Protein 7X0D (pdb70)

Nearest PDB structures (foldseek):
  7x0d-assembly2_C  TM=1.003E+00  e=6.388E-87  Capsicum annuum
  7x0d-assembly1_A  TM=1.002E+00  e=2.374E-82  Capsicum annuum
  7x0d-assembly2_D-2  TM=1.002E+00  e=6.180E-82  Capsicum annuum
  7x0c-assembly1_A  TM=9.668E-01  e=4.921E-53  Arabidopsis thaliana
  2yij-assembly1_A  TM=9.533E-01  e=2.870E-51  Arabidopsis thaliana

InterPro domains:
  IPR002921 Fungal lipase-type domain [PF01764] (131-293)
  IPR029058 Alpha/Beta hydrolase fold [G3DSA:3.40.50.1820] (7-396)
  IPR029058 Alpha/Beta hydrolase fold [SSF53474] (88-311)
  IPR033556 Phospholipase A1-II [PTHR31828] (5-391)

Structure (mmCIF, N/CA/C/O backbone):
data_7X0D
#
_entry.id   7X0D
#
_cell.length_a   102.313
_cell.length_b   59.568
_cell.length_c   147.319
_cell.angle_alpha   90.000
_cell.angle_beta   90.139
_cell.angle_gamma   90.000
#
_symmetry.space_group_name_H-M   'P 1 21 1'
#
loop_
_entity.id
_entity.type
_entity.pdbx_description
1 polymer 'Phospholipase A1'
2 non-polymer 'SULFATE ION'
3 water water
#
loop_
_atom_site.group_PDB
_atom_site.id
_atom_site.type_symbol
_atom_site.label_atom_id
_atom_site.label_alt_id
_atom_site.label_comp_id
_atom_site.label_asym_id
_atom_site.label_entity_id
_atom_site.label_seq_id
_atom_site.pdbx_PDB_ins_code
_atom_site.Cartn_x
_atom_site.Cartn_y
_atom_site.Cartn_z
_atom_site.occupancy
_atom_site.B_iso_or_equiv
_atom_site.auth_seq_id
_atom_site.auth_comp_id
_atom_site.auth_asym_id
_atom_site.auth_atom_id
_atom_site.pdbx_PDB_model_num
ATOM 1 N N . MET A 1 5 ? 40.25033 -34.62838 8.78185 1.000 21.63465 4 MET A N 1
ATOM 2 C CA . MET A 1 5 ? 39.57360 -33.44562 8.26429 1.000 29.82457 4 MET A CA 1
ATOM 3 C C . MET A 1 5 ? 40.57439 -32.31418 8.06586 1.000 30.23562 4 MET A C 1
ATOM 4 O O . MET A 1 5 ? 40.58889 -31.65782 7.02392 1.000 30.39478 4 MET A O 1
ATOM 9 N N . ALA A 1 6 ? 41.40926 -32.08411 9.08080 1.000 24.29253 5 ALA A N 1
ATOM 10 C CA . ALA A 1 6 ? 42.56486 -31.21564 8.89144 1.000 26.35984 5 ALA A CA 1
ATOM 11 C C . ALA A 1 6 ? 43.59926 -31.88583 7.99750 1.000 29.28886 5 ALA A C 1
ATOM 12 O O . ALA A 1 6 ? 44.23278 -31.22740 7.16453 1.000 28.70645 5 ALA A O 1
ATOM 14 N N . GLU A 1 7 ? 43.77427 -33.20040 8.15306 1.000 26.24047 6 GLU A N 1
ATOM 15 C CA . GLU A 1 7 ? 44.70948 -33.93803 7.31218 1.000 28.51613 6 GLU A CA 1
ATOM 16 C C . GLU A 1 7 ? 44.22263 -34.02526 5.87193 1.000 25.61478 6 GLU A C 1
ATOM 17 O O . GLU A 1 7 ? 45.03802 -34.11874 4.94778 1.000 30.94937 6 GLU A O 1
ATOM 23 N N . LYS A 1 8 ? 42.90696 -33.99486 5.66133 1.000 28.39901 7 LYS A N 1
ATOM 24 C CA . LYS A 1 8 ? 42.31333 -34.06035 4.33354 1.000 28.54835 7 LYS A CA 1
ATOM 25 C C . LYS A 1 8 ? 41.89149 -32.68958 3.81563 1.000 27.67486 7 LYS A C 1
ATOM 26 O O . LYS A 1 8 ? 41.02303 -32.60866 2.94020 1.000 25.52008 7 LYS A O 1
ATOM 32 N N . TRP A 1 9 ? 42.48793 -31.61158 4.33416 1.000 23.98442 8 TRP A N 1
ATOM 33 C CA . TRP A 1 9 ? 42.00440 -30.27549 3.99795 1.000 25.59213 8 TRP A CA 1
ATOM 34 C C . TRP A 1 9 ? 42.20231 -29.95035 2.52287 1.000 25.67893 8 TRP A C 1
ATOM 35 O O . TRP A 1 9 ? 41.36980 -29.25325 1.93130 1.000 26.06052 8 TRP A O 1
ATOM 46 N N . GLU A 1 10 ? 43.28689 -30.43629 1.91332 1.000 23.46794 9 GLU A N 1
ATOM 47 C CA . GLU A 1 10 ? 43.52934 -30.14689 0.50261 1.000 22.15437 9 GLU A CA 1
ATOM 48 C C . GLU A 1 10 ? 42.44065 -30.75196 -0.37437 1.000 24.06126 9 GLU A C 1
ATOM 49 O O . GLU A 1 10 ? 41.91071 -30.08767 -1.27293 1.000 24.61749 9 GLU A O 1
ATOM 55 N N . GLU A 1 11 ? 42.09008 -32.01643 -0.12417 1.000 20.33173 10 GLU A N 1
ATOM 56 C CA . GLU A 1 11 ? 41.00708 -32.64082 -0.87666 1.000 25.16965 10 GLU A CA 1
ATOM 57 C C . GLU A 1 11 ? 39.68342 -31.92937 -0.62347 1.000 25.30689 10 GLU A C 1
ATOM 58 O O . GLU A 1 11 ? 38.89911 -31.71032 -1.55470 1.000 22.34017 10 GLU A O 1
ATOM 64 N N . LEU A 1 12 ? 39.42699 -31.54068 0.62837 1.000 20.50748 11 LEU A N 1
ATOM 65 C CA . LEU A 1 12 ? 38.19020 -30.83326 0.94273 1.000 25.74361 11 LEU A CA 1
ATOM 66 C C . LEU A 1 12 ? 38.14381 -29.45832 0.28548 1.000 26.17637 11 LEU A C 1
ATOM 67 O O . LEU A 1 12 ? 37.05742 -28.96557 -0.04073 1.000 24.74287 11 LEU A O 1
ATOM 72 N N . SER A 1 13 ? 39.30000 -28.82596 0.07999 1.000 22.51330 12 SER A N 1
ATOM 73 C CA . SER A 1 13 ? 39.37328 -27.54858 -0.61525 1.000 20.52252 12 SER A CA 1
ATOM 74 C C . SER A 1 13 ? 39.48603 -27.71081 -2.12930 1.000 22.66883 12 SER A C 1
ATOM 75 O O . SER A 1 13 ? 39.91809 -26.77684 -2.81360 1.000 21.64773 12 SER A O 1
ATOM 78 N N . GLY A 1 14 ? 39.12271 -28.87670 -2.65727 1.000 22.83463 13 GLY A N 1
ATOM 79 C CA . GLY A 1 14 ? 39.02229 -29.05813 -4.08984 1.000 21.86249 13 GLY A CA 1
ATOM 80 C C . GLY A 1 14 ? 40.29450 -29.43410 -4.81056 1.000 20.84973 13 GLY A C 1
ATOM 81 O O . GLY A 1 14 ? 40.42493 -29.12724 -6.00091 1.000 24.82714 13 GLY A O 1
ATOM 82 N N . LYS A 1 15 ? 41.23818 -30.09629 -4.13297 1.000 24.85461 14 LYS A N 1
ATOM 83 C CA . LYS A 1 15 ? 42.46632 -30.52104 -4.80096 1.000 31.01409 14 LYS A CA 1
ATOM 84 C C . LYS A 1 15 ? 42.16216 -31.36276 -6.03351 1.000 26.07408 14 LYS A C 1
ATOM 85 O O . LYS A 1 15 ? 42.80770 -31.20884 -7.07608 1.000 28.41421 14 LYS A O 1
ATOM 91 N N . ASN A 1 16 ? 41.17144 -32.24785 -5.93670 1.000 20.14404 15 ASN A N 1
ATOM 92 C CA . ASN A 1 16 ? 40.73734 -33.06926 -7.05787 1.000 20.76386 15 ASN A CA 1
ATOM 93 C C . ASN A 1 16 ? 39.35261 -32.65891 -7.55416 1.000 24.22758 15 ASN A C 1
ATOM 94 O O . ASN A 1 16 ? 38.60449 -33.48398 -8.08683 1.000 20.99844 15 ASN A O 1
ATOM 99 N N . ASN A 1 17 ? 39.00905 -31.37936 -7.37988 1.000 19.52837 16 ASN A N 1
ATOM 100 C CA . ASN A 1 17 ? 37.72899 -30.81216 -7.81844 1.000 24.18569 16 ASN A CA 1
ATOM 101 C C . ASN A 1 17 ? 36.53913 -31.58822 -7.25819 1.000 25.73053 16 ASN A C 1
ATOM 102 O O . ASN A 1 17 ? 35.50217 -31.72034 -7.91299 1.000 28.13511 16 ASN A O 1
ATOM 107 N N . TRP A 1 18 ? 36.69129 -32.10612 -6.03740 1.000 19.92011 17 TRP A N 1
ATOM 108 C CA . TRP A 1 18 ? 35.60297 -32.74121 -5.29160 1.000 24.09596 17 TRP A CA 1
ATOM 109 C C . TRP A 1 18 ? 35.02800 -33.95528 -6.02045 1.000 26.53906 17 TRP A C 1
ATOM 110 O O . TRP A 1 18 ? 33.86123 -34.30813 -5.82953 1.000 26.58044 17 TRP A O 1
ATOM 121 N N . GLU A 1 19 ? 35.83593 -34.60945 -6.85389 1.000 30.34307 18 GLU A N 1
ATOM 122 C CA . GLU A 1 19 ? 35.37371 -35.79617 -7.56430 1.000 32.13076 18 GLU A CA 1
ATOM 123 C C . GLU A 1 19 ? 35.14457 -36.94293 -6.58815 1.000 25.25868 18 GLU A C 1
ATOM 124 O O . GLU A 1 19 ? 35.98443 -37.21734 -5.72585 1.000 25.36152 18 GLU A O 1
ATOM 130 N N . GLY A 1 20 ? 34.00352 -37.61648 -6.72957 1.000 29.29184 19 GLY A N 1
ATOM 131 C CA . GLY A 1 20 ? 33.63177 -38.69174 -5.83477 1.000 12.36991 19 GLY A CA 1
ATOM 132 C C . GLY A 1 20 ? 33.14531 -38.25438 -4.47264 1.000 26.30721 19 GLY A C 1
ATOM 133 O O . GLY A 1 20 ? 32.80803 -39.11461 -3.65013 1.000 31.49729 19 GLY A O 1
ATOM 134 N N . LEU A 1 21 ? 33.08746 -36.95098 -4.20773 1.000 28.41143 20 LEU A N 1
ATOM 135 C CA . LEU A 1 21 ? 32.72996 -36.42478 -2.89853 1.000 24.93215 20 LEU A CA 1
ATOM 136 C C . LEU A 1 21 ? 31.34537 -35.79359 -2.86441 1.000 28.39113 20 LEU A C 1
ATOM 137 O O . LEU A 1 21 ? 30.89203 -35.38893 -1.78846 1.000 26.81437 20 LEU A O 1
ATOM 142 N N . LEU A 1 22 ? 30.65856 -35.70372 -4.00340 1.000 21.28750 21 LEU A N 1
ATOM 143 C CA . LEU A 1 22 ? 29.38916 -34.99322 -4.09020 1.000 20.67809 21 LEU A CA 1
ATOM 144 C C . LEU A 1 22 ? 28.17507 -35.89839 -4.21868 1.000 21.40777 21 LEU A C 1
ATOM 145 O O . LEU A 1 22 ? 27.10099 -35.53237 -3.73747 1.000 27.70498 21 LEU A O 1
ATOM 150 N N . ASN A 1 23 ? 28.30600 -37.05493 -4.85879 1.000 19.23741 22 ASN A N 1
ATOM 151 C CA . ASN A 1 23 ? 27.16911 -37.95552 -5.01816 1.000 25.46800 22 ASN A CA 1
ATOM 152 C C . ASN A 1 23 ? 27.58606 -39.40956 -4.81804 1.000 31.11734 22 ASN A C 1
ATOM 153 O O . ASN A 1 23 ? 28.10509 -40.04012 -5.73914 1.000 31.27779 22 ASN A O 1
ATOM 158 N N . PRO A 1 24 ? 27.35484 -39.95093 -3.60983 1.000 27.88432 23 PRO A N 1
ATOM 159 C CA . PRO A 1 24 ? 26.72204 -39.27703 -2.46784 1.000 21.43504 23 PRO A CA 1
ATOM 160 C C . PRO A 1 24 ? 27.62819 -38.24349 -1.79747 1.000 21.70560 23 PRO A C 1
ATOM 161 O O . PRO A 1 24 ? 28.84706 -38.29916 -1.95645 1.000 25.50263 23 PRO A O 1
ATOM 165 N N . LEU A 1 25 ? 27.02769 -37.30907 -1.06334 1.000 24.92945 24 LEU A N 1
ATOM 166 C CA . LEU A 1 25 ? 27.78445 -36.22327 -0.45205 1.000 19.39309 24 LEU A CA 1
ATOM 167 C C . LEU A 1 25 ? 28.60954 -36.74704 0.71703 1.000 19.55290 24 LEU A C 1
ATOM 168 O O . LEU A 1 25 ? 28.06835 -37.35010 1.64968 1.000 20.81239 24 LEU A O 1
ATOM 173 N N . ASP A 1 26 ? 29.91936 -36.51374 0.66147 1.000 21.69682 25 ASP A N 1
ATOM 174 C CA . ASP A 1 26 ? 30.80973 -36.90897 1.74424 1.000 17.74839 25 ASP A CA 1
ATOM 175 C C . ASP A 1 26 ? 30.45228 -36.16472 3.02596 1.000 19.67969 25 ASP A C 1
ATOM 176 O O . ASP A 1 26 ? 30.08425 -34.98720 2.99738 1.000 21.52019 25 ASP A O 1
ATOM 181 N N . LEU A 1 27 ? 30.55938 -36.86386 4.16022 1.000 20.07378 26 LEU A N 1
ATOM 182 C CA . LEU A 1 27 ? 30.15968 -36.27049 5.43392 1.000 24.94889 26 LEU A CA 1
ATOM 183 C C . LEU A 1 27 ? 31.08895 -35.13266 5.83933 1.000 23.08088 26 LEU A C 1
ATOM 184 O O . LEU A 1 27 ? 30.62472 -34.07742 6.28770 1.000 25.31553 26 LEU A O 1
ATOM 189 N N . ASP A 1 28 ? 32.40227 -35.32704 5.70085 1.000 17.22982 27 ASP A N 1
ATOM 190 C CA . ASP A 1 28 ? 33.33473 -34.27033 6.07821 1.000 21.39385 27 ASP A CA 1
ATOM 191 C C . ASP A 1 28 ? 33.23955 -33.07198 5.14236 1.000 21.74576 27 ASP A C 1
ATOM 192 O O . ASP A 1 28 ? 33.39390 -31.93035 5.58703 1.000 19.51323 27 ASP A O 1
ATOM 197 N N . LEU A 1 29 ? 32.98504 -33.30531 3.85183 1.000 22.82218 28 LEU A N 1
ATOM 198 C CA . LEU A 1 29 ? 32.74708 -32.18797 2.94417 1.000 23.82266 28 LEU A CA 1
ATOM 199 C C . LEU A 1 29 ? 31.45310 -31.46742 3.29945 1.000 18.78853 28 LEU A C 1
ATOM 200 O O . LEU A 1 29 ? 31.35773 -30.24274 3.15651 1.000 18.02517 28 LEU A O 1
ATOM 205 N N . ARG A 1 30 ? 30.44868 -32.21375 3.76475 1.000 20.91472 29 ARG A N 1
ATOM 206 C CA . ARG A 1 30 ? 29.20523 -31.59758 4.21539 1.000 22.14391 29 ARG A CA 1
ATOM 207 C C . ARG A 1 30 ? 29.46853 -30.60878 5.34563 1.000 16.26208 29 ARG A C 1
ATOM 208 O O . ARG A 1 30 ? 28.96105 -29.48180 5.33258 1.000 13.68926 29 ARG A O 1
ATOM 216 N N . LYS A 1 31 ? 30.27306 -31.01325 6.33198 1.000 16.86851 30 LYS A N 1
ATOM 217 C CA . LYS A 1 31 ? 30.67384 -30.08496 7.38541 1.000 23.25247 30 LYS A CA 1
ATOM 218 C C . LYS A 1 31 ? 31.54240 -28.96520 6.82804 1.000 17.55415 30 LYS A C 1
ATOM 219 O O . LYS A 1 31 ? 31.41130 -27.80648 7.23829 1.000 15.61618 30 LYS A O 1
ATOM 225 N N . TYR A 1 32 ? 32.43535 -29.29906 5.89305 1.000 16.59258 31 TYR A N 1
ATOM 226 C CA . TYR A 1 32 ? 33.33979 -28.30960 5.31506 1.000 17.96709 31 TYR A CA 1
ATOM 227 C C . TYR A 1 32 ? 32.56491 -27.18816 4.63340 1.000 17.52237 31 TYR A C 1
ATOM 228 O O . TYR A 1 32 ? 32.80965 -26.00340 4.88872 1.000 19.12898 31 TYR A O 1
ATOM 237 N N . ILE A 1 33 ? 31.61633 -27.54709 3.76492 1.000 14.11103 32 ILE A N 1
ATOM 238 C CA . ILE A 1 33 ? 30.84249 -26.54070 3.04173 1.000 16.02774 32 ILE A CA 1
ATOM 239 C C . ILE A 1 33 ? 30.05656 -25.66849 4.01171 1.000 16.90738 32 ILE A C 1
ATOM 240 O O . ILE A 1 33 ? 29.96490 -24.44639 3.83795 1.000 20.98663 32 ILE A O 1
ATOM 245 N N . ILE A 1 34 ? 29.48865 -26.27896 5.05365 1.000 20.53507 33 ILE A N 1
ATOM 246 C CA . ILE A 1 34 ? 28.66396 -25.53352 6.00186 1.000 18.09107 33 ILE A CA 1
ATOM 247 C C . ILE A 1 34 ? 29.49915 -24.49276 6.73866 1.000 17.30522 33 ILE A C 1
ATOM 248 O O . ILE A 1 34 ? 29.08620 -23.33663 6.89078 1.000 19.76019 33 ILE A O 1
ATOM 253 N N . GLN A 1 35 ? 30.69285 -24.88132 7.19610 1.000 14.47751 34 GLN A N 1
ATOM 254 C CA . GLN A 1 35 ? 31.48775 -23.97113 8.01631 1.000 19.80422 34 GLN A CA 1
ATOM 255 C C . GLN A 1 35 ? 31.95233 -22.75348 7.22472 1.000 20.84654 34 GLN A C 1
ATOM 256 O O . GLN A 1 35 ? 32.09893 -21.66772 7.79677 1.000 18.67479 34 GLN A O 1
ATOM 262 N N . TYR A 1 36 ? 32.17208 -22.90085 5.91605 1.000 18.77691 35 TYR A N 1
ATOM 263 C CA . TYR A 1 36 ? 32.47828 -21.73427 5.09689 1.000 17.90620 35 TYR A CA 1
ATOM 264 C C . TYR A 1 36 ? 31.22356 -20.94945 4.74367 1.000 16.32884 35 TYR A C 1
ATOM 265 O O . TYR A 1 36 ? 31.29807 -19.73444 4.52799 1.000 14.77030 35 TYR A O 1
ATOM 274 N N . GLY A 1 37 ? 30.06948 -21.61677 4.67935 1.000 19.15771 36 GLY A N 1
ATOM 275 C CA . GLY A 1 37 ? 28.81913 -20.89119 4.55159 1.000 17.20581 36 GLY A CA 1
ATOM 276 C C . GLY A 1 37 ? 28.50495 -20.06073 5.77904 1.000 17.21146 36 GLY A C 1
ATOM 277 O O . GLY A 1 37 ? 27.88622 -18.99774 5.67361 1.000 15.29875 36 GLY A O 1
ATOM 278 N N . GLU A 1 38 ? 28.92736 -20.52884 6.95701 1.000 18.33762 37 GLU A N 1
ATOM 279 C CA . GLU A 1 38 ? 28.75509 -19.74125 8.17337 1.000 18.60704 37 GLU A CA 1
ATOM 280 C C . GLU A 1 38 ? 29.56936 -18.45623 8.11419 1.000 20.92564 37 GLU A C 1
ATOM 281 O O . GLU A 1 38 ? 29.12840 -17.40846 8.60120 1.000 16.11684 37 GLU A O 1
ATOM 287 N N . LEU A 1 39 ? 30.76513 -18.51787 7.52499 1.000 18.78715 38 LEU A N 1
ATOM 288 C CA . LEU A 1 39 ? 31.57339 -17.31365 7.38041 1.000 17.50012 38 LEU A CA 1
ATOM 289 C C . LEU A 1 39 ? 30.96727 -16.35822 6.35989 1.000 17.58466 38 LEU A C 1
ATOM 290 O O . LEU A 1 39 ? 31.12132 -15.13870 6.48596 1.000 18.70311 38 LEU A O 1
ATOM 295 N N . ALA A 1 40 ? 30.26911 -16.88722 5.35199 1.000 16.48616 39 ALA A N 1
ATOM 296 C CA . ALA A 1 40 ? 29.57747 -16.02239 4.40211 1.000 15.83900 39 ALA A CA 1
ATOM 297 C C . ALA A 1 40 ? 28.31303 -15.43247 5.01725 1.000 15.32871 39 ALA A C 1
ATOM 298 O O . ALA A 1 40 ? 28.01946 -14.24564 4.82716 1.000 13.95656 39 ALA A O 1
ATOM 300 N N . GLN A 1 41 ? 27.55324 -16.24766 5.75565 1.000 15.00305 40 GLN A N 1
ATOM 301 C CA . GLN A 1 41 ? 26.37333 -15.75153 6.45583 1.000 15.60613 40 GLN A CA 1
ATOM 302 C C . GLN A 1 41 ? 26.72543 -14.69485 7.49723 1.000 17.13953 40 GLN A C 1
ATOM 303 O O . GLN A 1 41 ? 25.88829 -13.83946 7.80452 1.000 13.78943 40 GLN A O 1
ATOM 309 N N . ALA A 1 42 ? 27.95174 -14.72076 8.03112 1.000 17.52496 41 ALA A N 1
ATOM 310 C CA . ALA A 1 42 ? 28.36523 -13.70209 8.98858 1.000 16.94036 41 ALA A CA 1
ATOM 311 C C . ALA A 1 42 ? 28.37643 -12.30320 8.38654 1.000 19.28691 41 ALA A C 1
ATOM 312 O O . ALA A 1 42 ? 28.23370 -11.32648 9.12861 1.000 20.53631 41 ALA A O 1
ATOM 314 N N . THR A 1 43 ? 28.54303 -12.17918 7.06478 1.000 15.91145 42 THR A N 1
ATOM 315 C CA . THR A 1 43 ? 28.43795 -10.86628 6.43503 1.000 14.62528 42 THR A CA 1
ATOM 316 C C . THR A 1 43 ? 27.01375 -10.33054 6.52253 1.000 16.35319 42 THR A C 1
ATOM 317 O O . THR A 1 43 ? 26.80829 -9.12061 6.67267 1.000 21.54100 42 THR A O 1
ATOM 321 N N . TYR A 1 44 ? 26.01626 -11.21467 6.42888 1.000 16.26981 43 TYR A N 1
ATOM 322 C CA . TYR A 1 44 ? 24.62928 -10.77291 6.54051 1.000 15.53759 43 TYR A CA 1
ATOM 323 C C . TYR A 1 44 ? 24.27578 -10.41402 7.97807 1.000 18.71229 43 TYR A C 1
ATOM 324 O O . TYR A 1 44 ? 23.53101 -9.45703 8.21981 1.000 19.89563 43 TYR A O 1
ATOM 333 N N . ASP A 1 45 ? 24.79683 -11.17262 8.94533 1.000 18.96110 44 ASP A N 1
ATOM 334 C CA . ASP A 1 45 ? 24.41507 -10.97521 10.33818 1.000 16.05424 44 ASP A CA 1
ATOM 335 C C . ASP A 1 45 ? 24.97899 -9.68790 10.92589 1.000 16.64448 44 ASP A C 1
ATOM 336 O O . ASP A 1 45 ? 24.45707 -9.20447 11.93552 1.000 20.63404 44 ASP A O 1
ATOM 341 N N . THR A 1 46 ? 26.02122 -9.12046 10.31891 1.000 22.82197 45 THR A N 1
ATOM 342 C CA . THR A 1 46 ? 26.63894 -7.89885 10.81652 1.000 19.11947 45 THR A CA 1
ATOM 343 C C . THR A 1 46 ? 26.26013 -6.66202 10.01083 1.000 18.44664 45 THR A C 1
ATOM 344 O O . THR A 1 46 ? 26.56820 -5.54622 10.44070 1.000 22.14264 45 THR A O 1
ATOM 348 N N . PHE A 1 47 ? 25.59515 -6.83173 8.87084 1.000 16.64086 46 PHE A N 1
ATOM 349 C CA . PHE A 1 47 ? 25.32503 -5.72708 7.96088 1.000 17.48477 46 PHE A CA 1
ATOM 350 C C . PHE A 1 47 ? 24.07417 -4.96991 8.39055 1.000 18.86447 46 PHE A C 1
ATOM 351 O O . PHE A 1 47 ? 23.00781 -5.56541 8.57382 1.000 20.20925 46 PHE A O 1
ATOM 359 N N . ILE A 1 48 ? 24.20516 -3.65472 8.54124 1.000 17.71475 47 ILE A N 1
ATOM 360 C CA . ILE A 1 48 ? 23.08437 -2.80393 8.92928 1.000 17.58880 47 ILE A CA 1
ATOM 361 C C . ILE A 1 48 ? 22.31126 -2.43078 7.66875 1.000 17.10122 47 ILE A C 1
ATOM 362 O O . ILE A 1 48 ? 22.77075 -1.61438 6.86731 1.000 20.77601 47 ILE A O 1
ATOM 367 N N . SER A 1 49 ? 21.13245 -3.02475 7.49098 1.000 14.47550 48 SER A N 1
ATOM 368 C CA . SER A 1 49 ? 20.27209 -2.69235 6.36465 1.000 18.17391 48 SER A CA 1
ATOM 369 C C . SER A 1 49 ? 19.19896 -1.66946 6.71465 1.000 15.77989 48 SER A C 1
ATOM 370 O O . SER A 1 49 ? 18.55083 -1.14196 5.80511 1.000 17.91121 48 SER A O 1
ATOM 373 N N . GLU A 1 50 ? 19.00116 -1.37659 7.99822 1.000 15.29409 49 GLU A N 1
ATOM 374 C CA . GLU A 1 50 ? 18.00990 -0.39414 8.42601 1.000 17.11882 49 GLU A CA 1
ATOM 375 C C . GLU A 1 50 ? 18.43941 0.99379 7.96487 1.000 18.95531 49 GLU A C 1
ATOM 376 O O . GLU A 1 50 ? 19.39551 1.56513 8.49934 1.000 15.21130 49 GLU A O 1
ATOM 382 N N . ARG A 1 51 ? 17.73020 1.54035 6.97309 1.000 22.07536 50 ARG A N 1
ATOM 383 C CA . ARG A 1 51 ? 18.09894 2.83783 6.41602 1.000 18.92807 50 ARG A CA 1
ATOM 384 C C . ARG A 1 51 ? 18.00779 3.95920 7.44243 1.000 19.44778 50 ARG A C 1
ATOM 385 O O . ARG A 1 51 ? 18.62405 5.01295 7.24840 1.000 23.56240 50 ARG A O 1
ATOM 393 N N . ALA A 1 52 ? 17.26046 3.75584 8.53037 1.000 14.45129 51 ALA A N 1
ATOM 394 C CA . ALA A 1 52 ? 17.17305 4.76965 9.57502 1.000 12.19093 51 ALA A CA 1
ATOM 395 C C . ALA A 1 52 ? 18.49737 4.94346 10.30642 1.000 15.49944 51 ALA A C 1
ATOM 396 O O . ALA A 1 52 ? 18.76371 6.01658 10.85972 1.000 13.42769 51 ALA A O 1
ATOM 398 N N . SER A 1 53 ? 19.33100 3.90884 10.32319 1.000 14.12477 52 SER A N 1
ATOM 399 C CA . SER A 1 53 ? 20.60909 3.98108 11.01465 1.000 14.71440 52 SER A CA 1
ATOM 400 C C . SER A 1 53 ? 21.53673 4.97834 10.33529 1.000 18.75265 52 SER A C 1
ATOM 401 O O . SER A 1 53 ? 21.65323 5.00502 9.10680 1.000 22.59564 52 SER A O 1
ATOM 404 N N . LYS A 1 54 ? 22.20820 5.80407 11.14150 1.000 16.73760 53 LYS A N 1
ATOM 405 C CA . LYS A 1 54 ? 23.26233 6.63406 10.57438 1.000 24.21251 53 LYS A CA 1
ATOM 406 C C . LYS A 1 54 ? 24.46676 5.80536 10.15299 1.000 25.86667 53 LYS A C 1
ATOM 407 O O . LYS A 1 54 ? 25.37462 6.33993 9.50762 1.000 24.82335 53 LYS A O 1
ATOM 413 N N . TYR A 1 55 ? 24.48302 4.51522 10.48956 1.000 17.32292 54 TYR A N 1
ATOM 414 C CA . TYR A 1 55 ? 25.48282 3.57321 10.00914 1.000 20.73041 54 TYR A CA 1
ATOM 415 C C . TYR A 1 55 ? 24.87459 2.53842 9.06724 1.000 18.82220 54 TYR A C 1
ATOM 416 O O . TYR A 1 55 ? 25.33568 1.39599 9.00828 1.000 19.62089 54 TYR A O 1
ATOM 425 N N . ALA A 1 56 ? 23.83188 2.92508 8.33487 1.000 16.94324 55 ALA A N 1
ATOM 426 C CA . ALA A 1 56 ? 23.23578 2.03402 7.34964 1.000 18.43553 55 ALA A CA 1
ATOM 427 C C . ALA A 1 56 ? 24.25635 1.68305 6.27560 1.000 15.49385 55 ALA A C 1
ATOM 428 O O . ALA A 1 56 ? 24.95502 2.55719 5.75580 1.000 15.07061 55 ALA A O 1
ATOM 430 N N . GLY A 1 57 ? 24.34489 0.39519 5.94947 1.000 13.73424 56 GLY A N 1
ATOM 431 C CA . GLY A 1 57 ? 25.30500 -0.08654 4.98320 1.000 20.88710 56 GLY A CA 1
ATOM 432 C C . GLY A 1 57 ? 26.64542 -0.48961 5.55737 1.000 15.21746 56 GLY A C 1
ATOM 433 O O . GLY A 1 57 ? 27.47821 -1.03272 4.81973 1.000 21.50312 56 GLY A O 1
ATOM 434 N N . ALA A 1 58 ? 26.88260 -0.24536 6.84123 1.000 14.93863 57 ALA A N 1
ATOM 435 C CA . ALA A 1 58 ? 28.13117 -0.59453 7.50070 1.000 15.47915 57 ALA A CA 1
ATOM 436 C C . ALA A 1 58 ? 27.92793 -1.79961 8.40993 1.000 17.79937 57 ALA A C 1
ATOM 437 O O . ALA A 1 58 ? 26.80191 -2.22941 8.67646 1.000 19.83060 57 ALA A O 1
ATOM 439 N N . SER A 1 59 ? 29.04417 -2.34662 8.88474 1.000 16.75432 58 SER A N 1
ATOM 440 C CA . SER A 1 59 ? 29.00830 -3.45280 9.83072 1.000 14.86137 58 SER A CA 1
ATOM 441 C C . SER A 1 59 ? 28.74710 -2.92691 11.23537 1.000 16.20122 58 SER A C 1
ATOM 442 O O . SER A 1 59 ? 29.43055 -2.00978 11.70064 1.000 20.03457 58 SER A O 1
ATOM 445 N N . ARG A 1 60 ? 27.75726 -3.51075 11.91321 1.000 17.37518 59 ARG A N 1
ATOM 446 C CA . ARG A 1 60 ? 27.42870 -3.07960 13.26637 1.000 20.39814 59 ARG A CA 1
ATOM 447 C C . ARG A 1 60 ? 28.39120 -3.63098 14.30672 1.000 20.78805 59 ARG A C 1
ATOM 448 O O . ARG A 1 60 ? 28.40755 -3.13551 15.43915 1.000 30.35988 59 ARG A O 1
ATOM 456 N N . TYR A 1 61 ? 29.18842 -4.63336 13.95534 1.000 18.48161 60 TYR A N 1
ATOM 457 C CA . TYR A 1 61 ? 30.13748 -5.24204 14.87335 1.000 19.07303 60 TYR A CA 1
ATOM 458 C C . TYR A 1 61 ? 31.55819 -4.88274 14.46311 1.000 21.10939 60 TYR A C 1
ATOM 459 O O . TYR A 1 61 ? 31.88993 -4.87546 13.27303 1.000 16.78752 60 TYR A O 1
ATOM 468 N N . SER A 1 62 ? 32.38901 -4.57444 15.45487 1.000 15.95073 61 SER A N 1
ATOM 469 C CA . SER A 1 62 ? 33.79736 -4.32911 15.20245 1.000 23.61112 61 SER A CA 1
ATOM 470 C C . SER A 1 62 ? 34.50099 -5.63631 14.84220 1.000 24.90148 61 SER A C 1
ATOM 471 O O . SER A 1 62 ? 33.94010 -6.73072 14.95249 1.000 20.02915 61 SER A O 1
ATOM 474 N N . MET A 1 63 ? 35.75448 -5.51205 14.40330 1.000 23.67757 62 MET A N 1
ATOM 475 C CA . MET A 1 63 ? 36.52713 -6.70136 14.06365 1.000 24.37881 62 MET A CA 1
ATOM 476 C C . MET A 1 63 ? 36.81544 -7.55385 15.29208 1.000 25.86092 62 MET A C 1
ATOM 477 O O . MET A 1 63 ? 36.88199 -8.78402 15.18894 1.000 28.88955 62 MET A O 1
ATOM 482 N N . GLU A 1 64 ? 36.97306 -6.92496 16.45915 1.000 21.71198 63 GLU A N 1
ATOM 483 C CA . GLU A 1 64 ? 37.35451 -7.66943 17.65477 1.000 23.05298 63 GLU A CA 1
ATOM 484 C C . GLU A 1 64 ? 36.19121 -8.49134 18.19920 1.000 27.38896 63 GLU A C 1
ATOM 485 O O . GLU A 1 64 ? 36.36736 -9.66106 18.55855 1.000 30.25481 63 GLU A O 1
ATOM 491 N N . ASN A 1 65 ? 34.99808 -7.90402 18.26885 1.000 29.97762 64 ASN A N 1
ATOM 492 C CA . ASN A 1 65 ? 33.82277 -8.60304 18.77565 1.000 40.84463 64 ASN A CA 1
ATOM 493 C C . ASN A 1 65 ? 33.13943 -9.46512 17.71996 1.000 35.78349 64 ASN A C 1
ATOM 494 O O . ASN A 1 65 ? 32.05543 -9.99398 17.98895 1.000 35.59170 64 ASN A O 1
ATOM 499 N N . PHE A 1 66 ? 33.74849 -9.63464 16.54538 1.000 31.58432 65 PHE A N 1
ATOM 500 C CA . PHE A 1 66 ? 33.02070 -10.09644 15.36813 1.000 24.56773 65 PHE A CA 1
ATOM 501 C C . PHE A 1 66 ? 32.45385 -11.50563 15.50163 1.000 18.26818 65 PHE A C 1
ATOM 502 O O . PHE A 1 66 ? 31.23127 -11.68029 15.49753 1.000 25.29986 65 PHE A O 1
ATOM 510 N N . PHE A 1 67 ? 33.32066 -12.51683 15.59579 1.000 15.42995 66 PHE A N 1
ATOM 511 C CA . PHE A 1 67 ? 32.83449 -13.89403 15.58937 1.000 21.80208 66 PHE A CA 1
ATOM 512 C C . PHE A 1 67 ? 31.96808 -14.19719 16.80258 1.000 23.29822 66 PHE A C 1
ATOM 513 O O . PHE A 1 67 ? 31.03816 -15.00710 16.71235 1.000 22.69707 66 PHE A O 1
ATOM 521 N N . THR A 1 68 ? 32.24793 -13.55710 17.93797 1.000 23.64888 67 THR A N 1
ATOM 522 C CA . THR A 1 68 ? 31.41295 -13.75825 19.11560 1.000 27.95416 67 THR A CA 1
ATOM 523 C C . THR A 1 68 ? 30.00023 -13.23212 18.88833 1.000 29.11216 67 THR A C 1
ATOM 524 O O . THR A 1 68 ? 29.01992 -13.90601 19.22584 1.000 23.76135 67 THR A O 1
ATOM 528 N N . LYS A 1 69 ? 29.87286 -12.04128 18.29892 1.000 25.75125 68 LYS A N 1
ATOM 529 C CA . LYS A 1 69 ? 28.56162 -11.42186 18.15078 1.000 29.19374 68 LYS A CA 1
ATOM 530 C C . LYS A 1 69 ? 27.75648 -11.98452 16.98500 1.000 25.52157 68 LYS A C 1
ATOM 531 O O . LYS A 1 69 ? 26.52666 -11.86375 16.99202 1.000 22.74002 68 LYS A O 1
ATOM 537 N N . VAL A 1 70 ? 28.40497 -12.59120 15.98325 1.000 19.93261 69 VAL A N 1
ATOM 538 C CA . VAL A 1 70 ? 27.66141 -13.28187 14.93226 1.000 17.94770 69 VAL A CA 1
ATOM 539 C C . VAL A 1 70 ? 27.32522 -14.71559 15.31698 1.000 22.64385 69 VAL A C 1
ATOM 540 O O . VAL A 1 70 ? 26.74405 -15.44688 14.50375 1.000 24.57780 69 VAL A O 1
ATOM 544 N N . GLY A 1 71 ? 27.66604 -15.13843 16.53238 1.000 26.42040 70 GLY A N 1
ATOM 545 C CA . GLY A 1 71 ? 27.28258 -16.45309 17.00648 1.000 26.58472 70 GLY A CA 1
ATOM 546 C C . GLY A 1 71 ? 28.15395 -17.58753 16.52259 1.000 22.44724 70 GLY A C 1
ATOM 547 O O . GLY A 1 71 ? 27.65439 -18.69902 16.32202 1.000 21.69178 70 GLY A O 1
ATOM 548 N N . LEU A 1 72 ? 29.44500 -17.34538 16.33560 1.000 28.95687 71 LEU A N 1
ATOM 549 C CA . LEU A 1 72 ? 30.36837 -18.34379 15.81826 1.000 25.81159 71 LEU A CA 1
ATOM 550 C C . LEU A 1 72 ? 31.50315 -18.56319 16.81843 1.000 25.17383 71 LEU A C 1
ATOM 551 O O . LEU A 1 72 ? 31.48173 -18.05071 17.94132 1.000 25.88122 71 LEU A O 1
ATOM 556 N N . ASP A 1 73 ? 32.50470 -19.33389 16.39516 1.000 29.20384 72 ASP A N 1
ATOM 557 C CA . ASP A 1 73 ? 33.63712 -19.65920 17.25093 1.000 35.02255 72 ASP A CA 1
ATOM 558 C C . ASP A 1 73 ? 34.67422 -18.54863 17.14677 1.000 32.58953 72 ASP A C 1
ATOM 559 O O . ASP A 1 73 ? 35.25758 -18.36167 16.06830 1.000 38.41657 72 ASP A O 1
ATOM 564 N N . PRO A 1 74 ? 34.93943 -17.79579 18.21674 1.000 34.59050 73 PRO A N 1
ATOM 565 C CA . PRO A 1 74 ? 35.94427 -16.72972 18.14853 1.000 34.46401 73 PRO A CA 1
ATOM 566 C C . PRO A 1 74 ? 37.37636 -17.21967 18.29586 1.000 36.43808 73 PRO A C 1
ATOM 567 O O . PRO A 1 74 ? 38.29755 -16.39837 18.26079 1.000 32.00041 73 PRO A O 1
ATOM 571 N N . SER A 1 75 ? 37.58561 -18.52504 18.45914 1.000 36.64213 74 SER A N 1
ATOM 572 C CA . SER A 1 75 ? 38.90191 -19.09560 18.71233 1.000 34.07908 74 SER A CA 1
ATOM 573 C C . SER A 1 75 ? 39.58449 -19.61113 17.45254 1.000 33.00273 74 SER A C 1
ATOM 574 O O . SER A 1 75 ? 40.74055 -20.03737 17.52293 1.000 31.74422 74 SER A O 1
ATOM 577 N N . LYS A 1 76 ? 38.90166 -19.58312 16.31050 1.000 31.24003 75 LYS A N 1
ATOM 578 C CA . LYS A 1 76 ? 39.35087 -20.26600 15.10365 1.000 29.38239 75 LYS A CA 1
ATOM 579 C C . LYS A 1 76 ? 39.92179 -19.32034 14.05768 1.000 27.87723 75 LYS A C 1
ATOM 580 O O . LYS A 1 76 ? 41.01336 -19.56364 13.53585 1.000 25.59432 75 LYS A O 1
ATOM 586 N N . TYR A 1 77 ? 39.20295 -18.25197 13.72446 1.000 26.05258 76 TYR A N 1
ATOM 587 C CA . TYR A 1 77 ? 39.71450 -17.19291 12.86993 1.000 21.80706 76 TYR A CA 1
ATOM 588 C C . TYR A 1 77 ? 39.75893 -15.88950 13.65636 1.000 26.75486 76 TYR A C 1
ATOM 589 O O . TYR A 1 77 ? 39.08900 -15.73368 14.68129 1.000 21.81603 76 TYR A O 1
ATOM 598 N N . HIS A 1 78 ? 40.56059 -14.94994 13.16347 1.000 26.12572 77 HIS A N 1
ATOM 599 C CA . HIS A 1 78 ? 40.60965 -13.59925 13.70527 1.000 24.66283 77 HIS A CA 1
ATOM 600 C C . HIS A 1 78 ? 40.42747 -12.61403 12.56166 1.000 22.53433 77 HIS A C 1
ATOM 601 O O . HIS A 1 78 ? 41.16875 -12.65995 11.57465 1.000 17.89231 77 HIS A O 1
ATOM 608 N N . VAL A 1 79 ? 39.43233 -11.73663 12.69119 1.000 18.58519 78 VAL A N 1
ATOM 609 C CA . VAL A 1 79 ? 39.12357 -10.78397 11.63143 1.000 24.07313 78 VAL A CA 1
ATOM 610 C C . VAL A 1 79 ? 40.22490 -9.73687 11.55426 1.000 23.14162 78 VAL A C 1
ATOM 611 O O . VAL A 1 79 ? 40.63516 -9.16581 12.57344 1.000 23.87117 78 VAL A O 1
ATOM 615 N N . THR A 1 80 ? 40.70943 -9.47511 10.33856 1.000 18.46464 79 THR A N 1
ATOM 616 C CA . THR A 1 80 ? 41.78704 -8.51815 10.14268 1.000 17.09103 79 THR A CA 1
ATOM 617 C C . THR A 1 80 ? 41.38060 -7.26436 9.38204 1.000 21.33796 79 THR A C 1
ATOM 618 O O . THR A 1 80 ? 42.04628 -6.23568 9.53589 1.000 21.98913 79 THR A O 1
ATOM 622 N N . LYS A 1 81 ? 40.31682 -7.30783 8.58055 1.000 18.17467 80 LYS A N 1
ATOM 623 C CA . LYS A 1 81 ? 39.99407 -6.15332 7.75423 1.000 23.09448 80 LYS A CA 1
ATOM 624 C C . LYS A 1 81 ? 38.55577 -6.22994 7.26020 1.000 18.79313 80 LYS A C 1
ATOM 625 O O . LYS A 1 81 ? 38.08729 -7.29470 6.85229 1.000 19.99214 80 LYS A O 1
ATOM 631 N N . PHE A 1 82 ? 37.86676 -5.09120 7.31321 1.000 14.48914 81 PHE A N 1
ATOM 632 C CA . PHE A 1 82 ? 36.61944 -4.87410 6.59361 1.000 11.11260 81 PHE A CA 1
ATOM 633 C C . PHE A 1 82 ? 36.93652 -4.15760 5.28771 1.000 16.23305 81 PHE A C 1
ATOM 634 O O . PHE A 1 82 ? 37.73912 -3.21985 5.26840 1.000 17.46215 81 PHE A O 1
ATOM 642 N N . PHE A 1 83 ? 36.31250 -4.59332 4.19447 1.000 12.04703 82 PHE A N 1
ATOM 643 C CA . PHE A 1 83 ? 36.49565 -3.92381 2.91505 1.000 11.70811 82 PHE A CA 1
ATOM 644 C C . PHE A 1 83 ? 35.17133 -3.36070 2.41440 1.000 14.79051 82 PHE A C 1
ATOM 645 O O . PHE A 1 83 ? 34.09571 -3.89833 2.69643 1.000 17.10816 82 PHE A O 1
ATOM 653 N N . TYR A 1 84 ? 35.26954 -2.25859 1.67180 1.000 12.78072 83 TYR A N 1
ATOM 654 C CA . TYR A 1 84 ? 34.12234 -1.45290 1.28447 1.000 14.98659 83 TYR A CA 1
ATOM 655 C C . TYR A 1 84 ? 34.13625 -1.21789 -0.21845 1.000 16.33736 83 TYR A C 1
ATOM 656 O O . TYR A 1 84 ? 35.19724 -1.18395 -0.84677 1.000 21.32161 83 TYR A O 1
ATOM 665 N N . GLY A 1 85 ? 32.94521 -1.03831 -0.78725 1.000 13.35350 84 GLY A N 1
ATOM 666 C CA . GLY A 1 85 ? 32.81580 -0.85613 -2.21652 1.000 13.50023 84 GLY A CA 1
ATOM 667 C C . GLY A 1 85 ? 31.82972 0.24573 -2.54831 1.000 19.75244 84 GLY A C 1
ATOM 668 O O . GLY A 1 85 ? 30.94630 0.58656 -1.75748 1.000 21.02440 84 GLY A O 1
ATOM 669 N N . THR A 1 86 ? 32.00408 0.80353 -3.74579 1.000 20.60912 85 THR A N 1
ATOM 670 C CA . THR A 1 86 ? 31.11416 1.82198 -4.28392 1.000 18.75574 85 THR A CA 1
ATOM 671 C C . THR A 1 86 ? 30.83179 1.48746 -5.74382 1.000 20.63508 85 THR A C 1
ATOM 672 O O . THR A 1 86 ? 31.37313 0.52454 -6.29687 1.000 20.02182 85 THR A O 1
ATOM 676 N N . SER A 1 87 ? 29.97341 2.28817 -6.37414 1.000 22.65097 86 SER A N 1
ATOM 677 C CA . SER A 1 87 ? 29.60062 2.08179 -7.76662 1.000 22.72607 86 SER A CA 1
ATOM 678 C C . SER A 1 87 ? 29.52735 3.42883 -8.47255 1.000 24.46434 86 SER A C 1
ATOM 679 O O . SER A 1 87 ? 29.63780 4.48876 -7.85087 1.000 22.72491 86 SER A O 1
ATOM 682 N N . SER A 1 88 ? 29.33291 3.37809 -9.79414 1.000 26.32097 87 SER A N 1
ATOM 683 C CA . SER A 1 88 ? 29.27719 4.59243 -10.59706 1.000 27.58373 87 SER A CA 1
ATOM 684 C C . SER A 1 88 ? 28.28541 4.53079 -11.75164 1.000 29.96329 87 SER A C 1
ATOM 685 O O . SER A 1 88 ? 28.20127 5.49947 -12.51260 1.000 32.84506 87 SER A O 1
ATOM 688 N N . ILE A 1 89 ? 27.54490 3.44302 -11.91423 1.000 29.50990 88 ILE A N 1
ATOM 689 C CA . ILE A 1 89 ? 26.56006 3.32483 -12.98691 1.000 35.68823 88 ILE A CA 1
ATOM 690 C C . ILE A 1 89 ? 25.19990 3.09319 -12.34571 1.000 39.13147 88 ILE A C 1
ATOM 691 O O . ILE A 1 89 ? 25.11096 2.70676 -11.16704 1.000 38.95468 88 ILE A O 1
ATOM 696 N N . PRO A 1 90 ? 24.11393 3.33791 -13.08255 1.000 40.62183 89 PRO A N 1
ATOM 697 C CA . PRO A 1 90 ? 22.77417 3.04960 -12.54383 1.000 41.33589 89 PRO A CA 1
ATOM 698 C C . PRO A 1 90 ? 22.62987 1.58261 -12.16866 1.000 38.91519 89 PRO A C 1
ATOM 699 O O . PRO A 1 90 ? 22.81216 0.68754 -12.99738 1.000 42.13361 89 PRO A O 1
ATOM 703 N N . LEU A 1 91 ? 22.29861 1.34536 -10.90829 1.000 33.56415 90 LEU A N 1
ATOM 704 C CA . LEU A 1 91 ? 22.16213 0.02126 -10.32585 1.000 36.24192 90 LEU A CA 1
ATOM 705 C C . LEU A 1 91 ? 20.80971 -0.09408 -9.64401 1.000 39.70881 90 LEU A C 1
ATOM 706 O O . LEU A 1 91 ? 20.18084 0.91960 -9.32051 1.000 38.82234 90 LEU A O 1
ATOM 711 N N . PRO A 1 92 ? 20.32310 -1.31556 -9.42693 1.000 33.19145 91 PRO A N 1
ATOM 712 C CA . PRO A 1 92 ? 19.10361 -1.48443 -8.62639 1.000 42.53315 91 PRO A CA 1
ATOM 713 C C . PRO A 1 92 ? 19.30277 -0.94068 -7.21906 1.000 41.18442 91 PRO A C 1
ATOM 714 O O . PRO A 1 92 ? 20.27829 -1.26926 -6.53990 1.000 31.46060 91 PRO A O 1
ATOM 718 N N . ASP A 1 93 ? 18.36513 -0.09842 -6.78343 1.000 49.46533 92 ASP A N 1
ATOM 719 C CA . ASP A 1 93 ? 18.46231 0.54824 -5.47896 1.000 49.60751 92 ASP A CA 1
ATOM 720 C C . ASP A 1 93 ? 18.25756 -0.44690 -4.34388 1.000 44.20194 92 ASP A C 1
ATOM 721 O O . ASP A 1 93 ? 17.35879 -0.28268 -3.51256 1.000 52.79453 92 ASP A O 1
ATOM 726 N N . ALA A 1 94 ? 19.09735 -1.47840 -4.30719 1.000 34.72793 93 ALA A N 1
ATOM 727 C CA . ALA A 1 94 ? 19.08733 -2.48314 -3.25446 1.000 38.60619 93 ALA A CA 1
ATOM 728 C C . ALA A 1 94 ? 20.46302 -3.12986 -3.20017 1.000 43.67366 93 ALA A C 1
ATOM 729 O O . ALA A 1 94 ? 20.73316 -3.97802 -2.34372 1.000 53.55507 93 ALA A O 1
ATOM 731 N N . PHE A 1 95 ? 21.33447 -2.73531 -4.13138 1.000 40.13246 94 PHE A N 1
ATOM 732 C CA . PHE A 1 95 ? 22.72640 -3.16391 -4.08812 1.000 45.79895 94 PHE A CA 1
ATOM 733 C C . PHE A 1 95 ? 23.53427 -2.34006 -3.09609 1.000 40.20404 94 PHE A C 1
ATOM 734 O O . PHE A 1 95 ? 24.46485 -2.86347 -2.47384 1.000 45.15442 94 PHE A O 1
ATOM 742 N N . MET A 1 96 ? 23.19619 -1.06210 -2.93648 1.000 32.29924 95 MET A N 1
ATOM 743 C CA . MET A 1 96 ? 23.88314 -0.17080 -2.01013 1.000 36.60384 95 MET A CA 1
ATOM 744 C C . MET A 1 96 ? 22.85542 0.44168 -1.07124 1.000 35.75247 95 MET A C 1
ATOM 745 O O . MET A 1 96 ? 21.92036 1.11097 -1.52277 1.000 35.73772 95 MET A O 1
ATOM 750 N N . THR A 1 97 ? 23.02777 0.20763 0.22796 1.000 24.97777 96 THR A N 1
ATOM 751 C CA . THR A 1 97 ? 22.12411 0.74831 1.23387 1.000 24.86276 96 THR A CA 1
ATOM 752 C C . THR A 1 97 ? 22.53132 2.17647 1.57940 1.000 24.09026 96 THR A C 1
ATOM 753 O O . THR A 1 97 ? 23.70734 2.44866 1.84131 1.000 27.34059 96 THR A O 1
ATOM 757 N N . ARG A 1 98 ? 21.56006 3.08703 1.58217 1.000 24.38120 97 ARG A N 1
ATOM 758 C CA . ARG A 1 98 ? 21.81102 4.50504 1.80446 1.000 25.37349 97 ARG A CA 1
ATOM 759 C C . ARG A 1 98 ? 21.07040 4.97609 3.04756 1.000 24.02223 97 ARG A C 1
ATOM 760 O O . ARG A 1 98 ? 19.85666 4.78180 3.16398 1.000 22.97948 97 ARG A O 1
ATOM 768 N N . SER A 1 99 ? 21.80093 5.60461 3.96406 1.000 18.02852 98 SER A N 1
ATOM 769 C CA . SER A 1 99 ? 21.20808 6.06902 5.20771 1.000 17.65215 98 SER A CA 1
ATOM 770 C C . SER A 1 99 ? 20.33364 7.29598 4.97604 1.000 28.03365 98 SER A C 1
ATOM 771 O O . SER A 1 99 ? 20.59130 8.11752 4.09122 1.000 24.70615 98 SER A O 1
ATOM 774 N N . LEU A 1 100 ? 19.28652 7.41099 5.78982 1.000 18.81353 99 LEU A N 1
ATOM 775 C CA . LEU A 1 100 ? 18.41698 8.57750 5.79195 1.000 15.60849 99 LEU A CA 1
ATOM 776 C C . LEU A 1 100 ? 18.89906 9.66865 6.73608 1.000 19.46141 99 LEU A C 1
ATOM 777 O O . LEU A 1 100 ? 18.30116 10.74958 6.76836 1.000 23.49528 99 LEU A O 1
ATOM 782 N N . SER A 1 101 ? 19.95909 9.41284 7.49560 1.000 23.32120 100 SER A N 1
ATOM 783 C CA . SER A 1 101 ? 20.44310 10.36062 8.48535 1.000 23.88531 100 SER A CA 1
ATOM 784 C C . SER A 1 101 ? 21.29131 11.44761 7.83882 1.000 24.30701 100 SER A C 1
ATOM 785 O O . SER A 1 101 ? 21.94553 11.23387 6.81388 1.000 25.62375 100 SER A O 1
ATOM 788 N N . ARG A 1 102 ? 21.27108 12.62856 8.45579 1.000 26.91799 101 ARG A N 1
ATOM 789 C CA . ARG A 1 102 ? 22.15820 13.71363 8.06170 1.000 30.63023 101 ARG A CA 1
ATOM 790 C C . ARG A 1 102 ? 23.55665 13.56476 8.64317 1.000 28.69480 101 ARG A C 1
ATOM 791 O O . ARG A 1 102 ? 24.47436 14.25953 8.19335 1.000 33.18670 101 ARG A O 1
ATOM 799 N N . GLU A 1 103 ? 23.73607 12.68685 9.63133 1.000 23.15545 102 GLU A N 1
ATOM 800 C CA . GLU A 1 103 ? 25.04745 12.34366 10.16524 1.000 28.61952 102 GLU A CA 1
ATOM 801 C C . GLU A 1 103 ? 25.57917 11.04388 9.57205 1.000 25.56076 102 GLU A C 1
ATOM 802 O O . GLU A 1 103 ? 26.31267 10.31191 10.24542 1.000 29.27560 102 GLU A O 1
ATOM 808 N N . ALA A 1 104 ? 25.21490 10.74220 8.32669 1.000 20.66969 103 ALA A N 1
ATOM 809 C CA . ALA A 1 104 ? 25.52116 9.44244 7.74316 1.000 23.84418 103 ALA A CA 1
ATOM 810 C C . ALA A 1 104 ? 27.02473 9.19815 7.69701 1.000 22.05705 103 ALA A C 1
ATOM 811 O O . ALA A 1 104 ? 27.80745 10.08566 7.34639 1.000 21.62172 103 ALA A O 1
ATOM 813 N N . TRP A 1 105 ? 27.42266 7.97600 8.06332 1.000 22.97328 104 TRP A N 1
ATOM 814 C CA . TRP A 1 105 ? 28.83735 7.61818 8.07232 1.000 17.53240 104 TRP A CA 1
ATOM 815 C C . TRP A 1 105 ? 29.44371 7.69657 6.67977 1.000 19.18050 104 TRP A C 1
ATOM 816 O O . TRP A 1 105 ? 30.63535 7.99200 6.53518 1.000 19.41329 104 TRP A O 1
ATOM 827 N N . SER A 1 106 ? 28.64407 7.43538 5.65000 1.000 25.86465 105 SER A N 1
ATOM 828 C CA . SER A 1 106 ? 29.12940 7.41509 4.28040 1.000 18.33896 105 SER A CA 1
ATOM 829 C C . SER A 1 106 ? 27.94203 7.56261 3.34361 1.000 19.76468 105 SER A C 1
ATOM 830 O O . SER A 1 106 ? 26.86177 7.03078 3.61423 1.000 23.08204 105 SER A O 1
ATOM 833 N N . LYS A 1 107 ? 28.14917 8.29106 2.25021 1.000 22.66921 106 LYS A N 1
ATOM 834 C CA . LYS A 1 107 ? 27.13346 8.45704 1.22397 1.000 23.94027 106 LYS A CA 1
ATOM 835 C C . LYS A 1 107 ? 27.46678 7.72437 -0.06592 1.000 23.56171 106 LYS A C 1
ATOM 836 O O . LYS A 1 107 ? 26.63122 7.69548 -0.97684 1.000 28.32888 106 LYS A O 1
ATOM 842 N N . GLU A 1 108 ? 28.64973 7.12355 -0.16110 1.000 21.27167 107 GLU A N 1
ATOM 843 C CA . GLU A 1 108 ? 29.11155 6.46707 -1.37421 1.000 25.24138 107 GLU A CA 1
ATOM 844 C C . GLU A 1 108 ? 29.39020 4.98282 -1.20472 1.000 23.63836 107 GLU A C 1
ATOM 845 O O . GLU A 1 108 ? 29.27562 4.23592 -2.17916 1.000 21.53764 107 GLU A O 1
ATOM 851 N N . SER A 1 109 ? 29.74790 4.53544 -0.00474 1.000 18.26878 108 SER A N 1
ATOM 852 C CA . SER A 1 109 ? 30.30598 3.20991 0.19817 1.000 17.99016 108 SER A CA 1
ATOM 853 C C . SER A 1 109 ? 29.39604 2.35190 1.06752 1.000 18.16795 108 SER A C 1
ATOM 854 O O . SER A 1 109 ? 28.56458 2.85288 1.83007 1.000 17.00983 108 SER A O 1
ATOM 857 N N . ASN A 1 110 ? 29.57473 1.03946 0.93412 1.000 17.03654 109 ASN A N 1
ATOM 858 C CA . ASN A 1 110 ? 28.93018 0.04731 1.77965 1.000 14.54038 109 ASN A CA 1
ATOM 859 C C . ASN A 1 110 ? 29.96044 -0.98236 2.21812 1.000 20.69062 109 ASN A C 1
ATOM 860 O O . ASN A 1 110 ? 30.94777 -1.23216 1.52117 1.000 18.79852 109 ASN A O 1
ATOM 865 N N . PHE A 1 111 ? 29.71980 -1.57406 3.38318 1.000 20.60177 110 PHE A N 1
ATOM 866 C CA . PHE A 1 111 ? 30.50495 -2.71482 3.83254 1.000 15.07719 110 PHE A CA 1
ATOM 867 C C . PHE A 1 111 ? 30.26107 -3.90350 2.90844 1.000 17.74966 110 PHE A C 1
ATOM 868 O O . PHE A 1 111 ? 29.13712 -4.40849 2.81960 1.000 22.16745 110 PHE A O 1
ATOM 876 N N . MET A 1 112 ? 31.30970 -4.34364 2.21105 1.000 19.01657 111 MET A N 1
ATOM 877 C CA . MET A 1 112 ? 31.19341 -5.43588 1.25202 1.000 15.94060 111 MET A CA 1
ATOM 878 C C . MET A 1 112 ? 31.62669 -6.78570 1.80950 1.000 20.26404 111 MET A C 1
ATOM 879 O O . MET A 1 112 ? 31.37707 -7.80947 1.16417 1.000 24.57023 111 MET A O 1
ATOM 884 N N . GLY A 1 113 ? 32.26989 -6.81943 2.96490 1.000 15.80278 112 GLY A N 1
ATOM 885 C CA . GLY A 1 113 ? 32.69333 -8.06998 3.55535 1.000 12.29757 112 GLY A CA 1
ATOM 886 C C . GLY A 1 113 ? 33.91841 -7.86969 4.42457 1.000 14.45085 112 GLY A C 1
ATOM 887 O O . GLY A 1 113 ? 34.32318 -6.74796 4.71531 1.000 16.19971 112 GLY A O 1
ATOM 888 N N . TRP A 1 114 ? 34.51240 -8.99409 4.82121 1.000 15.20183 113 TRP A N 1
ATOM 889 C CA . TRP A 1 114 ? 35.60981 -8.98111 5.77527 1.000 14.94334 113 TRP A CA 1
ATOM 890 C C . TRP A 1 114 ? 36.58076 -10.11195 5.46899 1.000 15.55298 113 TRP A C 1
ATOM 891 O O . TRP A 1 114 ? 36.19836 -11.15341 4.92899 1.000 19.11102 113 TRP A O 1
ATOM 902 N N . ILE A 1 115 ? 37.84262 -9.89318 5.83160 1.000 15.08203 114 ILE A N 1
ATOM 903 C CA . ILE A 1 115 ? 38.90764 -10.87359 5.66871 1.000 15.96486 114 ILE A CA 1
ATOM 904 C C . ILE A 1 115 ? 39.36081 -11.32504 7.04913 1.000 17.31929 114 ILE A C 1
ATOM 905 O O . ILE A 1 115 ? 39.52249 -10.50398 7.95997 1.000 19.69297 114 ILE A O 1
ATOM 910 N N . ALA A 1 116 ? 39.55760 -12.63234 7.20542 1.000 17.67319 115 ALA A N 1
ATOM 911 C CA . ALA A 1 116 ? 40.05763 -13.19371 8.44987 1.000 17.75769 115 ALA A CA 1
ATOM 912 C C . ALA A 1 116 ? 41.10961 -14.24673 8.13492 1.000 21.10038 115 ALA A C 1
ATOM 913 O O . ALA A 1 116 ? 41.18908 -14.76226 7.01735 1.000 23.25892 115 ALA A O 1
ATOM 915 N N . VAL A 1 117 ? 41.92490 -14.55688 9.13935 1.000 21.24797 116 VAL A N 1
ATOM 916 C CA . VAL A 1 117 ? 42.96984 -15.56296 9.01971 1.000 19.42361 116 VAL A CA 1
ATOM 917 C C . VAL A 1 117 ? 42.89277 -16.48274 10.22991 1.000 22.57346 116 VAL A C 1
ATOM 918 O O . VAL A 1 117 ? 42.53774 -16.06028 11.33512 1.000 23.58546 116 VAL A O 1
ATOM 922 N N . ALA A 1 118 ? 43.20762 -17.75621 10.00576 1.000 20.87980 117 ALA A N 1
ATOM 923 C CA . ALA A 1 118 ? 43.15462 -18.74508 11.07186 1.000 21.15273 117 ALA A CA 1
ATOM 924 C C . ALA A 1 118 ? 44.09036 -18.36786 12.21281 1.000 23.06498 117 ALA A C 1
ATOM 925 O O . ALA A 1 118 ? 45.19753 -17.86906 11.99463 1.000 25.00668 117 ALA A O 1
ATOM 927 N N . THR A 1 119 ? 43.63050 -18.60036 13.43938 1.000 23.40984 118 THR A N 1
ATOM 928 C CA . THR A 1 119 ? 44.48546 -18.47044 14.60572 1.000 24.48437 118 THR A CA 1
ATOM 929 C C . THR A 1 119 ? 45.42907 -19.66873 14.68258 1.000 27.87424 118 THR A C 1
ATOM 930 O O . THR A 1 119 ? 45.36744 -20.59709 13.87163 1.000 25.55904 118 THR A O 1
ATOM 934 N N . ASP A 1 120 ? 46.32098 -19.64845 15.67538 1.000 25.17099 119 ASP A N 1
ATOM 935 C CA . ASP A 1 120 ? 47.20513 -20.78856 15.89355 1.000 24.72352 119 ASP A CA 1
ATOM 936 C C . ASP A 1 120 ? 46.40476 -22.03404 16.25434 1.000 23.40805 119 ASP A C 1
ATOM 937 O O . ASP A 1 120 ? 46.65198 -23.12261 15.72186 1.000 33.29640 119 ASP A O 1
ATOM 942 N N . GLU A 1 121 ? 45.43517 -21.89140 17.16127 1.000 22.78901 120 GLU A N 1
ATOM 943 C CA . GLU A 1 121 ? 44.55537 -23.01029 17.48019 1.000 25.17953 120 GLU A CA 1
ATOM 944 C C . GLU A 1 121 ? 43.72224 -23.41314 16.27098 1.000 28.71424 120 GLU A C 1
ATOM 945 O O . GLU A 1 121 ? 43.53481 -24.60675 16.00557 1.000 27.69576 120 GLU A O 1
ATOM 951 N N . GLY A 1 122 ? 43.21886 -22.43004 15.52138 1.000 29.57366 121 GLY A N 1
ATOM 952 C CA . GLY A 1 122 ? 42.45706 -22.74098 14.32516 1.000 26.80122 121 GLY A CA 1
ATOM 953 C C . GLY A 1 122 ? 43.28123 -23.43126 13.25778 1.000 23.84619 121 GLY A C 1
ATOM 954 O O . GLY A 1 122 ? 42.76438 -24.27521 12.52077 1.000 28.38398 121 GLY A O 1
ATOM 955 N N . LYS A 1 123 ? 44.56919 -23.09030 13.16020 1.000 21.89026 122 LYS A N 1
ATOM 956 C CA . LYS A 1 123 ? 45.43039 -23.73631 12.17407 1.000 27.21104 122 LYS A CA 1
ATOM 957 C C . LYS A 1 123 ? 45.55193 -25.23064 12.44625 1.000 24.95435 122 LYS A C 1
ATOM 958 O O . LYS A 1 123 ? 45.60274 -26.03738 11.51046 1.000 26.94276 122 LYS A O 1
ATOM 964 N N . VAL A 1 124 ? 45.59467 -25.61918 13.72248 1.000 24.33712 123 VAL A N 1
ATOM 965 C CA . VAL A 1 124 ? 45.62647 -27.03814 14.06705 1.000 20.61193 123 VAL A CA 1
ATOM 966 C C . VAL A 1 124 ? 44.34901 -27.72314 13.59842 1.000 26.20989 123 VAL A C 1
ATOM 967 O O . VAL A 1 124 ? 44.38606 -28.79018 12.97487 1.000 24.66177 123 VAL A O 1
ATOM 971 N N . ALA A 1 125 ? 43.19756 -27.11181 13.88553 1.000 25.31411 124 ALA A N 1
ATOM 972 C CA . ALA A 1 125 ? 41.92399 -27.71278 13.50410 1.000 24.30397 124 ALA A CA 1
ATOM 973 C C . ALA A 1 125 ? 41.72582 -27.68350 11.99315 1.000 31.12923 124 ALA A C 1
ATOM 974 O O . ALA A 1 125 ? 41.13896 -28.61015 11.42066 1.000 25.69052 124 ALA A O 1
ATOM 976 N N . LEU A 1 126 ? 42.20526 -26.62973 11.33058 1.000 26.26454 125 LEU A N 1
ATOM 977 C CA . LEU A 1 126 ? 42.02685 -26.51374 9.88768 1.000 21.91014 125 LEU A CA 1
ATOM 978 C C . LEU A 1 126 ? 43.08533 -27.28406 9.11003 1.000 22.63085 125 LEU A C 1
ATOM 979 O O . LEU A 1 126 ? 42.81237 -27.75327 7.99980 1.000 23.07194 125 LEU A O 1
ATOM 984 N N . GLY A 1 127 ? 44.28640 -27.42406 9.66687 1.000 27.50755 126 GLY A N 1
ATOM 985 C CA . GLY A 1 127 ? 45.37437 -28.09864 8.99335 1.000 25.68508 126 GLY A CA 1
ATOM 986 C C . GLY A 1 127 ? 46.33229 -27.19041 8.25531 1.000 31.36138 126 GLY A C 1
ATOM 987 O O . GLY A 1 127 ? 47.33695 -27.68158 7.72574 1.000 31.12237 126 GLY A O 1
ATOM 988 N N . ARG A 1 128 ? 46.05948 -25.88904 8.20666 1.000 24.65033 127 ARG A N 1
ATOM 989 C CA . ARG A 1 128 ? 46.90788 -24.93609 7.50072 1.000 25.56039 127 ARG A CA 1
ATOM 990 C C . ARG A 1 128 ? 46.48319 -23.53123 7.90618 1.000 29.27163 127 ARG A C 1
ATOM 991 O O . ARG A 1 128 ? 45.43640 -23.33386 8.52886 1.000 26.21508 127 ARG A O 1
ATOM 999 N N . ARG A 1 129 ? 47.31532 -22.55501 7.54786 1.000 27.88768 128 ARG A N 1
ATOM 1000 C CA . ARG A 1 129 ? 47.02475 -21.14598 7.81344 1.000 26.93675 128 ARG A CA 1
ATOM 1001 C C . ARG A 1 129 ? 46.05426 -20.66252 6.74276 1.000 29.06881 128 ARG A C 1
ATOM 1002 O O . ARG A 1 129 ? 46.44920 -20.22185 5.66161 1.000 26.99720 128 ARG A O 1
ATOM 1010 N N . ASP A 1 130 ? 44.76286 -20.74727 7.05002 1.000 25.15701 129 ASP A N 1
ATOM 1011 C CA . ASP A 1 130 ? 43.71435 -20.44357 6.08567 1.000 23.61983 129 ASP A CA 1
ATOM 1012 C C . ASP A 1 130 ? 43.36345 -18.96164 6.13181 1.000 18.88404 129 ASP A C 1
ATOM 1013 O O . ASP A 1 130 ? 43.13307 -18.40174 7.20887 1.000 19.79053 129 ASP A O 1
ATOM 1018 N N . ILE A 1 131 ? 43.32809 -18.33533 4.95957 1.000 18.55321 130 ILE A N 1
ATOM 1019 C CA . ILE A 1 131 ? 42.92739 -16.94182 4.79876 1.000 19.16896 130 ILE A CA 1
ATOM 1020 C C . ILE A 1 131 ? 41.57621 -16.93695 4.09845 1.000 18.26519 130 ILE A C 1
ATOM 1021 O O . ILE A 1 131 ? 41.46205 -17.40579 2.95897 1.000 18.91983 130 ILE A O 1
ATOM 1026 N N . VAL A 1 132 ? 40.55266 -16.41616 4.77087 1.000 14.65720 131 VAL A N 1
ATOM 1027 C CA . VAL A 1 132 ? 39.18664 -16.43781 4.25838 1.000 18.67682 131 VAL A CA 1
ATOM 1028 C C . VAL A 1 132 ? 38.77796 -15.02603 3.86031 1.000 14.05003 131 VAL A C 1
ATOM 1029 O O . VAL A 1 132 ? 39.01837 -14.06505 4.60203 1.000 18.76014 131 VAL A O 1
ATOM 1033 N N . ILE A 1 133 ? 38.16676 -14.90777 2.68403 1.000 13.22887 132 ILE A N 1
ATOM 1034 C CA . ILE A 1 133 ? 37.65375 -13.64895 2.15385 1.000 15.34530 132 ILE A CA 1
ATOM 1035 C C . ILE A 1 133 ? 36.17055 -13.84682 1.88275 1.000 17.77619 132 ILE A C 1
ATOM 1036 O O . ILE A 1 133 ? 35.79553 -14.65562 1.02435 1.000 17.62292 132 ILE A O 1
ATOM 1041 N N . ASN A 1 134 ? 35.32934 -13.11377 2.60548 1.000 18.77576 133 ASN A N 1
ATOM 1042 C CA . ASN A 1 134 ? 33.88869 -13.33962 2.59225 1.000 15.87133 133 ASN A CA 1
ATOM 1043 C C . ASN A 1 134 ? 33.18998 -12.12245 2.00655 1.000 16.81280 133 ASN A C 1
ATOM 1044 O O . ASN A 1 134 ? 33.24468 -11.03214 2.58470 1.000 14.20808 133 ASN A O 1
ATOM 1049 N N . TRP A 1 135 ? 32.53195 -12.31610 0.86806 1.000 18.37708 134 TRP A N 1
ATOM 1050 C CA . TRP A 1 135 ? 31.84904 -11.24846 0.15532 1.000 14.91431 134 TRP A CA 1
ATOM 1051 C C . TRP A 1 135 ? 30.37183 -11.22723 0.52333 1.000 21.23941 134 TRP A C 1
ATOM 1052 O O . TRP A 1 135 ? 29.73054 -12.27733 0.63160 1.000 22.65994 134 TRP A O 1
ATOM 1063 N N . ARG A 1 136 ? 29.83695 -10.02470 0.71058 1.000 19.94510 135 ARG A N 1
ATOM 1064 C CA . ARG A 1 136 ? 28.44656 -9.84712 1.10197 1.000 23.83173 135 ARG A CA 1
ATOM 1065 C C . ARG A 1 136 ? 27.56726 -9.69184 -0.13113 1.000 26.03152 135 ARG A C 1
ATOM 1066 O O . ARG A 1 136 ? 27.85671 -8.87523 -1.01142 1.000 26.46695 135 ARG A O 1
ATOM 1074 N N . GLY A 1 137 ? 26.50004 -10.47766 -0.18573 1.000 30.58288 136 GLY A N 1
ATOM 1075 C CA . GLY A 1 137 ? 25.44845 -10.32460 -1.17164 1.000 28.84103 136 GLY A CA 1
ATOM 1076 C C . GLY A 1 137 ? 24.32892 -9.44879 -0.65082 1.000 28.86768 136 GLY A C 1
ATOM 1077 O O . GLY A 1 137 ? 24.56650 -8.45775 0.04883 1.000 25.44813 136 GLY A O 1
ATOM 1078 N N . THR A 1 138 ? 23.09648 -9.81687 -0.98859 1.000 32.82893 137 THR A N 1
ATOM 1079 C CA . THR A 1 138 ? 21.92237 -9.13604 -0.46652 1.000 30.69410 137 THR A CA 1
ATOM 1080 C C . THR A 1 138 ? 20.84745 -10.16062 -0.13839 1.000 30.89703 137 THR A C 1
ATOM 1081 O O . THR A 1 138 ? 20.86072 -11.29134 -0.63194 1.000 36.57254 137 THR A O 1
ATOM 1085 N N . LEU A 1 139 ? 19.91695 -9.74631 0.71741 1.000 34.67636 138 LEU A N 1
ATOM 1086 C CA . LEU A 1 139 ? 18.75480 -10.55980 1.03553 1.000 27.56963 138 LEU A CA 1
ATOM 1087 C C . LEU A 1 139 ? 17.68488 -10.48388 -0.04352 1.000 29.92133 138 LEU A C 1
ATOM 1088 O O . LEU A 1 139 ? 16.82565 -11.37057 -0.11350 1.000 32.98577 138 LEU A O 1
ATOM 1093 N N . GLN A 1 140 ? 17.72659 -9.45501 -0.88302 1.000 27.29760 139 GLN A N 1
ATOM 1094 C CA . GLN A 1 140 ? 16.65866 -9.20813 -1.83727 1.000 37.55739 139 GLN A CA 1
ATOM 1095 C C . GLN A 1 140 ? 16.87868 -9.99094 -3.12526 1.000 33.49689 139 GLN A C 1
ATOM 1096 O O . GLN A 1 140 ? 18.00944 -10.14457 -3.59387 1.000 35.79995 139 GLN A O 1
ATOM 1102 N N . VAL A 1 141 ? 15.78065 -10.48338 -3.69392 1.000 30.49025 140 VAL A N 1
ATOM 1103 C CA . VAL A 1 141 ? 15.81141 -11.23756 -4.94223 1.000 29.24777 140 VAL A CA 1
ATOM 1104 C C . VAL A 1 141 ? 14.96976 -10.50522 -5.97505 1.000 26.42173 140 VAL A C 1
ATOM 1105 O O . VAL A 1 141 ? 15.47214 -10.07944 -7.02148 1.000 27.35125 140 VAL A O 1
ATOM 1109 N N . LEU A 1 142 ? 13.68119 -10.34674 -5.66758 1.000 25.30710 141 LEU A N 1
ATOM 1110 C CA . LEU A 1 142 ? 12.72123 -9.78925 -6.61214 1.000 31.92233 141 LEU A CA 1
ATOM 1111 C C . LEU A 1 142 ? 13.06279 -8.36614 -7.03115 1.000 29.33261 141 LEU A C 1
ATOM 1112 O O . LEU A 1 142 ? 12.57741 -7.90521 -8.06954 1.000 32.23823 141 LEU A O 1
ATOM 1117 N N . GLU A 1 143 ? 13.88409 -7.66295 -6.25630 1.000 25.15756 142 GLU A N 1
ATOM 1118 C CA . GLU A 1 143 ? 14.19583 -6.27146 -6.54720 1.000 28.78146 142 GLU A CA 1
ATOM 1119 C C . GLU A 1 143 ? 15.32898 -6.10236 -7.55317 1.000 22.41627 142 GLU A C 1
ATOM 1120 O O . GLU A 1 143 ? 15.60164 -4.96740 -7.95637 1.000 22.30406 142 GLU A O 1
ATOM 1126 N N . TRP A 1 144 ? 15.98925 -7.18262 -7.97819 1.000 24.75201 143 TRP A N 1
ATOM 1127 C CA . TRP A 1 144 ? 17.13247 -7.01755 -8.87026 1.000 23.69978 143 TRP A CA 1
ATOM 1128 C C . TRP A 1 144 ? 17.27529 -8.12830 -9.90677 1.000 22.39387 143 TRP A C 1
ATOM 1129 O O . TRP A 1 144 ? 17.70707 -7.86447 -11.03287 1.000 25.60897 143 TRP A O 1
ATOM 1140 N N . VAL A 1 145 ? 16.92724 -9.36838 -9.55071 1.000 22.70673 144 VAL A N 1
ATOM 1141 C CA . VAL A 1 145 ? 17.21200 -10.48953 -10.44388 1.000 19.86794 144 VAL A CA 1
ATOM 1142 C C . VAL A 1 145 ? 16.40752 -10.41616 -11.73698 1.000 19.90834 144 VAL A C 1
ATOM 1143 O O . VAL A 1 145 ? 16.80423 -11.01679 -12.74222 1.000 21.12537 144 VAL A O 1
ATOM 1147 N N . ASN A 1 146 ? 15.29609 -9.68132 -11.75140 1.000 22.44189 145 ASN A N 1
ATOM 1148 C CA . ASN A 1 146 ? 14.44113 -9.58896 -12.92667 1.000 19.52297 145 ASN A CA 1
ATOM 1149 C C . ASN A 1 146 ? 14.51815 -8.22788 -13.60782 1.000 24.53896 145 ASN A C 1
ATOM 1150 O O . ASN A 1 146 ? 13.77795 -7.98251 -14.56669 1.000 29.85088 145 ASN A O 1
ATOM 1155 N N . ASP A 1 147 ? 15.39488 -7.33799 -13.14192 1.000 20.70851 146 ASP A N 1
ATOM 1156 C CA . ASP A 1 147 ? 15.53976 -6.01430 -13.73482 1.000 19.85249 146 ASP A CA 1
ATOM 1157 C C . ASP A 1 147 ? 16.97930 -5.58824 -13.97710 1.000 27.05737 146 ASP A C 1
ATOM 1158 O O . ASP A 1 147 ? 17.19543 -4.64961 -14.75384 1.000 33.37026 146 ASP A O 1
ATOM 1163 N N . LEU A 1 148 ? 17.96284 -6.23158 -13.35310 1.000 26.74545 147 LEU A N 1
ATOM 1164 C CA . LEU A 1 148 ? 19.35426 -5.84569 -13.54420 1.000 22.77835 147 LEU A CA 1
ATOM 1165 C C . LEU A 1 148 ? 19.82544 -6.21960 -14.94423 1.000 26.44834 147 LEU A C 1
ATOM 1166 O O . LEU A 1 148 ? 19.67273 -7.36636 -15.37765 1.000 26.02130 147 LEU A O 1
ATOM 1171 N N . GLN A 1 149 ? 20.39979 -5.24933 -15.65096 1.000 28.09790 148 GLN A N 1
ATOM 1172 C CA . GLN A 1 149 ? 20.95329 -5.51227 -16.96896 1.000 27.91104 148 GLN A CA 1
ATOM 1173 C C . GLN A 1 149 ? 22.27615 -6.26511 -16.84852 1.000 25.88763 148 GLN A C 1
ATOM 1174 O O . GLN A 1 149 ? 22.96582 -6.20600 -15.82670 1.000 24.37274 148 GLN A O 1
ATOM 1180 N N . PHE A 1 150 ? 22.62983 -6.97729 -17.91467 1.000 20.53030 149 PHE A N 1
ATOM 1181 C CA . PHE A 1 150 ? 23.77083 -7.88874 -17.90403 1.000 22.10745 149 PHE A CA 1
ATOM 1182 C C . PHE A 1 150 ? 24.64747 -7.67811 -19.13300 1.000 28.13107 149 PHE A C 1
ATOM 1183 O O . PHE A 1 150 ? 24.96551 -8.61276 -19.87194 1.000 20.42251 149 PHE A O 1
ATOM 1191 N N . LEU A 1 151 ? 25.06833 -6.43532 -19.35830 1.000 27.13225 150 LEU A N 1
ATOM 1192 C CA . LEU A 1 151 ? 26.02300 -6.16220 -20.42311 1.000 24.91115 150 LEU A CA 1
ATOM 1193 C C . LEU A 1 151 ? 27.35600 -6.84245 -20.12918 1.000 23.86782 150 LEU A C 1
ATOM 1194 O O . LEU A 1 151 ? 27.76308 -6.99160 -18.97406 1.000 23.71840 150 LEU A O 1
ATOM 1199 N N . LEU A 1 152 ? 28.03526 -7.25957 -21.19378 1.000 24.63540 151 LEU A N 1
ATOM 1200 C CA . LEU A 1 152 ? 29.32843 -7.92410 -21.09846 1.000 19.63811 151 LEU A CA 1
ATOM 1201 C C . LEU A 1 152 ? 30.42994 -6.92260 -21.42269 1.000 24.50860 151 LEU A C 1
ATOM 1202 O O . LEU A 1 152 ? 30.47579 -6.38258 -22.53300 1.000 25.14301 151 LEU A O 1
ATOM 1207 N N . VAL A 1 153 ? 31.31229 -6.68066 -20.45846 1.000 26.08118 152 VAL A N 1
ATOM 1208 C CA . VAL A 1 153 ? 32.37919 -5.69461 -20.61786 1.000 23.41285 152 VAL A CA 1
ATOM 1209 C C . VAL A 1 153 ? 33.70210 -6.34709 -20.24107 1.000 24.83562 152 VAL A C 1
ATOM 1210 O O . VAL A 1 153 ? 33.73412 -7.34621 -19.50496 1.000 26.41743 152 VAL A O 1
ATOM 1214 N N . PRO A 1 154 ? 34.81528 -5.81691 -20.74425 1.000 25.48009 153 PRO A N 1
ATOM 1215 C CA . PRO A 1 154 ? 36.12422 -6.32333 -20.32206 1.000 24.20176 153 PRO A CA 1
ATOM 1216 C C . PRO A 1 154 ? 36.46887 -5.85785 -18.91571 1.000 23.57656 153 PRO A C 1
ATOM 1217 O O . PRO A 1 154 ? 35.90990 -4.89245 -18.39095 1.000 23.41412 153 PRO A O 1
ATOM 1221 N N . ALA A 1 155 ? 37.41505 -6.57151 -18.30125 1.000 22.09844 154 ALA A N 1
ATOM 1222 C CA . ALA A 1 155 ? 37.89586 -6.27471 -16.95350 1.000 25.40808 154 ALA A CA 1
ATOM 1223 C C . ALA A 1 155 ? 39.40429 -6.05998 -17.01676 1.000 24.66024 154 ALA A C 1
ATOM 1224 O O . ALA A 1 155 ? 40.18518 -6.97124 -16.70242 1.000 24.69123 154 ALA A O 1
ATOM 1226 N N . PRO A 1 156 ? 39.85094 -4.86587 -17.42199 1.000 23.00903 155 PRO A N 1
ATOM 1227 C CA . PRO A 1 156 ? 41.30181 -4.61864 -17.50117 1.000 22.32105 155 PRO A CA 1
ATOM 1228 C C . PRO A 1 156 ? 42.01580 -4.77441 -16.17077 1.000 31.43783 155 PRO A C 1
ATOM 1229 O O . PRO A 1 156 ? 43.16384 -5.23696 -16.14057 1.000 33.34130 155 PRO A O 1
ATOM 1233 N N . LYS A 1 157 ? 41.37116 -4.40176 -15.06293 1.000 30.10278 156 LYS A N 1
ATOM 1234 C CA . LYS A 1 157 ? 42.00294 -4.54150 -13.75637 1.000 28.53506 156 LYS A CA 1
ATOM 1235 C C . LYS A 1 157 ? 42.22793 -5.99761 -13.37273 1.000 26.04896 156 LYS A C 1
ATOM 1236 O O . LYS A 1 157 ? 43.02271 -6.27025 -12.46666 1.000 30.77252 156 LYS A O 1
ATOM 1242 N N . VAL A 1 158 ? 41.55644 -6.93118 -14.03716 1.000 22.56165 157 VAL A N 1
ATOM 1243 C CA . VAL A 1 158 ? 41.65074 -8.34949 -13.71266 1.000 22.81624 157 VAL A CA 1
ATOM 1244 C C . VAL A 1 158 ? 42.51115 -9.10025 -14.72018 1.000 25.19172 157 VAL A C 1
ATOM 1245 O O . VAL A 1 158 ? 43.40315 -9.85948 -14.34155 1.000 27.43444 157 VAL A O 1
ATOM 1249 N N . PHE A 1 159 ? 42.26007 -8.89750 -16.01390 1.000 22.14158 158 PHE A N 1
ATOM 1250 C CA . PHE A 1 159 ? 42.93600 -9.65699 -17.05580 1.000 27.50711 158 PHE A CA 1
ATOM 1251 C C . PHE A 1 159 ? 43.87148 -8.82390 -17.92010 1.000 27.07946 158 PHE A C 1
ATOM 1252 O O . PHE A 1 159 ? 44.57238 -9.39247 -18.76411 1.000 27.23690 158 PHE A O 1
ATOM 1260 N N . GLY A 1 160 ? 43.90862 -7.50848 -17.73648 1.000 34.49451 159 GLY A N 1
ATOM 1261 C CA . GLY A 1 160 ? 44.78105 -6.65718 -18.52713 1.000 29.39624 159 GLY A CA 1
ATOM 1262 C C . GLY A 1 160 ? 44.27118 -6.41775 -19.93420 1.000 39.93027 159 GLY A C 1
ATOM 1263 O O . GLY A 1 160 ? 45.04397 -6.10778 -20.84167 1.000 60.83863 159 GLY A O 1
ATOM 1264 N N . HIS A 1 169 ? 40.33073 -10.45616 -23.71316 1.000 40.47997 168 HIS A N 1
ATOM 1265 C CA . HIS A 1 169 ? 39.48144 -11.54968 -24.18116 1.000 33.42831 168 HIS A CA 1
ATOM 1266 C C . HIS A 1 169 ? 38.26966 -11.83996 -23.27418 1.000 32.93205 168 HIS A C 1
ATOM 1267 O O . HIS A 1 169 ? 37.14676 -11.90513 -23.77352 1.000 37.48898 168 HIS A O 1
ATOM 1274 N N . PRO A 1 170 ? 38.47023 -12.02046 -21.96324 1.000 32.66089 169 PRO A N 1
ATOM 1275 C CA . PRO A 1 170 ? 37.32872 -12.37309 -21.10546 1.000 29.83609 169 PRO A CA 1
ATOM 1276 C C . PRO A 1 170 ? 36.38642 -11.19182 -20.92164 1.000 24.66169 169 PRO A C 1
ATOM 1277 O O . PRO A 1 170 ? 36.81778 -10.07315 -20.63420 1.000 25.33850 169 PRO A O 1
ATOM 1281 N N . LEU A 1 171 ? 35.09301 -11.45035 -21.09220 1.000 24.15974 170 LEU A N 1
ATOM 1282 C CA . LEU A 1 171 ? 34.05262 -10.46961 -20.83032 1.000 23.99066 170 LEU A CA 1
ATOM 1283 C C . LEU A 1 171 ? 33.29467 -10.85211 -19.56464 1.000 26.51235 170 LEU A C 1
ATOM 1284 O O . LEU A 1 171 ? 33.13921 -12.03361 -19.24482 1.000 25.86931 170 LEU A O 1
ATOM 1289 N N . VAL A 1 172 ? 32.81961 -9.83411 -18.84995 1.000 23.83896 171 VAL A N 1
ATOM 1290 C CA . VAL A 1 172 ? 32.34210 -9.97594 -17.48145 1.000 21.45232 171 VAL A CA 1
ATOM 1291 C C . VAL A 1 172 ? 31.08113 -9.13689 -17.30769 1.000 25.98333 171 VAL A C 1
ATOM 1292 O O . VAL A 1 172 ? 30.84539 -8.18039 -18.05099 1.000 21.45465 171 VAL A O 1
ATOM 1296 N N . HIS A 1 173 ? 30.24669 -9.52722 -16.34041 1.000 24.51955 172 HIS A N 1
ATOM 1297 C CA . HIS A 1 173 ? 29.03355 -8.77792 -16.03783 1.000 22.49689 172 HIS A CA 1
ATOM 1298 C C . HIS A 1 173 ? 29.35553 -7.32578 -15.69910 1.000 21.45013 172 HIS A C 1
ATOM 1299 O O . HIS A 1 173 ? 30.17431 -7.04199 -14.81904 1.000 20.36345 172 HIS A O 1
ATOM 1306 N N . HIS A 1 174 ? 28.68689 -6.40740 -16.40191 1.000 22.15941 173 HIS A N 1
ATOM 1307 C CA . HIS A 1 174 ? 28.97130 -4.98211 -16.26005 1.000 19.88545 173 HIS A CA 1
ATOM 1308 C C . HIS A 1 174 ? 28.66532 -4.48573 -14.85135 1.000 21.02804 173 HIS A C 1
ATOM 1309 O O . HIS A 1 174 ? 29.44268 -3.71647 -14.27376 1.000 25.05157 173 HIS A O 1
ATOM 1316 N N . GLY A 1 175 ? 27.54097 -4.91973 -14.27969 1.000 24.40616 174 GLY A N 1
ATOM 1317 C CA . GLY A 1 175 ? 27.16148 -4.43981 -12.95976 1.000 20.22815 174 GLY A CA 1
ATOM 1318 C C . GLY A 1 175 ? 28.08520 -4.94118 -11.86567 1.000 19.13526 174 GLY A C 1
ATOM 1319 O O . GLY A 1 175 ? 28.50837 -4.17494 -10.99504 1.000 17.26201 174 GLY A O 1
ATOM 1320 N N . PHE A 1 176 ? 28.40771 -6.23727 -11.89238 1.000 22.38027 175 PHE A N 1
ATOM 1321 C CA . PHE A 1 176 ? 29.31140 -6.79215 -10.88900 1.000 21.00362 175 PHE A CA 1
ATOM 1322 C C . PHE A 1 176 ? 30.69752 -6.17125 -11.00054 1.000 23.02399 175 PHE A C 1
ATOM 1323 O O . PHE A 1 176 ? 31.34537 -5.88728 -9.98562 1.000 21.71511 175 PHE A O 1
ATOM 1331 N N . HIS A 1 177 ? 31.16683 -5.95149 -12.23043 1.000 22.80123 176 HIS A N 1
ATOM 1332 C CA . HIS A 1 177 ? 32.50295 -5.40118 -12.43310 1.000 22.77166 176 HIS A CA 1
ATOM 1333 C C . HIS A 1 177 ? 32.59200 -3.96001 -11.94833 1.000 21.68268 176 HIS A C 1
ATOM 1334 O O . HIS A 1 177 ? 33.62032 -3.54836 -11.39717 1.000 24.47363 176 HIS A O 1
ATOM 1341 N N . ASN A 1 178 ? 31.52667 -3.17839 -12.14298 1.000 23.99138 177 ASN A N 1
ATOM 1342 C CA . ASN A 1 178 ? 31.54054 -1.78447 -11.70718 1.000 21.31895 177 ASN A CA 1
ATOM 1343 C C . ASN A 1 178 ? 31.66131 -1.68685 -10.19119 1.000 23.64114 177 ASN A C 1
ATOM 1344 O O . ASN A 1 178 ? 32.46072 -0.90080 -9.67082 1.000 29.26562 177 ASN A O 1
ATOM 1349 N N . ILE A 1 179 ? 30.87140 -2.48243 -9.46506 1.000 19.24778 178 ILE A N 1
ATOM 1350 C CA . ILE A 1 179 ? 30.99959 -2.53568 -8.01169 1.000 22.99002 178 ILE A CA 1
ATOM 1351 C C . ILE A 1 179 ? 32.40691 -2.96733 -7.62078 1.000 17.93082 178 ILE A C 1
ATOM 1352 O O . ILE A 1 179 ? 32.97268 -2.48673 -6.63036 1.000 17.02484 178 ILE A O 1
ATOM 1357 N N . TYR A 1 180 ? 33.00310 -3.85713 -8.41301 1.000 20.57941 179 TYR A N 1
ATOM 1358 C CA . TYR A 1 180 ? 34.28647 -4.45073 -8.05875 1.000 20.32777 179 TYR A CA 1
ATOM 1359 C C . TYR A 1 180 ? 35.44203 -3.47100 -8.23621 1.000 18.25869 179 TYR A C 1
ATOM 1360 O O . TYR A 1 180 ? 36.41136 -3.52016 -7.47127 1.000 17.60257 179 TYR A O 1
ATOM 1369 N N . THR A 1 181 ? 35.35752 -2.56744 -9.21849 1.000 14.90923 180 THR A N 1
ATOM 1370 C CA . THR A 1 181 ? 36.52298 -1.79697 -9.63699 1.000 16.96969 180 THR A CA 1
ATOM 1371 C C . THR A 1 181 ? 36.33260 -0.28218 -9.60033 1.000 19.36758 180 THR A C 1
ATOM 1372 O O . THR A 1 181 ? 37.21730 0.44416 -10.06776 1.000 14.81194 180 THR A O 1
ATOM 1376 N N . THR A 1 182 ? 35.22534 0.22278 -9.06105 1.000 15.86774 181 THR A N 1
ATOM 1377 C CA . THR A 1 182 ? 34.99633 1.66292 -9.05483 1.000 17.88575 181 THR A CA 1
ATOM 1378 C C . THR A 1 182 ? 35.78475 2.33066 -7.93349 1.000 16.08507 181 THR A C 1
ATOM 1379 O O . THR A 1 182 ? 35.71956 1.90257 -6.77597 1.000 16.79991 181 THR A O 1
ATOM 1383 N N . GLU A 1 183 ? 36.53440 3.37486 -8.28169 1.000 21.11791 182 GLU A N 1
ATOM 1384 C CA . GLU A 1 183 ? 37.20843 4.22834 -7.31312 1.000 24.74632 182 GLU A CA 1
ATOM 1385 C C . GLU A 1 183 ? 36.51410 5.58032 -7.24048 1.000 22.06783 182 GLU A C 1
ATOM 1386 O O . GLU A 1 183 ? 35.71184 5.94800 -8.10285 1.000 22.84590 182 GLU A O 1
ATOM 1392 N N . ASN A 1 184 ? 36.85473 6.33006 -6.20025 1.000 21.42282 183 ASN A N 1
ATOM 1393 C CA . ASN A 1 184 ? 36.33019 7.67402 -6.01197 1.000 23.23705 183 ASN A CA 1
ATOM 1394 C C . ASN A 1 184 ? 37.30702 8.47134 -5.15588 1.000 27.22637 183 ASN A C 1
ATOM 1395 O O . ASN A 1 184 ? 37.43462 8.20926 -3.95299 1.000 23.08504 183 ASN A O 1
ATOM 1400 N N . PRO A 1 185 ? 38.01893 9.44258 -5.73546 1.000 27.41743 184 PRO A N 1
ATOM 1401 C CA . PRO A 1 185 ? 38.96054 10.23676 -4.93097 1.000 26.65037 184 PRO A CA 1
ATOM 1402 C C . PRO A 1 185 ? 38.27392 11.14420 -3.92794 1.000 25.00332 184 PRO A C 1
ATOM 1403 O O . PRO A 1 185 ? 38.88570 11.48744 -2.90928 1.000 31.09998 184 PRO A O 1
ATOM 1407 N N . ARG A 1 186 ? 37.02853 11.54370 -4.18049 1.000 24.60345 185 ARG A N 1
ATOM 1408 C CA . ARG A 1 186 ? 36.26574 12.35448 -3.24131 1.000 30.30033 185 ARG A CA 1
ATOM 1409 C C . ARG A 1 186 ? 35.54906 11.52338 -2.18726 1.000 34.54996 185 ARG A C 1
ATOM 1410 O O . ARG A 1 186 ? 34.85770 12.09537 -1.33691 1.000 37.93739 185 ARG A O 1
ATOM 1418 N N . SER A 1 187 ? 35.68464 10.20405 -2.21948 1.000 26.20973 186 SER A N 1
ATOM 1419 C CA . SER A 1 187 ? 35.01993 9.35899 -1.24302 1.000 26.74737 186 SER A CA 1
ATOM 1420 C C . SER A 1 187 ? 35.92465 9.11773 -0.04117 1.000 26.93799 186 SER A C 1
ATOM 1421 O O . SER A 1 187 ? 37.15144 9.22330 -0.11705 1.000 27.84210 186 SER A O 1
ATOM 1424 N N . GLN A 1 188 ? 35.29460 8.77862 1.08212 1.000 26.86165 187 GLN A N 1
ATOM 1425 C CA . GLN A 1 188 ? 36.02660 8.62680 2.33203 1.000 25.15921 187 GLN A CA 1
ATOM 1426 C C . GLN A 1 188 ? 36.62750 7.23704 2.48392 1.000 24.82468 187 GLN A C 1
ATOM 1427 O O . GLN A 1 188 ? 37.71119 7.09715 3.06117 1.000 20.74864 187 GLN A O 1
ATOM 1433 N N . PHE A 1 189 ? 35.95605 6.20443 1.97313 1.000 22.78485 188 PHE A N 1
ATOM 1434 C CA . PHE A 1 189 ? 36.38220 4.82855 2.19555 1.000 19.36962 188 PHE A CA 1
ATOM 1435 C C . PHE A 1 189 ? 36.60802 4.04805 0.90624 1.000 20.73832 188 PHE A C 1
ATOM 1436 O O . PHE A 1 189 ? 36.85835 2.83848 0.96835 1.000 21.33597 188 PHE A O 1
ATOM 1444 N N . ASN A 1 190 ? 36.53533 4.69306 -0.25677 1.000 18.02633 189 ASN A N 1
ATOM 1445 C CA . ASN A 1 190 ? 36.72054 3.98790 -1.52214 1.000 19.15506 189 ASN A CA 1
ATOM 1446 C C . ASN A 1 190 ? 37.60721 4.78492 -2.46847 1.000 20.18987 189 ASN A C 1
ATOM 1447 O O . ASN A 1 190 ? 37.35791 4.84418 -3.67732 1.000 16.46051 189 ASN A O 1
ATOM 1452 N N . LYS A 1 191 ? 38.65877 5.41060 -1.93224 1.000 22.11271 190 LYS A N 1
ATOM 1453 C CA . LYS A 1 191 ? 39.68279 5.98506 -2.79942 1.000 20.04390 190 LYS A CA 1
ATOM 1454 C C . LYS A 1 191 ? 40.31368 4.90741 -3.66857 1.000 19.48369 190 LYS A C 1
ATOM 1455 O O . LYS A 1 191 ? 40.65756 5.15300 -4.83065 1.000 26.30317 190 LYS A O 1
ATOM 1461 N N . THR A 1 192 ? 40.47603 3.71093 -3.11782 1.000 17.54052 191 THR A N 1
ATOM 1462 C CA . THR A 1 192 ? 40.79840 2.52233 -3.88637 1.000 20.98996 191 THR A CA 1
ATOM 1463 C C . THR A 1 192 ? 39.54866 1.66084 -4.01289 1.000 22.65065 191 THR A C 1
ATOM 1464 O O . THR A 1 192 ? 38.69433 1.64183 -3.12322 1.000 18.91180 191 THR A O 1
ATOM 1468 N N . CYS A 1 193 ? 39.44005 0.95921 -5.13625 1.000 24.04564 192 CYS A N 1
ATOM 1469 C CA . CYS A 1 193 ? 38.29179 0.09658 -5.35462 1.000 18.32126 192 CYS A CA 1
ATOM 1470 C C . CYS A 1 193 ? 38.31577 -1.07839 -4.38040 1.000 19.63311 192 CYS A C 1
ATOM 1471 O O . CYS A 1 193 ? 39.34527 -1.40465 -3.78245 1.000 18.08695 192 CYS A O 1
ATOM 1474 N N . VAL A 1 194 ? 37.15139 -1.71514 -4.22119 1.000 19.05501 193 VAL A N 1
ATOM 1475 C CA . VAL A 1 194 ? 37.03665 -2.81971 -3.27275 1.000 16.19114 193 VAL A CA 1
ATOM 1476 C C . VAL A 1 194 ? 37.97298 -3.95709 -3.65286 1.000 18.17895 193 VAL A C 1
ATOM 1477 O O . VAL A 1 194 ? 38.48933 -4.66466 -2.77790 1.000 17.74099 193 VAL A O 1
ATOM 1481 N N . ARG A 1 195 ? 38.22344 -4.14092 -4.95265 1.000 19.02692 194 ARG A N 1
ATOM 1482 C CA . ARG A 1 195 ? 39.16397 -5.16492 -5.39840 1.000 19.57529 194 ARG A CA 1
ATOM 1483 C C . ARG A 1 195 ? 40.52872 -4.97689 -4.75287 1.000 18.49099 194 ARG A C 1
ATOM 1484 O O . ARG A 1 195 ? 41.09371 -5.91431 -4.17896 1.000 22.49449 194 ARG A O 1
ATOM 1492 N N . ASP A 1 196 ? 41.07182 -3.75984 -4.83333 1.000 20.48194 195 ASP A N 1
ATOM 1493 C CA . ASP A 1 196 ? 42.41470 -3.52525 -4.31770 1.000 22.01188 195 ASP A CA 1
ATOM 1494 C C . ASP A 1 196 ? 42.44989 -3.61294 -2.79922 1.000 21.40243 195 ASP A C 1
ATOM 1495 O O . ASP A 1 196 ? 43.40051 -4.15945 -2.23163 1.000 26.90229 195 ASP A O 1
ATOM 1500 N N . GLN A 1 197 ? 41.41339 -3.11353 -2.11867 1.000 17.51536 196 GLN A N 1
ATOM 1501 C CA . GLN A 1 197 ? 41.34793 -3.25264 -0.66554 1.000 20.01420 196 GLN A CA 1
ATOM 1502 C C . GLN A 1 197 ? 41.44480 -4.71492 -0.24986 1.000 18.53673 196 GLN A C 1
ATOM 1503 O O . GLN A 1 197 ? 42.03833 -5.03760 0.78710 1.000 26.37295 196 GLN A O 1
ATOM 1509 N N . VAL A 1 198 ? 40.87385 -5.61469 -1.04913 1.000 19.14700 197 VAL A N 1
ATOM 1510 C CA . VAL A 1 198 ? 41.01088 -7.04081 -0.77847 1.000 18.85692 197 VAL A CA 1
ATOM 1511 C C . VAL A 1 198 ? 42.42951 -7.50627 -1.08392 1.000 23.78228 197 VAL A C 1
ATOM 1512 O O . VAL A 1 198 ? 43.07499 -8.16087 -0.25665 1.000 22.21227 197 VAL A O 1
ATOM 1516 N N . MET A 1 199 ? 42.94273 -7.15577 -2.26840 1.000 18.88003 198 MET A N 1
ATOM 1517 C CA . MET A 1 199 ? 44.22771 -7.69042 -2.71420 1.000 20.62101 198 MET A CA 1
ATOM 1518 C C . MET A 1 199 ? 45.37177 -7.24378 -1.81276 1.000 23.01240 198 MET A C 1
ATOM 1519 O O . MET A 1 199 ? 46.29218 -8.02343 -1.53962 1.000 20.03383 198 MET A O 1
ATOM 1524 N N . GLU A 1 200 ? 45.34720 -5.98810 -1.35688 1.000 22.07054 199 GLU A N 1
ATOM 1525 C CA . GLU A 1 200 ? 46.40718 -5.51792 -0.46989 1.000 24.35721 199 GLU A CA 1
ATOM 1526 C C . GLU A 1 200 ? 46.43283 -6.32399 0.82203 1.000 26.15881 199 GLU A C 1
ATOM 1527 O O . GLU A 1 200 ? 47.50817 -6.66056 1.33210 1.000 26.22015 199 GLU A O 1
ATOM 1533 N N . GLU A 1 201 ? 45.25580 -6.65601 1.35904 1.000 17.53269 200 GLU A N 1
ATOM 1534 C CA . GLU A 1 201 ? 45.20579 -7.42787 2.59565 1.000 17.63380 200 GLU A CA 1
ATOM 1535 C C . GLU A 1 201 ? 45.60942 -8.87757 2.35943 1.000 19.36358 200 GLU A C 1
ATOM 1536 O O . GLU A 1 201 ? 46.29265 -9.48086 3.19552 1.000 18.39275 200 GLU A O 1
ATOM 1542 N N . VAL A 1 202 ? 45.19663 -9.45543 1.22935 1.000 21.05035 201 VAL A N 1
ATOM 1543 C CA . VAL A 1 202 ? 45.62810 -10.81013 0.89651 1.000 23.78255 201 VAL A CA 1
ATOM 1544 C C . VAL A 1 202 ? 47.13887 -10.85331 0.71497 1.000 20.32460 201 VAL A C 1
ATOM 1545 O O . VAL A 1 202 ? 47.80471 -11.80015 1.15027 1.000 24.87883 201 VAL A O 1
ATOM 1549 N N . LYS A 1 203 ? 47.70708 -9.81863 0.09035 1.000 26.29626 202 LYS A N 1
ATOM 1550 C CA . LYS A 1 203 ? 49.14949 -9.79483 -0.13447 1.000 25.49376 202 LYS A CA 1
ATOM 1551 C C . LYS A 1 203 ? 49.92049 -9.72239 1.17851 1.000 22.08929 202 LYS A C 1
ATOM 1552 O O . LYS A 1 203 ? 50.91131 -10.43955 1.36021 1.000 26.18903 202 LYS A O 1
ATOM 1558 N N . ARG A 1 204 ? 49.48322 -8.87095 2.11153 1.000 24.64541 203 ARG A N 1
ATOM 1559 C CA . ARG A 1 204 ? 50.22135 -8.74453 3.36540 1.000 28.25212 203 ARG A CA 1
ATOM 1560 C C . ARG A 1 204 ? 50.06635 -9.98375 4.23873 1.000 28.24751 203 ARG A C 1
ATOM 1561 O O . ARG A 1 204 ? 50.99619 -10.34029 4.97079 1.000 26.86243 203 ARG A O 1
ATOM 1569 N N . LEU A 1 205 ? 48.91333 -10.65521 4.17491 1.000 25.85894 204 LEU A N 1
ATOM 1570 C CA . LEU A 1 205 ? 48.74544 -11.89530 4.92649 1.000 24.57329 204 LEU A CA 1
ATOM 1571 C C . LEU A 1 205 ? 49.55859 -13.02581 4.30800 1.000 24.84218 204 LEU A C 1
ATOM 1572 O O . LEU A 1 205 ? 50.16307 -13.82845 5.02876 1.000 23.80494 204 LEU A O 1
ATOM 1577 N N . VAL A 1 206 ? 49.58253 -13.10590 2.97492 1.000 22.16629 205 VAL A N 1
ATOM 1578 C CA . VAL A 1 206 ? 50.44819 -14.07016 2.30144 1.000 23.76461 205 VAL A CA 1
ATOM 1579 C C . VAL A 1 206 ? 51.90712 -13.80616 2.65297 1.000 26.34168 205 VAL A C 1
ATOM 1580 O O . VAL A 1 206 ? 52.67897 -14.73785 2.91190 1.000 29.37158 205 VAL A O 1
ATOM 1584 N N . GLU A 1 207 ? 52.30527 -12.53190 2.67752 1.000 24.90985 206 GLU A N 1
ATOM 1585 C CA . GLU A 1 207 ? 53.66258 -12.18606 3.08602 1.000 24.74955 206 GLU A CA 1
ATOM 1586 C C . GLU A 1 207 ? 53.89487 -12.51172 4.55583 1.000 25.97820 206 GLU A C 1
ATOM 1587 O O . GLU A 1 207 ? 54.98120 -12.96830 4.93338 1.000 28.72706 206 GLU A O 1
ATOM 1593 N N . GLU A 1 208 ? 52.87986 -12.29228 5.39571 1.000 26.54788 207 GLU A N 1
ATOM 1594 C CA . GLU A 1 208 ? 53.03441 -12.51712 6.82826 1.000 28.29968 207 GLU A CA 1
ATOM 1595 C C . GLU A 1 208 ? 53.26398 -13.99153 7.14068 1.000 29.78068 207 GLU A C 1
ATOM 1596 O O . GLU A 1 208 ? 54.11812 -14.33274 7.96789 1.000 28.59715 207 GLU A O 1
ATOM 1602 N N . TYR A 1 209 ? 52.51547 -14.88123 6.49116 1.000 26.38482 208 TYR A N 1
ATOM 1603 C CA . TYR A 1 209 ? 52.58656 -16.31042 6.76496 1.000 32.17196 208 TYR A CA 1
ATOM 1604 C C . TYR A 1 209 ? 53.24813 -17.08187 5.62543 1.000 31.90679 208 TYR A C 1
ATOM 1605 O O . TYR A 1 209 ? 52.91773 -18.24378 5.38141 1.000 29.00409 208 TYR A O 1
ATOM 1614 N N . LYS A 1 210 ? 54.19900 -16.45188 4.93129 1.000 25.72212 209 LYS A N 1
ATOM 1615 C CA . LYS A 1 210 ? 54.84532 -17.09297 3.79114 1.000 25.46720 209 LYS A CA 1
ATOM 1616 C C . LYS A 1 210 ? 55.68061 -18.30409 4.18963 1.000 27.32137 209 LYS A C 1
ATOM 1617 O O . LYS A 1 210 ? 55.90676 -19.18426 3.35230 1.000 26.79905 209 LYS A O 1
ATOM 1623 N N . ASN A 1 211 ? 56.14221 -18.37155 5.43640 1.000 24.10591 210 ASN A N 1
ATOM 1624 C CA . ASN A 1 211 ? 56.96462 -19.48105 5.90106 1.000 26.07149 210 ASN A CA 1
ATOM 1625 C C . ASN A 1 211 ? 56.14474 -20.67053 6.38191 1.000 29.13799 210 ASN A C 1
ATOM 1626 O O . ASN A 1 211 ? 56.72450 -21.65057 6.86150 1.000 30.01954 210 ASN A O 1
ATOM 1631 N N . GLU A 1 212 ? 54.82451 -20.61051 6.27179 1.000 25.97479 211 GLU A N 1
ATOM 1632 C CA . GLU A 1 212 ? 53.94071 -21.69743 6.66703 1.000 20.29044 211 GLU A CA 1
ATOM 1633 C C . GLU A 1 212 ? 53.17966 -22.19654 5.44212 1.000 28.82408 211 GLU A C 1
ATOM 1634 O O . GLU A 1 212 ? 53.33312 -21.67774 4.33439 1.000 27.47548 211 GLU A O 1
ATOM 1640 N N . GLU A 1 213 ? 52.35347 -23.21910 5.64908 1.000 25.33408 212 GLU A N 1
ATOM 1641 C CA . GLU A 1 213 ? 51.46840 -23.71119 4.60244 1.000 25.14854 212 GLU A CA 1
ATOM 1642 C C . GLU A 1 213 ? 50.16742 -22.92013 4.66451 1.000 26.06377 212 GLU A C 1
ATOM 1643 O O . GLU A 1 213 ? 49.47855 -22.92398 5.68991 1.000 22.81823 212 GLU A O 1
ATOM 1649 N N . VAL A 1 214 ? 49.83845 -22.24239 3.56819 1.000 23.25343 213 VAL A N 1
ATOM 1650 C CA . VAL A 1 214 ? 48.75906 -21.26718 3.53489 1.000 21.37526 213 VAL A CA 1
ATOM 1651 C C . VAL A 1 214 ? 47.78187 -21.63885 2.43043 1.000 23.66223 213 VAL A C 1
ATOM 1652 O O . VAL A 1 214 ? 48.18517 -22.10181 1.35794 1.000 31.45552 213 VAL A O 1
ATOM 1656 N N . SER A 1 215 ? 46.49603 -21.45080 2.70554 1.000 26.47682 214 SER A N 1
ATOM 1657 C CA . SER A 1 215 ? 45.44787 -21.55756 1.70686 1.000 22.87706 214 SER A CA 1
ATOM 1658 C C . SER A 1 215 ? 44.65589 -20.25874 1.67762 1.000 21.56337 214 SER A C 1
ATOM 1659 O O . SER A 1 215 ? 44.60167 -19.52233 2.66723 1.000 23.48268 214 SER A O 1
ATOM 1662 N N . ILE A 1 216 ? 44.05397 -19.97560 0.52783 1.000 23.40227 215 ILE A N 1
ATOM 1663 C CA . ILE A 1 216 ? 43.17881 -18.82424 0.35623 1.000 18.25167 215 ILE A CA 1
ATOM 1664 C C . ILE A 1 216 ? 41.80043 -19.35479 -0.00294 1.000 20.26508 215 ILE A C 1
ATOM 1665 O O . ILE A 1 216 ? 41.65554 -20.11563 -0.96782 1.000 17.02604 215 ILE A O 1
ATOM 1670 N N . THR A 1 217 ? 40.79445 -18.97143 0.77952 1.000 18.79147 216 THR A N 1
ATOM 1671 C CA . THR A 1 217 ? 39.43644 -19.45893 0.58965 1.000 15.96839 216 THR A CA 1
ATOM 1672 C C . THR A 1 217 ? 38.49577 -18.26947 0.48546 1.000 17.56479 216 THR A C 1
ATOM 1673 O O . THR A 1 217 ? 38.47133 -17.41428 1.37510 1.000 19.55803 216 THR A O 1
ATOM 1677 N N . VAL A 1 218 ? 37.72586 -18.21605 -0.59784 1.000 20.27887 217 VAL A N 1
ATOM 1678 C CA . VAL A 1 218 ? 36.77287 -17.14224 -0.84556 1.000 17.78916 217 VAL A CA 1
ATOM 1679 C C . VAL A 1 218 ? 35.37094 -17.70401 -0.66298 1.000 19.93377 217 VAL A C 1
ATOM 1680 O O . VAL A 1 218 ? 35.06023 -18.78857 -1.16771 1.000 17.95460 217 VAL A O 1
ATOM 1684 N N . THR A 1 219 ? 34.53035 -16.97954 0.06825 1.000 13.75489 218 THR A N 1
ATOM 1685 C CA . THR A 1 219 ? 33.13991 -17.36316 0.24911 1.000 16.24761 218 THR A CA 1
ATOM 1686 C C . THR A 1 219 ? 32.23342 -16.23603 -0.22023 1.000 16.10015 218 THR A C 1
ATOM 1687 O O . THR A 1 219 ? 32.61131 -15.06032 -0.19986 1.000 20.13124 218 THR A O 1
ATOM 1691 N N . GLY A 1 220 ? 31.03126 -16.60905 -0.64325 1.000 20.91292 219 GLY A N 1
ATOM 1692 C CA . GLY A 1 220 ? 30.06188 -15.64242 -1.10887 1.000 16.31883 219 GLY A CA 1
ATOM 1693 C C . GLY A 1 220 ? 28.71249 -16.26496 -1.39015 1.000 15.66089 219 GLY A C 1
ATOM 1694 O O . GLY A 1 220 ? 28.61745 -17.45730 -1.69618 1.000 14.00063 219 GLY A O 1
ATOM 1695 N N . HIS A 1 221 ? 27.66029 -15.46032 -1.28483 1.000 16.11822 220 HIS A N 1
ATOM 1696 C CA . HIS A 1 221 ? 26.30094 -15.90504 -1.54182 1.000 14.21411 220 HIS A CA 1
ATOM 1697 C C . HIS A 1 221 ? 25.58637 -14.83905 -2.35653 1.000 16.31569 220 HIS A C 1
ATOM 1698 O O . HIS A 1 221 ? 25.74512 -13.64303 -2.09579 1.000 17.88363 220 HIS A O 1
ATOM 1705 N N . SER A 1 222 ? 24.82165 -15.28053 -3.35281 1.000 14.69801 221 SER A N 1
ATOM 1706 C CA . SER A 1 222 ? 24.00232 -14.40170 -4.20134 1.000 20.57516 221 SER A CA 1
ATOM 1707 C C . SER A 1 222 ? 24.94267 -13.46322 -4.95538 1.000 20.73553 221 SER A C 1
ATOM 1708 O O . SER A 1 222 ? 25.85172 -13.94695 -5.64964 1.000 21.76595 221 SER A O 1
ATOM 1711 N N . LEU A 1 223 ? 24.76093 -12.14303 -4.86820 1.000 24.51432 222 LEU A N 1
ATOM 1712 C CA . LEU A 1 223 ? 25.68321 -11.21799 -5.51759 1.000 21.98553 222 LEU A CA 1
ATOM 1713 C C . LEU A 1 223 ? 27.09183 -11.37128 -4.96517 1.000 24.81787 222 LEU A C 1
ATOM 1714 O O . LEU A 1 223 ? 28.07643 -11.22450 -5.69969 1.000 25.16930 222 LEU A O 1
ATOM 1719 N N . GLY A 1 224 ? 27.20732 -11.65617 -3.66685 1.000 21.44339 223 GLY A N 1
ATOM 1720 C CA . GLY A 1 224 ? 28.51211 -11.92187 -3.09289 1.000 18.53854 223 GLY A CA 1
ATOM 1721 C C . GLY A 1 224 ? 29.17804 -13.14028 -3.69607 1.000 20.37548 223 GLY A C 1
ATOM 1722 O O . GLY A 1 224 ? 30.40749 -13.21385 -3.75263 1.000 20.63760 223 GLY A O 1
ATOM 1723 N N . ALA A 1 225 ? 28.38127 -14.10516 -4.16390 1.000 16.67159 224 ALA A N 1
ATOM 1724 C CA . ALA A 1 225 ? 28.94742 -15.28433 -4.80845 1.000 23.03136 224 ALA A CA 1
ATOM 1725 C C . ALA A 1 225 ? 29.52664 -14.95618 -6.17877 1.000 19.97414 224 ALA A C 1
ATOM 1726 O O . ALA A 1 225 ? 30.53167 -15.55115 -6.58324 1.000 17.33724 224 ALA A O 1
ATOM 1728 N N . SER A 1 226 ? 28.90991 -14.02310 -6.90838 1.000 20.90091 225 SER A N 1
ATOM 1729 C CA . SER A 1 226 ? 29.48366 -13.59238 -8.17883 1.000 19.30435 225 SER A CA 1
ATOM 1730 C C . SER A 1 226 ? 30.74849 -12.77561 -7.95903 1.000 22.41794 225 SER A C 1
ATOM 1731 O O . SER A 1 226 ? 31.74441 -12.95881 -8.66840 1.000 20.21752 225 SER A O 1
ATOM 1734 N N . LEU A 1 227 ? 30.72721 -11.86720 -6.98118 1.000 21.25834 226 LEU A N 1
ATOM 1735 C CA . LEU A 1 227 ? 31.92332 -11.09565 -6.66881 1.000 18.52150 226 LEU A CA 1
ATOM 1736 C C . LEU A 1 227 ? 33.01856 -11.97494 -6.08124 1.000 19.60689 226 LEU A C 1
ATOM 1737 O O . LEU A 1 227 ? 34.20299 -11.73553 -6.33817 1.000 23.27762 226 LEU A O 1
ATOM 1742 N N . ALA A 1 228 ? 32.64828 -12.99507 -5.30276 1.000 15.17743 227 ALA A N 1
ATOM 1743 C CA . ALA A 1 228 ? 33.64555 -13.92581 -4.78312 1.000 16.88643 227 ALA A CA 1
ATOM 1744 C C . ALA A 1 228 ? 34.27701 -14.73913 -5.90425 1.000 17.82902 227 ALA A C 1
ATOM 1745 O O . ALA A 1 228 ? 35.48670 -14.99474 -5.88849 1.000 17.43270 227 ALA A O 1
ATOM 1747 N N . THR A 1 229 ? 33.47443 -15.15639 -6.88447 1.000 20.81822 228 THR A N 1
ATOM 1748 C CA . THR A 1 229 ? 34.00787 -15.93587 -7.99680 1.000 23.10786 228 THR A CA 1
ATOM 1749 C C . THR A 1 229 ? 34.96356 -15.10027 -8.83922 1.000 22.08296 228 THR A C 1
ATOM 1750 O O . THR A 1 229 ? 36.07093 -15.54338 -9.16381 1.000 21.42161 228 THR A O 1
ATOM 1754 N N . LEU A 1 230 ? 34.55132 -13.88207 -9.19867 1.000 21.08313 229 LEU A N 1
ATOM 1755 C CA . LEU A 1 230 ? 35.44185 -12.98320 -9.92423 1.000 20.58628 229 LEU A CA 1
ATOM 1756 C C . LEU A 1 230 ? 36.68606 -12.66558 -9.10371 1.000 19.11927 229 LEU A C 1
ATOM 1757 O O . LEU A 1 230 ? 37.78878 -12.55031 -9.65220 1.000 22.54368 229 LEU A O 1
ATOM 1762 N N . ASN A 1 231 ? 36.52917 -12.53043 -7.78563 1.000 17.69330 230 ASN A N 1
ATOM 1763 C CA . ASN A 1 231 ? 37.67226 -12.23981 -6.92593 1.000 17.75812 230 ASN A CA 1
ATOM 1764 C C . ASN A 1 231 ? 38.64111 -13.41554 -6.87816 1.000 18.12609 230 ASN A C 1
ATOM 1765 O O . ASN A 1 231 ? 39.86161 -13.22029 -6.87471 1.000 19.14967 230 ASN A O 1
ATOM 1770 N N . ALA A 1 232 ? 38.11746 -14.64343 -6.85457 1.000 19.94468 231 ALA A N 1
ATOM 1771 C CA . ALA A 1 232 ? 38.98115 -15.81963 -6.80062 1.000 21.73255 231 ALA A CA 1
ATOM 1772 C C . ALA A 1 232 ? 39.77563 -15.98000 -8.09171 1.000 23.15365 231 ALA A C 1
ATOM 1773 O O . ALA A 1 232 ? 40.98779 -16.22294 -8.05881 1.000 18.81103 231 ALA A O 1
ATOM 1775 N N . VAL A 1 233 ? 39.10479 -15.85884 -9.24131 1.000 22.14266 232 VAL A N 1
ATOM 1776 C CA . VAL A 1 233 ? 39.80895 -15.87383 -10.52183 1.000 19.59671 232 VAL A CA 1
ATOM 1777 C C . VAL A 1 233 ? 40.84582 -14.75927 -10.56540 1.000 23.81933 232 VAL A C 1
ATOM 1778 O O . VAL A 1 233 ? 41.97196 -14.95296 -11.04013 1.000 24.59225 232 VAL A O 1
ATOM 1782 N N . ASP A 1 234 ? 40.48511 -13.58130 -10.04986 1.000 29.64549 233 ASP A N 1
ATOM 1783 C CA . ASP A 1 234 ? 41.39357 -12.43920 -10.04844 1.000 19.51966 233 ASP A CA 1
ATOM 1784 C C . ASP A 1 234 ? 42.66493 -12.74683 -9.26321 1.000 21.20558 233 ASP A C 1
ATOM 1785 O O . ASP A 1 234 ? 43.77648 -12.44998 -9.71779 1.000 25.52621 233 ASP A O 1
ATOM 1790 N N . ILE A 1 235 ? 42.51791 -13.34868 -8.07977 1.000 20.58125 234 ILE A N 1
ATOM 1791 C CA . ILE A 1 235 ? 43.67408 -13.63688 -7.23267 1.000 22.31450 234 ILE A CA 1
ATOM 1792 C C . ILE A 1 235 ? 44.61556 -14.61439 -7.92580 1.000 21.60602 234 ILE A C 1
ATOM 1793 O O . ILE A 1 235 ? 45.83725 -14.41963 -7.94789 1.000 21.62943 234 ILE A O 1
ATOM 1798 N N . ALA A 1 236 ? 44.06085 -15.68304 -8.50092 1.000 19.96923 235 ALA A N 1
ATOM 1799 C CA . ALA A 1 236 ? 44.89307 -16.71295 -9.11219 1.000 24.54264 235 ALA A CA 1
ATOM 1800 C C . ALA A 1 236 ? 45.48428 -16.26694 -10.44385 1.000 27.24355 235 ALA A C 1
ATOM 1801 O O . ALA A 1 236 ? 46.60200 -16.67118 -10.78377 1.000 28.02114 235 ALA A O 1
ATOM 1803 N N . PHE A 1 237 ? 44.76023 -15.44189 -11.20457 1.000 22.50981 236 PHE A N 1
ATOM 1804 C CA . PHE A 1 237 ? 45.26476 -14.98878 -12.49673 1.000 24.66663 236 PHE A CA 1
ATOM 1805 C C . PHE A 1 237 ? 46.44937 -14.04357 -12.34264 1.000 25.68016 236 PHE A C 1
ATOM 1806 O O . PHE A 1 237 ? 47.33011 -14.01201 -13.20956 1.000 25.44507 236 PHE A O 1
ATOM 1814 N N . ASN A 1 238 ? 46.49392 -13.27217 -11.25691 1.000 25.95248 237 ASN A N 1
ATOM 1815 C CA . ASN A 1 238 ? 47.51345 -12.24782 -11.07477 1.000 22.86178 237 ASN A CA 1
ATOM 1816 C C . ASN A 1 238 ? 48.56278 -12.62286 -10.03516 1.000 23.95321 237 ASN A C 1
ATOM 1817 O O . ASN A 1 238 ? 49.31192 -11.74994 -9.58678 1.000 27.80802 237 ASN A O 1
ATOM 1822 N N . GLY A 1 239 ? 48.63809 -13.89334 -9.64393 1.000 24.61597 238 GLY A N 1
ATOM 1823 C CA . GLY A 1 239 ? 49.67817 -14.32978 -8.72953 1.000 24.64083 238 GLY A CA 1
ATOM 1824 C C . GLY A 1 239 ? 49.63827 -13.69311 -7.36004 1.000 31.03894 238 GLY A C 1
ATOM 1825 O O . GLY A 1 239 ? 50.66564 -13.64390 -6.67901 1.000 30.05198 238 GLY A O 1
ATOM 1826 N N . ILE A 1 240 ? 48.47647 -13.19402 -6.93281 1.000 29.34901 239 ILE A N 1
ATOM 1827 C CA . ILE A 1 240 ? 48.34676 -12.63997 -5.59096 1.000 26.60347 239 ILE A CA 1
ATOM 1828 C C . ILE A 1 240 ? 48.38282 -13.72722 -4.52779 1.000 20.61812 239 ILE A C 1
ATOM 1829 O O . ILE A 1 240 ? 48.56562 -13.42855 -3.34169 1.000 19.62108 239 ILE A O 1
ATOM 1834 N N . ASN A 1 241 ? 48.24731 -14.98771 -4.93152 1.000 25.05959 240 ASN A N 1
ATOM 1835 C CA . ASN A 1 241 ? 48.48080 -16.12626 -4.05617 1.000 21.87745 240 ASN A CA 1
ATOM 1836 C C . ASN A 1 241 ? 49.94406 -16.55259 -4.02692 1.000 26.92359 240 ASN A C 1
ATOM 1837 O O . ASN A 1 241 ? 50.28932 -17.48004 -3.28766 1.000 28.54708 240 ASN A O 1
ATOM 1842 N N . LYS A 1 242 ? 50.80385 -15.90841 -4.81446 1.000 28.00568 241 LYS A N 1
ATOM 1843 C CA . LYS A 1 242 ? 52.23149 -16.20139 -4.80061 1.000 25.87200 241 LYS A CA 1
ATOM 1844 C C . LYS A 1 242 ? 52.93828 -15.26397 -3.83487 1.000 21.30808 241 LYS A C 1
ATOM 1845 O O . LYS A 1 242 ? 52.72925 -14.04802 -3.87480 1.000 22.49946 241 LYS A O 1
ATOM 1851 N N . SER A 1 243 ? 53.77799 -15.83239 -2.97857 1.000 22.32114 242 SER A N 1
ATOM 1852 C CA . SER A 1 243 ? 54.50577 -15.04749 -1.99640 1.000 25.56734 242 SER A CA 1
ATOM 1853 C C . SER A 1 243 ? 55.82887 -14.55607 -2.57690 1.000 25.27447 242 SER A C 1
ATOM 1854 O O . SER A 1 243 ? 56.28121 -14.99787 -3.63624 1.000 26.35897 242 SER A O 1
ATOM 1857 N N . SER A 1 244 ? 56.45517 -13.62374 -1.85778 1.000 24.94187 243 SER A N 1
ATOM 1858 C CA . SER A 1 244 ? 57.73314 -13.06726 -2.28545 1.000 29.18783 243 SER A CA 1
ATOM 1859 C C . SER A 1 244 ? 58.85728 -14.09382 -2.27892 1.000 33.27843 243 SER A C 1
ATOM 1860 O O . SER A 1 244 ? 59.94470 -13.79451 -2.78262 1.000 34.75835 243 SER A O 1
ATOM 1863 N N . ASN A 1 245 ? 58.62858 -15.28654 -1.72878 1.000 30.12070 244 ASN A N 1
ATOM 1864 C CA . ASN A 1 245 ? 59.64979 -16.32272 -1.67145 1.000 28.85875 244 ASN A CA 1
ATOM 1865 C C . ASN A 1 245 ? 59.36212 -17.49007 -2.61175 1.000 28.82929 244 ASN A C 1
ATOM 1866 O O . ASN A 1 245 ? 60.02392 -18.52770 -2.51367 1.000 26.22467 244 ASN A O 1
ATOM 1871 N N . GLY A 1 246 ? 58.39102 -17.35132 -3.51198 1.000 22.56976 245 GLY A N 1
ATOM 1872 C CA . GLY A 1 246 ? 58.18976 -18.31972 -4.56883 1.000 21.35791 245 GLY A CA 1
ATOM 1873 C C . GLY A 1 246 ? 57.13613 -19.37873 -4.31983 1.000 26.83686 245 GLY A C 1
ATOM 1874 O O . GLY A 1 246 ? 56.97745 -20.27415 -5.15793 1.000 33.08610 245 GLY A O 1
ATOM 1875 N N . LYS A 1 247 ? 56.41204 -19.31317 -3.20685 1.000 20.71245 246 LYS A N 1
ATOM 1876 C CA . LYS A 1 247 ? 55.37521 -20.29880 -2.93522 1.000 30.14520 246 LYS A CA 1
ATOM 1877 C C . LYS A 1 247 ? 54.08163 -19.93206 -3.64994 1.000 31.70491 246 LYS A C 1
ATOM 1878 O O . LYS A 1 247 ? 53.71228 -18.75788 -3.73337 1.000 28.47084 246 LYS A O 1
ATOM 1884 N N . GLU A 1 248 ? 53.39527 -20.94732 -4.16667 1.000 32.10140 247 GLU A N 1
ATOM 1885 C CA . GLU A 1 248 ? 52.06618 -20.78947 -4.74291 1.000 32.29534 247 GLU A CA 1
ATOM 1886 C C . GLU A 1 248 ? 51.03867 -21.33220 -3.75890 1.000 31.79205 247 GLU A C 1
ATOM 1887 O O . GLU A 1 248 ? 51.03229 -22.53188 -3.46109 1.000 30.62200 247 GLU A O 1
ATOM 1893 N N . PHE A 1 249 ? 50.18747 -20.46715 -3.26898 1.000 28.14060 248 PHE A N 1
ATOM 1894 C CA . PHE A 1 249 ? 49.21365 -21.00356 -2.33071 1.000 25.01325 248 PHE A CA 1
ATOM 1895 C C . PHE A 1 249 ? 47.89249 -21.28959 -3.03339 1.000 24.48936 248 PHE A C 1
ATOM 1896 O O . PHE A 1 249 ? 47.49239 -20.54257 -3.93401 1.000 22.21423 248 PHE A O 1
ATOM 1904 N N . PRO A 1 250 ? 47.20533 -22.36493 -2.65033 1.000 25.21449 249 PRO A N 1
ATOM 1905 C CA . PRO A 1 250 ? 45.96371 -22.72834 -3.34396 1.000 21.53269 249 PRO A CA 1
ATOM 1906 C C . PRO A 1 250 ? 44.84540 -21.73498 -3.06720 1.000 22.02001 249 PRO A C 1
ATOM 1907 O O . PRO A 1 250 ? 44.69324 -21.23269 -1.95090 1.000 21.30265 249 PRO A O 1
ATOM 1911 N N . VAL A 1 251 ? 44.06044 -21.45655 -4.10467 1.000 20.97479 250 VAL A N 1
ATOM 1912 C CA . VAL A 1 251 ? 42.88484 -20.59893 -4.01282 1.000 20.87306 250 VAL A CA 1
ATOM 1913 C C . VAL A 1 251 ? 41.64990 -21.46716 -4.20690 1.000 17.31396 250 VAL A C 1
ATOM 1914 O O . VAL A 1 251 ? 41.56260 -22.22509 -5.18074 1.000 22.56308 250 VAL A O 1
ATOM 1918 N N . THR A 1 252 ? 40.70130 -21.36088 -3.27947 1.000 23.50258 251 THR A N 1
ATOM 1919 C CA . THR A 1 252 ? 39.46655 -22.13134 -3.32427 1.000 17.64125 251 THR A CA 1
ATOM 1920 C C . THR A 1 252 ? 38.29946 -21.20930 -3.01141 1.000 18.27403 251 THR A C 1
ATOM 1921 O O . THR A 1 252 ? 38.41852 -20.31647 -2.17001 1.000 15.17988 251 THR A O 1
ATOM 1925 N N . ALA A 1 253 ? 37.17285 -21.41966 -3.68783 1.000 13.39997 252 ALA A N 1
ATOM 1926 C CA . ALA A 1 253 ? 35.97106 -20.64410 -3.41919 1.000 16.46023 252 ALA A CA 1
ATOM 1927 C C . ALA A 1 253 ? 34.78024 -21.57136 -3.24091 1.000 18.83288 252 ALA A C 1
ATOM 1928 O O . ALA A 1 253 ? 34.54058 -22.45162 -4.07373 1.000 16.83527 252 ALA A O 1
ATOM 1930 N N . PHE A 1 254 ? 34.04643 -21.37346 -2.14896 1.000 12.96319 253 PHE A N 1
ATOM 1931 C CA . PHE A 1 254 ? 32.75371 -22.00814 -1.92360 1.000 14.29035 253 PHE A CA 1
ATOM 1932 C C . PHE A 1 254 ? 31.69231 -20.92390 -2.06410 1.000 18.62807 253 PHE A C 1
ATOM 1933 O O . PHE A 1 254 ? 31.57185 -20.05193 -1.19708 1.000 20.92917 253 PHE A O 1
ATOM 1941 N N . VAL A 1 255 ? 30.93726 -20.96664 -3.15783 1.000 15.96235 254 VAL A N 1
ATOM 1942 C CA . VAL A 1 255 ? 29.92281 -19.95981 -3.43748 1.000 17.37555 254 VAL A CA 1
ATOM 1943 C C . VAL A 1 255 ? 28.54810 -20.61362 -3.40588 1.000 19.29061 254 VAL A C 1
ATOM 1944 O O . VAL A 1 255 ? 28.38342 -21.79167 -3.74549 1.000 21.47545 254 VAL A O 1
ATOM 1948 N N . PHE A 1 256 ? 27.55414 -19.83278 -2.98680 1.000 16.58250 255 PHE A N 1
ATOM 1949 C CA . PHE A 1 256 ? 26.19756 -20.31449 -2.77295 1.000 15.08698 255 PHE A CA 1
ATOM 1950 C C . PHE A 1 256 ? 25.22102 -19.45266 -3.56106 1.000 12.16887 255 PHE A C 1
ATOM 1951 O O . PHE A 1 256 ? 25.33437 -18.22338 -3.56327 1.000 14.54551 255 PHE A O 1
ATOM 1959 N N . ALA A 1 257 ? 24.26299 -20.10550 -4.22380 1.000 12.22981 256 ALA A N 1
ATOM 1960 C CA . ALA A 1 257 ? 23.21361 -19.42914 -4.99164 1.000 16.75771 256 ALA A CA 1
ATOM 1961 C C . ALA A 1 257 ? 23.80624 -18.40140 -5.95409 1.000 17.70947 256 ALA A C 1
ATOM 1962 O O . ALA A 1 257 ? 23.37668 -17.24772 -6.01985 1.000 14.64073 256 ALA A O 1
ATOM 1964 N N . SER A 1 258 ? 24.80333 -18.83922 -6.71876 1.000 14.95004 257 SER A N 1
ATOM 1965 C CA . SER A 1 258 ? 25.63583 -17.92178 -7.48407 1.000 12.55547 257 SER A CA 1
ATOM 1966 C C . SER A 1 258 ? 25.01078 -17.62482 -8.83934 1.000 16.00781 257 SER A C 1
ATOM 1967 O O . SER A 1 258 ? 24.72032 -18.56389 -9.59313 1.000 20.83011 257 SER A O 1
ATOM 1970 N N . PRO A 1 259 ? 24.78055 -16.36106 -9.18573 1.000 15.72288 258 PRO A N 1
ATOM 1971 C CA . PRO A 1 259 ? 24.54512 -16.01747 -10.58990 1.000 17.15407 258 PRO A CA 1
ATOM 1972 C C . PRO A 1 259 ? 25.84920 -16.05851 -11.37427 1.000 21.89513 258 PRO A C 1
ATOM 1973 O O . PRO A 1 259 ? 26.94679 -15.97342 -10.81893 1.000 20.64204 258 PRO A O 1
ATOM 1977 N N . LYS A 1 260 ? 25.71430 -16.20179 -12.68952 1.000 22.32837 259 LYS A N 1
ATOM 1978 C CA . LYS A 1 260 ? 26.88203 -16.35652 -13.54656 1.000 21.47594 259 LYS A CA 1
ATOM 1979 C C . LYS A 1 260 ? 27.62073 -15.02955 -13.70662 1.000 22.66825 259 LYS A C 1
ATOM 1980 O O . LYS A 1 260 ? 27.02654 -13.94946 -13.65206 1.000 23.20931 259 LYS A O 1
ATOM 1986 N N . VAL A 1 261 ? 28.93418 -15.12227 -13.90918 1.000 24.84894 260 VAL A N 1
ATOM 1987 C CA . VAL A 1 261 ? 29.83642 -13.97763 -13.82965 1.000 20.55229 260 VAL A CA 1
ATOM 1988 C C . VAL A 1 261 ? 30.28527 -13.51127 -15.21184 1.000 25.49886 260 VAL A C 1
ATOM 1989 O O . VAL A 1 261 ? 30.16884 -12.33112 -15.54399 1.000 24.65284 260 VAL A O 1
ATOM 1993 N N . GLY A 1 262 ? 30.81909 -14.42111 -16.02356 1.000 27.02104 261 GLY A N 1
ATOM 1994 C CA . GLY A 1 262 ? 31.41035 -14.02882 -17.28848 1.000 21.96617 261 GLY A CA 1
ATOM 1995 C C . GLY A 1 262 ? 30.95179 -14.84596 -18.48041 1.000 25.49096 261 GLY A C 1
ATOM 1996 O O . GLY A 1 262 ? 30.00066 -15.62486 -18.37829 1.000 22.39689 261 GLY A O 1
ATOM 1997 N N . ASP A 1 263 ? 31.62361 -14.67689 -19.61519 1.000 25.41232 262 ASP A N 1
ATOM 1998 C CA . ASP A 1 263 ? 31.25311 -15.35423 -20.84222 1.000 23.22581 262 ASP A CA 1
ATOM 1999 C C . ASP A 1 263 ? 32.21185 -16.52324 -21.09828 1.000 24.03874 262 ASP A C 1
ATOM 2000 O O . ASP A 1 263 ? 32.83977 -17.04514 -20.16777 1.000 24.51451 262 ASP A O 1
ATOM 2005 N N . LEU A 1 264 ? 32.33710 -16.93133 -22.36194 1.000 24.21591 263 LEU A N 1
ATOM 2006 C CA . LEU A 1 264 ? 33.10925 -18.12505 -22.69841 1.000 24.33752 263 LEU A CA 1
ATOM 2007 C C . LEU A 1 264 ? 34.59708 -17.92720 -22.42917 1.000 25.98078 263 LEU A C 1
ATOM 2008 O O . LEU A 1 264 ? 35.27307 -18.84144 -21.94000 1.000 25.06877 263 LEU A O 1
ATOM 2013 N N . ASN A 1 265 ? 35.13265 -16.74655 -22.74586 1.000 31.41878 264 ASN A N 1
ATOM 2014 C CA . ASN A 1 265 ? 36.54686 -16.50074 -22.48524 1.000 28.67504 264 ASN A CA 1
ATOM 2015 C C . ASN A 1 265 ? 36.83153 -16.39972 -20.99370 1.000 28.91478 264 ASN A C 1
ATOM 2016 O O . ASN A 1 265 ? 37.92388 -16.76888 -20.54811 1.000 28.13986 264 ASN A O 1
ATOM 2021 N N . PHE A 1 266 ? 35.87043 -15.90587 -20.20991 1.000 28.68798 265 PHE A N 1
ATOM 2022 C CA . PHE A 1 266 ? 36.02006 -15.93503 -18.75895 1.000 26.31538 265 PHE A CA 1
ATOM 2023 C C . PHE A 1 266 ? 36.11396 -17.36862 -18.25287 1.000 22.31931 265 PHE A C 1
ATOM 2024 O O . PHE A 1 266 ? 36.96520 -17.68548 -17.41320 1.000 27.32755 265 PHE A O 1
ATOM 2032 N N . HIS A 1 267 ? 35.24534 -18.25032 -18.75584 1.000 20.80998 266 HIS A N 1
ATOM 2033 C CA . HIS A 1 267 ? 35.35239 -19.66932 -18.43056 1.000 25.29148 266 HIS A CA 1
ATOM 2034 C C . HIS A 1 267 ? 36.67131 -20.24496 -18.92808 1.000 28.11118 266 HIS A C 1
ATOM 2035 O O . HIS A 1 267 ? 37.30575 -21.05282 -18.23980 1.000 24.10231 266 HIS A O 1
ATOM 2042 N N . LYS A 1 268 ? 37.09816 -19.83654 -20.12568 1.000 32.08163 267 LYS A N 1
ATOM 2043 C CA . LYS A 1 268 ? 38.35529 -20.32702 -20.68007 1.000 31.15896 267 LYS A CA 1
ATOM 2044 C C . LYS A 1 268 ? 39.53795 -19.90978 -19.81550 1.000 27.97124 267 LYS A C 1
ATOM 2045 O O . LYS A 1 268 ? 40.45046 -20.70777 -19.57262 1.000 27.36420 267 LYS A O 1
ATOM 2051 N N . ALA A 1 269 ? 39.53497 -18.66441 -19.33335 1.000 25.81681 268 ALA A N 1
ATOM 2052 C CA . ALA A 1 269 ? 40.60784 -18.21007 -18.45406 1.000 24.71430 268 ALA A CA 1
ATOM 2053 C C . ALA A 1 269 ? 40.56372 -18.93074 -17.11290 1.000 28.65955 268 ALA A C 1
ATOM 2054 O O . ALA A 1 269 ? 41.61138 -19.22854 -16.52668 1.000 27.20001 268 ALA A O 1
ATOM 2056 N N . PHE A 1 270 ? 39.35968 -19.21505 -16.61003 1.000 24.28735 269 PHE A N 1
ATOM 2057 C CA . PHE A 1 270 ? 39.23787 -19.96498 -15.36523 1.000 25.17682 269 PHE A CA 1
ATOM 2058 C C . PHE A 1 270 ? 39.82417 -21.36390 -15.50351 1.000 31.13790 269 PHE A C 1
ATOM 2059 O O . PHE A 1 270 ? 40.44420 -21.88183 -14.56653 1.000 30.57355 269 PHE A O 1
ATOM 2067 N N . SER A 1 271 ? 39.63990 -21.98963 -16.66880 1.000 26.02067 270 SER A N 1
ATOM 2068 C CA . SER A 1 271 ? 40.09021 -23.36427 -16.85578 1.000 26.78398 270 SER A CA 1
ATOM 2069 C C . SER A 1 271 ? 41.60947 -23.47664 -16.81908 1.000 28.25030 270 SER A C 1
ATOM 2070 O O . SER A 1 271 ? 42.14078 -24.52578 -16.43879 1.000 25.03225 270 SER A O 1
ATOM 2073 N N . LYS A 1 272 ? 42.32279 -22.41591 -17.20247 1.000 29.10069 271 LYS A N 1
ATOM 2074 C CA . LYS A 1 272 ? 43.77906 -22.46531 -17.24221 1.000 26.67385 271 LYS A CA 1
ATOM 2075 C C . LYS A 1 272 ? 44.41448 -22.32002 -15.86623 1.000 28.39828 271 LYS A C 1
ATOM 2076 O O . LYS A 1 272 ? 45.57692 -22.70130 -15.69293 1.000 37.17446 271 LYS A O 1
ATOM 2082 N N . LEU A 1 273 ? 43.68570 -21.78386 -14.89021 1.000 31.84631 272 LEU A N 1
ATOM 2083 C CA . LEU A 1 273 ? 44.22333 -21.54536 -13.55195 1.000 32.83703 272 LEU A CA 1
ATOM 2084 C C . LEU A 1 273 ? 44.21010 -22.85999 -12.78168 1.000 37.67885 272 LEU A C 1
ATOM 2085 O O . LEU A 1 273 ? 43.16316 -23.30764 -12.30860 1.000 40.98006 272 LEU A O 1
ATOM 2090 N N . LYS A 1 274 ? 45.38168 -23.48163 -12.64583 1.000 37.94685 273 LYS A N 1
ATOM 2091 C CA . LYS A 1 274 ? 45.47291 -24.81819 -12.07405 1.000 45.63252 273 LYS A CA 1
ATOM 2092 C C . LYS A 1 274 ? 45.58254 -24.82289 -10.55382 1.000 36.93222 273 LYS A C 1
ATOM 2093 O O . LYS A 1 274 ? 45.54923 -25.90182 -9.95245 1.000 33.69426 273 LYS A O 1
ATOM 2099 N N . HIS A 1 275 ? 45.70656 -23.65718 -9.91844 1.000 41.19460 274 HIS A N 1
ATOM 2100 C CA . HIS A 1 275 ? 45.69039 -23.54946 -8.46418 1.000 38.26544 274 HIS A CA 1
ATOM 2101 C C . HIS A 1 275 ? 44.37996 -22.95128 -7.95838 1.000 36.42253 274 HIS A C 1
ATOM 2102 O O . HIS A 1 275 ? 44.33604 -22.35737 -6.87822 1.000 29.39808 274 HIS A O 1
ATOM 2109 N N . LEU A 1 276 ? 43.30513 -23.10675 -8.72945 1.000 26.20032 275 LEU A N 1
ATOM 2110 C CA . LEU A 1 276 ? 42.00825 -22.52514 -8.41008 1.000 26.79312 275 LEU A CA 1
ATOM 2111 C C . LEU A 1 276 ? 40.92293 -23.57248 -8.60451 1.000 25.69758 275 LEU A C 1
ATOM 2112 O O . LEU A 1 276 ? 40.91509 -24.27938 -9.61735 1.000 31.48301 275 LEU A O 1
ATOM 2117 N N . HIS A 1 277 ? 40.01140 -23.67057 -7.63731 1.000 27.39195 276 HIS A N 1
ATOM 2118 C CA . HIS A 1 277 ? 38.87214 -24.57574 -7.73101 1.000 23.30207 276 HIS A CA 1
ATOM 2119 C C . HIS A 1 277 ? 37.66875 -23.93803 -7.05250 1.000 18.95433 276 HIS A C 1
ATOM 2120 O O . HIS A 1 277 ? 37.76639 -23.48922 -5.90683 1.000 19.93160 276 HIS A O 1
ATOM 2127 N N . ILE A 1 278 ? 36.54030 -23.90014 -7.76052 1.000 27.16817 277 ILE A N 1
ATOM 2128 C CA . ILE A 1 278 ? 35.30066 -23.31516 -7.25988 1.000 19.28185 277 ILE A CA 1
ATOM 2129 C C . ILE A 1 278 ? 34.28036 -24.42610 -7.05681 1.000 20.73913 277 ILE A C 1
ATOM 2130 O O . ILE A 1 278 ? 34.16110 -25.33327 -7.88910 1.000 21.82345 277 ILE A O 1
ATOM 2135 N N . LEU A 1 279 ? 33.53518 -24.34584 -5.95642 1.000 16.93418 278 LEU A N 1
ATOM 2136 C CA . LEU A 1 279 ? 32.41620 -25.24323 -5.68415 1.000 17.66901 278 LEU A CA 1
ATOM 2137 C C . LEU A 1 279 ? 31.17107 -24.38660 -5.49063 1.000 21.24195 278 LEU A C 1
ATOM 2138 O O . LEU A 1 279 ? 31.07767 -23.62999 -4.51770 1.000 20.24766 278 LEU A O 1
ATOM 2143 N N . ARG A 1 280 ? 30.22112 -24.50211 -6.41346 1.000 18.62484 279 ARG A N 1
ATOM 2144 C CA . ARG A 1 280 ? 28.97206 -23.75615 -6.35021 1.000 19.56077 279 ARG A CA 1
ATOM 2145 C C . ARG A 1 280 ? 27.87853 -24.64447 -5.77088 1.000 17.26506 279 ARG A C 1
ATOM 2146 O O . ARG A 1 280 ? 27.74521 -25.80807 -6.16474 1.000 19.31962 279 ARG A O 1
ATOM 2154 N N . ILE A 1 281 ? 27.10645 -24.09821 -4.83430 1.000 15.25536 280 ILE A N 1
ATOM 2155 C CA . ILE A 1 281 ? 25.95227 -24.78267 -4.26226 1.000 14.31863 280 ILE A CA 1
ATOM 2156 C C . ILE A 1 281 ? 24.69661 -24.20621 -4.90041 1.000 13.36332 280 ILE A C 1
ATOM 2157 O O . ILE A 1 281 ? 24.48232 -22.98754 -4.87825 1.000 15.22497 280 ILE A O 1
ATOM 2162 N N . HIS A 1 282 ? 23.86350 -25.07863 -5.46356 1.000 14.32804 281 HIS A N 1
ATOM 2163 C CA . HIS A 1 282 ? 22.73860 -24.67203 -6.29926 1.000 19.30342 281 HIS A CA 1
ATOM 2164 C C . HIS A 1 282 ? 21.46917 -25.34147 -5.79315 1.000 21.02816 281 HIS A C 1
ATOM 2165 O O . HIS A 1 282 ? 21.35268 -26.57062 -5.84137 1.000 20.94093 281 HIS A O 1
ATOM 2172 N N . ASN A 1 283 ? 20.51877 -24.53481 -5.32088 1.000 16.78538 282 ASN A N 1
ATOM 2173 C CA . ASN A 1 283 ? 19.22090 -25.03372 -4.88131 1.000 17.01683 282 ASN A CA 1
ATOM 2174 C C . ASN A 1 283 ? 18.27640 -25.10687 -6.07442 1.000 16.47320 282 ASN A C 1
ATOM 2175 O O . ASN A 1 283 ? 18.17756 -24.15549 -6.85605 1.000 20.50732 282 ASN A O 1
ATOM 2180 N N . LEU A 1 284 ? 17.57053 -26.23416 -6.18685 1.000 15.63516 283 LEU A N 1
ATOM 2181 C CA . LEU A 1 284 ? 16.79417 -26.56765 -7.38205 1.000 15.62662 283 LEU A CA 1
ATOM 2182 C C . LEU A 1 284 ? 15.88169 -25.42579 -7.82586 1.000 20.88233 283 LEU A C 1
ATOM 2183 O O . LEU A 1 284 ? 15.98627 -24.93101 -8.95248 1.000 19.24195 283 LEU A O 1
ATOM 2188 N N . LEU A 1 285 ? 14.97676 -25.00483 -6.94664 1.000 18.30251 284 LEU A N 1
ATOM 2189 C CA . LEU A 1 285 ? 13.94752 -24.03922 -7.31036 1.000 20.40914 284 LEU A CA 1
ATOM 2190 C C . LEU A 1 285 ? 14.42988 -22.59601 -7.25789 1.000 21.23765 284 LEU A C 1
ATOM 2191 O O . LEU A 1 285 ? 13.66131 -21.69151 -7.60399 1.000 22.40960 284 LEU A O 1
ATOM 2196 N N . ASP A 1 286 ? 15.66971 -22.35841 -6.84010 1.000 19.26923 285 ASP A N 1
ATOM 2197 C CA . ASP A 1 286 ? 16.18920 -21.00001 -6.77127 1.000 16.61074 285 ASP A CA 1
ATOM 2198 C C . ASP A 1 286 ? 16.41482 -20.45794 -8.17706 1.000 17.27142 285 ASP A C 1
ATOM 2199 O O . ASP A 1 286 ? 17.09730 -21.08352 -8.99430 1.000 23.55832 285 ASP A O 1
ATOM 2204 N N . ILE A 1 287 ? 15.83362 -19.28832 -8.45906 1.000 15.46793 286 ILE A N 1
ATOM 2205 C CA . ILE A 1 287 ? 15.90023 -18.70951 -9.79867 1.000 17.57858 286 ILE A CA 1
ATOM 2206 C C . ILE A 1 287 ? 17.13842 -17.85369 -10.02024 1.000 17.11107 286 ILE A C 1
ATOM 2207 O O . ILE A 1 287 ? 17.44645 -17.51836 -11.17433 1.000 18.16060 286 ILE A O 1
ATOM 2212 N N . VAL A 1 288 ? 17.85759 -17.49054 -8.96347 1.000 17.00251 287 VAL A N 1
ATOM 2213 C CA . VAL A 1 288 ? 19.03232 -16.62796 -9.08145 1.000 18.53950 287 VAL A CA 1
ATOM 2214 C C . VAL A 1 288 ? 20.14564 -17.30710 -9.87876 1.000 20.37933 287 VAL A C 1
ATOM 2215 O O . VAL A 1 288 ? 20.76010 -16.64539 -10.72905 1.000 22.39943 287 VAL A O 1
ATOM 2219 N N . PRO A 1 289 ? 20.45420 -18.59468 -9.66650 1.000 20.02281 288 PRO A N 1
ATOM 2220 C CA . PRO A 1 289 ? 21.47452 -19.23750 -10.51625 1.000 20.45630 288 PRO A CA 1
ATOM 2221 C C . PRO A 1 289 ? 21.15239 -19.21673 -12.00445 1.000 19.60453 288 PRO A C 1
ATOM 2222 O O . PRO A 1 289 ? 22.06045 -19.43493 -12.81603 1.000 24.80601 288 PRO A O 1
ATOM 2226 N N . LYS A 1 290 ? 19.89712 -18.96718 -12.39135 1.000 22.76103 289 LYS A N 1
ATOM 2227 C CA . LYS A 1 290 ? 19.56210 -18.81636 -13.80444 1.000 20.24084 289 LYS A CA 1
ATOM 2228 C C . LYS A 1 290 ? 20.13600 -17.54056 -14.40508 1.000 22.75864 289 LYS A C 1
ATOM 2229 O O . LYS A 1 290 ? 20.26624 -17.45101 -15.63090 1.000 22.45301 289 LYS A O 1
ATOM 2235 N N . TYR A 1 291 ? 20.47156 -16.55829 -13.57593 1.000 23.80778 290 TYR A N 1
ATOM 2236 C CA . TYR A 1 291 ? 20.91644 -15.25209 -14.04670 1.000 22.68934 290 TYR A CA 1
ATOM 2237 C C . TYR A 1 291 ? 22.42421 -15.22256 -14.29106 1.000 19.77059 290 TYR A C 1
ATOM 2238 O O . TYR A 1 291 ? 23.19045 -15.78067 -13.50750 1.000 23.23170 290 TYR A O 1
ATOM 2247 N N . PRO A 1 292 ? 22.85958 -14.56912 -15.38157 1.000 22.15462 291 PRO A N 1
ATOM 2248 C CA . PRO A 1 292 ? 22.04451 -13.96276 -16.44134 1.000 20.75721 291 PRO A CA 1
ATOM 2249 C C . PRO A 1 292 ? 21.48531 -15.00517 -17.40926 1.000 20.88269 291 PRO A C 1
ATOM 2250 O O . PRO A 1 292 ? 22.01685 -16.11353 -17.47805 1.000 19.02301 291 PRO A O 1
ATOM 2254 N N . PRO A 1 293 ? 20.42775 -14.65337 -18.14964 1.000 17.56002 292 PRO A N 1
ATOM 2255 C CA . PRO A 1 293 ? 19.72409 -15.66960 -18.94658 1.000 17.19058 292 PRO A CA 1
ATOM 2256 C C . PRO A 1 293 ? 20.41174 -16.06998 -20.24284 1.000 23.47842 292 PRO A C 1
ATOM 2257 O O . PRO A 1 293 ? 20.08613 -17.13989 -20.77507 1.000 26.01281 292 PRO A O 1
ATOM 2261 N N . VAL A 1 294 ? 21.33235 -15.27200 -20.77846 1.000 22.49369 293 VAL A N 1
ATOM 2262 C CA . VAL A 1 294 ? 21.93932 -15.59782 -22.06662 1.000 20.26173 293 VAL A CA 1
ATOM 2263 C C . VAL A 1 294 ? 23.33735 -14.99716 -22.13173 1.000 21.45462 293 VAL A C 1
ATOM 2264 O O . VAL A 1 294 ? 23.57785 -13.88490 -21.65282 1.000 22.84673 293 VAL A O 1
ATOM 2268 N N . GLY A 1 295 ? 24.26415 -15.75363 -22.71995 1.000 22.61797 294 GLY A N 1
ATOM 2269 C CA . GLY A 1 295 ? 25.61181 -15.28810 -22.96441 1.000 19.07335 294 GLY A CA 1
ATOM 2270 C C . GLY A 1 295 ? 26.59801 -15.50796 -21.83949 1.000 24.79853 294 GLY A C 1
ATOM 2271 O O . GLY A 1 295 ? 27.76722 -15.12782 -21.98322 1.000 24.21964 294 GLY A O 1
ATOM 2272 N N . TYR A 1 296 ? 26.17633 -16.10668 -20.72920 1.000 25.08367 295 TYR A N 1
ATOM 2273 C CA . TYR A 1 296 ? 27.03997 -16.31098 -19.57737 1.000 23.10631 295 TYR A CA 1
ATOM 2274 C C . TYR A 1 296 ? 27.20343 -17.79844 -19.29871 1.000 21.31105 295 TYR A C 1
ATOM 2275 O O . TYR A 1 296 ? 26.33258 -18.61052 -19.62579 1.000 25.43422 295 TYR A O 1
ATOM 2284 N N . PHE A 1 297 ? 28.33341 -18.14537 -18.68772 1.000 24.51682 296 PHE A N 1
ATOM 2285 C CA . PHE A 1 297 ? 28.68825 -19.52760 -18.40426 1.000 21.69252 296 PHE A CA 1
ATOM 2286 C C . PHE A 1 297 ? 29.11669 -19.65224 -16.95256 1.000 19.18767 296 PHE A C 1
ATOM 2287 O O . PHE A 1 297 ? 29.80134 -18.77361 -16.42054 1.000 27.66491 296 PHE A O 1
ATOM 2295 N N . ASP A 1 298 ? 28.71131 -20.74472 -16.31641 1.000 22.81311 297 ASP A N 1
ATOM 2296 C CA . ASP A 1 298 ? 29.19776 -21.03711 -14.98010 1.000 22.06452 297 ASP A CA 1
ATOM 2297 C C . ASP A 1 298 ? 30.64754 -21.50875 -15.03653 1.000 25.79116 297 ASP A C 1
ATOM 2298 O O . ASP A 1 298 ? 31.15529 -21.93213 -16.07906 1.000 24.24336 297 ASP A O 1
ATOM 2303 N N . VAL A 1 299 ? 31.31791 -21.41950 -13.89295 1.000 22.02326 298 VAL A N 1
ATOM 2304 C CA . VAL A 1 299 ? 32.68146 -21.90560 -13.74446 1.000 21.39001 298 VAL A CA 1
ATOM 2305 C C . VAL A 1 299 ? 32.75873 -22.73651 -12.47116 1.000 25.28659 298 VAL A C 1
ATOM 2306 O O . VAL A 1 299 ? 32.07147 -22.45691 -11.48221 1.000 22.50547 298 VAL A O 1
ATOM 2310 N N . GLY A 1 300 ? 33.58579 -23.77127 -12.50834 1.000 23.76656 299 GLY A N 1
ATOM 2311 C CA . GLY A 1 300 ? 33.81300 -24.59478 -11.33994 1.000 25.81647 299 GLY A CA 1
ATOM 2312 C C . GLY A 1 300 ? 32.84526 -25.75304 -11.21123 1.000 23.55549 299 GLY A C 1
ATOM 2313 O O . GLY A 1 300 ? 32.01049 -26.03382 -12.07810 1.000 18.02901 299 GLY A O 1
ATOM 2314 N N . GLN A 1 301 ? 32.97595 -26.44093 -10.08163 1.000 25.01981 300 GLN A N 1
ATOM 2315 C CA . GLN A 1 301 ? 32.15019 -27.59626 -9.76445 1.000 25.54552 300 GLN A CA 1
ATOM 2316 C C . GLN A 1 301 ? 30.83661 -27.15107 -9.12481 1.000 21.21903 300 GLN A C 1
ATOM 2317 O O . GLN A 1 301 ? 30.74868 -26.07544 -8.52549 1.000 21.48936 300 GLN A O 1
ATOM 2323 N N . GLU A 1 302 ? 29.80640 -27.98630 -9.26399 1.000 21.38105 301 GLU A N 1
ATOM 2324 C CA . GLU A 1 302 ? 28.46804 -27.65637 -8.78924 1.000 19.60063 301 GLU A CA 1
ATOM 2325 C C . GLU A 1 302 ? 27.88394 -28.81136 -7.98794 1.000 21.84259 301 GLU A C 1
ATOM 2326 O O . GLU A 1 302 ? 27.88472 -29.95683 -8.45021 1.000 19.14385 301 GLU A O 1
ATOM 2332 N N . LEU A 1 303 ? 27.38311 -28.50379 -6.79345 1.000 20.05436 302 LEU A N 1
ATOM 2333 C CA . LEU A 1 303 ? 26.59017 -29.42885 -5.99385 1.000 19.14531 302 LEU A CA 1
ATOM 2334 C C . LEU A 1 303 ? 25.13987 -28.96698 -6.00368 1.000 19.31915 302 LEU A C 1
ATOM 2335 O O . LEU A 1 303 ? 24.85577 -27.79760 -5.72285 1.000 17.29726 302 LEU A O 1
ATOM 2340 N N . MET A 1 304 ? 24.22984 -29.88026 -6.32590 1.000 15.94271 303 MET A N 1
ATOM 2341 C CA . MET A 1 304 ? 22.80656 -29.58029 -6.36803 1.000 22.45422 303 MET A CA 1
ATOM 2342 C C . MET A 1 304 ? 22.13982 -30.01934 -5.07159 1.000 21.11436 303 MET A C 1
ATOM 2343 O O . MET A 1 304 ? 22.45152 -31.08378 -4.52930 1.000 18.86134 303 MET A O 1
ATOM 2348 N N . ILE A 1 305 ? 21.22611 -29.18535 -4.57420 1.000 20.90097 304 ILE A N 1
ATOM 2349 C CA . ILE A 1 305 ? 20.40373 -29.50300 -3.41564 1.000 15.42513 304 ILE A CA 1
ATOM 2350 C C . ILE A 1 305 ? 18.96185 -29.13086 -3.73672 1.000 20.34457 304 ILE A C 1
ATOM 2351 O O . ILE A 1 305 ? 18.66486 -28.52677 -4.76774 1.000 17.70202 304 ILE A O 1
ATOM 2356 N N . ASP A 1 306 ? 18.06097 -29.49652 -2.82364 1.000 20.53604 305 ASP A N 1
ATOM 2357 C CA . ASP A 1 306 ? 16.63404 -29.20768 -2.98471 1.000 18.06201 305 ASP A CA 1
ATOM 2358 C C . ASP A 1 306 ? 16.03753 -29.06414 -1.58246 1.000 21.84745 305 ASP A C 1
ATOM 2359 O O . ASP A 1 306 ? 15.60896 -30.04692 -0.97324 1.000 18.60040 305 ASP A O 1
ATOM 2364 N N . THR A 1 307 ? 16.01933 -27.82360 -1.08433 1.000 21.14001 306 THR A N 1
ATOM 2365 C CA . THR A 1 307 ? 15.48257 -27.54773 0.24506 1.000 19.91397 306 THR A CA 1
ATOM 2366 C C . THR A 1 307 ? 13.99979 -27.87798 0.35227 1.000 20.57247 306 THR A C 1
ATOM 2367 O O . THR A 1 307 ? 13.48597 -28.01499 1.46794 1.000 23.14925 306 THR A O 1
ATOM 2371 N N . THR A 1 308 ? 13.30477 -28.00042 -0.78201 1.000 20.01001 307 THR A N 1
ATOM 2372 C CA . THR A 1 308 ? 11.88972 -28.35888 -0.77238 1.000 19.92603 307 THR A CA 1
ATOM 2373 C C . THR A 1 308 ? 11.65519 -29.70948 -0.10399 1.000 27.71964 307 THR A C 1
ATOM 2374 O O . THR A 1 308 ? 10.61933 -29.91337 0.54170 1.000 27.59644 307 THR A O 1
ATOM 2378 N N . LYS A 1 309 ? 12.61562 -30.62869 -0.21452 1.000 22.10186 308 LYS A N 1
ATOM 2379 C CA . LYS A 1 309 ? 12.47367 -31.95612 0.37133 1.000 18.69669 308 LYS A CA 1
ATOM 2380 C C . LYS A 1 309 ? 12.54962 -31.95371 1.89222 1.000 25.94499 308 LYS A C 1
ATOM 2381 O O . LYS A 1 309 ? 12.29626 -32.99625 2.50570 1.000 27.50123 308 LYS A O 1
ATOM 2387 N N . SER A 1 310 ? 12.88695 -30.82963 2.51226 1.000 21.69189 309 SER A N 1
ATOM 2388 C CA . SER A 1 310 ? 13.00852 -30.78829 3.96544 1.000 19.97048 309 SER A CA 1
ATOM 2389 C C . SER A 1 310 ? 11.62648 -30.79147 4.60912 1.000 21.12208 309 SER A C 1
ATOM 2390 O O . SER A 1 310 ? 10.74492 -30.04224 4.17407 1.000 22.25265 309 SER A O 1
ATOM 2393 N N . PRO A 1 311 ? 11.39780 -31.61456 5.63705 1.000 17.91636 310 PRO A N 1
ATOM 2394 C CA . PRO A 1 311 ? 10.10585 -31.58321 6.33427 1.000 20.24434 310 PRO A CA 1
ATOM 2395 C C . PRO A 1 311 ? 9.98204 -30.44909 7.33755 1.000 27.79414 310 PRO A C 1
ATOM 2396 O O . PRO A 1 311 ? 8.88801 -30.24324 7.88002 1.000 24.77902 310 PRO A O 1
ATOM 2400 N N . TYR A 1 312 ? 11.06222 -29.71201 7.59649 1.000 19.38920 311 TYR A N 1
ATOM 2401 C CA . TYR A 1 312 ? 11.03984 -28.62893 8.57182 1.000 20.90568 311 TYR A CA 1
ATOM 2402 C C . TYR A 1 312 ? 10.52050 -27.32165 7.99237 1.000 24.89445 311 TYR A C 1
ATOM 2403 O O . TYR A 1 312 ? 9.95547 -26.50846 8.73342 1.000 24.26510 311 TYR A O 1
ATOM 2412 N N . VAL A 1 313 ? 10.69119 -27.10321 6.69364 1.000 21.07555 312 VAL A N 1
ATOM 2413 C CA . VAL A 1 313 ? 10.34144 -25.82698 6.08332 1.000 23.10285 312 VAL A CA 1
ATOM 2414 C C . VAL A 1 313 ? 8.85260 -25.78976 5.76779 1.000 21.97174 312 VAL A C 1
ATOM 2415 O O . VAL A 1 313 ? 8.21793 -26.81686 5.50072 1.000 23.15248 312 VAL A O 1
ATOM 2419 N N . LYS A 1 314 ? 8.29518 -24.59002 5.80640 1.000 23.42733 313 LYS A N 1
ATOM 2420 C CA . LYS A 1 314 ? 6.89447 -24.35019 5.49236 1.000 23.59682 313 LYS A CA 1
ATOM 2421 C C . LYS A 1 314 ? 6.64357 -24.53324 4.00381 1.000 23.79218 313 LYS A C 1
ATOM 2422 O O . LYS A 1 314 ? 7.15526 -23.73824 3.20421 1.000 22.91023 313 LYS A O 1
ATOM 2428 N N . PRO A 1 315 ? 5.87867 -25.54703 3.57868 1.000 21.85173 314 PRO A N 1
ATOM 2429 C CA . PRO A 1 315 ? 5.49513 -25.56979 2.16736 1.000 29.06744 314 PRO A CA 1
ATOM 2430 C C . PRO A 1 315 ? 4.48136 -24.46421 1.89833 1.000 36.68589 314 PRO A C 1
ATOM 2431 O O . PRO A 1 315 ? 3.78053 -24.05614 2.82473 1.000 30.58486 314 PRO A O 1
ATOM 2435 N N . PRO A 1 316 ? 4.40325 -23.97448 0.65423 1.000 26.33212 315 PRO A N 1
ATOM 2436 C CA . PRO A 1 316 ? 5.19508 -24.37909 -0.51076 1.000 26.37268 315 PRO A CA 1
ATOM 2437 C C . PRO A 1 316 ? 6.47772 -23.56711 -0.69583 1.000 30.85096 315 PRO A C 1
ATOM 2438 O O . PRO A 1 316 ? 7.35846 -23.98874 -1.44568 1.000 29.89714 315 PRO A O 1
ATOM 2442 N N . GLY A 1 317 ? 6.57728 -22.41871 -0.02683 1.000 28.21445 316 GLY A N 1
ATOM 2443 C CA . GLY A 1 317 ? 7.74475 -21.56888 -0.14707 1.000 27.09488 316 GLY A CA 1
ATOM 2444 C C . GLY A 1 317 ? 7.59290 -20.49184 -1.20704 1.000 30.55700 316 GLY A C 1
ATOM 2445 O O . GLY A 1 317 ? 6.56476 -20.35418 -1.87468 1.000 25.57150 316 GLY A O 1
ATOM 2446 N N . GLU A 1 318 ? 8.65760 -19.70356 -1.35029 1.000 29.05664 317 GLU A N 1
ATOM 2447 C CA . GLU A 1 318 ? 8.71961 -18.65603 -2.36342 1.000 27.51213 317 GLU A CA 1
ATOM 2448 C C . GLU A 1 318 ? 10.17263 -18.48388 -2.79165 1.000 18.25699 317 GLU A C 1
ATOM 2449 O O . GLU A 1 318 ? 11.08010 -19.11877 -2.24644 1.000 19.92696 317 GLU A O 1
ATOM 2455 N N . VAL A 1 319 ? 10.38961 -17.60524 -3.77497 1.000 21.10784 318 VAL A N 1
ATOM 2456 C CA . VAL A 1 319 ? 11.71995 -17.45467 -4.36281 1.000 23.81836 318 VAL A CA 1
ATOM 2457 C C . VAL A 1 319 ? 12.72198 -16.93316 -3.34205 1.000 21.83577 318 VAL A C 1
ATOM 2458 O O . VAL A 1 319 ? 13.91381 -17.25862 -3.41137 1.000 27.33161 318 VAL A O 1
ATOM 2462 N N . VAL A 1 320 ? 12.26770 -16.12550 -2.38249 1.000 18.69976 319 VAL A N 1
ATOM 2463 C CA . VAL A 1 320 ? 13.16757 -15.63105 -1.34585 1.000 19.93232 319 VAL A CA 1
ATOM 2464 C C . VAL A 1 320 ? 13.62349 -16.77642 -0.44933 1.000 22.35203 319 VAL A C 1
ATOM 2465 O O . VAL A 1 320 ? 14.81288 -16.90390 -0.13337 1.000 24.67782 319 VAL A O 1
ATOM 2469 N N . SER A 1 321 ? 12.68540 -17.63627 -0.04144 1.000 17.48404 320 SER A N 1
ATOM 2470 C CA . SER A 1 321 ? 13.02646 -18.75223 0.83622 1.000 22.61938 320 SER A CA 1
ATOM 2471 C C . SER A 1 321 ? 13.95698 -19.74764 0.15653 1.000 26.57677 320 SER A C 1
ATOM 2472 O O . SER A 1 321 ? 14.82148 -20.33596 0.81444 1.000 23.89373 320 SER A O 1
ATOM 2475 N N . TRP A 1 322 ? 13.79575 -19.95453 -1.15162 1.000 21.87344 321 TRP A N 1
ATOM 2476 C CA . TRP A 1 322 ? 14.65752 -20.87041 -1.88752 1.000 18.47505 321 TRP A CA 1
ATOM 2477 C C . TRP A 1 322 ? 16.04585 -20.29976 -2.14400 1.000 18.60672 321 TRP A C 1
ATOM 2478 O O . TRP A 1 322 ? 16.91301 -21.02808 -2.64019 1.000 23.19568 321 TRP A O 1
ATOM 2489 N N . HIS A 1 323 ? 16.27999 -19.03113 -1.81439 1.000 17.96906 322 HIS A N 1
ATOM 2490 C CA . HIS A 1 323 ? 17.52055 -18.35002 -2.15770 1.000 19.37972 322 HIS A CA 1
ATOM 2491 C C . HIS A 1 323 ? 18.40664 -18.02879 -0.96337 1.000 17.84662 322 HIS A C 1
ATOM 2492 O O . HIS A 1 323 ? 19.63035 -18.02183 -1.11061 1.000 16.22382 322 HIS A O 1
ATOM 2499 N N . LEU A 1 324 ? 17.82797 -17.77603 0.21014 1.000 17.32590 323 LEU A N 1
ATOM 2500 C CA . LEU A 1 324 ? 18.60862 -17.31433 1.35075 1.000 12.62683 323 LEU A CA 1
ATOM 2501 C C . LEU A 1 324 ? 19.61935 -18.37046 1.79608 1.000 13.95786 323 LEU A C 1
ATOM 2502 O O . LEU A 1 324 ? 19.46257 -19.56996 1.55131 1.000 15.46666 323 LEU A O 1
ATOM 2507 N N . LEU A 1 325 ? 20.66666 -17.89964 2.48038 1.000 11.93267 324 LEU A N 1
ATOM 2508 C CA . LEU A 1 325 ? 21.83788 -18.73047 2.74233 1.000 12.14998 324 LEU A CA 1
ATOM 2509 C C . LEU A 1 325 ? 21.59744 -19.74798 3.85234 1.000 16.08594 324 LEU A C 1
ATOM 2510 O O . LEU A 1 325 ? 22.01782 -20.90357 3.72963 1.000 16.83089 324 LEU A O 1
ATOM 2515 N N . GLU A 1 326 ? 20.95525 -19.34699 4.94895 1.000 14.98485 325 GLU A N 1
ATOM 2516 C CA . GLU A 1 326 ? 20.68112 -20.31368 6.00917 1.000 13.75831 325 GLU A CA 1
ATOM 2517 C C . GLU A 1 326 ? 19.81609 -21.47814 5.53632 1.000 15.56492 325 GLU A C 1
ATOM 2518 O O . GLU A 1 326 ? 20.08780 -22.61712 5.95630 1.000 13.04341 325 GLU A O 1
ATOM 2524 N N . PRO A 1 327 ? 18.79086 -21.28947 4.69377 1.000 16.56347 326 PRO A N 1
ATOM 2525 C CA . PRO A 1 327 ? 18.14561 -22.46655 4.08510 1.000 16.38568 326 PRO A CA 1
ATOM 2526 C C . PRO A 1 327 ? 19.09760 -23.30399 3.25165 1.000 17.61517 326 PRO A C 1
ATOM 2527 O O . PRO A 1 327 ? 18.98911 -24.53645 3.25009 1.000 15.72985 326 PRO A O 1
ATOM 2531 N N . TYR A 1 328 ? 20.02467 -22.66555 2.53149 1.000 15.06839 327 TYR A N 1
ATOM 2532 C CA . TYR A 1 328 ? 21.03353 -23.41537 1.78879 1.000 12.26938 327 TYR A CA 1
ATOM 2533 C C . TYR A 1 328 ? 21.85297 -24.29763 2.72220 1.000 15.15800 327 TYR A C 1
ATOM 2534 O O . TYR A 1 328 ? 22.03868 -25.49187 2.46365 1.000 14.01897 327 TYR A O 1
ATOM 2543 N N . LEU A 1 329 ? 22.34783 -23.72352 3.82176 1.000 15.08991 328 LEU A N 1
ATOM 2544 C CA . LEU A 1 329 ? 23.15510 -24.49815 4.75824 1.000 21.82774 328 LEU A CA 1
ATOM 2545 C C . LEU A 1 329 ? 22.32850 -25.58955 5.42831 1.000 17.73090 328 LEU A C 1
ATOM 2546 O O . LEU A 1 329 ? 22.82391 -26.69993 5.65318 1.000 18.35864 328 LEU A O 1
ATOM 2551 N N . HIS A 1 330 ? 21.06728 -25.29291 5.75330 1.000 17.34160 329 HIS A N 1
ATOM 2552 C CA . HIS A 1 330 ? 20.16714 -26.32997 6.24682 1.000 18.69573 329 HIS A CA 1
ATOM 2553 C C . HIS A 1 330 ? 19.93967 -27.40225 5.18912 1.000 19.63311 329 HIS A C 1
ATOM 2554 O O . HIS A 1 330 ? 19.85547 -28.59432 5.50858 1.000 14.23834 329 HIS A O 1
ATOM 2561 N N . GLY A 1 331 ? 19.84218 -26.99641 3.92170 1.000 16.27943 330 GLY A N 1
ATOM 2562 C CA . GLY A 1 331 ? 19.68313 -27.96897 2.85399 1.000 18.05269 330 GLY A CA 1
ATOM 2563 C C . GLY A 1 331 ? 20.90252 -28.85423 2.68695 1.000 18.62903 330 GLY A C 1
ATOM 2564 O O . GLY A 1 331 ? 20.77673 -30.05934 2.45651 1.000 19.56450 330 GLY A O 1
ATOM 2565 N N . ILE A 1 332 ? 22.09789 -28.27154 2.79986 1.000 14.70283 331 ILE A N 1
ATOM 2566 C CA . ILE A 1 332 ? 23.32034 -29.06765 2.75034 1.000 19.51302 331 ILE A CA 1
ATOM 2567 C C . ILE A 1 332 ? 23.39995 -29.99314 3.95627 1.000 20.36553 331 ILE A C 1
ATOM 2568 O O . ILE A 1 332 ? 23.86862 -31.13413 3.85382 1.000 18.20492 331 ILE A O 1
ATOM 2573 N N . ALA A 1 333 ? 22.92731 -29.52228 5.11306 1.000 16.70314 332 ALA A N 1
ATOM 2574 C CA . ALA A 1 333 ? 22.99667 -30.32052 6.33155 1.000 17.95251 332 ALA A CA 1
ATOM 2575 C C . ALA A 1 333 ? 22.18531 -31.60396 6.21908 1.000 18.04863 332 ALA A C 1
ATOM 2576 O O . ALA A 1 333 ? 22.49289 -32.59206 6.89494 1.000 15.49609 332 ALA A O 1
ATOM 2578 N N . GLY A 1 334 ? 21.15869 -31.61670 5.37349 1.000 15.12773 333 GLY A N 1
ATOM 2579 C CA . GLY A 1 334 ? 20.27728 -32.76442 5.30949 1.000 18.41005 333 GLY A CA 1
ATOM 2580 C C . GLY A 1 334 ? 20.04625 -33.34194 3.92856 1.000 20.70869 333 GLY A C 1
ATOM 2581 O O . GLY A 1 334 ? 19.20148 -34.22732 3.76645 1.000 20.21097 333 GLY A O 1
ATOM 2582 N N . THR A 1 335 ? 20.78756 -32.87013 2.92913 1.000 17.89397 334 THR A N 1
ATOM 2583 C CA . THR A 1 335 ? 20.53367 -33.30284 1.56142 1.000 17.37993 334 THR A CA 1
ATOM 2584 C C . THR A 1 335 ? 20.88212 -34.77606 1.37683 1.000 21.23018 334 THR A C 1
ATOM 2585 O O . THR A 1 335 ? 21.84748 -35.28731 1.95276 1.000 16.99018 334 THR A O 1
ATOM 2589 N N . GLN A 1 336 ? 20.06075 -35.46347 0.58056 1.000 22.45984 335 GLN A N 1
ATOM 2590 C CA . GLN A 1 336 ? 20.29503 -36.85209 0.20036 1.000 19.37961 335 GLN A CA 1
ATOM 2591 C C . GLN A 1 336 ? 20.26286 -37.01693 -1.31467 1.000 23.08070 335 GLN A C 1
ATOM 2592 O O . GLN A 1 336 ? 20.06343 -38.12972 -1.81002 1.000 21.55187 335 GLN A O 1
ATOM 2598 N N . GLY A 1 337 ? 20.45874 -35.93201 -2.05053 1.000 20.38997 336 GLY A N 1
ATOM 2599 C CA . GLY A 1 337 ? 20.26447 -35.90333 -3.48480 1.000 16.28435 336 GLY A CA 1
ATOM 2600 C C . GLY A 1 337 ? 18.98620 -35.17309 -3.86071 1.000 17.75333 336 GLY A C 1
ATOM 2601 O O . GLY A 1 337 ? 18.13465 -34.86379 -3.02651 1.000 21.24410 336 GLY A O 1
ATOM 2602 N N . ILE A 1 338 ? 18.86596 -34.89094 -5.15684 1.000 14.97099 337 ILE A N 1
ATOM 2603 C CA . ILE A 1 338 ? 17.68952 -34.21464 -5.68891 1.000 18.85264 337 ILE A CA 1
ATOM 2604 C C . ILE A 1 338 ? 16.78206 -35.14984 -6.46444 1.000 15.89556 337 ILE A C 1
ATOM 2605 O O . ILE A 1 338 ? 15.75829 -34.69663 -6.99758 1.000 16.62374 337 ILE A O 1
ATOM 2610 N N . GLY A 1 339 ? 17.11241 -36.43635 -6.54457 1.000 17.53936 338 GLY A N 1
ATOM 2611 C CA . GLY A 1 339 ? 16.25194 -37.37961 -7.23454 1.000 19.70023 338 GLY A CA 1
ATOM 2612 C C . GLY A 1 339 ? 14.87365 -37.45818 -6.60752 1.000 17.61345 338 GLY A C 1
ATOM 2613 O O . GLY A 1 339 ? 14.63710 -37.01057 -5.48627 1.000 24.76359 338 GLY A O 1
ATOM 2614 N N . MET A 1 340 ? 13.94261 -38.05680 -7.35929 1.000 16.29976 339 MET A N 1
ATOM 2615 C CA . MET A 1 340 ? 12.54574 -38.06034 -6.93445 1.000 29.00091 339 MET A CA 1
ATOM 2616 C C . MET A 1 340 ? 12.34112 -38.84495 -5.64288 1.000 30.36582 339 MET A C 1
ATOM 2617 O O . MET A 1 340 ? 11.39778 -38.56513 -4.89380 1.000 36.84669 339 MET A O 1
ATOM 2622 N N . THR A 1 341 ? 13.20577 -39.81823 -5.35962 1.000 25.54518 340 THR A N 1
ATOM 2623 C CA . THR A 1 341 ? 13.08491 -40.64604 -4.16507 1.000 27.72489 340 THR A CA 1
ATOM 2624 C C . THR A 1 341 ? 14.28078 -40.47059 -3.23265 1.000 29.24210 340 THR A C 1
ATOM 2625 O O . THR A 1 341 ? 14.68765 -41.41306 -2.55097 1.000 27.37776 340 THR A O 1
ATOM 2629 N N . ALA A 1 342 ? 14.84670 -39.26298 -3.18368 1.000 27.39036 341 ALA A N 1
ATOM 2630 C CA . ALA A 1 342 ? 16.04636 -39.03859 -2.38364 1.000 22.06082 341 ALA A CA 1
ATOM 2631 C C . ALA A 1 342 ? 15.71595 -38.86906 -0.90383 1.000 25.95789 341 ALA A C 1
ATOM 2632 O O . ALA A 1 342 ? 16.35941 -39.48142 -0.04392 1.000 25.49090 341 ALA A O 1
ATOM 2634 N N . GLY A 1 343 ? 14.72408 -38.04457 -0.58756 1.000 15.53637 342 GLY A N 1
ATOM 2635 C CA . GLY A 1 343 ? 14.37796 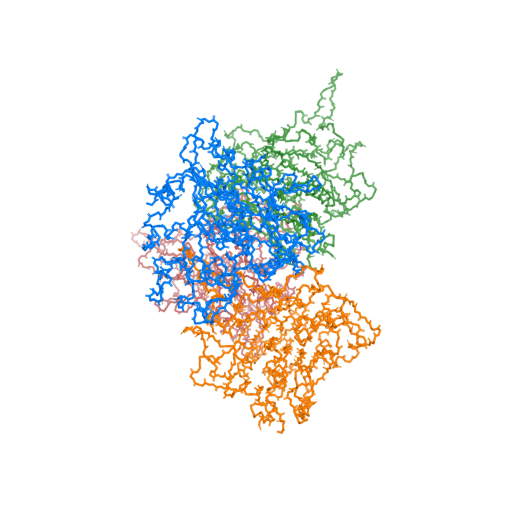-37.78310 0.79675 1.000 16.58675 342 GLY A CA 1
ATOM 2636 C C . GLY A 1 343 ? 15.19696 -36.65148 1.39064 1.000 18.57567 342 GLY A C 1
ATOM 2637 O O . GLY A 1 343 ? 15.80876 -35.84362 0.68394 1.000 17.45961 342 GLY A O 1
ATOM 2638 N N . PHE A 1 344 ? 15.20938 -36.60157 2.72322 1.000 14.67654 343 PHE A N 1
ATOM 2639 C CA . PHE A 1 344 ? 15.92063 -35.55117 3.44526 1.000 17.78906 343 PHE A CA 1
ATOM 2640 C C . PHE A 1 344 ? 16.09510 -35.97464 4.89626 1.000 20.10591 343 PHE A C 1
ATOM 2641 O O . PHE A 1 344 ? 15.11191 -36.30530 5.56596 1.000 23.66836 343 PHE A O 1
ATOM 2649 N N . LYS A 1 345 ? 17.33719 -35.95507 5.37846 1.000 16.14658 344 LYS A N 1
ATOM 2650 C CA . LYS A 1 345 ? 17.61731 -36.23829 6.77934 1.000 22.50504 344 LYS A CA 1
ATOM 2651 C C . LYS A 1 345 ? 18.90776 -35.54296 7.18636 1.000 23.82708 344 LYS A C 1
ATOM 2652 O O . LYS A 1 345 ? 19.90385 -35.59315 6.45911 1.000 20.87632 344 LYS A O 1
ATOM 2658 N N . LEU A 1 346 ? 18.88480 -34.91347 8.35905 1.000 21.39086 345 LEU A N 1
ATOM 2659 C CA . LEU A 1 346 ? 20.03332 -34.15609 8.84268 1.000 22.11704 345 LEU A CA 1
ATOM 2660 C C . LEU A 1 346 ? 21.17437 -35.09616 9.21213 1.000 18.52652 345 LEU A C 1
ATOM 2661 O O . LEU A 1 346 ? 21.03281 -35.93924 10.10407 1.000 18.73131 345 LEU A O 1
ATOM 2666 N N . GLU A 1 347 ? 22.30800 -34.94692 8.52700 1.000 21.50478 346 GLU A N 1
ATOM 2667 C CA . GLU A 1 347 ? 23.49942 -35.72451 8.83552 1.000 18.46187 346 GLU A CA 1
ATOM 2668 C C . GLU A 1 347 ? 24.42310 -35.02170 9.81929 1.000 18.64676 346 GLU A C 1
ATOM 2669 O O . GLU A 1 347 ? 25.28566 -35.67535 10.41623 1.000 16.25957 346 GLU A O 1
ATOM 2675 N N . VAL A 1 348 ? 24.26716 -33.71063 9.99256 1.000 22.58612 347 VAL A N 1
ATOM 2676 C CA . VAL A 1 348 ? 24.96359 -32.95717 11.02343 1.000 21.15369 347 VAL A CA 1
ATOM 2677 C C . VAL A 1 348 ? 23.91837 -32.36855 11.96035 1.000 24.00089 347 VAL A C 1
ATOM 2678 O O . VAL A 1 348 ? 22.75234 -32.19117 11.59896 1.000 27.23168 347 VAL A O 1
ATOM 2682 N N . ASN A 1 349 ? 24.34937 -32.06528 13.18343 1.000 22.33324 348 ASN A N 1
ATOM 2683 C CA . ASN A 1 349 ? 23.44889 -31.50029 14.18865 1.000 25.52768 348 ASN A CA 1
ATOM 2684 C C . ASN A 1 349 ? 23.46682 -29.97454 14.08679 1.000 25.34174 348 ASN A C 1
ATOM 2685 O O . ASN A 1 349 ? 23.94380 -29.25555 14.96654 1.000 27.03036 348 ASN A O 1
ATOM 2690 N N . ARG A 1 350 ? 22.92807 -29.48588 12.97152 1.000 24.04716 349 ARG A N 1
ATOM 2691 C CA . ARG A 1 350 ? 22.82504 -28.05414 12.72377 1.000 21.12244 349 ARG A CA 1
ATOM 2692 C C . ARG A 1 350 ? 21.45135 -27.56292 13.16437 1.000 20.02950 349 ARG A C 1
ATOM 2693 O O . ARG A 1 350 ? 20.42474 -28.07930 12.71036 1.000 16.52981 349 ARG A O 1
ATOM 2701 N N . ASP A 1 351 ? 21.44296 -26.56006 14.04226 1.000 18.07475 350 ASP A N 1
ATOM 2702 C CA . ASP A 1 351 ? 20.20733 -26.00662 14.58471 1.000 19.89022 350 ASP A CA 1
ATOM 2703 C C . ASP A 1 351 ? 19.30537 -25.50010 13.46535 1.000 19.22525 350 ASP A C 1
ATOM 2704 O O . ASP A 1 351 ? 19.71686 -24.66750 12.65154 1.000 22.55276 350 ASP A O 1
ATOM 2709 N N . ILE A 1 352 ? 18.06517 -25.99718 13.43414 1.000 18.59060 351 ILE A N 1
ATOM 2710 C CA . ILE A 1 352 ? 17.12053 -25.58364 12.40196 1.000 16.26825 351 ILE A CA 1
ATOM 2711 C C . ILE A 1 352 ? 16.62011 -24.16446 12.62613 1.000 21.47641 351 ILE A C 1
ATOM 2712 O O . ILE A 1 352 ? 16.04659 -23.56153 11.71152 1.000 17.49260 351 ILE A O 1
ATOM 2717 N N . SER A 1 353 ? 16.81972 -23.60769 13.82537 1.000 20.35143 352 SER A N 1
ATOM 2718 C CA . SER A 1 353 ? 16.33385 -22.26039 14.10407 1.000 14.87572 352 SER A CA 1
ATOM 2719 C C . SER A 1 353 ? 17.07339 -21.21634 13.27828 1.000 17.09141 352 SER A C 1
ATOM 2720 O O . SER A 1 353 ? 16.53078 -20.13534 13.01768 1.000 16.36627 352 SER A O 1
ATOM 2723 N N . LEU A 1 354 ? 18.30574 -21.51981 12.86112 1.000 14.61330 353 LEU A N 1
ATOM 2724 C CA . LEU A 1 354 ? 19.08702 -20.57354 12.07045 1.000 16.94168 353 LEU A CA 1
ATOM 2725 C C . LEU A 1 354 ? 18.35915 -20.16633 10.79687 1.000 15.96944 353 LEU A C 1
ATOM 2726 O O . LEU A 1 354 ? 18.59528 -19.07478 10.26416 1.000 14.92189 353 LEU A O 1
ATOM 2731 N N . VAL A 1 355 ? 17.46251 -21.02438 10.30689 1.000 15.38380 354 VAL A N 1
ATOM 2732 C CA . VAL A 1 355 ? 16.77181 -20.77790 9.04974 1.000 12.34504 354 VAL A CA 1
ATOM 2733 C C . VAL A 1 355 ? 15.82726 -19.58132 9.13610 1.000 17.62512 354 VAL A C 1
ATOM 2734 O O . VAL A 1 355 ? 15.52170 -18.96304 8.10866 1.000 20.78920 354 VAL A O 1
ATOM 2738 N N . ASN A 1 356 ? 15.37760 -19.21669 10.33743 1.000 18.53187 355 ASN A N 1
ATOM 2739 C CA . ASN A 1 356 ? 14.44292 -18.11459 10.52831 1.000 19.52660 355 ASN A CA 1
ATOM 2740 C C . ASN A 1 356 ? 15.12711 -16.79556 10.86888 1.000 19.13082 355 ASN A C 1
ATOM 2741 O O . ASN A 1 356 ? 14.44477 -15.84596 11.26767 1.000 18.86796 355 ASN A O 1
ATOM 2746 N N . LYS A 1 357 ? 16.45103 -16.70867 10.71673 1.000 18.09473 356 LYS A N 1
ATOM 2747 C CA . LYS A 1 357 ? 17.16258 -15.50358 11.13619 1.000 15.16472 356 LYS A CA 1
ATOM 2748 C C . LYS A 1 357 ? 16.71812 -14.27862 10.34112 1.000 18.52911 356 LYS A C 1
ATOM 2749 O O . LYS A 1 357 ? 16.55685 -13.19166 10.90832 1.000 19.29502 356 LYS A O 1
ATOM 2755 N N . GLN A 1 358 ? 16.49954 -14.43040 9.03209 1.000 18.09443 357 GLN A N 1
ATOM 2756 C CA . GLN A 1 358 ? 16.15511 -13.29819 8.17702 1.000 20.63620 357 GLN A CA 1
ATOM 2757 C C . GLN A 1 358 ? 14.85674 -13.50321 7.40412 1.000 18.72369 357 GLN A C 1
ATOM 2758 O O . GLN A 1 358 ? 14.58098 -12.74623 6.46622 1.000 20.22738 357 GLN A O 1
ATOM 2764 N N . TRP A 1 359 ? 14.04786 -14.49360 7.77175 1.000 13.50796 358 TRP A N 1
ATOM 2765 C CA . TRP A 1 359 ? 12.82492 -14.78654 7.03044 1.000 19.04223 358 TRP A CA 1
ATOM 2766 C C . TRP A 1 359 ? 12.00347 -15.78730 7.83263 1.000 21.44316 358 TRP A C 1
ATOM 2767 O O . TRP A 1 359 ? 12.48035 -16.36599 8.81160 1.000 23.49442 358 TRP A O 1
ATOM 2778 N N . MET A 1 360 ? 10.75501 -15.97974 7.40824 1.000 21.81963 359 MET A N 1
ATOM 2779 C CA . MET A 1 360 ? 9.86667 -16.98010 7.99536 1.000 19.71694 359 MET A CA 1
ATOM 2780 C C . MET A 1 360 ? 9.85563 -18.19941 7.08174 1.000 21.74762 359 MET A C 1
ATOM 2781 O O . MET A 1 360 ? 9.36553 -18.12999 5.94976 1.000 20.67088 359 MET A O 1
ATOM 2786 N N . ILE A 1 361 ? 10.38445 -19.31779 7.57396 1.000 19.31530 360 ILE A N 1
ATOM 2787 C CA . ILE A 1 361 ? 10.59773 -20.48486 6.72582 1.000 21.99329 360 ILE A CA 1
ATOM 2788 C C . ILE A 1 361 ? 10.15921 -21.76151 7.43560 1.000 21.30089 360 ILE A C 1
ATOM 2789 O O . ILE A 1 361 ? 9.53515 -22.63593 6.82466 1.000 18.69336 360 ILE A O 1
ATOM 2794 N N . LEU A 1 362 ? 10.46729 -21.87560 8.72480 1.000 18.92914 361 LEU A N 1
ATOM 2795 C CA . LEU A 1 362 ? 10.09043 -23.06314 9.47988 1.000 22.08277 361 LEU A CA 1
ATOM 2796 C C . LEU A 1 362 ? 8.57636 -23.16407 9.63340 1.000 22.51835 361 LEU A C 1
ATOM 2797 O O . LEU A 1 362 ? 7.85486 -22.16364 9.59867 1.000 22.56575 361 LEU A O 1
ATOM 2802 N N . LYS A 1 363 ? 8.09969 -24.39441 9.80850 1.000 23.55289 362 LYS A N 1
ATOM 2803 C CA . LYS A 1 363 ? 6.69927 -24.61518 10.13072 1.000 25.58692 362 LYS A CA 1
ATOM 2804 C C . LYS A 1 363 ? 6.38346 -24.07279 11.52153 1.000 22.41013 362 LYS A C 1
ATOM 2805 O O . LYS A 1 363 ? 7.25676 -23.94954 12.38518 1.000 22.52112 362 LYS A O 1
ATOM 2811 N N . ASP A 1 364 ? 5.10190 -23.75687 11.73169 1.000 22.42109 363 ASP A N 1
ATOM 2812 C CA . ASP A 1 364 ? 4.67361 -23.17305 12.99952 1.000 18.71671 363 ASP A CA 1
ATOM 2813 C C . ASP A 1 364 ? 4.99070 -24.08902 14.17509 1.000 21.94775 363 ASP A C 1
ATOM 2814 O O . ASP A 1 364 ? 5.33016 -23.61421 15.26622 1.000 21.78380 363 ASP A O 1
ATOM 2819 N N . GLU A 1 365 ? 4.89599 -25.40521 13.97000 1.000 21.26186 364 GLU A N 1
ATOM 2820 C CA . GLU A 1 365 ? 5.04788 -26.35155 15.07054 1.000 20.04634 364 GLU A CA 1
ATOM 2821 C C . GLU A 1 365 ? 6.41643 -26.27247 15.73607 1.000 22.44655 364 GLU A C 1
ATOM 2822 O O . GLU A 1 365 ? 6.55263 -26.68747 16.89232 1.000 24.56090 364 GLU A O 1
ATOM 2828 N N . TYR A 1 366 ? 7.42842 -25.74574 15.04573 1.000 20.82739 365 TYR A N 1
ATOM 2829 C CA . TYR A 1 366 ? 8.77342 -25.69417 15.60482 1.000 16.12886 365 TYR A CA 1
ATOM 2830 C C . TYR A 1 366 ? 8.99696 -24.49961 16.52242 1.000 19.47167 365 TYR A C 1
ATOM 2831 O O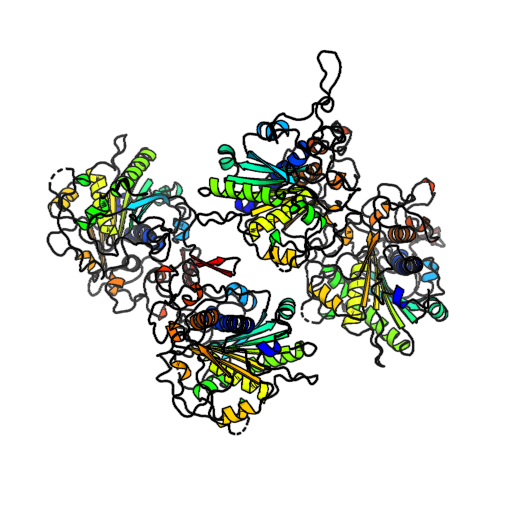 . TYR A 1 366 ? 10.05330 -24.42326 17.15996 1.000 14.85202 365 TYR A O 1
ATOM 2840 N N . CYS A 1 367 ? 8.03723 -23.57476 16.59781 1.000 15.11933 366 CYS A N 1
ATOM 2841 C CA . CYS A 1 367 ? 8.01601 -22.52118 17.61500 1.000 16.35024 366 CYS A CA 1
ATOM 2842 C C . CYS A 1 367 ? 9.28283 -21.66772 17.57911 1.000 15.65035 366 CYS A C 1
ATOM 2843 O O . CYS A 1 367 ? 9.92350 -21.41679 18.60250 1.000 19.41636 366 CYS A O 1
ATOM 2846 N N . ILE A 1 368 ? 9.63622 -21.21008 16.38467 1.000 18.69635 367 ILE A N 1
ATOM 2847 C CA . ILE A 1 368 ? 10.77941 -20.33377 16.17416 1.000 17.35656 367 ILE A CA 1
ATOM 2848 C C . ILE A 1 368 ? 10.25697 -19.03023 15.58186 1.000 16.76805 367 ILE A C 1
ATOM 2849 O O . ILE A 1 368 ? 9.60253 -19.04750 14.53555 1.000 14.74160 367 ILE A O 1
ATOM 2854 N N . PRO A 1 369 ? 10.50986 -17.87957 16.20930 1.000 17.59934 368 PRO A N 1
ATOM 2855 C CA . PRO A 1 369 ? 9.95798 -16.63219 15.68994 1.000 17.31283 368 PRO A CA 1
ATOM 2856 C C . PRO A 1 369 ? 10.58727 -16.27915 14.35018 1.000 19.15591 368 PRO A C 1
ATOM 2857 O O . PRO A 1 369 ? 11.73144 -16.66742 14.06764 1.000 12.47079 368 PRO A O 1
ATOM 2861 N N . PRO A 1 370 ? 9.86865 -15.55657 13.49770 1.000 18.07336 369 PRO A N 1
ATOM 2862 C CA . PRO A 1 370 ? 10.40816 -15.19610 12.18277 1.000 19.10701 369 PRO A CA 1
ATOM 2863 C C . PRO A 1 370 ? 11.28057 -13.95283 12.22770 1.000 17.57258 369 PRO A C 1
ATOM 2864 O O . PRO A 1 370 ? 11.07304 -13.03808 13.02808 1.000 21.29094 369 PRO A O 1
ATOM 2868 N N . LEU A 1 371 ? 12.26689 -13.93447 11.33005 1.000 15.85426 370 LEU A N 1
ATOM 2869 C CA . LEU A 1 371 ? 13.20304 -12.81741 11.19564 1.000 14.57172 370 LEU A CA 1
ATOM 2870 C C . LEU A 1 371 ? 13.80070 -12.44388 12.54936 1.000 18.34609 370 LEU A C 1
ATOM 2871 O O . LEU A 1 371 ? 13.81546 -11.27847 12.95072 1.000 13.59811 370 LEU A O 1
ATOM 2876 N N . TRP A 1 372 ? 14.29308 -13.45178 13.26778 1.000 17.62728 371 TRP A N 1
ATOM 2877 C CA . TRP A 1 372 ? 14.66069 -13.22969 14.65789 1.000 19.99430 371 TRP A CA 1
ATOM 2878 C C . TRP A 1 372 ? 16.06719 -12.67697 14.84492 1.000 18.52120 371 TRP A C 1
ATOM 2879 O O . TRP A 1 372 ? 16.39487 -12.26082 15.95733 1.000 20.58801 371 TRP A O 1
ATOM 2890 N N . TRP A 1 373 ? 16.90226 -12.63521 13.81154 1.000 12.74918 372 TRP A N 1
ATOM 2891 C CA . TRP A 1 373 ? 18.21783 -12.02145 13.98609 1.000 15.15976 372 TRP A CA 1
ATOM 2892 C C . TRP A 1 373 ? 18.03618 -10.51329 14.06853 1.000 15.83080 372 TRP A C 1
ATOM 2893 O O . TRP A 1 373 ? 17.89935 -9.83149 13.05058 1.000 19.44178 372 TRP A O 1
ATOM 2904 N N . SER A 1 374 ? 18.03595 -9.98438 15.28884 1.000 15.74011 373 SER A N 1
ATOM 2905 C CA . SER A 1 374 ? 17.73720 -8.57846 15.50543 1.000 17.70478 373 SER A CA 1
ATOM 2906 C C . SER A 1 374 ? 18.37480 -8.12817 16.80968 1.000 22.97328 373 SER A C 1
ATOM 2907 O O . SER A 1 374 ? 18.37339 -8.86849 17.79616 1.000 21.06525 373 SER A O 1
ATOM 2910 N N . GLU A 1 375 ? 18.92070 -6.91623 16.80371 1.000 22.65065 374 GLU A N 1
ATOM 2911 C CA . GLU A 1 375 ? 19.44362 -6.33380 18.02660 1.000 21.16196 374 GLU A CA 1
ATOM 2912 C C . GLU A 1 375 ? 18.30028 -5.95271 18.96240 1.000 20.50694 374 GLU A C 1
ATOM 2913 O O . GLU A 1 375 ? 17.14470 -5.81081 18.55061 1.000 17.44076 374 GLU A O 1
ATOM 2919 N N . LYS A 1 376 ? 18.63463 -5.79796 20.24274 1.000 20.01462 375 LYS A N 1
ATOM 2920 C CA . LYS A 1 376 ? 17.62558 -5.44971 21.23342 1.000 18.35564 375 LYS A CA 1
ATOM 2921 C C . LYS A 1 376 ? 17.01899 -4.09166 20.91303 1.000 19.32249 375 LYS A C 1
ATOM 2922 O O . LYS A 1 376 ? 17.73692 -3.10400 20.73116 1.000 12.98728 375 LYS A O 1
ATOM 2928 N N . HIS A 1 377 ? 15.68953 -4.05328 20.83357 1.000 16.51734 376 HIS A N 1
ATOM 2929 C CA . HIS A 1 377 ? 14.93589 -2.85474 20.47725 1.000 15.98320 376 HIS A CA 1
ATOM 2930 C C . HIS A 1 377 ? 15.35809 -2.28415 19.12492 1.000 16.69030 376 HIS A C 1
ATOM 2931 O O . HIS A 1 377 ? 15.14020 -1.09866 18.85383 1.000 15.96579 376 HIS A O 1
ATOM 2938 N N . LYS A 1 378 ? 15.95279 -3.12504 18.27254 1.000 14.15944 377 LYS A N 1
ATOM 2939 C CA . LYS A 1 378 ? 16.41241 -2.73439 16.93666 1.000 17.10263 377 LYS A CA 1
ATOM 2940 C C . LYS A 1 378 ? 17.39962 -1.56995 16.99828 1.000 16.16231 377 LYS A C 1
ATOM 2941 O O . LYS A 1 378 ? 17.42579 -0.70568 16.12000 1.000 15.27999 377 LYS A O 1
ATOM 2947 N N . GLY A 1 379 ? 18.22607 -1.55318 18.04201 1.000 15.64007 378 GLY A N 1
ATOM 2948 C CA . GLY A 1 379 ? 19.26055 -0.55510 18.19581 1.000 20.88012 378 GLY A CA 1
ATOM 2949 C C . GLY A 1 379 ? 18.88938 0.63112 19.05982 1.000 17.87350 378 GLY A C 1
ATOM 2950 O O . GLY A 1 379 ? 19.76143 1.46050 19.34605 1.000 18.88615 378 GLY A O 1
ATOM 2951 N N . MET A 1 380 ? 17.63074 0.74385 19.47739 1.000 15.38698 379 MET A N 1
ATOM 2952 C CA . MET A 1 380 ? 17.21838 1.84119 20.34145 1.000 17.37062 379 MET A CA 1
ATOM 2953 C C . MET A 1 380 ? 17.64159 1.55166 21.77689 1.000 20.52460 379 MET A C 1
ATOM 2954 O O . MET A 1 380 ? 17.39753 0.45739 22.29612 1.000 20.41904 379 MET A O 1
ATOM 2959 N N . VAL A 1 381 ? 18.28716 2.52686 22.41295 1.000 16.21213 380 VAL A N 1
ATOM 2960 C CA . VAL A 1 381 ? 18.68473 2.42734 23.81194 1.000 19.12190 380 VAL A CA 1
ATOM 2961 C C . VAL A 1 381 ? 18.20562 3.67858 24.53481 1.000 17.18374 380 VAL A C 1
ATOM 2962 O O . VAL A 1 381 ? 18.29749 4.79096 24.00282 1.000 18.42513 380 VAL A O 1
ATOM 2966 N N . GLN A 1 382 ? 17.67568 3.49195 25.74133 1.000 20.48353 381 GLN A N 1
ATOM 2967 C CA . GLN A 1 382 ? 17.07800 4.58957 26.48823 1.000 18.75927 381 GLN A CA 1
ATOM 2968 C C . GLN A 1 382 ? 18.15132 5.43937 27.15611 1.000 18.74806 381 GLN A C 1
ATOM 2969 O O . GLN A 1 382 ? 19.17720 4.93008 27.61559 1.000 24.59211 381 GLN A O 1
ATOM 2975 N N . GLN A 1 383 ? 17.90112 6.74498 27.20676 1.000 17.49483 382 GLN A N 1
ATOM 2976 C CA . GLN A 1 383 ? 18.81177 7.71124 27.79636 1.000 19.03869 382 GLN A CA 1
ATOM 2977 C C . GLN A 1 383 ? 18.33907 8.10260 29.19308 1.000 27.95845 382 GLN A C 1
ATOM 2978 O O . GLN A 1 383 ? 17.25970 7.71723 29.64733 1.000 19.84078 382 GLN A O 1
ATOM 2984 N N . GLN A 1 384 ? 19.17772 8.88330 29.88228 1.000 26.71392 383 GLN A N 1
ATOM 2985 C CA . GLN A 1 384 ? 18.80785 9.38245 31.20257 1.000 29.77021 383 GLN A CA 1
ATOM 2986 C C . GLN A 1 384 ? 17.63038 10.34519 31.11032 1.000 32.25621 383 GLN A C 1
ATOM 2987 O O . GLN A 1 384 ? 16.79159 10.40313 32.01849 1.000 29.54785 383 GLN A O 1
ATOM 2993 N N . ASP A 1 385 ? 17.56296 11.11204 30.01888 1.000 35.95151 384 ASP A N 1
ATOM 2994 C CA . ASP A 1 385 ? 16.37301 11.88177 29.68184 1.000 29.81948 384 ASP A CA 1
ATOM 2995 C C . ASP A 1 385 ? 15.11602 11.02177 29.75783 1.000 28.14957 384 ASP A C 1
ATOM 2996 O O . ASP A 1 385 ? 14.03009 11.52191 30.07614 1.000 29.96263 384 ASP A O 1
ATOM 3001 N N . GLY A 1 386 ? 15.25048 9.71811 29.52391 1.000 24.28048 385 GLY A N 1
ATOM 3002 C CA . GLY A 1 386 ? 14.11691 8.84558 29.34432 1.000 24.77643 385 GLY A CA 1
ATOM 3003 C C . GLY A 1 386 ? 13.73348 8.64357 27.89927 1.000 24.80707 385 GLY A C 1
ATOM 3004 O O . GLY A 1 386 ? 12.94897 7.73404 27.60072 1.000 24.84364 385 GLY A O 1
ATOM 3005 N N . SER A 1 387 ? 14.26509 9.46367 26.99740 1.000 22.03726 386 SER A N 1
ATOM 3006 C CA . SER A 1 387 ? 14.04878 9.30293 25.57223 1.000 23.00312 386 SER A CA 1
ATOM 3007 C C . SER A 1 387 ? 14.91507 8.16366 25.04287 1.000 22.05525 386 SER A C 1
ATOM 3008 O O . SER A 1 387 ? 15.68867 7.53798 25.77387 1.000 19.15937 386 SER A O 1
ATOM 3011 N N . TRP A 1 388 ? 14.79109 7.89786 23.74784 1.000 22.53898 387 TRP A N 1
ATOM 3012 C CA . TRP A 1 388 ? 15.46270 6.77637 23.11353 1.000 17.50185 387 TRP A CA 1
ATOM 3013 C C . TRP A 1 388 ? 16.23801 7.26248 21.89936 1.000 19.12021 387 TRP A C 1
ATOM 3014 O O . TRP A 1 388 ? 15.75628 8.10939 21.14142 1.000 23.19197 387 TRP A O 1
ATOM 3025 N N . LEU A 1 389 ? 17.44339 6.72697 21.72435 1.000 19.51574 388 LEU A N 1
ATOM 3026 C CA . LEU A 1 389 ? 18.28752 7.05085 20.58583 1.000 20.24168 388 LEU A CA 1
ATOM 3027 C C . LEU A 1 389 ? 18.72922 5.76543 19.90266 1.000 22.58960 388 LEU A C 1
ATOM 3028 O O . LEU A 1 389 ? 18.91033 4.73003 20.54891 1.000 14.89196 388 LEU A O 1
ATOM 3033 N N . LEU A 1 390 ? 18.89588 5.84141 18.58447 1.000 22.72720 389 LEU A N 1
ATOM 3034 C CA . LEU A 1 390 ? 19.33231 4.69388 17.79260 1.000 19.57273 389 LEU A CA 1
ATOM 3035 C C . LEU A 1 390 ? 20.85144 4.60956 17.86460 1.000 19.83116 389 LEU A C 1
ATOM 3036 O O . LEU A 1 390 ? 21.56229 5.36543 17.19881 1.000 26.78312 389 LEU A O 1
ATOM 3041 N N . GLN A 1 391 ? 21.35224 3.69128 18.68511 1.000 20.19050 390 GLN A N 1
ATOM 3042 C CA . GLN A 1 391 ? 22.78326 3.44456 18.84560 1.000 28.72402 390 GLN A CA 1
ATOM 3043 C C . GLN A 1 391 ? 23.00706 1.96693 18.53717 1.000 17.03612 390 GLN A C 1
ATOM 3044 O O . GLN A 1 391 ? 23.00695 1.12141 19.43465 1.000 17.28418 390 GLN A O 1
ATOM 3050 N N . ASP A 1 392 ? 23.20337 1.66476 17.25480 1.000 18.00424 391 ASP A N 1
ATOM 3051 C CA . ASP A 1 392 ? 23.13647 0.30192 16.74542 1.000 22.24345 391 ASP A CA 1
ATOM 3052 C C . ASP A 1 392 ? 24.47168 -0.21956 16.22805 1.000 19.06407 391 ASP A C 1
ATOM 3053 O O . ASP A 1 392 ? 24.49815 -1.25039 15.54801 1.000 22.28210 391 ASP A O 1
ATOM 3058 N N . ARG A 1 393 ? 25.57709 0.45447 16.53372 1.000 20.88293 392 ARG A N 1
ATOM 3059 C CA . ARG A 1 393 ? 26.88740 0.05773 16.03930 1.000 18.84832 392 ARG A CA 1
ATOM 3060 C C . ARG A 1 393 ? 27.90331 0.09780 17.17080 1.000 22.17254 392 ARG A C 1
ATOM 3061 O O . ARG A 1 393 ? 27.85442 0.98406 18.02928 1.000 29.51116 392 ARG A O 1
ATOM 3069 N N . ASP A 1 394 ? 28.81536 -0.87318 17.17212 1.000 22.07017 393 ASP A N 1
ATOM 3070 C CA . ASP A 1 394 ? 29.91675 -0.86843 18.12289 1.000 23.29910 393 ASP A CA 1
ATOM 3071 C C . ASP A 1 394 ? 30.80986 0.34857 17.89769 1.000 29.74136 393 ASP A C 1
ATOM 3072 O O . ASP A 1 394 ? 30.84847 0.93703 16.81328 1.000 23.87309 393 ASP A O 1
ATOM 3077 N N . ASP A 1 395 ? 31.54139 0.71973 18.94509 1.000 26.26206 394 ASP A N 1
ATOM 3078 C CA . ASP A 1 395 ? 32.49539 1.82319 18.86922 1.000 27.63713 394 ASP A CA 1
ATOM 3079 C C . ASP A 1 395 ? 33.79528 1.30463 18.27136 1.000 27.94667 394 ASP A C 1
ATOM 3080 O O . ASP A 1 395 ? 34.60066 0.66776 18.95489 1.000 31.83058 394 ASP A O 1
ATOM 3085 N N . TYR A 1 396 ? 34.00050 1.57273 16.98571 1.000 20.13344 395 TYR A N 1
ATOM 3086 C CA . TYR A 1 396 ? 35.25868 1.25485 16.33112 1.000 24.96727 395 TYR A CA 1
ATOM 3087 C C . TYR A 1 396 ? 35.51377 2.29696 15.25428 1.000 23.13049 395 TYR A C 1
ATOM 3088 O O . TYR A 1 396 ? 34.60450 3.01268 14.82697 1.000 23.94559 395 TYR A O 1
ATOM 3097 N N . GLU A 1 397 ? 36.76760 2.38372 14.82844 1.000 25.96816 396 GLU A N 1
ATOM 3098 C CA . GLU A 1 397 ? 37.16576 3.29527 13.76762 1.000 23.85368 396 GLU A CA 1
ATOM 3099 C C . GLU A 1 397 ? 37.15809 2.55821 12.43560 1.000 22.98634 396 GLU A C 1
ATOM 3100 O O . GLU A 1 397 ? 37.57077 1.39742 12.35440 1.000 26.24789 396 GLU A O 1
ATOM 3106 N N . PHE A 1 398 ? 36.67441 3.23106 11.39749 1.000 19.15662 397 PHE A N 1
ATOM 3107 C CA . PHE A 1 398 ? 36.63865 2.63914 10.06680 1.000 26.80858 397 PHE A CA 1
ATOM 3108 C C . PHE A 1 398 ? 38.03577 2.62010 9.45833 1.000 22.52037 397 PHE A C 1
ATOM 3109 O O . PHE A 1 398 ? 38.23699 2.11239 8.35574 1.000 35.29179 397 PHE A O 1
ATOM 3117 N N . MET B 1 5 ? 0.51597 20.36654 40.44107 1.000 17.10540 4 MET B N 1
ATOM 3118 C CA . MET B 1 5 ? 0.14026 19.11319 39.79784 1.000 33.93025 4 MET B CA 1
ATOM 3119 C C . MET B 1 5 ? -0.19477 18.06315 40.85297 1.000 37.82266 4 MET B C 1
ATOM 3120 O O . MET B 1 5 ? -1.13399 17.28310 40.69180 1.000 28.61978 4 MET B O 1
ATOM 3125 N N . ALA B 1 6 ? 0.58060 18.05307 41.93910 1.000 41.32479 5 ALA B N 1
ATOM 3126 C CA . ALA B 1 6 ? 0.25423 17.20284 43.07752 1.000 32.69343 5 ALA B CA 1
ATOM 3127 C C . ALA B 1 6 ? -0.81452 17.83062 43.96199 1.000 31.53470 5 ALA B C 1
ATOM 3128 O O . ALA B 1 6 ? -1.61979 17.11004 44.56189 1.000 31.54109 5 ALA B O 1
ATOM 3130 N N . GLU B 1 7 ? -0.83708 19.16091 44.05524 1.000 34.07843 6 GLU B N 1
ATOM 3131 C CA . GLU B 1 7 ? -1.86095 19.85060 44.82853 1.000 36.02284 6 GLU B CA 1
ATOM 3132 C C . GLU B 1 7 ? -3.19974 19.90459 44.10798 1.000 36.87892 6 GLU B C 1
ATOM 3133 O O . GLU B 1 7 ? -4.23418 20.07834 44.76127 1.000 43.93177 6 GLU B O 1
ATOM 3139 N N . LYS B 1 8 ? -3.20358 19.75728 42.78373 1.000 28.44961 7 LYS B N 1
ATOM 3140 C CA . LYS B 1 8 ? -4.41613 19.81491 41.98151 1.000 30.71435 7 LYS B CA 1
ATOM 3141 C C . LYS B 1 8 ? -4.87793 18.43447 41.52912 1.000 27.83909 7 LYS B C 1
ATOM 3142 O O . LYS B 1 8 ? -5.67600 18.33364 40.59074 1.000 25.78560 7 LYS B O 1
ATOM 3148 N N . TRP B 1 9 ? -4.40297 17.37141 42.18790 1.000 25.53202 8 TRP B N 1
ATOM 3149 C CA . TRP B 1 9 ? -4.61861 16.02054 41.67658 1.000 25.76782 8 TRP B CA 1
ATOM 3150 C C . TRP B 1 9 ? -6.09800 15.66851 41.59391 1.000 28.13393 8 TRP B C 1
ATOM 3151 O O . TRP B 1 9 ? -6.50765 14.93591 40.68554 1.000 28.02321 8 TRP B O 1
ATOM 3162 N N . GLU B 1 10 ? -6.91297 16.17329 42.52316 1.000 26.94303 9 GLU B N 1
ATOM 3163 C CA . GLU B 1 10 ? -8.34221 15.88275 42.47880 1.000 24.97356 9 GLU B CA 1
ATOM 3164 C C . GLU B 1 10 ? -8.98268 16.47158 41.22898 1.000 23.64880 9 GLU B C 1
ATOM 3165 O O . GLU B 1 10 ? -9.79736 15.81390 40.57043 1.000 23.73918 9 GLU B O 1
ATOM 3171 N N . GLU B 1 11 ? -8.62536 17.71069 40.88599 1.000 22.51772 10 GLU B N 1
ATOM 3172 C CA . GLU B 1 11 ? -9.13996 18.31535 39.66226 1.000 26.13620 10 GLU B CA 1
ATOM 3173 C C . GLU B 1 11 ? -8.64705 17.56288 38.43235 1.000 24.40580 10 GLU B C 1
ATOM 3174 O O . GLU B 1 11 ? -9.41949 17.30944 37.50040 1.000 18.77775 10 GLU B O 1
ATOM 3180 N N . LEU B 1 12 ? -7.36599 17.18550 38.41947 1.000 19.97688 11 LEU B N 1
ATOM 3181 C CA . LEU B 1 12 ? -6.81591 16.42372 37.30532 1.000 22.60644 11 LEU B CA 1
ATOM 3182 C C . LEU B 1 12 ? -7.41681 15.02802 37.20286 1.000 23.82610 11 LEU B C 1
ATOM 3183 O O . LEU B 1 12 ? -7.38777 14.43370 36.12004 1.000 18.27571 11 LEU B O 1
ATOM 3188 N N . SER B 1 13 ? -7.95478 14.49274 38.29730 1.000 24.28503 12 SER B N 1
ATOM 3189 C CA . SER B 1 13 ? -8.61786 13.19660 38.28803 1.000 21.07864 12 SER B CA 1
ATOM 3190 C C . SER B 1 13 ? -10.12696 13.31378 38.11208 1.000 18.67816 12 SER B C 1
ATOM 3191 O O . SER B 1 13 ? -10.84642 12.33880 38.35020 1.000 22.52771 12 SER B O 1
ATOM 3194 N N . GLY B 1 14 ? -10.61983 14.48305 37.71273 1.000 22.02124 13 GLY B N 1
ATOM 3195 C CA . GLY B 1 14 ? -12.00873 14.62444 37.32952 1.000 24.11579 13 GLY B CA 1
ATOM 3196 C C . GLY B 1 14 ? -12.97477 14.99315 38.42877 1.000 30.66907 13 GLY B C 1
ATOM 3197 O O . GLY B 1 14 ? -14.15611 14.63899 38.33812 1.000 32.33569 13 GLY B O 1
ATOM 3198 N N . LYS B 1 15 ? -12.51846 15.69969 39.46581 1.000 27.39943 14 LYS B N 1
ATOM 3199 C CA . LYS B 1 15 ? -13.43473 16.13484 40.51537 1.000 29.28925 14 LYS B CA 1
ATOM 3200 C C . LYS B 1 15 ? -14.56599 16.98020 39.94161 1.000 28.62374 14 LYS B C 1
ATOM 3201 O O . LYS B 1 15 ? -15.73133 16.81095 40.32012 1.000 31.32980 14 LYS B O 1
ATOM 3207 N N . ASN B 1 16 ? -14.24518 17.88115 39.01236 1.000 19.25476 15 ASN B N 1
ATOM 3208 C CA . ASN B 1 16 ? -15.23448 18.71807 38.34537 1.000 27.72573 15 ASN B CA 1
ATOM 3209 C C . ASN B 1 16 ? -15.46521 18.28456 36.89924 1.000 22.11197 15 ASN B C 1
ATOM 3210 O O . ASN B 1 16 ? -15.78538 19.11254 36.04262 1.000 24.70572 15 ASN B O 1
ATOM 3215 N N . ASN B 1 17 ? -15.29767 16.98936 36.61767 1.000 25.09497 16 ASN B N 1
ATOM 3216 C CA . ASN B 1 17 ? -15.48120 16.42414 35.27739 1.000 22.60037 16 ASN B CA 1
ATOM 3217 C C . ASN B 1 17 ? -14.60242 17.11395 34.23653 1.000 20.37519 16 ASN B C 1
ATOM 3218 O O . ASN B 1 17 ? -14.96733 17.19685 33.06038 1.000 23.90190 16 ASN B O 1
ATOM 3223 N N . TRP B 1 18 ? -13.44222 17.61517 34.66332 1.000 19.01531 17 TRP B N 1
ATOM 3224 C CA . TRP B 1 18 ? -12.46443 18.26564 33.7914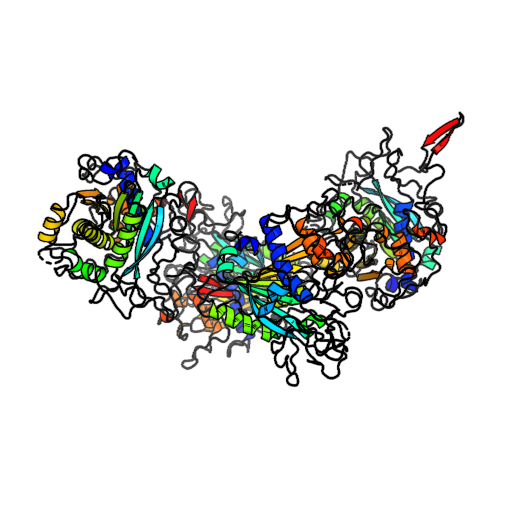0 1.000 18.77777 17 TRP B CA 1
ATOM 3225 C C . TRP B 1 18 ? -13.04100 19.47314 33.05864 1.000 22.91452 17 TRP B C 1
ATOM 3226 O O . TRP B 1 18 ? -12.50786 19.88382 32.02175 1.000 24.23858 17 TRP B O 1
ATOM 3237 N N . GLU B 1 19 ? -14.12296 20.05256 33.57430 1.000 24.00755 18 GLU B N 1
ATOM 3238 C CA . GLU B 1 19 ? -14.69993 21.23909 32.95859 1.000 21.90204 18 GLU B CA 1
ATOM 3239 C C . GLU B 1 19 ? -13.72149 22.40334 33.04248 1.000 22.46601 18 GLU B C 1
ATOM 3240 O O . GLU B 1 19 ? -13.15982 22.68491 34.10607 1.000 16.36077 18 GLU B O 1
ATOM 3246 N N . GLY B 1 20 ? -13.51103 23.07325 31.91210 1.000 20.90564 19 GLY B N 1
ATOM 3247 C CA . GLY B 1 20 ? -12.55459 24.15835 31.83784 1.000 18.50154 19 GLY B CA 1
ATOM 3248 C C . GLY B 1 20 ? -11.11734 23.73310 31.64321 1.000 22.63077 19 GLY B C 1
ATOM 3249 O O . GLY B 1 20 ? -10.22755 24.59195 31.66052 1.000 18.90673 19 GLY B O 1
ATOM 3250 N N . LEU B 1 21 ? -10.85952 22.43973 31.45462 1.000 20.71692 20 LEU B N 1
ATOM 3251 C CA . LEU B 1 21 ? -9.50508 21.91861 31.33360 1.000 21.58289 20 LEU B CA 1
ATOM 3252 C C . LEU B 1 21 ? -9.23140 21.24805 29.99385 1.000 22.20863 20 LEU B C 1
ATOM 3253 O O . LEU B 1 21 ? -8.08694 20.84899 29.74387 1.000 28.73109 20 LEU B O 1
ATOM 3258 N N . LEU B 1 22 ? -10.23382 21.11801 29.12554 1.000 22.67779 21 LEU B N 1
ATOM 3259 C CA . LEU B 1 22 ? -10.10275 20.33167 27.90428 1.000 22.39246 21 LEU B CA 1
ATOM 3260 C C . LEU B 1 22 ? -9.92901 21.16500 26.64403 1.000 20.41454 21 LEU B C 1
ATOM 3261 O O . LEU B 1 22 ? -9.24772 20.72154 25.71682 1.000 23.50388 21 LEU B O 1
ATOM 3266 N N . ASN B 1 23 ? -10.54609 22.34023 26.57244 1.000 23.78986 22 ASN B N 1
ATOM 3267 C CA . ASN B 1 23 ? -10.39860 23.19544 25.39938 1.000 24.20745 22 ASN B CA 1
ATOM 3268 C C . ASN B 1 23 ? -10.42499 24.66344 25.81633 1.000 29.55488 22 ASN B C 1
ATOM 3269 O O . ASN B 1 23 ? -11.49238 25.21766 26.07749 1.000 31.87808 22 ASN B O 1
ATOM 3274 N N . PRO B 1 24 ? -9.24217 25.29903 25.86051 1.000 26.94945 23 PRO B N 1
ATOM 3275 C CA . PRO B 1 24 ? -7.95919 24.68940 25.49710 1.000 21.73706 23 PRO B CA 1
ATOM 3276 C C . PRO B 1 24 ? -7.43613 23.70178 26.54511 1.000 23.99572 23 PRO B C 1
ATOM 3277 O O . PRO B 1 24 ? -7.70484 23.86953 27.73557 1.000 22.39514 23 PRO B O 1
ATOM 3281 N N . LEU B 1 25 ? -6.71295 22.68153 26.09127 1.000 23.74933 24 LEU B N 1
ATOM 3282 C CA . LEU B 1 25 ? -6.23685 21.62788 26.97891 1.000 20.22881 24 LEU B CA 1
ATOM 3283 C C . LEU B 1 25 ? -5.22439 22.18978 27.97064 1.000 22.03455 24 LEU B C 1
ATOM 3284 O O . LEU B 1 25 ? -4.15829 22.67293 27.57445 1.000 16.72919 24 LEU B O 1
ATOM 3289 N N . ASP B 1 26 ? -5.56461 22.12780 29.25714 1.000 22.96005 25 ASP B N 1
ATOM 3290 C CA . ASP B 1 26 ? -4.65020 22.55737 30.30677 1.000 17.03753 25 ASP B CA 1
ATOM 3291 C C . ASP B 1 26 ? -3.36256 21.74115 30.25804 1.000 19.69797 25 ASP B C 1
ATOM 3292 O O . ASP B 1 26 ? -3.36573 20.55241 29.92368 1.000 23.39240 25 ASP B O 1
ATOM 3297 N N . LEU B 1 27 ? -2.24778 22.39642 30.59062 1.000 14.99658 26 LEU B N 1
ATOM 3298 C CA . LEU B 1 27 ? -0.94258 21.75934 30.43546 1.000 17.99176 26 LEU B CA 1
ATOM 3299 C C . LEU B 1 27 ? -0.71872 20.67264 31.48014 1.000 16.92304 26 LEU B C 1
ATOM 3300 O O . LEU B 1 27 ? -0.14454 19.62088 31.17364 1.000 16.97410 26 LEU B O 1
ATOM 3305 N N . ASP B 1 28 ? -1.15349 20.90738 32.72037 1.000 18.67242 27 ASP B N 1
ATOM 3306 C CA . ASP B 1 28 ? -0.98777 19.89277 33.75724 1.000 18.31187 27 ASP B CA 1
ATOM 3307 C C . ASP B 1 28 ? -1.83656 18.66203 33.46689 1.000 16.48691 27 ASP B C 1
ATOM 3308 O O . ASP B 1 28 ? -1.39245 17.52983 33.69064 1.000 18.61248 27 ASP B O 1
ATOM 3313 N N . LEU B 1 29 ? -3.05944 18.86073 32.96913 1.000 17.51914 28 LEU B N 1
ATOM 3314 C CA . LEU B 1 29 ? -3.88054 17.72240 32.57317 1.000 17.27208 28 LEU B CA 1
ATOM 3315 C C . LEU B 1 29 ? -3.28706 17.00322 31.36834 1.000 23.36941 28 LEU B C 1
ATOM 3316 O O . LEU B 1 29 ? -3.39380 15.77607 31.26923 1.000 14.06366 28 LEU B O 1
ATOM 3321 N N . ARG B 1 30 ? -2.65543 17.74581 30.45363 1.000 19.64300 29 ARG B N 1
ATOM 3322 C CA . ARG B 1 30 ? -2.00203 17.12492 29.30526 1.000 16.25049 29 ARG B CA 1
ATOM 3323 C C . ARG B 1 30 ? -0.95107 16.11662 29.75370 1.000 13.53936 29 ARG B C 1
ATOM 3324 O O . ARG B 1 30 ? -0.96651 14.95489 29.32994 1.000 16.66564 29 ARG B O 1
ATOM 3332 N N . LYS B 1 31 ? -0.02806 16.54585 30.61858 1.000 16.90797 30 LYS B N 1
ATOM 3333 C CA . LYS B 1 31 ? 0.94748 15.61787 31.18455 1.000 18.97081 30 LYS B CA 1
ATOM 3334 C C . LYS B 1 31 ? 0.25780 14.51878 31.98162 1.000 18.85855 30 LYS B C 1
ATOM 3335 O O . LYS B 1 31 ? 0.69964 13.36390 31.97569 1.000 18.07146 30 LYS B O 1
ATOM 3341 N N . TYR B 1 32 ? -0.83274 14.86468 32.66966 1.000 17.41917 31 TYR B N 1
ATOM 3342 C CA . TYR B 1 32 ? -1.54094 13.90193 33.50635 1.000 16.70581 31 TYR B CA 1
ATOM 3343 C C . TYR B 1 32 ? -2.11078 12.76176 32.66984 1.000 17.39725 31 TYR B C 1
ATOM 3344 O O . TYR B 1 32 ? -1.97748 11.58497 33.02801 1.000 15.34788 31 TYR B O 1
ATOM 3353 N N . ILE B 1 33 ? -2.74502 13.09450 31.54287 1.000 17.50717 32 ILE B N 1
ATOM 3354 C CA . ILE B 1 33 ? -3.31789 12.06724 30.67739 1.000 14.72548 32 ILE B CA 1
ATOM 3355 C C . ILE B 1 33 ? -2.21857 11.19131 30.08745 1.000 19.52875 32 ILE B C 1
ATOM 3356 O O . ILE B 1 33 ? -2.37013 9.96764 29.97726 1.000 20.57225 32 ILE B O 1
ATOM 3361 N N . ILE B 1 34 ? -1.09049 11.79953 29.71275 1.000 19.97595 33 ILE B N 1
ATOM 3362 C CA . ILE B 1 34 ? 0.00496 11.03891 29.11943 1.000 16.66922 33 ILE B CA 1
ATOM 3363 C C . ILE B 1 34 ? 0.61954 10.09005 30.14223 1.000 23.52870 33 ILE B C 1
ATOM 3364 O O . ILE B 1 34 ? 0.98578 8.95468 29.81222 1.000 29.09308 33 ILE B O 1
ATOM 3369 N N . GLN B 1 35 ? 0.73834 10.53278 31.39701 1.000 21.03184 34 GLN B N 1
ATOM 3370 C CA . GLN B 1 35 ? 1.32094 9.68368 32.43296 1.000 22.02087 34 GLN B CA 1
ATOM 3371 C C . GLN B 1 35 ? 0.50832 8.40846 32.62061 1.000 22.31157 34 GLN B C 1
ATOM 3372 O O . GLN B 1 35 ? 1.06532 7.30740 32.69228 1.000 22.43028 34 GLN B O 1
ATOM 3378 N N . TYR B 1 36 ? -0.81693 8.53766 32.70484 1.000 15.57537 35 TYR B N 1
ATOM 3379 C CA . TYR B 1 36 ? -1.65505 7.35341 32.84240 1.000 17.23040 35 TYR B CA 1
ATOM 3380 C C . TYR B 1 36 ? -1.71280 6.55711 31.54696 1.000 18.43952 35 TYR B C 1
ATOM 3381 O O . TYR B 1 36 ? -1.94350 5.34215 31.57769 1.000 19.40225 35 TYR B O 1
ATOM 3390 N N . GLY B 1 37 ? -1.50467 7.21592 30.40715 1.000 18.47595 36 GLY B N 1
ATOM 3391 C CA . GLY B 1 37 ? -1.38754 6.48247 29.15878 1.000 15.74823 36 GLY B CA 1
ATOM 3392 C C . GLY B 1 37 ? -0.16928 5.57953 29.13580 1.000 18.24986 36 GLY B C 1
ATOM 3393 O O . GLY B 1 37 ? -0.22674 4.45561 28.62960 1.000 16.66570 36 GLY B O 1
ATOM 3394 N N . GLU B 1 38 ? 0.94728 6.05561 29.69646 1.000 15.43646 37 GLU B N 1
ATOM 3395 C CA . GLU B 1 38 ? 2.15873 5.24308 29.75882 1.000 15.77787 37 GLU B CA 1
ATOM 3396 C C . GLU B 1 38 ? 1.92835 3.96694 30.55811 1.000 15.92438 37 GLU B C 1
ATOM 3397 O O . GLU B 1 38 ? 2.45482 2.90355 30.20934 1.000 17.60305 37 GLU B O 1
ATOM 3403 N N . LEU B 1 39 ? 1.14955 4.05406 31.63955 1.000 15.38357 38 LEU B N 1
ATOM 3404 C CA . LEU B 1 39 ? 0.83692 2.86256 32.42151 1.000 15.56040 38 LEU B CA 1
ATOM 3405 C C . LEU B 1 39 ? -0.02575 1.89368 31.62265 1.000 16.30998 38 LEU B C 1
ATOM 3406 O O . LEU B 1 39 ? 0.13460 0.67360 31.73298 1.000 20.35854 38 LEU B O 1
ATOM 3411 N N . ALA B 1 40 ? -0.94504 2.41598 30.81016 1.000 17.07334 39 ALA B N 1
ATOM 3412 C CA . ALA B 1 40 ? -1.71408 1.54751 29.92666 1.000 17.54552 39 ALA B CA 1
ATOM 3413 C C . ALA B 1 40 ? -0.82667 0.94019 28.84737 1.000 17.84983 39 ALA B C 1
ATOM 3414 O O . ALA B 1 40 ? -0.99990 -0.22679 28.47774 1.000 15.56742 39 ALA B O 1
ATOM 3416 N N . GLN B 1 41 ? 0.13724 1.71449 28.34035 1.000 14.38981 40 GLN B N 1
ATOM 3417 C CA . GLN B 1 41 ? 1.01328 1.22350 27.28084 1.000 15.85240 40 GLN B CA 1
ATOM 3418 C C . GLN B 1 41 ? 1.90837 0.09062 27.76754 1.000 14.31897 40 GLN B C 1
ATOM 3419 O O . GLN B 1 41 ? 2.27076 -0.79232 26.98106 1.000 15.48180 40 GLN B O 1
ATOM 3425 N N . ALA B 1 42 ? 2.26076 0.08767 29.05571 1.000 15.40019 41 ALA B N 1
ATOM 3426 C CA . ALA B 1 42 ? 3.06493 -0.99793 29.60344 1.000 16.07312 41 ALA B CA 1
ATOM 3427 C C . ALA B 1 42 ? 2.37525 -2.35043 29.47585 1.000 16.20299 41 ALA B C 1
ATOM 3428 O O . ALA B 1 42 ? 3.05835 -3.38047 29.47536 1.000 14.06670 41 ALA B O 1
ATOM 3430 N N . THR B 1 43 ? 1.04149 -2.37479 29.36625 1.000 15.78808 42 THR B N 1
ATOM 3431 C CA . THR B 1 43 ? 0.34979 -3.64205 29.14851 1.000 16.95689 42 THR B CA 1
ATOM 3432 C C . THR B 1 43 ? 0.72373 -4.25548 27.80593 1.000 17.39447 42 THR B C 1
ATOM 3433 O O . THR B 1 43 ? 0.80705 -5.48257 27.68737 1.000 17.65607 42 THR B O 1
ATOM 3437 N N . TYR B 1 44 ? 0.94953 -3.42414 26.78601 1.000 15.43365 43 TYR B N 1
ATOM 3438 C CA . TYR B 1 44 ? 1.35906 -3.94648 25.48751 1.000 16.35645 43 TYR B CA 1
ATOM 3439 C C . TYR B 1 44 ? 2.84378 -4.28781 25.46373 1.000 13.79303 43 TYR B C 1
ATOM 3440 O O . TYR B 1 44 ? 3.24266 -5.28800 24.85845 1.000 16.72036 43 TYR B O 1
ATOM 3449 N N . ASP B 1 45 ? 3.67348 -3.47043 26.11691 1.000 13.91592 44 ASP B N 1
ATOM 3450 C CA . ASP B 1 45 ? 5.11734 -3.66058 26.04436 1.000 17.16556 44 ASP B CA 1
ATOM 3451 C C . ASP B 1 45 ? 5.59074 -4.89508 26.80112 1.000 17.78129 44 ASP B C 1
ATOM 3452 O O . ASP B 1 45 ? 6.69127 -5.38483 26.52889 1.000 15.03756 44 ASP B O 1
ATOM 3457 N N . THR B 1 46 ? 4.79726 -5.40764 27.74135 1.000 16.66515 45 THR B N 1
ATOM 3458 C CA . THR B 1 46 ? 5.16145 -6.61326 28.47284 1.000 18.02578 45 THR B CA 1
ATOM 3459 C C . THR B 1 46 ? 4.47017 -7.86335 27.94537 1.000 15.57451 45 THR B C 1
ATOM 3460 O O . THR B 1 46 ? 4.79605 -8.96645 28.39587 1.000 22.76727 45 THR B O 1
ATOM 3464 N N . PHE B 1 47 ? 3.54349 -7.72089 27.00132 1.000 10.30187 46 PHE B N 1
ATOM 3465 C CA . PHE B 1 47 ? 2.70972 -8.82749 26.54947 1.000 18.93263 46 PHE B CA 1
ATOM 3466 C C . PHE B 1 47 ? 3.39834 -9.59253 25.42559 1.000 18.53858 46 PHE B C 1
ATOM 3467 O O . PHE B 1 47 ? 3.85722 -8.99410 24.44702 1.000 18.04822 46 PHE B O 1
ATOM 3475 N N . ILE B 1 48 ? 3.46194 -10.91500 25.56908 1.000 13.25249 47 ILE B N 1
ATOM 3476 C CA . ILE B 1 48 ? 4.06831 -11.78547 24.56710 1.000 15.72739 47 ILE B CA 1
ATOM 3477 C C . ILE B 1 48 ? 2.97834 -12.16508 23.57034 1.000 19.70688 47 ILE B C 1
ATOM 3478 O O . ILE B 1 48 ? 2.11746 -12.99869 23.85753 1.000 16.81926 47 ILE B O 1
ATOM 3483 N N . SER B 1 49 ? 3.01936 -11.55283 22.38921 1.000 22.42911 48 SER B N 1
ATOM 3484 C CA . SER B 1 49 ? 2.09615 -11.90163 21.31961 1.000 23.58807 48 SER B CA 1
ATOM 3485 C C . SER B 1 49 ? 2.64757 -12.97187 20.38895 1.000 18.17469 48 SER B C 1
ATOM 3486 O O . SER B 1 49 ? 1.87399 -13.57921 19.63975 1.000 22.96767 48 SER B O 1
ATOM 3489 N N . GLU B 1 50 ? 3.95800 -13.21496 20.42037 1.000 20.13213 49 GLU B N 1
ATOM 3490 C CA . GLU B 1 50 ? 4.57848 -14.23239 19.58091 1.000 19.21848 49 GLU B CA 1
ATOM 3491 C C . GLU B 1 50 ? 4.05981 -15.61758 19.94245 1.000 17.97470 49 GLU B C 1
ATOM 3492 O O . GLU B 1 50 ? 4.33946 -16.12716 21.03192 1.000 18.58769 49 GLU B O 1
ATOM 3498 N N . ARG B 1 51 ? 3.30164 -16.23341 19.03236 1.000 19.04545 50 ARG B N 1
ATOM 3499 C CA . ARG B 1 51 ? 2.71031 -17.53649 19.31142 1.000 20.91227 50 ARG B CA 1
ATOM 3500 C C . ARG B 1 51 ? 3.75297 -18.64093 19.40654 1.000 25.03952 50 ARG B C 1
ATOM 3501 O O . ARG B 1 51 ? 3.46720 -19.69773 19.97977 1.000 17.85578 50 ARG B O 1
ATOM 3509 N N . ALA B 1 52 ? 4.94977 -18.42408 18.85644 1.000 22.19894 51 ALA B N 1
ATOM 3510 C CA . ALA B 1 52 ? 6.02863 -19.39086 19.00903 1.000 19.57031 51 ALA B CA 1
ATOM 3511 C C . ALA B 1 52 ? 6.49273 -19.51159 20.45370 1.000 22.26261 51 ALA B C 1
ATOM 3512 O O . ALA B 1 52 ? 7.10605 -20.52142 20.81404 1.000 18.89541 51 ALA B O 1
ATOM 3514 N N . SER B 1 53 ? 6.21320 -18.51184 21.28339 1.000 20.25418 52 SER B N 1
ATOM 3515 C CA . SER B 1 53 ? 6.67266 -18.53343 22.66299 1.000 18.21611 52 SER B CA 1
ATOM 3516 C C . SER B 1 53 ? 5.87974 -19.53974 23.48397 1.000 22.95359 52 SER B C 1
ATOM 3517 O O . SER B 1 53 ? 4.65519 -19.64326 23.36176 1.000 22.36952 52 SER B O 1
ATOM 3520 N N . LYS B 1 54 ? 6.59479 -20.29010 24.32566 1.000 25.30675 53 LYS B N 1
ATOM 3521 C CA . LYS B 1 54 ? 5.93316 -21.11704 25.32773 1.000 23.27003 53 LYS B CA 1
ATOM 3522 C C . LYS B 1 54 ? 5.03933 -20.27532 26.22879 1.000 23.18440 53 LYS B C 1
ATOM 3523 O O . LYS B 1 54 ? 4.03696 -20.77275 26.75629 1.000 27.73366 53 LYS B O 1
ATOM 3529 N N . TYR B 1 55 ? 5.36965 -18.99573 26.39494 1.000 21.21102 54 TYR B N 1
ATOM 3530 C CA . TYR B 1 55 ? 4.64201 -18.09597 27.27899 1.000 22.43953 54 TYR B CA 1
ATOM 3531 C C . TYR B 1 55 ? 3.82006 -17.06677 26.50767 1.000 19.47239 54 TYR B C 1
ATOM 3532 O O . TYR B 1 55 ? 3.64575 -15.93514 26.96427 1.000 17.90515 54 TYR B O 1
ATOM 3541 N N . ALA B 1 56 ? 3.30889 -17.44969 25.33832 1.000 20.96337 55 ALA B N 1
ATOM 3542 C CA . ALA B 1 56 ? 2.43539 -16.56664 24.57781 1.000 21.73182 55 ALA B CA 1
ATOM 3543 C C . ALA B 1 56 ? 1.16915 -16.27236 25.37109 1.000 18.68348 55 ALA B C 1
ATOM 3544 O O . ALA B 1 56 ? 0.56450 -17.17346 25.95794 1.000 22.07750 55 ALA B O 1
ATOM 3546 N N . GLY B 1 57 ? 0.77153 -15.00213 25.39031 1.000 17.79554 56 GLY B N 1
ATOM 3547 C CA . GLY B 1 57 ? -0.35950 -14.56912 26.17915 1.000 20.88778 56 GLY B CA 1
ATOM 3548 C C . GLY B 1 57 ? -0.03040 -14.16794 27.59983 1.000 20.26078 56 GLY B C 1
ATOM 3549 O O . GLY B 1 57 ? -0.92684 -13.70925 28.31942 1.000 16.82996 56 GLY B O 1
ATOM 3550 N N . ALA B 1 58 ? 1.21852 -14.32143 28.02578 1.000 17.53489 57 ALA B N 1
ATOM 3551 C CA . ALA B 1 58 ? 1.65013 -13.97595 29.37063 1.000 20.20641 57 ALA B CA 1
ATOM 3552 C C . ALA B 1 58 ? 2.56404 -12.75807 29.33664 1.000 20.18026 57 ALA B C 1
ATOM 3553 O O . ALA B 1 58 ? 3.01093 -12.30811 28.27830 1.000 18.87672 57 ALA B O 1
ATOM 3555 N N . SER B 1 59 ? 2.83591 -12.22584 30.52427 1.000 19.01551 58 SER B N 1
ATOM 3556 C CA . SER B 1 59 ? 3.77183 -11.12121 30.66926 1.000 20.31046 58 SER B CA 1
ATOM 3557 C C . SER B 1 59 ? 5.20029 -11.63965 30.56871 1.000 17.77570 58 SER B C 1
ATOM 3558 O O . SER B 1 59 ? 5.55414 -12.63415 31.20943 1.000 18.23032 58 SER B O 1
ATOM 3561 N N . ARG B 1 60 ? 6.02099 -10.96955 29.75657 1.000 15.60507 59 ARG B N 1
ATOM 3562 C CA . ARG B 1 60 ? 7.41704 -11.36773 29.62677 1.000 19.81061 59 ARG B CA 1
ATOM 3563 C C . ARG B 1 60 ? 8.27516 -10.84680 30.77061 1.000 18.38616 59 ARG B C 1
ATOM 3564 O O . ARG B 1 60 ? 9.35610 -11.39337 31.01601 1.000 28.19985 59 ARG B O 1
ATOM 3572 N N . TYR B 1 61 ? 7.81474 -9.82162 31.48032 1.000 19.89382 60 TYR B N 1
ATOM 3573 C CA . TYR B 1 61 ? 8.53652 -9.24978 32.60643 1.000 20.85223 60 TYR B CA 1
ATOM 3574 C C . TYR B 1 61 ? 7.85521 -9.63411 33.91067 1.000 21.43206 60 TYR B C 1
ATOM 3575 O O . TYR B 1 61 ? 6.62490 -9.73458 33.97596 1.000 20.57153 60 TYR B O 1
ATOM 3584 N N . SER B 1 62 ? 8.66118 -9.85460 34.94289 1.000 23.57278 61 SER B N 1
ATOM 3585 C CA . SER B 1 62 ? 8.12382 -10.05812 36.27492 1.000 21.40518 61 SER B CA 1
ATOM 3586 C C . SER B 1 62 ? 7.67199 -8.72706 36.86319 1.000 24.20807 61 SER B C 1
ATOM 3587 O O . SER B 1 62 ? 8.02889 -7.64774 36.38297 1.000 25.37747 61 SER B O 1
ATOM 3590 N N . MET B 1 63 ? 6.86989 -8.81878 37.92282 1.000 23.02538 62 MET B N 1
ATOM 3591 C CA . MET B 1 63 ? 6.39482 -7.61992 38.60140 1.000 24.37999 62 MET B CA 1
ATOM 3592 C C . MET B 1 63 ? 7.54555 -6.83635 39.21854 1.000 22.74434 62 MET B C 1
ATOM 3593 O O . MET B 1 63 ? 7.46433 -5.60966 39.35213 1.000 24.81414 62 MET B O 1
ATOM 3598 N N . GLU B 1 64 ? 8.62529 -7.52720 39.58513 1.000 18.86847 63 GLU B N 1
ATOM 3599 C CA . GLU B 1 64 ? 9.77875 -6.86612 40.18439 1.000 31.51860 63 GLU B CA 1
ATOM 3600 C C . GLU B 1 64 ? 10.54414 -6.03912 39.15689 1.000 27.08549 63 GLU B C 1
ATOM 3601 O O . GLU B 1 64 ? 11.03441 -4.94763 39.47102 1.000 21.98586 63 GLU B O 1
ATOM 3607 N N . ASN B 1 65 ? 10.65184 -6.53672 37.92611 1.000 24.74185 64 ASN B N 1
ATOM 3608 C CA . ASN B 1 65 ? 11.38042 -5.85685 36.86089 1.000 32.85663 64 ASN B CA 1
ATOM 3609 C C . ASN B 1 65 ? 10.50012 -4.95183 36.01185 1.000 27.55301 64 ASN B C 1
ATOM 3610 O O . ASN B 1 65 ? 10.99190 -4.38879 35.02825 1.000 31.29162 64 ASN B O 1
ATOM 3615 N N . PHE B 1 66 ? 9.22696 -4.78200 36.37314 1.000 24.07263 65 PHE B N 1
ATOM 3616 C CA . PHE B 1 66 ? 8.23117 -4.32714 35.40550 1.000 22.55713 65 PHE B CA 1
ATOM 3617 C C . PHE B 1 66 ? 8.53654 -2.92631 34.88339 1.000 20.31956 65 PHE B C 1
ATOM 3618 O O . PHE B 1 66 ? 8.75241 -2.73351 33.68240 1.000 22.71683 65 PHE B O 1
ATOM 3626 N N . PHE B 1 67 ? 8.54670 -1.92991 35.77232 1.000 23.19292 66 PHE B N 1
ATOM 3627 C CA . PHE B 1 67 ? 8.64785 -0.54481 35.31908 1.000 25.15446 66 PHE B CA 1
ATOM 3628 C C . PHE B 1 67 ? 9.99902 -0.25532 34.67935 1.000 26.55898 66 PHE B C 1
ATOM 3629 O O . PHE B 1 67 ? 10.07305 0.46558 33.67703 1.000 23.15725 66 PHE B O 1
ATOM 3637 N N . THR B 1 68 ? 11.07761 -0.79849 35.24595 1.000 29.45437 67 THR B N 1
ATOM 3638 C CA . THR B 1 68 ? 12.39564 -0.60218 34.65260 1.000 28.14659 67 THR B CA 1
ATOM 3639 C C . THR B 1 68 ? 12.45498 -1.17855 33.24357 1.000 27.80803 67 THR B C 1
ATOM 3640 O O . THR B 1 68 ? 12.99211 -0.54549 32.32690 1.000 27.19699 67 THR B O 1
ATOM 3644 N N . LYS B 1 69 ? 11.88879 -2.36836 33.04421 1.000 25.39768 68 LYS B N 1
ATOM 3645 C CA . LYS B 1 69 ? 11.98657 -3.03165 31.75188 1.000 25.72571 68 LYS B CA 1
ATOM 3646 C C . LYS B 1 69 ? 10.93974 -2.56319 30.74883 1.000 19.55645 68 LYS B C 1
ATOM 3647 O O . LYS B 1 69 ? 11.07278 -2.87206 29.55935 1.000 18.23145 68 LYS B O 1
ATOM 3653 N N . VAL B 1 70 ? 9.90787 -1.82810 31.17960 1.000 16.55425 69 VAL B N 1
ATOM 3654 C CA . VAL B 1 70 ? 9.00560 -1.18831 30.22580 1.000 19.37893 69 VAL B CA 1
ATOM 3655 C C . VAL B 1 70 ? 9.40098 0.25315 29.94279 1.000 15.51403 69 VAL B C 1
ATOM 3656 O O . VAL B 1 70 ? 8.69542 0.94589 29.19765 1.000 17.64939 69 VAL B O 1
ATOM 3660 N N . GLY B 1 71 ? 10.50901 0.72583 30.50948 1.000 16.05411 70 GLY B N 1
ATOM 3661 C CA . GLY B 1 71 ? 11.03506 2.03806 30.20119 1.000 16.06818 70 GLY B CA 1
ATOM 3662 C C . GLY B 1 71 ? 10.47143 3.18113 31.01349 1.000 20.81803 70 GLY B C 1
ATOM 3663 O O . GLY B 1 71 ? 10.70395 4.34331 30.65447 1.000 22.59242 70 GLY B O 1
ATOM 3664 N N . LEU B 1 72 ? 9.74964 2.89977 32.09162 1.000 16.39689 71 LEU B N 1
ATOM 3665 C CA . LEU B 1 72 ? 9.13682 3.92954 32.91318 1.000 21.11608 71 LEU B CA 1
ATOM 3666 C C . LEU B 1 72 ? 9.92117 4.09840 34.21419 1.000 20.90293 71 LEU B C 1
ATOM 3667 O O . LEU B 1 72 ? 10.93120 3.43459 34.45471 1.000 25.00370 71 LEU B O 1
ATOM 3672 N N . ASP B 1 73 ? 9.44939 5.00850 35.05993 1.000 28.75407 72 ASP B N 1
ATOM 3673 C CA . ASP B 1 73 ? 10.13555 5.29725 36.31436 1.000 28.55560 72 ASP B CA 1
ATOM 3674 C C . ASP B 1 73 ? 9.80691 4.22425 37.34538 1.000 27.74119 72 ASP B C 1
ATOM 3675 O O . ASP B 1 73 ? 8.63309 4.05650 37.69573 1.000 28.65255 72 ASP B O 1
ATOM 3680 N N . PRO B 1 74 ? 10.79473 3.49171 37.85864 1.000 27.15907 73 PRO B N 1
ATOM 3681 C CA . PRO B 1 74 ? 10.52146 2.41472 38.81749 1.000 29.08096 73 PRO B CA 1
ATOM 3682 C C . PRO B 1 74 ? 10.43833 2.85307 40.27181 1.000 29.56394 73 PRO B C 1
ATOM 3683 O O . PRO B 1 74 ? 10.29114 1.99096 41.14528 1.000 33.07391 73 PRO B O 1
ATOM 3687 N N . SER B 1 75 ? 10.52551 4.15143 40.55691 1.000 30.69350 74 SER B N 1
ATOM 3688 C CA . SER B 1 75 ? 10.44924 4.65929 41.91991 1.000 37.03893 74 SER B CA 1
ATOM 3689 C C . SER B 1 75 ? 9.13485 5.37401 42.20680 1.000 37.50393 74 SER B C 1
ATOM 3690 O O . SER B 1 75 ? 9.00404 6.00920 43.25837 1.000 36.10991 74 SER B O 1
ATOM 3693 N N . LYS B 1 76 ? 8.16054 5.28946 41.30288 1.000 30.82403 75 LYS B N 1
ATOM 3694 C CA . LYS B 1 76 ? 6.89029 5.98757 41.45522 1.000 29.44933 75 LYS B CA 1
ATOM 3695 C C . LYS B 1 76 ? 5.73999 5.05514 41.80274 1.000 27.41680 75 LYS B C 1
ATOM 3696 O O . LYS B 1 76 ? 4.98442 5.32800 42.73992 1.000 30.79640 75 LYS B O 1
ATOM 3702 N N . TYR B 1 77 ? 5.57813 3.96386 41.06223 1.000 30.88593 76 TYR B N 1
ATOM 3703 C CA . TYR B 1 77 ? 4.60512 2.92791 41.37386 1.000 26.02078 76 TYR B CA 1
ATOM 3704 C C . TYR B 1 77 ? 5.33112 1.61275 41.62782 1.000 27.04718 76 TYR B C 1
ATOM 3705 O O . TYR B 1 77 ? 6.51248 1.45458 41.30919 1.000 28.64009 76 TYR B O 1
ATOM 3714 N N . HIS B 1 78 ? 4.60572 0.65705 42.20511 1.000 33.41128 77 HIS B N 1
ATOM 3715 C CA . HIS B 1 78 ? 5.13341 -0.68356 42.43481 1.000 28.36648 77 HIS B CA 1
ATOM 3716 C C . HIS B 1 78 ? 4.04755 -1.69331 42.09999 1.000 28.19368 77 HIS B C 1
ATOM 3717 O O . HIS B 1 78 ? 2.96432 -1.65868 42.69100 1.000 22.21686 77 HIS B O 1
ATOM 3724 N N . VAL B 1 79 ? 4.34200 -2.58914 41.15728 1.000 27.18104 78 VAL B N 1
ATOM 3725 C CA . VAL B 1 79 ? 3.36570 -3.57742 40.71519 1.000 24.19918 78 VAL B CA 1
ATOM 3726 C C . VAL B 1 79 ? 3.06309 -4.54254 41.85335 1.000 26.32416 78 VAL B C 1
ATOM 3727 O O . VAL B 1 79 ? 3.97680 -5.06648 42.50443 1.000 27.40625 78 VAL B O 1
ATOM 3731 N N . THR B 1 80 ? 1.77163 -4.78530 42.09893 1.000 19.70419 79 THR B N 1
ATOM 3732 C CA . THR B 1 80 ? 1.34650 -5.68132 43.16465 1.000 22.73478 79 THR B CA 1
ATOM 3733 C C . THR B 1 80 ? 0.59525 -6.91727 42.69076 1.000 22.30503 79 THR B C 1
ATOM 3734 O O . THR B 1 80 ? 0.50879 -7.88347 43.45685 1.000 29.31181 79 THR B O 1
ATOM 3738 N N . LYS B 1 81 ? 0.08116 -6.93965 41.46008 1.000 29.16849 80 LYS B N 1
ATOM 3739 C CA . LYS B 1 81 ? -0.59686 -8.13512 40.97381 1.000 24.52742 80 LYS B CA 1
ATOM 3740 C C . LYS B 1 81 ? -0.73872 -8.09594 39.45728 1.000 20.80716 80 LYS B C 1
ATOM 3741 O O . LYS B 1 81 ? -1.07137 -7.05593 38.88444 1.000 22.00642 80 LYS B O 1
ATOM 3747 N N . PHE B 1 82 ? -0.47342 -9.23741 38.82099 1.000 28.63923 81 PHE B N 1
ATOM 3748 C CA . PHE B 1 82 ? -0.92743 -9.50841 37.46202 1.000 20.91544 81 PHE B CA 1
ATOM 3749 C C . PHE B 1 82 ? -2.25842 -10.24474 37.54426 1.000 20.78050 81 PHE B C 1
ATOM 3750 O O . PHE B 1 82 ? -2.39717 -11.18652 38.33080 1.000 24.38055 81 PHE B O 1
ATOM 3758 N N . PHE B 1 83 ? -3.23255 -9.82997 36.73773 1.000 19.24221 82 PHE B N 1
ATOM 3759 C CA . PHE B 1 83 ? -4.50888 -10.52786 36.68871 1.000 16.26263 82 PHE B CA 1
ATOM 3760 C C . PHE B 1 83 ? -4.72344 -11.14552 35.31289 1.000 20.06082 82 PHE B C 1
ATOM 3761 O O . PHE B 1 83 ? -4.22788 -10.64374 34.29910 1.000 23.63307 82 PHE B O 1
ATOM 3769 N N . TYR B 1 84 ? -5.46136 -12.25497 35.29632 1.000 17.96464 83 TYR B N 1
ATOM 3770 C CA . TYR B 1 84 ? -5.62403 -13.08143 34.11038 1.000 20.20658 83 TYR B CA 1
ATOM 3771 C C . TYR B 1 84 ? -7.10059 -13.31350 33.83373 1.000 18.32102 83 TYR B C 1
ATOM 3772 O O . TYR B 1 84 ? -7.93017 -13.30692 34.74802 1.000 24.89124 83 TYR B O 1
ATOM 3781 N N . GLY B 1 85 ? -7.41677 -13.53343 32.55962 1.000 21.32608 84 GLY B N 1
ATOM 3782 C CA . GLY B 1 85 ? -8.78656 -13.75372 32.15276 1.000 20.89026 84 GLY B CA 1
ATOM 3783 C C . GLY B 1 85 ? -8.87086 -14.84965 31.10837 1.000 23.76149 84 GLY B C 1
ATOM 3784 O O . GLY B 1 85 ? -7.89317 -15.18072 30.43027 1.000 23.62867 84 GLY B O 1
ATOM 3785 N N . THR B 1 86 ? -10.06776 -15.42265 31.00263 1.000 25.09958 85 THR B N 1
ATOM 3786 C CA . THR B 1 86 ? -10.37508 -16.44297 30.01261 1.000 22.89287 85 THR B CA 1
ATOM 3787 C C . THR B 1 86 ? -11.75565 -16.14224 29.44045 1.000 26.93488 85 THR B C 1
ATOM 3788 O O . THR B 1 86 ? -12.43239 -15.19796 29.86062 1.000 30.92881 85 THR B O 1
ATOM 3792 N N . SER B 1 87 ? -12.17894 -16.95345 28.47635 1.000 22.53090 86 SER B N 1
ATOM 3793 C CA . SER B 1 87 ? -13.47267 -16.77382 27.83843 1.000 28.23789 86 SER B CA 1
ATOM 3794 C C . SER B 1 87 ? -14.12002 -18.13367 27.62473 1.000 30.34449 86 SER B C 1
ATOM 3795 O O . SER B 1 87 ? -13.48565 -19.18163 27.77480 1.000 35.07409 86 SER B O 1
ATOM 3798 N N . SER B 1 88 ? -15.40455 -18.10558 27.27142 1.000 26.30019 87 SER B N 1
ATOM 3799 C CA . SER B 1 88 ? -16.14985 -19.32732 27.01588 1.000 31.24160 87 SER B CA 1
ATOM 3800 C C . SER B 1 88 ? -17.00129 -19.26453 25.75587 1.000 32.57722 87 SER B C 1
ATOM 3801 O O . SER B 1 88 ? -17.65772 -20.25850 25.43063 1.000 37.32394 87 SER B O 1
ATOM 3804 N N . ILE B 1 89 ? -17.01638 -18.14487 25.04615 1.000 31.19752 88 ILE B N 1
ATOM 3805 C CA . ILE B 1 89 ? -17.76592 -18.01482 23.79943 1.000 33.63378 88 ILE B CA 1
ATOM 3806 C C . ILE B 1 89 ? -16.76067 -17.78114 22.68178 1.000 39.42490 88 ILE B C 1
ATOM 3807 O O . ILE B 1 89 ? -15.61524 -17.36778 22.93368 1.000 43.94956 88 ILE B O 1
ATOM 3812 N N . PRO B 1 90 ? -17.14269 -18.05144 21.43301 1.000 44.48473 89 PRO B N 1
ATOM 3813 C CA . PRO B 1 90 ? -16.25022 -17.73050 20.31247 1.000 47.48390 89 PRO B CA 1
ATOM 3814 C C . PRO B 1 90 ? -16.04866 -16.22881 20.18164 1.000 46.52355 89 PRO B C 1
ATOM 3815 O O . PRO B 1 90 ? -16.98688 -15.44173 20.32745 1.000 50.00021 89 PRO B O 1
ATOM 3819 N N . LEU B 1 91 ? -14.80726 -15.83746 19.90904 1.000 49.54899 90 LEU B N 1
ATOM 3820 C CA . LEU B 1 91 ? -14.45228 -14.42558 19.81249 1.000 45.88904 90 LEU B CA 1
ATOM 3821 C C . LEU B 1 91 ? -13.64947 -14.13609 18.54759 1.000 40.38658 90 LEU B C 1
ATOM 3822 O O . LEU B 1 91 ? -13.06517 -13.06188 18.40684 1.000 38.98139 90 LEU B O 1
ATOM 3827 N N . ALA B 1 94 ? -8.12102 -14.20472 17.99975 1.000 39.68898 93 ALA B N 1
ATOM 3828 C CA . ALA B 1 94 ? -7.34546 -12.97131 18.02861 1.000 36.62566 93 ALA B CA 1
ATOM 3829 C C . ALA B 1 94 ? -7.34613 -12.34540 19.41701 1.000 43.26957 93 ALA B C 1
ATOM 3830 O O . ALA B 1 94 ? -6.32288 -11.83925 19.87911 1.000 40.91251 93 ALA B O 1
ATOM 3832 N N . PHE B 1 95 ? -8.50519 -12.37818 20.08190 1.000 47.05552 94 PHE B N 1
ATOM 3833 C CA . PHE B 1 95 ? -8.61907 -11.73771 21.38930 1.000 46.88610 94 PHE B CA 1
ATOM 3834 C C . PHE B 1 95 ? -7.69578 -12.39697 22.40497 1.000 45.74212 94 PHE B C 1
ATOM 3835 O O . PHE B 1 95 ? -6.98541 -11.71294 23.15024 1.000 53.06063 94 PHE B O 1
ATOM 3843 N N . MET B 1 96 ? -7.67500 -13.72409 22.43842 1.000 43.67061 95 MET B N 1
ATOM 3844 C CA . MET B 1 96 ? -6.82042 -14.46140 23.35805 1.000 38.58798 95 MET B CA 1
ATOM 3845 C C . MET B 1 96 ? -5.69064 -15.11163 22.57223 1.000 35.09539 95 MET B C 1
ATOM 3846 O O . MET B 1 96 ? -5.93838 -15.90994 21.66169 1.000 47.90097 95 MET B O 1
ATOM 3851 N N . THR B 1 97 ? -4.45782 -14.76077 22.92520 1.000 32.47168 96 THR B N 1
ATOM 3852 C CA . THR B 1 97 ? -3.27744 -15.28799 22.25215 1.000 25.44824 96 THR B CA 1
ATOM 3853 C C . THR B 1 97 ? -3.03706 -16.72974 22.68429 1.000 24.44151 96 THR B C 1
ATOM 3854 O O . THR B 1 97 ? -2.92564 -17.01490 23.88140 1.000 25.81146 96 THR B O 1
ATOM 3858 N N . ARG B 1 98 ? -2.95423 -17.63706 21.71564 1.000 27.78109 97 ARG B N 1
ATOM 3859 C CA . ARG B 1 98 ? -2.75328 -19.05477 21.98149 1.000 29.64815 97 ARG B CA 1
ATOM 3860 C C . ARG B 1 98 ? -1.35460 -19.47014 21.54756 1.000 29.24245 97 ARG B C 1
ATOM 3861 O O . ARG B 1 98 ? -0.93039 -19.16824 20.42681 1.000 28.90821 97 ARG B O 1
ATOM 3869 N N . SER B 1 99 ? -0.64725 -20.16222 22.43584 1.000 19.64437 98 SER B N 1
ATOM 3870 C CA . SER B 1 99 ? 0.70077 -20.62172 22.14634 1.000 17.92835 98 SER B CA 1
ATOM 3871 C C . SER B 1 99 ? 0.67791 -21.84368 21.23776 1.000 24.87083 98 SER B C 1
ATOM 3872 O O . SER B 1 99 ? -0.23699 -22.67183 21.29134 1.000 23.87482 98 SER B O 1
ATOM 3875 N N . LEU B 1 100 ? 1.70239 -21.94663 20.39497 1.000 23.16083 99 LEU B N 1
ATOM 3876 C CA . LEU B 1 100 ? 1.90527 -23.11913 19.55817 1.000 20.84401 99 LEU B CA 1
ATOM 3877 C C . LEU B 1 100 ? 2.78251 -24.17044 20.22403 1.000 23.33885 99 LEU B C 1
ATOM 3878 O O . LEU B 1 100 ? 2.95362 -25.25794 19.66347 1.000 20.73703 99 LEU B O 1
ATOM 3883 N N . SER B 1 101 ? 3.33532 -23.87287 21.39678 1.000 15.78874 100 SER B N 1
ATOM 3884 C CA . SER B 1 101 ? 4.18914 -24.82113 22.09537 1.000 27.52430 100 SER B CA 1
ATOM 3885 C C . SER B 1 101 ? 3.36905 -25.96218 22.68379 1.000 27.50797 100 SER B C 1
ATOM 3886 O O . SER B 1 101 ? 2.20763 -25.79440 23.06557 1.000 26.42476 100 SER B O 1
ATOM 3889 N N . ARG B 1 102 ? 3.99208 -27.13720 22.75568 1.000 25.52283 101 ARG B N 1
ATOM 3890 C CA . ARG B 1 102 ? 3.38142 -28.27217 23.43203 1.000 27.03168 101 ARG B CA 1
ATOM 3891 C C . ARG B 1 102 ? 3.54770 -28.21003 24.94360 1.000 33.01870 101 ARG B C 1
ATOM 3892 O O . ARG B 1 102 ? 2.95723 -29.03408 25.65061 1.000 32.01887 101 ARG B O 1
ATOM 3900 N N . GLU B 1 103 ? 4.33170 -27.26190 25.44978 1.000 20.70939 102 GLU B N 1
ATOM 3901 C CA . GLU B 1 103 ? 4.46314 -27.00231 26.87685 1.000 20.37647 102 GLU B CA 1
ATOM 3902 C C . GLU B 1 103 ? 3.93518 -25.61521 27.21531 1.000 28.43316 102 GLU B C 1
ATOM 3903 O O . GLU B 1 103 ? 4.49836 -24.90433 28.04864 1.000 26.36218 102 GLU B O 1
ATOM 3909 N N . ALA B 1 104 ? 2.84313 -25.21687 26.56199 1.000 24.98589 103 ALA B N 1
ATOM 3910 C CA . ALA B 1 104 ? 2.28232 -23.88715 26.76435 1.000 24.47141 103 ALA B CA 1
ATOM 3911 C C . ALA B 1 104 ? 1.95204 -23.65712 28.23369 1.000 28.20027 103 ALA B C 1
ATOM 3912 O O . ALA B 1 104 ? 1.37351 -24.52270 28.89692 1.000 29.53089 103 ALA B O 1
ATOM 3914 N N . TRP B 1 105 ? 2.33342 -22.47949 28.73810 1.000 26.04047 104 TRP B N 1
ATOM 3915 C CA . TRP B 1 105 ? 2.09498 -22.14274 30.13845 1.000 22.86406 104 TRP B CA 1
ATOM 3916 C C . TRP B 1 105 ? 0.61788 -22.22757 30.49831 1.000 22.66912 104 TRP B C 1
ATOM 3917 O O . TRP B 1 105 ? 0.27571 -22.49918 31.65456 1.000 29.38248 104 TRP B O 1
ATOM 3928 N N . SER B 1 106 ? -0.26550 -21.99419 29.53088 1.000 23.09853 105 SER B N 1
ATOM 3929 C CA . SER B 1 106 ? -1.69903 -22.01832 29.77263 1.000 22.05612 105 SER B CA 1
ATOM 3930 C C . SER B 1 106 ? -2.41836 -22.20508 28.44614 1.000 26.05358 105 SER B C 1
ATOM 3931 O O . SER B 1 106 ? -2.03662 -21.60594 27.43768 1.000 31.23386 105 SER B O 1
ATOM 3934 N N . LYS B 1 107 ? -3.45524 -23.03747 28.45671 1.000 26.39591 106 LYS B N 1
ATOM 3935 C CA . LYS B 1 107 ? -4.29412 -23.25677 27.28798 1.000 34.38873 106 LYS B CA 1
ATOM 3936 C C . LYS B 1 107 ? -5.57315 -22.43255 27.31495 1.000 36.16351 106 LYS B C 1
ATOM 3937 O O . LYS B 1 107 ? -6.32724 -22.45281 26.33737 1.000 37.57718 106 LYS B O 1
ATOM 3943 N N . GLU B 1 108 ? -5.82944 -21.70138 28.39679 1.000 32.72495 107 GLU B N 1
ATOM 3944 C CA . GLU B 1 108 ? -7.10149 -21.01994 28.58718 1.000 30.54939 107 GLU B CA 1
ATOM 3945 C C . GLU B 1 108 ? -6.98341 -19.52624 28.84160 1.000 30.17583 107 GLU B C 1
ATOM 3946 O O . GLU B 1 108 ? -7.88512 -18.78104 28.45213 1.000 27.23783 107 GLU B O 1
ATOM 3952 N N . SER B 1 109 ? -5.90840 -19.06646 29.47385 1.000 27.57720 108 SER B N 1
ATOM 3953 C CA . SER B 1 109 ? -5.84709 -17.72147 30.02416 1.000 27.24037 108 SER B CA 1
ATOM 3954 C C . SER B 1 109 ? -4.82718 -16.85680 29.29328 1.000 21.83176 108 SER B C 1
ATOM 3955 O O . SER B 1 109 ? -3.91151 -17.35027 28.62977 1.000 26.15151 108 SER B O 1
ATOM 3958 N N . ASN B 1 110 ? -5.01264 -15.54327 29.42908 1.000 25.35491 109 ASN B N 1
ATOM 3959 C CA . ASN B 1 110 ? -4.03991 -14.54199 29.01570 1.000 22.62785 109 ASN B CA 1
ATOM 3960 C C . ASN B 1 110 ? -3.84724 -13.53113 30.13637 1.000 22.93784 109 ASN B C 1
ATOM 3961 O O . ASN B 1 110 ? -4.75668 -13.27598 30.93054 1.000 23.11763 109 ASN B O 1
ATOM 3966 N N . PHE B 1 111 ? -2.64862 -12.96055 30.18808 1.000 25.30941 110 PHE B N 1
ATOM 3967 C CA . PHE B 1 111 ? -2.38869 -11.80026 31.02883 1.000 23.73003 110 PHE B CA 1
ATOM 3968 C C . PHE B 1 111 ? -3.24714 -10.62911 30.56203 1.000 21.39565 110 PHE B C 1
ATOM 3969 O O . PHE B 1 111 ? -3.09459 -10.15388 29.43264 1.000 24.09247 110 PHE B O 1
ATOM 3977 N N . MET B 1 112 ? -4.16010 -10.17373 31.42260 1.000 25.55144 111 MET B N 1
ATOM 3978 C CA . MET B 1 112 ? -5.08973 -9.10731 31.06539 1.000 20.20587 111 MET B CA 1
ATOM 3979 C C . MET B 1 112 ? -4.68209 -7.73832 31.59451 1.000 22.77024 111 MET B C 1
ATOM 3980 O O . MET B 1 112 ? -5.33771 -6.74603 31.25980 1.000 20.26882 111 MET B O 1
ATOM 3985 N N . GLY B 1 113 ? -3.64426 -7.65530 32.40753 1.000 18.06779 112 GLY B N 1
ATOM 3986 C CA . GLY B 1 113 ? -3.19925 -6.38234 32.92716 1.000 17.64981 112 GLY B CA 1
ATOM 3987 C C . GLY B 1 113 ? -2.59748 -6.54381 34.30689 1.000 19.57606 112 GLY B C 1
ATOM 3988 O O . GLY B 1 113 ? -2.38722 -7.65231 34.79138 1.000 21.30745 112 GLY B O 1
ATOM 3989 N N . TRP B 1 114 ? -2.34324 -5.40175 34.93976 1.000 13.65350 113 TRP B N 1
ATOM 3990 C CA . TRP B 1 114 ? -1.58523 -5.36971 36.17918 1.000 16.78605 113 TRP B CA 1
ATOM 3991 C C . TRP B 1 114 ? -2.10717 -4.25187 37.06821 1.000 21.46880 113 TRP B C 1
ATOM 3992 O O . TRP B 1 114 ? -2.73061 -3.29440 36.60245 1.000 19.66157 113 TRP B O 1
ATOM 4003 N N . ILE B 1 115 ? -1.83579 -4.39047 38.36258 1.000 20.73523 114 ILE B N 1
ATOM 4004 C CA . ILE B 1 115 ? -2.20741 -3.40827 39.37083 1.000 20.12106 114 ILE B CA 1
ATOM 4005 C C . ILE B 1 115 ? -0.94025 -2.94979 40.07732 1.000 22.25227 114 ILE B C 1
ATOM 4006 O O . ILE B 1 115 ? -0.07779 -3.76803 40.41697 1.000 22.65011 114 ILE B O 1
ATOM 4011 N N . ALA B 1 116 ? -0.82254 -1.64238 40.28256 1.000 16.60952 115 ALA B N 1
ATOM 4012 C CA . ALA B 1 116 ? 0.28839 -1.07133 41.02281 1.000 16.90263 115 ALA B CA 1
ATOM 4013 C C . ALA B 1 116 ? -0.24650 -0.07347 42.03879 1.000 25.84588 115 ALA B C 1
ATOM 4014 O O . ALA B 1 116 ? -1.37905 0.40615 41.93576 1.000 26.10111 115 ALA B O 1
ATOM 4016 N N . VAL B 1 117 ? 0.58076 0.22570 43.03463 1.000 20.30141 116 VAL B N 1
ATOM 4017 C CA . VAL B 1 117 ? 0.22870 1.17096 44.08364 1.000 24.27899 116 VAL B CA 1
ATOM 4018 C C . VAL B 1 117 ? 1.33438 2.21108 44.18155 1.000 25.07133 116 VAL B C 1
ATOM 4019 O O . VAL B 1 117 ? 2.50723 1.92773 43.91582 1.000 25.75971 116 VAL B O 1
ATOM 4023 N N . ALA B 1 118 ? 0.94617 3.43012 44.54751 1.000 33.42392 117 ALA B N 1
ATOM 4024 C CA . ALA B 1 118 ? 1.89699 4.52874 44.63395 1.000 28.89785 117 ALA B CA 1
ATOM 4025 C C . ALA B 1 118 ? 2.97953 4.23457 45.66514 1.000 26.89137 117 ALA B C 1
ATOM 4026 O O . ALA B 1 118 ? 2.68831 3.87941 46.81104 1.000 25.15651 117 ALA B O 1
ATOM 4028 N N . THR B 1 119 ? 4.23277 4.36686 45.23810 1.000 34.80224 118 THR B N 1
ATOM 4029 C CA . THR B 1 119 ? 5.37396 4.33459 46.13953 1.000 29.34626 118 THR B CA 1
ATOM 4030 C C . THR B 1 119 ? 5.26343 5.48088 47.14927 1.000 32.71561 118 THR B C 1
ATOM 4031 O O . THR B 1 119 ? 4.55190 6.46642 46.92911 1.000 35.51817 118 THR B O 1
ATOM 4035 N N . ASP B 1 120 ? 5.92884 5.31421 48.29885 1.000 34.25932 119 ASP B N 1
ATOM 4036 C CA . ASP B 1 120 ? 6.03561 6.39962 49.27217 1.000 34.89394 119 ASP B CA 1
ATOM 4037 C C . ASP B 1 120 ? 6.44152 7.70798 48.60107 1.000 34.10786 119 ASP B C 1
ATOM 4038 O O . ASP B 1 120 ? 5.81183 8.75050 48.81165 1.000 33.91965 119 ASP B O 1
ATOM 4043 N N . GLU B 1 121 ? 7.49768 7.67032 47.78435 1.000 33.99312 120 GLU B N 1
ATOM 4044 C CA . GLU B 1 121 ? 7.90077 8.86168 47.04491 1.000 39.73349 120 GLU B CA 1
ATOM 4045 C C . GLU B 1 121 ? 6.92920 9.17507 45.91639 1.000 34.81097 120 GLU B C 1
ATOM 4046 O O . GLU B 1 121 ? 6.74047 10.34711 45.57109 1.000 33.26605 120 GLU B O 1
ATOM 4052 N N . GLY B 1 122 ? 6.31968 8.14779 45.32200 1.000 29.15433 121 GLY B N 1
ATOM 4053 C CA . GLY B 1 122 ? 5.27892 8.39211 44.34090 1.000 29.01392 121 GLY B CA 1
ATOM 4054 C C . GLY B 1 122 ? 4.09121 9.12721 44.92635 1.000 28.38579 121 GLY B C 1
ATOM 4055 O O . GLY B 1 122 ? 3.42856 9.90011 44.22959 1.000 29.65607 121 GLY B O 1
ATOM 4056 N N . LYS B 1 123 ? 3.81492 8.90936 46.21471 1.000 28.12937 122 LYS B N 1
ATOM 4057 C CA . LYS B 1 123 ? 2.71431 9.60558 46.87210 1.000 28.76305 122 LYS B CA 1
ATOM 4058 C C . LYS B 1 123 ? 2.96278 11.10818 46.91214 1.000 27.10338 122 LYS B C 1
ATOM 4059 O O . LYS B 1 123 ? 2.06207 11.90664 46.62587 1.000 25.28633 122 LYS B O 1
ATOM 4065 N N . VAL B 1 124 ? 4.18428 11.51110 47.27013 1.000 24.69070 123 VAL B N 1
ATOM 4066 C CA . VAL B 1 124 ? 4.52605 12.93048 47.29236 1.000 24.56716 123 VAL B CA 1
ATOM 4067 C C . VAL B 1 124 ? 4.37189 13.53718 45.90355 1.000 26.98409 123 VAL B C 1
ATOM 4068 O O . VAL B 1 124 ? 3.86811 14.65684 45.74966 1.000 29.55528 123 VAL B O 1
ATOM 4072 N N . ALA B 1 125 ? 4.78687 12.80227 44.86980 1.000 26.74207 124 ALA B N 1
ATOM 4073 C CA . ALA B 1 125 ? 4.66092 13.30643 43.50644 1.000 30.49036 124 ALA B CA 1
ATOM 4074 C C . ALA B 1 125 ? 3.20440 13.34393 43.05882 1.000 29.17246 124 ALA B C 1
ATOM 4075 O O . ALA B 1 125 ? 2.76634 14.31784 42.43638 1.000 25.29856 124 ALA B O 1
ATOM 4077 N N . LEU B 1 126 ? 2.43889 12.29491 43.36633 1.000 23.28081 125 LEU B N 1
ATOM 4078 C CA . LEU B 1 126 ? 1.05077 12.21606 42.92799 1.000 22.20189 125 LEU B CA 1
ATOM 4079 C C . LEU B 1 126 ? 0.10159 13.02015 43.80510 1.000 25.66873 125 LEU B C 1
ATOM 4080 O O . LEU B 1 126 ? -1.00608 13.34134 43.36163 1.000 25.93225 125 LEU B O 1
ATOM 4085 N N . GLY B 1 127 ? 0.50191 13.34981 45.03083 1.000 32.07629 126 GLY B N 1
ATOM 4086 C CA . GLY B 1 127 ? -0.36561 14.04804 45.95238 1.000 23.82698 126 GLY B CA 1
ATOM 4087 C C . GLY B 1 127 ? -1.26540 13.15852 46.78044 1.000 23.40642 126 GLY B C 1
ATOM 4088 O O . GLY B 1 127 ? -2.02137 13.67645 47.61331 1.000 28.27694 126 GLY B O 1
ATOM 4089 N N . ARG B 1 128 ? -1.21127 11.84411 46.58008 1.000 24.12130 127 ARG B N 1
ATOM 4090 C CA . ARG B 1 128 ? -2.01084 10.89541 47.34686 1.000 24.63875 127 ARG B CA 1
ATOM 4091 C C . ARG B 1 128 ? -1.48582 9.49396 47.06281 1.000 24.27847 127 ARG B C 1
ATOM 4092 O O . ARG B 1 128 ? -0.60913 9.29791 46.21695 1.000 24.52104 127 ARG B O 1
ATOM 4100 N N . ARG B 1 129 ? -2.03015 8.52014 47.78993 1.000 23.43981 128 ARG B N 1
ATOM 4101 C CA . ARG B 1 129 ? -1.69773 7.10891 47.59310 1.000 24.07097 128 ARG B CA 1
ATOM 4102 C C . ARG B 1 129 ? -2.67169 6.54198 46.56508 1.000 28.47234 128 ARG B C 1
ATOM 4103 O O . ARG B 1 129 ? -3.78078 6.12917 46.90606 1.000 23.39646 128 ARG B O 1
ATOM 4111 N N . ASP B 1 130 ? -2.25389 6.51895 45.30222 1.000 28.03659 129 ASP B N 1
ATOM 4112 C CA . ASP B 1 130 ? -3.13008 6.16970 44.19130 1.000 21.71558 129 ASP B CA 1
ATOM 4113 C C . ASP B 1 130 ? -2.92094 4.71875 43.77465 1.000 19.45453 129 ASP B C 1
ATOM 4114 O O . ASP B 1 130 ? -1.78366 4.28290 43.57140 1.000 25.82360 129 ASP B O 1
ATOM 4119 N N . ILE B 1 131 ? -4.02198 3.98387 43.65340 1.000 19.26900 130 ILE B N 1
ATOM 4120 C CA . ILE B 1 131 ? -4.01990 2.59519 43.20793 1.000 20.49445 130 ILE B CA 1
ATOM 4121 C C . ILE B 1 131 ? -4.40937 2.57967 41.73520 1.000 18.64077 130 ILE B C 1
ATOM 4122 O O . ILE B 1 131 ? -5.46596 3.10488 41.36438 1.000 24.23023 130 ILE B O 1
ATOM 4127 N N . VAL B 1 132 ? -3.57051 1.98403 40.89133 1.000 21.16558 131 VAL B N 1
ATOM 4128 C CA . VAL B 1 132 ? -3.77070 2.00311 39.44551 1.000 20.22304 131 VAL B CA 1
ATOM 4129 C C . VAL B 1 132 ? -4.04842 0.58934 38.95147 1.000 19.23227 131 VAL B C 1
ATOM 4130 O O . VAL B 1 132 ? -3.33587 -0.35716 39.30787 1.000 19.56283 131 VAL B O 1
ATOM 4134 N N . ILE B 1 133 ? -5.08744 0.45328 38.13153 1.000 16.28736 132 ILE B N 1
ATOM 4135 C CA . ILE B 1 133 ? -5.46079 -0.80631 37.49844 1.000 20.03233 132 ILE B CA 1
ATOM 4136 C C . ILE B 1 133 ? -5.43687 -0.58055 35.99382 1.000 17.36450 132 ILE B C 1
ATOM 4137 O O . ILE B 1 133 ? -6.15718 0.28383 35.47936 1.000 15.40016 132 ILE B O 1
ATOM 4142 N N . ASN B 1 134 ? -4.61185 -1.35058 35.29076 1.000 17.75876 133 ASN B N 1
ATOM 4143 C CA . ASN B 1 134 ? -4.32465 -1.11128 33.88208 1.000 12.95969 133 ASN B CA 1
ATOM 4144 C C . ASN B 1 134 ? -4.75667 -2.32086 33.06767 1.000 12.12507 133 ASN B C 1
ATOM 4145 O O . ASN B 1 134 ? -4.21730 -3.41787 33.24566 1.000 11.71195 133 ASN B O 1
ATOM 4150 N N . TRP B 1 135 ? -5.72022 -2.11751 32.17496 1.000 15.19288 134 TRP B N 1
ATOM 4151 C CA . TRP B 1 135 ? -6.27204 -3.18712 31.35830 1.000 18.97163 134 TRP B CA 1
ATOM 4152 C C . TRP B 1 135 ? -5.59700 -3.21803 29.99411 1.000 19.13269 134 TRP B C 1
ATOM 4153 O O . TRP B 1 135 ? -5.37087 -2.17433 29.37441 1.000 24.57789 134 TRP B O 1
ATOM 4164 N N . ARG B 1 136 ? -5.28035 -4.42336 29.53229 1.000 20.33732 135 ARG B N 1
ATOM 4165 C CA . ARG B 1 136 ? -4.64328 -4.61533 28.24005 1.000 22.28781 135 ARG B CA 1
ATOM 4166 C C . ARG B 1 136 ? -5.69499 -4.70729 27.14454 1.000 28.31761 135 ARG B C 1
ATOM 4167 O O . ARG B 1 136 ? -6.72785 -5.36516 27.30863 1.000 26.78748 135 ARG B O 1
ATOM 4175 N N . GLY B 1 137 ? -5.42710 -4.04214 26.02563 1.000 28.29299 136 GLY B N 1
ATOM 4176 C CA . GLY B 1 137 ? -6.31238 -4.10551 24.88114 1.000 26.22653 136 GLY B CA 1
ATOM 4177 C C . GLY B 1 137 ? -5.75597 -4.96640 23.76792 1.000 29.36243 136 GLY B C 1
ATOM 4178 O O . GLY B 1 137 ? -5.30637 -6.09003 24.01058 1.000 32.08825 136 GLY B O 1
ATOM 4179 N N . THR B 1 138 ? -5.77843 -4.45046 22.54253 1.000 31.70597 137 THR B N 1
ATOM 4180 C CA . THR B 1 138 ? -5.24029 -5.16746 21.39828 1.000 31.07097 137 THR B CA 1
ATOM 4181 C C . THR B 1 138 ? -4.54487 -4.18629 20.46777 1.000 33.54982 137 THR B C 1
ATOM 4182 O O . THR B 1 138 ? -4.84357 -2.98940 20.45222 1.000 28.84258 137 THR B O 1
ATOM 4186 N N . LEU B 1 139 ? -3.60061 -4.71290 19.69253 1.000 29.23765 138 LEU B N 1
ATOM 4187 C CA . LEU B 1 139 ? -2.95863 -3.94702 18.63579 1.000 27.47257 138 LEU B CA 1
ATOM 4188 C C . LEU B 1 139 ? -3.64330 -4.12732 17.28869 1.000 31.14781 138 LEU B C 1
ATOM 4189 O O . LEU B 1 139 ? -3.33210 -3.38968 16.34771 1.000 34.49978 138 LEU B O 1
ATOM 4194 N N . GLN B 1 140 ? -4.56457 -5.07974 17.17925 1.000 32.31961 139 GLN B N 1
ATOM 4195 C CA . GLN B 1 140 ? -5.27869 -5.34312 15.94095 1.000 27.38381 139 GLN B CA 1
ATOM 4196 C C . GLN B 1 140 ? -6.59352 -4.57559 15.91283 1.000 35.99368 139 GLN B C 1
ATOM 4197 O O . GLN B 1 140 ? -7.17027 -4.25029 16.95403 1.000 33.88059 139 GLN B O 1
ATOM 4203 N N . VAL B 1 141 ? -7.06539 -4.28769 14.70117 1.000 33.32385 140 VAL B N 1
ATOM 4204 C CA . VAL B 1 141 ? -8.28373 -3.50867 14.51753 1.000 26.96395 140 VAL B CA 1
ATOM 4205 C C . VAL B 1 141 ? -9.23606 -4.25569 13.59455 1.000 32.66813 140 VAL B C 1
ATOM 4206 O O . VAL B 1 141 ? -10.30822 -4.70389 14.01716 1.000 24.58594 140 VAL B O 1
ATOM 4210 N N . LEU B 1 142 ? -8.84344 -4.40058 12.32712 1.000 30.15092 141 LEU B N 1
ATOM 4211 C CA . LEU B 1 142 ? -9.73239 -4.93420 11.30227 1.000 32.93449 141 LEU B CA 1
ATOM 4212 C C . LEU B 1 142 ? -10.05915 -6.40924 11.49502 1.000 28.68489 141 LEU B C 1
ATOM 4213 O O . LEU B 1 142 ? -10.97572 -6.90926 10.83381 1.000 31.50307 141 LEU B O 1
ATOM 4218 N N . GLU B 1 143 ? -9.34000 -7.11628 12.36653 1.000 25.08944 142 GLU B N 1
ATOM 4219 C CA . GLU B 1 143 ? -9.64984 -8.51449 12.63125 1.000 28.51980 142 GLU B CA 1
ATOM 4220 C C . GLU B 1 143 ? -10.86070 -8.69320 13.53549 1.000 24.05594 142 GLU B C 1
ATOM 4221 O O . GLU B 1 143 ? -11.32574 -9.82585 13.70088 1.000 18.94662 142 GLU B O 1
ATOM 4227 N N . TRP B 1 144 ? -11.38047 -7.61507 14.11837 1.000 20.94575 143 TRP B N 1
ATOM 4228 C CA . TRP B 1 144 ? -12.53178 -7.72800 15.01080 1.000 20.36754 143 TRP B CA 1
ATOM 4229 C C . TRP B 1 144 ? -13.51134 -6.56341 14.93876 1.000 22.47791 143 TRP B C 1
ATOM 4230 O O . TRP B 1 144 ? -14.70515 -6.79070 15.14764 1.000 20.36384 143 TRP B O 1
ATOM 4241 N N . VAL B 1 145 ? -13.07105 -5.33791 14.64318 1.000 24.02675 144 VAL B N 1
ATOM 4242 C CA . VAL B 1 145 ? -13.95323 -4.18014 14.74290 1.000 23.67846 144 VAL B CA 1
ATOM 4243 C C . VAL B 1 145 ? -15.08387 -4.21644 13.71961 1.000 21.90244 144 VAL B C 1
ATOM 4244 O O . VAL B 1 145 ? -16.07069 -3.48677 13.86963 1.000 27.54881 144 VAL B O 1
ATOM 4248 N N . ASN B 1 146 ? -14.98014 -5.05258 12.68675 1.000 24.04804 145 ASN B N 1
ATOM 4249 C CA . ASN B 1 146 ? -16.01101 -5.15374 11.66128 1.000 24.80282 145 ASN B CA 1
ATOM 4250 C C . ASN B 1 146 ? -16.68518 -6.51864 11.63166 1.000 26.79740 145 ASN B C 1
ATOM 4251 O O . ASN B 1 146 ? -17.52374 -6.76653 10.75665 1.000 29.66037 145 ASN B O 1
ATOM 4256 N N . ASP B 1 147 ? -16.34503 -7.41337 12.55986 1.000 23.08425 146 ASP B N 1
ATOM 4257 C CA . ASP B 1 147 ? -16.94905 -8.74060 12.58391 1.000 18.27736 146 ASP B CA 1
ATOM 4258 C C . ASP B 1 147 ? -17.37518 -9.21163 13.96456 1.000 21.50441 146 ASP B C 1
ATOM 4259 O O . ASP B 1 147 ? -18.11897 -10.19214 14.04880 1.000 28.10654 146 ASP B O 1
ATOM 4264 N N . LEU B 1 148 ? -16.93767 -8.56391 15.04003 1.000 22.06283 147 LEU B N 1
ATOM 4265 C CA . LEU B 1 148 ? -17.29670 -8.99220 16.38642 1.000 19.52442 147 LEU B CA 1
ATOM 4266 C C . LEU B 1 148 ? -18.75192 -8.64204 16.67476 1.000 19.64466 147 LEU B C 1
ATOM 4267 O O . LEU B 1 148 ? -19.13861 -7.47104 16.61050 1.000 25.92618 147 LEU B O 1
ATOM 4272 N N . GLN B 1 149 ? -19.55471 -9.65299 16.99657 1.000 31.56056 148 GLN B N 1
ATOM 4273 C CA . GLN B 1 149 ? -20.95106 -9.41412 17.33286 1.000 29.59410 148 GLN B CA 1
ATOM 4274 C C . GLN B 1 149 ? -21.05922 -8.62964 18.63580 1.000 27.36791 148 GLN B C 1
ATOM 4275 O O . GLN B 1 149 ? -20.16878 -8.67028 19.49003 1.000 23.50361 148 GLN B O 1
ATOM 4281 N N . PHE B 1 150 ? -22.16838 -7.90565 18.78101 1.000 25.09033 149 PHE B N 1
ATOM 4282 C CA . PHE B 1 150 ? -22.37397 -7.00010 19.90924 1.000 21.73956 149 PHE B CA 1
ATOM 4283 C C . PHE B 1 150 ? -23.76299 -7.22622 20.51230 1.000 24.35438 149 PHE B C 1
ATOM 4284 O O . PHE B 1 150 ? -24.61341 -6.33798 20.54864 1.000 23.42136 149 PHE B O 1
ATOM 4292 N N . LEU B 1 151 ? -23.98787 -8.44252 21.00180 1.000 23.89368 150 LEU B N 1
ATOM 4293 C CA . LEU B 1 151 ? -25.21454 -8.73811 21.72785 1.000 28.00500 150 LEU B CA 1
ATOM 4294 C C . LEU B 1 151 ? -25.21716 -8.02253 23.07292 1.000 28.87414 150 LEU B C 1
ATOM 4295 O O . LEU B 1 151 ? -24.20538 -7.98654 23.77803 1.000 24.06559 150 LEU B O 1
ATOM 4300 N N . LEU B 1 152 ? -26.36245 -7.44503 23.42451 1.000 29.13518 151 LEU B N 1
ATOM 4301 C CA . LEU B 1 152 ? -26.53502 -6.78310 24.71128 1.000 26.71501 151 LEU B CA 1
ATOM 4302 C C . LEU B 1 152 ? -27.02120 -7.80111 25.73593 1.000 29.88000 151 LEU B C 1
ATOM 4303 O O . LEU B 1 152 ? -28.07994 -8.41238 25.55724 1.000 35.46380 151 LEU B O 1
ATOM 4308 N N . VAL B 1 153 ? -26.24752 -7.98399 26.80122 1.000 27.88682 152 VAL B N 1
ATOM 4309 C CA . VAL B 1 153 ? -26.56452 -8.97406 27.82876 1.000 28.47957 152 VAL B CA 1
ATOM 4310 C C . VAL B 1 153 ? -26.55014 -8.28729 29.18718 1.000 36.60408 152 VAL B C 1
ATOM 4311 O O . VAL B 1 153 ? -25.92251 -7.23019 29.36213 1.000 32.01910 152 VAL B O 1
ATOM 4315 N N . PRO B 1 154 ? -27.24556 -8.85563 30.16966 1.000 38.95756 153 PRO B N 1
ATOM 4316 C CA . PRO B 1 154 ? -27.12912 -8.34769 31.53928 1.000 31.34581 153 PRO B CA 1
ATOM 4317 C C . PRO B 1 154 ? -25.77753 -8.69957 32.14108 1.000 31.69534 153 PRO B C 1
ATOM 4318 O O . PRO B 1 154 ? -25.04564 -9.55998 31.64680 1.000 34.23590 153 PRO B O 1
ATOM 4322 N N . ALA B 1 155 ? -25.45295 -8.01272 33.23521 1.000 26.91131 154 ALA B N 1
ATOM 4323 C CA . ALA B 1 155 ? -24.21752 -8.24025 33.98468 1.000 28.03409 154 ALA B CA 1
ATOM 4324 C C . ALA B 1 155 ? -24.57957 -8.45841 35.44709 1.000 31.85772 154 ALA B C 1
ATOM 4325 O O . ALA B 1 155 ? -24.45827 -7.54255 36.27239 1.000 35.03355 154 ALA B O 1
ATOM 4327 N N . PRO B 1 156 ? -25.03178 -9.66552 35.80434 1.000 33.85856 155 PRO B N 1
ATOM 4328 C CA . PRO B 1 156 ? -25.45900 -9.89882 37.19550 1.000 33.49637 155 PRO B CA 1
ATOM 4329 C C . PRO B 1 156 ? -24.34710 -9.71842 38.21448 1.000 26.70129 155 PRO B C 1
ATOM 4330 O O . PRO B 1 156 ? -24.60023 -9.20460 39.31078 1.000 30.23074 155 PRO B O 1
ATOM 4334 N N . LYS B 1 157 ? -23.11855 -10.12675 37.88805 1.000 32.90791 156 LYS B N 1
ATOM 4335 C CA . LYS B 1 157 ? -22.01688 -9.95277 38.83034 1.000 32.87513 156 LYS B CA 1
ATOM 4336 C C . LYS B 1 157 ? -21.72786 -8.48088 39.09472 1.000 30.83836 156 LYS B C 1
ATOM 4337 O O . LYS B 1 157 ? -21.21343 -8.13276 40.16337 1.000 27.59707 156 LYS B O 1
ATOM 4343 N N . VAL B 1 158 ? -22.05158 -7.60689 38.14682 1.000 28.09432 157 VAL B N 1
ATOM 4344 C CA . VAL B 1 158 ? -21.77373 -6.18152 38.29674 1.000 32.36374 157 VAL B CA 1
ATOM 4345 C C . VAL B 1 158 ? -22.94268 -5.45079 38.94295 1.000 28.99329 157 VAL B C 1
ATOM 4346 O O . VAL B 1 158 ? -22.75826 -4.66409 39.87539 1.000 29.17367 157 VAL B O 1
ATOM 4350 N N . PHE B 1 159 ? -24.16288 -5.69798 38.46965 1.000 28.38709 158 PHE B N 1
ATOM 4351 C CA . PHE B 1 159 ? -25.32663 -4.95150 38.92819 1.000 26.68461 158 PHE B CA 1
ATOM 4352 C C . PHE B 1 159 ? -26.32710 -5.78216 39.71537 1.000 29.20056 158 PHE B C 1
ATOM 4353 O O . PHE B 1 159 ? -27.04496 -5.22661 40.54894 1.000 31.49398 158 PHE B O 1
ATOM 4361 N N . GLY B 1 160 ? -26.39138 -7.08788 39.48169 1.000 30.54826 159 GLY B N 1
ATOM 4362 C CA . GLY B 1 160 ? -27.33906 -7.93457 40.18182 1.000 39.69762 159 GLY B CA 1
ATOM 4363 C C . GLY B 1 160 ? -28.43755 -8.45821 39.27897 1.000 47.72095 159 GLY B C 1
ATOM 4364 O O . GLY B 1 160 ? -29.61576 -8.17295 39.49000 1.000 51.24002 159 GLY B O 1
ATOM 4365 N N . HIS B 1 169 ? -30.98275 -4.07495 35.20161 1.000 37.41067 168 HIS B N 1
ATOM 4366 C CA . HIS B 1 169 ? -31.45185 -3.15940 34.16378 1.000 43.83706 168 HIS B CA 1
ATOM 4367 C C . HIS B 1 169 ? -30.39445 -2.82985 33.09226 1.000 39.94759 168 HIS B C 1
ATOM 4368 O O . HIS B 1 169 ? -30.71220 -2.86517 31.90344 1.000 37.55540 168 HIS B O 1
ATOM 4375 N N . PRO B 1 170 ? -29.15602 -2.50443 33.48422 1.000 39.82480 169 PRO B N 1
ATOM 4376 C CA . PRO B 1 170 ? -28.14703 -2.18037 32.46748 1.000 35.28643 169 PRO B CA 1
ATOM 4377 C C . PRO B 1 170 ? -27.82444 -3.37838 31.58594 1.000 32.60610 169 PRO B C 1
ATOM 4378 O O . PRO B 1 170 ? -27.66124 -4.50310 32.06354 1.000 39.39645 169 PRO B O 1
ATOM 4382 N N . LEU B 1 171 ? -27.74210 -3.12225 30.28380 1.000 33.43955 170 LEU B N 1
ATOM 4383 C CA . LEU B 1 171 ? -27.31260 -4.10501 29.29974 1.000 33.26570 170 LEU B CA 1
ATOM 4384 C C . LEU B 1 171 ? -25.90342 -3.76372 28.83609 1.000 31.21196 170 LEU B C 1
ATOM 4385 O O . LEU B 1 171 ? -25.57590 -2.59139 28.62802 1.000 27.72104 170 LEU B O 1
ATOM 4390 N N . VAL B 1 172 ? -25.07156 -4.79337 28.67440 1.000 26.65822 171 VAL B N 1
ATOM 4391 C CA . VAL B 1 172 ? -23.65082 -4.61620 28.41219 1.000 21.34313 171 VAL B CA 1
ATOM 4392 C C . VAL B 1 172 ? -23.22911 -5.55076 27.28329 1.000 30.99373 171 VAL B C 1
ATOM 4393 O O . VAL B 1 172 ? -23.92663 -6.50890 26.94273 1.000 33.89626 171 VAL B O 1
ATOM 4397 N N . HIS B 1 173 ? -22.06718 -5.25213 26.70058 1.000 24.92159 172 HIS B N 1
ATOM 4398 C CA . HIS B 1 173 ? -21.57825 -5.99235 25.54184 1.000 21.89824 172 HIS B CA 1
ATOM 4399 C C . HIS B 1 173 ? -21.30468 -7.44885 25.90052 1.000 23.61589 172 HIS B C 1
ATOM 4400 O O . HIS B 1 173 ? -20.64119 -7.74334 26.89884 1.000 21.47025 172 HIS B O 1
ATOM 4407 N N . HIS B 1 174 ? -21.81337 -8.35880 25.06483 1.000 28.82543 173 HIS B N 1
ATOM 4408 C CA . HIS B 1 174 ? -21.73197 -9.78917 25.35364 1.000 28.59665 173 HIS B CA 1
ATOM 4409 C C . HIS B 1 174 ? -20.28476 -10.25924 25.44449 1.000 28.43048 173 HIS B C 1
ATOM 4410 O O . HIS B 1 174 ? -19.88968 -10.90551 26.42223 1.000 26.73200 173 HIS B O 1
ATOM 4417 N N . GLY B 1 175 ? -19.47845 -9.94347 24.42916 1.000 21.78780 174 GLY B N 1
ATOM 4418 C CA . GLY B 1 175 ? -18.10933 -10.43270 24.40355 1.000 19.29726 174 GLY B CA 1
ATOM 4419 C C . GLY B 1 175 ? -17.23963 -9.82551 25.48809 1.000 23.71456 174 GLY B C 1
ATOM 4420 O O . GLY B 1 175 ? -16.40362 -10.51371 26.08152 1.000 22.82673 174 GLY B O 1
ATOM 4421 N N . PHE B 1 176 ? -17.41350 -8.52854 25.75627 1.000 17.42483 175 PHE B N 1
ATOM 4422 C CA . PHE B 1 176 ? -16.65344 -7.89401 26.82867 1.000 16.39207 175 PHE B CA 1
ATOM 4423 C C . PHE B 1 176 ? -17.02720 -8.48233 28.18193 1.000 18.50755 175 PHE B C 1
ATOM 4424 O O . PHE B 1 176 ? -16.15200 -8.76560 29.00825 1.000 24.56072 175 PHE B O 1
ATOM 4432 N N . HIS B 1 177 ? -18.32557 -8.67676 28.42186 1.000 22.63635 176 HIS B N 1
ATOM 4433 C CA . HIS B 1 177 ? -18.77834 -9.21578 29.69978 1.000 17.89689 176 HIS B CA 1
ATOM 4434 C C . HIS B 1 177 ? -18.33421 -10.66063 29.88419 1.000 18.56244 176 HIS B C 1
ATOM 4435 O O . HIS B 1 177 ? -18.01586 -11.07865 31.00386 1.000 16.92164 176 HIS B O 1
ATOM 4442 N N . ASN B 1 178 ? -18.31244 -11.43981 28.80011 1.000 22.51889 177 ASN B N 1
ATOM 4443 C CA . ASN B 1 178 ? -17.91490 -12.84057 28.90268 1.000 19.03645 177 ASN B CA 1
ATOM 4444 C C . ASN B 1 178 ? -16.45389 -12.96417 29.31809 1.000 19.14880 177 ASN B C 1
ATOM 4445 O O . ASN B 1 178 ? -16.11515 -13.75401 30.20543 1.000 21.06860 177 ASN B O 1
ATOM 4450 N N . ILE B 1 179 ? -15.57194 -12.18277 28.68925 1.000 21.88820 178 ILE B N 1
ATOM 4451 C CA . ILE B 1 179 ? -14.17376 -12.14993 29.11293 1.000 20.42143 178 ILE B CA 1
ATOM 4452 C C . ILE B 1 179 ? -14.07059 -11.67708 30.55696 1.000 20.01785 178 ILE B C 1
ATOM 4453 O O . ILE B 1 179 ? -13.23230 -12.15708 31.33016 1.000 18.76376 178 ILE B O 1
ATOM 4458 N N . TYR B 1 180 ? -14.93969 -10.74469 30.94677 1.000 18.12067 179 TYR B N 1
ATOM 4459 C CA . TYR B 1 180 ? -14.84014 -10.11800 32.25872 1.000 19.13403 179 TYR B CA 1
ATOM 4460 C C . TYR B 1 180 ? -15.30470 -11.04645 33.37469 1.000 17.36249 179 TYR B C 1
ATOM 4461 O O . TYR B 1 180 ? -14.80632 -10.95183 34.50182 1.000 20.22341 179 TYR B O 1
ATOM 4470 N N . THR B 1 181 ? -16.23706 -11.95678 33.08592 1.000 18.35410 180 THR B N 1
ATOM 4471 C CA . THR B 1 181 ? -16.88979 -12.74067 34.12528 1.000 19.10639 180 THR B CA 1
ATOM 4472 C C . THR B 1 181 ? -16.69842 -14.24597 33.99967 1.000 22.48685 180 THR B C 1
ATOM 4473 O O . THR B 1 181 ? -17.15815 -14.98157 34.88141 1.000 20.25440 180 THR B O 1
ATOM 4477 N N . THR B 1 182 ? -16.04599 -14.73263 32.94807 1.000 23.48375 181 THR B N 1
ATOM 4478 C CA . THR B 1 182 ? -15.89162 -16.17320 32.78718 1.000 20.55915 181 THR B CA 1
ATOM 4479 C C . THR B 1 182 ? -14.91556 -16.72555 33.81789 1.000 25.00580 181 THR B C 1
ATOM 4480 O O . THR B 1 182 ? -13.77368 -16.26490 33.92105 1.000 25.57073 181 THR B O 1
ATOM 4484 N N . GLU B 1 183 ? -15.37493 -17.70378 34.58959 1.000 35.30038 182 GLU B N 1
ATOM 4485 C CA . GLU B 1 183 ? -14.52416 -18.48202 35.47312 1.000 27.52266 182 GLU B CA 1
ATOM 4486 C C . GLU B 1 183 ? -14.53163 -19.93120 35.00337 1.000 33.31701 182 GLU B C 1
ATOM 4487 O O . GLU B 1 183 ? -15.44037 -20.36755 34.29070 1.000 32.21802 182 GLU B O 1
ATOM 4493 N N . ASN B 1 184 ? -13.50127 -20.67577 35.39351 1.000 28.49161 183 ASN B N 1
ATOM 4494 C CA . ASN B 1 184 ? -13.28785 -22.02585 34.87229 1.000 34.93217 183 ASN B CA 1
ATOM 4495 C C . ASN B 1 184 ? -12.57665 -22.87019 35.91608 1.000 41.54549 183 ASN B C 1
ATOM 4496 O O . ASN B 1 184 ? -11.34821 -22.78632 36.06993 1.000 39.60488 183 ASN B O 1
ATOM 4501 N N . PRO B 1 185 ? -13.31034 -23.70340 36.65129 1.000 43.26807 184 PRO B N 1
ATOM 4502 C CA . PRO B 1 185 ? -12.65775 -24.78334 37.40076 1.000 38.82776 184 PRO B CA 1
ATOM 4503 C C . PRO B 1 185 ? -12.09617 -25.80743 36.42547 1.000 45.90618 184 PRO B C 1
ATOM 4504 O O . PRO B 1 185 ? -12.82569 -26.32391 35.57503 1.000 59.93021 184 PRO B O 1
ATOM 4508 N N . ARG B 1 186 ? -10.79157 -26.08403 36.57196 1.000 37.16843 185 ARG B N 1
ATOM 4509 C CA . ARG B 1 186 ? -9.90807 -26.89704 35.72855 1.000 38.18811 185 ARG B CA 1
ATOM 4510 C C . ARG B 1 186 ? -8.76870 -26.01893 35.22931 1.000 35.64033 185 ARG B C 1
ATOM 4511 O O . ARG B 1 186 ? -7.69380 -26.51805 34.88072 1.000 42.24290 185 ARG B O 1
ATOM 4519 N N . SER B 1 187 ? -8.99702 -24.70996 35.18548 1.000 32.24184 186 SER B N 1
ATOM 4520 C CA . SER B 1 187 ? -7.96856 -23.78959 34.73563 1.000 36.78946 186 SER B CA 1
ATOM 4521 C C . SER B 1 187 ? -6.99249 -23.49923 35.86731 1.000 36.83465 186 SER B C 1
ATOM 4522 O O . SER B 1 187 ? -7.35788 -23.48889 37.04616 1.000 37.88290 186 SER B O 1
ATOM 4525 N N . GLN B 1 188 ? -5.73244 -23.27048 35.49540 1.000 30.65737 187 GLN B N 1
ATOM 4526 C CA . GLN B 1 188 ? -4.72139 -22.95573 36.49735 1.000 28.06290 187 GLN B CA 1
ATOM 4527 C C . GLN B 1 188 ? -4.88380 -21.53684 37.02293 1.000 27.53699 187 GLN B C 1
ATOM 4528 O O . GLN B 1 188 ? -4.71930 -21.29032 38.22346 1.000 24.77250 187 GLN B O 1
ATOM 4534 N N . PHE B 1 189 ? -5.20605 -20.59147 36.14262 1.000 27.00181 188 PHE B N 1
ATOM 4535 C CA . PHE B 1 189 ? -5.12932 -19.17865 36.47463 1.000 26.28917 188 PHE B CA 1
ATOM 4536 C C . PHE B 1 189 ? -6.46691 -18.45612 36.42729 1.000 23.91901 188 PHE B C 1
ATOM 4537 O O . PHE B 1 189 ? -6.50038 -17.24078 36.65241 1.000 22.16713 188 PHE B O 1
ATOM 4545 N N . ASN B 1 190 ? -7.56724 -19.15316 36.15627 1.000 22.83959 189 ASN B N 1
ATOM 4546 C CA . ASN B 1 190 ? -8.86901 -18.50007 36.08171 1.000 27.05238 189 ASN B CA 1
ATOM 4547 C C . ASN B 1 190 ? -9.93806 -19.33058 36.77317 1.000 28.80930 189 ASN B C 1
ATOM 4548 O O . ASN B 1 190 ? -11.07905 -19.41421 36.30667 1.000 28.17098 189 ASN B O 1
ATOM 4553 N N . LYS B 1 191 ? -9.58722 -19.96419 37.89589 1.000 26.19276 190 LYS B N 1
ATOM 4554 C CA . LYS B 1 191 ? -10.62638 -20.51428 38.75884 1.000 26.76284 190 LYS B CA 1
ATOM 4555 C C . LYS B 1 191 ? -11.56660 -19.41461 39.22980 1.000 30.39792 190 LYS B C 1
ATOM 4556 O O . LYS B 1 191 ? -12.75812 -19.66154 39.44868 1.000 30.71913 190 LYS B O 1
ATOM 4562 N N . THR B 1 192 ? -11.04722 -18.20162 39.38933 1.000 25.63561 191 THR B N 1
ATOM 4563 C CA . THR B 1 192 ? -11.84797 -17.00122 39.55144 1.000 30.17691 191 THR B CA 1
ATOM 4564 C C . THR B 1 192 ? -11.77389 -16.18095 38.27035 1.000 25.77165 191 THR B C 1
ATOM 4565 O O . THR B 1 192 ? -10.74658 -16.16236 37.58547 1.000 27.87611 191 THR B O 1
ATOM 4569 N N . CYS B 1 193 ? -12.87708 -15.51262 37.94537 1.000 20.84912 192 CYS B N 1
ATOM 4570 C CA . CYS B 1 193 ? -12.91486 -14.65815 36.77056 1.000 23.00429 192 CYS B CA 1
ATOM 4571 C C . CYS B 1 193 ? -11.92866 -13.50005 36.92618 1.000 24.15903 192 CYS B C 1
ATOM 4572 O O . CYS B 1 193 ? -11.41679 -13.22188 38.01294 1.000 20.97095 192 CYS B O 1
ATOM 4575 N N . VAL B 1 194 ? -11.66155 -12.81676 35.81079 1.000 21.26468 193 VAL B N 1
ATOM 4576 C CA . VAL B 1 194 ? -10.73105 -11.69386 35.86212 1.000 22.19233 193 VAL B CA 1
ATOM 4577 C C . VAL B 1 194 ? -11.30269 -10.56187 36.70805 1.000 22.20343 193 VAL B C 1
ATOM 4578 O O . VAL B 1 194 ? -10.54830 -9.78882 37.31172 1.000 23.61139 193 VAL B O 1
ATOM 4582 N N . ARG B 1 195 ? -12.63235 -10.45398 36.78713 1.000 23.09675 194 ARG B N 1
ATOM 4583 C CA . ARG B 1 195 ? -13.24287 -9.43845 37.63970 1.000 30.05207 194 ARG B CA 1
ATOM 4584 C C . ARG B 1 195 ? -12.83572 -9.62918 39.09440 1.000 23.99591 194 ARG B C 1
ATOM 4585 O O . ARG B 1 195 ? -12.33582 -8.70047 39.73890 1.000 27.36308 194 ARG B O 1
ATOM 4593 N N . ASP B 1 196 ? -13.03854 -10.83581 39.62848 1.000 27.61561 195 ASP B N 1
ATOM 4594 C CA . ASP B 1 196 ? -12.74702 -11.07135 41.03778 1.000 31.18780 195 ASP B CA 1
ATOM 4595 C C . ASP B 1 196 ? -11.25396 -11.00352 41.33027 1.000 27.65367 195 ASP B C 1
ATOM 4596 O O . ASP B 1 196 ? -10.86428 -10.68045 42.45711 1.000 32.86238 195 ASP B O 1
ATOM 4601 N N . GLN B 1 197 ? -10.40468 -11.29661 40.34297 1.000 23.86802 196 GLN B N 1
ATOM 4602 C CA . GLN B 1 197 ? -8.96935 -11.13209 40.55309 1.000 26.43963 196 GLN B CA 1
ATOM 4603 C C . GLN B 1 197 ? -8.61339 -9.66607 40.76437 1.000 26.63302 196 GLN B C 1
ATOM 4604 O O . GLN B 1 197 ? -7.76888 -9.34077 41.60710 1.000 25.99216 196 GLN B O 1
ATOM 4610 N N . VAL B 1 198 ? -9.25627 -8.76726 40.01805 1.000 26.03582 197 VAL B N 1
ATOM 4611 C CA . VAL B 1 198 ? -9.00750 -7.34039 40.19369 1.000 20.48938 197 VAL B CA 1
ATOM 4612 C C . VAL B 1 198 ? -9.62297 -6.84898 41.49819 1.000 21.03861 197 VAL B C 1
ATOM 4613 O O . VAL B 1 198 ? -8.98386 -6.12531 42.27048 1.000 17.54321 197 VAL B O 1
ATOM 4617 N N . MET B 1 199 ? -10.86851 -7.24869 41.77002 1.000 24.41306 198 MET B N 1
ATOM 4618 C CA . MET B 1 199 ? -11.58072 -6.72170 42.93087 1.000 23.43943 198 MET B CA 1
ATOM 4619 C C . MET B 1 199 ? -10.89587 -7.10862 44.23603 1.000 22.77819 198 MET B C 1
ATOM 4620 O O . MET B 1 199 ? -10.82263 -6.29833 45.16650 1.000 23.92226 198 MET B O 1
ATOM 4625 N N . GLU B 1 200 ? -10.38722 -8.34035 44.32651 1.000 29.29699 199 GLU B N 1
ATOM 4626 C CA . GLU B 1 200 ? -9.74169 -8.77606 45.56213 1.000 34.03021 199 GLU B CA 1
ATOM 4627 C C . GLU B 1 200 ? -8.49534 -7.95202 45.85780 1.000 25.86480 199 GLU B C 1
ATOM 4628 O O . GLU B 1 200 ? -8.27198 -7.54184 47.00271 1.000 33.03966 199 GLU B O 1
ATOM 4634 N N . GLU B 1 201 ? -7.67164 -7.69658 44.83887 1.000 26.61556 200 GLU B N 1
ATOM 4635 C CA . GLU B 1 201 ? -6.47552 -6.88700 45.04842 1.000 28.69578 200 GLU B CA 1
ATOM 4636 C C . GLU B 1 201 ? -6.83637 -5.44333 45.37576 1.000 22.97438 200 GLU B C 1
ATOM 4637 O O . GLU B 1 201 ? -6.16390 -4.79950 46.18968 1.000 22.27070 200 GLU B O 1
ATOM 4643 N N . VAL B 1 202 ? -7.89677 -4.91945 44.75648 1.000 20.96823 201 VAL B N 1
ATOM 4644 C CA . VAL B 1 202 ? -8.31467 -3.54721 45.03280 1.000 28.35503 201 VAL B CA 1
ATOM 4645 C C . VAL B 1 202 ? -8.74802 -3.40402 46.48585 1.000 24.17184 201 VAL B C 1
ATOM 4646 O O . VAL B 1 202 ? -8.40741 -2.42244 47.15660 1.000 28.97367 201 VAL B O 1
ATOM 4650 N N . LYS B 1 203 ? -9.48996 -4.38715 47.00019 1.000 27.86078 202 LYS B N 1
ATOM 4651 C CA . LYS B 1 203 ? -9.98082 -4.30723 48.37265 1.000 26.73893 202 LYS B CA 1
ATOM 4652 C C . LYS B 1 203 ? -8.83295 -4.32611 49.37504 1.000 22.99951 202 LYS B C 1
ATOM 4653 O O . LYS B 1 203 ? -8.78254 -3.49553 50.28953 1.000 30.51421 202 LYS B O 1
ATOM 4659 N N . ARG B 1 204 ? -7.89660 -5.26846 49.22092 1.000 20.92625 203 ARG B N 1
ATOM 4660 C CA . ARG B 1 204 ? -6.79581 -5.35501 50.17642 1.000 26.49297 203 ARG B CA 1
ATOM 4661 C C . ARG B 1 204 ? -5.90713 -4.11904 50.12430 1.000 29.26028 203 ARG B C 1
ATOM 4662 O O . ARG B 1 204 ? -5.32441 -3.73549 51.14472 1.000 36.40027 203 ARG B O 1
ATOM 4670 N N . LEU B 1 205 ? -5.79708 -3.47756 48.95819 1.000 30.41486 204 LEU B N 1
ATOM 4671 C CA . LEU B 1 205 ? -5.03124 -2.23808 48.87611 1.000 25.03549 204 LEU B CA 1
ATOM 4672 C C . LEU B 1 205 ? -5.79208 -1.08137 49.51216 1.000 24.26952 204 LEU B C 1
ATOM 4673 O O . LEU B 1 205 ? -5.18759 -0.20725 50.14392 1.000 28.13482 204 LEU B O 1
ATOM 4678 N N . VAL B 1 206 ? -7.11833 -1.05823 49.35644 1.000 24.82391 205 VAL B N 1
ATOM 4679 C CA . VAL B 1 206 ? -7.93023 -0.07545 50.06886 1.000 27.37871 205 VAL B CA 1
ATOM 4680 C C . VAL B 1 206 ? -7.82428 -0.29719 51.57230 1.000 30.63687 205 VAL B C 1
ATOM 4681 O O . VAL B 1 206 ? -7.72250 0.65754 52.35234 1.000 30.32482 205 VAL B O 1
ATOM 4685 N N . GLU B 1 207 ? -7.82684 -1.56182 51.99995 1.000 26.23949 206 GLU B N 1
ATOM 4686 C CA . GLU B 1 207 ? -7.70192 -1.87082 53.42103 1.000 32.45042 206 GLU B CA 1
ATOM 4687 C C . GLU B 1 207 ? -6.30408 -1.55151 53.93962 1.000 33.45281 206 GLU B C 1
ATOM 4688 O O . GLU B 1 207 ? -6.14907 -1.09095 55.07687 1.000 35.84287 206 GLU B O 1
ATOM 4694 N N . GLU B 1 208 ? -5.27380 -1.78332 53.12085 1.000 29.91801 207 GLU B N 1
ATOM 4695 C CA . GLU B 1 208 ? -3.90683 -1.54772 53.57543 1.000 30.76070 207 GLU B CA 1
ATOM 4696 C C . GLU B 1 208 ? -3.61092 -0.06172 53.73748 1.000 33.56018 207 GLU B C 1
ATOM 4697 O O . GLU B 1 208 ? -2.84167 0.32094 54.62662 1.000 35.52214 207 GLU B O 1
ATOM 4703 N N . TYR B 1 209 ? -4.20957 0.78851 52.90399 1.000 27.62867 208 TYR B N 1
ATOM 4704 C CA . TYR B 1 209 ? -3.97378 2.22610 52.94980 1.000 31.69280 208 TYR B CA 1
ATOM 4705 C C . TYR B 1 209 ? -5.22276 2.99823 53.36700 1.000 32.54935 208 TYR B C 1
ATOM 4706 O O . TYR B 1 209 ? -5.40927 4.15101 52.97187 1.000 30.28374 208 TYR B O 1
ATOM 4715 N N . LYS B 1 210 ? -6.07419 2.37961 54.18928 1.000 29.29326 209 LYS B N 1
ATOM 4716 C CA . LYS B 1 210 ? -7.33125 3.00526 54.58530 1.000 28.16412 209 LYS B CA 1
ATOM 4717 C C . LYS B 1 210 ? -7.12731 4.25921 55.42709 1.000 33.69652 209 LYS B C 1
ATOM 4718 O O . LYS B 1 210 ? -8.06957 5.04338 55.58470 1.000 30.62528 209 LYS B O 1
ATOM 4724 N N . ASN B 1 211 ? -5.92967 4.46806 55.97041 1.000 32.55941 210 ASN B N 1
ATOM 4725 C CA . ASN B 1 211 ? -5.65019 5.61451 56.82438 1.000 32.40522 210 ASN B CA 1
ATOM 4726 C C . ASN B 1 211 ? -5.02164 6.78151 56.07582 1.000 33.93770 210 ASN B C 1
ATOM 4727 O O . ASN B 1 211 ? -4.66984 7.78400 56.70537 1.000 35.20944 210 ASN B O 1
ATOM 4732 N N . GLU B 1 212 ? -4.87174 6.68161 54.75930 1.000 31.48997 211 GLU B N 1
ATOM 4733 C CA . GLU B 1 212 ? -4.25913 7.72618 53.95350 1.000 26.80957 211 GLU B CA 1
ATOM 4734 C C . GLU B 1 212 ? -5.25608 8.23153 52.91881 1.000 28.37837 211 GLU B C 1
ATOM 4735 O O . GLU B 1 212 ? -6.36216 7.70364 52.77384 1.000 33.06998 211 GLU B O 1
ATOM 4741 N N . GLU B 1 213 ? -4.85571 9.27964 52.20199 1.000 34.63875 212 GLU B N 1
ATOM 4742 C CA . GLU B 1 213 ? -5.59354 9.70194 51.01825 1.000 30.45714 212 GLU B CA 1
ATOM 4743 C C . GLU B 1 213 ? -5.37014 8.68421 49.90884 1.000 25.82244 212 GLU B C 1
ATOM 4744 O O . GLU B 1 213 ? -4.23291 8.46427 49.47990 1.000 27.74427 212 GLU B O 1
ATOM 4750 N N . VAL B 1 214 ? -6.44772 8.06042 49.44660 1.000 28.81366 213 VAL B N 1
ATOM 4751 C CA . VAL B 1 214 ? -6.37294 7.00915 48.44222 1.000 26.45640 213 VAL B CA 1
ATOM 4752 C C . VAL B 1 214 ? -7.23174 7.39929 47.24964 1.000 22.09291 213 VAL B C 1
ATOM 4753 O O . VAL B 1 214 ? -8.34132 7.91923 47.41158 1.000 25.26482 213 VAL B O 1
ATOM 4757 N N . SER B 1 215 ? -6.70447 7.16294 46.05221 1.000 19.09835 214 SER B N 1
ATOM 4758 C CA . SER B 1 215 ? -7.46970 7.27371 44.82347 1.000 22.06717 214 SER B CA 1
ATOM 4759 C C . SER B 1 215 ? -7.29882 5.99347 44.02185 1.000 21.86245 214 SER B C 1
ATOM 4760 O O . SER B 1 215 ? -6.27663 5.30918 44.12215 1.000 25.38105 214 SER B O 1
ATOM 4763 N N . ILE B 1 216 ? -8.31787 5.66846 43.23581 1.000 19.27895 215 ILE B N 1
ATOM 4764 C CA . ILE B 1 216 ? -8.30460 4.50247 42.36334 1.000 24.35285 215 ILE B CA 1
ATOM 4765 C C . ILE B 1 216 ? -8.37182 5.00399 40.93009 1.000 23.86104 215 ILE B C 1
ATOM 4766 O O . ILE B 1 216 ? -9.30089 5.73564 40.56601 1.000 19.77668 215 ILE B O 1
ATOM 4771 N N . THR B 1 217 ? -7.38535 4.62442 40.12365 1.000 19.27881 216 THR B N 1
ATOM 4772 C CA . THR B 1 217 ? -7.31093 5.03867 38.73026 1.000 18.88310 216 THR B CA 1
ATOM 4773 C C . THR B 1 217 ? -7.27295 3.79764 37.85257 1.000 20.77012 216 THR B C 1
ATOM 4774 O O . THR B 1 217 ? -6.40202 2.93927 38.02384 1.000 20.74112 216 THR B O 1
ATOM 4778 N N . VAL B 1 218 ? -8.21645 3.70109 36.92182 1.000 15.21776 217 VAL B N 1
ATOM 4779 C CA . VAL B 1 218 ? -8.27681 2.60321 35.96646 1.000 19.27305 217 VAL B CA 1
ATOM 4780 C C . VAL B 1 218 ? -7.89097 3.14898 34.59930 1.000 20.05539 217 VAL B C 1
ATOM 4781 O O . VAL B 1 218 ? -8.39347 4.19756 34.17927 1.000 16.49531 217 VAL B O 1
ATOM 4785 N N . THR B 1 219 ? -6.98590 2.45527 33.91520 1.000 16.80464 218 THR B N 1
ATOM 4786 C CA . THR B 1 219 ? -6.56447 2.84594 32.57957 1.000 17.17478 218 THR B CA 1
ATOM 4787 C C . THR B 1 219 ? -6.84080 1.71547 31.59865 1.000 17.20401 218 THR B C 1
ATOM 4788 O O . THR B 1 219 ? -6.98810 0.55165 31.98081 1.000 12.09898 218 THR B O 1
ATOM 4792 N N . GLY B 1 220 ? -6.90654 2.07627 30.31972 1.000 18.15512 219 GLY B N 1
ATOM 4793 C CA . GLY B 1 220 ? -7.14823 1.09996 29.27795 1.000 15.86684 219 GLY B CA 1
ATOM 4794 C C . GLY B 1 220 ? -7.19537 1.69709 27.88797 1.000 17.62145 219 GLY B C 1
ATOM 4795 O O . GLY B 1 220 ? -7.63380 2.83661 27.70348 1.000 19.31976 219 GLY B O 1
ATOM 4796 N N . HIS B 1 221 ? -6.74320 0.92995 26.89959 1.000 19.46306 220 HIS B N 1
ATOM 4797 C CA . HIS B 1 221 ? -6.77786 1.32889 25.50165 1.000 16.74344 220 HIS B CA 1
ATOM 4798 C C . HIS B 1 221 ? -7.45534 0.23718 24.68779 1.000 24.32043 220 HIS B C 1
ATOM 4799 O O . HIS B 1 221 ? -7.23778 -0.95307 24.93321 1.000 20.00504 220 HIS B O 1
ATOM 4806 N N . SER B 1 222 ? -8.28648 0.65133 23.73248 1.000 20.46003 221 SER B N 1
ATOM 4807 C CA . SER B 1 222 ? -8.96698 -0.25459 22.79356 1.000 23.48683 221 SER B CA 1
ATOM 4808 C C . SER B 1 222 ? -9.87105 -1.18356 23.60168 1.000 21.67969 221 SER B C 1
ATOM 4809 O O . SER B 1 222 ? -10.69560 -0.68858 24.38731 1.000 23.28371 221 SER B O 1
ATOM 4812 N N . LEU B 1 223 ? -9.77129 -2.50646 23.43539 1.000 20.71238 222 LEU B N 1
ATOM 4813 C CA . LEU B 1 223 ? -10.55669 -3.42484 24.25320 1.000 22.67520 222 LEU B CA 1
ATOM 4814 C C . LEU B 1 223 ? -10.26662 -3.23698 25.73407 1.000 25.98902 222 LEU B C 1
ATOM 4815 O O . LEU B 1 223 ? -11.16705 -3.38739 26.56829 1.000 20.00116 222 LEU B O 1
ATOM 4820 N N . GLY B 1 224 ? -9.01870 -2.91371 26.07896 1.000 22.57702 223 GLY B N 1
ATOM 4821 C CA . GLY B 1 224 ? -8.69632 -2.62281 27.46264 1.000 22.96649 223 GLY B CA 1
ATOM 4822 C C . GLY B 1 224 ? -9.45610 -1.42944 28.00033 1.000 23.05273 223 GLY B C 1
ATOM 4823 O O . GLY B 1 224 ? -9.78334 -1.38225 29.18772 1.000 21.84899 223 GLY B O 1
ATOM 4824 N N . ALA B 1 225 ? -9.76128 -0.45919 27.13612 1.000 20.82473 224 ALA B N 1
ATOM 4825 C CA . ALA B 1 225 ? -10.52034 0.70693 27.57267 1.000 20.75089 224 ALA B CA 1
ATOM 4826 C C . ALA B 1 225 ? -11.96228 0.33944 27.90099 1.000 24.29676 224 ALA B C 1
ATOM 4827 O O . ALA B 1 225 ? -12.53400 0.85405 28.86980 1.000 20.38253 224 ALA B O 1
ATOM 4829 N N . SER B 1 226 ? -12.56850 -0.54629 27.10619 1.000 21.47871 225 SER B N 1
ATOM 4830 C CA . SER B 1 226 ? -13.92847 -0.98539 27.40183 1.000 19.86064 225 SER B CA 1
ATOM 4831 C C . SER B 1 226 ? -13.97305 -1.82456 28.67134 1.000 22.28647 225 SER B C 1
ATOM 4832 O O . SER B 1 226 ? -14.87949 -1.66297 29.49743 1.000 18.03004 225 SER B O 1
ATOM 4835 N N . LEU B 1 227 ? -13.00706 -2.73003 28.84149 1.000 20.25948 226 LEU B N 1
ATOM 4836 C CA . LEU B 1 227 ? -12.91656 -3.48217 30.08795 1.000 21.33875 226 LEU B CA 1
ATOM 4837 C C . LEU B 1 227 ? -12.63108 -2.55673 31.26411 1.000 25.60920 226 LEU B C 1
ATOM 4838 O O . LEU B 1 227 ? -13.16528 -2.75344 32.36119 1.000 21.44144 226 LEU B O 1
ATOM 4843 N N . ALA B 1 228 ? -11.79399 -1.53681 31.05145 1.000 16.76232 227 ALA B N 1
ATOM 4844 C CA . ALA B 1 228 ? -11.50258 -0.58007 32.11408 1.000 19.57887 227 ALA B CA 1
ATOM 4845 C C . ALA B 1 228 ? -12.73403 0.24057 32.47090 1.000 21.41989 227 ALA B C 1
ATOM 4846 O O . ALA B 1 228 ? -12.94481 0.58012 33.64186 1.000 19.56948 227 ALA B O 1
ATOM 4848 N N . THR B 1 229 ? -13.55198 0.57560 31.47206 1.000 21.65812 228 THR B N 1
ATOM 4849 C CA . THR B 1 229 ? -14.79694 1.28999 31.73216 1.000 22.49435 228 THR B CA 1
ATOM 4850 C C . THR B 1 229 ? -15.74956 0.43794 32.56148 1.000 24.93893 228 THR B C 1
ATOM 4851 O O . THR B 1 229 ? -16.26227 0.88408 33.59433 1.000 21.36603 228 THR B O 1
ATOM 4855 N N . LEU B 1 230 ? -15.99273 -0.79844 32.12009 1.000 25.15717 229 LEU B N 1
ATOM 4856 C CA . LEU B 1 230 ? -16.84314 -1.71266 32.87403 1.000 23.10174 229 LEU B CA 1
ATOM 4857 C C . LEU B 1 230 ? -16.27254 -1.97955 34.26164 1.000 21.72566 229 LEU B C 1
ATOM 4858 O O . LEU B 1 230 ? -17.02410 -2.12044 35.23397 1.000 20.95624 229 LEU B O 1
ATOM 4863 N N . ASN B 1 231 ? -14.94426 -2.04627 34.37413 1.000 19.06985 230 ASN B N 1
ATOM 4864 C CA . ASN B 1 231 ? -14.32690 -2.32791 35.66511 1.000 22.68385 230 ASN B CA 1
ATOM 4865 C C . ASN B 1 231 ? -14.42491 -1.13821 36.61190 1.000 26.60927 230 ASN B C 1
ATOM 4866 O O . ASN B 1 231 ? -14.58223 -1.32713 37.82218 1.000 25.06755 230 ASN B O 1
ATOM 4871 N N . ALA B 1 232 ? -14.34037 0.08879 36.08742 1.000 21.55674 231 ALA B N 1
ATOM 4872 C CA . ALA B 1 232 ? -14.45538 1.26411 36.94544 1.000 20.84446 231 ALA B CA 1
ATOM 4873 C C . ALA B 1 232 ? -15.88379 1.44898 37.44201 1.000 22.53586 231 ALA B C 1
ATOM 4874 O O . ALA B 1 232 ? -16.10093 1.75569 38.62000 1.000 20.69961 231 ALA B O 1
ATOM 4876 N N . VAL B 1 233 ? -16.86934 1.27727 36.55682 1.000 23.30881 232 VAL B N 1
ATOM 4877 C CA . VAL B 1 233 ? -18.26672 1.34283 36.97650 1.000 22.36316 232 VAL B CA 1
ATOM 4878 C C . VAL B 1 233 ? -18.55976 0.25470 38.00162 1.000 27.21935 232 VAL B C 1
ATOM 4879 O O . VAL B 1 233 ? -19.29749 0.47237 38.97071 1.000 24.72158 232 VAL B O 1
ATOM 4883 N N . ASP B 1 234 ? -17.96866 -0.92745 37.81277 1.000 23.54245 233 ASP B N 1
ATOM 4884 C CA . ASP B 1 234 ? -18.17741 -2.03149 38.74290 1.000 20.80194 233 ASP B CA 1
ATOM 4885 C C . ASP B 1 234 ? -17.62153 -1.70446 40.12590 1.000 26.85344 233 ASP B C 1
ATOM 4886 O O . ASP B 1 234 ? -18.22665 -2.05917 41.14510 1.000 26.50064 233 ASP B O 1
ATOM 4891 N N . ILE B 1 235 ? -16.47666 -1.01747 40.18143 1.000 27.26605 234 ILE B N 1
ATOM 4892 C CA . ILE B 1 235 ? -15.86545 -0.68028 41.46634 1.000 24.63034 234 ILE B CA 1
ATOM 4893 C C . ILE B 1 235 ? -16.75762 0.27599 42.24917 1.000 24.22528 234 ILE B C 1
ATOM 4894 O O . ILE B 1 235 ? -17.07860 0.03841 43.41994 1.000 26.46633 234 ILE B O 1
ATOM 4899 N N . ALA B 1 236 ? -17.16633 1.37673 41.61473 1.000 21.71284 235 ALA B N 1
ATOM 4900 C CA . ALA B 1 236 ? -17.93559 2.39576 42.32045 1.000 26.96464 235 ALA B CA 1
ATOM 4901 C C . ALA B 1 236 ? -19.33766 1.91323 42.66838 1.000 29.32149 235 ALA B C 1
ATOM 4902 O O . ALA B 1 236 ? -19.87776 2.28949 43.71484 1.000 29.50562 235 ALA B O 1
ATOM 4904 N N . PHE B 1 237 ? -19.93838 1.08227 41.81439 1.000 26.98830 236 PHE B N 1
ATOM 4905 C CA . PHE B 1 237 ? -21.31064 0.64699 42.04723 1.000 29.52361 236 PHE B CA 1
ATOM 4906 C C . PHE B 1 237 ? -21.40548 -0.27943 43.25330 1.000 28.69320 236 PHE B C 1
ATOM 4907 O O . PHE B 1 237 ? -22.35382 -0.18530 44.04272 1.000 25.44600 236 PHE B O 1
ATOM 4915 N N . ASN B 1 238 ? -20.43672 -1.17620 43.41835 1.000 23.69478 237 ASN B N 1
ATOM 4916 C CA . ASN B 1 238 ? -20.45916 -2.16122 44.49083 1.000 29.39255 237 ASN B CA 1
ATOM 4917 C C . ASN B 1 238 ? -19.69173 -1.71014 45.72502 1.000 28.28767 237 ASN B C 1
ATOM 4918 O O . ASN B 1 238 ? -19.43651 -2.52695 46.61748 1.000 29.42738 237 ASN B O 1
ATOM 4923 N N . GLY B 1 239 ? -19.32407 -0.43334 45.80279 1.000 25.89558 238 GLY B N 1
ATOM 4924 C CA . GLY B 1 239 ? -18.64682 0.07994 46.97512 1.000 27.56469 238 GLY B CA 1
ATOM 4925 C C . GLY B 1 239 ? -17.28080 -0.50827 47.23506 1.000 27.28938 238 GLY B C 1
ATOM 4926 O O . GLY B 1 239 ? -16.80320 -0.46362 48.37122 1.000 29.93344 238 GLY B O 1
ATOM 4927 N N . ILE B 1 240 ? -16.63144 -1.06572 46.21133 1.000 25.82727 239 ILE B N 1
ATOM 4928 C CA . ILE B 1 240 ? -15.30204 -1.63084 46.39555 1.000 25.96517 239 ILE B CA 1
ATOM 4929 C C . ILE B 1 240 ? -14.27790 -0.54078 46.69296 1.000 22.19635 239 ILE B C 1
ATOM 4930 O O . ILE B 1 240 ? -13.20600 -0.82719 47.24130 1.000 28.69476 239 ILE B O 1
ATOM 4935 N N . ASN B 1 241 ? -14.59602 0.71414 46.38258 1.000 19.37060 240 ASN B N 1
ATOM 4936 C CA . ASN B 1 241 ? -13.77073 1.83956 46.79863 1.000 21.82355 240 ASN B CA 1
ATOM 4937 C C . ASN B 1 241 ? -13.99772 2.23549 48.25369 1.000 25.69601 240 ASN B C 1
ATOM 4938 O O . ASN B 1 241 ? -13.32300 3.14940 48.73953 1.000 28.12802 240 ASN B O 1
ATOM 4943 N N . LYS B 1 242 ? -14.91985 1.57862 48.95655 1.000 26.61353 241 LYS B N 1
ATOM 4944 C CA . LYS B 1 242 ? -15.19960 1.89044 50.35283 1.000 30.91542 241 LYS B CA 1
ATOM 4945 C C . LYS B 1 242 ? -14.27310 1.09555 51.26319 1.000 28.17444 241 LYS B C 1
ATOM 4946 O O . LYS B 1 242 ? -14.09674 -0.11352 51.07959 1.000 30.55833 241 LYS B O 1
ATOM 4952 N N . SER B 1 243 ? -13.69545 1.77510 52.24712 1.000 20.39813 242 SER B N 1
ATOM 4953 C CA . SER B 1 243 ? -12.80943 1.14060 53.20817 1.000 27.49264 242 SER B CA 1
ATOM 4954 C C . SER B 1 243 ? -13.58817 0.70387 54.44687 1.000 39.43925 242 SER B C 1
ATOM 4955 O O . SER B 1 243 ? -14.72848 1.11368 54.67789 1.000 33.56604 242 SER B O 1
ATOM 4958 N N . SER B 1 244 ? -12.94634 -0.14103 55.25742 1.000 36.58181 243 SER B N 1
ATOM 4959 C CA . SER B 1 244 ? -13.57997 -0.63911 56.47238 1.000 32.49247 243 SER B CA 1
ATOM 4960 C C . SER B 1 244 ? -13.77416 0.45176 57.51793 1.000 39.43617 243 SER B C 1
ATOM 4961 O O . SER B 1 244 ? -14.60719 0.28754 58.41524 1.000 45.86022 243 SER B O 1
ATOM 4964 N N . ASN B 1 245 ? -13.03049 1.55617 57.42700 1.000 35.14167 244 ASN B N 1
ATOM 4965 C CA . ASN B 1 245 ? -13.16661 2.66842 58.35873 1.000 33.78492 244 ASN B CA 1
ATOM 4966 C C . ASN B 1 245 ? -14.03265 3.79385 57.79581 1.000 39.80419 244 ASN B C 1
ATOM 4967 O O . ASN B 1 245 ? -13.89121 4.95166 58.20582 1.000 28.12607 244 ASN B O 1
ATOM 4972 N N . GLY B 1 246 ? -14.91839 3.47557 56.84987 1.000 32.76774 245 GLY B N 1
ATOM 4973 C CA . GLY B 1 246 ? -15.98415 4.37017 56.45037 1.000 34.43473 245 GLY B CA 1
ATOM 4974 C C . GLY B 1 246 ? -15.70933 5.25986 55.25349 1.000 39.64446 245 GLY B C 1
ATOM 4975 O O . GLY B 1 246 ? -16.62206 5.97430 54.81936 1.000 49.85378 245 GLY B O 1
ATOM 4976 N N . LYS B 1 247 ? -14.50191 5.24063 54.69905 1.000 38.21011 246 LYS B N 1
ATOM 4977 C CA . LYS B 1 247 ? -14.16644 6.18160 53.63955 1.000 41.36352 246 LYS B CA 1
ATOM 4978 C C . LYS B 1 247 ? -14.71433 5.72127 52.28862 1.000 32.63401 246 LYS B C 1
ATOM 4979 O O . LYS B 1 247 ? -15.02167 4.54565 52.07638 1.000 34.98653 246 LYS B O 1
ATOM 4985 N N . GLU B 1 248 ? -14.83862 6.68134 51.37098 1.000 35.26392 247 GLU B N 1
ATOM 4986 C CA . GLU B 1 248 ? -15.25276 6.43566 49.98781 1.000 34.04074 247 GLU B CA 1
ATOM 4987 C C . GLU B 1 248 ? -14.22242 7.08975 49.07125 1.000 27.37491 247 GLU B C 1
ATOM 4988 O O . GLU B 1 248 ? -14.27893 8.29903 48.82927 1.000 32.35097 247 GLU B O 1
ATOM 4994 N N . PHE B 1 249 ? -13.29515 6.29436 48.55337 1.000 22.86200 248 PHE B N 1
ATOM 4995 C CA . PHE B 1 249 ? -12.20979 6.85448 47.76071 1.000 22.78887 248 PHE B CA 1
ATOM 4996 C C . PHE B 1 249 ? -12.65158 7.05706 46.31179 1.000 20.63374 248 PHE B C 1
ATOM 4997 O O . PHE B 1 249 ? -13.42079 6.25389 45.77752 1.000 22.34194 248 PHE B O 1
ATOM 5005 N N . PRO B 1 250 ? -12.17952 8.11785 45.65718 1.000 20.28851 249 PRO B N 1
ATOM 5006 C CA . PRO B 1 250 ? -12.65325 8.41598 44.30016 1.000 14.84876 249 PRO B CA 1
ATOM 5007 C C . PRO B 1 250 ? -12.09485 7.43797 43.27927 1.000 20.37658 249 PRO B C 1
ATOM 5008 O O . PRO B 1 250 ? -10.95130 6.98704 43.37970 1.000 19.34703 249 PRO B O 1
ATOM 5012 N N . VAL B 1 251 ? -12.92056 7.11559 42.28711 1.000 23.80632 250 VAL B N 1
ATOM 5013 C CA . VAL B 1 251 ? -12.54936 6.22492 41.19471 1.000 20.95222 250 VAL B CA 1
ATOM 5014 C C . VAL B 1 251 ? -12.48396 7.04516 39.91562 1.000 23.44732 250 VAL B C 1
ATOM 5015 O O . VAL B 1 251 ? -13.44225 7.74619 39.56934 1.000 25.34551 250 VAL B O 1
ATOM 5019 N N . THR B 1 252 ? -11.35641 6.95995 39.21707 1.000 22.97751 251 THR B N 1
ATOM 5020 C CA . THR B 1 252 ? -11.14381 7.69930 37.98295 1.000 21.77598 251 THR B CA 1
ATOM 5021 C C . THR B 1 252 ? -10.66992 6.74083 36.90162 1.000 22.24244 251 THR B C 1
ATOM 5022 O O . THR B 1 252 ? -9.84941 5.85729 37.16004 1.000 18.42096 251 THR B O 1
ATOM 5026 N N . ALA B 1 253 ? -11.20189 6.90796 35.69396 1.000 22.48171 252 ALA B N 1
ATOM 5027 C CA . ALA B 1 253 ? -10.83898 6.07437 34.55653 1.000 22.95881 252 ALA B CA 1
ATOM 5028 C C . ALA B 1 253 ? -10.33616 6.96046 33.42755 1.000 17.00739 252 ALA B C 1
ATOM 5029 O O . ALA B 1 253 ? -11.06104 7.84266 32.95628 1.000 22.52373 252 ALA B O 1
ATOM 5031 N N . PHE B 1 254 ? -9.09622 6.73248 33.00681 1.000 15.09218 253 PHE B N 1
ATOM 5032 C CA . PHE B 1 254 ? -8.53467 7.34273 31.80641 1.000 17.58457 253 PHE B CA 1
ATOM 5033 C C . PHE B 1 254 ? -8.47054 6.25551 30.74126 1.000 16.02697 253 PHE B C 1
ATOM 5034 O O . PHE B 1 254 ? -7.66119 5.32828 30.84349 1.000 16.55773 253 PHE B O 1
ATOM 5042 N N . VAL B 1 255 ? -9.33086 6.35747 29.73110 1.000 12.47731 254 VAL B N 1
ATOM 5043 C CA . VAL B 1 255 ? -9.45098 5.33727 28.69884 1.000 15.59708 254 VAL B CA 1
ATOM 5044 C C . VAL B 1 255 ? -9.15105 5.96180 27.34439 1.000 15.08286 254 VAL B C 1
ATOM 5045 O O . VAL B 1 255 ? -9.47699 7.12719 27.09788 1.000 17.18826 254 VAL B O 1
ATOM 5049 N N . PHE B 1 256 ? -8.52354 5.18025 26.46692 1.000 19.31106 255 PHE B N 1
ATOM 5050 C CA . PHE B 1 256 ? -8.05271 5.65238 25.17182 1.000 16.68545 255 PHE B CA 1
ATOM 5051 C C . PHE B 1 256 ? -8.63998 4.78555 24.06922 1.000 16.77126 255 PHE B C 1
ATOM 5052 O O . PHE B 1 256 ? -8.63358 3.55545 24.17636 1.000 19.19516 255 PHE B O 1
ATOM 5060 N N . ALA B 1 257 ? -9.13691 5.43115 23.00912 1.000 16.41208 256 ALA B N 1
ATOM 5061 C CA . ALA B 1 257 ? -9.61781 4.73896 21.81202 1.000 18.04266 256 ALA B CA 1
ATOM 5062 C C . ALA B 1 257 ? -10.67836 3.69772 22.16312 1.000 20.94998 256 ALA B C 1
ATOM 5063 O O . ALA B 1 257 ? -10.64532 2.55660 21.69866 1.000 19.58166 256 ALA B O 1
ATOM 5065 N N . SER B 1 258 ? -11.63249 4.10642 22.98325 1.000 19.67337 257 SER B N 1
ATOM 5066 C CA . SER B 1 258 ? -12.52279 3.14471 23.62230 1.000 22.32053 257 SER B CA 1
ATOM 5067 C C . SER B 1 258 ? -13.73535 2.85841 22.74723 1.000 22.43018 257 SER B C 1
ATOM 5068 O O . SER B 1 258 ? -14.41756 3.79629 22.31941 1.000 25.70365 257 SER B O 1
ATOM 5071 N N . PRO B 1 259 ? -14.02716 1.59300 22.46126 1.000 24.23801 258 PRO B N 1
ATOM 5072 C CA . PRO B 1 259 ? -15.36257 1.24080 21.97442 1.000 21.54735 258 PRO B CA 1
ATOM 5073 C C . PRO B 1 259 ? -16.37744 1.33007 23.10458 1.000 23.13897 258 PRO B C 1
ATOM 5074 O O . PRO B 1 259 ? -16.03246 1.36704 24.28780 1.000 23.89037 258 PRO B O 1
ATOM 5078 N N . LYS B 1 260 ? -17.64963 1.37518 22.72389 1.000 22.30575 259 LYS B N 1
ATOM 5079 C CA . LYS B 1 260 ? -18.70283 1.53635 23.71243 1.000 22.62199 259 LYS B CA 1
ATOM 5080 C C . LYS B 1 260 ? -18.94885 0.22580 24.45829 1.000 27.77446 259 LYS B C 1
ATOM 5081 O O . LYS B 1 260 ? -18.57699 -0.86051 24.00529 1.000 27.60832 259 LYS B O 1
ATOM 5087 N N . VAL B 1 261 ? -19.58290 0.34352 25.62647 1.000 25.59003 260 VAL B N 1
ATOM 5088 C CA . VAL B 1 261 ? -19.66037 -0.73755 26.60166 1.000 22.52275 260 VAL B CA 1
ATOM 5089 C C . VAL B 1 261 ? -21.09829 -1.19363 26.82824 1.000 27.11592 260 VAL B C 1
ATOM 5090 O O . VAL B 1 261 ? -21.38486 -2.39528 26.83845 1.000 26.65026 260 VAL B O 1
ATOM 5094 N N . GLY B 1 262 ? -22.02038 -0.24668 27.01946 1.000 27.91768 261 GLY B N 1
ATOM 5095 C CA . GLY B 1 262 ? -23.36869 -0.58013 27.42920 1.000 29.59465 261 GLY B CA 1
ATOM 5096 C C . GLY B 1 262 ? -24.41052 0.30932 26.77858 1.000 29.00266 261 GLY B C 1
ATOM 5097 O O . GLY B 1 262 ? -24.09490 1.20344 25.99180 1.000 22.41519 261 GLY B O 1
ATOM 5098 N N . ASP B 1 263 ? -25.66581 0.04731 27.13913 1.000 28.82838 262 ASP B N 1
ATOM 5099 C CA . ASP B 1 263 ? -26.81408 0.71693 26.54719 1.000 28.28287 262 ASP B CA 1
ATOM 5100 C C . ASP B 1 263 ? -27.18118 1.94088 27.38922 1.000 31.34407 262 ASP B C 1
ATOM 5101 O O . ASP B 1 263 ? -26.35455 2.46582 28.13994 1.000 29.77395 262 ASP B O 1
ATOM 5106 N N . LEU B 1 264 ? -28.42790 2.40819 27.27405 1.000 29.27250 263 LEU B N 1
ATOM 5107 C CA . LEU B 1 264 ? -28.82968 3.62094 27.97911 1.000 30.83917 263 LEU B CA 1
ATOM 5108 C C . LEU B 1 264 ? -28.91462 3.38524 29.48153 1.000 29.80444 263 LEU B C 1
ATOM 5109 O O . LEU B 1 264 ? -28.54348 4.25961 30.27478 1.000 37.69909 263 LEU B O 1
ATOM 5114 N N . ASN B 1 265 ? -29.40392 2.21382 29.89784 1.000 24.86100 264 ASN B N 1
ATOM 5115 C CA . ASN B 1 265 ? -29.47385 1.91329 31.32458 1.000 32.50683 264 ASN B CA 1
ATOM 5116 C C . ASN B 1 265 ? -28.08606 1.79211 31.93822 1.000 33.40019 264 ASN B C 1
ATOM 5117 O O . ASN B 1 265 ? -27.89259 2.15589 33.10434 1.000 31.72316 264 ASN B O 1
ATOM 5122 N N . PHE B 1 266 ? -27.11546 1.28009 31.17778 1.000 27.42429 265 PHE B N 1
ATOM 5123 C CA . PHE B 1 266 ? -25.72659 1.32031 31.62297 1.000 29.34175 265 PHE B CA 1
ATOM 5124 C C . PHE B 1 266 ? -25.26080 2.75909 31.80731 1.000 25.88478 265 PHE B C 1
ATOM 5125 O O . PHE B 1 266 ? -24.60790 3.08676 32.80497 1.000 24.07480 265 PHE B O 1
ATOM 5133 N N . HIS B 1 267 ? -25.60177 3.63620 30.85923 1.000 27.40676 266 HIS B N 1
ATOM 5134 C CA . HIS B 1 267 ? -25.28583 5.05298 31.00807 1.000 24.67368 266 HIS B CA 1
ATOM 5135 C C . HIS B 1 267 ? -26.05285 5.67013 32.17054 1.000 29.77343 266 HIS B C 1
ATOM 5136 O O . HIS B 1 267 ? -25.52114 6.52400 32.89006 1.000 30.94283 266 HIS B O 1
ATOM 5143 N N . LYS B 1 268 ? -27.30716 5.25535 32.36273 1.000 28.39191 267 LYS B N 1
ATOM 5144 C CA . LYS B 1 268 ? -28.11518 5.79668 33.45048 1.000 29.98865 267 LYS B CA 1
ATOM 5145 C C . LYS B 1 268 ? -27.56673 5.37003 34.80726 1.000 30.43957 267 LYS B C 1
ATOM 5146 O O . LYS B 1 268 ? -27.56918 6.15868 35.76020 1.000 31.45892 267 LYS B O 1
ATOM 5152 N N . ALA B 1 269 ? -27.08638 4.12792 34.91222 1.000 27.13246 268 ALA B N 1
ATOM 5153 C CA . ALA B 1 269 ? -26.42847 3.68621 36.13535 1.000 24.14547 268 ALA B CA 1
ATOM 5154 C C . ALA B 1 269 ? -25.07435 4.35184 36.33152 1.000 33.91677 268 ALA B C 1
ATOM 5155 O O . ALA B 1 269 ? -24.60616 4.45625 37.47009 1.000 26.02795 268 ALA B O 1
ATOM 5157 N N . PHE B 1 270 ? -24.43419 4.80050 35.24807 1.000 31.23556 269 PHE B N 1
ATOM 5158 C CA . PHE B 1 270 ? -23.17077 5.51728 35.37587 1.000 25.98135 269 PHE B CA 1
ATOM 5159 C C . PHE B 1 270 ? -23.38701 6.92000 35.92791 1.000 27.90174 269 PHE B C 1
ATOM 5160 O O . PHE B 1 270 ? -22.57729 7.41359 36.72097 1.000 26.56344 269 PHE B O 1
ATOM 5168 N N . SER B 1 271 ? -24.47388 7.57701 35.51590 1.000 29.73686 270 SER B N 1
ATOM 5169 C CA . SER B 1 271 ? -24.70739 8.96211 35.91088 1.000 37.22235 270 SER B CA 1
ATOM 5170 C C . SER B 1 271 ? -24.98864 9.08386 37.40362 1.000 30.43999 270 SER B C 1
ATOM 5171 O O . SER B 1 271 ? -24.77332 10.15145 37.99022 1.000 29.81919 270 SER B O 1
ATOM 5174 N N . LYS B 1 272 ? -25.46740 8.01204 38.03133 1.000 31.28787 271 LYS B N 1
ATOM 5175 C CA . LYS B 1 272 ? -25.79658 8.04883 39.45040 1.000 30.23882 271 LYS B CA 1
ATOM 5176 C C . LYS B 1 272 ? -24.58799 7.82698 40.35033 1.000 35.65429 271 LYS B C 1
ATOM 5177 O O . LYS B 1 272 ? -24.68935 8.05041 41.56181 1.000 46.45407 271 LYS B O 1
ATOM 5183 N N . LEU B 1 273 ? -23.45637 7.39845 39.79429 1.000 39.07563 272 LEU B N 1
ATOM 5184 C CA . LEU B 1 273 ? -22.24636 7.13363 40.57155 1.000 28.89751 272 LEU B CA 1
ATOM 5185 C C . LEU B 1 273 ? -21.42888 8.41800 40.62981 1.000 26.84627 272 LEU B C 1
ATOM 5186 O O . LEU B 1 273 ? -20.67272 8.72872 39.70746 1.000 32.65695 272 LEU B O 1
ATOM 5191 N N . LYS B 1 274 ? -21.57321 9.16638 41.72076 1.000 25.99221 273 LYS B N 1
ATOM 5192 C CA . LYS B 1 274 ? -20.92728 10.46754 41.83346 1.000 33.52146 273 LYS B CA 1
ATOM 5193 C C . LYS B 1 274 ? -19.49610 10.39685 42.34691 1.000 32.79887 273 LYS B C 1
ATOM 5194 O O . LYS B 1 274 ? -18.83099 11.43670 42.41347 1.000 36.66688 273 LYS B O 1
ATOM 5200 N N . HIS B 1 275 ? -19.00548 9.21686 42.72324 1.000 33.07406 274 HIS B N 1
ATOM 5201 C CA . HIS B 1 275 ? -17.60316 9.03707 43.07193 1.000 33.44713 274 HIS B CA 1
ATOM 5202 C C . HIS B 1 275 ? -16.78470 8.48712 41.91128 1.000 25.69789 274 HIS B C 1
ATOM 5203 O O . HIS B 1 275 ? -15.64948 8.04638 42.11891 1.000 22.42760 274 HIS B O 1
ATOM 5210 N N . LEU B 1 276 ? -17.33155 8.51134 40.69756 1.000 25.86768 275 LEU B N 1
ATOM 5211 C CA . LEU B 1 276 ? -16.68325 7.95217 39.52060 1.000 26.15408 275 LEU B CA 1
ATOM 5212 C C . LEU B 1 276 ? -16.64086 8.99026 38.40973 1.000 25.45659 275 LEU B C 1
ATOM 5213 O O . LEU B 1 276 ? -17.61971 9.70618 38.17820 1.000 32.00030 275 LEU B O 1
ATOM 5218 N N . HIS B 1 277 ? -15.50139 9.06742 37.72529 1.000 26.63406 276 HIS B N 1
ATOM 5219 C CA . HIS B 1 277 ? -15.34291 9.94184 36.57305 1.000 25.87319 276 HIS B CA 1
ATOM 5220 C C . HIS B 1 277 ? -14.46846 9.24868 35.54018 1.000 22.51719 276 HIS B C 1
ATOM 5221 O O . HIS B 1 277 ? -13.48656 8.58667 35.88843 1.000 21.18263 276 HIS B O 1
ATOM 5228 N N . ILE B 1 278 ? -14.83959 9.39582 34.27025 1.000 19.78536 277 ILE B N 1
ATOM 5229 C CA . ILE B 1 278 ? -14.15016 8.74995 33.16133 1.000 17.57353 277 ILE B CA 1
ATOM 5230 C C . ILE B 1 278 ? -13.82184 9.80673 32.11775 1.000 22.90858 277 ILE B C 1
ATOM 5231 O O . ILE B 1 278 ? -14.69061 10.59861 31.73723 1.000 25.60533 277 ILE B O 1
ATOM 5236 N N . LEU B 1 279 ? -12.57160 9.82221 31.66138 1.000 17.51438 278 LEU B N 1
ATOM 5237 C CA . LEU B 1 279 ? -12.13367 10.69513 30.57971 1.000 18.83540 278 LEU B CA 1
ATOM 5238 C C . LEU B 1 279 ? -11.72505 9.82242 29.40250 1.000 19.41022 278 LEU B C 1
ATOM 5239 O O . LEU B 1 279 ? -10.77963 9.03372 29.50990 1.000 15.18187 278 LEU B O 1
ATOM 5244 N N . ARG B 1 280 ? -12.43402 9.96187 28.28666 1.000 18.62160 279 ARG B N 1
ATOM 5245 C CA . ARG B 1 280 ? -12.15130 9.19633 27.08061 1.000 16.82581 279 ARG B CA 1
ATOM 5246 C C . ARG B 1 280 ? -11.38083 10.06207 26.09425 1.000 16.29308 279 ARG B C 1
ATOM 5247 O O . ARG B 1 280 ? -11.80771 11.17662 25.77392 1.000 14.95906 279 ARG B O 1
ATOM 5255 N N . ILE B 1 281 ? -10.25099 9.54880 25.61790 1.000 11.95757 280 ILE B N 1
ATOM 5256 C CA . ILE B 1 281 ? -9.46842 10.19881 24.57423 1.000 12.99691 280 ILE B CA 1
ATOM 5257 C C . ILE B 1 281 ? -9.86797 9.57682 23.24330 1.000 18.65227 280 ILE B C 1
ATOM 5258 O O . ILE B 1 281 ? -9.78556 8.35496 23.07043 1.000 17.53544 280 ILE B O 1
ATOM 5263 N N . HIS B 1 282 ? -10.30501 10.41450 22.30465 1.000 17.53771 281 HIS B N 1
ATOM 5264 C CA . HIS B 1 282 ? -10.90514 9.96275 21.05405 1.000 16.62435 281 HIS B CA 1
ATOM 5265 C C . HIS B 1 282 ? -10.17313 10.61773 19.89187 1.000 18.43644 281 HIS B C 1
ATOM 5266 O O . HIS B 1 282 ? -10.16251 11.84745 19.77704 1.000 21.61002 281 HIS B O 1
ATOM 5273 N N . ASN B 1 283 ? -9.56560 9.79831 19.03439 1.000 19.34730 282 ASN B N 1
ATOM 5274 C CA . ASN B 1 283 ? -8.86101 10.28189 17.85244 1.000 17.96526 282 ASN B CA 1
ATOM 5275 C C . ASN B 1 283 ? -9.82819 10.33888 16.67640 1.000 20.35755 282 ASN B C 1
ATOM 5276 O O . ASN B 1 283 ? -10.56274 9.37846 16.42377 1.000 20.96122 282 ASN B O 1
ATOM 5281 N N . LEU B 1 284 ? -9.80155 11.46020 15.94937 1.000 22.31732 283 LEU B N 1
ATOM 5282 C CA . LEU B 1 284 ? -10.84361 11.78115 14.97506 1.000 18.84066 283 LEU B CA 1
ATOM 5283 C C . LEU B 1 284 ? -11.05750 10.65408 13.96724 1.000 24.61383 283 LEU B C 1
ATOM 5284 O O . LEU B 1 284 ? -12.17553 10.15477 13.80235 1.000 19.56879 283 LEU B O 1
ATOM 5289 N N . LEU B 1 285 ? -9.99562 10.25075 13.27029 1.000 23.04122 284 LEU B N 1
ATOM 5290 C CA . LEU B 1 285 ? -10.13561 9.26254 12.20871 1.000 20.78676 284 LEU B CA 1
ATOM 5291 C C . LEU B 1 285 ? -10.20052 7.82856 12.71844 1.000 16.68445 284 LEU B C 1
ATOM 5292 O O . LEU B 1 285 ? -10.46273 6.92379 11.92050 1.000 21.37252 284 LEU B O 1
ATOM 5297 N N . ASP B 1 286 ? -9.97228 7.60323 14.00919 1.000 20.50462 285 ASP B N 1
ATOM 5298 C CA . ASP B 1 286 ? -9.99114 6.25606 14.56151 1.000 19.32682 285 ASP B CA 1
ATOM 5299 C C . ASP B 1 286 ? -11.40740 5.68943 14.49618 1.000 20.76280 285 ASP B C 1
ATOM 5300 O O . ASP B 1 286 ? -12.34356 6.27784 15.04528 1.000 22.89392 285 ASP B O 1
ATOM 5305 N N . ILE B 1 287 ? -11.55946 4.54928 13.81363 1.000 17.92997 286 ILE B N 1
ATOM 5306 C CA . ILE B 1 287 ? -12.88126 3.96330 13.59422 1.000 25.59619 286 ILE B CA 1
ATOM 5307 C C . ILE B 1 287 ? -13.38479 3.15108 14.77538 1.000 20.20916 286 ILE B C 1
ATOM 5308 O O . ILE B 1 287 ? -14.57863 2.83181 14.82750 1.000 22.55260 286 ILE B O 1
ATOM 5313 N N . VAL B 1 288 ? -12.51579 2.81017 15.72150 1.000 19.63573 287 VAL B N 1
ATOM 5314 C CA . VAL B 1 288 ? -12.87164 1.94615 16.84617 1.000 21.12076 287 VAL B CA 1
ATOM 5315 C C . VAL B 1 288 ? -13.91269 2.59853 17.75608 1.000 20.67494 287 VAL B C 1
ATOM 5316 O O . VAL B 1 288 ? -14.87013 1.91698 18.15215 1.000 24.82718 287 VAL B O 1
ATOM 5320 N N . PRO B 1 289 ? -13.79825 3.88433 18.12022 1.000 22.41370 288 PRO B N 1
ATOM 5321 C CA . PRO B 1 289 ? -14.83485 4.48852 18.97827 1.000 25.61140 288 PRO B CA 1
ATOM 5322 C C . PRO B 1 289 ? -16.23929 4.47514 18.38320 1.000 24.50548 288 PRO B C 1
ATOM 5323 O O . PRO B 1 289 ? -17.18846 4.82804 19.09538 1.000 19.10399 288 PRO B O 1
ATOM 5327 N N . LYS B 1 290 ? -16.40693 4.09109 17.11507 1.000 25.19117 289 LYS B N 1
ATOM 5328 C CA . LYS B 1 290 ? -17.73711 3.91383 16.54509 1.000 16.12583 289 LYS B CA 1
ATOM 5329 C C . LYS B 1 290 ? -18.36954 2.58145 16.91838 1.000 20.88563 289 LYS B C 1
ATOM 5330 O O . LYS B 1 290 ? -19.57593 2.40895 16.71467 1.000 26.27371 289 LYS B O 1
ATOM 5336 N N . TYR B 1 291 ? -17.59070 1.64082 17.44059 1.000 20.37154 290 TYR B N 1
ATOM 5337 C CA . TYR B 1 291 ? -18.08655 0.30808 17.75827 1.000 25.14395 290 TYR B CA 1
ATOM 5338 C C . TYR B 1 291 ? -18.63386 0.25309 19.18053 1.000 24.02744 290 TYR B C 1
ATOM 5339 O O . TYR B 1 291 ? -18.02747 0.80276 20.09972 1.000 23.92140 290 TYR B O 1
ATOM 5348 N N . PRO B 1 292 ? -19.78919 -0.40520 19.37062 1.000 27.65249 291 PRO B N 1
ATOM 5349 C CA . PRO B 1 292 ? -20.66129 -0.99599 18.34672 1.000 25.01381 291 PRO B CA 1
ATOM 5350 C C . PRO B 1 292 ? -21.49668 0.05465 17.60981 1.000 22.63927 291 PRO B C 1
ATOM 5351 O O . PRO B 1 292 ? -21.70714 1.14261 18.14562 1.000 28.89862 291 PRO B O 1
ATOM 5355 N N . PRO B 1 293 ? -21.97247 -0.27276 16.40356 1.000 23.11621 292 PRO B N 1
ATOM 5356 C CA . PRO B 1 293 ? -22.59343 0.76078 15.55791 1.000 22.07014 292 PRO B CA 1
ATOM 5357 C C . PRO B 1 293 ? -23.96619 1.22358 16.02289 1.000 22.47565 292 PRO B C 1
ATOM 5358 O O . PRO B 1 293 ? -24.38183 2.32270 15.63614 1.000 22.94153 292 PRO B O 1
ATOM 5362 N N . VAL B 1 294 ? -24.68597 0.44221 16.82365 1.000 25.99877 293 VAL B N 1
ATOM 5363 C CA . VAL B 1 294 ? -26.04881 0.80537 17.20409 1.000 23.10013 293 VAL B CA 1
ATOM 5364 C C . VAL B 1 294 ? -26.36482 0.19551 18.56392 1.000 20.54162 293 VAL B C 1
ATOM 5365 O O . VAL B 1 294 ? -25.90835 -0.90446 18.88961 1.000 22.74161 293 VAL B O 1
ATOM 5369 N N . GLY B 1 295 ? -27.13847 0.92936 19.36459 1.000 31.41109 294 GLY B N 1
ATOM 5370 C CA . GLY B 1 295 ? -27.63360 0.44218 20.63343 1.000 24.77995 294 GLY B CA 1
ATOM 5371 C C . GLY B 1 295 ? -26.70642 0.62171 21.81433 1.000 29.37014 294 GLY B C 1
ATOM 5372 O O . GLY B 1 295 ? -27.02603 0.13878 22.90832 1.000 30.63882 294 GLY B O 1
ATOM 5373 N N . TYR B 1 296 ? -25.57339 1.29559 21.63781 1.000 32.26191 295 TYR B N 1
ATOM 5374 C CA . TYR B 1 296 ? -24.60433 1.49038 22.70386 1.000 25.97591 295 TYR B CA 1
ATOM 5375 C C . TYR B 1 296 ? -24.36193 2.97739 22.92316 1.000 25.73712 295 TYR B C 1
ATOM 5376 O O . TYR B 1 296 ? -24.61482 3.80796 22.04624 1.000 24.41050 295 TYR B O 1
ATOM 5385 N N . PHE B 1 297 ? -23.86691 3.30603 24.11512 1.000 27.11385 296 PHE B N 1
ATOM 5386 C CA . PHE B 1 297 ? -23.73728 4.69176 24.53833 1.000 29.30053 296 PHE B CA 1
ATOM 5387 C C . PHE B 1 297 ? -22.41180 4.90383 25.24981 1.000 24.61166 296 PHE B C 1
ATOM 5388 O O . PHE B 1 297 ? -21.98375 4.06755 26.04981 1.000 20.37111 296 PHE B O 1
ATOM 5396 N N . ASP B 1 298 ? -21.77170 6.03038 24.95267 1.000 23.73736 297 ASP B N 1
ATOM 5397 C CA . ASP B 1 298 ? -20.56432 6.41765 25.65977 1.000 23.22245 297 ASP B CA 1
ATOM 5398 C C . ASP B 1 298 ? -20.89964 6.87751 27.07461 1.000 26.54640 297 ASP B C 1
ATOM 5399 O O . ASP B 1 298 ? -22.01986 7.30071 27.37440 1.000 24.88555 297 ASP B O 1
ATOM 5404 N N . VAL B 1 299 ? -19.90540 6.78577 27.95165 1.000 19.84734 298 VAL B N 1
ATOM 5405 C CA . VAL B 1 299 ? -20.01458 7.28657 29.31308 1.000 25.98712 298 VAL B CA 1
ATOM 5406 C C . VAL B 1 299 ? -18.78457 8.12914 29.61416 1.000 25.74431 298 VAL B C 1
ATOM 5407 O O . VAL B 1 299 ? -17.69752 7.89066 29.07853 1.000 24.01167 298 VAL B O 1
ATOM 5411 N N . GLY B 1 300 ? -18.96745 9.13134 30.46333 1.000 22.29386 299 GLY B N 1
ATOM 5412 C CA . GLY B 1 300 ? -17.86876 9.97545 30.87952 1.000 19.76427 299 GLY B CA 1
ATOM 5413 C C . GLY B 1 300 ? -17.64378 11.16646 29.97095 1.000 23.49768 299 GLY B C 1
ATOM 5414 O O . GLY B 1 300 ? -18.39240 11.44612 29.02902 1.000 18.75117 299 GLY B O 1
ATOM 5415 N N . GLN B 1 301 ? -16.57217 11.88779 30.28263 1.000 19.40569 300 GLN B N 1
ATOM 5416 C CA . GLN B 1 301 ? -16.14953 13.04955 29.51752 1.000 21.26900 300 GLN B CA 1
ATOM 5417 C C . GLN B 1 301 ? -15.21953 12.61537 28.38875 1.000 18.09714 300 GLN B C 1
ATOM 5418 O O . GLN B 1 301 ? -14.54728 11.58468 28.47705 1.000 17.91813 300 GLN B O 1
ATOM 5424 N N . GLU B 1 302 ? -15.19022 13.40819 27.31777 1.000 15.86301 301 GLU B N 1
ATOM 5425 C CA . GLU B 1 302 ? -14.44971 13.05405 26.11475 1.000 18.54647 301 GLU B CA 1
ATOM 5426 C C . GLU B 1 302 ? -13.52216 14.18667 25.69856 1.000 20.29127 301 GLU B C 1
ATOM 5427 O O . GLU B 1 302 ? -13.90914 15.35911 25.71722 1.000 19.33211 301 GLU B O 1
ATOM 5433 N N . LEU B 1 303 ? -12.29625 13.82485 25.32089 1.000 17.20001 302 LEU B N 1
ATOM 5434 C CA . LEU B 1 303 ? -11.34342 14.74517 24.71133 1.000 15.66788 302 LEU B CA 1
ATOM 5435 C C . LEU B 1 303 ? -11.03333 14.25271 23.30551 1.000 14.70768 302 LEU B C 1
ATOM 5436 O O . LEU B 1 303 ? -10.58782 13.11330 23.12849 1.000 18.79094 302 LEU B O 1
ATOM 5441 N N . MET B 1 304 ? -11.26704 15.10719 22.31484 1.000 12.22007 303 MET B N 1
ATOM 5442 C CA . MET B 1 304 ? -11.03723 14.77389 20.91733 1.000 13.94044 303 MET B CA 1
ATOM 5443 C C . MET B 1 304 ? -9.67098 15.28172 20.47608 1.000 18.20225 303 MET B C 1
ATOM 5444 O O . MET B 1 304 ? -9.28166 16.40789 20.79836 1.000 13.83479 303 MET B O 1
ATOM 5449 N N . ILE B 1 305 ? -8.94236 14.44040 19.74222 1.000 20.70615 304 ILE B N 1
ATOM 5450 C CA . ILE B 1 305 ? -7.66789 14.81033 19.14285 1.000 16.19672 304 ILE B CA 1
ATOM 5451 C C . ILE B 1 305 ? -7.68020 14.38345 17.68044 1.000 19.70107 304 ILE B C 1
ATOM 5452 O O . ILE B 1 305 ? -8.60645 13.72487 17.20622 1.000 16.35681 304 ILE B O 1
ATOM 5457 N N . ASP B 1 306 ? -6.62099 14.76772 16.96741 1.000 17.52881 305 ASP B N 1
ATOM 5458 C CA . ASP B 1 306 ? -6.46651 14.41478 15.55671 1.000 15.26113 305 ASP B CA 1
ATOM 5459 C C . ASP B 1 306 ? -4.97417 14.21989 15.30287 1.000 16.42097 305 ASP B C 1
ATOM 5460 O O . ASP B 1 306 ? -4.25043 15.19365 15.07400 1.000 12.29861 305 ASP B O 1
ATOM 5465 N N . THR B 1 307 ? -4.52465 12.96246 15.34471 1.000 17.50809 306 THR B N 1
ATOM 5466 C CA . THR B 1 307 ? -3.10688 12.67407 15.15728 1.000 19.53107 306 THR B CA 1
ATOM 5467 C C . THR B 1 307 ? -2.62094 13.01977 13.75553 1.000 17.12532 306 THR B C 1
ATOM 5468 O O . THR B 1 307 ? -1.42036 13.24760 13.57239 1.000 17.93529 306 THR B O 1
ATOM 5472 N N . THR B 1 308 ? -3.51680 13.07169 12.76701 1.000 16.44421 307 THR B N 1
ATOM 5473 C CA . THR B 1 308 ? -3.11055 13.40474 11.40543 1.000 16.50409 307 THR B CA 1
ATOM 5474 C C . THR B 1 308 ? -2.72789 14.86887 11.24031 1.000 19.23326 307 THR B C 1
ATOM 5475 O O . THR B 1 308 ? -2.28952 15.25248 10.14999 1.000 22.13039 307 THR B O 1
ATOM 5479 N N . LYS B 1 309 ? -2.89593 15.69577 12.27252 1.000 16.51611 308 LYS B N 1
ATOM 5480 C CA . LYS B 1 309 ? -2.37438 17.05498 12.24015 1.000 18.52507 308 LYS B CA 1
ATOM 5481 C C . LYS B 1 309 ? -0.89086 17.11549 12.57307 1.000 17.24990 308 LYS B C 1
ATOM 5482 O O . LYS B 1 309 ? -0.28058 18.17824 12.42029 1.000 18.75900 308 LYS B O 1
ATOM 5488 N N . SER B 1 310 ? -0.30655 16.00871 13.01247 1.000 16.62336 309 SER B N 1
ATOM 5489 C CA . SER B 1 310 ? 1.10327 15.97969 13.37747 1.000 16.59820 309 SER B CA 1
ATOM 5490 C C . SER B 1 310 ? 1.96993 15.97744 12.12436 1.000 17.52685 309 SER B C 1
ATOM 5491 O O . SER B 1 310 ? 1.75613 15.15054 11.23138 1.000 20.33070 309 SER B O 1
ATOM 5494 N N . PRO B 1 311 ? 2.94887 16.87876 12.01910 1.000 19.34703 310 PRO B N 1
ATOM 5495 C CA . PRO B 1 311 ? 3.89200 16.82646 10.89605 1.000 18.65336 310 PRO B CA 1
ATOM 5496 C C . PRO B 1 311 ? 4.93434 15.72759 11.02366 1.000 24.75188 310 PRO B C 1
ATOM 5497 O O . PRO B 1 311 ? 5.77314 15.58799 10.12728 1.000 21.97795 310 PRO B O 1
ATOM 5501 N N . TYR B 1 312 ? 4.90020 14.94758 12.10550 1.000 21.62128 311 TYR B N 1
ATOM 5502 C CA . TYR B 1 312 ? 5.89538 13.91133 12.34697 1.000 20.10535 311 TYR B CA 1
ATOM 5503 C C . TYR B 1 312 ? 5.52017 12.56497 11.74343 1.000 17.82687 311 TYR B C 1
ATOM 5504 O O . TYR B 1 312 ? 6.41348 11.78164 11.40238 1.000 18.72334 311 TYR B O 1
ATOM 5513 N N . VAL B 1 313 ? 4.22840 12.27247 11.60599 1.000 14.02853 312 VAL B N 1
ATOM 5514 C CA . VAL B 1 313 ? 3.77544 10.94323 11.21240 1.000 17.94005 312 VAL B CA 1
ATOM 5515 C C . VAL B 1 313 ? 3.63214 10.87545 9.69745 1.000 20.70704 312 VAL B C 1
ATOM 5516 O O . VAL B 1 313 ? 3.29980 11.86341 9.03393 1.000 21.00315 312 VAL B O 1
ATOM 5520 N N . LYS B 1 314 ? 3.89366 9.69724 9.14597 1.000 21.41802 313 LYS B N 1
ATOM 5521 C CA . LYS B 1 314 ? 3.84587 9.49035 7.70224 1.000 25.64677 313 LYS B CA 1
ATOM 5522 C C . LYS B 1 314 ? 2.40521 9.54843 7.21402 1.000 28.98081 313 LYS B C 1
ATOM 5523 O O . LYS B 1 314 ? 1.61609 8.65456 7.54879 1.000 24.55300 313 LYS B O 1
ATOM 5529 N N . PRO B 1 315 ? 2.01585 10.55944 6.42539 1.000 25.21417 314 PRO B N 1
ATOM 5530 C CA . PRO B 1 315 ? 0.63161 10.72860 5.97382 1.000 26.00801 314 PRO B CA 1
ATOM 5531 C C . PRO B 1 315 ? 0.22423 9.71720 4.90423 1.000 32.33781 314 PRO B C 1
ATOM 5532 O O . PRO B 1 315 ? 1.08393 9.22496 4.17272 1.000 36.63414 314 PRO B O 1
ATOM 5536 N N . PRO B 1 316 ? -1.07840 9.40371 4.81965 1.000 29.21420 315 PRO B N 1
ATOM 5537 C CA . PRO B 1 316 ? -2.10582 9.88781 5.74548 1.000 29.32175 315 PRO B CA 1
ATOM 5538 C C . PRO B 1 316 ? -2.39816 8.89607 6.86726 1.000 25.03189 315 PRO B C 1
ATOM 5539 O O . PRO B 1 316 ? -3.20841 9.18495 7.74755 1.000 34.03149 315 PRO B O 1
ATOM 5543 N N . GLY B 1 317 ? -1.74286 7.73710 6.82772 1.000 24.70269 316 GLY B N 1
ATOM 5544 C CA . GLY B 1 317 ? -1.96126 6.70535 7.82083 1.000 20.89152 316 GLY B CA 1
ATOM 5545 C C . GLY B 1 317 ? -3.05574 5.73385 7.42858 1.000 21.89964 316 GLY B C 1
ATOM 5546 O O . GLY B 1 317 ? -3.63649 5.78424 6.34038 1.000 23.83195 316 GLY B O 1
ATOM 5547 N N . GLU B 1 318 ? -3.33842 4.81632 8.35264 1.000 23.85852 317 GLU B N 1
ATOM 5548 C CA . GLU B 1 318 ? -4.38625 3.82189 8.17472 1.000 22.66034 317 GLU B CA 1
ATOM 5549 C C . GLU B 1 318 ? -5.08248 3.60562 9.51288 1.000 19.26865 317 GLU B C 1
ATOM 5550 O O . GLU B 1 318 ? -4.71906 4.20719 10.52843 1.000 23.10273 317 GLU B O 1
ATOM 5556 N N . VAL B 1 319 ? -6.09152 2.72855 9.51281 1.000 15.30046 318 VAL B N 1
ATOM 5557 C CA . VAL B 1 319 ? -6.90999 2.52799 10.70421 1.000 24.56780 318 VAL B CA 1
ATOM 5558 C C . VAL B 1 319 ? -6.10003 1.97596 11.86840 1.000 20.53000 318 VAL B C 1
ATOM 5559 O O . VAL B 1 319 ? -6.49567 2.13936 13.02683 1.000 24.31451 318 VAL B O 1
ATOM 5563 N N . VAL B 1 320 ? -4.96899 1.32599 11.59346 1.000 20.50487 319 VAL B N 1
ATOM 5564 C CA . VAL B 1 320 ? -4.09868 0.87730 12.67432 1.000 13.77585 319 VAL B CA 1
ATOM 5565 C C . VAL B 1 320 ? -3.28067 2.04140 13.22186 1.000 18.09967 319 VAL B C 1
ATOM 5566 O O . VAL B 1 320 ? -3.13946 2.19493 14.44005 1.000 16.84458 319 VAL B O 1
ATOM 5570 N N . SER B 1 321 ? -2.74091 2.88282 12.33470 1.000 17.75615 320 SER B N 1
ATOM 5571 C CA . SER B 1 321 ? -1.97108 4.04144 12.77779 1.000 18.80362 320 SER B CA 1
ATOM 5572 C C . SER B 1 321 ? -2.83122 4.99986 13.59102 1.000 15.03625 320 SER B C 1
ATOM 5573 O O . SER B 1 321 ? -2.35780 5.59909 14.56333 1.000 13.05082 320 SER B O 1
ATOM 5576 N N . TRP B 1 322 ? -4.09666 5.15779 13.21034 1.000 13.35378 321 TRP B N 1
ATOM 5577 C CA . TRP B 1 322 ? -4.99448 6.05913 13.91851 1.000 15.48329 321 TRP B CA 1
ATOM 5578 C C . TRP B 1 322 ? -5.50605 5.48073 15.23152 1.000 16.04834 321 TRP B C 1
ATOM 5579 O O . TRP B 1 322 ? -6.18849 6.19331 15.97564 1.000 19.10314 321 TRP B O 1
ATOM 5590 N N . HIS B 1 323 ? -5.18726 4.22464 15.54332 1.000 12.95081 322 HIS B N 1
ATOM 5591 C CA . HIS B 1 323 ? -5.75837 3.55627 16.70467 1.000 17.25460 322 HIS B CA 1
ATOM 5592 C C . HIS B 1 323 ? -4.76722 3.27775 17.82575 1.000 13.13723 322 HIS B C 1
ATOM 5593 O O . HIS B 1 323 ? -5.17359 3.25305 18.98863 1.000 19.73166 322 HIS B O 1
ATOM 5600 N N . LEU B 1 324 ? -3.48729 3.07629 17.51768 1.000 14.70609 323 LEU B N 1
ATOM 5601 C CA . LEU B 1 324 ? -2.53756 2.62019 18.52328 1.000 14.08909 323 LEU B CA 1
ATOM 5602 C C . LEU B 1 324 ? -2.32699 3.67216 19.61206 1.000 11.11139 323 LEU B C 1
ATOM 5603 O O . LEU B 1 324 ? -2.55941 4.86882 19.41818 1.000 12.24264 323 LEU B O 1
ATOM 5608 N N . LEU B 1 325 ? -1.86656 3.20231 20.77579 1.000 9.96376 324 LEU B N 1
ATOM 5609 C CA . LEU B 1 325 ? -1.84608 4.04741 21.96694 1.000 12.08125 324 LEU B CA 1
ATOM 5610 C C . LEU B 1 325 ? -0.72965 5.08287 21.91262 1.000 11.62060 324 LEU B C 1
ATOM 5611 O O . LEU B 1 325 ? -0.93121 6.23596 22.31038 1.000 17.41061 324 LEU B O 1
ATOM 5616 N N . GLU B 1 326 ? 0.45786 4.69684 21.45120 1.000 10.59691 325 GLU B N 1
ATOM 5617 C CA . GLU B 1 326 ? 1.55206 5.66347 21.38720 1.000 13.58655 325 GLU B CA 1
ATOM 5618 C C . GLU B 1 326 ? 1.27261 6.81512 20.42632 1.000 12.81091 325 GLU B C 1
ATOM 5619 O O . GLU B 1 326 ? 1.65483 7.95250 20.75191 1.000 12.25488 325 GLU B O 1
ATOM 5625 N N . PRO B 1 327 ? 0.64291 6.61680 19.25939 1.000 16.41331 326 PRO B N 1
ATOM 5626 C CA . PRO B 1 327 ? 0.16960 7.78805 18.50003 1.000 14.67076 326 PRO B CA 1
ATOM 5627 C C . PRO B 1 327 ? -0.79976 8.65362 19.28529 1.000 15.19479 326 PRO B C 1
ATOM 5628 O O . PRO B 1 327 ? -0.73349 9.88639 19.19610 1.000 14.14314 326 PRO B O 1
ATOM 5632 N N . TYR B 1 328 ? -1.70789 8.03591 20.04607 1.000 12.97435 327 TYR B N 1
ATOM 5633 C CA . TYR B 1 328 ? -2.62664 8.79982 20.88604 1.000 14.42760 327 TYR B CA 1
ATOM 5634 C C . TYR B 1 328 ? -1.86673 9.70615 21.84585 1.000 13.70445 327 TYR B C 1
ATOM 5635 O O . TYR B 1 328 ? -2.19104 10.89044 21.98951 1.000 12.69758 327 TYR B O 1
ATOM 5644 N N . LEU B 1 329 ? -0.84371 9.16312 22.51063 1.000 12.38071 328 LEU B N 1
ATOM 5645 C CA . LEU B 1 329 ? -0.09187 9.95061 23.48172 1.000 11.59034 328 LEU B CA 1
ATOM 5646 C C . LEU B 1 329 ? 0.72512 11.03867 22.79618 1.000 15.39148 328 LEU B C 1
ATOM 5647 O O . LEU B 1 329 ? 0.85621 12.14976 23.32373 1.000 14.57429 328 LEU B O 1
ATOM 5652 N N . HIS B 1 330 ? 1.28539 10.73589 21.62241 1.000 15.26378 329 HIS B N 1
ATOM 5653 C CA . HIS B 1 330 ? 1.93725 11.76849 20.82448 1.000 10.90061 329 HIS B CA 1
ATOM 5654 C C . HIS B 1 330 ? 0.93293 12.82052 20.37348 1.000 15.55682 329 HIS B C 1
ATOM 5655 O O . HIS B 1 330 ? 1.25485 14.01345 20.31042 1.000 15.42618 329 HIS B O 1
ATOM 5662 N N . GLY B 1 331 ? -0.29231 12.39665 20.05738 1.000 13.00686 330 GLY B N 1
ATOM 5663 C CA . GLY B 1 331 ? -1.33294 13.35753 19.73536 1.000 10.92551 330 GLY B CA 1
ATOM 5664 C C . GLY B 1 331 ? -1.67491 14.25405 20.90915 1.000 15.06055 330 GLY B C 1
ATOM 5665 O O . GLY B 1 331 ? -1.81355 15.46902 20.75329 1.000 14.96133 330 GLY B O 1
ATOM 5666 N N . ILE B 1 332 ? -1.80130 13.66900 22.10292 1.000 11.97973 331 ILE B N 1
ATOM 5667 C CA . ILE B 1 332 ? -2.10218 14.45738 23.29483 1.000 12.97157 331 ILE B CA 1
ATOM 5668 C C . ILE B 1 332 ? -0.95517 15.40726 23.61480 1.000 13.78262 331 ILE B C 1
ATOM 5669 O O . ILE B 1 332 ? -1.17444 16.54324 24.05292 1.000 11.50460 331 ILE B O 1
ATOM 5674 N N . ALA B 1 333 ? 0.28461 14.96327 23.39439 1.000 15.59683 332 ALA B N 1
ATOM 5675 C CA . ALA B 1 333 ? 1.43646 15.80355 23.70232 1.000 16.77122 332 ALA B CA 1
ATOM 5676 C C . ALA B 1 333 ? 1.46860 17.05930 22.84171 1.000 15.93084 332 ALA B C 1
ATOM 5677 O O . ALA B 1 333 ? 2.01316 18.08517 23.26446 1.000 14.10811 332 ALA B O 1
ATOM 5679 N N . GLY B 1 334 ? 0.88709 17.00771 21.64595 1.000 14.12863 333 GLY B N 1
ATOM 5680 C CA . GLY B 1 334 ? 0.98205 18.13201 20.73731 1.000 15.52105 333 GLY B CA 1
ATOM 5681 C C . GLY B 1 334 ? -0.33193 18.66166 20.19959 1.000 19.27319 333 GLY B C 1
ATOM 5682 O O . GLY B 1 334 ? -0.33166 19.46634 19.26420 1.000 20.53520 333 GLY B O 1
ATOM 5683 N N . THR B 1 335 ? -1.45522 18.23894 20.77738 1.000 15.15442 334 THR B N 1
ATOM 5684 C CA . THR B 1 335 ? -2.74950 18.65357 20.25335 1.000 14.18895 334 THR B CA 1
ATOM 5685 C C . THR B 1 335 ? -3.02639 20.11864 20.57050 1.000 21.05296 334 THR B C 1
ATOM 5686 O O . THR B 1 335 ? -2.69729 20.61732 21.65144 1.000 18.84553 334 THR B O 1
ATOM 5690 N N . GLN B 1 336 ? -3.62478 20.81071 19.60278 1.000 13.79302 335 GLN B N 1
ATOM 5691 C CA . GLN B 1 336 ? -4.08410 22.18048 19.77815 1.000 13.89766 335 GLN B CA 1
ATOM 5692 C C . GLN B 1 336 ? -5.57486 22.31161 19.49106 1.000 17.00172 335 GLN B C 1
ATOM 5693 O O . GLN B 1 336 ? -6.06946 23.43009 19.31994 1.000 19.21742 335 GLN B O 1
ATOM 5699 N N . GLY B 1 337 ? -6.29548 21.20081 19.44811 1.000 19.29919 336 GLY B N 1
ATOM 5700 C CA . GLY B 1 337 ? -7.66395 21.15669 18.97816 1.000 15.87332 336 GLY B CA 1
ATOM 5701 C C . GLY B 1 337 ? -7.76647 20.47477 17.62313 1.000 19.87220 336 GLY B C 1
ATOM 5702 O O . GLY B 1 337 ? -6.77613 20.22912 16.93322 1.000 20.93680 336 GLY B O 1
ATOM 5703 N N . ILE B 1 338 ? -9.00720 20.16121 17.24748 1.000 15.38170 337 ILE B N 1
ATOM 5704 C CA . ILE B 1 338 ? -9.27635 19.50931 15.97200 1.000 18.08394 337 ILE B CA 1
ATOM 5705 C C . ILE B 1 338 ? -9.78333 20.49303 14.92369 1.000 16.30560 337 ILE B C 1
ATOM 5706 O O . ILE B 1 338 ? -10.12442 20.08169 13.81041 1.000 20.23463 337 ILE B O 1
ATOM 5711 N N . GLY B 1 339 ? -9.84552 21.78230 15.25220 1.000 24.77350 338 GLY B N 1
ATOM 5712 C CA . GLY B 1 339 ? -10.28433 22.77075 14.28358 1.000 21.93738 338 GLY B CA 1
ATOM 5713 C C . GLY B 1 339 ? -9.41060 22.78118 13.04493 1.000 19.18258 338 GLY B C 1
ATOM 5714 O O . GLY B 1 339 ? -8.24953 22.37193 13.06306 1.000 23.20851 338 GLY B O 1
ATOM 5715 N N . MET B 1 340 ? -9.99572 23.25954 11.94304 1.000 18.44270 339 MET B N 1
ATOM 5716 C CA . MET B 1 340 ? -9.30626 23.20397 10.65556 1.000 26.34949 339 MET B CA 1
ATOM 5717 C C . MET B 1 340 ? -7.95769 23.91063 10.71371 1.000 30.01311 339 MET B C 1
ATOM 5718 O O . MET B 1 340 ? -6.96851 23.42155 10.15573 1.000 31.76833 339 MET B O 1
ATOM 5723 N N . THR B 1 341 ? -7.89303 25.05450 11.39411 1.000 19.79278 340 THR B N 1
ATOM 5724 C CA . THR B 1 341 ? -6.66203 25.82431 11.50802 1.000 33.83236 340 THR B CA 1
ATOM 5725 C C . THR B 1 341 ? -5.99837 25.67238 12.87322 1.000 24.96468 340 THR B C 1
ATOM 5726 O O . THR B 1 341 ? -5.24365 26.55712 13.28914 1.000 22.42275 340 THR B O 1
ATOM 5730 N N . ALA B 1 342 ? -6.25636 24.56540 13.57462 1.000 28.55008 341 ALA B N 1
ATOM 5731 C CA . ALA B 1 342 ? -5.70318 24.39014 14.91405 1.000 23.29514 341 ALA B CA 1
ATOM 5732 C C . ALA B 1 342 ? -4.19656 24.17018 14.86687 1.000 22.44303 341 ALA B C 1
ATOM 5733 O O . ALA B 1 342 ? -3.44033 24.81987 15.59923 1.000 28.92835 341 ALA B O 1
ATOM 5735 N N . GLY B 1 343 ? -3.74467 23.25629 14.01808 1.000 16.90547 342 GLY B N 1
ATOM 5736 C CA . GLY B 1 343 ? -2.33462 22.94042 13.92807 1.000 17.48661 342 GLY B CA 1
ATOM 5737 C C . GLY B 1 343 ? -1.92378 21.83214 14.87858 1.000 20.31645 342 GLY B C 1
ATOM 5738 O O . GLY B 1 343 ? -2.72726 21.00407 15.32078 1.000 21.46864 342 GLY B O 1
ATOM 5739 N N . PHE B 1 344 ? -0.62942 21.83238 15.20084 1.000 27.00653 343 PHE B N 1
ATOM 5740 C CA . PHE B 1 344 ? -0.02967 20.81925 16.06319 1.000 20.83564 343 PHE B CA 1
ATOM 5741 C C . PHE B 1 344 ? 1.34590 21.28458 16.53187 1.000 21.36701 343 PHE B C 1
ATOM 5742 O O . PHE B 1 344 ? 2.15618 21.74696 15.72590 1.000 25.45420 343 PHE B O 1
ATOM 5750 N N . LYS B 1 345 ? 1.61415 21.17281 17.83211 1.000 17.26234 344 LYS B N 1
ATOM 5751 C CA . LYS B 1 345 ? 2.92118 21.53784 18.36675 1.000 15.89780 344 LYS B CA 1
ATOM 5752 C C . LYS B 1 345 ? 3.09049 20.88053 19.72530 1.000 18.34979 344 LYS B C 1
ATOM 5753 O O . LYS B 1 345 ? 2.23630 21.04277 20.60264 1.000 18.23846 344 LYS B O 1
ATOM 5759 N N . LEU B 1 346 ? 4.19068 20.14978 19.89338 1.000 14.67503 345 LEU B N 1
ATOM 5760 C CA . LEU B 1 346 ? 4.46724 19.44731 21.13982 1.000 19.34959 345 LEU B CA 1
ATOM 5761 C C . LEU B 1 346 ? 4.57475 20.42209 22.30585 1.000 21.44516 345 LEU B C 1
ATOM 5762 O O . LEU B 1 346 ? 5.50935 21.22631 22.36745 1.000 22.98853 345 LEU B O 1
ATOM 5767 N N . GLU B 1 347 ? 3.61622 20.36338 23.22855 1.000 19.95343 346 GLU B N 1
ATOM 5768 C CA . GLU B 1 347 ? 3.66717 21.17781 24.43379 1.000 21.90653 346 GLU B CA 1
ATOM 5769 C C . GLU B 1 347 ? 4.48114 20.52988 25.54571 1.000 20.61750 346 GLU B C 1
ATOM 5770 O O . GLU B 1 347 ? 4.83483 21.21329 26.51311 1.000 19.81796 346 GLU B O 1
ATOM 5776 N N . VAL B 1 348 ? 4.78045 19.23531 25.43207 1.000 23.06916 347 VAL B N 1
ATOM 5777 C CA . VAL B 1 348 ? 5.69408 18.54567 26.33055 1.000 17.42617 347 VAL B CA 1
ATOM 5778 C C . VAL B 1 348 ? 6.73476 17.82769 25.48166 1.000 21.87367 347 VAL B C 1
ATOM 5779 O O . VAL B 1 348 ? 6.51615 17.53267 24.30430 1.000 21.76299 347 VAL B O 1
ATOM 5783 N N . ASN B 1 349 ? 7.88351 17.55058 26.09691 1.000 18.77350 348 ASN B N 1
ATOM 5784 C CA . ASN B 1 349 ? 9.01264 16.95096 25.38613 1.000 21.09467 348 ASN B CA 1
ATOM 5785 C C . ASN B 1 349 ? 8.89506 15.42656 25.41723 1.000 20.29733 348 ASN B C 1
ATOM 5786 O O . ASN B 1 349 ? 9.70410 14.71057 26.01025 1.000 23.76643 348 ASN B O 1
ATOM 5791 N N . ARG B 1 350 ? 7.85261 14.93227 24.75358 1.000 17.62346 349 ARG B N 1
ATOM 5792 C CA . ARG B 1 350 ? 7.64173 13.49650 24.62518 1.000 14.50940 349 ARG B CA 1
ATOM 5793 C C . ARG B 1 350 ? 8.36209 12.98876 23.38345 1.000 14.63732 349 ARG B C 1
ATOM 5794 O O . ARG B 1 350 ? 8.17329 13.52235 22.28585 1.000 19.29193 349 ARG B O 1
ATOM 5802 N N . ASP B 1 351 ? 9.18802 11.96004 23.56604 1.000 11.42842 350 ASP B N 1
ATOM 5803 C CA . ASP B 1 351 ? 10.00818 11.43600 22.48071 1.000 12.12723 350 ASP B CA 1
ATOM 5804 C C . ASP B 1 351 ? 9.13059 10.86071 21.37748 1.000 13.42595 350 ASP B C 1
ATOM 5805 O O . ASP B 1 351 ? 8.32215 9.95949 21.61864 1.000 18.28883 350 ASP B O 1
ATOM 5810 N N . ILE B 1 352 ? 9.30274 11.38048 20.15885 1.000 16.32783 351 ILE B N 1
ATOM 5811 C CA . ILE B 1 352 ? 8.47295 10.95973 19.03599 1.000 17.73520 351 ILE B CA 1
ATOM 5812 C C . ILE B 1 352 ? 8.75996 9.52676 18.61125 1.000 14.89762 351 ILE B C 1
ATOM 5813 O O . ILE B 1 352 ? 7.92101 8.90525 17.94886 1.000 19.28444 351 ILE B O 1
ATOM 5818 N N . SER B 1 353 ? 9.92541 8.98016 18.96968 1.000 12.91829 352 SER B N 1
ATOM 5819 C CA . SER B 1 353 ? 10.27415 7.62710 18.54983 1.000 14.38109 352 SER B CA 1
ATOM 5820 C C . SER B 1 353 ? 9.36326 6.57433 19.16542 1.000 17.46272 352 SER B C 1
ATOM 5821 O O . SER B 1 353 ? 9.31813 5.44418 18.66726 1.000 18.20029 352 SER B O 1
ATOM 5824 N N . LEU B 1 354 ? 8.63517 6.92139 20.22914 1.000 16.91116 353 LEU B N 1
ATOM 5825 C CA . LEU B 1 354 ? 7.77057 5.95268 20.89265 1.000 14.99879 353 LEU B CA 1
ATOM 5826 C C . LEU B 1 354 ? 6.63772 5.48466 19.98623 1.000 16.42834 353 LEU B C 1
ATOM 5827 O O . LEU B 1 354 ? 6.14085 4.36394 20.14749 1.000 17.74950 353 LEU B O 1
ATOM 5832 N N . VAL B 1 355 ? 6.21606 6.31525 19.02821 1.000 14.44351 354 VAL B N 1
ATOM 5833 C CA . VAL B 1 355 ? 5.11322 5.93507 18.15190 1.000 15.18617 354 VAL B CA 1
ATOM 5834 C C . VAL B 1 355 ? 5.48975 4.83162 17.17691 1.000 14.17059 354 VAL B C 1
ATOM 5835 O O . VAL B 1 355 ? 4.60013 4.22222 16.57375 1.000 11.16637 354 VAL B O 1
ATOM 5839 N N . ASN B 1 356 ? 6.78226 4.55511 17.00683 1.000 15.62550 355 ASN B N 1
ATOM 5840 C CA . ASN B 1 356 ? 7.24647 3.45859 16.16829 1.000 13.93904 355 ASN B CA 1
ATOM 5841 C C . ASN B 1 356 ? 7.49340 2.17758 16.95587 1.000 13.46585 355 ASN B C 1
ATOM 5842 O O . ASN B 1 356 ? 8.13742 1.26090 16.43562 1.000 13.42590 355 ASN B O 1
ATOM 5847 N N . LYS B 1 357 ? 6.99232 2.08944 18.19057 1.000 13.36731 356 LYS B N 1
ATOM 5848 C CA . LYS B 1 357 ? 7.27057 0.92051 19.02000 1.000 13.26235 356 LYS B CA 1
ATOM 5849 C C . LYS B 1 357 ? 6.58047 -0.32813 18.48424 1.000 13.56642 356 LYS B C 1
ATOM 5850 O O . LYS B 1 357 ? 7.16989 -1.41502 18.48576 1.000 18.38252 356 LYS B O 1
ATOM 5856 N N . GLN B 1 358 ? 5.33729 -0.19919 18.02083 1.000 11.44894 357 GLN B N 1
ATOM 5857 C CA . GLN B 1 358 ? 4.57024 -1.34666 17.55003 1.000 14.61516 357 GLN B CA 1
ATOM 5858 C C . GLN B 1 358 ? 4.14868 -1.22543 16.08931 1.000 16.94542 357 GLN B C 1
ATOM 5859 O O . GLN B 1 358 ? 3.36008 -2.05361 15.61779 1.000 18.00744 357 GLN B O 1
ATOM 5865 N N . TRP B 1 359 ? 4.64896 -0.23114 15.35895 1.000 13.81525 358 TRP B N 1
ATOM 5866 C CA . TRP B 1 359 ? 4.16438 0.03460 14.00866 1.000 15.04125 358 TRP B CA 1
ATOM 5867 C C . TRP B 1 359 ? 5.14184 0.97408 13.31306 1.000 17.14384 358 TRP B C 1
ATOM 5868 O O . TRP B 1 359 ? 6.09885 1.46475 13.91735 1.000 20.50676 358 TRP B O 1
ATOM 5879 N N . MET B 1 360 ? 4.88962 1.21139 12.02526 1.000 18.24024 359 MET B N 1
ATOM 5880 C CA . MET B 1 360 ? 5.62907 2.19156 11.23438 1.000 18.27041 359 MET B CA 1
ATOM 5881 C C . MET B 1 360 ? 4.73445 3.41131 11.04768 1.000 16.34847 359 MET B C 1
ATOM 5882 O O . MET B 1 360 ? 3.70689 3.33485 10.36696 1.000 19.22461 359 MET B O 1
ATOM 5887 N N . ILE B 1 361 ? 5.12195 4.53586 11.64795 1.000 16.49836 360 ILE B N 1
ATOM 5888 C CA . ILE B 1 361 ? 4.24587 5.70145 11.69242 1.000 19.17381 360 ILE B CA 1
ATOM 5889 C C . ILE B 1 361 ? 5.01492 6.98028 11.37915 1.000 17.25230 360 ILE B C 1
ATOM 5890 O O . ILE B 1 361 ? 4.52975 7.83611 10.62991 1.000 20.82462 360 ILE B O 1
ATOM 5895 N N . LEU B 1 362 ? 6.21577 7.12010 11.93615 1.000 18.69010 361 LEU B N 1
ATOM 5896 C CA . LEU B 1 362 ? 7.00932 8.32067 11.70573 1.000 20.21840 361 LEU B CA 1
ATOM 5897 C C . LEU B 1 362 ? 7.44534 8.42449 10.24688 1.000 23.33983 361 LEU B C 1
ATOM 5898 O O . LEU B 1 362 ? 7.53380 7.42774 9.52571 1.000 20.74880 361 LEU B O 1
ATOM 5903 N N . LYS B 1 363 ? 7.71377 9.65619 9.81660 1.000 21.27004 362 LYS B N 1
ATOM 5904 C CA . LYS B 1 363 ? 8.28869 9.88052 8.49887 1.000 21.59792 362 LYS B CA 1
ATOM 5905 C C . LYS B 1 363 ? 9.72417 9.36723 8.45689 1.000 20.55307 362 LYS B C 1
ATOM 5906 O O . LYS B 1 363 ? 10.41456 9.30689 9.47786 1.000 16.75915 362 LYS B O 1
ATOM 5912 N N . ASP B 1 364 ? 10.17166 8.99902 7.25186 1.000 20.54825 363 ASP B N 1
ATOM 5913 C CA . ASP B 1 364 ? 11.49694 8.40397 7.09730 1.000 26.14735 363 ASP B CA 1
ATOM 5914 C C . ASP B 1 364 ? 12.60173 9.32543 7.59770 1.000 17.73093 363 ASP B C 1
ATOM 5915 O O . ASP B 1 364 ? 13.62376 8.84757 8.10352 1.000 19.10075 363 ASP B O 1
ATOM 5920 N N . GLU B 1 365 ? 12.41398 10.64144 7.47641 1.000 18.23535 364 GLU B N 1
ATOM 5921 C CA . GLU B 1 365 ? 13.47132 11.58543 7.82115 1.000 20.12628 364 GLU B CA 1
ATOM 5922 C C . GLU B 1 365 ? 13.83438 11.54977 9.30060 1.000 20.66440 364 GLU B C 1
ATOM 5923 O O . GLU B 1 365 ? 14.92563 11.99819 9.66795 1.000 17.18118 364 GLU B O 1
ATOM 5929 N N . TYR B 1 366 ? 12.95707 11.02767 10.15664 1.000 14.94501 365 TYR B N 1
ATOM 5930 C CA . TYR B 1 366 ? 13.23455 11.01775 11.58641 1.000 16.79632 365 TYR B CA 1
ATOM 5931 C C . TYR B 1 366 ? 14.10746 9.84745 12.01712 1.000 15.23434 365 TYR B C 1
ATOM 5932 O O . TYR B 1 366 ? 14.57995 9.84073 13.15892 1.000 12.60062 365 TYR B O 1
ATOM 5941 N N . CYS B 1 367 ? 14.33027 8.87207 11.13536 1.000 17.14334 366 CYS B N 1
ATOM 5942 C CA . CYS B 1 367 ? 15.32917 7.82356 11.34341 1.000 18.63507 366 CYS B CA 1
ATOM 5943 C C . CYS B 1 367 ? 15.05920 7.02559 12.61867 1.000 19.42176 366 CYS B C 1
ATOM 5944 O O . CYS B 1 367 ? 15.92854 6.86839 13.47879 1.000 17.34585 366 CYS B O 1
ATOM 5947 N N . ILE B 1 368 ? 13.83840 6.51560 12.73535 1.000 19.72235 367 ILE B N 1
ATOM 5948 C CA . ILE B 1 368 ? 13.44908 5.62911 13.82335 1.000 13.58624 367 ILE B CA 1
ATOM 5949 C C . ILE B 1 368 ? 12.96779 4.32350 13.20088 1.000 16.42239 367 ILE B C 1
ATOM 5950 O O . ILE B 1 368 ? 12.04241 4.33591 12.38524 1.000 15.03434 367 ILE B O 1
ATOM 5955 N N . PRO B 1 369 ? 13.56387 3.18206 13.54244 1.000 12.04121 368 PRO B N 1
ATOM 5956 C CA . PRO B 1 369 ? 13.15821 1.93350 12.90312 1.000 12.94508 368 PRO B CA 1
ATOM 5957 C C . PRO B 1 369 ? 11.72973 1.60097 13.22708 1.000 13.08360 368 PRO B C 1
ATOM 5958 O O . PRO B 1 369 ? 11.19265 1.99764 14.28439 1.000 12.50568 368 PRO B O 1
ATOM 5962 N N . PRO B 1 370 ? 11.03619 0.87667 12.34517 1.000 16.17832 369 PRO B N 1
ATOM 5963 C CA . PRO B 1 370 ? 9.63756 0.52649 12.59913 1.000 15.30329 369 PRO B CA 1
ATOM 5964 C C . PRO B 1 370 ? 9.51521 -0.68837 13.50425 1.000 14.00742 369 PRO B C 1
ATOM 5965 O O . PRO B 1 370 ? 10.32879 -1.61359 13.45081 1.000 16.03104 369 PRO B O 1
ATOM 5969 N N . LEU B 1 371 ? 8.47547 -0.67335 14.34407 1.000 14.11412 370 LEU B N 1
ATOM 5970 C CA . LEU B 1 371 ? 8.16095 -1.78021 15.24796 1.000 15.24791 370 LEU B CA 1
ATOM 5971 C C . LEU B 1 371 ? 9.37106 -2.16045 16.09829 1.000 16.62931 370 LEU B C 1
ATOM 5972 O O . LEU B 1 371 ? 9.72141 -3.33552 16.23459 1.000 17.89989 370 LEU B O 1
ATOM 5977 N N . TRP B 1 372 ? 10.01679 -1.15121 16.68290 1.000 12.70992 371 TRP B N 1
ATOM 5978 C CA . TRP B 1 372 ? 11.31175 -1.40073 17.29990 1.000 13.75877 371 TRP B CA 1
ATOM 5979 C C . TRP B 1 372 ? 11.22516 -2.02454 18.68711 1.000 16.07883 371 TRP B C 1
ATOM 5980 O O . TRP B 1 372 ? 12.23622 -2.54501 19.16168 1.000 17.83313 371 TRP B O 1
ATOM 5991 N N . TRP B 1 373 ? 10.06780 -2.01803 19.34415 1.000 15.97861 372 TRP B N 1
ATOM 5992 C CA . TRP B 1 373 ? 9.98587 -2.64005 20.66565 1.000 13.85870 372 TRP B CA 1
ATOM 5993 C C . TRP B 1 373 ? 10.12118 -4.14764 20.50332 1.000 13.55372 372 TRP B C 1
ATOM 5994 O O . TRP B 1 373 ? 9.18423 -4.82918 20.08329 1.000 17.50877 372 TRP B O 1
ATOM 6005 N N . SER B 1 374 ? 11.29458 -4.67501 20.84345 1.000 13.44567 373 SER B N 1
ATOM 6006 C CA . SER B 1 374 ? 11.59921 -6.07399 20.59071 1.000 18.00614 373 SER B CA 1
ATOM 6007 C C . SER B 1 374 ? 12.76004 -6.50528 21.47328 1.000 17.69572 373 SER B C 1
ATOM 6008 O O . SER B 1 374 ? 13.69894 -5.73663 21.69394 1.000 18.81490 373 SER B O 1
ATOM 6011 N N . GLU B 1 375 ? 12.68509 -7.73495 21.97160 1.000 20.26337 374 GLU B N 1
ATOM 6012 C CA . GLU B 1 375 ? 13.78163 -8.29537 22.74098 1.000 24.45362 374 GLU B CA 1
ATOM 6013 C C . GLU B 1 375 ? 14.93485 -8.66781 21.81198 1.000 24.04669 374 GLU B C 1
ATOM 6014 O O . GLU B 1 375 ? 14.75809 -8.85206 20.60324 1.000 21.42593 374 GLU B O 1
ATOM 6020 N N . LYS B 1 376 ? 16.13199 -8.76213 22.38821 1.000 18.75271 375 LYS B N 1
ATOM 6021 C CA . LYS B 1 376 ? 17.29987 -9.15423 21.61097 1.000 16.88940 375 LYS B CA 1
ATOM 6022 C C . LYS B 1 376 ? 17.06865 -10.51094 20.96438 1.000 23.91399 375 LYS B C 1
ATOM 6023 O O . LYS B 1 376 ? 16.73097 -11.48710 21.64276 1.000 21.25677 375 LYS B O 1
ATOM 6029 N N . HIS B 1 377 ? 17.22922 -10.55993 19.64194 1.000 21.94034 376 HIS B N 1
ATOM 6030 C CA . HIS B 1 377 ? 17.02120 -11.77598 18.85510 1.000 20.92266 376 HIS B CA 1
ATOM 6031 C C . HIS B 1 377 ? 15.61115 -12.33572 19.03290 1.000 22.53986 376 HIS B C 1
ATOM 6032 O O . HIS B 1 377 ? 15.37989 -13.53279 18.84162 1.000 18.43889 376 HIS B O 1
ATOM 6039 N N . LYS B 1 378 ? 14.66490 -11.46567 19.39145 1.000 19.97198 377 LYS B N 1
ATOM 6040 C CA . LYS B 1 378 ? 13.26115 -11.83815 19.58554 1.000 19.94275 377 LYS B CA 1
ATOM 6041 C C . LYS B 1 378 ? 13.12018 -12.99454 20.57302 1.000 19.22898 377 LYS B C 1
ATOM 6042 O O . LYS B 1 378 ? 12.26287 -13.86902 20.42323 1.000 20.10848 377 LYS B O 1
ATOM 6048 N N . GLY B 1 379 ? 13.97083 -12.99580 21.59615 1.000 16.46870 378 GLY B N 1
ATOM 6049 C CA . GLY B 1 379 ? 13.93330 -13.99924 22.63593 1.000 15.93651 378 GLY B CA 1
ATOM 6050 C C . GLY B 1 379 ? 14.91566 -15.13790 22.46462 1.000 19.83097 378 GLY B C 1
ATOM 6051 O O . GLY B 1 379 ? 15.13188 -15.89247 23.42129 1.000 19.95061 378 GLY B O 1
ATOM 6052 N N . MET B 1 380 ? 15.51272 -15.28711 21.28521 1.000 16.82278 379 MET B N 1
ATOM 6053 C CA . MET B 1 380 ? 16.45825 -16.37096 21.06234 1.000 16.88826 379 MET B CA 1
ATOM 6054 C C . MET B 1 380 ? 17.73070 -16.14256 21.86839 1.000 17.93894 379 MET B C 1
ATOM 6055 O O . MET B 1 380 ? 18.24029 -15.02199 21.95533 1.000 20.65846 379 MET B O 1
ATOM 6060 N N . VAL B 1 381 ? 18.23539 -17.21530 22.47311 1.000 18.51938 380 VAL B N 1
ATOM 6061 C CA . VAL B 1 381 ? 19.42292 -17.16493 23.31813 1.000 16.69593 380 VAL B CA 1
ATOM 6062 C C . VAL B 1 381 ? 20.32170 -18.33543 22.94696 1.000 19.05700 380 VAL B C 1
ATOM 6063 O O . VAL B 1 381 ? 19.88034 -19.48956 22.95682 1.000 21.28291 380 VAL B O 1
ATOM 6067 N N . GLN B 1 382 ? 21.57882 -18.04378 22.62545 1.000 14.42192 381 GLN B N 1
ATOM 6068 C CA . GLN B 1 382 ? 22.50271 -19.08613 22.20717 1.000 18.55666 381 GLN B CA 1
ATOM 6069 C C . GLN B 1 382 ? 22.97903 -19.89662 23.40571 1.000 19.74326 381 GLN B C 1
ATOM 6070 O O . GLN B 1 382 ? 23.29760 -19.34559 24.46341 1.000 24.57783 381 GLN B O 1
ATOM 6076 N N . GLN B 1 383 ? 23.02166 -21.21281 23.23112 1.000 20.47655 382 GLN B N 1
ATOM 6077 C CA . GLN B 1 383 ? 23.46835 -22.12605 24.26906 1.000 22.92025 382 GLN B CA 1
ATOM 6078 C C . GLN B 1 383 ? 24.95316 -22.43908 24.09605 1.000 22.96064 382 GLN B C 1
ATOM 6079 O O . GLN B 1 383 ? 25.57010 -22.11349 23.07912 1.000 24.68709 382 GLN B O 1
ATOM 6085 N N . GLN B 1 384 ? 25.52429 -23.09351 25.11126 1.000 22.62158 383 GLN B N 1
ATOM 6086 C CA . GLN B 1 384 ? 26.96631 -23.32423 25.13157 1.000 29.00661 383 GLN B CA 1
ATOM 6087 C C . GLN B 1 384 ? 27.43538 -24.15062 23.93980 1.000 25.20489 383 GLN B C 1
ATOM 6088 O O . GLN B 1 384 ? 28.59217 -24.02914 23.52142 1.000 28.49970 383 GLN B O 1
ATOM 6094 N N . ASP B 1 385 ? 26.56368 -24.98416 23.37579 1.000 24.95629 384 ASP B N 1
ATOM 6095 C CA . ASP B 1 385 ? 26.92308 -25.81867 22.23704 1.000 20.68638 384 ASP B CA 1
ATOM 6096 C C . ASP B 1 385 ? 26.68780 -25.12814 20.89904 1.000 26.32188 384 ASP B C 1
ATOM 6097 O O . ASP B 1 385 ? 26.85667 -25.76082 19.85099 1.000 28.45325 384 ASP B O 1
ATOM 6102 N N . GLY B 1 386 ? 26.29719 -23.85469 20.90593 1.000 25.20056 385 GLY B N 1
ATOM 6103 C CA . GLY B 1 386 ? 26.10163 -23.09774 19.68948 1.000 25.21903 385 GLY B CA 1
ATOM 6104 C C . GLY B 1 386 ? 24.68099 -23.07498 19.16457 1.000 28.17091 385 GLY B C 1
ATOM 6105 O O . GLY B 1 386 ? 24.40896 -22.34435 18.20384 1.000 18.57188 385 GLY B O 1
ATOM 6106 N N . SER B 1 387 ? 23.77415 -23.85029 19.75231 1.000 20.61695 386 SER B N 1
ATOM 6107 C CA . SER B 1 387 ? 22.38286 -23.82621 19.33382 1.000 24.74538 386 SER B CA 1
ATOM 6108 C C . SER B 1 387 ? 21.64377 -22.67748 20.01846 1.000 21.90112 386 SER B C 1
ATOM 6109 O O . SER B 1 387 ? 22.15737 -22.02660 20.93085 1.000 20.84887 386 SER B O 1
ATOM 6112 N N . TRP B 1 388 ? 20.41654 -22.43127 19.56575 1.000 20.10069 387 TRP B N 1
ATOM 6113 C CA . TRP B 1 388 ? 19.61175 -21.31150 20.03705 1.000 23.96901 387 TRP B CA 1
ATOM 6114 C C . TRP B 1 388 ? 18.28319 -21.81911 20.57742 1.000 23.40310 387 TRP B C 1
ATOM 6115 O O . TRP B 1 388 ? 17.62862 -22.65482 19.94578 1.000 18.99590 387 TRP B O 1
ATOM 6126 N N . LEU B 1 389 ? 17.88668 -21.30505 21.73966 1.000 20.16839 388 LEU B N 1
ATOM 6127 C CA . LEU B 1 389 ? 16.59358 -21.59970 22.33620 1.000 24.03274 388 LEU B CA 1
ATOM 6128 C C . LEU B 1 389 ? 15.81942 -20.30505 22.54049 1.000 15.49604 388 LEU B C 1
ATOM 6129 O O . LEU B 1 389 ? 16.40575 -19.23175 22.70937 1.000 15.60747 388 LEU B O 1
ATOM 6134 N N . LEU B 1 390 ? 14.49311 -20.41571 22.52161 1.000 17.19072 389 LEU B N 1
ATOM 6135 C CA . LEU B 1 390 ? 13.61087 -19.26622 22.71880 1.000 16.19900 389 LEU B CA 1
ATOM 6136 C C . LEU B 1 390 ? 13.29875 -19.15593 24.20660 1.000 19.18377 389 LEU B C 1
ATOM 6137 O O . LEU B 1 390 ? 12.41152 -19.84087 24.72174 1.000 20.41609 389 LEU B O 1
ATOM 6142 N N . GLN B 1 391 ? 14.03606 -18.29091 24.89870 1.000 17.85347 390 GLN B N 1
ATOM 6143 C CA . GLN B 1 391 ? 13.88191 -18.04317 26.33236 1.000 18.12651 390 GLN B CA 1
ATOM 6144 C C . GLN B 1 391 ? 13.53792 -16.56489 26.49829 1.000 19.01594 390 GLN B C 1
ATOM 6145 O O . GLN B 1 391 ? 14.41308 -15.72733 26.72781 1.000 21.65194 390 GLN B O 1
ATOM 6151 N N . ASP B 1 392 ? 12.24624 -16.24859 26.38631 1.000 16.60873 391 ASP B N 1
ATOM 6152 C CA . ASP B 1 392 ? 11.78284 -14.87723 26.20626 1.000 15.63583 391 ASP B CA 1
ATOM 6153 C C . ASP B 1 392 ? 10.94679 -14.37993 27.38224 1.000 19.83523 391 ASP B C 1
ATOM 6154 O O . ASP B 1 392 ? 10.11366 -13.48637 27.22081 1.000 22.92618 391 ASP B O 1
ATOM 6159 N N . ARG B 1 393 ? 11.15774 -14.93621 28.57154 1.000 21.22827 392 ARG B N 1
ATOM 6160 C CA . ARG B 1 393 ? 10.37525 -14.54893 29.73550 1.000 19.70520 392 ARG B CA 1
ATOM 6161 C C . ARG B 1 393 ? 11.25099 -14.56953 30.97856 1.000 23.86384 392 ARG B C 1
ATOM 6162 O O . ARG B 1 393 ? 12.06483 -15.48010 31.15707 1.000 29.12849 392 ARG B O 1
ATOM 6170 N N . ASP B 1 394 ? 11.08295 -13.55692 31.82930 1.000 27.94162 393 ASP B N 1
ATOM 6171 C CA . ASP B 1 394 ? 11.76327 -13.53962 33.11662 1.000 25.32026 393 ASP B CA 1
ATOM 6172 C C . ASP B 1 394 ? 11.39410 -14.77413 33.92913 1.000 27.56717 393 ASP B C 1
ATOM 6173 O O . ASP B 1 394 ? 10.30876 -15.34307 33.78283 1.000 25.98244 393 ASP B O 1
ATOM 6178 N N . ASP B 1 395 ? 12.31151 -15.18702 34.79752 1.000 30.86857 394 ASP B N 1
ATOM 6179 C CA . ASP B 1 395 ? 12.04235 -16.28206 35.72058 1.000 35.21316 394 ASP B CA 1
ATOM 6180 C C . ASP B 1 395 ? 11.24903 -15.73341 36.89927 1.000 33.01210 394 ASP B C 1
ATOM 6181 O O . ASP B 1 395 ? 11.79343 -15.01965 37.74756 1.000 33.72813 394 ASP B O 1
ATOM 6186 N N . TYR B 1 396 ? 9.95854 -16.04917 36.94294 1.000 28.39644 395 TYR B N 1
ATOM 6187 C CA . TYR B 1 396 ? 9.11320 -15.67116 38.06359 1.000 34.16375 395 TYR B CA 1
ATOM 6188 C C . TYR B 1 396 ? 7.97804 -16.67681 38.16108 1.000 31.06136 395 TYR B C 1
ATOM 6189 O O . TYR B 1 396 ? 7.67846 -17.39637 37.20481 1.000 33.47073 395 TYR B O 1
ATOM 6198 N N . GLU B 1 397 ? 7.35211 -16.72984 39.33137 1.000 34.80472 396 GLU B N 1
ATOM 6199 C CA . GLU B 1 397 ? 6.25230 -17.65498 39.55568 1.000 35.78473 396 GLU B CA 1
ATOM 6200 C C . GLU B 1 397 ? 4.93561 -16.98962 39.18073 1.000 32.58889 396 GLU B C 1
ATOM 6201 O O . GLU B 1 397 ? 4.65499 -15.86522 39.60854 1.000 33.32855 396 GLU B O 1
ATOM 6207 N N . PHE B 1 398 ? 4.13930 -17.68410 38.37561 1.000 33.16198 397 PHE B N 1
ATOM 6208 C CA . PHE B 1 398 ? 2.83563 -17.18222 37.96570 1.000 39.08438 397 PHE B CA 1
ATOM 6209 C C . PHE B 1 398 ? 1.88994 -17.09324 39.15851 1.000 34.38935 397 PHE B C 1
ATOM 6210 O O . PHE B 1 398 ? 1.03511 -16.21036 39.22027 1.000 42.61323 397 PHE B O 1
ATOM 6218 N N . MET C 1 5 ? 46.34684 -2.86751 34.95979 1.000 32.91082 4 MET C N 1
ATOM 6219 C CA . MET C 1 5 ? 46.37969 -3.48611 33.63934 1.000 33.09110 4 MET C CA 1
ATOM 6220 C C . MET C 1 5 ? 45.62266 -2.64329 32.61671 1.000 34.63449 4 MET C C 1
ATOM 6221 O O . MET C 1 5 ? 44.57310 -2.07481 32.91938 1.000 23.78758 4 MET C O 1
ATOM 6226 N N . ALA C 1 6 ? 46.16867 -2.56635 31.40003 1.000 35.07562 5 ALA C N 1
ATOM 6227 C CA . ALA C 1 6 ? 45.50273 -1.82707 30.33402 1.000 32.22033 5 ALA C CA 1
ATOM 6228 C C . ALA C 1 6 ? 44.28444 -2.57281 29.80327 1.000 30.14001 5 ALA C C 1
ATOM 6229 O O . ALA C 1 6 ? 43.31617 -1.93965 29.36733 1.000 30.23267 5 ALA C O 1
ATOM 6231 N N . GLU C 1 7 ? 44.31335 -3.90782 29.82538 1.000 34.85209 6 GLU C N 1
ATOM 6232 C CA . GLU C 1 7 ? 43.17359 -4.68479 29.34556 1.000 38.95468 6 GLU C CA 1
ATOM 6233 C C . GLU C 1 7 ? 41.93491 -4.42900 30.19463 1.000 35.69833 6 GLU C C 1
ATOM 6234 O O . GLU C 1 7 ? 40.85376 -4.13999 29.66875 1.000 33.34480 6 GLU C O 1
ATOM 6240 N N . LYS C 1 8 ? 42.07748 -4.52748 31.51768 1.000 34.57953 7 LYS C N 1
ATOM 6241 C CA . LYS C 1 8 ? 40.94843 -4.51895 32.43898 1.000 28.34514 7 LYS C CA 1
ATOM 6242 C C . LYS C 1 8 ? 40.63735 -3.13199 32.99016 1.000 27.02380 7 LYS C C 1
ATOM 6243 O O . LYS C 1 8 ? 40.09210 -3.02395 34.09703 1.000 29.68495 7 LYS C O 1
ATOM 6249 N N . TRP C 1 9 ? 40.95415 -2.06533 32.25012 1.000 24.21189 8 TRP C N 1
ATOM 6250 C CA . TRP C 1 9 ? 40.79949 -0.72526 32.80924 1.000 24.17843 8 TRP C CA 1
ATOM 6251 C C . TRP C 1 9 ? 39.33628 -0.36859 33.04222 1.000 26.24406 8 TRP C C 1
ATOM 6252 O O . TRP C 1 9 ? 39.02741 0.36622 33.98766 1.000 28.32943 8 TRP C O 1
ATOM 6263 N N . GLU C 1 10 ? 38.42470 -0.87318 32.20578 1.000 26.44728 9 GLU C N 1
ATOM 6264 C CA . GLU C 1 10 ? 37.00706 -0.59090 32.41239 1.000 27.51021 9 GLU C CA 1
ATOM 6265 C C . GLU C 1 10 ? 36.51759 -1.16157 33.73788 1.000 29.11211 9 GLU C C 1
ATOM 6266 O O . GLU C 1 10 ? 35.77694 -0.49634 34.47224 1.000 24.24443 9 GLU C O 1
ATOM 6272 N N . GLU C 1 11 ? 36.92236 -2.39142 34.06465 1.000 23.08937 10 GLU C N 1
ATOM 6273 C CA . GLU C 1 11 ? 36.52622 -2.97457 35.34227 1.000 27.18312 10 GLU C CA 1
ATOM 6274 C C . GLU C 1 11 ? 37.23241 -2.28415 36.50272 1.000 27.70736 10 GLU C C 1
ATOM 6275 O O . GLU C 1 11 ? 36.63090 -2.06504 37.56083 1.000 23.83911 10 GLU C O 1
ATOM 6281 N N . LEU C 1 12 ? 38.50646 -1.92633 36.32109 1.000 27.53721 11 LEU C N 1
ATOM 6282 C CA . LEU C 1 12 ? 39.22746 -1.20798 37.36597 1.000 26.78174 11 LEU C CA 1
ATOM 6283 C C . LEU C 1 12 ? 38.66197 0.19120 37.57738 1.000 27.44459 11 LEU C C 1
ATOM 6284 O O . LEU C 1 12 ? 38.75685 0.73478 38.68401 1.000 26.54075 11 LEU C O 1
ATOM 6289 N N . SER C 1 13 ? 38.07322 0.78510 36.54058 1.000 25.55372 12 SER C N 1
ATOM 6290 C CA . SER C 1 13 ? 37.36851 2.05387 36.66118 1.000 23.39214 12 SER C CA 1
ATOM 6291 C C . SER C 1 13 ? 35.90722 1.87497 37.05576 1.000 23.83262 12 SER C C 1
ATOM 6292 O O . SER C 1 13 ? 35.12875 2.82903 36.95789 1.000 23.47725 12 SER C O 1
ATOM 6295 N N . GLY C 1 14 ? 35.51719 0.67462 37.47935 1.000 26.83180 13 GLY C N 1
ATOM 6296 C CA . GLY C 1 14 ? 34.20555 0.45338 38.05393 1.000 24.05829 13 GLY C CA 1
ATOM 6297 C C . GLY C 1 14 ? 33.08449 0.17080 37.07547 1.000 28.17761 13 GLY C C 1
ATOM 6298 O O . GLY C 1 14 ? 31.95994 0.63236 37.28506 1.000 29.99370 13 GLY C O 1
ATOM 6299 N N . LYS C 1 15 ? 33.36095 -0.58699 36.01020 1.000 26.65483 14 LYS C N 1
ATOM 6300 C CA . LYS C 1 15 ? 32.28861 -0.97597 35.09736 1.000 28.56577 14 LYS C CA 1
ATOM 6301 C C . LYS C 1 15 ? 31.18629 -1.72648 35.83409 1.000 31.64264 14 LYS C C 1
ATOM 6302 O O . LYS C 1 15 ? 29.99613 -1.46406 35.62356 1.000 30.38878 14 LYS C O 1
ATOM 6308 N N . ASN C 1 16 ? 31.56313 -2.65773 36.70869 1.000 23.23642 15 ASN C N 1
ATOM 6309 C CA . ASN C 1 16 ? 30.61562 -3.40677 37.52265 1.000 25.25989 15 ASN C CA 1
ATOM 6310 C C . ASN C 1 16 ? 30.64968 -2.96050 38.98181 1.000 21.58357 15 ASN C C 1
ATOM 6311 O O . ASN C 1 16 ? 30.39484 -3.75822 39.88759 1.000 32.14267 15 ASN C O 1
ATOM 6316 N N . ASN C 1 17 ? 30.97193 -1.68539 39.21442 1.000 29.07930 16 ASN C N 1
ATOM 6317 C CA . ASN C 1 17 ? 31.02136 -1.09134 40.55300 1.000 31.43602 16 ASN C CA 1
ATOM 6318 C C . ASN C 1 17 ? 31.99626 -1.82717 41.46945 1.000 25.84466 16 ASN C C 1
ATOM 6319 O O . ASN C 1 17 ? 31.77888 -1.91236 42.68103 1.000 30.35669 16 ASN C O 1
ATOM 6324 N N . TRP C 1 18 ? 33.07239 -2.36304 40.89166 1.000 21.47854 17 TRP C N 1
ATOM 6325 C CA . TRP C 1 18 ? 34.14721 -3.03614 41.62133 1.000 26.55830 17 TRP C CA 1
ATOM 6326 C C . TRP C 1 18 ? 33.66002 -4.24877 42.40904 1.000 31.79557 17 TRP C C 1
ATOM 6327 O O . TRP C 1 18 ? 34.30901 -4.66299 43.37501 1.000 33.51609 17 TRP C O 1
ATOM 6338 N N . GLU C 1 19 ? 32.53151 -4.83444 42.01626 1.000 34.74766 18 GLU C N 1
ATOM 6339 C CA . GLU C 1 19 ? 32.01522 -6.00157 42.71843 1.000 33.16141 18 GLU C CA 1
ATOM 6340 C C . GLU C 1 19 ? 32.95012 -7.19015 42.52328 1.000 30.41644 18 GLU C C 1
ATOM 6341 O O . GLU C 1 19 ? 33.37641 -7.48315 41.40145 1.000 27.43444 18 GLU C O 1
ATOM 6347 N N . GLY C 1 20 ? 33.27286 -7.86832 43.62416 1.000 29.20160 19 GLY C N 1
ATOM 6348 C CA . GLY C 1 20 ? 34.20765 -8.97166 43.61124 1.000 16.35223 19 GLY C CA 1
ATOM 6349 C C . GLY C 1 20 ? 35.66866 -8.58030 43.63916 1.000 25.15254 19 GLY C C 1
ATOM 6350 O O . GLY C 1 20 ? 36.53018 -9.46352 43.55271 1.000 28.37220 19 GLY C O 1
ATOM 6351 N N . LEU C 1 21 ? 35.97941 -7.28910 43.76663 1.000 25.15863 20 LEU C N 1
ATOM 6352 C CA . LEU C 1 21 ? 37.34921 -6.80429 43.67796 1.000 28.06980 20 LEU C CA 1
ATOM 6353 C C . LEU C 1 21 ? 37.86163 -6.16754 44.96478 1.000 24.76941 20 LEU C C 1
ATOM 6354 O O . LEU C 1 21 ? 39.02600 -5.75393 45.00680 1.000 29.25219 20 LEU C O 1
ATOM 6359 N N . LEU C 1 22 ? 37.04440 -6.08905 46.01464 1.000 26.03820 21 LEU C N 1
ATOM 6360 C CA . LEU C 1 22 ? 37.39465 -5.35334 47.22713 1.000 30.78891 21 LEU C CA 1
ATOM 6361 C C . LEU C 1 22 ? 37.64038 -6.24114 48.43501 1.000 26.75766 21 LEU C C 1
ATOM 6362 O O . LEU C 1 22 ? 38.51151 -5.93038 49.25191 1.000 28.32265 21 LEU C O 1
ATOM 6367 N N . ASN C 1 23 ? 36.88605 -7.32424 48.58844 1.000 28.15182 22 ASN C N 1
ATOM 6368 C CA . ASN C 1 23 ? 37.08517 -8.23899 49.70545 1.000 30.49320 22 ASN C CA 1
ATOM 6369 C C . ASN C 1 23 ? 37.12329 -9.67837 49.20435 1.000 32.56392 22 ASN C C 1
ATOM 6370 O O . ASN C 1 23 ? 36.07677 -10.29660 49.00774 1.000 28.86479 22 ASN C O 1
ATOM 6375 N N . PRO C 1 24 ? 38.33509 -10.21719 48.99106 1.000 30.45013 23 PRO C N 1
ATOM 6376 C CA . PRO C 1 24 ? 39.61531 -9.53267 49.20731 1.000 30.91122 23 PRO C CA 1
ATOM 6377 C C . PRO C 1 24 ? 39.97475 -8.55817 48.08532 1.000 34.05373 23 PRO C C 1
ATOM 6378 O O . PRO C 1 24 ? 39.49734 -8.70930 46.96075 1.000 26.41372 23 PRO C O 1
ATOM 6382 N N . LEU C 1 25 ? 40.80745 -7.56924 48.40252 1.000 39.03619 24 LEU C N 1
ATOM 6383 C CA . LEU C 1 25 ? 41.16753 -6.54209 47.43423 1.000 27.53108 24 LEU C CA 1
ATOM 6384 C C . LEU C 1 25 ? 42.04203 -7.12604 46.33009 1.000 27.81657 24 LEU C C 1
ATOM 6385 O O . LEU C 1 25 ? 43.05344 -7.77993 46.60185 1.000 18.72039 24 LEU C O 1
ATOM 6390 N N . ASP C 1 26 ? 41.64637 -6.88626 45.08193 1.000 27.17397 25 ASP C N 1
ATOM 6391 C CA . ASP C 1 26 ? 42.41162 -7.36396 43.93808 1.000 19.28628 25 ASP C CA 1
ATOM 6392 C C . ASP C 1 26 ? 43.70724 -6.57160 43.79802 1.000 22.20977 25 ASP C C 1
ATOM 6393 O O . ASP C 1 26 ? 43.74411 -5.36312 44.04728 1.000 22.17822 25 ASP C O 1
ATOM 6398 N N . LEU C 1 27 ? 44.77865 -7.26186 43.39407 1.000 20.87129 26 LEU C N 1
ATOM 6399 C CA . LEU C 1 27 ? 46.09574 -6.62971 43.36383 1.000 19.00971 26 LEU C CA 1
ATOM 6400 C C . LEU C 1 27 ? 46.16483 -5.52077 42.31983 1.000 27.58695 26 LEU C C 1
ATOM 6401 O O . LEU C 1 27 ? 46.72136 -4.44858 42.58584 1.000 25.09014 26 LEU C O 1
ATOM 6406 N N . ASP C 1 28 ? 45.61352 -5.75706 41.12557 1.000 20.70719 27 ASP C N 1
ATOM 6407 C CA . ASP C 1 28 ? 45.62841 -4.72058 40.09771 1.000 18.42924 27 ASP C CA 1
ATOM 6408 C C . ASP C 1 28 ? 44.78306 -3.51948 40.49831 1.000 24.53368 27 ASP C C 1
ATOM 6409 O O . ASP C 1 28 ? 45.09914 -2.38671 40.11652 1.000 25.75023 27 ASP C O 1
ATOM 6414 N N . LEU C 1 29 ? 43.70923 -3.74229 41.25826 1.000 24.07851 28 LEU C N 1
ATOM 6415 C CA . LEU C 1 29 ? 42.93087 -2.62169 41.77199 1.000 22.87605 28 LEU C CA 1
ATOM 6416 C C . LEU C 1 29 ? 43.66354 -1.90995 42.90159 1.000 26.99366 28 LEU C C 1
ATOM 6417 O O . LEU C 1 29 ? 43.53426 -0.68906 43.04923 1.000 18.60492 28 LEU C O 1
ATOM 6422 N N . ARG C 1 30 ? 44.43330 -2.65265 43.70333 1.000 20.11377 29 ARG C N 1
ATOM 6423 C CA . ARG C 1 30 ? 45.24474 -2.02830 44.74271 1.000 17.73425 29 ARG C CA 1
ATOM 6424 C C . ARG C 1 30 ? 46.22104 -1.02645 44.13724 1.000 16.72451 29 ARG C C 1
ATOM 6425 O O . ARG C 1 30 ? 46.37958 0.09056 44.64378 1.000 19.20308 29 ARG C O 1
ATOM 6433 N N . LYS C 1 31 ? 46.87910 -1.40902 43.04058 1.000 18.57552 30 LYS C N 1
ATOM 6434 C CA . LYS C 1 31 ? 47.76538 -0.48082 42.34492 1.000 20.94446 30 LYS C CA 1
ATOM 6435 C C . LYS C 1 31 ? 46.97545 0.63020 41.66449 1.000 24.53357 30 LYS C C 1
ATOM 6436 O O . LYS C 1 31 ? 47.40542 1.78972 41.65306 1.000 23.27434 30 LYS C O 1
ATOM 6442 N N . TYR C 1 32 ? 45.82028 0.28762 41.08768 1.000 22.38661 31 TYR C N 1
ATOM 6443 C CA . TYR C 1 32 ? 45.00487 1.26746 40.37558 1.000 21.59410 31 TYR C CA 1
ATOM 6444 C C . TYR C 1 32 ? 44.55950 2.39326 41.30058 1.000 26.83061 31 TYR C C 1
ATOM 6445 O O . TYR C 1 32 ? 44.59950 3.57094 40.92430 1.000 26.28647 31 TYR C O 1
ATOM 6454 N N . ILE C 1 33 ? 44.13721 2.04938 42.51898 1.000 29.08382 32 ILE C N 1
ATOM 6455 C CA . ILE C 1 33 ? 43.68413 3.06225 43.46708 1.000 26.46049 32 ILE C CA 1
ATOM 6456 C C . ILE C 1 33 ? 44.84747 3.93898 43.91310 1.000 22.92843 32 ILE C C 1
ATOM 6457 O O . ILE C 1 33 ? 44.71743 5.16584 44.00802 1.000 21.21790 32 ILE C O 1
ATOM 6462 N N . ILE C 1 34 ? 46.00209 3.32728 44.18679 1.000 22.35491 33 ILE C N 1
ATOM 6463 C CA . ILE C 1 34 ? 47.15952 4.08446 44.65802 1.000 20.62033 33 ILE C CA 1
ATOM 6464 C C . ILE C 1 34 ? 47.59871 5.09858 43.60812 1.000 23.05184 33 ILE C C 1
ATOM 6465 O O . ILE C 1 34 ? 47.81268 6.27866 43.91201 1.000 20.27053 33 ILE C O 1
ATOM 6470 N N . GLN C 1 35 ? 47.72672 4.65652 42.35230 1.000 23.31977 34 GLN C N 1
ATOM 6471 C CA . GLN C 1 35 ? 48.23283 5.54210 41.30706 1.000 25.39793 34 GLN C CA 1
ATOM 6472 C C . GLN C 1 35 ? 47.30801 6.73193 41.07745 1.000 24.22337 34 GLN C C 1
ATOM 6473 O O . GLN C 1 35 ? 47.77646 7.81894 40.72066 1.000 23.01744 34 GLN C O 1
ATOM 6479 N N . TYR C 1 36 ? 46.00080 6.55532 41.28345 1.000 21.92110 35 TYR C N 1
ATOM 6480 C CA . TYR C 1 36 ? 45.08991 7.69164 41.22079 1.000 24.02517 35 TYR C CA 1
ATOM 6481 C C . TYR C 1 36 ? 45.14675 8.52612 42.49190 1.000 23.90225 35 TYR C C 1
ATOM 6482 O O . TYR C 1 36 ? 44.88082 9.73261 42.44996 1.000 20.36155 35 TYR C O 1
ATOM 6491 N N . GLY C 1 37 ? 45.48436 7.90762 43.62481 1.000 24.33958 36 GLY C N 1
ATOM 6492 C CA . GLY C 1 37 ? 45.71401 8.68112 44.83219 1.000 29.27802 36 GLY C CA 1
ATOM 6493 C C . GLY C 1 37 ? 46.95342 9.54741 44.72758 1.000 22.52596 36 GLY C C 1
ATOM 6494 O O . GLY C 1 37 ? 46.98099 10.66996 45.24055 1.000 19.61514 36 GLY C O 1
ATOM 6495 N N . GLU C 1 38 ? 47.99457 9.03899 44.06075 1.000 16.51497 37 GLU C N 1
ATOM 6496 C CA . GLU C 1 38 ? 49.18986 9.84200 43.82252 1.000 22.66596 37 GLU C CA 1
ATOM 6497 C C . GLU C 1 38 ? 48.84762 11.12655 43.08151 1.000 25.86805 37 GLU C C 1
ATOM 6498 O O . GLU C 1 38 ? 49.43008 12.18412 43.35061 1.000 20.84590 37 GLU C O 1
ATOM 6504 N N . LEU C 1 39 ? 47.90391 11.05234 42.14128 1.000 22.34549 38 LEU C N 1
ATOM 6505 C CA . LEU C 1 39 ? 47.44889 12.25585 41.45522 1.000 20.71095 38 LEU C CA 1
ATOM 6506 C C . LEU C 1 39 ? 46.71754 13.18743 42.41285 1.000 19.31742 38 LEU C C 1
ATOM 6507 O O . LEU C 1 39 ? 46.87346 14.40849 42.33953 1.000 23.95344 38 LEU C O 1
ATOM 6512 N N . ALA C 1 40 ? 45.91867 12.63382 43.32510 1.000 23.56623 39 ALA C N 1
ATOM 6513 C CA . ALA C 1 40 ? 45.30478 13.47229 44.34640 1.000 19.32262 39 ALA C CA 1
ATOM 6514 C C . ALA C 1 40 ? 46.36441 14.07077 45.26404 1.000 18.92732 39 ALA C C 1
ATOM 6515 O O . ALA C 1 40 ? 46.24926 15.22735 45.69004 1.000 15.61327 39 ALA C O 1
ATOM 6517 N N . GLN C 1 41 ? 47.41587 13.30311 45.56004 1.000 17.87273 40 GLN C N 1
ATOM 6518 C CA . GLN C 1 41 ? 48.45992 13.77604 46.46389 1.000 17.87319 40 GLN C CA 1
ATOM 6519 C C . GLN C 1 41 ? 49.25640 14.92779 45.86211 1.000 21.99640 40 GLN C C 1
ATOM 6520 O O . GLN C 1 41 ? 49.68860 15.82625 46.59375 1.000 15.97091 40 GLN C O 1
ATOM 6526 N N . ALA 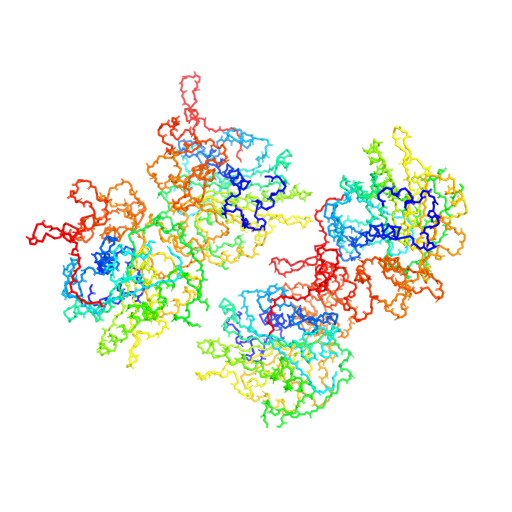C 1 42 ? 49.45122 14.92888 44.53959 1.000 16.67627 41 ALA C N 1
ATOM 6527 C CA . ALA C 1 42 ? 50.21041 15.99997 43.90360 1.000 16.50624 41 ALA C CA 1
ATOM 6528 C C . ALA C 1 42 ? 49.56764 17.36587 44.10732 1.000 22.67451 41 ALA C C 1
ATOM 6529 O O . ALA C 1 42 ? 50.26711 18.38216 44.02906 1.000 16.34908 41 ALA C O 1
ATOM 6531 N N . THR C 1 43 ? 48.25615 17.41472 44.36504 1.000 18.82826 42 THR C N 1
ATOM 6532 C CA . THR C 1 43 ? 47.62068 18.68357 44.70658 1.000 16.64192 42 THR C CA 1
ATOM 6533 C C . THR C 1 43 ? 48.23485 19.28024 45.96662 1.000 20.25037 42 THR C C 1
ATOM 6534 O O . THR C 1 43 ? 48.49171 20.48806 46.03012 1.000 22.35638 42 THR C O 1
ATOM 6538 N N . TYR C 1 44 ? 48.48136 18.44775 46.98119 1.000 20.91108 43 TYR C N 1
ATOM 6539 C CA . TYR C 1 44 ? 49.08097 18.95086 48.21239 1.000 20.96552 43 TYR C CA 1
ATOM 6540 C C . TYR C 1 44 ? 50.55711 19.27276 48.01928 1.000 17.34436 43 TYR C C 1
ATOM 6541 O O . TYR C 1 44 ? 51.06690 20.23896 48.59718 1.000 17.49617 43 TYR C O 1
ATOM 6550 N N . ASP C 1 45 ? 51.26039 18.47650 47.21062 1.000 19.40213 44 ASP C N 1
ATOM 6551 C CA . ASP C 1 45 ? 52.70426 18.63556 47.08344 1.000 20.02872 44 ASP C CA 1
ATOM 6552 C C . ASP C 1 45 ? 53.09700 19.89346 46.31929 1.000 21.34326 44 ASP C C 1
ATOM 6553 O O . ASP C 1 45 ? 54.22494 20.37032 46.48017 1.000 18.16381 44 ASP C O 1
ATOM 6558 N N . THR C 1 46 ? 52.20526 20.44257 45.49627 1.000 19.89287 45 THR C N 1
ATOM 6559 C CA . THR C 1 46 ? 52.49817 21.67137 44.77221 1.000 18.84822 45 THR C CA 1
ATOM 6560 C C . THR C 1 46 ? 51.90975 22.90948 45.43603 1.000 16.67219 45 THR C C 1
ATOM 6561 O O . THR C 1 46 ? 52.22646 24.02666 45.01402 1.000 15.47321 45 THR C O 1
ATOM 6565 N N . PHE C 1 47 ? 51.08433 22.74152 46.46703 1.000 13.33730 46 PHE C N 1
ATOM 6566 C CA . PHE C 1 47 ? 50.34393 23.85561 47.04289 1.000 19.59174 46 PHE C CA 1
ATOM 6567 C C . PHE C 1 47 ? 51.20295 24.62679 48.03911 1.000 18.15066 46 PHE C C 1
ATOM 6568 O O . PHE C 1 47 ? 51.86634 24.03331 48.89477 1.000 14.49795 46 PHE C O 1
ATOM 6576 N N . ILE C 1 48 ? 51.17945 25.95353 47.92592 1.000 18.05786 47 ILE C N 1
ATOM 6577 C CA . ILE C 1 48 ? 51.91298 26.83861 48.82378 1.000 17.64479 47 ILE C CA 1
ATOM 6578 C C . ILE C 1 48 ? 50.95810 27.23700 49.94448 1.000 14.99191 47 ILE C C 1
ATOM 6579 O O . ILE C 1 48 ? 50.06713 28.06736 49.75227 1.000 20.63365 47 ILE C O 1
ATOM 6584 N N . SER C 1 49 ? 51.14311 26.64575 51.12222 1.000 13.81868 48 SER C N 1
ATOM 6585 C CA . SER C 1 49 ? 50.34623 26.99250 52.29113 1.000 18.60221 48 SER C CA 1
ATOM 6586 C C . SER C 1 49 ? 51.02113 28.02172 53.18594 1.000 15.28549 48 SER C C 1
ATOM 6587 O O . SER C 1 49 ? 50.35379 28.59645 54.05385 1.000 16.11675 48 SER C O 1
ATOM 6590 N N . GLU C 1 50 ? 52.31429 28.26732 52.99960 1.000 16.09998 49 GLU C N 1
ATOM 6591 C CA . GLU C 1 50 ? 53.02987 29.25211 53.80408 1.000 19.05408 49 GLU C CA 1
ATOM 6592 C C . GLU C 1 50 ? 52.51931 30.65173 53.48152 1.000 18.39937 49 GLU C C 1
ATOM 6593 O O . GLU C 1 50 ? 52.68154 31.13615 52.35563 1.000 17.92305 49 GLU C O 1
ATOM 6599 N N . ARG C 1 51 ? 51.89801 31.30220 54.46941 1.000 19.75683 50 ARG C N 1
ATOM 6600 C CA . ARG C 1 51 ? 51.30723 32.61665 54.24345 1.000 19.07026 50 ARG C CA 1
ATOM 6601 C C . ARG C 1 51 ? 52.35192 33.69472 53.98632 1.000 22.07962 50 ARG C C 1
ATOM 6602 O O . ARG C 1 51 ? 52.00491 34.76308 53.46962 1.000 22.70228 50 ARG C O 1
ATOM 6610 N N . ALA C 1 52 ? 53.61589 33.44576 54.33578 1.000 21.58728 51 ALA C N 1
ATOM 6611 C CA . ALA C 1 52 ? 54.66332 34.42125 54.05601 1.000 18.02708 51 ALA C CA 1
ATOM 6612 C C . ALA C 1 52 ? 54.88175 34.59616 52.55927 1.000 18.81047 51 ALA C C 1
ATOM 6613 O O . ALA C 1 52 ? 55.31079 35.66766 52.11683 1.000 17.62849 51 ALA C O 1
ATOM 6615 N N . SER C 1 53 ? 54.59150 33.56634 51.77008 1.000 19.35056 52 SER C N 1
ATOM 6616 C CA . SER C 1 53 ? 54.78747 33.64582 50.33105 1.000 15.21047 52 SER C CA 1
ATOM 6617 C C . SER C 1 53 ? 53.77278 34.58811 49.70028 1.000 22.15177 52 SER C C 1
ATOM 6618 O O . SER C 1 53 ? 52.58390 34.55777 50.02903 1.000 22.07071 52 SER C O 1
ATOM 6621 N N . LYS C 1 54 ? 54.24811 35.43365 48.78405 1.000 21.75262 53 LYS C N 1
ATOM 6622 C CA . LYS C 1 54 ? 53.32363 36.24165 48.00161 1.000 23.35006 53 LYS C CA 1
ATOM 6623 C C . LYS C 1 54 ? 52.53213 35.40140 47.01069 1.000 21.63547 53 LYS C C 1
ATOM 6624 O O . LYS C 1 54 ? 51.58770 35.91410 46.40118 1.000 18.89931 53 LYS C O 1
ATOM 6630 N N . TYR C 1 55 ? 52.88980 34.12718 46.84665 1.000 22.16898 54 TYR C N 1
ATOM 6631 C CA . TYR C 1 55 ? 52.13353 33.18012 46.03941 1.000 21.41014 54 TYR C CA 1
ATOM 6632 C C . TYR C 1 55 ? 51.43528 32.13603 46.90663 1.000 21.54563 54 TYR C C 1
ATOM 6633 O O . TYR C 1 55 ? 51.21715 31.00213 46.47251 1.000 20.04080 54 TYR C O 1
ATOM 6642 N N . ALA C 1 56 ? 51.08806 32.50788 48.13810 1.000 19.94228 55 ALA C N 1
ATOM 6643 C CA . ALA C 1 56 ? 50.36403 31.60504 49.02259 1.000 17.73739 55 ALA C CA 1
ATOM 6644 C C . ALA C 1 56 ? 48.98777 31.29978 48.44820 1.000 18.75899 55 ALA C C 1
ATOM 6645 O O . ALA C 1 56 ? 48.26524 32.20311 48.01622 1.000 15.55351 55 ALA C O 1
ATOM 6647 N N . GLY C 1 57 ? 48.62473 30.02076 48.44552 1.000 18.94516 56 GLY C N 1
ATOM 6648 C CA . GLY C 1 57 ? 47.39015 29.58617 47.83515 1.000 19.13805 56 GLY C CA 1
ATOM 6649 C C . GLY C 1 57 ? 47.50121 29.21404 46.37406 1.000 19.28334 56 GLY C C 1
ATOM 6650 O O . GLY C 1 57 ? 46.48068 28.88401 45.75682 1.000 19.68375 56 GLY C O 1
ATOM 6651 N N . ALA C 1 58 ? 48.70017 29.25318 45.80260 1.000 17.18874 57 ALA C N 1
ATOM 6652 C CA . ALA C 1 58 ? 48.92181 28.93119 44.40291 1.000 21.30906 57 ALA C CA 1
ATOM 6653 C C . ALA C 1 58 ? 49.88260 27.75533 44.28375 1.000 18.45098 57 ALA C C 1
ATOM 6654 O O . ALA C 1 58 ? 50.51427 27.33157 45.25478 1.000 17.21278 57 ALA C O 1
ATOM 6656 N N . SER C 1 59 ? 49.98059 27.22965 43.06633 1.000 22.25574 58 SER C N 1
ATOM 6657 C CA . SER C 1 59 ? 50.89085 26.13323 42.77208 1.000 17.92393 58 SER C CA 1
ATOM 6658 C C . SER C 1 59 ? 52.31041 26.66417 42.61968 1.000 17.66652 58 SER C C 1
ATOM 6659 O O . SER C 1 59 ? 52.54103 27.64303 41.90338 1.000 19.80514 58 SER C O 1
ATOM 6662 N N . ARG C 1 60 ? 53.26298 26.02218 43.29803 1.000 14.90448 59 ARG C N 1
ATOM 6663 C CA . ARG C 1 60 ? 54.65229 26.45080 43.19805 1.000 21.79324 59 ARG C CA 1
ATOM 6664 C C . ARG C 1 60 ? 55.35581 25.86259 41.98487 1.000 21.48900 59 ARG C C 1
ATOM 6665 O O . ARG C 1 60 ? 56.42951 26.34682 41.61107 1.000 25.35033 59 ARG C O 1
ATOM 6673 N N . TYR C 1 61 ? 54.77622 24.84393 41.36176 1.000 20.95260 60 TYR C N 1
ATOM 6674 C CA . TYR C 1 61 ? 55.32746 24.23904 40.16277 1.000 20.22549 60 TYR C CA 1
ATOM 6675 C C . TYR C 1 61 ? 54.48606 24.63066 38.95575 1.000 20.95398 60 TYR C C 1
ATOM 6676 O O . TYR C 1 61 ? 53.26679 24.79808 39.05297 1.000 17.45769 60 TYR C O 1
ATOM 6685 N N . SER C 1 62 ? 55.15418 24.79480 37.81970 1.000 25.76598 61 SER C N 1
ATOM 6686 C CA . SER C 1 62 ? 54.45134 25.05187 36.57596 1.000 23.21173 61 SER C CA 1
ATOM 6687 C C . SER C 1 62 ? 53.80693 23.76996 36.06091 1.000 18.53096 61 SER C C 1
ATOM 6688 O O . SER C 1 62 ? 54.13845 22.66111 36.49051 1.000 19.59885 61 SER C O 1
ATOM 6691 N N . MET C 1 63 ? 52.86713 23.93325 35.12715 1.000 19.20746 62 MET C N 1
ATOM 6692 C CA . MET C 1 63 ? 52.30468 22.77044 34.44963 1.000 24.57228 62 MET C CA 1
ATOM 6693 C C . MET C 1 63 ? 53.38471 21.97796 33.72816 1.000 22.43362 62 MET C C 1
ATOM 6694 O O . MET C 1 63 ? 53.29668 20.74884 33.63194 1.000 30.68465 62 MET C O 1
ATOM 6699 N N . GLU C 1 64 ? 54.41303 22.66344 33.22583 1.000 26.35268 63 GLU C N 1
ATOM 6700 C CA . GLU C 1 64 ? 55.48533 21.98552 32.50608 1.000 31.04866 63 GLU C CA 1
ATOM 6701 C C . GLU C 1 64 ? 56.34716 21.15421 33.45030 1.000 25.37426 63 GLU C C 1
ATOM 6702 O O . GLU C 1 64 ? 56.73046 20.02670 33.11900 1.000 23.44139 63 GLU C O 1
ATOM 6708 N N . ASN C 1 65 ? 56.65176 21.68777 34.63179 1.000 27.06556 64 ASN C N 1
ATOM 6709 C CA . ASN C 1 65 ? 57.50630 21.02080 35.60654 1.000 28.92351 64 ASN C CA 1
ATOM 6710 C C . ASN C 1 65 ? 56.74691 20.09675 36.54953 1.000 25.45425 64 ASN C C 1
ATOM 6711 O O . ASN C 1 65 ? 57.38387 19.41284 37.35721 1.000 32.50803 64 ASN C O 1
ATOM 6716 N N . PHE C 1 66 ? 55.41717 20.04799 36.45539 1.000 26.36111 65 PHE C N 1
ATOM 6717 C CA . PHE C 1 66 ? 54.56909 19.50764 37.51536 1.000 28.02472 65 PHE C CA 1
ATOM 6718 C C . PHE C 1 66 ? 54.95950 18.10907 37.98388 1.000 24.74482 65 PHE C C 1
ATOM 6719 O O . PHE C 1 66 ? 55.39783 17.94121 39.12619 1.000 24.30682 65 PHE C O 1
ATOM 6727 N N . PHE C 1 67 ? 54.80180 17.10010 37.12267 1.000 24.98948 66 PHE C N 1
ATOM 6728 C CA . PHE C 1 67 ? 54.98662 15.72139 37.57063 1.000 23.83989 66 PHE C CA 1
ATOM 6729 C C . PHE C 1 67 ? 56.43311 15.42064 37.93851 1.000 23.12987 66 PHE C C 1
ATOM 6730 O O . PHE C 1 67 ? 56.68280 14.59718 38.82648 1.000 25.70331 66 PHE C O 1
ATOM 6738 N N . THR C 1 68 ? 57.39472 16.05965 37.27132 1.000 27.08040 67 THR C N 1
ATOM 6739 C CA . THR C 1 68 ? 58.79250 15.85647 37.63778 1.000 24.48053 67 THR C CA 1
ATOM 6740 C C . THR C 1 68 ? 59.07276 16.37980 39.04086 1.000 27.80384 67 THR C C 1
ATOM 6741 O O . THR C 1 68 ? 59.77277 15.72862 39.82517 1.000 27.47379 67 THR C O 1
ATOM 6745 N N . LYS C 1 69 ? 58.51562 17.53950 39.38368 1.000 28.49072 68 LYS C N 1
ATOM 6746 C CA . LYS C 1 69 ? 58.81178 18.18374 40.65480 1.000 29.07892 68 LYS C CA 1
ATOM 6747 C C . LYS C 1 69 ? 57.94062 17.69379 41.80612 1.000 24.44766 68 LYS C C 1
ATOM 6748 O O . LYS C 1 69 ? 58.23865 18.01461 42.96108 1.000 21.25146 68 LYS C O 1
ATOM 6754 N N . VAL C 1 70 ? 56.88370 16.92789 41.53301 1.000 24.67578 69 VAL C N 1
ATOM 6755 C CA . VAL C 1 70 ? 56.11453 16.28148 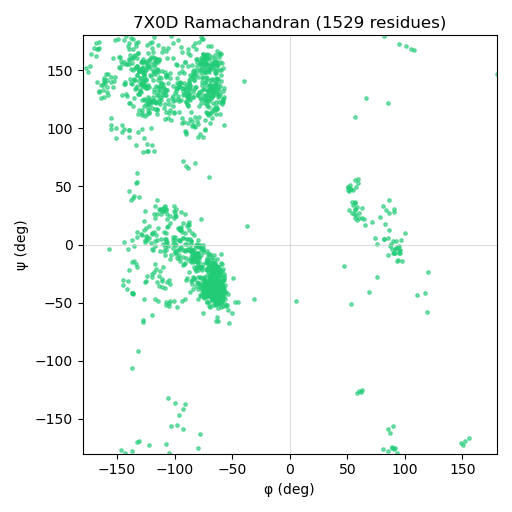42.59124 1.000 24.38104 69 VAL C CA 1
ATOM 6756 C C . VAL C 1 70 ? 56.50305 14.81542 42.75560 1.000 20.83382 69 VAL C C 1
ATOM 6757 O O . VAL C 1 70 ? 55.85954 14.08792 43.51752 1.000 25.11249 69 VAL C O 1
ATOM 6761 N N . GLY C 1 71 ? 57.54003 14.36440 42.05221 1.000 21.70116 70 GLY C N 1
ATOM 6762 C CA . GLY C 1 71 ? 58.06934 13.03024 42.25092 1.000 26.89365 70 GLY C CA 1
ATOM 6763 C C . GLY C 1 71 ? 57.35163 11.91854 41.52186 1.000 22.93641 70 GLY C C 1
ATOM 6764 O O . GLY C 1 71 ? 57.53213 10.74985 41.87610 1.000 24.59739 70 GLY C O 1
ATOM 6765 N N . LEU C 1 72 ? 56.54991 12.23568 40.51124 1.000 16.72843 71 LEU C N 1
ATOM 6766 C CA . LEU C 1 72 ? 55.80195 11.23392 39.76941 1.000 25.91725 71 LEU C CA 1
ATOM 6767 C C . LEU C 1 72 ? 56.41844 11.04047 38.38275 1.000 25.02201 71 LEU C C 1
ATOM 6768 O O . LEU C 1 72 ? 57.49943 11.55920 38.07984 1.000 25.43806 71 LEU C O 1
ATOM 6773 N N . ASP C 1 73 ? 55.72730 10.27753 37.53646 1.000 25.92144 72 ASP C N 1
ATOM 6774 C CA . ASP C 1 73 ? 56.22096 9.98128 36.19685 1.000 32.59840 72 ASP C CA 1
ATOM 6775 C C . ASP C 1 73 ? 55.75404 11.05977 35.22848 1.000 31.11277 72 ASP C C 1
ATOM 6776 O O . ASP C 1 73 ? 54.54057 11.23593 35.05583 1.000 34.66573 72 ASP C O 1
ATOM 6781 N N . PRO C 1 74 ? 56.66226 11.79455 34.58178 1.000 36.15862 73 PRO C N 1
ATOM 6782 C CA . PRO C 1 74 ? 56.24858 12.88074 33.68525 1.000 34.12150 73 PRO C CA 1
ATOM 6783 C C . PRO C 1 74 ? 55.89129 12.43854 32.27432 1.000 35.94760 73 PRO C C 1
ATOM 6784 O O . PRO C 1 74 ? 55.45177 13.27744 31.48017 1.000 36.40690 73 PRO C O 1
ATOM 6788 N N . SER C 1 75 ? 56.06604 11.16370 31.93304 1.000 32.60332 74 SER C N 1
ATOM 6789 C CA . SER C 1 75 ? 55.79794 10.67464 30.58718 1.000 38.71441 74 SER C CA 1
ATOM 6790 C C . SER C 1 75 ? 54.44971 9.97869 30.46198 1.000 32.08129 74 SER C C 1
ATOM 6791 O O . SER C 1 75 ? 54.13564 9.45554 29.38884 1.000 31.56653 74 SER C O 1
ATOM 6794 N N . LYS C 1 76 ? 53.64826 9.96274 31.52517 1.000 30.12475 75 LYS C N 1
ATOM 6795 C CA . LYS C 1 76 ? 52.37047 9.26115 31.53952 1.000 30.63922 75 LYS C CA 1
ATOM 6796 C C . LYS C 1 76 ? 51.18766 10.19998 31.33454 1.000 29.46029 75 LYS C C 1
ATOM 6797 O O . LYS C 1 76 ? 50.30929 9.92248 30.51262 1.000 27.59813 75 LYS C O 1
ATOM 6803 N N . TYR C 1 77 ? 51.14784 11.30782 32.06878 1.000 26.91239 76 TYR C N 1
ATOM 6804 C CA . TYR C 1 77 ? 50.11209 12.31700 31.92279 1.000 24.63286 76 TYR C CA 1
ATOM 6805 C C . TYR C 1 77 ? 50.73934 13.65399 31.55160 1.000 24.00137 76 TYR C C 1
ATOM 6806 O O . TYR C 1 77 ? 51.90932 13.92057 31.84093 1.000 24.92545 76 TYR C O 1
ATOM 6815 N N . HIS C 1 78 ? 49.93716 14.49737 30.90819 1.000 26.83557 77 HIS C N 1
ATOM 6816 C CA . HIS C 1 78 ? 50.34764 15.83515 30.50183 1.000 26.54888 77 HIS C CA 1
ATOM 6817 C C . HIS C 1 78 ? 49.38307 16.83703 31.11884 1.000 25.51325 77 HIS C C 1
ATOM 6818 O O . HIS C 1 78 ? 48.18092 16.79789 30.83582 1.000 22.71241 77 HIS C O 1
ATOM 6825 N N . VAL C 1 79 ? 49.90614 17.72251 31.96895 1.000 18.83011 78 VAL C N 1
ATOM 6826 C CA . VAL C 1 79 ? 49.06835 18.72494 32.61375 1.000 21.41362 78 VAL C CA 1
ATOM 6827 C C . VAL C 1 79 ? 48.59488 19.73371 31.57753 1.000 24.86823 78 VAL C C 1
ATOM 6828 O O . VAL C 1 79 ? 49.37254 20.19978 30.73408 1.000 27.68891 78 VAL C O 1
ATOM 6832 N N . THR C 1 80 ? 47.30973 20.07713 31.63173 1.000 21.18786 79 THR C N 1
ATOM 6833 C CA . THR C 1 80 ? 46.73167 21.00138 30.66778 1.000 21.00009 79 THR C CA 1
ATOM 6834 C C . THR C 1 80 ? 46.14497 22.26312 31.28378 1.000 21.00121 79 THR C C 1
ATOM 6835 O O . THR C 1 80 ? 46.07803 23.28218 30.59300 1.000 22.09109 79 THR C O 1
ATOM 6839 N N . LYS C 1 81 ? 45.72509 22.23805 32.54858 1.000 18.39278 80 LYS C N 1
ATOM 6840 C CA . LYS C 1 81 ? 45.11031 23.42423 33.13212 1.000 22.13374 80 LYS C CA 1
ATOM 6841 C C . LYS C 1 81 ? 45.11628 23.34192 34.65102 1.000 23.72286 80 LYS C C 1
ATOM 6842 O O . LYS C 1 81 ? 44.76469 22.30488 35.22227 1.000 19.02182 80 LYS C O 1
ATOM 6848 N N . PHE C 1 82 ? 45.52295 24.43552 35.29144 1.000 21.73734 81 PHE C N 1
ATOM 6849 C CA . PHE C 1 82 ? 45.23371 24.67829 36.69679 1.000 19.93038 81 PHE C CA 1
ATOM 6850 C C . PHE C 1 82 ? 43.91540 25.43435 36.79276 1.000 22.48169 81 PHE C C 1
ATOM 6851 O O . PHE C 1 82 ? 43.67589 26.37552 36.03154 1.000 21.01183 81 PHE C O 1
ATOM 6859 N N . PHE C 1 83 ? 43.05551 25.02310 37.72166 1.000 19.60311 82 PHE C N 1
ATOM 6860 C CA . PHE C 1 83 ? 41.79724 25.72203 37.93426 1.000 19.03195 82 PHE C CA 1
ATOM 6861 C C . PHE C 1 83 ? 41.74426 26.30647 39.33940 1.000 21.49063 82 PHE C C 1
ATOM 6862 O O . PHE C 1 83 ? 42.29039 25.74154 40.29249 1.000 20.79012 82 PHE C O 1
ATOM 6870 N N . TYR C 1 84 ? 41.07878 27.45530 39.44880 1.000 21.37779 83 TYR C N 1
ATOM 6871 C CA . TYR C 1 84 ? 41.07639 28.26179 40.65920 1.000 26.07221 83 TYR C CA 1
ATOM 6872 C C . TYR C 1 84 ? 39.64757 28.52549 41.10517 1.000 23.60918 83 TYR C C 1
ATOM 6873 O O . TYR C 1 84 ? 38.72777 28.60703 40.28603 1.000 23.31821 83 TYR C O 1
ATOM 6882 N N . GLY C 1 85 ? 39.47361 28.67141 42.41906 1.000 20.01373 84 GLY C N 1
ATOM 6883 C CA . GLY C 1 85 ? 38.16981 28.92941 42.98520 1.000 21.86572 84 GLY C CA 1
ATOM 6884 C C . GLY C 1 85 ? 38.22674 30.02403 44.03209 1.000 22.03608 84 GLY C C 1
ATOM 6885 O O . GLY C 1 85 ? 39.28875 30.37046 44.55101 1.000 21.48246 84 GLY C O 1
ATOM 6886 N N . THR C 1 86 ? 37.05025 30.57132 44.32754 1.000 29.27154 85 THR C N 1
ATOM 6887 C CA . THR C 1 86 ? 36.88370 31.58626 45.35799 1.000 21.76437 85 THR C CA 1
ATOM 6888 C C . THR C 1 86 ? 35.63722 31.24925 46.16507 1.000 27.24649 85 THR C C 1
ATOM 6889 O O . THR C 1 86 ? 34.97771 30.23152 45.93179 1.000 28.87776 85 THR C O 1
ATOM 6893 N N . SER C 1 87 ? 35.31090 32.11263 47.12350 1.000 30.46820 86 SER C N 1
ATOM 6894 C CA . SER C 1 87 ? 34.11862 31.92945 47.93784 1.000 27.76860 86 SER C CA 1
ATOM 6895 C C . SER C 1 87 ? 33.56351 33.29465 48.31454 1.000 26.53913 86 SER C C 1
ATOM 6896 O O . SER C 1 87 ? 34.25975 34.31047 48.24609 1.000 27.19900 86 SER C O 1
ATOM 6899 N N . SER C 1 88 ? 32.28990 33.30657 48.71574 1.000 27.96588 87 SER C N 1
ATOM 6900 C CA . SER C 1 88 ? 31.61083 34.54364 49.07991 1.000 30.02735 87 SER C CA 1
ATOM 6901 C C . SER C 1 88 ? 30.92572 34.46515 50.43978 1.000 32.81346 87 SER C C 1
ATOM 6902 O O . SER C 1 88 ? 30.17925 35.38432 50.79531 1.000 33.44305 87 SER C O 1
ATOM 6905 N N . ILE C 1 89 ? 31.15527 33.40278 51.20510 1.000 30.69766 88 ILE C N 1
ATOM 6906 C CA . ILE C 1 89 ? 30.55403 33.25852 52.52972 1.000 28.16528 88 ILE C CA 1
ATOM 6907 C C . ILE C 1 89 ? 31.66666 33.00654 53.53805 1.000 37.74016 88 ILE C C 1
ATOM 6908 O O . ILE C 1 89 ? 32.76356 32.55375 53.17227 1.000 38.24276 88 ILE C O 1
ATOM 6913 N N . PRO C 1 90 ? 31.42223 33.31571 54.82614 1.000 34.50238 89 PRO C N 1
ATOM 6914 C CA . PRO C 1 90 ? 32.32314 33.04443 55.95271 1.000 42.97410 89 PRO C CA 1
ATOM 6915 C C . PRO C 1 90 ? 33.03809 31.69530 55.87607 1.000 40.69218 89 PRO C C 1
ATOM 6916 O O . PRO C 1 90 ? 32.41766 30.70572 55.48753 1.000 38.52092 89 PRO C O 1
ATOM 6920 N N . ALA C 1 94 ? 39.82721 29.07854 57.36553 1.000 38.43065 93 ALA C N 1
ATOM 6921 C CA . ALA C 1 94 ? 41.13191 28.55483 56.97978 1.000 28.57890 93 ALA C CA 1
ATOM 6922 C C . ALA C 1 94 ? 41.02076 27.63122 55.76827 1.000 44.84061 93 ALA C C 1
ATOM 6923 O O . ALA C 1 94 ? 41.94048 26.86762 55.47451 1.000 41.82775 93 ALA C O 1
ATOM 6925 N N . PHE C 1 95 ? 39.88410 27.70146 55.06931 1.000 47.95819 94 PHE C N 1
ATOM 6926 C CA . PHE C 1 95 ? 39.72415 26.92474 53.84352 1.000 47.99111 94 PHE C CA 1
ATOM 6927 C C . PHE C 1 95 ? 40.51490 27.52420 52.69025 1.000 44.97114 94 PHE C C 1
ATOM 6928 O O . PHE C 1 95 ? 40.91493 26.80009 51.77167 1.000 50.62343 94 PHE C O 1
ATOM 6936 N N . MET C 1 96 ? 40.73591 28.83491 52.71086 1.000 39.53613 95 MET C N 1
ATOM 6937 C CA . MET C 1 96 ? 41.45065 29.53440 51.65221 1.000 39.34940 95 MET C CA 1
ATOM 6938 C C . MET C 1 96 ? 42.69695 30.16903 52.24991 1.000 33.91445 95 MET C C 1
ATOM 6939 O O . MET C 1 96 ? 42.60442 30.94361 53.20864 1.000 39.90450 95 MET C O 1
ATOM 6944 N N . THR C 1 97 ? 43.85578 29.83321 51.69147 1.000 20.47580 96 THR C N 1
ATOM 6945 C CA . THR C 1 97 ? 45.12345 30.37118 52.16822 1.000 26.38050 96 THR C CA 1
ATOM 6946 C C . THR C 1 97 ? 45.29188 31.79685 51.65933 1.000 26.70793 96 THR C C 1
ATOM 6947 O O . THR C 1 97 ? 45.27477 32.03364 50.44641 1.000 24.95635 96 THR C O 1
ATOM 6951 N N . ARG C 1 98 ? 45.45108 32.74554 52.57769 1.000 27.31062 97 ARG C N 1
ATOM 6952 C CA . ARG C 1 98 ? 45.64439 34.14426 52.22274 1.000 28.77015 97 ARG C CA 1
ATOM 6953 C C . ARG C 1 98 ? 47.08897 34.54588 52.47998 1.000 22.70869 97 ARG C C 1
ATOM 6954 O O . ARG C 1 98 ? 47.61561 34.32587 53.57585 1.000 26.13704 97 ARG C O 1
ATOM 6962 N N . SER C 1 99 ? 47.72039 35.13385 51.46841 1.000 17.21825 98 SER C N 1
ATOM 6963 C CA . SER C 1 99 ? 49.08928 35.60376 51.60475 1.000 23.81395 98 SER C CA 1
ATOM 6964 C C . SER C 1 99 ? 49.15351 36.81355 52.52905 1.000 24.23708 98 SER C C 1
ATOM 6965 O O . SER C 1 99 ? 48.22045 37.61604 52.60931 1.000 24.26902 98 SER C O 1
ATOM 6968 N N . LEU C 1 100 ? 50.27361 36.93421 53.23564 1.000 20.12361 99 LEU C N 1
ATOM 6969 C CA . LEU C 1 100 ? 50.53487 38.08161 54.09233 1.000 20.67115 99 LEU C CA 1
ATOM 6970 C C . LEU C 1 100 ? 51.30489 39.18343 53.37831 1.000 25.44783 99 LEU C C 1
ATOM 6971 O O . LEU C 1 100 ? 51.52318 40.24824 53.96483 1.000 27.25557 99 LEU C O 1
ATOM 6976 N N . SER C 1 101 ? 51.71881 38.95546 52.13640 1.000 21.86286 100 SER C N 1
ATOM 6977 C CA . SER C 1 101 ? 52.44113 39.96523 51.38078 1.000 27.60177 100 SER C CA 1
ATOM 6978 C C . SER C 1 101 ? 51.48772 41.03015 50.85541 1.000 26.73749 100 SER C C 1
ATOM 6979 O O . SER C 1 101 ? 50.30678 40.77214 50.60526 1.000 27.04754 100 SER C O 1
ATOM 6982 N N . ARG C 1 102 ? 52.01384 42.24408 50.69983 1.000 31.66665 101 ARG C N 1
ATOM 6983 C CA . ARG C 1 102 ? 51.27702 43.29776 50.01764 1.000 31.54767 101 ARG C CA 1
ATOM 6984 C C . ARG C 1 102 ? 51.36410 43.16831 48.50280 1.000 29.52804 101 ARG C C 1
ATOM 6985 O O . ARG C 1 102 ? 50.65065 43.88399 47.79154 1.000 30.45644 101 ARG C O 1
ATOM 6993 N N . GLU C 1 103 ? 52.22086 42.27508 48.00263 1.000 29.48207 102 GLU C N 1
ATOM 6994 C CA . GLU C 1 103 ? 52.29788 41.92823 46.58915 1.000 30.09963 102 GLU C CA 1
ATOM 6995 C C . GLU C 1 103 ? 51.57889 40.61862 46.28349 1.000 26.45544 102 GLU C C 1
ATOM 6996 O O . GLU C 1 103 ? 51.96927 39.90400 45.35401 1.000 22.90054 102 GLU C O 1
ATOM 7002 N N . ALA C 1 104 ? 50.54818 40.28483 47.05937 1.000 26.62176 103 ALA C N 1
ATOM 7003 C CA . ALA C 1 104 ? 49.90177 38.98273 46.94154 1.000 27.91027 103 ALA C CA 1
ATOM 7004 C C . ALA C 1 104 ? 49.37705 38.75827 45.52912 1.000 24.12311 103 ALA C C 1
ATOM 7005 O O . ALA C 1 104 ? 48.71483 39.62642 44.95302 1.000 23.35699 103 ALA C O 1
ATOM 7007 N N . TRP C 1 105 ? 49.68561 37.58201 44.97382 1.000 23.78809 104 TRP C N 1
ATOM 7008 C CA . TRP C 1 105 ? 49.26213 37.25427 43.61535 1.000 23.85651 104 TRP C CA 1
ATOM 7009 C C . TRP C 1 105 ? 47.74986 37.33468 43.46178 1.000 23.16357 104 TRP C C 1
ATOM 7010 O O . TRP C 1 105 ? 47.25131 37.64712 42.37443 1.000 29.01071 104 TRP C O 1
ATOM 7021 N N . SER C 1 106 ? 47.00944 37.05495 44.53140 1.000 22.02416 105 SER C N 1
ATOM 7022 C CA . SER C 1 106 ? 45.55651 37.09891 44.50584 1.000 27.31988 105 SER C CA 1
ATOM 7023 C C . SER C 1 106 ? 45.05240 37.25197 45.93196 1.000 27.56896 105 SER C C 1
ATOM 7024 O O . SER C 1 106 ? 45.61902 36.66988 46.85997 1.000 29.98944 105 SER C O 1
ATOM 7027 N N . LYS C 1 107 ? 43.99368 38.04234 46.09726 1.000 29.43095 106 LYS C N 1
ATOM 7028 C CA . LYS C 1 107 ? 43.33520 38.20360 47.38543 1.000 35.45664 106 LYS C CA 1
ATOM 7029 C C . LYS C 1 107 ? 42.00010 37.47695 47.45834 1.000 35.40762 106 LYS C C 1
ATOM 7030 O O . LYS C 1 107 ? 41.35404 37.50134 48.51136 1.000 38.58801 106 LYS C O 1
ATOM 7036 N N . GLU C 1 108 ? 41.57325 36.82743 46.37814 1.000 29.06522 107 GLU C N 1
ATOM 7037 C CA . GLU C 1 108 ? 40.26694 36.18799 46.32325 1.000 29.43682 107 GLU C CA 1
ATOM 7038 C C . GLU C 1 108 ? 40.31248 34.70835 45.97920 1.000 29.45010 107 GLU C C 1
ATOM 7039 O O . GLU C 1 108 ? 39.41019 33.97282 46.38385 1.000 26.54605 107 GLU C O 1
ATOM 7045 N N . SER C 1 109 ? 41.33187 34.25035 45.25787 1.000 22.38762 108 SER C N 1
ATOM 7046 C CA . SER C 1 109 ? 41.33295 32.91986 44.67266 1.000 25.34401 108 SER C CA 1
ATOM 7047 C C . SER C 1 109 ? 42.41971 32.04608 45.28416 1.000 19.82518 108 SER C C 1
ATOM 7048 O O . SER C 1 109 ? 43.39283 32.53255 45.86587 1.000 22.23736 108 SER C O 1
ATOM 7051 N N . ASN C 1 110 ? 42.23085 30.73566 45.13804 1.000 17.50195 109 ASN C N 1
ATOM 7052 C CA . ASN C 1 110 ? 43.23716 29.74181 45.47680 1.000 19.35166 109 ASN C CA 1
ATOM 7053 C C . ASN C 1 110 ? 43.29518 28.69471 44.37578 1.000 21.52050 109 ASN C C 1
ATOM 7054 O O . ASN C 1 110 ? 42.29667 28.41998 43.70479 1.000 23.95070 109 ASN C O 1
ATOM 7059 N N . PHE C 1 111 ? 44.47982 28.11912 44.19519 1.000 24.15083 110 PHE C N 1
ATOM 7060 C CA . PHE C 1 111 ? 44.62857 26.93670 43.35835 1.000 20.16893 110 PHE C CA 1
ATOM 7061 C C . PHE C 1 111 ? 43.80493 25.79396 43.93946 1.000 23.14043 110 PHE C C 1
ATOM 7062 O O . PHE C 1 111 ? 43.98934 25.41438 45.09930 1.000 25.13599 110 PHE C O 1
ATOM 7070 N N . MET C 1 112 ? 42.88412 25.25544 43.13763 1.000 24.31308 111 MET C N 1
ATOM 7071 C CA . MET C 1 112 ? 41.99720 24.19211 43.58726 1.000 21.43418 111 MET C CA 1
ATOM 7072 C C . MET C 1 112 ? 42.31090 22.83248 42.98067 1.000 22.49694 111 MET C C 1
ATOM 7073 O O . MET C 1 112 ? 41.72704 21.83337 43.41462 1.000 19.39540 111 MET C O 1
ATOM 7078 N N . GLY C 1 113 ? 43.19406 22.76095 42.00024 1.000 23.45547 112 GLY C N 1
ATOM 7079 C CA . GLY C 1 113 ? 43.55911 21.49185 41.41159 1.000 21.88903 112 GLY C CA 1
ATOM 7080 C C . GLY C 1 113 ? 43.96384 21.66203 39.96191 1.000 19.98790 112 GLY C C 1
ATOM 7081 O O . GLY C 1 113 ? 44.06916 22.77270 39.44980 1.000 23.14784 112 GLY C O 1
ATOM 7082 N N . TRP C 1 114 ? 44.17108 20.52284 39.30582 1.000 18.01561 113 TRP C N 1
ATOM 7083 C CA . TRP C 1 114 ? 44.73307 20.49305 37.96587 1.000 19.59506 113 TRP C CA 1
ATOM 7084 C C . TRP C 1 114 ? 44.05391 19.41267 37.13938 1.000 20.67799 113 TRP C C 1
ATOM 7085 O O . TRP C 1 114 ? 43.52246 18.43137 37.66472 1.000 23.88351 113 TRP C O 1
ATOM 7096 N N . ILE C 1 115 ? 44.09443 19.61132 35.82631 1.000 22.76858 114 ILE C N 1
ATOM 7097 C CA . ILE C 1 115 ? 43.53863 18.68628 34.85015 1.000 19.38282 114 ILE C CA 1
ATOM 7098 C C . ILE C 1 115 ? 44.68111 18.18731 33.97949 1.000 19.80982 114 ILE C C 1
ATOM 7099 O O . ILE C 1 115 ? 45.48814 18.98596 33.48958 1.000 19.83958 114 ILE C O 1
ATOM 7104 N N . ALA C 1 116 ? 44.75928 16.87223 33.80123 1.000 19.47811 115 ALA C N 1
ATOM 7105 C CA . ALA C 1 116 ? 45.79165 16.26370 32.97945 1.000 14.97693 115 ALA C CA 1
ATOM 7106 C C . ALA C 1 116 ? 45.16419 15.24109 32.04558 1.000 20.77541 115 ALA C C 1
ATOM 7107 O O . ALA C 1 116 ? 44.10617 14.67553 32.33569 1.000 24.07158 115 ALA C O 1
ATOM 7109 N N . VAL C 1 117 ? 45.82625 15.01492 30.91493 1.000 21.02419 116 VAL C N 1
ATOM 7110 C CA . VAL C 1 117 ? 45.38726 14.03596 29.93224 1.000 19.97156 116 VAL C CA 1
ATOM 7111 C C . VAL C 1 117 ? 46.55019 13.09855 29.63983 1.000 25.70867 116 VAL C C 1
ATOM 7112 O O . VAL C 1 117 ? 47.71927 13.49628 29.67693 1.000 20.32171 116 VAL C O 1
ATOM 7116 N N . ALA C 1 118 ? 46.22119 11.83685 29.37271 1.000 24.60301 117 ALA C N 1
ATOM 7117 C CA . ALA C 1 118 ? 47.24497 10.83495 29.11730 1.000 20.50264 117 ALA C CA 1
ATOM 7118 C C . ALA C 1 118 ? 48.02564 11.16682 27.85183 1.000 26.59316 117 ALA C C 1
ATOM 7119 O O . ALA C 1 118 ? 47.46320 11.63580 26.85839 1.000 20.47960 117 ALA C O 1
ATOM 7121 N N . THR C 1 119 ? 49.33448 10.92805 27.89735 1.000 24.90189 118 THR C N 1
ATOM 7122 C CA . THR C 1 119 ? 50.17142 11.04859 26.71606 1.000 27.64018 118 THR C CA 1
ATOM 7123 C C . THR C 1 119 ? 49.95490 9.84082 25.80719 1.000 31.68895 118 THR C C 1
ATOM 7124 O O . THR C 1 119 ? 49.20682 8.91347 26.12790 1.000 30.20773 118 THR C O 1
ATOM 7128 N N . ASP C 1 120 ? 50.62196 9.84954 24.65072 1.000 32.45449 119 ASP C N 1
ATOM 7129 C CA . ASP C 1 120 ? 50.53549 8.70759 23.74702 1.000 32.38808 119 ASP C CA 1
ATOM 7130 C C . ASP C 1 120 ? 51.12202 7.45803 24.39268 1.000 32.53411 119 ASP C C 1
ATOM 7131 O O . ASP C 1 120 ? 50.52761 6.37524 24.32999 1.000 31.79711 119 ASP C O 1
ATOM 7136 N N . GLU C 1 121 ? 52.28968 7.59105 25.02804 1.000 33.11372 120 GLU C N 1
ATOM 7137 C CA . GLU C 1 121 ? 52.86641 6.45974 25.74792 1.000 34.91608 120 GLU C CA 1
ATOM 7138 C C . GLU C 1 121 ? 51.98232 6.05067 26.91865 1.000 36.00658 120 GLU C C 1
ATOM 7139 O O . GLU C 1 121 ? 51.85121 4.85933 27.22219 1.000 35.40109 120 GLU C O 1
ATOM 7145 N N . GLY C 1 122 ? 51.36703 7.02653 27.58890 1.000 32.67346 121 GLY C N 1
ATOM 7146 C CA . GLY C 1 122 ? 50.51629 6.70730 28.72279 1.000 30.14386 121 GLY C CA 1
ATOM 7147 C C . GLY C 1 122 ? 49.22521 6.02741 28.31268 1.000 28.89269 121 GLY C C 1
ATOM 7148 O O . GLY C 1 122 ? 48.71194 5.16661 29.03367 1.000 32.98269 121 GLY C O 1
ATOM 7149 N N . LYS C 1 123 ? 48.68208 6.40353 27.15179 1.000 32.61509 122 LYS C N 1
ATOM 7150 C CA . LYS C 1 123 ? 47.46183 5.76814 26.66343 1.000 31.46495 122 LYS C CA 1
ATOM 7151 C C . LYS C 1 123 ? 47.66221 4.27038 26.46946 1.000 29.75573 122 LYS C C 1
ATOM 7152 O O . LYS C 1 123 ? 46.75449 3.47412 26.73780 1.000 32.66695 122 LYS C O 1
ATOM 7158 N N . VAL C 1 124 ? 48.84758 3.86784 26.00819 1.000 30.95889 123 VAL C N 1
ATOM 7159 C CA . VAL C 1 124 ? 49.14238 2.44627 25.85566 1.000 35.55698 123 VAL C CA 1
ATOM 7160 C C . VAL C 1 124 ? 49.15196 1.76031 27.21624 1.000 31.08244 123 VAL C C 1
ATOM 7161 O O . VAL C 1 124 ? 48.55152 0.69458 27.39993 1.000 32.22491 123 VAL C O 1
ATOM 7165 N N . ALA C 1 125 ? 49.82559 2.36996 28.19447 1.000 26.69562 124 ALA C N 1
ATOM 7166 C CA . ALA C 1 125 ? 49.91522 1.76542 29.51963 1.000 31.93626 124 ALA C CA 1
ATOM 7167 C C . ALA C 1 125 ? 48.57443 1.80627 30.24316 1.000 25.78061 124 ALA C C 1
ATOM 7168 O O . ALA C 1 125 ? 48.22142 0.86304 30.96083 1.000 24.67433 124 ALA C O 1
ATOM 7170 N N . LEU C 1 126 ? 47.81428 2.88876 30.06855 1.000 25.52859 125 LEU C N 1
ATOM 7171 C CA . LEU C 1 126 ? 46.52443 3.02143 30.73413 1.000 22.33162 125 LEU C CA 1
ATOM 7172 C C . LEU C 1 126 ? 45.40410 2.29307 30.00851 1.000 27.16441 125 LEU C C 1
ATOM 7173 O O . LEU C 1 126 ? 44.37905 1.98764 30.62742 1.000 23.93992 125 LEU C O 1
ATOM 7178 N N . GLY C 1 127 ? 45.57051 2.00955 28.71859 1.000 29.46265 126 GLY C N 1
ATOM 7179 C CA . GLY C 1 127 ? 44.54921 1.34024 27.94544 1.000 25.90584 126 GLY C CA 1
ATOM 7180 C C . GLY C 1 127 ? 43.56917 2.25352 27.24361 1.000 26.30335 126 GLY C C 1
ATOM 7181 O O . GLY C 1 127 ? 42.71515 1.75607 26.49816 1.000 26.30228 126 GLY C O 1
ATOM 7182 N N . ARG C 1 128 ? 43.66505 3.56529 27.45151 1.000 26.76456 127 ARG C N 1
ATOM 7183 C CA . ARG C 1 128 ? 42.75540 4.52744 26.83991 1.000 26.00634 127 ARG C CA 1
ATOM 7184 C C . ARG C 1 128 ? 43.25398 5.93283 27.14566 1.000 29.30964 127 ARG C C 1
ATOM 7185 O O . ARG C 1 128 ? 44.08298 6.13428 28.03786 1.000 27.05842 127 ARG C O 1
ATOM 7193 N N . ARG C 1 129 ? 42.74020 6.90093 26.38875 1.000 26.78573 128 ARG C N 1
ATOM 7194 C CA . ARG C 1 129 ? 43.06128 8.31319 26.59613 1.000 26.98341 128 ARG C CA 1
ATOM 7195 C C . ARG C 1 129 ? 42.25508 8.81182 27.78949 1.000 30.50642 128 ARG C C 1
ATOM 7196 O O . ARG C 1 129 ? 41.09655 9.20477 27.65045 1.000 33.76319 128 ARG C O 1
ATOM 7204 N N . ASP C 1 130 ? 42.86974 8.79859 28.96820 1.000 26.59088 129 ASP C N 1
ATOM 7205 C CA . ASP C 1 130 ? 42.17171 9.09704 30.21155 1.000 26.11254 129 ASP C CA 1
ATOM 7206 C C . ASP C 1 130 ? 42.41360 10.54137 30.62794 1.000 21.25691 129 ASP C C 1
ATOM 7207 O O . ASP C 1 130 ? 43.55461 11.01457 30.62031 1.000 20.68110 129 ASP C O 1
ATOM 7212 N N . ILE C 1 131 ? 41.33203 11.23471 30.96996 1.000 22.46205 130 ILE C N 1
ATOM 7213 C CA . ILE C 1 131 ? 41.37244 12.61711 31.43554 1.000 20.89303 130 ILE C CA 1
ATOM 7214 C C . ILE C 1 131 ? 41.13762 12.59988 32.93922 1.000 19.88103 130 ILE C C 1
ATOM 7215 O O . ILE C 1 131 ? 40.09452 12.11789 33.40146 1.000 18.05773 130 ILE C O 1
ATOM 7220 N N . VAL C 1 132 ? 42.09618 13.11807 33.70351 1.000 17.12600 131 VAL C N 1
ATOM 7221 C CA . VAL C 1 132 ? 42.00852 13.12477 35.16003 1.000 17.80477 131 VAL C CA 1
ATOM 7222 C C . VAL C 1 132 ? 41.80560 14.55027 35.65321 1.000 17.74450 131 VAL C C 1
ATOM 7223 O O . VAL C 1 132 ? 42.45774 15.48936 35.17952 1.000 24.20875 131 VAL C O 1
ATOM 7227 N N . ILE C 1 133 ? 40.88724 14.70213 36.60406 1.000 20.92519 132 ILE C N 1
ATOM 7228 C CA . ILE C 1 133 ? 40.55919 15.98014 37.23004 1.000 17.94022 132 ILE C CA 1
ATOM 7229 C C . ILE C 1 133 ? 40.78550 15.80155 38.72320 1.000 24.15347 132 ILE C C 1
ATOM 7230 O O . ILE C 1 133 ? 40.06989 15.03140 39.37540 1.000 21.16518 132 ILE C O 1
ATOM 7235 N N . ASN C 1 134 ? 41.76809 16.50921 39.27073 1.000 20.74502 133 ASN C N 1
ATOM 7236 C CA . ASN C 1 134 ? 42.23873 16.26287 40.62761 1.000 22.75604 133 ASN C CA 1
ATOM 7237 C C . ASN C 1 134 ? 41.98321 17.49306 41.48556 1.000 18.98086 133 ASN C C 1
ATOM 7238 O O . ASN C 1 134 ? 42.54333 18.56230 41.22460 1.000 21.12853 133 ASN C O 1
ATOM 7243 N N . TRP C 1 135 ? 41.14233 17.33751 42.50447 1.000 16.50837 134 TRP C N 1
ATOM 7244 C CA . TRP C 1 135 ? 40.77091 18.42288 43.39872 1.000 18.17980 134 TRP C CA 1
ATOM 7245 C C . TRP C 1 135 ? 41.63301 18.40105 44.65547 1.000 22.71711 134 TRP C C 1
ATOM 7246 O O . TRP C 1 135 ? 42.04345 17.34012 45.13360 1.000 19.02760 134 TRP C O 1
ATOM 7257 N N . ARG C 1 136 ? 41.89692 19.58922 45.19097 1.000 19.87415 135 ARG C N 1
ATOM 7258 C CA . ARG C 1 136 ? 42.73937 19.74851 46.36619 1.000 22.25485 135 ARG C CA 1
ATOM 7259 C C . ARG C 1 136 ? 41.88415 19.86269 47.62018 1.000 25.17472 135 ARG C C 1
ATOM 7260 O O . ARG C 1 136 ? 40.88950 20.59336 47.64374 1.000 27.25579 135 ARG C O 1
ATOM 7268 N N . GLY C 1 137 ? 42.27768 19.13967 48.65700 1.000 28.30164 136 GLY C N 1
ATOM 7269 C CA . GLY C 1 137 ? 41.64439 19.21803 49.96068 1.000 28.99587 136 GLY C CA 1
ATOM 7270 C C . GLY C 1 137 ? 42.42685 20.09907 50.90857 1.000 25.42644 136 GLY C C 1
ATOM 7271 O O . GLY C 1 137 ? 42.90121 21.17866 50.53783 1.000 27.15533 136 GLY C O 1
ATOM 7272 N N . THR C 1 138 ? 42.56954 19.63305 52.14576 1.000 31.22287 137 THR C N 1
ATOM 7273 C CA . THR C 1 138 ? 43.35163 20.34065 53.14684 1.000 29.04150 137 THR C CA 1
ATOM 7274 C C . THR C 1 138 ? 44.04114 19.32914 54.04777 1.000 29.21713 137 THR C C 1
ATOM 7275 O O . THR C 1 138 ? 43.60083 18.18641 54.19054 1.000 30.75354 137 THR C O 1
ATOM 7279 N N . LEU C 1 139 ? 45.14362 19.76567 54.64936 1.000 30.21010 138 LEU C N 1
ATOM 7280 C CA . LEU C 1 139 ? 45.84131 18.96468 55.64140 1.000 26.47627 138 LEU C CA 1
ATOM 7281 C C . LEU C 1 139 ? 45.26610 19.13928 57.03913 1.000 32.01447 138 LEU C C 1
ATOM 7282 O O . LEU C 1 139 ? 45.57710 18.33882 57.92659 1.000 30.01547 138 LEU C O 1
ATOM 7287 N N . GLN C 1 140 ? 44.43265 20.15340 57.24816 1.000 30.51257 139 GLN C N 1
ATOM 7288 C CA . GLN C 1 140 ? 43.86501 20.43631 58.55468 1.000 33.13048 139 GLN C CA 1
ATOM 7289 C C . GLN C 1 140 ? 42.59207 19.63067 58.78001 1.000 31.87170 139 GLN C C 1
ATOM 7290 O O . GLN C 1 140 ? 41.82322 19.36862 57.85005 1.000 31.07519 139 GLN C O 1
ATOM 7296 N N . VAL C 1 141 ? 42.38289 19.22945 60.03139 1.000 29.85742 140 VAL C N 1
ATOM 7297 C CA . VAL C 1 141 ? 41.21022 18.44902 60.40759 1.000 33.24097 140 VAL C CA 1
ATOM 7298 C C . VAL C 1 141 ? 40.50508 19.13385 61.57025 1.000 32.49482 140 VAL C C 1
ATOM 7299 O O . VAL C 1 141 ? 39.28134 19.30802 61.55380 1.000 24.40746 140 VAL C O 1
ATOM 7303 N N . LEU C 1 142 ? 41.28016 19.53156 62.58354 1.000 33.57300 141 LEU C N 1
ATOM 7304 C CA . LEU C 1 142 ? 40.69579 20.06424 63.81164 1.000 32.20959 141 LEU C CA 1
ATOM 7305 C C . LEU C 1 142 ? 39.94204 21.36532 63.56194 1.000 31.40931 141 LEU C C 1
ATOM 7306 O O . LEU C 1 142 ? 38.89580 21.60955 64.17368 1.000 31.69511 141 LEU C O 1
ATOM 7311 N N . GLU C 1 143 ? 40.44982 22.20604 62.66547 1.000 23.41599 142 GLU C N 1
ATOM 7312 C CA . GLU C 1 143 ? 39.96493 23.57225 62.52089 1.000 27.44223 142 GLU C CA 1
ATOM 7313 C C . GLU C 1 143 ? 38.66562 23.68855 61.73281 1.000 25.46958 142 GLU C C 1
ATOM 7314 O O . GLU C 1 143 ? 38.16163 24.80652 61.57923 1.000 30.09792 142 GLU C O 1
ATOM 7320 N N . TRP C 1 144 ? 38.10267 22.59042 61.22806 1.000 25.65433 143 TRP C N 1
ATOM 7321 C CA . TRP C 1 144 ? 36.88237 22.73324 60.44223 1.000 24.76713 143 TRP C CA 1
ATOM 7322 C C . TRP C 1 144 ? 35.86517 21.62211 60.68254 1.000 20.30543 143 TRP C C 1
ATOM 7323 O O . TRP C 1 144 ? 34.66057 21.89109 60.72560 1.000 22.43687 143 TRP C O 1
ATOM 7334 N N . VAL C 1 145 ? 36.32572 20.37909 60.85305 1.000 25.02091 144 VAL C N 1
ATOM 7335 C CA . VAL C 1 145 ? 35.40917 19.24048 60.84859 1.000 22.84144 144 VAL C CA 1
ATOM 7336 C C . VAL C 1 145 ? 34.43842 19.27095 62.02333 1.000 21.99292 144 VAL C C 1
ATOM 7337 O O . VAL C 1 145 ? 33.38787 18.62094 61.97042 1.000 24.17678 144 VAL C O 1
ATOM 7341 N N . ASN C 1 146 ? 34.75050 20.01725 63.07963 1.000 21.66159 145 ASN C N 1
ATOM 7342 C CA . ASN C 1 146 ? 33.88704 20.10481 64.24885 1.000 25.70924 145 ASN C CA 1
ATOM 7343 C C . ASN C 1 146 ? 33.17163 21.44387 64.36475 1.000 30.40630 145 ASN C C 1
ATOM 7344 O O . ASN C 1 146 ? 32.40940 21.64192 65.31637 1.000 28.66432 145 ASN C O 1
ATOM 7349 N N . ASP C 1 147 ? 33.38917 22.36357 63.42274 1.000 26.99289 146 ASP C N 1
ATOM 7350 C CA . ASP C 1 147 ? 32.79256 23.69310 63.48081 1.000 23.87221 146 ASP C CA 1
ATOM 7351 C C . ASP C 1 147 ? 32.14785 24.15300 62.18256 1.000 28.41324 146 ASP C C 1
ATOM 7352 O O . ASP C 1 147 ? 31.32646 25.07684 62.22643 1.000 29.10097 146 ASP C O 1
ATOM 7357 N N . LEU C 1 148 ? 32.48825 23.56257 61.04006 1.000 23.91898 147 LEU C N 1
ATOM 7358 C CA . LEU C 1 148 ? 31.93336 24.01400 59.77144 1.000 26.07330 147 LEU C CA 1
ATOM 7359 C C . LEU C 1 148 ? 30.44209 23.70958 59.70674 1.000 28.17014 147 LEU C C 1
ATOM 7360 O O . LEU C 1 148 ? 30.01200 22.58935 59.99907 1.000 35.96814 147 LEU C O 1
ATOM 7365 N N . GLN C 1 149 ? 29.65320 24.70963 59.32652 1.000 28.34882 148 GLN C N 1
ATOM 7366 C CA . GLN C 1 149 ? 28.22136 24.50857 59.18470 1.000 30.19389 148 GLN C CA 1
ATOM 7367 C C . GLN C 1 149 ? 27.92047 23.69737 57.92819 1.000 25.12433 148 GLN C C 1
ATOM 7368 O O . GLN C 1 149 ? 28.69406 23.67789 56.96597 1.000 28.17245 148 GLN C O 1
ATOM 7374 N N . PHE C 1 150 ? 26.77854 23.01604 57.94783 1.000 24.82506 149 PHE C N 1
ATOM 7375 C CA . PHE C 1 150 ? 26.38616 22.09741 56.88362 1.000 20.85453 149 PHE C CA 1
ATOM 7376 C C . PHE C 1 150 ? 24.93717 22.33306 56.47595 1.000 26.96137 149 PHE C C 1
ATOM 7377 O O . PHE C 1 150 ? 24.11313 21.41564 56.44137 1.000 25.05768 149 PHE C O 1
ATOM 7385 N N . LEU C 1 151 ? 24.60927 23.58134 56.15096 1.000 20.62659 150 LEU C N 1
ATOM 7386 C CA . LEU C 1 151 ? 23.29183 23.88131 55.60856 1.000 24.74024 150 LEU C CA 1
ATOM 7387 C C . LEU C 1 151 ? 23.10721 23.19538 54.26070 1.000 28.10899 150 LEU C C 1
ATOM 7388 O O . LEU C 1 151 ? 24.01695 23.17030 53.42712 1.000 28.94850 150 LEU C O 1
ATOM 7393 N N . LEU C 1 152 ? 21.92209 22.63021 54.05349 1.000 27.31568 151 LEU C N 1
ATOM 7394 C CA . LEU C 1 152 ? 21.57116 21.99858 52.78837 1.000 26.24503 151 LEU C CA 1
ATOM 7395 C C . LEU C 1 152 ? 20.94133 23.04029 51.87113 1.000 28.35691 151 LEU C C 1
ATOM 7396 O O . LEU C 1 152 ? 19.95442 23.68510 52.24211 1.000 26.29732 151 LEU C O 1
ATOM 7401 N N . VAL C 1 153 ? 21.51760 23.21202 50.68467 1.000 28.18990 152 VAL C N 1
ATOM 7402 C CA . VAL C 1 153 ? 21.05455 24.21946 49.73203 1.000 26.78556 152 VAL C CA 1
ATOM 7403 C C . VAL C 1 153 ? 20.91835 23.58681 48.35162 1.000 28.56551 152 VAL C C 1
ATOM 7404 O O . VAL C 1 153 ? 21.60534 22.59897 48.05311 1.000 29.49763 152 VAL C O 1
ATOM 7408 N N . PRO C 1 154 ? 20.05200 24.10695 47.48560 1.000 33.15817 153 PRO C N 1
ATOM 7409 C CA . PRO C 1 154 ? 19.98695 23.59341 46.11498 1.000 21.58059 153 PRO C CA 1
ATOM 7410 C C . PRO C 1 154 ? 21.19454 24.03524 45.30294 1.000 23.61865 153 PRO C C 1
ATOM 7411 O O . PRO C 1 154 ? 21.84475 25.04199 45.59289 1.000 26.22487 153 PRO C O 1
ATOM 7415 N N . ALA C 1 155 ? 21.49176 23.25267 44.26312 1.000 22.63310 154 ALA C N 1
ATOM 7416 C CA . ALA C 1 155 ? 22.60756 23.51007 43.35460 1.000 24.82490 154 ALA C CA 1
ATOM 7417 C C . ALA C 1 155 ? 22.04248 23.73257 41.95606 1.000 28.81948 154 ALA C C 1
ATOM 7418 O O . ALA C 1 155 ? 22.05702 22.81839 41.11723 1.000 27.85280 154 ALA C O 1
ATOM 7420 N N . PRO C 1 156 ? 21.53962 24.93819 41.66701 1.000 32.99104 155 PRO C N 1
ATOM 7421 C CA . PRO C 1 156 ? 20.89749 25.16534 40.35928 1.000 31.20277 155 PRO C CA 1
ATOM 7422 C C . PRO C 1 156 ? 21.83591 24.98496 39.17900 1.000 32.08206 155 PRO C C 1
ATOM 7423 O O . PRO C 1 156 ? 21.41143 24.49135 38.12675 1.000 28.14874 155 PRO C O 1
ATOM 7427 N N . LYS C 1 157 ? 23.10567 25.37308 39.32051 1.000 29.70639 156 LYS C N 1
ATOM 7428 C CA . LYS C 1 157 ? 24.05643 25.21547 38.22627 1.000 29.43331 156 LYS C CA 1
ATOM 7429 C C . LYS C 1 157 ? 24.36695 23.75508 37.93238 1.000 29.23561 156 LYS C C 1
ATOM 7430 O O . LYS C 1 157 ? 24.91207 23.45300 36.86517 1.000 25.59093 156 LYS C O 1
ATOM 7436 N N . VAL C 1 158 ? 24.04068 22.85068 38.84811 1.000 29.24995 157 VAL C N 1
ATOM 7437 C CA . VAL C 1 158 ? 24.27729 21.42496 38.66407 1.000 31.64414 157 VAL C CA 1
ATOM 7438 C C . VAL C 1 158 ? 23.02392 20.71061 38.17787 1.000 32.75259 157 VAL C C 1
ATOM 7439 O O . VAL C 1 158 ? 23.04674 20.02900 37.15313 1.000 33.34913 157 VAL C O 1
ATOM 7443 N N . PHE C 1 159 ? 21.91122 20.86839 38.89818 1.000 30.22708 158 PHE C N 1
ATOM 7444 C CA . PHE C 1 159 ? 20.69827 20.11432 38.61686 1.000 36.39416 158 PHE C CA 1
ATOM 7445 C C . PHE C 1 159 ? 19.56140 20.94817 38.04450 1.000 33.17881 158 PHE C C 1
ATOM 7446 O O . PHE C 1 159 ? 18.64170 20.37598 37.45244 1.000 35.77925 158 PHE C O 1
ATOM 7454 N N . GLY C 1 160 ? 19.59513 22.26714 38.20236 1.000 36.89367 159 GLY C N 1
ATOM 7455 C CA . GLY C 1 160 ? 18.53519 23.11835 37.69336 1.000 34.29235 159 GLY C CA 1
ATOM 7456 C C . GLY C 1 160 ? 17.83345 23.91100 38.77773 1.000 26.65715 159 GLY C C 1
ATOM 7457 O O . GLY C 1 160 ? 16.83632 24.58658 38.52185 1.000 47.01728 159 GLY C O 1
ATOM 7458 N N . HIS C 1 169 ? 15.27300 19.14636 43.40453 1.000 28.51881 168 HIS C N 1
ATOM 7459 C CA . HIS C 1 169 ? 15.17374 18.17234 44.48923 1.000 34.30508 168 HIS C CA 1
ATOM 7460 C C . HIS C 1 169 ? 16.46438 17.99339 45.31088 1.000 39.65611 168 HIS C C 1
ATOM 7461 O O . HIS C 1 169 ? 16.40061 18.01472 46.54020 1.000 46.79724 168 HIS C O 1
ATOM 7468 N N . PRO C 1 170 ? 17.62245 17.80952 44.66646 1.000 23.75173 169 PRO C N 1
ATOM 7469 C CA . PRO C 1 170 ? 18.84687 17.58573 45.44810 1.000 30.43103 169 PRO C CA 1
ATOM 7470 C C . PRO C 1 170 ? 19.24236 18.81533 46.25137 1.000 23.79841 169 PRO C C 1
ATOM 7471 O O . PRO C 1 170 ? 19.21172 19.94389 45.75501 1.000 29.79618 169 PRO C O 1
ATOM 7475 N N . LEU C 1 171 ? 19.60964 18.58110 47.50651 1.000 24.80283 170 LEU C N 1
ATOM 7476 C CA . LEU C 1 171 ? 20.20072 19.59596 48.36625 1.000 29.39517 170 LEU C CA 1
ATOM 7477 C C . LEU C 1 171 ? 21.63437 19.19567 48.69026 1.000 28.07784 170 LEU C C 1
ATOM 7478 O O . LEU C 1 171 ? 21.90804 18.02951 48.99183 1.000 23.28714 170 LEU C O 1
ATOM 7483 N N . VAL C 1 172 ? 22.54724 20.16295 48.61923 1.000 23.26056 171 VAL C N 1
ATOM 7484 C CA . VAL C 1 172 ? 23.97257 19.91075 48.76985 1.000 20.74314 171 VAL C CA 1
ATOM 7485 C C . VAL C 1 172 ? 24.52353 20.78639 49.89307 1.000 22.55809 171 VAL C C 1
ATOM 7486 O O . VAL C 1 172 ? 23.84328 21.66583 50.42176 1.000 25.99436 171 VAL C O 1
ATOM 7490 N N . HIS C 1 173 ? 25.78504 20.53193 50.24352 1.000 24.75882 172 HIS C N 1
ATOM 7491 C CA . HIS C 1 173 ? 26.44341 21.25386 51.32573 1.000 25.49526 172 HIS C CA 1
ATOM 7492 C C . HIS C 1 173 ? 26.67689 22.70611 50.92440 1.000 22.70537 172 HIS C C 1
ATOM 7493 O O . HIS C 1 173 ? 27.28554 22.98149 49.88552 1.000 21.77435 172 HIS C O 1
ATOM 7500 N N . HIS C 1 174 ? 26.20099 23.63192 51.76373 1.000 22.17476 173 HIS C N 1
ATOM 7501 C CA . HIS C 1 174 ? 26.26117 25.05577 51.44149 1.000 20.07977 173 HIS C CA 1
ATOM 7502 C C . HIS C 1 174 ? 27.69603 25.51545 51.20887 1.000 23.62176 173 HIS C C 1
ATOM 7503 O O . HIS C 1 174 ? 27.97909 26.24701 50.25270 1.000 26.93778 173 HIS C O 1
ATOM 7510 N N . GLY C 1 175 ? 28.61694 25.09481 52.07685 1.000 23.56088 174 GLY C N 1
ATOM 7511 C CA . GLY C 1 175 ? 29.99962 25.52257 51.93623 1.000 24.41942 174 GLY C CA 1
ATOM 7512 C C . GLY C 1 175 ? 30.65982 24.96829 50.68735 1.000 25.75256 174 GLY C C 1
ATOM 7513 O O . GLY C 1 175 ? 31.30332 25.70383 49.93326 1.000 22.45471 174 GLY C O 1
ATOM 7514 N N . PHE C 1 176 ? 30.50874 23.66117 50.45136 1.000 25.72833 175 PHE C N 1
ATOM 7515 C CA . PHE C 1 176 ? 31.11816 23.04752 49.27486 1.000 19.64376 175 PHE C CA 1
ATOM 7516 C C . PHE C 1 176 ? 30.54256 23.64288 47.99980 1.000 23.28944 175 PHE C C 1
ATOM 7517 O O . PHE C 1 176 ? 31.26264 23.84627 47.01506 1.000 27.73642 175 PHE C O 1
ATOM 7525 N N . HIS C 1 177 ? 29.23902 23.92355 48.00180 1.000 24.40995 176 HIS C N 1
ATOM 7526 C CA . HIS C 1 177 ? 28.59748 24.51107 46.83271 1.000 22.18430 176 HIS C CA 1
ATOM 7527 C C . HIS C 1 177 ? 29.09027 25.93195 46.58988 1.000 25.65273 176 HIS C C 1
ATOM 7528 O O . HIS C 1 177 ? 29.28957 26.33658 45.43815 1.000 27.20782 176 HIS C O 1
ATOM 7535 N N . ASN C 1 178 ? 29.30365 26.69986 47.66257 1.000 22.69283 177 ASN C N 1
ATOM 7536 C CA . ASN C 1 178 ? 29.75578 28.07938 47.50686 1.000 20.86746 177 ASN C CA 1
ATOM 7537 C C . ASN C 1 178 ? 31.14961 28.14096 46.89374 1.000 22.24767 177 ASN C C 1
ATOM 7538 O O . ASN C 1 178 ? 31.39954 28.95042 45.99379 1.000 20.93882 177 ASN C O 1
ATOM 7543 N N . ILE C 1 179 ? 32.07078 27.29700 47.36656 1.000 21.34729 178 ILE C N 1
ATOM 7544 C CA . ILE C 1 179 ? 33.38648 27.20764 46.73644 1.000 24.71718 178 ILE C CA 1
ATOM 7545 C C . ILE C 1 179 ? 33.24582 26.77439 45.28379 1.000 20.97890 178 ILE C C 1
ATOM 7546 O O . ILE C 1 179 ? 33.98323 27.23467 44.40448 1.000 19.50662 178 ILE C O 1
ATOM 7551 N N . TYR C 1 180 ? 32.27962 25.89908 45.00921 1.000 19.84424 179 TYR C N 1
ATOM 7552 C CA . TYR C 1 180 ? 32.14816 25.28519 43.69488 1.000 24.29406 179 TYR C CA 1
ATOM 7553 C C . TYR C 1 180 ? 31.56388 26.23894 42.65947 1.000 25.85370 179 TYR C C 1
ATOM 7554 O O . TYR C 1 180 ? 31.87860 26.11712 41.47158 1.000 24.98011 179 TYR C O 1
ATOM 7563 N N . THR C 1 181 ? 30.73218 27.19711 43.07904 1.000 20.47674 180 THR C N 1
ATOM 7564 C CA . THR C 1 181 ? 29.93330 27.96937 42.13813 1.000 21.97455 180 THR C CA 1
ATOM 7565 C C . THR C 1 181 ? 30.07748 29.48235 42.24849 1.000 22.38452 180 THR C C 1
ATOM 7566 O O . THR C 1 181 ? 29.38050 30.19926 41.52214 1.000 28.20253 180 THR C O 1
ATOM 7570 N N . THR C 1 182 ? 30.94886 29.99403 43.11281 1.000 22.38796 181 THR C N 1
ATOM 7571 C CA . THR C 1 182 ? 31.04030 31.43693 43.30189 1.000 22.62505 181 THR C CA 1
ATOM 7572 C C . THR C 1 182 ? 31.80835 32.08762 42.15699 1.000 24.14748 181 THR C C 1
ATOM 7573 O O . THR C 1 182 ? 32.94540 31.70554 41.85922 1.000 20.55782 181 THR C O 1
ATOM 7577 N N . GLU C 1 183 ? 31.17599 33.06402 41.51670 1.000 28.50434 182 GLU C N 1
ATOM 7578 C CA . GLU C 1 183 ? 31.79760 33.91534 40.51590 1.000 30.20005 182 GLU C CA 1
ATOM 7579 C C . GLU C 1 183 ? 32.15598 35.26322 41.13031 1.000 29.80274 182 GLU C C 1
ATOM 7580 O O . GLU C 1 183 ? 31.61965 35.66213 42.16751 1.000 33.11274 182 GLU C O 1
ATOM 7586 N N . ASN C 1 184 ? 33.06554 35.97177 40.46613 1.000 31.47696 183 ASN C N 1
ATOM 7587 C CA . ASN C 1 184 ? 33.47892 37.30666 40.89928 1.000 35.54456 183 ASN C CA 1
ATOM 7588 C C . ASN C 1 184 ? 33.99465 38.05528 39.67966 1.000 29.81932 183 ASN C C 1
ATOM 7589 O O . ASN C 1 184 ? 35.12989 37.82860 39.23236 1.000 30.48402 183 ASN C O 1
ATOM 7594 N N . PRO C 1 185 ? 33.19420 38.96400 39.11395 1.000 33.15634 184 PRO C N 1
ATOM 7595 C CA . PRO C 1 185 ? 33.65810 39.71181 37.93530 1.000 34.58732 184 PRO C CA 1
ATOM 7596 C C . PRO C 1 185 ? 34.80664 40.65445 38.23709 1.000 23.72123 184 PRO C C 1
ATOM 7597 O O . PRO C 1 185 ? 35.57369 40.98280 37.32338 1.000 28.32205 184 PRO C O 1
ATOM 7601 N N . ARG C 1 186 ? 34.95184 41.09237 39.48494 1.000 36.72430 185 ARG C N 1
ATOM 7602 C CA . ARG C 1 186 ? 36.03219 41.98315 39.88378 1.000 40.15765 185 ARG C CA 1
ATOM 7603 C C . ARG C 1 186 ? 37.34133 41.25181 40.15234 1.000 38.34086 185 ARG C C 1
ATOM 7604 O O . ARG C 1 186 ? 38.33632 41.90494 40.48308 1.000 41.53325 185 ARG C O 1
ATOM 7612 N N . SER C 1 187 ? 37.37384 39.93036 40.01347 1.000 32.88395 186 SER C N 1
ATOM 7613 C CA . SER C 1 187 ? 38.53806 39.14064 40.38392 1.000 31.79951 186 SER C CA 1
ATOM 7614 C C . SER C 1 187 ? 39.38853 38.80116 39.16415 1.000 31.41097 186 SER C C 1
ATOM 7615 O O . SER C 1 187 ? 38.90788 38.75320 38.02779 1.000 28.75161 186 SER C O 1
ATOM 7618 N N . GLN C 1 188 ? 40.67340 38.55273 39.42552 1.000 32.51577 187 GLN C N 1
ATOM 7619 C CA . GLN C 1 188 ? 41.61377 38.26120 38.34813 1.000 27.31757 187 GLN C CA 1
ATOM 7620 C C . GLN C 1 188 ? 41.42861 36.85155 37.80440 1.000 28.92075 187 GLN C C 1
ATOM 7621 O O . GLN C 1 188 ? 41.54946 36.62686 36.59468 1.000 26.74774 187 GLN C O 1
ATOM 7627 N N . PHE C 1 189 ? 41.14977 35.88713 38.67889 1.000 24.21676 188 PHE C N 1
ATOM 7628 C CA . PHE C 1 189 ? 41.19889 34.48303 38.30522 1.000 28.37684 188 PHE C CA 1
ATOM 7629 C C . PHE C 1 189 ? 39.88121 33.74512 38.48517 1.000 26.32242 188 PHE C C 1
ATOM 7630 O O . PHE C 1 189 ? 39.82583 32.54200 38.20606 1.000 26.95752 188 PHE C O 1
ATOM 7638 N N . ASN C 1 190 ? 38.82291 34.41390 38.93167 1.000 20.54627 189 ASN C N 1
ATOM 7639 C CA . ASN C 1 190 ? 37.54035 33.75279 39.13539 1.000 28.96049 189 ASN C CA 1
ATOM 7640 C C . ASN C 1 190 ? 36.39743 34.58824 38.57945 1.000 26.67844 189 ASN C C 1
ATOM 7641 O O . ASN C 1 190 ? 35.33652 34.71471 39.19839 1.000 26.22493 189 ASN C O 1
ATOM 7646 N N . LYS C 1 191 ? 36.59935 35.17504 37.39595 1.000 27.77799 190 LYS C N 1
ATOM 7647 C CA . LYS C 1 191 ? 35.47135 35.73188 36.65659 1.000 32.56006 190 LYS C CA 1
ATOM 7648 C C . LYS C 1 191 ? 34.43989 34.65390 36.35505 1.000 32.99324 190 LYS C C 1
ATOM 7649 O O . LYS C 1 191 ? 33.23873 34.93887 36.28841 1.000 34.53846 190 LYS C O 1
ATOM 7655 N N . THR C 1 192 ? 34.89280 33.41730 36.17053 1.000 32.09223 191 THR C N 1
ATOM 7656 C CA . THR C 1 192 ? 34.03678 32.24330 36.11704 1.000 27.60192 191 THR C CA 1
ATOM 7657 C C . THR C 1 192 ? 34.34154 31.36219 37.32068 1.000 28.64022 191 THR C C 1
ATOM 7658 O O . THR C 1 192 ? 35.49475 31.27062 37.75413 1.000 28.85649 191 THR C O 1
ATOM 7662 N N . CYS C 1 193 ? 33.30788 30.72109 37.86185 1.000 25.16130 192 CYS C N 1
ATOM 7663 C CA . CYS C 1 193 ? 33.49132 29.86326 39.02349 1.000 17.91335 192 CYS C CA 1
ATOM 7664 C C . CYS C 1 193 ? 34.44356 28.71340 38.69858 1.000 21.85248 192 CYS C C 1
ATOM 7665 O O . CYS C 1 193 ? 34.69424 28.38794 37.53410 1.000 20.99108 192 CYS C O 1
ATOM 7668 N N . VAL C 1 194 ? 34.98965 28.10231 39.75675 1.000 21.34783 193 VAL C N 1
ATOM 7669 C CA . VAL C 1 194 ? 35.93784 27.00144 39.58473 1.000 19.85135 193 VAL C CA 1
ATOM 7670 C C . VAL C 1 194 ? 35.30977 25.88039 38.78023 1.000 21.18812 193 VAL C C 1
ATOM 7671 O O . VAL C 1 194 ? 35.99278 25.16642 38.03601 1.000 15.88792 193 VAL C O 1
ATOM 7675 N N . ARG C 1 195 ? 34.00083 25.72366 38.89434 1.000 18.89743 194 ARG C N 1
ATOM 7676 C CA . ARG C 1 195 ? 33.34598 24.61224 38.23729 1.000 25.34093 194 ARG C CA 1
ATOM 7677 C C . ARG C 1 195 ? 33.30676 24.80106 36.72499 1.000 25.71622 194 ARG C C 1
ATOM 7678 O O . ARG C 1 195 ? 33.57012 23.85788 35.96989 1.000 22.72503 194 ARG C O 1
ATOM 7686 N N . ASP C 1 196 ? 32.99411 26.01380 36.26050 1.000 28.33494 195 ASP C N 1
ATOM 7687 C CA . ASP C 1 196 ? 33.03397 26.27828 34.82630 1.000 25.09583 195 ASP C CA 1
ATOM 7688 C C . ASP C 1 196 ? 34.45335 26.20002 34.27899 1.000 20.43332 195 ASP C C 1
ATOM 7689 O O . ASP C 1 196 ? 34.64521 25.81247 33.12087 1.000 21.94452 195 ASP C O 1
ATOM 7694 N N . GLN C 1 197 ? 35.45577 26.55947 35.08656 1.000 21.95313 196 GLN C N 1
ATOM 7695 C CA . GLN C 1 197 ? 36.84108 26.38890 34.65711 1.000 25.28501 196 GLN C CA 1
ATOM 7696 C C . GLN C 1 197 ? 37.15522 24.92084 34.39883 1.000 28.36102 196 GLN C C 1
ATOM 7697 O O . GLN C 1 197 ? 37.90203 24.58982 33.47006 1.000 27.08554 196 GLN C O 1
ATOM 7703 N N . VAL C 1 198 ? 36.58569 24.02573 35.20535 1.000 18.13160 197 VAL C N 1
ATOM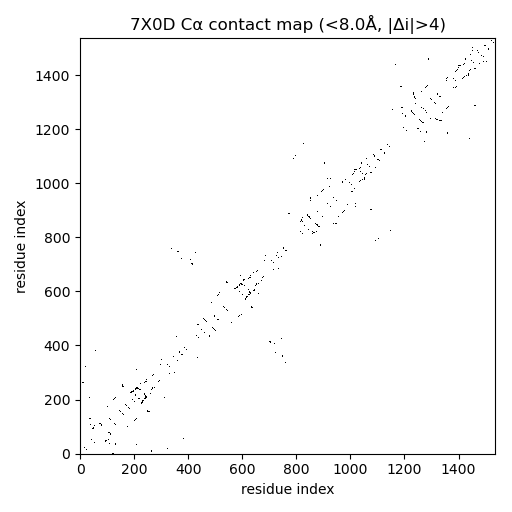 7704 C CA . VAL C 1 198 ? 36.81184 22.59699 35.01601 1.000 24.26273 197 VAL C CA 1
ATOM 7705 C C . VAL C 1 198 ? 36.02729 22.08179 33.81584 1.000 20.21203 197 VAL C C 1
ATOM 7706 O O . VAL C 1 198 ? 36.56217 21.34910 32.97704 1.000 24.17111 197 VAL C O 1
ATOM 7710 N N . MET C 1 199 ? 34.75087 22.46213 33.71237 1.000 23.58082 198 MET C N 1
ATOM 7711 C CA . MET C 1 199 ? 33.90289 21.92895 32.65050 1.000 18.69546 198 MET C CA 1
ATOM 7712 C C . MET C 1 199 ? 34.39422 22.35600 31.27318 1.000 21.55358 198 MET C C 1
ATOM 7713 O O . MET C 1 199 ? 34.40641 21.54976 30.33558 1.000 25.02537 198 MET C O 1
ATOM 7718 N N . GLU C 1 200 ? 34.80064 23.62062 31.12937 1.000 28.16413 199 GLU C N 1
ATOM 7719 C CA . GLU C 1 200 ? 35.28343 24.09764 29.83621 1.000 27.21138 199 GLU C CA 1
ATOM 7720 C C . GLU C 1 200 ? 36.50367 23.31112 29.37523 1.000 26.21640 199 GLU C C 1
ATOM 7721 O O . GLU C 1 200 ? 36.64964 23.02182 28.18180 1.000 29.34764 199 GLU C O 1
ATOM 7727 N N . GLU C 1 201 ? 37.38929 22.94856 30.30600 1.000 25.23433 200 GLU C N 1
ATOM 7728 C CA . GLU C 1 201 ? 38.55980 22.16529 29.92740 1.000 28.58091 200 GLU C CA 1
ATOM 7729 C C . GLU C 1 201 ? 38.19283 20.71993 29.61566 1.000 22.00264 200 GLU C C 1
ATOM 7730 O O . GLU C 1 201 ? 38.79817 20.10825 28.72832 1.000 19.43233 200 GLU C O 1
ATOM 7736 N N . VAL C 1 202 ? 37.20796 20.15876 30.32059 1.000 21.50696 201 VAL C N 1
ATOM 7737 C CA . VAL C 1 202 ? 36.77834 18.79619 30.01945 1.000 25.66252 201 VAL C CA 1
ATOM 7738 C C . VAL C 1 202 ? 36.12638 18.73533 28.64315 1.000 21.86728 201 VAL C C 1
ATOM 7739 O O . VAL C 1 202 ? 36.31182 17.76699 27.89673 1.000 26.99251 201 VAL C O 1
ATOM 7743 N N . LYS C 1 203 ? 35.36638 19.77120 28.27864 1.000 23.44354 202 LYS C N 1
ATOM 7744 C CA . LYS C 1 203 ? 34.73502 19.80200 26.96253 1.000 25.29629 202 LYS C CA 1
ATOM 7745 C C . LYS C 1 203 ? 35.77716 19.80567 25.85029 1.000 21.17139 202 LYS C C 1
ATOM 7746 O O . LYS C 1 203 ? 35.74425 18.95585 24.95309 1.000 26.82165 202 LYS C O 1
ATOM 7752 N N . ARG C 1 204 ? 36.71555 20.75756 25.89244 1.000 21.34574 203 ARG C N 1
ATOM 7753 C CA . ARG C 1 204 ? 37.70653 20.85332 24.82450 1.000 25.04417 203 ARG C CA 1
ATOM 7754 C C . ARG C 1 204 ? 38.58200 19.60928 24.75556 1.000 25.49021 203 ARG C C 1
ATOM 7755 O O . ARG C 1 204 ? 39.02862 19.22803 23.66800 1.000 31.84367 203 ARG C O 1
ATOM 7763 N N . LEU C 1 205 ? 38.83189 18.95834 25.89453 1.000 24.70010 204 LEU C N 1
ATOM 7764 C CA . LEU C 1 205 ? 39.60503 17.72091 25.87390 1.000 25.44255 204 LEU C CA 1
ATOM 7765 C C . LEU C 1 205 ? 38.79234 16.57505 25.28543 1.000 27.43737 204 LEU C C 1
ATOM 7766 O O . LEU C 1 205 ? 39.30261 15.80423 24.46364 1.000 24.76305 204 LEU C O 1
ATOM 7771 N N . VAL C 1 206 ? 37.52709 16.44766 25.69334 1.000 20.65769 205 VAL C N 1
ATOM 7772 C CA . VAL C 1 206 ? 36.64804 15.44796 25.09283 1.000 25.27086 205 VAL C CA 1
ATOM 7773 C C . VAL C 1 206 ? 36.50920 15.69746 23.59641 1.000 30.39957 205 VAL C C 1
ATOM 7774 O O . VAL C 1 206 ? 36.52935 14.76099 22.78926 1.000 28.11596 205 VAL C O 1
ATOM 7778 N N . GLU C 1 207 ? 36.39523 16.96619 23.20066 1.000 28.80374 206 GLU C N 1
ATOM 7779 C CA . GLU C 1 207 ? 36.24994 17.28949 21.78596 1.000 27.50927 206 GLU C CA 1
ATOM 7780 C C . GLU C 1 207 ? 37.54949 17.05313 21.02335 1.000 29.86937 206 GLU C C 1
ATOM 7781 O O . GLU C 1 207 ? 37.52297 16.65440 19.85221 1.000 31.87632 206 GLU C O 1
ATOM 7787 N N . GLU C 1 208 ? 38.69646 17.28964 21.66558 1.000 30.47982 207 GLU C N 1
ATOM 7788 C CA . GLU C 1 208 ? 39.97068 17.08582 20.98189 1.000 26.73670 207 GLU C CA 1
ATOM 7789 C C . GLU C 1 208 ? 40.28484 15.60353 20.80069 1.000 27.29375 207 GLU C C 1
ATOM 7790 O O . GLU C 1 208 ? 40.92685 15.22512 19.81400 1.000 31.55758 207 GLU C O 1
ATOM 7796 N N . TYR C 1 209 ? 39.82486 14.74950 21.71515 1.000 30.88037 208 TYR C N 1
ATOM 7797 C CA . TYR C 1 209 ? 40.08234 13.31569 21.64460 1.000 30.50884 208 TYR C CA 1
ATOM 7798 C C . TYR C 1 209 ? 38.81201 12.51260 21.36534 1.000 27.00759 208 TYR C C 1
ATOM 7799 O O . TYR C 1 209 ? 38.72778 11.33421 21.71710 1.000 27.13952 208 TYR C O 1
ATOM 7808 N N . LYS C 1 210 ? 37.82722 13.13173 20.70846 1.000 30.54023 209 LYS C N 1
ATOM 7809 C CA . LYS C 1 210 ? 36.53815 12.48261 20.48542 1.000 28.25110 209 LYS C CA 1
ATOM 7810 C C . LYS C 1 210 ? 36.63971 11.24350 19.60343 1.000 30.06297 209 LYS C C 1
ATOM 7811 O O . LYS C 1 210 ? 35.71932 10.41955 19.60798 1.000 27.83725 209 LYS C O 1
ATOM 7817 N N . ASN C 1 211 ? 37.72143 11.09680 18.84100 1.000 30.90630 210 ASN C N 1
ATOM 7818 C CA . ASN C 1 211 ? 37.89254 9.96435 17.94128 1.000 29.22713 210 ASN C CA 1
ATOM 7819 C C . ASN C 1 211 ? 38.57990 8.78015 18.60551 1.000 40.03084 210 ASN C C 1
ATOM 7820 O O . ASN C 1 211 ? 38.86355 7.78542 17.92965 1.000 39.76780 210 ASN C O 1
ATOM 7825 N N . GLU C 1 212 ? 38.85215 8.85944 19.90325 1.000 38.19862 211 GLU C N 1
ATOM 7826 C CA . GLU C 1 212 ? 39.58793 7.82719 20.61337 1.000 32.06417 211 GLU C CA 1
ATOM 7827 C C . GLU C 1 212 ? 38.74968 7.27427 21.75853 1.000 31.82261 211 GLU C C 1
ATOM 7828 O O . GLU C 1 212 ? 37.66430 7.77163 22.07050 1.000 29.10901 211 GLU C O 1
ATOM 7834 N N . GLU C 1 213 ? 39.27652 6.22279 22.38193 1.000 36.79085 212 GLU C N 1
ATOM 7835 C CA . GLU C 1 213 ? 38.68399 5.64391 23.58247 1.000 30.07813 212 GLU C CA 1
ATOM 7836 C C . GLU C 1 213 ? 39.06305 6.52391 24.76786 1.000 30.74857 212 GLU C C 1
ATOM 7837 O O . GLU C 1 213 ? 40.22936 6.56210 25.17191 1.000 32.12243 212 GLU C O 1
ATOM 7843 N N . VAL C 1 214 ? 38.08587 7.23549 25.32451 1.000 31.92841 213 VAL C N 1
ATOM 7844 C CA . VAL C 1 214 ? 38.33419 8.27188 26.31874 1.000 34.34279 213 VAL C CA 1
ATOM 7845 C C . VAL C 1 214 ? 37.63696 7.90432 27.62079 1.000 28.52176 213 VAL C C 1
ATOM 7846 O O . VAL C 1 214 ? 36.52423 7.36637 27.61178 1.000 33.56890 213 VAL C O 1
ATOM 7850 N N . SER C 1 215 ? 38.30005 8.19116 28.74035 1.000 22.08965 214 SER C N 1
ATOM 7851 C CA . SER C 1 215 ? 37.70449 8.06774 30.06084 1.000 27.41005 214 SER C CA 1
ATOM 7852 C C . SER C 1 215 ? 37.94414 9.34909 30.84685 1.000 24.78488 214 SER C C 1
ATOM 7853 O O . SER C 1 215 ? 38.93163 10.05725 30.62939 1.000 25.08302 214 SER C O 1
ATOM 7856 N N . ILE C 1 216 ? 37.02169 9.64226 31.75867 1.000 18.20993 215 ILE C N 1
ATOM 7857 C CA . ILE C 1 216 ? 37.10091 10.80484 32.63550 1.000 20.77553 215 ILE C CA 1
ATOM 7858 C C . ILE C 1 216 ? 37.20590 10.29767 34.06533 1.000 24.74685 215 ILE C C 1
ATOM 7859 O O . ILE C 1 216 ? 36.32681 9.56324 34.53413 1.000 25.74047 215 ILE C O 1
ATOM 7864 N N . THR C 1 217 ? 38.27581 10.68406 34.75680 1.000 25.12875 216 THR C N 1
ATOM 7865 C CA . THR C 1 217 ? 38.51508 10.24327 36.12541 1.000 19.48464 216 THR C CA 1
ATOM 7866 C C . THR C 1 217 ? 38.71383 11.46085 37.01353 1.000 20.12766 216 THR C C 1
ATOM 7867 O O . THR C 1 217 ? 39.58074 12.29437 36.74139 1.000 21.58099 216 THR C O 1
ATOM 7871 N N . VAL C 1 218 ? 37.91565 11.56403 38.07113 1.000 19.76119 217 VAL C N 1
ATOM 7872 C CA . VAL C 1 218 ? 38.01913 12.65083 39.03794 1.000 18.82357 217 VAL C CA 1
ATOM 7873 C C . VAL C 1 218 ? 38.62285 12.08803 40.31707 1.000 23.25747 217 VAL C C 1
ATOM 7874 O O . VAL C 1 218 ? 38.21272 11.02020 40.78420 1.000 24.56825 217 VAL C O 1
ATOM 7878 N N . THR C 1 219 ? 39.60694 12.78852 40.87317 1.000 19.52890 218 THR C N 1
ATOM 7879 C CA . THR C 1 219 ? 40.23301 12.37625 42.12093 1.000 21.02794 218 THR C CA 1
ATOM 7880 C C . THR C 1 219 ? 40.13476 13.49535 43.14666 1.000 18.86407 218 THR C C 1
ATOM 7881 O O . THR C 1 219 ? 40.05293 14.67725 42.79896 1.000 18.14964 218 THR C O 1
ATOM 7885 N N . GLY C 1 220 ? 40.15261 13.10763 44.41750 1.000 18.02848 219 GLY C N 1
ATOM 7886 C CA . GLY C 1 220 ? 40.10733 14.07088 45.49529 1.000 19.71648 219 GLY C CA 1
ATOM 7887 C C . GLY C 1 220 ? 40.24530 13.43359 46.86042 1.000 18.93475 219 GLY C C 1
ATOM 7888 O O . GLY C 1 220 ? 39.82651 12.29143 47.06956 1.000 19.59354 219 GLY C O 1
ATOM 7889 N N . HIS C 1 221 ? 40.83766 14.16651 47.79674 1.000 17.07382 220 HIS C N 1
ATOM 7890 C CA . HIS C 1 221 ? 40.99348 13.71538 49.16883 1.000 18.83772 220 HIS C CA 1
ATOM 7891 C C . HIS C 1 221 ? 40.43391 14.77121 50.10833 1.000 20.90564 220 HIS C C 1
ATOM 7892 O O . HIS C 1 221 ? 40.51808 15.97250 49.83399 1.000 23.78966 220 HIS C O 1
ATOM 7899 N N . SER C 1 222 ? 39.85262 14.30933 51.21178 1.000 23.03498 221 SER C N 1
ATOM 7900 C CA . SER C 1 222 ? 39.30142 15.17970 52.25899 1.000 23.59928 221 SER C CA 1
ATOM 7901 C C . SER C 1 222 ? 38.23593 16.06032 51.60916 1.000 26.52405 221 SER C C 1
ATOM 7902 O O . SER C 1 222 ? 37.33404 15.52725 50.94291 1.000 27.43557 221 SER C O 1
ATOM 7905 N N . LEU C 1 223 ? 38.29455 17.38481 51.76154 1.000 28.53946 222 LEU C N 1
ATOM 7906 C CA . LEU C 1 223 ? 37.32360 18.24927 51.10191 1.000 27.01527 222 LEU C CA 1
ATOM 7907 C C . LEU C 1 223 ? 37.46995 18.20628 49.58768 1.000 23.92514 222 LEU C C 1
ATOM 7908 O O . LEU C 1 223 ? 36.48486 18.39977 48.86601 1.000 23.42767 222 LEU C O 1
ATOM 7913 N N . GLY C 1 224 ? 38.68189 17.95601 49.08965 1.000 20.99262 223 GLY C N 1
ATOM 7914 C CA . GLY C 1 224 ? 38.85677 17.72416 47.66891 1.000 23.16622 223 GLY C CA 1
ATOM 7915 C C . GLY C 1 224 ? 38.09127 16.52236 47.16166 1.000 22.73340 223 GLY C C 1
ATOM 7916 O O . GLY C 1 224 ? 37.78965 16.44824 45.96716 1.000 27.09431 223 GLY C O 1
ATOM 7917 N N . ALA C 1 225 ? 37.76605 15.57787 48.04697 1.000 23.54880 224 ALA C N 1
ATOM 7918 C CA . ALA C 1 225 ? 36.95255 14.43131 47.66429 1.000 19.69402 224 ALA C CA 1
ATOM 7919 C C . ALA C 1 225 ? 35.47296 14.78270 47.58977 1.000 19.61314 224 ALA C C 1
ATOM 7920 O O . ALA C 1 225 ? 34.74541 14.21006 46.77000 1.000 20.21577 224 ALA C O 1
ATOM 7922 N N . SER C 1 226 ? 35.00992 15.70454 48.43587 1.000 19.73696 225 SER C N 1
ATOM 7923 C CA . SER C 1 226 ? 33.63501 16.17967 48.32917 1.000 21.41179 225 SER C CA 1
ATOM 7924 C C . SER C 1 226 ? 33.42947 16.94975 47.03158 1.000 24.41700 225 SER C C 1
ATOM 7925 O O . SER C 1 226 ? 32.44742 16.72820 46.31340 1.000 19.93729 225 SER C O 1
ATOM 7928 N N . LEU C 1 227 ? 34.35421 17.85872 46.71288 1.000 22.47902 226 LEU C N 1
ATOM 7929 C CA . LEU C 1 227 ? 34.26044 18.59793 45.45965 1.000 23.85384 226 LEU C CA 1
ATOM 7930 C C . LEU C 1 227 ? 34.42397 17.67123 44.26170 1.000 22.99093 226 LEU C C 1
ATOM 7931 O O . LEU C 1 227 ? 33.75260 17.84591 43.23918 1.000 23.86442 226 LEU C O 1
ATOM 7936 N N . ALA C 1 228 ? 35.30883 16.67681 44.37005 1.000 18.35790 227 ALA C N 1
ATOM 7937 C CA . ALA C 1 228 ? 35.46563 15.70806 43.28993 1.000 18.37302 227 ALA C CA 1
ATOM 7938 C C . ALA C 1 228 ? 34.19283 14.89639 43.09228 1.000 23.36770 227 ALA C C 1
ATOM 7939 O O . ALA C 1 228 ? 33.82692 14.56356 41.95842 1.000 24.99662 227 ALA C O 1
ATOM 7941 N N . THR C 1 229 ? 33.50613 14.56788 44.18748 1.000 21.26675 228 THR C N 1
ATOM 7942 C CA . THR C 1 229 ? 32.24527 13.84119 44.09064 1.000 23.79653 228 THR C CA 1
ATOM 7943 C C . THR C 1 229 ? 31.17002 14.69654 43.43221 1.000 27.39617 228 THR C C 1
ATOM 7944 O O . THR C 1 229 ? 30.52027 14.26628 42.47146 1.000 25.88956 228 THR C O 1
ATOM 7948 N N . LEU C 1 230 ? 30.96732 15.91434 43.94264 1.000 29.15682 229 LEU C N 1
ATOM 7949 C CA . LEU C 1 230 ? 30.00182 16.82750 43.34043 1.000 23.26108 229 LEU C CA 1
ATOM 7950 C C . LEU C 1 230 ? 30.35079 17.13237 41.88978 1.000 27.58960 229 LEU C C 1
ATOM 7951 O O . LEU C 1 230 ? 29.45283 17.31148 41.05838 1.000 26.21597 229 LEU C O 1
ATOM 7956 N N . ASN C 1 231 ? 31.64517 17.18409 41.56609 1.000 24.20291 230 ASN C N 1
ATOM 7957 C CA . ASN C 1 231 ? 32.06234 17.45200 40.19437 1.000 22.23423 230 ASN C CA 1
ATOM 7958 C C . ASN C 1 231 ? 31.82746 16.24974 39.28844 1.000 25.09530 230 ASN C C 1
ATOM 7959 O O . ASN C 1 231 ? 31.51199 16.42097 38.10547 1.000 24.26358 230 ASN C O 1
ATOM 7964 N N . ALA C 1 232 ? 31.96943 15.03200 39.81921 1.000 29.10567 231 ALA C N 1
ATOM 7965 C CA . ALA C 1 232 ? 31.72718 13.84232 39.00815 1.000 24.87822 231 ALA C CA 1
ATOM 7966 C C . ALA C 1 232 ? 30.24568 13.68412 38.68939 1.000 22.22464 231 ALA C C 1
ATOM 7967 O O . ALA C 1 232 ? 29.88214 13.32659 37.56289 1.000 21.73861 231 ALA C O 1
ATOM 7969 N N . VAL C 1 233 ? 29.37723 13.93841 39.67126 1.000 27.83266 232 VAL C N 1
ATOM 7970 C CA . VAL C 1 233 ? 27.93868 13.91699 39.42012 1.000 22.64221 232 VAL C CA 1
ATOM 7971 C C . VAL C 1 233 ? 27.55882 15.00932 38.42896 1.000 24.63794 232 VAL C C 1
ATOM 7972 O O . VAL C 1 233 ? 26.74457 14.79253 37.52316 1.000 29.98753 232 VAL C O 1
ATOM 7976 N N . ASP C 1 234 ? 28.15357 16.19570 38.57856 1.000 24.85426 233 ASP C N 1
ATOM 7977 C CA . ASP C 1 234 ? 27.85765 17.30588 37.67871 1.000 25.16458 233 ASP C CA 1
ATOM 7978 C C . ASP C 1 234 ? 28.19911 16.95491 36.23483 1.000 28.43761 233 ASP C C 1
ATOM 7979 O O . ASP C 1 234 ? 27.42629 17.25295 35.31579 1.000 30.77947 233 ASP C O 1
ATOM 7984 N N . ILE C 1 235 ? 29.35018 16.31400 36.01840 1.000 29.64076 234 ILE C N 1
ATOM 7985 C CA . ILE C 1 235 ? 29.76675 15.94583 34.66639 1.000 27.46867 234 ILE C CA 1
ATOM 7986 C C . ILE C 1 235 ? 28.76778 14.97731 34.04418 1.000 29.57736 234 ILE C C 1
ATOM 7987 O O . ILE C 1 235 ? 28.28904 15.18499 32.92304 1.000 30.63584 234 ILE C O 1
ATOM 7992 N N . ALA C 1 236 ? 28.43343 13.90672 34.76762 1.000 28.40382 235 ALA C N 1
ATOM 7993 C CA . ALA C 1 236 ? 27.55408 12.88267 34.21246 1.000 26.83552 235 ALA C CA 1
ATOM 7994 C C . ALA C 1 236 ? 26.12907 13.39646 34.04525 1.000 26.75514 235 ALA C C 1
ATOM 7995 O O . ALA C 1 236 ? 25.44132 13.03088 33.08490 1.000 31.52653 235 ALA C O 1
ATOM 7997 N N . PHE C 1 237 ? 25.66866 14.24565 34.96694 1.000 33.30670 236 PHE C N 1
ATOM 7998 C CA . PHE C 1 237 ? 24.29149 14.72569 34.91184 1.000 29.23801 236 PHE C CA 1
ATOM 7999 C C . PHE C 1 237 ? 24.05576 15.64805 33.72221 1.000 32.55993 236 PHE C C 1
ATOM 8000 O O . PHE C 1 237 ? 22.95632 15.65594 33.15699 1.000 39.65193 236 PHE C O 1
ATOM 8008 N N . ASN C 1 238 ? 25.06327 16.42538 33.32429 1.000 33.52929 237 ASN C N 1
ATOM 8009 C CA . ASN C 1 238 ? 24.90104 17.43279 32.28351 1.000 29.77955 237 ASN C CA 1
ATOM 8010 C C . ASN C 1 238 ? 25.53636 17.02235 30.95853 1.000 30.34012 237 ASN C C 1
ATOM 8011 O O . ASN C 1 238 ? 25.73668 17.87116 30.08401 1.000 30.37591 237 ASN C O 1
ATOM 8016 N N . GLY C 1 239 ? 25.85375 15.74037 30.79037 1.000 27.75012 238 GLY C N 1
ATOM 8017 C CA . GLY C 1 239 ? 26.36944 15.25849 29.52354 1.000 25.69711 238 GLY C CA 1
ATOM 8018 C C . GLY C 1 239 ? 27.71667 15.80849 29.11947 1.000 27.07236 238 GLY C C 1
ATOM 8019 O O . GLY C 1 239 ? 28.08862 15.70786 27.94808 1.000 31.58188 238 GLY C O 1
ATOM 8020 N N . ILE C 1 240 ? 28.46778 16.38761 30.05834 1.000 26.19254 239 ILE C N 1
ATOM 8021 C CA . ILE C 1 240 ? 29.78625 16.92204 29.74445 1.000 27.81766 239 ILE C CA 1
ATOM 8022 C C . ILE C 1 240 ? 30.74547 15.81113 29.33035 1.000 25.85768 239 ILE C C 1
ATOM 8023 O O . ILE C 1 240 ? 31.77173 16.07720 28.69460 1.000 24.67825 239 ILE C O 1
ATOM 8028 N N . ASN C 1 241 ? 30.41512 14.55805 29.64428 1.000 27.35004 240 ASN C N 1
ATOM 8029 C CA . ASN C 1 241 ? 31.16377 13.42014 29.12929 1.000 27.12496 240 ASN C CA 1
ATOM 8030 C C . ASN C 1 241 ? 30.70003 12.98064 27.74561 1.000 24.48634 240 ASN C C 1
ATOM 8031 O O . ASN C 1 241 ? 31.32707 12.09436 27.15558 1.000 29.85906 240 ASN C O 1
ATOM 8036 N N . LYS C 1 242 ? 29.62539 13.56527 27.21937 1.000 29.45033 241 LYS C N 1
ATOM 8037 C CA . LYS C 1 242 ? 29.12968 13.22608 25.89135 1.000 29.72496 241 LYS C CA 1
ATOM 8038 C C . LYS C 1 242 ? 29.82616 14.08900 24.84666 1.000 31.94810 241 LYS C C 1
ATOM 8039 O O . LYS C 1 242 ? 29.83252 15.31966 24.95326 1.000 32.05001 241 LYS C O 1
ATOM 8045 N N . SER C 1 243 ? 30.40678 13.44371 23.84084 1.000 33.89077 242 SER C N 1
ATOM 8046 C CA . SER C 1 243 ? 31.11029 14.15422 22.78531 1.000 34.12187 242 SER C CA 1
ATOM 8047 C C . SER C 1 243 ? 30.14353 14.56865 21.67971 1.000 32.71857 242 SER C C 1
ATOM 8048 O O . SER C 1 243 ? 29.02796 14.05505 21.56667 1.000 26.89316 242 SER C O 1
ATOM 8051 N N . SER C 1 244 ? 30.59534 15.51589 20.85389 1.000 36.09247 243 SER C N 1
ATOM 8052 C CA . SER C 1 244 ? 29.75365 16.04432 19.78703 1.000 27.84086 243 SER C CA 1
ATOM 8053 C C . SER C 1 244 ? 29.51066 15.03096 18.67645 1.000 30.69401 243 SER C C 1
ATOM 8054 O O . SER C 1 244 ? 28.55019 15.18730 17.91551 1.000 27.10766 243 SER C O 1
ATOM 8057 N N . ASN C 1 245 ? 30.35169 14.00504 18.55923 1.000 27.21545 244 ASN C N 1
ATOM 8058 C CA . ASN C 1 245 ? 30.15209 12.96347 17.56162 1.000 26.82491 244 ASN C CA 1
ATOM 8059 C C . ASN C 1 245 ? 29.32722 11.79440 18.09028 1.000 26.31199 244 ASN C C 1
ATOM 8060 O O . ASN C 1 245 ? 29.24519 10.75827 17.42357 1.000 37.26095 244 ASN C O 1
ATOM 8065 N N . GLY C 1 246 ? 28.72538 11.93481 19.26818 1.000 29.05169 245 GLY C N 1
ATOM 8066 C CA . GLY C 1 246 ? 27.72920 10.99735 19.74164 1.000 38.48226 245 GLY C CA 1
ATOM 8067 C C . GLY C 1 246 ? 28.18535 9.96070 20.74455 1.000 30.30295 245 GLY C C 1
ATOM 8068 O O . GLY C 1 246 ? 27.42004 9.03337 21.03194 1.000 34.91665 245 GLY C O 1
ATOM 8069 N N . LYS C 1 247 ? 29.38937 10.08247 21.29042 1.000 34.34999 246 LYS C N 1
ATOM 8070 C CA . LYS C 1 247 ? 29.88778 9.09329 22.23392 1.000 40.77400 246 LYS C CA 1
ATOM 8071 C C . LYS C 1 247 ? 29.54202 9.47849 23.66976 1.000 38.65083 246 LYS C C 1
ATOM 8072 O O . LYS C 1 247 ? 29.30396 10.64542 23.99006 1.000 32.35071 246 LYS C O 1
ATOM 8078 N N . GLU C 1 248 ? 29.51453 8.46712 24.53585 1.000 36.69240 247 GLU C N 1
ATOM 8079 C CA . GLU C 1 248 ? 29.32638 8.63844 25.97626 1.000 32.84830 247 GLU C CA 1
ATOM 8080 C C . GLU C 1 248 ? 30.55100 8.05958 26.67649 1.000 33.05933 247 GLU C C 1
ATOM 8081 O O . GLU C 1 248 ? 30.65615 6.84161 26.85100 1.000 28.05531 247 GLU C O 1
ATOM 8087 N N . PHE C 1 249 ? 31.46855 8.92603 27.08010 1.000 27.82215 248 PHE C N 1
ATOM 8088 C CA . PHE C 1 249 ? 32.66729 8.44957 27.75431 1.000 27.28611 248 PHE C CA 1
ATOM 8089 C C . PHE C 1 249 ? 32.38636 8.24128 29.24286 1.000 27.46656 248 PHE C C 1
ATOM 8090 O O . PHE C 1 249 ? 31.65379 9.02515 29.85245 1.000 30.20836 248 PHE C O 1
ATOM 8098 N N . PRO C 1 250 ? 32.94591 7.19323 29.84653 1.000 23.88738 249 PRO C N 1
ATOM 8099 C CA . PRO C 1 250 ? 32.61581 6.88678 31.24401 1.000 25.43861 249 PRO C CA 1
ATOM 8100 C C . PRO C 1 250 ? 33.29478 7.84282 32.21280 1.000 22.99036 249 PRO C C 1
ATOM 8101 O O . PRO C 1 250 ? 34.43167 8.27085 32.00095 1.000 25.73338 249 PRO C O 1
ATOM 8105 N N . VAL C 1 251 ? 32.58368 8.16844 33.28920 1.000 28.32665 250 VAL C N 1
ATOM 8106 C CA . VAL C 1 251 ? 33.08611 9.04357 34.34361 1.000 24.59524 250 VAL C CA 1
ATOM 8107 C C . VAL C 1 251 ? 33.28101 8.20583 35.59931 1.000 26.49452 250 VAL C C 1
ATOM 8108 O O . VAL C 1 251 ? 32.34358 7.54999 36.06993 1.000 30.19022 250 VAL C O 1
ATOM 8112 N N . THR C 1 252 ? 34.49357 8.23176 36.14274 1.000 28.38248 251 THR C N 1
ATOM 8113 C CA . THR C 1 252 ? 34.83882 7.49558 37.35006 1.000 28.54599 251 THR C CA 1
ATOM 8114 C C . THR C 1 252 ? 35.51559 8.44450 38.32657 1.000 28.59908 251 THR C C 1
ATOM 8115 O O . THR C 1 252 ? 36.26725 9.33070 37.91556 1.000 24.43331 251 THR C O 1
ATOM 8119 N N . ALA C 1 253 ? 35.24061 8.27476 39.61677 1.000 21.85681 252 ALA C N 1
ATOM 8120 C CA . ALA C 1 253 ? 35.90596 9.06870 40.63909 1.000 25.19151 252 ALA C CA 1
ATOM 8121 C C . ALA C 1 253 ? 36.44528 8.16295 41.73340 1.000 22.31244 252 ALA C C 1
ATOM 8122 O O . ALA C 1 253 ? 35.72161 7.30658 42.25183 1.000 20.14453 252 ALA C O 1
ATOM 8124 N N . PHE C 1 254 ? 37.71855 8.35112 42.06896 1.000 22.85990 253 PHE C N 1
ATOM 8125 C CA . PHE C 1 254 ? 38.34343 7.73507 43.23327 1.000 21.70233 253 PHE C CA 1
ATOM 8126 C C . PHE C 1 254 ? 38.54618 8.83322 44.26786 1.000 20.88103 253 PHE C C 1
ATOM 8127 O O . PHE C 1 254 ? 39.32420 9.76703 44.04457 1.000 25.09568 253 PHE C O 1
ATOM 8135 N N . VAL C 1 255 ? 37.84108 8.72861 45.38805 1.000 20.21727 254 VAL C N 1
ATOM 8136 C CA . VAL C 1 255 ? 37.89866 9.73393 46.43910 1.000 16.69297 254 VAL C CA 1
ATOM 8137 C C . VAL C 1 255 ? 38.35630 9.07309 47.73102 1.000 23.72124 254 VAL C C 1
ATOM 8138 O O . VAL C 1 255 ? 38.04680 7.90844 48.00293 1.000 24.23922 254 VAL C O 1
ATOM 8142 N N . PHE C 1 256 ? 39.10476 9.82966 48.52890 1.000 24.13471 255 PHE C N 1
ATOM 8143 C CA . PHE C 1 256 ? 39.69385 9.33825 49.76584 1.000 22.14876 255 PHE C CA 1
ATOM 8144 C C . PHE C 1 256 ? 39.27965 10.23597 50.92106 1.000 20.25268 255 PHE C C 1
ATOM 8145 O O . PHE C 1 256 ? 39.29290 11.46466 50.79531 1.000 21.22204 255 PHE C O 1
ATOM 8153 N N . ALA C 1 257 ? 38.91848 9.61382 52.04467 1.000 17.62620 256 ALA C N 1
ATOM 8154 C CA . ALA C 1 257 ? 38.56503 10.33045 53.27043 1.000 17.15405 256 ALA C CA 1
ATOM 8155 C C . ALA C 1 257 ? 37.50573 11.39460 52.99543 1.000 19.97193 256 ALA C C 1
ATOM 8156 O O . ALA C 1 257 ? 37.64454 12.56245 53.36562 1.000 21.74600 256 ALA C O 1
ATOM 8158 N N . SER C 1 258 ? 36.43531 10.97693 52.33805 1.000 18.89735 257 SER C N 1
ATOM 8159 C CA . SER C 1 258 ? 35.47196 11.92967 51.80020 1.000 23.06761 257 SER C CA 1
ATOM 8160 C C . SER C 1 258 ? 34.39154 12.24775 52.82471 1.000 27.63535 257 SER C C 1
ATOM 8161 O O . SER C 1 258 ? 33.78218 11.32571 53.38049 1.000 31.74782 257 SER C O 1
ATOM 8164 N N . PRO C 1 259 ? 34.13833 13.52285 53.10393 1.000 24.32629 258 PRO C N 1
ATOM 8165 C CA . PRO C 1 259 ? 32.88399 13.89707 53.76140 1.000 20.13899 258 PRO C CA 1
ATOM 8166 C C . PRO C 1 259 ? 31.71372 13.71319 52.80766 1.000 22.29888 258 PRO C C 1
ATOM 8167 O O . PRO C 1 259 ? 31.87385 13.65837 51.58606 1.000 20.27550 258 PRO C O 1
ATOM 8171 N N . LYS C 1 260 ? 30.51880 13.61434 53.38302 1.000 26.26388 259 LYS C N 1
ATOM 8172 C CA . LYS C 1 260 ? 29.32446 13.50797 52.56053 1.000 21.04289 259 LYS C CA 1
ATOM 8173 C C . LYS C 1 260 ? 29.01497 14.85022 51.89909 1.000 22.93948 259 LYS C C 1
ATOM 8174 O O . LYS C 1 260 ? 29.47098 15.91024 52.33427 1.000 22.46272 259 LYS C O 1
ATOM 8180 N N . VAL C 1 261 ? 28.22330 14.79253 50.83021 1.000 20.36806 260 VAL C N 1
ATOM 8181 C CA . VAL C 1 261 ? 28.01358 15.92478 49.93915 1.000 21.81266 260 VAL C CA 1
ATOM 8182 C C . VAL C 1 261 ? 26.56915 16.41896 49.97787 1.000 23.60202 260 VAL C C 1
ATOM 8183 O O . VAL C 1 261 ? 26.32018 17.61936 50.11225 1.000 24.57246 260 VAL C O 1
ATOM 8187 N N . GLY C 1 262 ? 25.59985 15.50958 49.85094 1.000 18.63037 261 GLY C N 1
ATOM 8188 C CA . GLY C 1 262 ? 24.21472 15.90397 49.69633 1.000 25.98484 261 GLY C CA 1
ATOM 8189 C C . GLY C 1 262 ? 23.26017 14.95936 50.39946 1.000 28.15107 261 GLY C C 1
ATOM 8190 O O . GLY C 1 262 ? 23.66080 13.93599 50.95658 1.000 26.82201 261 GLY C O 1
ATOM 8191 N N . ASP C 1 263 ? 21.97795 15.32470 50.34864 1.000 27.13664 262 ASP C N 1
ATOM 8192 C CA . ASP C 1 263 ? 20.92536 14.57599 51.02687 1.000 28.79264 262 ASP C CA 1
ATOM 8193 C C . ASP C 1 263 ? 20.54566 13.31873 50.25506 1.000 27.56719 262 ASP C C 1
ATOM 8194 O O . ASP C 1 263 ? 21.28749 12.87470 49.37203 1.000 32.03479 262 ASP C O 1
ATOM 8199 N N . LEU C 1 264 ? 19.38675 12.74130 50.57778 1.000 28.35669 263 LEU C N 1
ATOM 8200 C CA . LEU C 1 264 ? 18.95920 11.52758 49.89100 1.000 31.33428 263 LEU C CA 1
ATOM 8201 C C . LEU C 1 264 ? 18.54169 11.81411 48.45415 1.000 28.32196 263 LEU C C 1
ATOM 8202 O O . LEU C 1 264 ? 18.70668 10.95501 47.58146 1.000 35.36657 263 LEU C O 1
ATOM 8207 N N . ASN C 1 265 ? 18.00397 13.00753 48.18709 1.000 25.83472 264 ASN C N 1
ATOM 8208 C CA . ASN C 1 265 ? 17.69092 13.37834 46.81072 1.000 31.70668 264 ASN C CA 1
ATOM 8209 C C . ASN C 1 265 ? 18.95953 13.49204 45.97605 1.000 35.73526 264 ASN C C 1
ATOM 8210 O O . ASN C 1 265 ? 18.95903 13.16669 44.78245 1.000 32.72418 264 ASN C O 1
ATOM 8215 N N . PHE C 1 266 ? 20.05146 13.96041 46.58488 1.000 34.04185 265 PHE C N 1
ATOM 8216 C CA . PHE C 1 266 ? 21.34473 13.90576 45.91335 1.000 30.14129 265 PHE C CA 1
ATOM 8217 C C . PHE C 1 266 ? 21.74173 12.46436 45.62462 1.000 26.33529 265 PHE C C 1
ATOM 8218 O O . PHE C 1 266 ? 22.20680 12.14810 44.52343 1.000 23.09759 265 PHE C O 1
ATOM 8226 N N . HIS C 1 267 ? 21.55834 11.57395 46.60334 1.000 31.01811 266 HIS C N 1
ATOM 8227 C CA . HIS C 1 267 ? 21.84138 10.15977 46.38105 1.000 29.40967 266 HIS C CA 1
ATOM 8228 C C . HIS C 1 267 ? 20.92563 9.57798 45.31270 1.000 30.85697 266 HIS C C 1
ATOM 8229 O O . HIS C 1 267 ? 21.34668 8.72997 44.51707 1.000 31.60714 266 HIS C O 1
ATOM 8236 N N . LYS C 1 268 ? 19.66590 10.01931 45.28304 1.000 30.49498 267 LYS C N 1
ATOM 8237 C CA . LYS C 1 268 ? 18.73551 9.54268 44.26495 1.000 30.28341 267 LYS C CA 1
ATOM 8238 C C . LYS C 1 268 ? 19.17501 9.97580 42.87196 1.000 36.53229 267 LYS C C 1
ATOM 8239 O O . LYS C 1 268 ? 19.13273 9.18159 41.92442 1.000 35.44297 267 LYS C O 1
ATOM 8245 N N . ALA C 1 269 ? 19.60730 11.23142 42.72976 1.000 29.93680 268 ALA C N 1
ATOM 8246 C CA . ALA C 1 269 ? 20.08667 11.70522 41.43614 1.000 24.25069 268 ALA C CA 1
ATOM 8247 C C . ALA C 1 269 ? 21.34810 10.96458 41.01056 1.000 29.97650 268 ALA C C 1
ATOM 8248 O O . ALA C 1 269 ? 21.54504 10.69023 39.82070 1.000 33.15444 268 ALA C O 1
ATOM 8250 N N . PHE C 1 270 ? 22.21410 10.63080 41.96972 1.000 31.13657 269 PHE C N 1
ATOM 8251 C CA . PHE C 1 270 ? 23.42740 9.88818 41.64398 1.000 29.43074 269 PHE C CA 1
ATOM 8252 C C . PHE C 1 270 ? 23.10356 8.48234 41.15394 1.000 30.74966 269 PHE C C 1
ATOM 8253 O O . PHE C 1 270 ? 23.76870 7.96613 40.24853 1.000 31.00138 269 PHE C O 1
ATOM 8261 N N . SER C 1 271 ? 22.08924 7.84576 41.74447 1.000 35.48322 270 SER C N 1
ATOM 8262 C CA . SER C 1 271 ? 21.76431 6.46715 41.39866 1.000 37.41372 270 SER C CA 1
ATOM 8263 C C . SER C 1 271 ? 21.25319 6.32570 39.97032 1.000 30.37405 270 SER C C 1
ATOM 8264 O O . SER C 1 271 ? 21.34442 5.23375 39.40068 1.000 28.90092 270 SER C O 1
ATOM 8267 N N . LYS C 1 272 ? 20.72237 7.39852 39.38078 1.000 38.13175 271 LYS C N 1
ATOM 8268 C CA . LYS C 1 272 ? 20.21640 7.33767 38.01469 1.000 33.47388 271 LYS C CA 1
ATOM 8269 C C . LYS C 1 272 ? 21.32117 7.42220 36.96925 1.000 37.79916 271 LYS C C 1
ATOM 8270 O O . LYS C 1 272 ? 21.08636 7.06138 35.81052 1.000 43.98958 271 LYS C O 1
ATOM 8276 N N . LEU C 1 273 ? 22.51258 7.88063 37.34826 1.000 35.65959 272 LEU C N 1
ATOM 8277 C CA . LEU C 1 273 ? 23.61398 8.09182 36.40937 1.000 30.65987 272 LEU C CA 1
ATOM 8278 C C . LEU C 1 273 ? 24.35698 6.77334 36.23006 1.000 32.60845 272 LEU C C 1
ATOM 8279 O O . LEU C 1 273 ? 25.16127 6.37778 37.07712 1.000 39.95900 272 LEU C O 1
ATOM 8284 N N . LYS C 1 274 ? 24.10057 6.09525 35.10880 1.000 35.49329 273 LYS C N 1
ATOM 8285 C CA . LYS C 1 274 ? 24.60644 4.74204 34.91318 1.000 39.82279 273 LYS C CA 1
ATOM 8286 C C . LYS C 1 274 ? 26.04102 4.69767 34.40170 1.000 39.68062 273 LYS C C 1
ATOM 8287 O O . LYS C 1 274 ? 26.69681 3.65915 34.53855 1.000 35.60674 273 LYS C O 1
ATOM 8293 N N . HIS C 1 275 ? 26.54412 5.78393 33.81808 1.000 37.76857 274 HIS C N 1
ATOM 8294 C CA . HIS C 1 275 ? 27.92377 5.84383 33.35522 1.000 39.47722 274 HIS C CA 1
ATOM 8295 C C . HIS C 1 275 ? 28.83058 6.57597 34.33699 1.000 39.37851 274 HIS C C 1
ATOM 8296 O O . HIS C 1 275 ? 29.87232 7.10697 33.93846 1.000 39.96807 274 HIS C O 1
ATOM 8303 N N . LEU C 1 276 ? 28.45223 6.60644 35.61336 1.000 28.54091 275 LEU C N 1
ATOM 8304 C CA . LEU C 1 276 ? 29.23744 7.22199 36.67104 1.000 24.71753 275 LEU C CA 1
ATOM 8305 C C . LEU C 1 276 ? 29.43715 6.21424 37.79226 1.000 29.14716 275 LEU C C 1
ATOM 8306 O O . LEU C 1 276 ? 28.49709 5.51528 38.18315 1.000 28.39962 275 LEU C O 1
ATOM 8311 N N . HIS C 1 277 ? 30.66325 6.13830 38.30519 1.000 26.90445 276 HIS C N 1
ATOM 8312 C CA . HIS C 1 277 ? 30.98323 5.22763 39.39549 1.000 24.66491 276 HIS C CA 1
ATOM 8313 C C . HIS C 1 277 ? 31.95154 5.90276 40.35298 1.000 25.97994 276 HIS C C 1
ATOM 8314 O O . HIS C 1 277 ? 32.99423 6.41121 39.93070 1.000 25.30715 276 HIS C O 1
ATOM 8321 N N . ILE C 1 278 ? 31.59934 5.90788 41.63673 1.000 24.36983 277 ILE C N 1
ATOM 8322 C CA . ILE C 1 278 ? 32.43597 6.46280 42.69297 1.000 24.04365 277 ILE C CA 1
ATOM 8323 C C . ILE C 1 278 ? 32.91560 5.32156 43.57746 1.000 26.91809 277 ILE C C 1
ATOM 8324 O O . ILE C 1 278 ? 32.14828 4.40592 43.89666 1.000 28.38568 277 ILE C O 1
ATOM 8329 N N . LEU C 1 279 ? 34.18452 5.37912 43.97524 1.000 22.01657 278 LEU C N 1
ATOM 8330 C CA . LEU C 1 279 ? 34.74635 4.46127 44.96053 1.000 25.51755 278 LEU C CA 1
ATOM 8331 C C . LEU C 1 279 ? 35.42520 5.29371 46.03835 1.000 26.78887 278 LEU C C 1
ATOM 8332 O O . LEU C 1 279 ? 36.42649 5.96538 45.76972 1.000 27.86410 278 LEU C O 1
ATOM 8337 N N . ARG C 1 280 ? 34.87856 5.25826 47.24976 1.000 26.07245 279 ARG C N 1
ATOM 8338 C CA . ARG C 1 280 ? 35.42104 6.00398 48.37531 1.000 20.92835 279 ARG C CA 1
ATOM 8339 C C . ARG C 1 280 ? 36.29464 5.08815 49.21939 1.000 22.26379 279 ARG C C 1
ATOM 8340 O O . ARG C 1 280 ? 35.91164 3.95198 49.51277 1.000 28.18831 279 ARG C O 1
ATOM 8348 N N . ILE C 1 281 ? 37.46588 5.58503 49.60758 1.000 21.44176 280 ILE C N 1
ATOM 8349 C CA . ILE C 1 281 ? 38.33665 4.89848 50.55238 1.000 18.52230 280 ILE C CA 1
ATOM 8350 C C . ILE C 1 281 ? 38.09308 5.49536 51.93045 1.000 15.70850 280 ILE C C 1
ATOM 8351 O O . ILE C 1 281 ? 38.13784 6.71989 52.10268 1.000 22.40479 280 ILE C O 1
ATOM 8356 N N . HIS C 1 282 ? 37.82920 4.63430 52.91022 1.000 16.57837 281 HIS C N 1
ATOM 8357 C CA . HIS C 1 282 ? 37.39735 5.05163 54.24044 1.000 17.90626 281 HIS C CA 1
ATOM 8358 C C . HIS C 1 282 ? 38.29408 4.38502 55.27530 1.000 20.92613 281 HIS C C 1
ATOM 8359 O O . HIS C 1 282 ? 38.24183 3.16317 55.45131 1.000 24.08112 281 HIS C O 1
ATOM 8366 N N . ASN C 1 283 ? 39.11384 5.18317 55.95628 1.000 27.11293 282 ASN C N 1
ATOM 8367 C CA . ASN C 1 283 ? 39.93102 4.67354 57.04771 1.000 19.42979 282 ASN C CA 1
ATOM 8368 C C . ASN C 1 283 ? 39.09819 4.60781 58.32074 1.000 20.04350 282 ASN C C 1
ATOM 8369 O O . ASN C 1 283 ? 38.37056 5.54898 58.64967 1.000 21.87422 282 ASN C O 1
ATOM 8374 N N . LEU C 1 284 ? 39.22036 3.48701 59.03909 1.000 24.49159 283 LEU C N 1
ATOM 8375 C CA . LEU C 1 284 ? 38.30569 3.17835 60.13732 1.000 18.83567 283 LEU C CA 1
ATOM 8376 C C . LEU C 1 284 ? 38.24061 4.30906 61.15979 1.000 25.45052 283 LEU C C 1
ATOM 8377 O O . LEU C 1 284 ? 37.15402 4.79100 61.50145 1.000 20.37833 283 LEU C O 1
ATOM 8382 N N . LEU C 1 285 ? 39.39699 4.74928 61.65563 1.000 20.88540 284 LEU C N 1
ATOM 8383 C CA . LEU C 1 285 ? 39.43919 5.72799 62.73640 1.000 19.56059 284 LEU C CA 1
ATOM 8384 C C . LEU C 1 285 ? 39.33479 7.16919 62.25549 1.000 18.89374 284 LEU C C 1
ATOM 8385 O O . LEU C 1 285 ? 39.27652 8.07682 63.09296 1.000 27.58871 284 LEU C O 1
ATOM 8390 N N . ASP C 1 286 ? 39.31634 7.40483 60.94677 1.000 18.55416 285 ASP C N 1
ATOM 8391 C CA . ASP C 1 286 ? 39.16789 8.75882 60.43106 1.000 17.86051 285 ASP C CA 1
ATOM 8392 C C . ASP C 1 286 ? 37.77724 9.28694 60.76516 1.000 20.14103 285 ASP C C 1
ATOM 8393 O O . ASP C 1 286 ? 36.76940 8.63099 60.48666 1.000 22.43785 285 ASP C O 1
ATOM 8398 N N . ILE C 1 287 ? 37.72349 10.48216 61.36511 1.000 17.46743 286 ILE C N 1
ATOM 8399 C CA . ILE C 1 287 ? 36.45173 11.07219 61.77272 1.000 21.76328 286 ILE C CA 1
ATOM 8400 C C . ILE C 1 287 ? 35.84044 11.95937 60.69787 1.000 20.95461 286 ILE C C 1
ATOM 8401 O O . ILE C 1 287 ? 34.71551 12.44583 60.87744 1.000 23.14591 286 ILE C O 1
ATOM 8406 N N . VAL C 1 288 ? 36.53832 12.18547 59.58962 1.000 17.58394 287 VAL C N 1
ATOM 8407 C CA . VAL C 1 288 ? 36.07406 13.10173 58.54889 1.000 18.64079 287 VAL C CA 1
ATOM 8408 C C . VAL C 1 288 ? 34.92564 12.49976 57.73979 1.000 23.25288 287 VAL C C 1
ATOM 8409 O O . VAL C 1 288 ? 33.97003 13.22541 57.42662 1.000 24.93252 287 VAL C O 1
ATOM 8413 N N . PRO C 1 289 ? 34.94932 11.21182 57.36852 1.000 20.02953 288 PRO C N 1
ATOM 8414 C CA . PRO C 1 289 ? 33.76645 10.63868 56.70081 1.000 19.19837 288 PRO C CA 1
ATOM 8415 C C . PRO C 1 289 ? 32.49922 10.69554 57.53961 1.000 28.48907 288 PR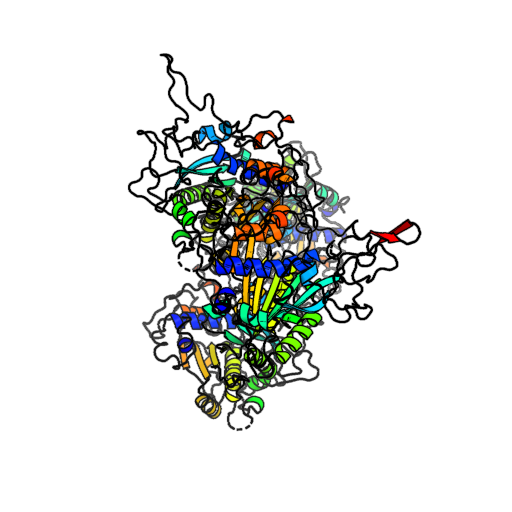O C C 1
ATOM 8416 O O . PRO C 1 289 ? 31.40448 10.51895 56.98996 1.000 34.84374 288 PRO C O 1
ATOM 8420 N N . LYS C 1 290 ? 32.60712 10.93596 58.84952 1.000 27.32533 289 LYS C N 1
ATOM 8421 C CA . LYS C 1 290 ? 31.42217 11.12148 59.67853 1.000 23.61655 289 LYS C CA 1
ATOM 8422 C C . LYS C 1 290 ? 30.72500 12.44873 59.40709 1.000 29.90075 289 LYS C C 1
ATOM 8423 O O . LYS C 1 290 ? 29.56844 12.62020 59.80791 1.000 28.18929 289 LYS C O 1
ATOM 8429 N N . TYR C 1 291 ? 31.39719 13.38511 58.74478 1.000 22.90048 290 TYR C N 1
ATOM 8430 C CA . TYR C 1 291 ? 30.85014 14.71702 58.50485 1.000 25.50580 290 TYR C CA 1
ATOM 8431 C C . TYR C 1 291 ? 30.11856 14.78483 57.16570 1.000 27.04850 290 TYR C C 1
ATOM 8432 O O . TYR C 1 291 ? 30.58662 14.22345 56.17531 1.000 25.73314 290 TYR C O 1
ATOM 8441 N N . PRO C 1 292 ? 28.96320 15.47045 57.12624 1.000 26.84774 291 PRO C N 1
ATOM 8442 C CA . PRO C 1 292 ? 28.24689 16.08884 58.24911 1.000 26.95352 291 PRO C CA 1
ATOM 8443 C C . PRO C 1 292 ? 27.46819 15.06354 59.07371 1.000 29.47745 291 PRO C C 1
ATOM 8444 O O . PRO C 1 292 ? 27.10311 14.01418 58.54464 1.000 30.02800 291 PRO C O 1
ATOM 8448 N N . PRO C 1 293 ? 27.20920 15.37035 60.34813 1.000 28.98554 292 PRO C N 1
ATOM 8449 C CA . PRO C 1 293 ? 26.66045 14.33816 61.24278 1.000 26.85642 292 PRO C CA 1
ATOM 8450 C C . PRO C 1 293 ? 25.22586 13.93770 60.93653 1.000 24.44865 292 PRO C C 1
ATOM 8451 O O . PRO C 1 293 ? 24.84692 12.79940 61.23778 1.000 27.29659 292 PRO C O 1
ATOM 8455 N N . VAL C 1 294 ? 24.41329 14.81760 60.35624 1.000 31.02207 293 VAL C N 1
ATOM 8456 C CA . VAL C 1 294 ? 22.98994 14.54371 60.18012 1.000 27.67261 293 VAL C CA 1
ATOM 8457 C C . VAL C 1 294 ? 22.51743 15.11450 58.84828 1.000 27.29924 293 VAL C C 1
ATOM 8458 O O . VAL C 1 294 ? 22.90263 16.22279 58.45969 1.000 31.09847 293 VAL C O 1
ATOM 8462 N N . GLY C 1 295 ? 21.68945 14.34257 58.14188 1.000 31.79707 294 GLY C N 1
ATOM 8463 C CA . GLY C 1 295 ? 21.01916 14.80846 56.94609 1.000 31.75922 294 GLY C CA 1
ATOM 8464 C C . GLY C 1 295 ? 21.73496 14.54538 55.63950 1.000 29.03033 294 GLY C C 1
ATOM 8465 O O . GLY C 1 295 ? 21.23948 14.97189 54.58782 1.000 24.70061 294 GLY C O 1
ATOM 8466 N N . TYR C 1 296 ? 22.87326 13.85909 55.66281 1.000 26.53055 295 TYR C N 1
ATOM 8467 C CA . TYR C 1 296 ? 23.66724 13.61447 54.46933 1.000 25.72722 295 TYR C CA 1
ATOM 8468 C C . TYR C 1 296 ? 23.88341 12.11867 54.28150 1.000 25.97998 295 TYR C C 1
ATOM 8469 O O . TYR C 1 296 ? 23.82938 11.33508 55.23340 1.000 28.87031 295 TYR C O 1
ATOM 8478 N N . PHE C 1 297 ? 24.13641 11.72843 53.03414 1.000 27.18411 296 PHE C N 1
ATOM 8479 C CA . PHE C 1 297 ? 24.27461 10.32373 52.68233 1.000 29.05493 296 PHE C CA 1
ATOM 8480 C C . PHE C 1 297 ? 25.42844 10.14431 51.71097 1.000 28.92391 296 PHE C C 1
ATOM 8481 O O . PHE C 1 297 ? 25.65211 10.98454 50.83583 1.000 30.79775 296 PHE C O 1
ATOM 8489 N N . ASP C 1 298 ? 26.15751 9.04501 51.87433 1.000 28.95717 297 ASP C N 1
ATOM 8490 C CA . ASP C 1 298 ? 27.27399 8.75199 50.99268 1.000 29.22810 297 ASP C CA 1
ATOM 8491 C C . ASP C 1 298 ? 26.77535 8.27330 49.63321 1.000 27.79692 297 ASP C C 1
ATOM 8492 O O . ASP C 1 298 ? 25.64182 7.81075 49.47871 1.000 32.69630 297 ASP C O 1
ATOM 8497 N N . VAL C 1 299 ? 27.64875 8.39106 48.63822 1.000 34.41181 298 VAL C N 1
ATOM 8498 C CA . VAL C 1 299 ? 27.36336 7.94043 47.28423 1.000 30.98836 298 VAL C CA 1
ATOM 8499 C C . VAL C 1 299 ? 28.48279 7.01360 46.83409 1.000 31.96010 298 VAL C C 1
ATOM 8500 O O . VAL C 1 299 ? 29.63766 7.15450 47.24919 1.000 32.40347 298 VAL C O 1
ATOM 8504 N N . GLY C 1 300 ? 28.12854 6.04911 45.99157 1.000 32.48306 299 GLY C N 1
ATOM 8505 C CA . GLY C 1 300 ? 29.11039 5.17231 45.39188 1.000 30.10162 299 GLY C CA 1
ATOM 8506 C C . GLY C 1 300 ? 29.54430 4.03127 46.29230 1.000 26.70348 299 GLY C C 1
ATOM 8507 O O . GLY C 1 300 ? 29.04887 3.82483 47.40229 1.000 28.75412 299 GLY C O 1
ATOM 8508 N N . GLN C 1 301 ? 30.50568 3.27028 45.77659 1.000 24.53855 300 GLN C N 1
ATOM 8509 C CA . GLN C 1 301 ? 31.07444 2.11622 46.45356 1.000 24.40876 300 GLN C CA 1
ATOM 8510 C C . GLN C 1 301 ? 32.11975 2.56208 47.47517 1.000 29.90297 300 GLN C C 1
ATOM 8511 O O . GLN C 1 301 ? 32.68921 3.65374 47.38427 1.000 30.08543 300 GLN C O 1
ATOM 8517 N N . GLU C 1 302 ? 32.36913 1.70046 48.46156 1.000 27.22581 301 GLU C N 1
ATOM 8518 C CA . GLU C 1 302 ? 33.27076 2.01637 49.56219 1.000 26.85032 301 GLU C CA 1
ATOM 8519 C C . GLU C 1 302 ? 34.21728 0.85399 49.82361 1.000 23.98309 301 GLU C C 1
ATOM 8520 O O . GLU C 1 302 ? 33.78767 -0.30278 49.87968 1.000 24.24183 301 GLU C O 1
ATOM 8526 N N . LEU C 1 303 ? 35.50143 1.16831 49.97900 1.000 23.69848 302 LEU C N 1
ATOM 8527 C CA . LEU C 1 303 ? 36.50032 0.23599 50.48408 1.000 21.48995 302 LEU C CA 1
ATOM 8528 C C . LEU C 1 303 ? 36.97338 0.71184 51.85073 1.000 20.24129 302 LEU C C 1
ATOM 8529 O O . LEU C 1 303 ? 37.24486 1.90228 52.04230 1.000 21.39453 302 LEU C O 1
ATOM 8534 N N . MET C 1 304 ? 37.06672 -0.21591 52.79697 1.000 22.72944 303 MET C N 1
ATOM 8535 C CA . MET C 1 304 ? 37.40243 0.09630 54.18047 1.000 20.67349 303 MET C CA 1
ATOM 8536 C C . MET C 1 304 ? 38.82216 -0.36432 54.47971 1.000 18.92038 303 MET C C 1
ATOM 8537 O O . MET C 1 304 ? 39.19633 -1.49323 54.14447 1.000 21.14834 303 MET C O 1
ATOM 8542 N N . ILE C 1 305 ? 39.61011 0.51314 55.10342 1.000 23.39414 304 ILE C N 1
ATOM 8543 C CA . ILE C 1 305 ? 40.96781 0.19719 55.52567 1.000 18.22796 304 ILE C CA 1
ATOM 8544 C C . ILE C 1 305 ? 41.14021 0.63511 56.97399 1.000 18.94391 304 ILE C C 1
ATOM 8545 O O . ILE C 1 305 ? 40.34200 1.40139 57.51738 1.000 18.48523 304 ILE C O 1
ATOM 8550 N N . ASP C 1 306 ? 42.20753 0.13376 57.59998 1.000 18.47723 305 ASP C N 1
ATOM 8551 C CA . ASP C 1 306 ? 42.54964 0.48077 58.98400 1.000 17.38507 305 ASP C CA 1
ATOM 8552 C C . ASP C 1 306 ? 44.06731 0.64899 59.05320 1.000 19.11351 305 ASP C C 1
ATOM 8553 O O . ASP C 1 306 ? 44.79860 -0.32039 59.27479 1.000 20.10165 305 ASP C O 1
ATOM 8558 N N . THR C 1 307 ? 44.53161 1.88959 58.87461 1.000 17.33384 306 THR C N 1
ATOM 8559 C CA . THR C 1 307 ? 45.96694 2.15359 58.83913 1.000 21.11107 306 THR C CA 1
ATOM 8560 C C . THR C 1 307 ? 46.65646 1.84206 60.16124 1.000 15.15944 306 THR C C 1
ATOM 8561 O O . THR C 1 307 ? 47.88009 1.67415 60.17891 1.000 19.67000 306 THR C O 1
ATOM 8565 N N . THR C 1 308 ? 45.91105 1.76277 61.26530 1.000 17.06087 307 THR C N 1
ATOM 8566 C CA . THR C 1 308 ? 46.53514 1.46954 62.55066 1.000 23.90462 307 THR C CA 1
ATOM 8567 C C . THR C 1 308 ? 47.02621 0.03201 62.65263 1.000 24.99968 307 THR C C 1
ATOM 8568 O O . THR C 1 308 ? 47.81914 -0.26834 63.55208 1.000 23.45582 307 THR C O 1
ATOM 8572 N N . LYS C 1 309 ? 46.58117 -0.85852 61.76240 1.000 20.08538 308 LYS C N 1
ATOM 8573 C CA . LYS C 1 309 ? 47.12730 -2.20910 61.71079 1.000 19.17482 308 LYS C CA 1
ATOM 8574 C C . LYS C 1 309 ? 48.54402 -2.24416 61.15447 1.000 21.96215 308 LYS C C 1
ATOM 8575 O O . LYS C 1 309 ? 49.20445 -3.28397 61.25396 1.000 22.34167 308 LYS C O 1
ATOM 8581 N N . SER C 1 310 ? 49.01929 -1.14872 60.57649 1.000 20.79117 309 SER C N 1
ATOM 8582 C CA . SER C 1 310 ? 50.36219 -1.12057 60.01571 1.000 21.44194 309 SER C CA 1
ATOM 8583 C C . SER C 1 310 ? 51.39617 -1.09995 61.13575 1.000 25.24153 309 SER C C 1
ATOM 8584 O O . SER C 1 310 ? 51.29893 -0.27045 62.04815 1.000 23.74773 309 SER C O 1
ATOM 8587 N N . PRO C 1 311 ? 52.39115 -1.98963 61.11044 1.000 22.62442 310 PRO C N 1
ATOM 8588 C CA . PRO C 1 311 ? 53.46818 -1.93307 62.10488 1.000 21.15620 310 PRO C CA 1
ATOM 8589 C C . PRO C 1 311 ? 54.50774 -0.86113 61.82500 1.000 23.60865 310 PRO C C 1
ATOM 8590 O O . PRO C 1 311 ? 55.45965 -0.72990 62.60292 1.000 24.49116 310 PRO C O 1
ATOM 8594 N N . TYR C 1 312 ? 54.35639 -0.09893 60.74055 1.000 26.89028 311 TYR C N 1
ATOM 8595 C CA . TYR C 1 312 ? 55.30604 0.95968 60.42275 1.000 26.36314 311 TYR C CA 1
ATOM 8596 C C . TYR C 1 312 ? 54.96918 2.26679 61.12718 1.000 25.73729 311 TYR C C 1
ATOM 8597 O O . TYR C 1 312 ? 55.87482 3.04202 61.45260 1.000 23.69977 311 TYR C O 1
ATOM 8606 N N . VAL C 1 313 ? 53.68645 2.52834 61.36784 1.000 25.79372 312 VAL C N 1
ATOM 8607 C CA . VAL C 1 313 ? 53.25234 3.82872 61.86362 1.000 25.57505 312 VAL C CA 1
ATOM 8608 C C . VAL C 1 313 ? 53.39151 3.88771 63.37855 1.000 26.17878 312 VAL C C 1
ATOM 8609 O O . VAL C 1 313 ? 53.23553 2.88655 64.08665 1.000 23.60994 312 VAL C O 1
ATOM 8613 N N . LYS C 1 314 ? 53.68757 5.07971 63.87355 1.000 22.27885 313 LYS C N 1
ATOM 8614 C CA . LYS C 1 314 ? 53.86487 5.33113 65.29687 1.000 23.12344 313 LYS C CA 1
ATOM 8615 C C . LYS C 1 314 ? 52.53538 5.19102 66.02354 1.000 29.51910 313 LYS C C 1
ATOM 8616 O O . LYS C 1 314 ? 51.63533 6.01137 65.79890 1.000 31.79147 313 LYS C O 1
ATOM 8622 N N . PRO C 1 315 ? 52.35596 4.18477 66.89025 1.000 32.35016 314 PRO C N 1
ATOM 8623 C CA . PRO C 1 315 ? 51.09444 4.07905 67.62612 1.000 32.17603 314 PRO C CA 1
ATOM 8624 C C . PRO C 1 315 ? 50.97600 5.17038 68.68579 1.000 35.76111 314 PRO C C 1
ATOM 8625 O O . PRO C 1 315 ? 51.99712 5.63107 69.19675 1.000 40.69884 314 PRO C O 1
ATOM 8629 N N . PRO C 1 316 ? 49.74311 5.58907 69.00509 1.000 28.20241 315 PRO C N 1
ATOM 8630 C CA . PRO C 1 316 ? 48.50995 5.10701 68.37974 1.000 32.28182 315 PRO C CA 1
ATOM 8631 C C . PRO C 1 316 ? 47.93680 6.06737 67.33696 1.000 33.72177 315 PRO C C 1
ATOM 8632 O O . PRO C 1 316 ? 46.90079 5.77054 66.74244 1.000 39.29573 315 PRO C O 1
ATOM 8636 N N . GLY C 1 317 ? 48.60257 7.20035 67.11937 1.000 33.59108 316 GLY C N 1
ATOM 8637 C CA . GLY C 1 317 ? 48.14671 8.17312 66.14706 1.000 33.42042 316 GLY C CA 1
ATOM 8638 C C . GLY C 1 317 ? 47.12025 9.13996 66.70406 1.000 30.45560 316 GLY C C 1
ATOM 8639 O O . GLY C 1 317 ? 46.74917 9.11691 67.88198 1.000 37.17666 316 GLY C O 1
ATOM 8640 N N . GLU C 1 318 ? 46.65235 10.01966 65.81832 1.000 28.69462 317 GLU C N 1
ATOM 8641 C CA . 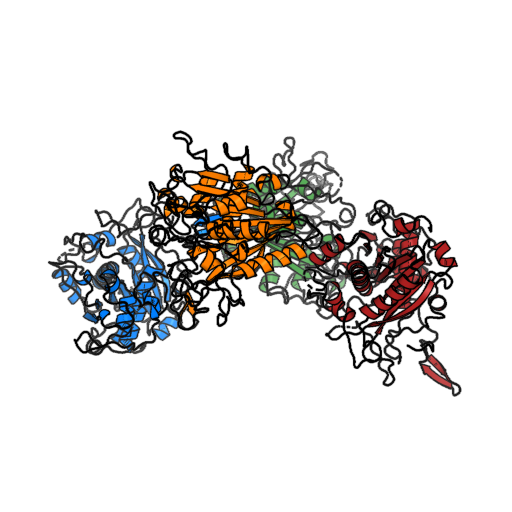GLU C 1 318 ? 45.65825 11.03064 66.14881 1.000 24.25131 317 GLU C CA 1
ATOM 8642 C C . GLU C 1 318 ? 44.78525 11.26359 64.92173 1.000 26.66770 317 GLU C C 1
ATOM 8643 O O . GLU C 1 318 ? 44.96620 10.62547 63.88060 1.000 29.48536 317 GLU C O 1
ATOM 8649 N N . VAL C 1 319 ? 43.85335 12.21434 65.04262 1.000 21.02934 318 VAL C N 1
ATOM 8650 C CA . VAL C 1 319 ? 42.83208 12.39598 64.01556 1.000 27.05095 318 VAL C CA 1
ATOM 8651 C C . VAL C 1 319 ? 43.45864 12.75620 62.67486 1.000 22.55385 318 VAL C C 1
ATOM 8652 O O . VAL C 1 319 ? 42.95568 12.36012 61.61489 1.000 29.40715 318 VAL C O 1
ATOM 8656 N N . VAL C 1 320 ? 44.56207 13.50249 62.68877 1.000 23.25864 319 VAL C N 1
ATOM 8657 C CA . VAL C 1 320 ? 45.13258 13.90980 61.40988 1.000 25.24361 319 VAL C CA 1
ATOM 8658 C C . VAL C 1 320 ? 46.01349 12.80874 60.82106 1.000 20.20473 319 VAL C C 1
ATOM 8659 O O . VAL C 1 320 ? 46.13236 12.70489 59.59636 1.000 24.46257 319 VAL C O 1
ATOM 8663 N N . SER C 1 321 ? 46.62929 11.96225 61.65481 1.000 21.93570 320 SER C N 1
ATOM 8664 C CA . SER C 1 321 ? 47.37920 10.83116 61.11030 1.000 25.67353 320 SER C CA 1
ATOM 8665 C C . SER C 1 321 ? 46.44598 9.84236 60.43396 1.000 22.07031 320 SER C C 1
ATOM 8666 O O . SER C 1 321 ? 46.81146 9.20941 59.43718 1.000 24.26072 320 SER C O 1
ATOM 8669 N N . TRP C 1 322 ? 45.24436 9.68151 60.97567 1.000 19.16241 321 TRP C N 1
ATOM 8670 C CA . TRP C 1 322 ? 44.25312 8.78788 60.39836 1.000 20.84183 321 TRP C CA 1
ATOM 8671 C C . TRP C 1 322 ? 43.58614 9.37585 59.16217 1.000 18.35782 321 TRP C C 1
ATOM 8672 O O . TRP C 1 322 ? 42.79101 8.68149 58.52068 1.000 22.75401 321 TRP C O 1
ATOM 8683 N N . HIS C 1 323 ? 43.90284 10.61979 58.80249 1.000 18.44340 322 HIS C N 1
ATOM 8684 C CA . HIS C 1 323 ? 43.19368 11.33606 57.75085 1.000 19.39783 322 HIS C CA 1
ATOM 8685 C C . HIS C 1 323 ? 44.04062 11.66004 56.52918 1.000 15.19083 322 HIS C C 1
ATOM 8686 O O . HIS C 1 323 ? 43.50169 11.69469 55.42062 1.000 19.88202 322 HIS C O 1
ATOM 8693 N N . LEU C 1 324 ? 45.34104 11.89442 56.69513 1.000 16.07391 323 LEU C N 1
ATOM 8694 C CA . LEU C 1 324 ? 46.16189 12.37479 55.58908 1.000 17.82221 323 LEU C CA 1
ATOM 8695 C C . LEU C 1 324 ? 46.24239 11.34118 54.46854 1.000 18.21525 323 LEU C C 1
ATOM 8696 O O . LEU C 1 324 ? 46.08280 10.13706 54.68469 1.000 19.70986 323 LEU C O 1
ATOM 8701 N N . LEU C 1 325 ? 46.50832 11.83335 53.25446 1.000 15.63921 324 LEU C N 1
ATOM 8702 C CA . LEU C 1 325 ? 46.36896 11.00025 52.06348 1.000 16.10322 324 LEU C CA 1
ATOM 8703 C C . LEU C 1 325 ? 47.46870 9.94839 51.96996 1.000 18.10195 324 LEU C C 1
ATOM 8704 O O . LEU C 1 325 ? 47.19261 8.79058 51.63644 1.000 20.19376 324 LEU C O 1
ATOM 8709 N N . GLU C 1 326 ? 48.71784 10.32478 52.24036 1.000 12.18495 325 GLU C N 1
ATOM 8710 C CA . GLU C 1 326 ? 49.79839 9.34600 52.14982 1.000 15.66721 325 GLU C CA 1
ATOM 8711 C C . GLU C 1 326 ? 49.63308 8.18129 53.12198 1.000 20.50487 325 GLU C C 1
ATOM 8712 O O . GLU C 1 326 ? 49.92857 7.04083 52.72271 1.000 17.88708 325 GLU C O 1
ATOM 8718 N N . PRO C 1 327 ? 49.19131 8.37117 54.37349 1.000 19.32207 326 PRO C N 1
ATOM 8719 C CA . PRO C 1 327 ? 48.84128 7.19435 55.18935 1.000 14.79239 326 PRO C CA 1
ATOM 8720 C C . PRO C 1 327 ? 47.73982 6.34608 54.57922 1.000 16.98072 326 PRO C C 1
ATOM 8721 O O . PRO C 1 327 ? 47.79750 5.11292 54.66587 1.000 15.35875 326 PRO C O 1
ATOM 8725 N N . TYR C 1 328 ? 46.72567 6.97587 53.97752 1.000 20.21583 327 TYR C N 1
ATOM 8726 C CA . TYR C 1 328 ? 45.69430 6.22348 53.26757 1.000 16.10017 327 TYR C CA 1
ATOM 8727 C C . TYR C 1 328 ? 46.31127 5.32764 52.20118 1.000 16.86939 327 TYR C C 1
ATOM 8728 O O . TYR C 1 328 ? 46.05808 4.11812 52.16510 1.000 19.00428 327 TYR C O 1
ATOM 8737 N N . LEU C 1 329 ? 47.13397 5.90955 51.32409 1.000 18.31113 328 LEU C N 1
ATOM 8738 C CA . LEU C 1 329 ? 47.75305 5.13455 50.25402 1.000 20.96898 328 LEU C CA 1
ATOM 8739 C C . LEU C 1 329 ? 48.71356 4.08696 50.80137 1.000 21.18480 328 LEU C C 1
ATOM 8740 O O . LEU C 1 329 ? 48.85728 3.01156 50.20865 1.000 19.96704 328 LEU C O 1
ATOM 8745 N N . HIS C 1 330 ? 49.38220 4.38146 51.91878 1.000 17.09194 329 HIS C N 1
ATOM 8746 C CA . HIS C 1 330 ? 50.15899 3.35315 52.60183 1.000 17.14554 329 HIS C CA 1
ATOM 8747 C C . HIS C 1 330 ? 49.25306 2.24891 53.12793 1.000 20.68096 329 HIS C C 1
ATOM 8748 O O . HIS C 1 330 ? 49.59282 1.06245 53.04556 1.000 19.12408 329 HIS C O 1
ATOM 8755 N N . GLY C 1 331 ? 48.09377 2.62156 53.67335 1.000 18.63799 330 GLY C N 1
ATOM 8756 C CA . GLY C 1 331 ? 47.15832 1.61840 54.15212 1.000 15.99133 330 GLY C CA 1
ATOM 8757 C C . GLY C 1 331 ? 46.59601 0.76547 53.03189 1.000 16.84888 330 GLY C C 1
ATOM 8758 O O . GLY C 1 331 ? 46.37002 -0.43429 53.20781 1.000 17.07270 330 GLY C O 1
ATOM 8759 N N . ILE C 1 332 ? 46.36833 1.36992 51.86360 1.000 17.14260 331 ILE C N 1
ATOM 8760 C CA . ILE C 1 332 ? 45.87009 0.61612 50.71726 1.000 16.11548 331 ILE C CA 1
ATOM 8761 C C . ILE C 1 332 ? 46.91985 -0.37690 50.23495 1.000 17.79674 331 ILE C C 1
ATOM 8762 O O . ILE C 1 332 ? 46.59504 -1.50166 49.83557 1.000 14.98313 331 ILE C O 1
ATOM 8767 N N . ALA C 1 333 ? 48.19524 0.01521 50.27819 1.000 16.33092 332 ALA C N 1
ATOM 8768 C CA . ALA C 1 333 ? 49.26409 -0.86166 49.81787 1.000 18.24785 332 ALA C CA 1
ATOM 8769 C C . ALA C 1 333 ? 49.41736 -2.10171 50.68756 1.000 18.20673 332 ALA C C 1
ATOM 8770 O O . ALA C 1 333 ? 50.03109 -3.07930 50.24770 1.000 21.78480 332 ALA C O 1
ATOM 8772 N N . GLY C 1 334 ? 48.87464 -2.08997 51.90123 1.000 17.39540 333 GLY C N 1
ATOM 8773 C CA . GLY C 1 334 ? 49.07969 -3.20424 52.80331 1.000 22.38252 333 GLY C CA 1
ATOM 8774 C C . GLY C 1 334 ? 47.83569 -3.73111 53.48762 1.000 21.78920 333 GLY C C 1
ATOM 8775 O O . GLY C 1 334 ? 47.93450 -4.60137 54.35760 1.000 17.09835 333 GLY C O 1
ATOM 8776 N N . THR C 1 335 ? 46.66295 -3.22729 53.10943 1.000 21.33264 334 THR C N 1
ATOM 8777 C CA . THR C 1 335 ? 45.43232 -3.65077 53.76495 1.000 15.23355 334 THR C CA 1
ATOM 8778 C C . THR C 1 335 ? 45.15341 -5.12361 53.48304 1.000 21.54212 334 THR C C 1
ATOM 8779 O O . THR C 1 335 ? 45.27497 -5.58994 52.34546 1.000 19.09429 334 THR C O 1
ATOM 8783 N N . GLN C 1 336 ? 44.81044 -5.86287 54.53760 1.000 21.31533 335 GLN C N 1
ATOM 8784 C CA . GLN C 1 336 ? 44.35866 -7.24452 54.42588 1.000 17.20751 335 GLN C CA 1
ATOM 8785 C C . GLN C 1 336 ? 42.92725 -7.38989 54.92413 1.000 22.68175 335 GLN C C 1
ATOM 8786 O O . GLN C 1 336 ? 42.50656 -8.48977 55.29661 1.000 27.53870 335 GLN C O 1
ATOM 8792 N N . GLY C 1 337 ? 42.17357 -6.29679 54.92863 1.000 19.70387 336 GLY C N 1
ATOM 8793 C CA . GLY C 1 337 ? 40.89948 -6.21988 55.60822 1.000 22.45710 336 GLY C CA 1
ATOM 8794 C C . GLY C 1 337 ? 41.02545 -5.50782 56.94434 1.000 27.29292 336 GLY C C 1
ATOM 8795 O O . GLY C 1 337 ? 42.11697 -5.20998 57.43492 1.000 29.64362 336 GLY C O 1
ATOM 8796 N N . ILE C 1 338 ? 39.87013 -5.22389 57.54124 1.000 24.09037 337 ILE C N 1
ATOM 8797 C CA . ILE C 1 338 ? 39.81388 -4.57425 58.84536 1.000 22.08539 337 ILE C CA 1
ATOM 8798 C C . ILE C 1 338 ? 39.38935 -5.52169 59.94990 1.000 26.37559 337 ILE C C 1
ATOM 8799 O O . ILE C 1 338 ? 39.22092 -5.08033 61.09484 1.000 32.50743 337 ILE C O 1
ATOM 8804 N N . GLY C 1 339 ? 39.20910 -6.80766 59.64809 1.000 31.52208 338 GLY C N 1
ATOM 8805 C CA . GLY C 1 339 ? 38.83599 -7.75860 60.67359 1.000 33.54966 338 GLY C CA 1
ATOM 8806 C C . GLY C 1 339 ? 39.86588 -7.83895 61.78394 1.000 27.79673 338 GLY C C 1
ATOM 8807 O O . GLY C 1 339 ? 41.00930 -7.40249 61.64850 1.000 28.82575 338 GLY C O 1
ATOM 8808 N N . MET C 1 340 ? 39.43815 -8.42212 62.90937 1.000 31.76219 339 MET C N 1
ATOM 8809 C CA . MET C 1 340 ? 40.27844 -8.43325 64.10372 1.000 34.87876 339 MET C CA 1
ATOM 8810 C C . MET C 1 340 ? 41.60811 -9.13446 63.84862 1.000 29.05817 339 MET C C 1
ATOM 8811 O O . MET C 1 340 ? 42.64594 -8.72461 64.38272 1.000 26.93900 339 MET C O 1
ATOM 8816 N N . THR C 1 341 ? 41.60158 -10.18615 63.02937 1.000 28.83981 340 THR C N 1
ATOM 8817 C CA . THR C 1 341 ? 42.78992 -10.99617 62.79175 1.000 27.90729 340 THR C CA 1
ATOM 8818 C C . THR C 1 341 ? 43.40209 -10.75454 61.41532 1.000 30.48105 340 THR C C 1
ATOM 8819 O O . THR C 1 341 ? 44.14384 -11.60613 60.91465 1.000 32.35728 340 THR C O 1
ATOM 8823 N N . ALA C 1 342 ? 43.11863 -9.60609 60.79716 1.000 31.99612 341 ALA C N 1
ATOM 8824 C CA . ALA C 1 342 ? 43.55512 -9.37675 59.42290 1.000 25.79753 341 ALA C CA 1
ATOM 8825 C C . ALA C 1 342 ? 45.06656 -9.20330 59.33734 1.000 26.38231 341 ALA C C 1
ATOM 8826 O O . ALA C 1 342 ? 45.73629 -9.88268 58.54962 1.000 26.59109 341 ALA C O 1
ATOM 8828 N N . GLY C 1 343 ? 45.62097 -8.29632 60.13221 1.000 21.49464 342 GLY C N 1
ATOM 8829 C CA . GLY C 1 343 ? 47.02488 -7.97321 60.00565 1.000 17.67634 342 GLY C CA 1
ATOM 8830 C C . GLY C 1 343 ? 47.26342 -6.91380 58.94406 1.000 23.49216 342 GLY C C 1
ATOM 8831 O O . GLY C 1 343 ? 46.36765 -6.15432 58.55721 1.000 23.95950 342 GLY C O 1
ATOM 8832 N N . PHE C 1 344 ? 48.50469 -6.88022 58.45741 1.000 24.80030 343 PHE C N 1
ATOM 8833 C CA . PHE C 1 344 ? 48.94381 -5.87133 57.49836 1.000 22.44523 343 PHE C CA 1
ATOM 8834 C C . PHE C 1 344 ? 50.26754 -6.28834 56.86264 1.000 20.80946 343 PHE C C 1
ATOM 8835 O O . PHE C 1 344 ? 51.20312 -6.67106 57.56677 1.000 24.04235 343 PHE C O 1
ATOM 8843 N N . LYS C 1 345 ? 50.34983 -6.22149 55.53465 1.000 21.11582 344 LYS C N 1
ATOM 8844 C CA . LYS C 1 345 ? 51.60639 -6.47176 54.83915 1.000 20.52076 344 LYS C CA 1
ATOM 8845 C C . LYS C 1 345 ? 51.54459 -5.82809 53.46433 1.000 25.69615 344 LYS C C 1
ATOM 8846 O O . LYS C 1 345 ? 50.53806 -5.95473 52.75774 1.000 18.52718 344 LYS C O 1
ATOM 8852 N N . LEU C 1 346 ? 52.62429 -5.14874 53.09500 1.000 22.51196 345 LEU C N 1
ATOM 8853 C CA . LEU C 1 346 ? 52.70087 -4.46455 51.81125 1.000 21.87714 345 LEU C CA 1
ATOM 8854 C C . LEU C 1 346 ? 52.64422 -5.46332 50.66121 1.000 21.92991 345 LEU C C 1
ATOM 8855 O O . LEU C 1 346 ? 53.53477 -6.30668 50.51536 1.000 22.54957 345 LEU C O 1
ATOM 8860 N N . GLU C 1 347 ? 51.59462 -5.36649 49.84581 1.000 21.71588 346 GLU C N 1
ATOM 8861 C CA . GLU C 1 347 ? 51.49620 -6.16855 48.63387 1.000 21.91567 346 GLU C CA 1
ATOM 8862 C C . GLU C 1 347 ? 52.15633 -5.50221 47.43577 1.000 26.43964 346 GLU C C 1
ATOM 8863 O O . GLU C 1 347 ? 52.52617 -6.19594 46.48180 1.000 32.25785 346 GLU C O 1
ATOM 8869 N N . VAL C 1 348 ? 52.29399 -4.17929 47.45931 1.000 30.45352 347 VAL C N 1
ATOM 8870 C CA . VAL C 1 348 ? 53.08807 -3.44451 46.48516 1.000 23.30117 347 VAL C CA 1
ATOM 8871 C C . VAL C 1 348 ? 54.23093 -2.77706 47.23739 1.000 24.54265 347 VAL C C 1
ATOM 8872 O O . VAL C 1 348 ? 54.14681 -2.52803 48.44554 1.000 27.56317 347 VAL C O 1
ATOM 8876 N N . ASN C 1 349 ? 55.31539 -2.49966 46.51810 1.000 27.27680 348 ASN C N 1
ATOM 8877 C CA . ASN C 1 349 ? 56.50513 -1.93073 47.15317 1.000 34.41840 348 ASN C CA 1
ATOM 8878 C C . ASN C 1 349 ? 56.46028 -0.40534 47.06581 1.000 30.99238 348 ASN C C 1
ATOM 8879 O O . ASN C 1 349 ? 57.19300 0.24297 46.32096 1.000 29.96463 348 ASN C O 1
ATOM 8884 N N . ARG C 1 350 ? 55.56293 0.16049 47.86680 1.000 29.48195 349 ARG C N 1
ATOM 8885 C CA . ARG C 1 350 ? 55.44031 1.60493 47.99046 1.000 19.98586 349 ARG C CA 1
ATOM 8886 C C . ARG C 1 350 ? 56.29817 2.08907 49.15428 1.000 19.14677 349 ARG C C 1
ATOM 8887 O O . ARG C 1 350 ? 56.20396 1.56140 50.26392 1.000 19.11826 349 ARG C O 1
ATOM 8895 N N . ASP C 1 351 ? 57.13271 3.09327 48.88212 1.000 16.64445 350 ASP C N 1
ATOM 8896 C CA . ASP C 1 351 ? 58.05781 3.62488 49.88141 1.000 15.93741 350 ASP C CA 1
ATOM 8897 C C . ASP C 1 351 ? 57.30151 4.11570 51.11158 1.000 16.66845 350 ASP C C 1
ATOM 8898 O O . ASP C 1 351 ? 56.43151 4.98598 51.00856 1.000 18.43826 350 ASP C O 1
ATOM 8903 N N . ILE C 1 352 ? 57.64776 3.56508 52.27772 1.000 18.21651 351 ILE C N 1
ATOM 8904 C CA . ILE C 1 352 ? 56.98185 3.96402 53.51312 1.000 18.79783 351 ILE C CA 1
ATOM 8905 C C . ILE C 1 352 ? 57.32899 5.39163 53.91452 1.000 20.82750 351 ILE C C 1
ATOM 8906 O O . ILE C 1 352 ? 56.61676 5.99123 54.72731 1.000 22.93158 351 ILE C O 1
ATOM 8911 N N . SER C 1 353 ? 58.40573 5.95977 53.36315 1.000 21.19014 352 SER C N 1
ATOM 8912 C CA . SER C 1 353 ? 58.81014 7.30948 53.73989 1.000 20.07392 352 SER C CA 1
ATOM 8913 C C . SER C 1 353 ? 57.82147 8.36688 53.26857 1.000 17.88128 352 SER C C 1
ATOM 8914 O O . SER C 1 353 ? 57.79428 9.46458 53.83513 1.000 22.22971 352 SER C O 1
ATOM 8917 N N . LEU C 1 354 ? 57.01102 8.05989 52.25196 1.000 17.86766 353 LEU C N 1
ATOM 8918 C CA . LEU C 1 354 ? 56.05744 9.03422 51.72983 1.000 20.34453 353 LEU C CA 1
ATOM 8919 C C . LEU C 1 354 ? 55.05974 9.48195 52.79115 1.000 20.86942 353 LEU C C 1
ATOM 8920 O O . LEU C 1 354 ? 54.52304 10.59206 52.70708 1.000 21.29355 353 LEU C O 1
ATOM 8925 N N . VAL C 1 355 ? 54.79467 8.64128 53.79424 1.000 19.24737 354 VAL C N 1
ATOM 8926 C CA . VAL C 1 355 ? 53.81702 8.99406 54.81690 1.000 17.38213 354 VAL C CA 1
ATOM 8927 C C . VAL C 1 355 ? 54.31132 10.08712 55.75013 1.000 16.44305 354 VAL C C 1
ATOM 8928 O O . VAL C 1 355 ? 53.51021 10.65555 56.49899 1.000 17.88026 354 VAL C O 1
ATOM 8932 N N . ASN C 1 356 ? 55.60660 10.39781 55.72478 1.000 19.73524 355 ASN C N 1
ATOM 8933 C CA . ASN C 1 356 ? 56.17179 11.48003 56.51775 1.000 19.57816 355 ASN C CA 1
ATOM 8934 C C . ASN C 1 356 ? 56.30098 12.77869 55.73170 1.000 20.84296 355 ASN C C 1
ATOM 8935 O O . ASN C 1 356 ? 56.97991 13.70201 56.19088 1.000 17.83078 355 ASN C O 1
ATOM 8940 N N . LYS C 1 357 ? 55.66440 12.87262 54.56136 1.000 22.26064 356 LYS C N 1
ATOM 8941 C CA . LYS C 1 357 ? 55.81776 14.06328 53.73015 1.000 20.93995 356 LYS C CA 1
ATOM 8942 C C . LYS C 1 357 ? 55.19741 15.29133 54.38627 1.000 20.01005 356 LYS C C 1
ATOM 8943 O O . LYS C 1 357 ? 55.79725 16.37225 54.37842 1.000 23.45070 356 LYS C O 1
ATOM 8949 N N . GLN C 1 358 ? 54.00329 15.15057 54.96168 1.000 15.41149 357 GLN C N 1
ATOM 8950 C CA . GLN C 1 358 ? 53.31051 16.27925 55.57116 1.000 20.25199 357 GLN C CA 1
ATOM 8951 C C . GLN C 1 358 ? 53.08166 16.11003 57.06905 1.000 20.14759 357 GLN C C 1
ATOM 8952 O O . GLN C 1 358 ? 52.34836 16.91156 57.66022 1.000 17.58381 357 GLN C O 1
ATOM 8958 N N . TRP C 1 359 ? 53.69158 15.11069 57.70301 1.000 15.87245 358 TRP C N 1
ATOM 8959 C CA . TRP C 1 359 ? 53.41004 14.83612 59.10731 1.000 19.14184 358 TRP C CA 1
ATOM 8960 C C . TRP C 1 359 ? 54.46482 13.88274 59.65355 1.000 19.36870 358 TRP C C 1
ATOM 8961 O O . TRP C 1 359 ? 55.25288 13.30102 58.90448 1.000 20.59394 358 TRP C O 1
ATOM 8972 N N . MET C 1 360 ? 54.46987 13.73530 60.97900 1.000 17.80215 359 MET C N 1
ATOM 8973 C CA . MET C 1 360 ? 55.27249 12.72659 61.66379 1.000 20.53075 359 MET C CA 1
ATOM 8974 C C . MET C 1 360 ? 54.37757 11.52032 61.92106 1.000 19.72696 359 MET C C 1
ATOM 8975 O O . MET C 1 360 ? 53.42136 11.60424 62.69814 1.000 19.00366 359 MET C O 1
ATOM 8980 N N . ILE C 1 361 ? 54.68844 10.39863 61.27478 1.000 22.58636 360 ILE C N 1
ATOM 8981 C CA . ILE C 1 361 ? 53.79581 9.24589 61.29485 1.000 20.45418 360 ILE C CA 1
ATOM 8982 C C . ILE C 1 361 ? 54.58281 7.95759 61.50431 1.000 19.23668 360 ILE C C 1
ATOM 8983 O O . ILE C 1 361 ? 54.16844 7.08574 62.27669 1.000 20.46936 360 ILE C O 1
ATOM 8988 N N . LEU C 1 362 ? 55.72478 7.83234 60.83431 1.000 15.46852 361 LEU C N 1
ATOM 8989 C CA . LEU C 1 362 ? 56.52427 6.62046 60.94515 1.000 17.34241 361 LEU C CA 1
ATOM 8990 C C . LEU C 1 362 ? 57.14480 6.49201 62.33161 1.000 24.68953 361 LEU C C 1
ATOM 8991 O O . LEU C 1 362 ? 57.41043 7.48476 63.01634 1.000 26.80547 361 LEU C O 1
ATOM 8996 N N . LYS C 1 363 ? 57.37126 5.24649 62.74353 1.000 23.43889 362 LYS C N 1
ATOM 8997 C CA . LYS C 1 363 ? 58.15224 4.99362 63.94467 1.000 25.67693 362 LYS C CA 1
ATOM 8998 C C . LYS C 1 363 ? 59.56431 5.53727 63.76590 1.000 27.07611 362 LYS C C 1
ATOM 8999 O O . LYS C 1 363 ? 60.09833 5.58838 62.65423 1.000 24.03065 362 LYS C O 1
ATOM 9005 N N . ASP C 1 364 ? 60.17130 5.95052 64.88039 1.000 22.75023 363 ASP C N 1
ATOM 9006 C CA . ASP C 1 364 ? 61.48921 6.57091 64.81940 1.000 28.86286 363 ASP C CA 1
ATOM 9007 C C . ASP C 1 364 ? 62.55986 5.61605 64.30713 1.000 24.86338 363 ASP C C 1
ATOM 9008 O O . ASP C 1 364 ? 63.57681 6.07358 63.77449 1.000 28.86620 363 ASP C O 1
ATOM 9013 N N . GLU C 1 365 ? 62.35009 4.30436 64.44206 1.000 24.06305 364 GLU C N 1
ATOM 9014 C CA . GLU C 1 365 ? 63.36017 3.34059 64.02139 1.000 25.05473 364 GLU C CA 1
ATOM 9015 C C . GLU C 1 365 ? 63.57545 3.33671 62.51310 1.000 25.28151 364 GLU C C 1
ATOM 9016 O O . GLU C 1 365 ? 64.64504 2.92111 62.05572 1.000 26.93922 364 GLU C O 1
ATOM 9022 N N . TYR C 1 366 ? 62.59723 3.79800 61.73222 1.000 27.50068 365 TYR C N 1
ATOM 9023 C CA . TYR C 1 366 ? 62.72771 3.79812 60.28064 1.000 22.69239 365 TYR C CA 1
ATOM 9024 C C . TYR C 1 366 ? 63.53439 4.97646 59.75148 1.000 27.13196 365 TYR C C 1
ATOM 9025 O O . TYR C 1 366 ? 63.85832 4.99348 58.55846 1.000 25.63011 365 TYR C O 1
ATOM 9034 N N . CYS C 1 367 ? 63.85489 5.95363 60.60081 1.000 23.18698 366 CYS C N 1
ATOM 9035 C CA . CYS C 1 367 ? 64.81826 7.00993 60.28785 1.000 24.04650 366 CYS C CA 1
ATOM 9036 C C . CYS C 1 367 ? 64.39886 7.81587 59.05536 1.000 21.86413 366 CYS C C 1
ATOM 9037 O O . CYS C 1 367 ? 65.13899 7.94343 58.07816 1.000 24.18419 366 CYS C O 1
ATOM 9040 N N . ILE C 1 368 ? 63.19322 8.37037 59.12181 1.000 17.84751 367 ILE C N 1
ATOM 9041 C CA . ILE C 1 368 ? 62.67268 9.27326 58.10334 1.000 20.05540 367 ILE C CA 1
ATOM 9042 C C . ILE C 1 368 ? 62.30915 10.58080 58.79166 1.000 20.72183 367 ILE C C 1
ATOM 9043 O O . ILE C 1 368 ? 61.57121 10.56163 59.77848 1.000 20.18630 367 ILE C O 1
ATOM 9048 N N . PRO C 1 369 ? 62.80624 11.72392 58.32280 1.000 16.69356 368 PRO C N 1
ATOM 9049 C CA . PRO C 1 369 ? 62.48856 12.98109 58.98691 1.000 16.19491 368 PRO C CA 1
ATOM 9050 C C . PRO C 1 369 ? 60.99885 13.25881 58.92010 1.000 18.92969 368 PRO C C 1
ATOM 9051 O O . PRO C 1 369 ? 60.29778 12.77172 58.01342 1.000 16.19193 368 PRO C O 1
ATOM 9055 N N . PRO C 1 370 ? 60.47178 14.02593 59.86734 1.000 24.45201 369 PRO C N 1
ATOM 9056 C CA . PRO C 1 370 ? 59.05014 14.37499 59.82356 1.000 21.53833 369 PRO C CA 1
ATOM 9057 C C . PRO C 1 370 ? 58.79105 15.59042 58.94777 1.000 22.47425 369 PRO C C 1
ATOM 9058 O O . PRO C 1 370 ? 59.59579 16.52239 58.87740 1.000 25.08269 369 PRO C O 1
ATOM 9062 N N . LEU C 1 371 ? 57.63820 15.56189 58.27788 1.000 17.64713 370 LEU C N 1
ATOM 9063 C CA . LEU C 1 371 ? 57.18443 16.64332 57.39854 1.000 21.93015 370 LEU C CA 1
ATOM 9064 C C . LEU C 1 371 ? 58.26919 17.02793 56.39353 1.000 21.06365 370 LEU C C 1
ATOM 9065 O O . LEU C 1 371 ? 58.55074 18.20582 56.16480 1.000 23.49335 370 LEU C O 1
ATOM 9070 N N . TRP C 1 372 ? 58.88085 16.01526 55.78312 1.000 21.04782 371 TRP C N 1
ATOM 9071 C CA . TRP C 1 372 ? 60.08011 16.27574 55.00215 1.000 19.96085 371 TRP C CA 1
ATOM 9072 C C . TRP C 1 372 ? 59.80013 16.85462 53.62112 1.000 22.02326 371 TRP C C 1
ATOM 9073 O O . TRP C 1 372 ? 60.74322 17.30404 52.96922 1.000 14.06372 371 TRP C O 1
ATOM 9084 N N . TRP C 1 373 ? 58.55264 16.88070 53.15455 1.000 20.89819 372 TRP C N 1
ATOM 9085 C CA . TRP C 1 373 ? 58.28118 17.52155 51.86993 1.000 21.04916 372 TRP C CA 1
ATOM 9086 C C . TRP C 1 373 ? 58.37700 19.03258 52.03996 1.000 23.81633 372 TRP C C 1
ATOM 9087 O O . TRP C 1 373 ? 57.49071 19.65686 52.63237 1.000 22.06500 372 TRP C O 1
ATOM 9098 N N . SER C 1 374 ? 59.44911 19.62106 51.51591 1.000 16.71940 373 SER C N 1
ATOM 9099 C CA . SER C 1 374 ? 59.73210 21.03293 51.72734 1.000 27.07834 373 SER C CA 1
ATOM 9100 C C . SER C 1 374 ? 60.82879 21.46701 50.76829 1.000 25.53695 373 SER C C 1
ATOM 9101 O O . SER C 1 374 ? 61.78747 20.72465 50.54247 1.000 22.50404 373 SER C O 1
ATOM 9104 N N . GLU C 1 375 ? 60.68205 22.66640 50.21370 1.000 27.28789 374 GLU C N 1
ATOM 9105 C CA . GLU C 1 375 ? 61.69568 23.20064 49.32015 1.000 28.70896 374 GLU C CA 1
ATOM 9106 C C . GLU C 1 375 ? 62.95492 23.56300 50.10450 1.000 23.98403 374 GLU C C 1
ATOM 9107 O O . GLU C 1 375 ? 62.93923 23.69230 51.33226 1.000 19.12044 374 GLU C O 1
ATOM 9113 N N . LYS C 1 376 ? 64.05934 23.72187 49.37616 1.000 23.17409 375 LYS C N 1
ATOM 9114 C CA . LYS C 1 376 ? 65.32703 24.05542 50.01286 1.000 24.13477 375 LYS C CA 1
ATOM 9115 C C . LYS C 1 376 ? 65.23864 25.41292 50.69376 1.000 20.70971 375 LYS C C 1
ATOM 9116 O O . LYS C 1 376 ? 64.80418 26.39759 50.08907 1.000 19.75409 375 LYS C O 1
ATOM 9122 N N . HIS C 1 377 ? 65.64951 25.45562 51.96242 1.000 18.38316 376 HIS C N 1
ATOM 9123 C CA . HIS C 1 377 ? 65.59658 26.67434 52.76940 1.000 17.75358 376 HIS C CA 1
ATOM 9124 C C . HIS C 1 377 ? 64.19199 27.27114 52.78642 1.000 21.07400 376 HIS C C 1
ATOM 9125 O O . HIS C 1 377 ? 64.01522 28.47824 52.97003 1.000 18.05849 376 HIS C O 1
ATOM 9132 N N . LYS C 1 378 ? 63.18712 26.41083 52.59952 1.000 19.17386 377 LYS C N 1
ATOM 9133 C CA . LYS C 1 378 ? 61.78998 26.82428 52.46455 1.000 17.62297 377 LYS C CA 1
ATOM 9134 C C . LYS C 1 378 ? 61.63355 27.91534 51.40534 1.000 23.90728 377 LYS C C 1
ATOM 9135 O O . LYS C 1 378 ? 60.73328 28.75503 51.48107 1.000 23.40306 377 LYS C O 1
ATOM 9141 N N . GLY C 1 379 ? 62.51969 27.89623 50.40956 1.000 20.46998 378 GLY C N 1
ATOM 9142 C CA . GLY C 1 379 ? 62.46195 28.83364 49.30710 1.000 24.39894 378 GLY C CA 1
ATOM 9143 C C . GLY C 1 379 ? 63.09451 30.18494 49.54665 1.000 24.84232 378 GLY C C 1
ATOM 9144 O O . GLY C 1 379 ? 62.66342 31.17035 48.93972 1.000 28.09514 378 GLY C O 1
ATOM 9145 N N . MET C 1 380 ? 64.12829 30.26871 50.39103 1.000 26.34115 379 MET C N 1
ATOM 9146 C CA . MET C 1 380 ? 64.61585 31.58285 50.80290 1.000 26.20044 379 MET C CA 1
ATOM 9147 C C . MET C 1 380 ? 65.59630 32.18908 49.80442 1.000 32.66373 379 MET C C 1
ATOM 9148 O O . MET C 1 380 ? 65.58535 33.40623 49.61033 1.000 47.00225 379 MET C O 1
ATOM 9153 N N . VAL C 1 381 ? 66.47646 31.38458 49.20397 1.000 23.06185 380 VAL C N 1
ATOM 9154 C CA . VAL C 1 381 ? 67.32608 31.81011 48.08562 1.000 30.88082 380 VAL C CA 1
ATOM 9155 C C . VAL C 1 381 ? 68.19939 33.02248 48.40830 1.000 23.09418 380 VAL C C 1
ATOM 9156 O O . VAL C 1 381 ? 67.70813 34.15325 48.48423 1.000 27.63423 380 VAL C O 1
ATOM 9160 N N . GLN C 1 382 ? 69.50757 32.81450 48.53197 1.000 23.99608 381 GLN C N 1
ATOM 9161 C CA . GLN C 1 382 ? 70.41650 33.91748 48.82019 1.000 24.46554 381 GLN C CA 1
ATOM 9162 C C . GLN C 1 382 ? 70.69730 34.74548 47.56703 1.000 28.92159 381 GLN C C 1
ATOM 9163 O O . GLN C 1 382 ? 70.68448 34.23729 46.44200 1.000 34.77920 381 GLN C O 1
ATOM 9169 N N . GLN C 1 383 ? 70.96176 36.03705 47.77670 1.000 30.79826 382 GLN C N 1
ATOM 9170 C CA . GLN C 1 383 ? 71.24757 36.97837 46.70447 1.000 28.09043 382 GLN C CA 1
ATOM 9171 C C . GLN C 1 383 ? 72.74711 37.26742 46.63033 1.000 32.80256 382 GLN C C 1
ATOM 9172 O O . GLN C 1 383 ? 73.54978 36.75911 47.41737 1.000 30.01434 382 GLN C O 1
ATOM 9178 N N . GLN C 1 384 ? 73.12376 38.11547 45.66776 1.000 38.56223 383 GLN C N 1
ATOM 9179 C CA . GLN C 1 384 ? 74.53446 38.42266 45.45093 1.000 37.04033 383 GLN C CA 1
ATOM 9180 C C . GLN C 1 384 ? 75.12793 39.22348 46.60369 1.000 32.92726 383 GLN C C 1
ATOM 9181 O O . GLN C 1 384 ? 76.30558 39.04479 46.93687 1.000 35.79562 383 GLN C O 1
ATOM 9187 N N . ASP C 1 385 ? 74.34183 40.10101 47.22375 1.000 34.74267 384 ASP C N 1
ATOM 9188 C CA . ASP C 1 385 ? 74.82531 40.91250 48.33328 1.000 30.11114 384 ASP C CA 1
ATOM 9189 C C . ASP C 1 385 ? 74.74118 40.19742 49.67782 1.000 33.83687 384 ASP C C 1
ATOM 9190 O O . ASP C 1 385 ? 74.93117 40.84016 50.71540 1.000 39.17593 384 ASP C O 1
ATOM 9195 N N . GLY C 1 386 ? 74.45475 38.89491 49.68659 1.000 35.30026 385 GLY C N 1
ATOM 9196 C CA . GLY C 1 386 ? 74.41827 38.12279 50.90931 1.000 27.88895 385 GLY C CA 1
ATOM 9197 C C . GLY C 1 386 ? 73.06131 38.01292 51.57140 1.000 32.17753 385 GLY C C 1
ATOM 9198 O O . GLY C 1 386 ? 72.89342 37.16849 52.46105 1.000 36.16887 385 GLY C O 1
ATOM 9199 N N . SER C 1 387 ? 72.09199 38.83327 51.17592 1.000 32.19147 386 SER C N 1
ATOM 9200 C CA . SER C 1 387 ? 70.76054 38.76966 51.75501 1.000 28.80585 386 SER C CA 1
ATOM 9201 C C . SER C 1 387 ? 69.96767 37.61049 51.15169 1.000 29.25508 386 SER C C 1
ATOM 9202 O O . SER C 1 387 ? 70.40608 36.93985 50.21333 1.000 26.30600 386 SER C O 1
ATOM 9205 N N . TRP C 1 388 ? 68.77580 37.38260 51.70329 1.000 24.51971 387 TRP C N 1
ATOM 9206 C CA . TRP C 1 388 ? 67.90530 36.28836 51.29239 1.000 23.92566 387 TRP C CA 1
ATOM 9207 C C . TRP C 1 388 ? 66.51735 36.83151 50.97463 1.000 26.92320 387 TRP C C 1
ATOM 9208 O O . TRP C 1 388 ? 66.01129 37.70699 51.68277 1.000 28.12822 387 TRP C O 1
ATOM 9219 N N . LEU C 1 389 ? 65.90155 36.30525 49.91248 1.000 29.94041 388 LEU C N 1
ATOM 9220 C CA . LEU C 1 389 ? 64.60229 36.77635 49.43250 1.000 29.85172 388 LEU C CA 1
ATOM 9221 C C . LEU C 1 389 ? 63.71761 35.58878 49.08648 1.000 25.11262 388 LEU C C 1
ATOM 9222 O O . LEU C 1 389 ? 64.04841 34.81362 48.18418 1.000 33.75863 388 LEU C O 1
ATOM 9227 N N . LEU C 1 390 ? 62.57652 35.47361 49.76748 1.000 24.70402 389 LEU C N 1
ATOM 9228 C CA . LEU C 1 390 ? 61.66401 34.35214 49.56020 1.000 24.10489 389 LEU C CA 1
ATOM 9229 C C . LEU C 1 390 ? 61.22077 34.23844 48.10484 1.000 22.62410 389 LEU C C 1
ATOM 9230 O O . LEU C 1 390 ? 60.36575 35.00203 47.64471 1.000 26.77709 389 LEU C O 1
ATOM 9235 N N . GLN C 1 391 ? 61.80282 33.28432 47.37709 1.000 27.53196 390 GLN C N 1
ATOM 9236 C CA . GLN C 1 391 ? 61.49386 33.02371 45.96840 1.000 28.82489 390 GLN C CA 1
ATOM 9237 C C . GLN C 1 391 ? 61.15638 31.53855 45.85907 1.000 27.82897 390 GLN C C 1
ATOM 9238 O O . GLN C 1 391 ? 62.04195 30.70554 45.64791 1.000 28.19281 390 GLN C O 1
ATOM 9244 N N . ASP C 1 392 ? 59.86986 31.21043 45.98878 1.000 25.30823 391 ASP C N 1
ATOM 9245 C CA . ASP C 1 392 ? 59.43994 29.83782 46.22921 1.000 20.76883 391 ASP C CA 1
ATOM 9246 C C . ASP C 1 392 ? 58.53099 29.27404 45.14304 1.000 24.53059 391 ASP C C 1
ATOM 9247 O O . ASP C 1 392 ? 57.96615 28.18997 45.33205 1.000 28.12048 391 ASP C O 1
ATOM 9252 N N . ARG C 1 393 ? 58.37065 29.96245 44.01650 1.000 26.73420 392 ARG C N 1
ATOM 9253 C CA . ARG C 1 393 ? 57.44198 29.52811 42.98287 1.000 27.53680 392 ARG C CA 1
ATOM 9254 C C . ARG C 1 393 ? 58.12788 29.51098 41.62558 1.000 23.40028 392 ARG C C 1
ATOM 9255 O O . ARG C 1 393 ? 58.96594 30.36909 41.33278 1.000 23.63420 392 ARG C O 1
ATOM 9263 N N . ASP C 1 394 ? 57.77095 28.52406 40.80456 1.000 18.02401 393 ASP C N 1
ATOM 9264 C CA . ASP C 1 394 ? 58.16275 28.54324 39.40312 1.000 25.86446 393 ASP C CA 1
ATOM 9265 C C . ASP C 1 394 ? 57.59952 29.78372 38.72059 1.000 24.76957 393 ASP C C 1
ATOM 9266 O O . ASP C 1 394 ? 56.54541 30.30280 39.09518 1.000 30.68619 393 ASP C O 1
ATOM 9271 N N . ASP C 1 395 ? 58.31328 30.25883 37.70673 1.000 22.28708 394 ASP C N 1
ATOM 9272 C CA . ASP C 1 395 ? 57.84911 31.36650 36.87952 1.000 31.09772 394 ASP C CA 1
ATOM 9273 C C . ASP C 1 395 ? 57.13475 30.78153 35.66563 1.000 30.68257 394 ASP C C 1
ATOM 9274 O O . ASP C 1 395 ? 57.77710 30.20087 34.78524 1.000 43.62254 394 ASP C O 1
ATOM 9279 N N . TYR C 1 396 ? 55.80258 30.92020 35.61372 1.000 31.73998 395 TYR C N 1
ATOM 9280 C CA . TYR C 1 396 ? 55.06654 30.26395 34.53499 1.000 36.51982 395 TYR C CA 1
ATOM 9281 C C . TYR C 1 396 ? 53.93011 31.07336 33.92024 1.000 43.89207 395 TYR C C 1
ATOM 9282 O O . TYR C 1 396 ? 53.56063 30.76326 32.78297 1.000 54.75144 395 TYR C O 1
ATOM 9291 N N . GLU C 1 397 ? 53.37363 32.07817 34.61081 1.000 30.63153 396 GLU C N 1
ATOM 9292 C CA . GLU C 1 397 ? 52.21306 32.88281 34.20945 1.000 33.52377 396 GLU C CA 1
ATOM 9293 C C . GLU C 1 397 ? 50.90488 32.20726 34.60177 1.000 34.60809 396 GLU C C 1
ATOM 9294 O O . GLU C 1 397 ? 50.62404 31.07726 34.18625 1.000 33.39263 396 GLU C O 1
ATOM 9300 N N . PHE C 1 398 ? 50.09851 32.90453 35.39414 1.000 31.11191 397 PHE C N 1
ATOM 9301 C CA . PHE C 1 398 ? 48.83376 32.37569 35.88663 1.000 31.07532 397 PHE C CA 1
ATOM 9302 C C . PHE C 1 398 ? 47.75393 32.40525 34.81013 1.000 32.65075 397 PHE C C 1
ATOM 9303 O O . PHE C 1 398 ? 46.89336 31.52600 34.75692 1.000 33.46817 397 PHE C O 1
ATOM 9311 N N . MET D 1 5 ? 14.26712 17.05505 86.79427 1.000 37.34481 4 MET D N 1
ATOM 9312 C CA . MET D 1 5 ? 13.19356 17.88839 87.35760 1.000 48.40132 4 MET D CA 1
ATOM 9313 C C . MET D 1 5 ? 11.81265 17.24919 87.07325 1.000 44.04741 4 MET D C 1
ATOM 9314 O O . MET D 1 5 ? 11.54989 16.81620 85.95177 1.000 35.45530 4 MET D O 1
ATOM 9319 N N . ALA D 1 6 ? 10.93449 17.19353 88.08134 1.000 45.12020 5 ALA D N 1
ATOM 9320 C CA . ALA D 1 6 ? 9.71365 16.38712 87.94947 1.000 47.12548 5 ALA D CA 1
ATOM 9321 C C . ALA D 1 6 ? 8.65420 17.02750 87.05358 1.000 46.89652 5 ALA D C 1
ATOM 9322 O O . ALA D 1 6 ? 7.92763 16.31553 86.36904 1.000 47.74101 5 ALA D O 1
ATOM 9324 N N . GLU D 1 7 ? 8.52751 18.35198 87.04540 1.000 45.54085 6 GLU D N 1
ATOM 9325 C CA . GLU D 1 7 ? 7.39203 18.88900 86.30439 1.000 48.12256 6 GLU D CA 1
ATOM 9326 C C . GLU D 1 7 ? 7.68036 18.96241 84.81174 1.000 41.98872 6 GLU D C 1
ATOM 9327 O O . GLU D 1 7 ? 6.75161 18.98134 83.99194 1.000 47.98214 6 GLU D O 1
ATOM 9333 N N . LYS D 1 8 ? 8.95007 19.01135 84.40527 1.000 48.36088 7 LYS D N 1
ATOM 9334 C CA . LYS D 1 8 ? 9.29396 19.05425 82.98313 1.000 42.70376 7 LYS D CA 1
ATOM 9335 C C . LYS D 1 8 ? 9.70568 17.68976 82.43436 1.000 41.55956 7 LYS D C 1
ATOM 9336 O O . LYS D 1 8 ? 10.46296 17.62176 81.46106 1.000 44.05160 7 LYS D O 1
ATOM 9342 N N . TRP D 1 9 ? 9.21755 16.59587 83.02665 1.000 38.76460 8 TRP D N 1
ATOM 9343 C CA . TRP D 1 9 ? 9.78359 15.28576 82.71127 1.000 39.97739 8 TRP D CA 1
ATOM 9344 C C . TRP D 1 9 ? 9.54162 14.88265 81.25874 1.000 39.88905 8 TRP D C 1
ATOM 9345 O O . TRP D 1 9 ? 10.40070 14.23219 80.65148 1.000 41.86621 8 TRP D O 1
ATOM 9356 N N . GLU D 1 10 ? 8.39924 15.25940 80.67794 1.000 43.39555 9 GLU D N 1
ATOM 9357 C CA . GLU D 1 10 ? 8.12486 14.87723 79.29378 1.000 40.78049 9 GLU D CA 1
ATOM 9358 C C . GLU D 1 10 ? 8.98053 15.66874 78.31580 1.000 37.31442 9 GLU D C 1
ATOM 9359 O O . GLU D 1 10 ? 9.43377 15.12517 77.30020 1.000 37.31089 9 GLU D O 1
ATOM 9365 N N . GLU D 1 11 ? 9.19024 16.95895 78.59222 1.000 33.83541 10 GLU D N 1
ATOM 9366 C CA . GLU D 1 11 ? 10.11678 17.73984 77.78085 1.000 40.39179 10 GLU D CA 1
ATOM 9367 C C . GLU D 1 11 ? 11.50856 17.12136 77.80944 1.000 35.81048 10 GLU D C 1
ATOM 9368 O O . GLU D 1 11 ? 12.16933 16.99923 76.76984 1.000 29.76851 10 GLU D O 1
ATOM 9374 N N . LEU D 1 12 ? 11.96013 16.70121 78.99269 1.000 34.58533 11 LEU D N 1
ATOM 9375 C CA . LEU D 1 12 ? 13.23657 16.00647 79.09778 1.000 36.91222 11 LEU D CA 1
ATOM 9376 C C . LEU D 1 12 ? 13.17342 14.61843 78.47235 1.000 33.85312 11 LEU D C 1
ATOM 9377 O O . LEU D 1 12 ? 14.19247 14.11419 77.98808 1.000 31.45233 11 LEU D O 1
ATOM 9382 N N . SER D 1 13 ? 11.99760 13.98738 78.46757 1.000 30.39909 12 SER D N 1
ATOM 9383 C CA . SER D 1 13 ? 11.81599 12.68873 77.83391 1.000 30.26185 12 SER D CA 1
ATOM 9384 C C . SER D 1 13 ? 11.44993 12.80257 76.35743 1.000 29.80774 12 SER D C 1
ATOM 9385 O O . SER D 1 13 ? 10.94685 11.83440 75.77533 1.000 32.59685 12 SER D O 1
ATOM 9388 N N . GLY D 1 14 ? 11.67989 13.96221 75.74743 1.000 29.61194 13 GLY D N 1
ATOM 9389 C CA . GLY D 1 14 ? 11.52454 14.10608 74.31559 1.000 33.67619 13 GLY D CA 1
ATOM 9390 C C . GLY D 1 14 ? 10.15915 14.53402 73.83381 1.000 35.02814 13 GLY D C 1
ATOM 9391 O O . GLY D 1 14 ? 9.76853 14.16224 72.72148 1.000 34.50931 13 GLY D O 1
ATOM 9392 N N . LYS D 1 15 ? 9.41882 15.31253 74.62808 1.000 35.54611 14 LYS D N 1
ATOM 9393 C CA . LYS D 1 15 ? 8.10504 15.77334 74.18712 1.000 41.39112 14 LYS D CA 1
ATOM 9394 C C . LYS D 1 15 ? 8.20659 16.56405 72.88876 1.000 39.74963 14 LYS D C 1
ATOM 9395 O O . LYS D 1 15 ? 7.33256 16.46201 72.01992 1.000 35.70287 14 LYS D O 1
ATOM 9401 N N . ASN D 1 16 ? 9.27399 17.34698 72.73265 1.000 38.16257 15 ASN D N 1
ATOM 9402 C CA . ASN D 1 16 ? 9.50846 18.12912 71.52557 1.000 37.46431 15 ASN D CA 1
ATOM 9403 C C . ASN D 1 16 ? 10.79563 17.70475 70.82674 1.000 32.71791 15 ASN D C 1
ATOM 9404 O O . ASN D 1 16 ? 11.41815 18.50568 70.12745 1.000 41.40806 15 ASN D O 1
ATOM 9409 N N . ASN D 1 17 ? 11.20522 16.44763 71.01581 1.000 37.98829 16 ASN D N 1
ATOM 9410 C CA . ASN D 1 17 ? 12.42479 15.90289 70.41453 1.000 40.83079 16 ASN D CA 1
ATOM 9411 C C . ASN D 1 17 ? 13.67371 16.62797 70.91243 1.000 32.41163 16 ASN D C 1
ATOM 9412 O O . ASN D 1 17 ? 14.66306 16.75044 70.18550 1.000 34.55254 16 ASN D O 1
ATOM 9417 N N . TRP D 1 18 ? 13.62845 17.11246 72.15647 1.000 32.33407 17 TRP D N 1
ATOM 9418 C CA . TRP D 1 18 ? 14.75995 17.78282 72.80290 1.000 37.99435 17 TRP D CA 1
ATOM 9419 C C . TRP D 1 18 ? 15.25901 18.98110 71.99888 1.000 37.31249 17 TRP D C 1
ATOM 9420 O O . TRP D 1 18 ? 16.44669 19.31245 72.03730 1.000 41.28515 17 TRP D O 1
ATOM 9431 N N . GLU D 1 19 ? 14.36638 19.64215 71.26621 1.000 44.14499 18 GLU D N 1
ATOM 9432 C CA . GLU D 1 19 ? 14.77202 20.78042 70.45163 1.000 41.35452 18 GLU D CA 1
ATOM 9433 C C . GLU D 1 19 ? 15.14356 21.96095 71.34044 1.000 31.75224 18 GLU D C 1
ATOM 9434 O O . GLU D 1 19 ? 14.41460 22.30277 72.27664 1.000 36.45989 18 GLU D O 1
ATOM 9440 N N . GLY D 1 20 ? 16.28417 22.58127 71.04478 1.000 34.70599 19 GLY D N 1
ATOM 9441 C CA . GLY D 1 20 ? 16.78598 23.67566 71.84442 1.000 24.94550 19 GLY D CA 1
ATOM 9442 C C . GLY D 1 20 ? 17.36556 23.28669 73.18516 1.000 31.52997 19 GLY D C 1
ATOM 9443 O O . GLY D 1 20 ? 17.72351 24.17531 73.96523 1.000 39.68543 19 GLY D O 1
ATOM 9444 N N . LEU D 1 21 ? 17.47069 21.99069 73.48249 1.000 35.71863 20 LEU D N 1
ATOM 9445 C CA . LEU D 1 21 ? 18.01223 21.51705 74.74802 1.000 31.80503 20 LEU D CA 1
ATOM 9446 C C . LEU D 1 21 ? 19.37318 20.85165 74.60594 1.000 31.85141 20 LEU D C 1
ATOM 9447 O O . LEU D 1 21 ? 19.93003 20.39550 75.61103 1.000 34.41549 20 LEU D O 1
ATOM 9452 N N . LEU D 1 22 ? 19.92540 20.78350 73.39578 1.000 31.28303 21 LEU D N 1
ATOM 9453 C CA . LEU D 1 22 ? 21.18087 20.08297 73.15657 1.000 27.65249 21 LEU D CA 1
ATOM 9454 C C . LEU D 1 22 ? 22.37678 21.00142 72.96359 1.000 36.26537 21 LEU D C 1
ATOM 9455 O O . LEU D 1 22 ? 23.49397 20.61121 73.31010 1.000 34.94196 21 LEU D O 1
ATOM 9460 N N . ASN D 1 23 ? 22.17971 22.19693 72.41912 1.000 36.34756 22 ASN D N 1
ATOM 9461 C CA . ASN D 1 23 ? 23.29763 23.08495 72.11607 1.000 34.95625 22 ASN D CA 1
ATOM 9462 C C . ASN D 1 23 ? 22.92716 24.54861 72.35117 1.000 37.44536 22 ASN D C 1
ATOM 9463 O O . ASN D 1 23 ? 22.29917 25.17441 71.49673 1.000 41.78319 22 ASN D O 1
ATOM 9468 N N . PRO D 1 24 ? 23.32118 25.10455 73.51070 1.000 38.53767 23 PRO D N 1
ATOM 9469 C CA . PRO D 1 24 ? 24.08442 24.43794 74.57397 1.000 36.14569 23 PRO D CA 1
ATOM 9470 C C . PRO D 1 24 ? 23.25517 23.42408 75.36271 1.000 31.30038 23 PRO D C 1
ATOM 9471 O O . PRO D 1 24 ? 22.03023 23.53467 75.40761 1.000 35.98967 23 PRO D O 1
ATOM 9475 N N . LEU D 1 25 ? 23.92620 22.44529 75.96531 1.000 38.01907 24 LEU D N 1
ATOM 9476 C CA . LEU D 1 25 ? 23.23556 21.35310 76.64120 1.000 33.05117 24 LEU D CA 1
ATOM 9477 C C . LEU D 1 25 ? 22.56023 21.85529 77.91206 1.000 25.19113 24 LEU D C 1
ATOM 9478 O O . LEU D 1 25 ? 23.21748 22.42082 78.79218 1.000 21.34575 24 LEU D O 1
ATOM 9483 N N . ASP D 1 26 ? 21.24952 21.63880 78.00694 1.000 27.82133 25 ASP D N 1
ATOM 9484 C CA . ASP D 1 26 ? 20.49998 22.05189 79.18510 1.000 22.29324 25 ASP D CA 1
ATOM 9485 C C . ASP D 1 26 ? 20.98573 21.30197 80.41980 1.000 30.96562 25 ASP D C 1
ATOM 9486 O O . ASP D 1 26 ? 21.32047 20.11584 80.35624 1.000 31.87104 25 ASP D O 1
ATOM 9491 N N . LEU D 1 27 ? 21.01841 22.00775 81.55315 1.000 26.37647 26 LEU D N 1
ATOM 9492 C CA . LEU D 1 27 ? 21.56774 21.43227 82.77645 1.000 28.92041 26 LEU D CA 1
ATOM 9493 C C . LEU D 1 27 ? 20.73551 20.25010 83.25894 1.000 37.12752 26 LEU D C 1
ATOM 9494 O O . LEU D 1 27 ? 21.27515 19.17644 83.55235 1.000 37.39238 26 LEU D O 1
ATOM 9499 N N . ASP D 1 28 ? 19.41624 20.42853 83.35380 1.000 35.27444 27 ASP D N 1
ATOM 9500 C CA . ASP D 1 28 ? 18.56860 19.34918 83.85186 1.000 37.13895 27 ASP D CA 1
ATOM 9501 C C . ASP D 1 28 ? 18.55661 18.16522 82.89222 1.000 36.86089 27 ASP D C 1
ATOM 9502 O O . ASP D 1 28 ? 18.51512 17.00956 83.32773 1.000 32.47178 27 ASP D O 1
ATOM 9507 N N . LEU D 1 29 ? 18.59662 18.43031 81.58354 1.000 33.37926 28 LEU D N 1
ATOM 9508 C CA . LEU D 1 29 ? 18.71225 17.34213 80.61822 1.000 31.44733 28 LEU D CA 1
ATOM 9509 C C . LEU D 1 29 ? 20.04355 16.61769 80.77437 1.000 30.20558 28 LEU D C 1
ATOM 9510 O O . LEU D 1 29 ? 20.11761 15.39360 80.60779 1.000 27.56166 28 LEU D O 1
ATOM 9515 N N . ARG D 1 30 ? 21.10643 17.35993 81.09447 1.000 27.37724 29 ARG D N 1
ATOM 9516 C CA . ARG D 1 30 ? 22.40111 16.73730 81.35051 1.000 32.04043 29 ARG D CA 1
ATOM 9517 C C . ARG D 1 30 ? 22.31621 15.77077 82.52606 1.000 28.83098 29 ARG D C 1
ATOM 9518 O O . ARG D 1 30 ? 22.79024 14.63187 82.44542 1.000 28.60365 29 ARG D O 1
ATOM 9526 N N . LYS D 1 31 ? 21.71214 16.21214 83.63264 1.000 25.19646 30 LYS D N 1
ATOM 9527 C CA . LYS D 1 31 ? 21.46848 15.30788 84.75152 1.000 27.12366 30 LYS D CA 1
ATOM 9528 C C . LYS D 1 31 ? 20.52521 14.18337 84.34792 1.000 28.20091 30 LYS D C 1
ATOM 9529 O O . LYS D 1 31 ? 20.71432 13.02761 84.74531 1.000 24.97549 30 LYS D O 1
ATOM 9535 N N . TYR D 1 32 ? 19.50148 14.51161 83.55719 1.000 27.54820 31 TYR D N 1
ATOM 9536 C CA . TYR D 1 32 ? 18.49908 13.53113 83.15223 1.000 32.51860 31 TYR D CA 1
ATOM 9537 C C . TYR D 1 32 ? 19.13336 12.39381 82.36492 1.000 29.56138 31 TYR D C 1
ATOM 9538 O O . TYR D 1 32 ? 18.86869 11.21391 82.62244 1.000 29.63066 31 TYR D O 1
ATOM 9547 N N . ILE D 1 33 ? 19.97613 12.73784 81.39363 1.000 28.22486 32 ILE D N 1
ATOM 9548 C CA . ILE D 1 33 ? 20.63925 11.72668 80.58113 1.000 25.32197 32 ILE D CA 1
ATOM 9549 C C . ILE D 1 33 ? 21.55860 10.86580 81.43751 1.000 24.64240 32 ILE D C 1
ATOM 9550 O O . ILE D 1 33 ? 21.59790 9.63676 81.29469 1.000 20.61203 32 ILE D O 1
ATOM 9555 N N . ILE D 1 34 ? 22.31202 11.49799 82.33919 1.000 22.76150 33 ILE D N 1
ATOM 9556 C CA . ILE D 1 34 ? 23.26718 10.76870 83.16834 1.000 22.75717 33 ILE D CA 1
ATOM 9557 C C . ILE D 1 34 ? 22.54933 9.76896 84.06717 1.000 24.74835 33 ILE D C 1
ATOM 9558 O O . ILE D 1 34 ? 23.01928 8.64081 84.26242 1.000 23.57212 33 ILE D O 1
ATOM 9563 N N . GLN D 1 35 ? 21.39129 10.15341 84.61336 1.000 23.60242 34 GLN D N 1
ATOM 9564 C CA . GLN D 1 35 ? 20.70921 9.27216 85.55643 1.000 26.25551 34 GLN D CA 1
ATOM 9565 C C . GLN D 1 35 ? 20.14207 8.03452 84.86842 1.000 25.90192 34 GLN D C 1
ATOM 9566 O O . GLN D 1 35 ? 20.10353 6.95829 85.47533 1.000 28.44681 34 GLN D O 1
ATOM 9572 N N . TYR D 1 36 ? 19.70928 8.15522 83.61064 1.000 26.87552 35 TYR D N 1
ATOM 9573 C CA . TYR D 1 36 ? 19.28637 6.97166 82.87047 1.000 25.93250 35 TYR D CA 1
ATOM 9574 C C . TYR D 1 36 ? 20.47757 6.16633 82.37320 1.000 24.86068 35 TYR D C 1
ATOM 9575 O O . TYR D 1 36 ? 20.37450 4.94373 82.22255 1.000 24.17776 35 TYR D O 1
ATOM 9584 N N . GLY D 1 37 ? 21.60721 6.82762 82.11175 1.000 23.29219 36 GLY D N 1
ATOM 9585 C CA . GLY D 1 37 ? 22.81980 6.09857 81.78764 1.000 22.97531 36 GLY D CA 1
ATOM 9586 C C . GLY D 1 37 ? 23.31210 5.24422 82.93784 1.000 22.85526 36 GLY D C 1
ATOM 9587 O O . GLY D 1 37 ? 23.91358 4.18886 82.71925 1.000 21.96337 36 GLY D O 1
ATOM 9588 N N . GLU D 1 38 ? 23.06746 5.68441 84.17463 1.000 21.31418 37 GLU D N 1
ATOM 9589 C CA . GLU D 1 38 ? 23.41325 4.86818 85.33299 1.000 21.39946 37 GLU D CA 1
ATOM 9590 C C . GLU D 1 38 ? 22.58944 3.58888 85.36854 1.000 24.98149 37 GLU D C 1
ATOM 9591 O O . GLU D 1 38 ? 23.09337 2.52795 85.75536 1.000 26.39542 37 GLU D O 1
ATOM 9597 N N . LEU D 1 39 ? 21.31700 3.67126 84.97477 1.000 27.02998 38 LEU D N 1
ATOM 9598 C CA . LEU D 1 39 ? 20.49183 2.47276 84.88684 1.000 25.57661 38 LEU D CA 1
ATOM 9599 C C . LEU D 1 39 ? 21.00782 1.52236 83.81398 1.000 24.04560 38 LEU D C 1
ATOM 9600 O O . LEU D 1 39 ? 20.85780 0.30315 83.94181 1.000 23.05005 38 LEU D O 1
ATOM 9605 N N . ALA D 1 40 ? 21.62394 2.05463 82.75759 1.000 19.51217 39 ALA D N 1
ATOM 9606 C CA . ALA D 1 40 ? 22.23070 1.19487 81.74866 1.000 18.13433 39 ALA D CA 1
ATOM 9607 C C . ALA D 1 40 ? 23.56635 0.63638 82.22646 1.000 19.47540 39 ALA D C 1
ATOM 9608 O O . ALA D 1 40 ? 23.91437 -0.50648 81.90756 1.000 22.72470 39 ALA D O 1
ATOM 9610 N N . GLN D 1 41 ? 24.32776 1.42527 82.98838 1.000 19.82788 40 GLN D N 1
ATOM 9611 C CA . GLN D 1 41 ? 25.59410 0.93598 83.52413 1.000 15.96617 40 GLN D CA 1
ATOM 9612 C C . GLN D 1 41 ? 25.37582 -0.17629 84.54202 1.000 19.32085 40 GLN D C 1
ATOM 9613 O O . GLN D 1 41 ? 26.23032 -1.05845 84.68936 1.000 18.74639 40 GLN D O 1
ATOM 9619 N N . ALA D 1 42 ? 24.23362 -0.16456 85.23409 1.000 18.21903 41 ALA D N 1
ATOM 9620 C CA . ALA D 1 42 ? 23.93765 -1.20482 86.21143 1.000 21.03596 41 ALA D CA 1
ATOM 9621 C C . ALA D 1 42 ? 23.81806 -2.58241 85.57409 1.000 19.02714 41 ALA D C 1
ATOM 9622 O O . ALA D 1 42 ? 24.02508 -3.58818 86.26134 1.000 17.69327 41 ALA D O 1
ATOM 9624 N N . THR D 1 43 ? 23.48396 -2.65716 84.28286 1.000 20.85310 42 THR D N 1
ATOM 9625 C CA . THR D 1 43 ? 23.45081 -3.95739 83.62196 1.000 19.43914 42 THR D CA 1
ATOM 9626 C C . THR D 1 43 ? 24.85002 -4.54576 83.49188 1.000 20.53291 42 THR D C 1
ATOM 9627 O O . THR D 1 43 ? 25.01439 -5.76948 83.55256 1.000 22.83629 42 THR D O 1
ATOM 9631 N N . TYR D 1 44 ? 25.86618 -3.69573 83.32201 1.000 21.17674 43 TYR D N 1
ATOM 9632 C CA . TYR D 1 44 ? 27.24202 -4.17850 83.27492 1.000 21.93298 43 TYR D CA 1
ATOM 9633 C C . TYR D 1 44 ? 27.76238 -4.52535 84.66451 1.000 23.88105 43 TYR D C 1
ATOM 9634 O O . TYR D 1 44 ? 28.46600 -5.52746 84.83425 1.000 27.78852 43 TYR D O 1
ATOM 9643 N N . ASP D 1 45 ? 27.42845 -3.70827 85.66682 1.000 22.34408 44 ASP D N 1
ATOM 9644 C CA . ASP D 1 45 ? 27.98494 -3.88950 87.00254 1.000 19.12718 44 ASP D CA 1
ATOM 9645 C C . ASP D 1 45 ? 27.46751 -5.14457 87.69368 1.000 22.02208 44 ASP D C 1
ATOM 9646 O O . ASP D 1 45 ? 28.10589 -5.62089 88.63804 1.000 21.93494 44 ASP D O 1
ATOM 9651 N N . THR D 1 46 ? 26.33730 -5.69226 87.25095 1.000 24.54676 45 THR D N 1
ATOM 9652 C CA . THR D 1 46 ? 25.77540 -6.89780 87.84500 1.000 21.97778 45 THR D CA 1
ATOM 9653 C C . THR D 1 46 ? 26.04576 -8.14942 87.02071 1.000 19.61232 45 THR D C 1
ATOM 9654 O O . THR D 1 46 ? 25.68588 -9.24785 87.45438 1.000 21.85933 45 THR D O 1
ATOM 9658 N N . PHE D 1 47 ? 26.67704 -8.01501 85.85742 1.000 19.44886 46 PHE D N 1
ATOM 9659 C CA . PHE D 1 47 ? 26.83600 -9.12158 84.92232 1.000 21.15503 46 PHE D CA 1
ATOM 9660 C C . PHE D 1 47 ? 28.12558 -9.88385 85.20271 1.000 21.78735 46 PHE D C 1
ATOM 9661 O O . PHE D 1 47 ? 29.19020 -9.27949 85.36644 1.000 22.28633 46 PHE D O 1
ATOM 9669 N N . ILE D 1 48 ? 28.02472 -11.20979 85.24554 1.000 22.78335 47 ILE D N 1
ATOM 9670 C CA . ILE D 1 48 ? 29.17194 -12.07974 85.48413 1.000 17.78648 47 ILE D CA 1
ATOM 9671 C C . ILE D 1 48 ? 29.76216 -12.46786 84.13380 1.000 18.07768 47 ILE D C 1
ATOM 9672 O O . ILE D 1 48 ? 29.19706 -13.29544 83.41410 1.000 20.17339 47 ILE D O 1
ATOM 9677 N N . SER D 1 49 ? 30.90592 -11.87835 83.79098 1.000 19.00017 48 SER D N 1
ATOM 9678 C CA . SER D 1 49 ? 31.60841 -12.22510 82.56406 1.000 19.27976 48 SER D CA 1
ATOM 9679 C C . SER D 1 49 ? 32.71839 -13.24479 82.78045 1.000 14.63416 48 SER D C 1
ATOM 9680 O O . SER D 1 49 ? 33.27511 -13.74631 81.79838 1.000 20.45186 48 SER D O 1
ATOM 9683 N N . GLU D 1 50 ? 33.04959 -13.56251 84.03016 1.000 17.76331 49 GLU D N 1
ATOM 9684 C CA . GLU D 1 50 ? 34.09145 -14.54059 84.32804 1.000 22.35795 49 GLU D CA 1
ATOM 9685 C C . GLU D 1 50 ? 33.59493 -15.93475 83.96507 1.000 25.23777 49 GLU D C 1
ATOM 9686 O O . GLU D 1 50 ? 32.68678 -16.46623 84.61170 1.000 22.25266 49 GLU D O 1
ATOM 9692 N N . ARG D 1 51 ? 34.19301 -16.53260 82.93060 1.000 22.69829 50 ARG D N 1
ATOM 9693 C CA . ARG D 1 51 ? 33.74854 -17.84333 82.47023 1.000 22.57840 50 ARG D CA 1
ATOM 9694 C C . ARG D 1 51 ? 33.99280 -18.93462 83.50396 1.000 27.20991 50 ARG D C 1
ATOM 9695 O O . ARG D 1 51 ? 33.36260 -19.99461 83.42891 1.000 32.66459 50 ARG D O 1
ATOM 9703 N N . ALA D 1 52 ? 34.88793 -18.70071 84.46629 1.000 25.72735 51 ALA D N 1
ATOM 9704 C CA . ALA D 1 52 ? 35.11556 -19.68705 85.51639 1.000 25.88359 51 ALA D CA 1
ATOM 9705 C C . ALA D 1 52 ? 33.89563 -19.84471 86.41477 1.000 24.18647 51 ALA D C 1
ATOM 9706 O O . ALA D 1 52 ? 33.68770 -20.91638 86.99401 1.000 21.60026 51 ALA D O 1
ATOM 9708 N N . SER D 1 53 ? 33.08267 -18.80022 86.53888 1.000 26.15356 52 SER D N 1
ATOM 9709 C CA . SER D 1 53 ? 31.90875 -18.85772 87.39759 1.000 22.02000 52 SER D CA 1
ATOM 9710 C C . SER D 1 53 ? 30.86536 -19.81034 86.83043 1.000 20.22250 52 SER D C 1
ATOM 9711 O O . SER D 1 53 ? 30.58618 -19.80760 85.62853 1.000 28.29145 52 SER D O 1
ATOM 9714 N N . LYS D 1 54 ? 30.28260 -20.63163 87.70764 1.000 24.74585 53 LYS D N 1
ATOM 9715 C CA . LYS D 1 54 ? 29.15836 -21.46557 87.30098 1.000 26.11880 53 LYS D CA 1
ATOM 9716 C C . LYS D 1 54 ? 27.92821 -20.64135 86.94935 1.000 28.00685 53 LYS D C 1
ATOM 9717 O O . LYS D 1 54 ? 26.98693 -21.18317 86.36031 1.000 23.43210 53 LYS D O 1
ATOM 9723 N N . TYR D 1 55 ? 27.91574 -19.35357 87.29570 1.000 20.91766 54 TYR D N 1
ATOM 9724 C CA . TYR D 1 55 ? 26.83709 -18.44164 86.94126 1.000 23.48737 54 TYR D CA 1
ATOM 9725 C C . TYR D 1 55 ? 27.28899 -17.40314 85.91911 1.000 19.92923 54 TYR D C 1
ATOM 9726 O O . TYR D 1 55 ? 26.78678 -16.27717 85.90330 1.000 17.21818 54 TYR D O 1
ATOM 9735 N N . ALA D 1 56 ? 28.24354 -17.77118 85.06664 1.000 25.41434 55 ALA D N 1
ATOM 9736 C CA . ALA D 1 56 ? 28.68847 -16.87708 84.00769 1.000 25.27993 55 ALA D CA 1
ATOM 9737 C C . ALA D 1 56 ? 27.53589 -16.57333 83.06043 1.000 22.13152 55 ALA D C 1
ATOM 9738 O O . ALA D 1 56 ? 26.84938 -17.48228 82.58476 1.000 23.88605 55 ALA D O 1
ATOM 9740 N N . GLY D 1 57 ? 27.31972 -15.28797 82.79511 1.000 21.70949 56 GLY D N 1
ATOM 9741 C CA . GLY D 1 57 ? 26.21960 -14.85618 81.96319 1.000 20.03860 56 GLY D CA 1
ATOM 9742 C C . GLY D 1 57 ? 24.95806 -14.48536 82.70950 1.000 21.76258 56 GLY D C 1
ATOM 9743 O O . GLY D 1 57 ? 23.98045 -14.07265 82.07223 1.000 22.20096 56 GLY D O 1
ATOM 9744 N N . ALA D 1 58 ? 24.94207 -14.61800 84.03098 1.000 16.50309 57 ALA D N 1
ATOM 9745 C CA . ALA D 1 58 ? 23.79008 -14.26969 84.84660 1.000 22.27335 57 ALA D CA 1
ATOM 9746 C C . ALA D 1 58 ? 24.09828 -13.04416 85.69668 1.000 21.61818 57 ALA D C 1
ATOM 9747 O O . ALA D 1 58 ? 25.24916 -12.62397 85.83954 1.000 15.87883 57 ALA D O 1
ATOM 9749 N N . SER D 1 59 ? 23.03985 -12.46696 86.25820 1.000 26.34620 58 SER D N 1
ATOM 9750 C CA . SER D 1 59 ? 23.19676 -11.36602 87.19702 1.000 20.96028 58 SER D CA 1
ATOM 9751 C C . SER D 1 59 ? 23.72582 -11.88875 88.52563 1.000 21.41742 58 SER D C 1
ATOM 9752 O O . SER D 1 59 ? 23.17040 -12.83120 89.09700 1.000 23.76134 58 SER D O 1
ATOM 9755 N N . ARG D 1 60 ? 24.80612 -11.28062 89.01860 1.000 24.21568 59 ARG D N 1
ATOM 9756 C CA . ARG D 1 60 ? 25.36474 -11.70462 90.29575 1.000 23.75536 59 ARG D CA 1
ATOM 9757 C C . ARG D 1 60 ? 24.55058 -11.20794 91.48239 1.000 26.27220 59 ARG D C 1
ATOM 9758 O O . ARG D 1 60 ? 24.67106 -11.76877 92.57690 1.000 29.78351 59 ARG D O 1
ATOM 9766 N N . TYR D 1 61 ? 23.72315 -10.18543 91.29285 1.000 22.98728 60 TYR D N 1
ATOM 9767 C CA . TYR D 1 61 ? 22.93504 -9.60208 92.36708 1.000 25.32120 60 TYR D CA 1
ATOM 9768 C C . TYR D 1 61 ? 21.46957 -9.97782 92.20737 1.000 28.73353 60 TYR D C 1
ATOM 9769 O O . TYR D 1 61 ? 20.96163 -10.07990 91.08592 1.000 25.44586 60 TYR D O 1
ATOM 9778 N N . SER D 1 62 ? 20.79526 -10.18161 93.33464 1.000 23.77294 61 SER D N 1
ATOM 9779 C CA . SER D 1 62 ? 19.35874 -10.38038 93.30675 1.000 30.65430 61 SER D CA 1
ATOM 9780 C C . SER D 1 62 ? 18.66073 -9.08598 92.89717 1.000 29.64941 61 SER D C 1
ATOM 9781 O O . SER D 1 62 ? 19.26972 -8.01705 92.79901 1.000 34.75878 61 SER D O 1
ATOM 9784 N N . MET D 1 63 ? 17.35982 -9.19507 92.65025 1.000 25.24289 62 MET D N 1
ATOM 9785 C CA . MET D 1 63 ? 16.55027 -8.01191 92.40661 1.000 31.61041 62 MET D CA 1
ATOM 9786 C C . MET D 1 63 ? 16.26720 -7.24127 93.68674 1.000 31.32053 62 MET D C 1
ATOM 9787 O O . MET D 1 63 ? 15.89397 -6.06529 93.62136 1.000 36.03749 62 MET D O 1
ATOM 9792 N N . GLU D 1 64 ? 16.45945 -7.87773 94.84373 1.000 38.22530 63 GLU D N 1
ATOM 9793 C CA . GLU D 1 64 ? 16.15031 -7.25468 96.12613 1.000 37.39696 63 GLU D CA 1
ATOM 9794 C C . GLU D 1 64 ? 17.20621 -6.22043 96.51350 1.000 36.96083 63 GLU D C 1
ATOM 9795 O O . GLU D 1 64 ? 16.88936 -5.04383 96.71300 1.000 38.39016 63 GLU D O 1
ATOM 9801 N N . ASN D 1 65 ? 18.47110 -6.64203 96.62717 1.000 34.36699 64 ASN D N 1
ATOM 9802 C CA . ASN D 1 65 ? 19.57155 -5.73722 96.94262 1.000 49.71334 64 ASN D CA 1
ATOM 9803 C C . ASN D 1 65 ? 20.22986 -5.15399 95.69615 1.000 40.23776 64 ASN D C 1
ATOM 9804 O O . ASN D 1 65 ? 21.40965 -4.77793 95.74113 1.000 42.51522 64 ASN D O 1
ATOM 9809 N N . PHE D 1 66 ? 19.49146 -5.05664 94.59031 1.000 34.95720 65 PHE D N 1
ATOM 9810 C CA . PHE D 1 66 ? 20.07066 -4.68578 93.30257 1.000 31.55702 65 PHE D CA 1
ATOM 9811 C C . PHE D 1 66 ? 20.66934 -3.28468 93.31928 1.000 30.20195 65 PHE D C 1
ATOM 9812 O O . PHE D 1 66 ? 21.88539 -3.12828 93.17048 1.000 34.19459 65 PHE D O 1
ATOM 9820 N N . PHE D 1 67 ? 19.82578 -2.26278 93.48821 1.000 28.95825 66 PHE D N 1
ATOM 9821 C CA . PHE D 1 67 ? 20.31394 -0.88780 93.43265 1.000 30.75970 66 PHE D CA 1
ATOM 9822 C C . PHE D 1 67 ? 21.33417 -0.60178 94.52341 1.000 35.36858 66 PHE D C 1
ATOM 9823 O O . PHE D 1 67 ? 22.26253 0.18668 94.31149 1.000 35.45530 66 PHE D O 1
ATOM 9831 N N . THR D 1 68 ? 21.17691 -1.22052 95.69435 1.000 34.22136 67 THR D N 1
ATOM 9832 C CA . THR D 1 68 ? 22.14860 -1.02284 96.76284 1.000 32.75944 67 THR D CA 1
ATOM 9833 C C . THR D 1 68 ? 23.52349 -1.54231 96.35875 1.000 33.30647 67 THR D C 1
ATOM 9834 O O . THR D 1 68 ? 24.53708 -0.86672 96.57177 1.000 33.51430 67 THR D O 1
ATOM 9838 N N . LYS D 1 69 ? 23.57669 -2.72858 95.75026 1.000 26.27556 68 LYS D N 1
ATOM 9839 C CA . LYS D 1 69 ? 24.85464 -3.36468 95.45235 1.000 34.44539 68 LYS D CA 1
ATOM 9840 C C . LYS D 1 69 ? 25.48549 -2.89919 94.14170 1.000 27.84272 68 LYS D C 1
ATOM 9841 O O . LYS D 1 69 ? 26.65968 -3.19048 93.91213 1.000 25.08658 68 LYS D O 1
ATOM 9847 N N . VAL D 1 70 ? 24.74812 -2.19931 93.28048 1.000 28.36785 69 VAL D N 1
ATOM 9848 C CA . VAL D 1 70 ? 25.35990 -1.55632 92.12187 1.000 28.68686 69 VAL D CA 1
ATOM 9849 C C . VAL D 1 70 ? 25.75321 -0.11328 92.41834 1.000 25.42079 69 VAL D C 1
ATOM 9850 O O . VAL D 1 70 ? 26.19795 0.60130 91.51470 1.000 26.51036 69 VAL D O 1
ATOM 9854 N N . GLY D 1 71 ? 25.60753 0.32805 93.66665 1.000 29.61227 70 GLY D N 1
ATOM 9855 C CA . GLY D 1 71 ? 26.03192 1.65878 94.05130 1.000 29.91021 70 GLY D CA 1
ATOM 9856 C C . GLY D 1 71 ? 25.09388 2.77478 93.66311 1.000 30.03401 70 GLY D C 1
ATOM 9857 O O . GLY D 1 71 ? 25.53174 3.92173 93.54316 1.000 30.06309 70 GLY D O 1
ATOM 9858 N N . LEU D 1 72 ? 23.81631 2.47821 93.46204 1.000 32.46542 71 LEU D N 1
ATOM 9859 C CA . LEU D 1 72 ? 22.82764 3.47416 93.08760 1.000 30.05295 71 LEU D CA 1
ATOM 9860 C C . LEU D 1 72 ? 21.80229 3.63049 94.20242 1.000 37.84127 71 LEU D C 1
ATOM 9861 O O . LEU D 1 72 ? 21.78953 2.87820 95.17981 1.000 32.60280 71 LEU D O 1
ATOM 9866 N N . ASP D 1 73 ? 20.94640 4.62694 94.04698 1.000 45.69267 72 ASP D N 1
ATOM 9867 C CA . ASP D 1 73 ? 19.93171 4.92144 95.04934 1.000 45.36832 72 ASP D CA 1
ATOM 9868 C C . ASP D 1 73 ? 18.84929 3.84988 95.02900 1.000 51.39889 72 ASP D C 1
ATOM 9869 O O . ASP D 1 73 ? 18.11491 3.74968 94.03673 1.000 46.39672 72 ASP D O 1
ATOM 9874 N N . PRO D 1 74 ? 18.71058 3.03397 96.07675 1.000 51.05524 73 PRO D N 1
ATOM 9875 C CA . PRO D 1 74 ? 17.68042 1.98912 96.07726 1.000 44.94003 73 PRO D CA 1
ATOM 9876 C C . PRO D 1 74 ? 16.28885 2.49046 96.41916 1.000 40.36929 73 PRO D C 1
ATOM 9877 O O . PRO D 1 74 ? 15.36153 1.67773 96.50174 1.000 36.57604 73 PRO D O 1
ATOM 9881 N N . SER D 1 75 ? 16.11707 3.79614 96.60616 1.000 49.89815 74 SER D N 1
ATOM 9882 C CA . SER D 1 75 ? 14.86214 4.36299 97.07405 1.000 48.47896 74 SER D CA 1
ATOM 9883 C C . SER D 1 75 ? 14.00311 4.94500 95.96032 1.000 44.76035 74 SER D C 1
ATOM 9884 O O . SER D 1 75 ? 12.91823 5.45640 96.24870 1.000 47.64561 74 SER D O 1
ATOM 9887 N N . LYS D 1 76 ? 14.44847 4.88858 94.70572 1.000 41.42591 75 LYS D N 1
ATOM 9888 C CA . LYS D 1 76 ? 13.71862 5.51773 93.60838 1.000 37.83734 75 LYS D CA 1
ATOM 9889 C C . LYS D 1 76 ? 13.03727 4.53377 92.67056 1.000 36.47395 75 LYS D C 1
ATOM 9890 O O . LYS D 1 76 ? 11.94243 4.81981 92.18122 1.000 41.19824 75 LYS D O 1
ATOM 9896 N N . TYR D 1 77 ? 13.65364 3.39197 92.38222 1.000 36.92562 76 TYR D N 1
ATOM 9897 C CA . TYR D 1 77 ? 13.05645 2.39209 91.51138 1.000 34.27291 76 TYR D CA 1
ATOM 9898 C C . TYR D 1 77 ? 12.95500 1.05704 92.23705 1.000 32.92452 76 TYR D C 1
ATOM 9899 O O . TYR D 1 77 ? 13.59328 0.83150 93.26887 1.000 32.28932 76 TYR D O 1
ATOM 9908 N N . HIS D 1 78 ? 12.14395 0.16647 91.67049 1.000 30.73838 77 HIS D N 1
ATOM 9909 C CA . HIS D 1 78 ? 11.90598 -1.16209 92.22514 1.000 32.58389 77 HIS D CA 1
ATOM 9910 C C . HIS D 1 78 ? 12.06497 -2.17754 91.10227 1.000 33.51261 77 HIS D C 1
ATOM 9911 O O . HIS D 1 78 ? 11.25929 -2.20133 90.16614 1.000 36.59992 77 HIS D O 1
ATOM 9918 N N . VAL D 1 79 ? 13.10356 -3.00905 91.19125 1.000 29.13804 78 VAL D N 1
ATOM 9919 C CA . VAL D 1 79 ? 13.35188 -4.01524 90.16519 1.000 29.46550 78 VAL D CA 1
ATOM 9920 C C . VAL D 1 79 ? 12.22846 -5.04279 90.18357 1.000 34.04387 78 VAL D C 1
ATOM 9921 O O . VAL D 1 79 ? 11.89824 -5.60667 91.23544 1.000 33.93616 78 VAL D O 1
ATOM 9925 N N . THR D 1 80 ? 11.63031 -5.29016 89.01376 1.000 30.84235 79 THR D N 1
ATOM 9926 C CA . THR D 1 80 ? 10.49928 -6.20145 88.90378 1.000 28.16780 79 THR D CA 1
ATOM 9927 C C . THR D 1 80 ? 10.75824 -7.43641 88.05383 1.000 32.96250 79 THR D C 1
ATOM 9928 O O . THR D 1 80 ? 10.04589 -8.43109 88.22747 1.000 28.16347 79 THR D O 1
ATOM 9932 N N . LYS D 1 81 ? 11.75289 -7.42292 87.16597 1.000 28.09351 80 LYS D N 1
ATOM 9933 C CA . LYS D 1 81 ? 12.02938 -8.61464 86.37614 1.000 24.20360 80 LYS D CA 1
ATOM 9934 C C . LYS D 1 81 ? 13.42923 -8.55129 85.78157 1.000 31.15050 80 LYS D C 1
ATOM 9935 O O . LYS D 1 81 ? 13.88140 -7.48942 85.34702 1.000 33.15929 80 LYS D O 1
ATOM 9941 N N . PHE D 1 82 ? 14.10643 -9.69682 85.78346 1.000 29.89849 81 PHE D N 1
ATOM 9942 C CA . PHE D 1 82 ? 15.26228 -9.94650 84.93474 1.000 27.09151 81 PHE D CA 1
ATOM 9943 C C . PHE D 1 82 ? 14.78983 -10.69783 83.69617 1.000 22.52387 81 PHE D C 1
ATOM 9944 O O . PHE D 1 82 ? 13.99299 -11.63475 83.80058 1.000 29.38250 81 PHE D O 1
ATOM 9952 N N . PHE D 1 83 ? 15.26945 -10.28772 82.52320 1.000 23.45222 82 PHE D N 1
ATOM 9953 C CA . PHE D 1 83 ? 14.92139 -10.97477 81.28759 1.000 25.83146 82 PHE D CA 1
ATOM 9954 C C . PHE D 1 83 ? 16.16992 -11.54729 80.62763 1.000 24.71613 82 PHE D C 1
ATOM 9955 O O . PHE D 1 83 ? 17.26568 -10.98747 80.73303 1.000 20.11445 82 PHE D O 1
ATOM 9963 N N . TYR D 1 84 ? 15.98765 -12.68181 79.95078 1.000 23.78834 83 TYR D N 1
ATOM 9964 C CA . TYR D 1 84 ? 17.08515 -13.47552 79.41804 1.000 19.59369 83 TYR D CA 1
ATOM 9965 C C . TYR D 1 84 ? 16.84953 -13.76518 77.94362 1.000 24.54668 83 TYR D C 1
ATOM 9966 O O . TYR D 1 84 ? 15.70706 -13.88032 77.49195 1.000 27.60168 83 TYR D O 1
ATOM 9975 N N . GLY D 1 85 ? 17.94673 -13.90364 77.19968 1.000 24.84379 84 GLY D N 1
ATOM 9976 C CA . GLY D 1 85 ? 17.86370 -14.13390 75.77314 1.000 22.65199 84 GLY D CA 1
ATOM 9977 C C . GLY D 1 85 ? 18.83192 -15.21081 75.32640 1.000 32.21890 84 GLY D C 1
ATOM 9978 O O . GLY D 1 85 ? 19.80212 -15.53787 76.01431 1.000 29.28964 84 GLY D O 1
ATOM 9979 N N . THR D 1 86 ? 18.54409 -15.76020 74.14767 1.000 28.32957 85 THR D N 1
ATOM 9980 C CA . THR D 1 86 ? 19.36709 -16.79358 73.53896 1.000 28.15362 85 THR D CA 1
ATOM 9981 C C . THR D 1 86 ? 19.45334 -16.52959 72.04192 1.000 25.56992 85 THR D C 1
ATOM 9982 O O . THR D 1 86 ? 18.75763 -15.66568 71.50056 1.000 29.01237 85 THR D O 1
ATOM 9986 N N . SER D 1 87 ? 20.32199 -17.28078 71.36909 1.000 33.33625 86 SER D N 1
ATOM 9987 C CA . SER D 1 87 ? 20.52704 -17.12809 69.93632 1.000 33.81487 86 SER D CA 1
ATOM 9988 C C . SER D 1 87 ? 20.58109 -18.50379 69.28691 1.000 33.08921 86 SER D C 1
ATOM 9989 O O . SER D 1 87 ? 20.68164 -19.53177 69.96189 1.000 35.59887 86 SER D O 1
ATOM 9992 N N . SER D 1 88 ? 20.51274 -18.51236 67.95479 1.000 34.42140 87 SER D N 1
ATOM 9993 C CA . SER D 1 88 ? 20.57942 -19.75265 67.19525 1.000 37.38938 87 SER D CA 1
ATOM 9994 C C . SER D 1 88 ? 21.46272 -19.65782 65.95923 1.000 47.91875 87 SER D C 1
ATOM 9995 O O . SER D 1 88 ? 21.53182 -20.62922 65.19972 1.000 48.69766 87 SER D O 1
ATOM 9998 N N . ILE D 1 89 ? 22.12901 -18.53434 65.73241 1.000 46.43742 88 ILE D N 1
ATOM 9999 C CA . ILE D 1 89 ? 23.01841 -18.35927 64.58729 1.000 42.62967 88 ILE D CA 1
ATOM 10000 C C . ILE D 1 89 ? 24.41640 -18.09995 65.12918 1.000 52.82430 88 ILE D C 1
ATOM 10001 O O . ILE D 1 89 ? 24.58365 -17.74913 66.31013 1.000 47.86314 88 ILE D O 1
ATOM 10006 N N . PRO D 1 90 ? 25.45046 -18.27786 64.30420 1.000 54.77712 89 PRO D N 1
ATOM 10007 C CA . PRO D 1 90 ? 26.81368 -18.00030 64.77518 1.000 54.07069 89 PRO D CA 1
ATOM 10008 C C . PRO D 1 90 ? 27.01463 -16.52224 65.07310 1.000 51.83438 89 PRO D C 1
ATOM 10009 O O . PRO D 1 90 ? 26.59128 -15.65070 64.31012 1.000 47.44265 89 PRO D O 1
ATOM 10013 N N . LEU D 1 91 ? 27.66942 -16.24887 66.19743 1.000 48.74229 90 LEU D N 1
ATOM 10014 C CA . LEU D 1 91 ? 27.96935 -14.87960 66.60312 1.000 44.78699 90 LEU D CA 1
ATOM 10015 C C . LEU D 1 91 ? 29.39691 -14.77009 67.12971 1.000 41.33167 90 LEU D C 1
ATOM 10016 O O . LEU D 1 91 ? 29.84971 -13.68856 67.50559 1.000 56.68150 90 LEU D O 1
ATOM 10021 N N . ALA D 1 94 ? 31.49045 -14.29137 71.26662 1.000 44.67299 93 ALA D N 1
ATOM 10022 C CA . ALA D 1 94 ? 31.75652 -13.40290 72.39140 1.000 34.85484 93 ALA D CA 1
ATOM 10023 C C . ALA D 1 94 ? 30.47686 -12.72029 72.86487 1.000 48.70594 93 ALA D C 1
ATOM 10024 O O . ALA D 1 94 ? 30.41572 -12.20826 73.98294 1.000 43.32615 93 ALA D O 1
ATOM 10026 N N . PHE D 1 95 ? 29.45583 -12.72069 72.00220 1.000 48.34862 94 PHE D N 1
ATOM 10027 C CA . PHE D 1 95 ? 28.19204 -12.07213 72.34271 1.000 45.13437 94 PHE D CA 1
ATOM 10028 C C . PHE D 1 95 ? 27.54584 -12.71212 73.56356 1.000 40.67212 94 PHE D C 1
ATOM 10029 O O . PHE D 1 95 ? 26.95948 -12.01688 74.40146 1.000 40.09525 94 PHE D O 1
ATOM 10037 N N . MET D 1 96 ? 27.62980 -14.03315 73.67536 1.000 34.85441 95 MET D N 1
ATOM 10038 C CA . MET D 1 96 ? 26.97935 -14.77874 74.74401 1.000 36.65277 95 MET D CA 1
ATOM 10039 C C . MET D 1 96 ? 28.04246 -15.38910 75.64677 1.000 33.42367 95 MET D C 1
ATOM 10040 O O . MET D 1 96 ? 28.89989 -16.14659 75.17919 1.000 33.92867 95 MET D O 1
ATOM 10045 N N . THR D 1 97 ? 27.98384 -15.05577 76.93374 1.000 25.59176 96 THR D N 1
ATOM 10046 C CA . THR D 1 97 ? 28.93647 -15.57686 77.90396 1.000 30.23443 96 THR D CA 1
ATOM 10047 C C . THR D 1 97 ? 28.56451 -17.00427 78.28550 1.000 25.50351 96 THR D C 1
ATOM 10048 O O . THR D 1 97 ? 27.43284 -17.27095 78.70278 1.000 27.15543 96 THR D O 1
ATOM 10052 N N . ARG D 1 98 ? 29.51896 -17.91957 78.14286 1.000 25.48506 97 ARG D N 1
ATOM 10053 C CA . ARG D 1 98 ? 29.31419 -19.32893 78.44582 1.000 26.55897 97 ARG D CA 1
ATOM 10054 C C . ARG D 1 98 ? 30.20211 -19.73107 79.61313 1.000 22.13774 97 ARG D C 1
ATOM 10055 O O . ARG D 1 98 ? 31.41145 -19.47806 79.59636 1.000 23.58148 97 ARG D O 1
ATOM 10063 N N . SER D 1 99 ? 29.59856 -20.35297 80.62091 1.000 21.96889 98 SER D N 1
ATOM 10064 C CA . SER D 1 99 ? 30.35464 -20.84200 81.76186 1.000 22.46326 98 SER D CA 1
ATOM 10065 C C . SER D 1 99 ? 31.21621 -22.03391 81.36240 1.000 24.28853 98 SER D C 1
ATOM 10066 O O . SER D 1 99 ? 30.87925 -22.80035 80.45672 1.000 23.16154 98 SER D O 1
ATOM 10069 N N . LEU D 1 100 ? 32.34676 -22.17686 82.04685 1.000 26.21240 99 LEU D N 1
ATOM 10070 C CA . LEU D 1 100 ? 33.21880 -23.32867 81.87969 1.000 26.90612 99 LEU D CA 1
ATOM 10071 C C . LEU D 1 100 ? 32.96064 -24.40401 82.92324 1.000 28.30950 99 LEU D C 1
ATOM 10072 O O . LEU D 1 100 ? 33.67256 -25.41294 82.94800 1.000 19.73733 99 LEU D O 1
ATOM 10077 N N . SER D 1 101 ? 31.95980 -24.21204 83.77722 1.000 23.87170 100 SER D N 1
ATOM 10078 C CA . SER D 1 101 ? 31.62364 -25.17328 84.81310 1.000 20.63331 100 SER D CA 1
ATOM 10079 C C . SER D 1 101 ? 30.66240 -26.22320 84.27789 1.000 27.86800 100 SER D C 1
ATOM 10080 O O . SER D 1 101 ? 29.75574 -25.91782 83.49757 1.000 23.48612 100 SER D O 1
ATOM 10083 N N . ARG D 1 102 ? 30.86939 -27.46848 84.70816 1.000 27.04856 101 ARG D N 1
ATOM 10084 C CA . ARG D 1 102 ? 29.92132 -28.53055 84.40305 1.000 28.61633 101 ARG D CA 1
ATOM 10085 C C . ARG D 1 102 ? 28.61444 -28.36279 85.16544 1.000 36.18359 101 ARG D C 1
ATOM 10086 O O . ARG D 1 102 ? 27.61723 -29.00052 84.81220 1.000 36.42232 101 ARG D O 1
ATOM 10094 N N . GLU D 1 103 ? 28.60178 -27.52369 86.20206 1.000 31.16031 102 GLU D N 1
ATOM 10095 C CA . GLU D 1 103 ? 27.39143 -27.17942 86.93579 1.000 32.04221 102 GLU D CA 1
ATOM 10096 C C . GLU D 1 103 ? 26.83574 -25.82305 86.51531 1.000 32.36599 102 GLU D C 1
ATOM 10097 O O . GLU D 1 103 ? 26.26460 -25.10419 87.34248 1.000 33.64742 102 GLU D O 1
ATOM 10103 N N . ALA D 1 104 ? 26.99932 -25.45922 85.24464 1.000 22.59141 103 ALA D N 1
ATOM 10104 C CA . ALA D 1 104 ? 26.60335 -24.13566 84.78214 1.000 21.23079 103 ALA D CA 1
ATOM 10105 C C . ALA D 1 104 ? 25.10208 -23.92741 84.93827 1.000 23.70541 103 ALA D C 1
ATOM 10106 O O . ALA D 1 104 ? 24.30288 -24.84453 84.72912 1.000 22.87573 103 ALA D O 1
ATOM 10108 N N . TRP D 1 105 ? 24.72451 -22.70155 85.31080 1.000 22.99768 104 TRP D N 1
ATOM 10109 C CA . TRP D 1 105 ? 23.31525 -22.37760 85.50744 1.000 20.12225 104 TRP D CA 1
ATOM 10110 C C . TRP D 1 105 ? 22.51940 -22.51899 84.21750 1.000 18.84897 104 TRP D C 1
ATOM 10111 O O . TRP D 1 105 ? 21.32457 -22.83310 84.25599 1.000 23.83914 104 TRP D O 1
ATOM 10122 N N . SER D 1 106 ? 23.15762 -22.29007 83.07309 1.000 23.09857 105 SER D N 1
ATOM 10123 C CA . SER D 1 106 ? 22.47749 -22.34784 81.78919 1.000 24.97570 105 SER D CA 1
ATOM 10124 C C . SER D 1 106 ? 23.51068 -22.55822 80.69461 1.000 26.33202 105 SER D C 1
ATOM 10125 O O . SER D 1 106 ? 24.64143 -22.07458 80.78758 1.000 23.27699 105 SER D O 1
ATOM 10128 N N . LYS D 1 107 ? 23.10643 -23.28746 79.65802 1.000 32.98513 106 LYS D N 1
ATOM 10129 C CA . LYS D 1 107 ? 23.94781 -23.52890 78.49641 1.000 33.91257 106 LYS D CA 1
ATOM 10130 C C . LYS D 1 107 ? 23.47592 -22.77665 77.26038 1.000 32.33042 106 LYS D C 1
ATOM 10131 O O . LYS D 1 107 ? 24.12987 -22.85886 76.21530 1.000 34.24835 106 LYS D O 1
ATOM 10137 N N . GLU D 1 108 ? 22.37125 -22.03598 77.35172 1.000 25.61179 107 GLU D N 1
ATOM 10138 C CA . GLU D 1 108 ? 21.78911 -21.39782 76.17774 1.000 31.01758 107 GLU D CA 1
ATOM 10139 C C . GLU D 1 108 ? 21.59892 -19.89659 76.36581 1.000 32.79001 107 GLU D C 1
ATOM 10140 O O . GLU D 1 108 ? 21.70054 -19.13060 75.40213 1.000 34.06580 107 GLU D O 1
ATOM 10146 N N . SER D 1 109 ? 21.32469 -19.46315 77.59278 1.000 26.75783 108 SER D N 1
ATOM 10147 C CA . SER D 1 109 ? 20.82113 -18.12154 77.84129 1.000 25.95880 108 SER D CA 1
ATOM 10148 C C . SER D 1 109 ? 21.82359 -17.26631 78.60717 1.000 25.73015 108 SER D C 1
ATOM 10149 O O . SER D 1 109 ? 22.73282 -17.76732 79.27515 1.000 24.10798 108 SER D O 1
ATOM 10152 N N . ASN D 1 110 ? 21.63211 -15.95153 78.49506 1.000 23.41614 109 ASN D N 1
ATOM 10153 C CA . ASN D 1 110 ? 22.36348 -14.95990 79.26813 1.000 21.74374 109 ASN D CA 1
ATOM 10154 C C . ASN D 1 110 ? 21.39165 -13.93393 79.83104 1.000 24.91654 109 ASN D C 1
ATOM 10155 O O . ASN D 1 110 ? 20.32630 -13.68307 79.26053 1.000 27.66967 109 ASN D O 1
ATOM 10160 N N . PHE D 1 111 ? 21.77396 -13.34493 80.96044 1.000 23.72721 110 PHE D N 1
ATOM 10161 C CA . PHE D 1 111 ? 21.07182 -12.18342 81.48900 1.000 19.96000 110 PHE D CA 1
ATOM 10162 C C . PHE D 1 111 ? 21.20593 -11.01890 80.51473 1.000 22.25361 110 PHE D C 1
ATOM 10163 O O . PHE D 1 111 ? 22.31885 -10.56983 80.22367 1.000 28.14495 110 PHE D O 1
ATOM 10171 N N . MET D 1 112 ? 20.07357 -10.53367 80.00267 1.000 23.33127 111 MET D N 1
ATOM 10172 C CA . MET D 1 112 ? 20.07667 -9.46106 79.01571 1.000 22.65276 111 MET D CA 1
ATOM 10173 C C . MET D 1 112 ? 19.68920 -8.10283 79.58705 1.000 31.12156 111 MET D C 1
ATOM 10174 O O . MET D 1 112 ? 19.87013 -7.09062 78.90173 1.000 30.83716 111 MET D O 1
ATOM 10179 N N . GLY D 1 113 ? 19.16069 -8.04822 80.80056 1.000 23.72694 112 GLY D N 1
ATOM 10180 C CA . GLY D 1 113 ? 18.80040 -6.77751 81.39156 1.000 21.87126 112 GLY D CA 1
ATOM 10181 C C . GLY D 1 113 ? 17.71811 -6.94544 82.44022 1.000 27.01050 112 GLY D C 1
ATOM 10182 O O . GLY D 1 113 ? 17.41303 -8.05386 82.87825 1.000 27.13423 112 GLY D O 1
ATOM 10183 N N . TRP D 1 114 ? 17.13497 -5.80953 82.81884 1.000 23.53114 113 TRP D N 1
ATOM 10184 C CA . TRP D 1 114 ? 16.21998 -5.76485 83.94817 1.000 26.60849 113 TRP D CA 1
ATOM 10185 C C . TRP D 1 114 ? 15.16344 -4.69370 83.72279 1.000 28.07961 113 TRP D C 1
ATOM 10186 O O . TRP D 1 114 ? 15.39379 -3.70488 83.02080 1.000 25.16458 113 TRP D O 1
ATOM 10197 N N . ILE D 1 115 ? 14.00243 -4.90526 84.33706 1.000 22.99034 114 ILE D N 1
ATOM 10198 C CA . ILE D 1 115 ? 12.87632 -3.98338 84.27335 1.000 27.22811 114 ILE D CA 1
ATOM 10199 C C . ILE D 1 115 ? 12.58390 -3.50044 85.68550 1.000 26.77486 114 ILE D C 1
ATOM 10200 O O . ILE D 1 115 ? 12.53526 -4.30463 86.62334 1.000 32.51904 114 ILE D O 1
ATOM 10205 N N . ALA D 1 116 ? 12.39874 -2.19234 85.83778 1.000 26.94047 115 ALA D N 1
ATOM 10206 C CA . ALA D 1 116 ? 12.06255 -1.61173 87.12695 1.000 30.40991 115 ALA D CA 1
ATOM 10207 C C . ALA D 1 116 ? 10.98458 -0.55652 86.93789 1.000 35.54223 115 ALA D C 1
ATOM 10208 O O . ALA D 1 116 ? 10.88657 0.07429 85.88194 1.000 37.40565 115 ALA D O 1
ATOM 10210 N N . VAL D 1 117 ? 10.16728 -0.38071 87.97067 1.000 37.22842 116 VAL D N 1
ATOM 10211 C CA . VAL D 1 117 ? 9.11609 0.62680 87.97558 1.000 32.99160 116 VAL D CA 1
ATOM 10212 C C . VAL D 1 117 ? 9.39601 1.59746 89.11369 1.000 30.72778 116 VAL D C 1
ATOM 10213 O O . VAL D 1 117 ? 9.98315 1.23168 90.13775 1.000 33.99614 116 VAL D O 1
ATOM 10217 N N . ALA D 1 118 ? 8.99454 2.85028 88.91658 1.000 35.22042 117 ALA D N 1
ATOM 10218 C CA . ALA D 1 118 ? 9.22713 3.87272 89.92640 1.000 35.29110 117 ALA D CA 1
ATOM 10219 C C . ALA D 1 118 ? 8.45688 3.55193 91.20034 1.000 39.22005 117 ALA D C 1
ATOM 10220 O O . ALA D 1 118 ? 7.33494 3.03707 91.15669 1.000 40.53077 117 ALA D O 1
ATOM 10222 N N . THR D 1 119 ? 9.07119 3.85055 92.34130 1.000 41.97894 118 THR D N 1
ATOM 10223 C CA . THR D 1 119 ? 8.40629 3.68263 93.62258 1.000 39.54858 118 THR D CA 1
ATOM 10224 C C . THR D 1 119 ? 7.46911 4.86361 93.87164 1.000 43.55537 118 THR D C 1
ATOM 10225 O O . THR D 1 119 ? 7.27909 5.73400 93.01702 1.000 40.35591 118 THR D O 1
ATOM 10229 N N . ASP D 1 120 ? 6.86644 4.89758 95.06113 1.000 47.94470 119 ASP D N 1
ATOM 10230 C CA . ASP D 1 120 ? 5.95871 5.99210 95.39077 1.000 46.56490 119 ASP D CA 1
ATOM 10231 C C . ASP D 1 120 ? 6.71487 7.30467 95.55916 1.000 44.36317 119 ASP D C 1
ATOM 10232 O O . ASP D 1 120 ? 6.38367 8.30940 94.91894 1.000 45.56552 119 ASP D O 1
ATOM 10237 N N . GLU D 1 121 ? 7.73497 7.31638 96.41958 1.000 44.83556 120 GLU D N 1
ATOM 10238 C CA . GLU D 1 121 ? 8.53645 8.52230 96.60178 1.000 41.26307 120 GLU D CA 1
ATOM 10239 C C . GLU D 1 121 ? 9.30754 8.87852 95.33736 1.000 50.31343 120 GLU D C 1
ATOM 10240 O O . GLU D 1 121 ? 9.51489 10.06426 95.04959 1.000 47.04973 120 GLU D O 1
ATOM 10246 N N . GLY D 1 122 ? 9.74360 7.87408 94.57502 1.000 46.05515 121 GLY D N 1
ATOM 10247 C CA . GLY D 1 122 ? 10.42960 8.14150 93.32433 1.000 42.61939 121 GLY D CA 1
ATOM 10248 C C . GLY D 1 122 ? 9.52438 8.73947 92.26968 1.000 46.71663 121 GLY D C 1
ATOM 10249 O O . GLY D 1 122 ? 9.97881 9.52518 91.43267 1.000 49.22616 121 GLY D O 1
ATOM 10250 N N . LYS D 1 123 ? 8.23896 8.37539 92.28591 1.000 48.40741 122 LYS D N 1
ATOM 10251 C CA . LYS D 1 123 ? 7.28197 9.00677 91.38284 1.000 43.72283 122 LYS D CA 1
ATOM 10252 C C . LYS D 1 123 ? 7.18778 10.50295 91.65240 1.000 43.98890 122 LYS D C 1
ATOM 10253 O O . LYS D 1 123 ? 7.03340 11.30272 90.72187 1.000 42.35614 122 LYS D O 1
ATOM 10259 N N . VAL D 1 124 ? 7.28509 10.89856 92.92387 1.000 42.67602 123 VAL D N 1
ATOM 10260 C CA . VAL D 1 124 ? 7.31758 12.31738 93.26758 1.000 46.67727 123 VAL D CA 1
ATOM 10261 C C . VAL D 1 124 ? 8.55983 12.97630 92.68235 1.000 46.47105 123 VAL D C 1
ATOM 10262 O O . VAL D 1 124 ? 8.50149 14.09718 92.16215 1.000 49.07191 123 VAL D O 1
ATOM 10266 N N . ALA D 1 125 ? 9.70309 12.28974 92.75272 1.000 45.32796 124 ALA D N 1
ATOM 10267 C CA . ALA D 1 125 ? 10.93599 12.84988 92.21036 1.000 51.30460 124 ALA D CA 1
ATOM 10268 C C . ALA D 1 125 ? 10.94122 12.83678 90.68725 1.000 37.69878 124 ALA D C 1
ATOM 10269 O O . ALA D 1 125 ? 11.48266 13.75657 90.06352 1.000 37.95873 124 ALA D O 1
ATOM 10271 N N . LEU D 1 126 ? 10.34867 11.81285 90.07433 1.000 38.72636 125 LEU D N 1
ATOM 10272 C CA . LEU D 1 126 ? 10.33106 11.69439 88.62169 1.000 41.55701 125 LEU D CA 1
ATOM 10273 C C . LEU D 1 126 ? 9.18930 12.46361 87.97485 1.000 43.45428 125 LEU D C 1
ATOM 10274 O O . LEU D 1 126 ? 9.33457 12.93278 86.83999 1.000 41.96655 125 LEU D O 1
ATOM 10279 N N . GLY D 1 127 ? 8.05948 12.60373 88.66400 1.000 44.39633 126 GLY D N 1
ATOM 10280 C CA . GLY D 1 127 ? 6.90089 13.26339 88.10445 1.000 40.96077 126 GLY D CA 1
ATOM 10281 C C . GLY D 1 127 ? 5.88698 12.34179 87.46389 1.000 40.62668 126 GLY D C 1
ATOM 10282 O O . GLY D 1 127 ? 4.85175 12.82521 86.98733 1.000 44.98450 126 GLY D O 1
ATOM 10283 N N . ARG D 1 128 ? 6.14694 11.03724 87.43880 1.000 38.94520 127 ARG D N 1
ATOM 10284 C CA . ARG D 1 128 ? 5.24332 10.06137 86.84373 1.000 38.93805 127 ARG D CA 1
ATOM 10285 C C . ARG D 1 128 ? 5.71175 8.67098 87.24466 1.000 43.56375 127 ARG D C 1
ATOM 10286 O O . ARG D 1 128 ? 6.85368 8.48397 87.67473 1.000 42.88091 127 ARG D O 1
ATOM 10294 N N . ARG D 1 129 ? 4.81248 7.69896 87.10648 1.000 37.78287 128 ARG D N 1
ATOM 10295 C CA . ARG D 1 129 ? 5.14066 6.30073 87.38068 1.000 42.38905 128 ARG D CA 1
ATOM 10296 C C . ARG D 1 129 ? 5.96802 5.78577 86.21007 1.000 43.39108 128 ARG D C 1
ATOM 10297 O O . ARG D 1 129 ? 5.44013 5.31675 85.20043 1.000 40.52912 128 ARG D O 1
ATOM 10305 N N . ASP D 1 130 ? 7.28680 5.87927 86.34816 1.000 38.74605 129 ASP D N 1
ATOM 10306 C CA . ASP D 1 130 ? 8.19950 5.54557 85.26602 1.000 40.02105 129 ASP D CA 1
ATOM 10307 C C . ASP D 1 130 ? 8.51684 4.05607 85.26424 1.000 34.80910 129 ASP D C 1
ATOM 10308 O O . ASP D 1 130 ? 8.76480 3.45744 86.31471 1.000 34.23558 129 ASP D O 1
ATOM 10313 N N . ILE D 1 131 ? 8.50804 3.46582 84.07266 1.000 35.67333 130 ILE D N 1
ATOM 10314 C CA . ILE D 1 131 ? 8.84388 2.06138 83.86749 1.000 38.29252 130 ILE D CA 1
ATOM 10315 C C . ILE D 1 131 ? 10.10586 2.02609 83.01643 1.000 34.48267 130 ILE D C 1
ATOM 10316 O O . ILE D 1 131 ? 10.07632 2.40848 81.83929 1.000 34.14014 130 ILE D O 1
ATOM 10321 N N . VAL D 1 132 ? 11.21490 1.57522 83.60373 1.000 28.14702 131 VAL D N 1
ATOM 10322 C CA . VAL D 1 132 ? 12.50637 1.55536 82.92350 1.000 31.94954 131 VAL D CA 1
ATOM 10323 C C . VAL D 1 132 ? 12.80996 0.14141 82.44778 1.000 32.08540 131 VAL D C 1
ATOM 10324 O O . VAL D 1 132 ? 12.59305 -0.83818 83.17362 1.000 33.11753 131 VAL D O 1
ATOM 10328 N N . ILE D 1 133 ? 13.30154 0.03639 81.21598 1.000 23.92044 132 ILE D N 1
ATOM 10329 C CA . ILE D 1 133 ? 13.73380 -1.22338 80.62083 1.000 28.72970 132 ILE D CA 1
ATOM 10330 C C . ILE D 1 133 ? 15.17782 -1.02609 80.18407 1.000 31.22848 132 ILE D C 1
ATOM 10331 O O . ILE D 1 133 ? 15.45076 -0.25223 79.25767 1.000 25.49308 132 ILE D O 1
ATOM 10336 N N . ASN D 1 134 ? 16.10258 -1.71679 80.84198 1.000 26.52832 133 ASN D N 1
ATOM 10337 C CA . ASN D 1 134 ? 17.52937 -1.50820 80.63193 1.000 27.36132 133 ASN D CA 1
ATOM 10338 C C . ASN D 1 134 ? 18.13284 -2.74650 79.98546 1.000 22.41781 133 ASN D C 1
ATOM 10339 O O . ASN D 1 134 ? 18.06129 -3.84255 80.55021 1.000 25.81701 133 ASN D O 1
ATOM 10344 N N . TRP D 1 135 ? 18.72719 -2.56966 78.81060 1.000 20.58393 134 TRP D N 1
ATOM 10345 C CA . TRP D 1 135 ? 19.34312 -3.66162 78.07253 1.000 24.53497 134 TRP D CA 1
ATOM 10346 C C . TRP D 1 135 ? 20.84733 -3.68223 78.31016 1.000 25.28045 134 TRP D C 1
ATOM 10347 O O . TRP D 1 135 ? 21.46109 -2.66116 78.62830 1.000 24.34160 134 TRP D O 1
ATOM 10358 N N . ARG D 1 136 ? 21.43749 -4.86396 78.14850 1.000 22.43798 135 ARG D N 1
ATOM 10359 C CA . ARG D 1 136 ? 22.85260 -5.07860 78.41827 1.000 22.73367 135 ARG D CA 1
ATOM 10360 C C . ARG D 1 136 ? 23.61261 -5.19427 77.10341 1.000 28.53176 135 ARG D C 1
ATOM 10361 O O . ARG D 1 136 ? 23.28127 -6.03622 76.26132 1.000 29.69520 135 ARG D O 1
ATOM 10369 N N . GLY D 1 137 ? 24.62988 -4.35534 76.93437 1.000 27.86832 136 GLY D N 1
ATOM 10370 C CA . GLY D 1 137 ? 25.52018 -4.47568 75.79975 1.000 35.22920 136 GLY D CA 1
ATOM 10371 C C . GLY D 1 137 ? 26.70306 -5.36322 76.12261 1.000 35.05043 136 GLY D C 1
ATOM 10372 O O . GLY D 1 137 ? 26.53940 -6.41463 76.74828 1.000 30.10652 136 GLY D O 1
ATOM 10373 N N . THR D 1 138 ? 27.89827 -4.95036 75.70616 1.000 34.36114 137 THR D N 1
ATOM 10374 C CA . THR D 1 138 ? 29.12307 -5.67203 76.01715 1.000 36.85481 137 THR D CA 1
ATOM 10375 C C . THR D 1 138 ? 30.25302 -4.67806 76.23315 1.000 38.71343 137 THR D C 1
ATOM 10376 O O . THR D 1 138 ? 30.21618 -3.54345 75.74956 1.000 36.53193 137 THR D O 1
ATOM 10380 N N . LEU D 1 139 ? 31.26578 -5.12293 76.97298 1.000 38.77467 138 LEU D N 1
ATOM 10381 C CA . LEU D 1 139 ? 32.47861 -4.34030 77.15852 1.000 41.91345 138 LEU D CA 1
ATOM 10382 C C . LEU D 1 139 ? 33.44309 -4.47043 75.98896 1.000 31.60881 138 LEU D C 1
ATOM 10383 O O . LEU D 1 139 ? 34.44497 -3.74858 75.95072 1.000 35.32676 138 LEU D O 1
ATOM 10388 N N . GLN D 1 140 ? 33.16724 -5.36595 75.04786 1.000 32.94818 139 GLN D N 1
ATOM 10389 C CA . GLN D 1 140 ? 34.06969 -5.62826 73.93983 1.000 43.71351 139 GLN D CA 1
ATOM 10390 C C . GLN D 1 140 ? 33.69936 -4.79000 72.72360 1.000 40.39675 139 GLN D C 1
ATOM 10391 O O . GLN D 1 140 ? 32.53176 -4.45879 72.49916 1.000 40.12747 139 GLN D O 1
ATOM 10397 N N . VAL D 1 141 ? 34.71883 -4.44464 71.93894 1.000 35.91437 140 VAL D N 1
ATOM 10398 C CA . VAL D 1 141 ? 34.54371 -3.64508 70.73202 1.000 32.19089 140 VAL D CA 1
ATOM 10399 C C . VAL D 1 141 ? 35.19125 -4.36372 69.55790 1.000 30.20140 140 VAL D C 1
ATOM 10400 O O . VAL D 1 141 ? 34.50876 -4.79100 68.61988 1.000 26.12168 140 VAL D O 1
ATOM 10404 N N . LEU D 1 142 ? 36.51832 -4.50345 69.61111 1.000 36.06681 141 LEU D N 1
ATOM 10405 C CA . LEU D 1 142 ? 37.27069 -5.04564 68.48590 1.000 32.84453 141 LEU D CA 1
ATOM 10406 C C . LEU D 1 142 ? 36.91964 -6.49614 68.18698 1.000 35.15110 141 LEU D C 1
ATOM 10407 O O . LEU D 1 142 ? 37.14208 -6.95442 67.06088 1.000 37.78534 141 LEU D O 1
ATOM 10412 N N . GLU D 1 143 ? 36.37764 -7.22893 69.16004 1.000 28.97132 142 GLU D N 1
ATOM 10413 C CA . GLU D 1 143 ? 36.04135 -8.62800 68.93251 1.000 32.92010 142 GLU D CA 1
ATOM 10414 C C . GLU D 1 143 ? 34.83402 -8.81242 68.02099 1.000 29.65477 142 GLU D C 1
ATOM 10415 O O . GLU D 1 143 ? 34.61714 -9.92847 67.53698 1.000 29.40763 142 GLU D O 1
ATOM 10421 N N . TRP D 1 144 ? 34.05213 -7.75982 67.76414 1.000 22.98415 143 TRP D N 1
ATOM 10422 C CA . TRP D 1 144 ? 32.84426 -7.91640 66.95797 1.000 23.71624 143 TRP D CA 1
ATOM 10423 C C . TRP D 1 144 ? 32.57341 -6.78300 65.97545 1.000 27.97991 143 TRP D C 1
ATOM 10424 O O . TRP D 1 144 ? 32.00982 -7.05343 64.90984 1.000 22.73024 143 TRP D O 1
ATOM 10435 N N . VAL D 1 145 ? 32.95064 -5.53584 66.27233 1.000 24.18338 144 VAL D N 1
ATOM 10436 C CA . VAL D 1 145 ? 32.53986 -4.40789 65.44018 1.000 25.27341 144 VAL D CA 1
ATOM 10437 C C . VAL D 1 145 ? 33.13857 -4.47430 64.04069 1.000 21.93174 144 VAL D C 1
ATOM 10438 O O . VAL D 1 145 ? 32.63734 -3.81339 63.12349 1.000 21.08589 144 VAL D O 1
ATOM 10442 N N . ASN D 1 146 ? 34.19115 -5.26296 63.84432 1.000 19.61129 145 ASN D N 1
ATOM 10443 C CA . ASN D 1 146 ? 34.85102 -5.36125 62.55090 1.000 25.66207 145 ASN D CA 1
ATOM 10444 C C . ASN D 1 146 ? 34.66513 -6.71664 61.88413 1.000 26.38604 145 ASN D C 1
ATOM 10445 O O . ASN D 1 146 ? 35.24505 -6.95016 60.81923 1.000 28.96108 145 ASN D O 1
ATOM 10450 N N . ASP D 1 147 ? 33.87032 -7.61070 62.47344 1.000 25.17415 146 ASP D N 1
ATOM 10451 C CA . ASP D 1 147 ? 33.64693 -8.93158 61.89092 1.000 21.90209 146 ASP D CA 1
ATOM 10452 C C . ASP D 1 147 ? 32.19812 -9.39686 61.92314 1.000 29.87189 146 ASP D C 1
ATOM 10453 O O . ASP D 1 147 ? 31.87044 -10.35412 61.21345 1.000 34.23300 146 ASP D O 1
ATOM 10458 N N . LEU D 1 148 ? 31.31990 -8.76852 62.70037 1.000 27.71047 147 LEU D N 1
ATOM 10459 C CA . LEU D 1 148 ? 29.92699 -9.19255 62.77155 1.000 27.88607 147 LEU D CA 1
ATOM 10460 C C . LEU D 1 148 ? 29.19841 -8.82778 61.48324 1.000 29.67383 147 LEU D C 1
ATOM 10461 O O . LEU D 1 148 ? 29.12472 -7.65058 61.11568 1.000 28.47866 147 LEU D O 1
ATOM 10466 N N . GLN D 1 149 ? 28.65671 -9.83540 60.80261 1.000 35.24923 148 GLN D N 1
ATOM 10467 C CA . GLN D 1 149 ? 27.87644 -9.58880 59.59942 1.000 28.45855 148 GLN D CA 1
ATOM 10468 C C . GLN D 1 149 ? 26.61236 -8.80126 59.93665 1.000 29.46875 148 GLN D C 1
ATOM 10469 O O . GLN D 1 149 ? 26.15137 -8.76909 61.08090 1.000 21.57262 148 GLN D O 1
ATOM 10475 N N . PHE D 1 150 ? 26.04763 -8.16206 58.91558 1.000 25.41178 149 PHE D N 1
ATOM 10476 C CA . PHE D 1 150 ? 24.93620 -7.23321 59.10195 1.000 26.10522 149 PHE D CA 1
ATOM 10477 C C . PHE D 1 150 ? 23.89738 -7.41339 57.99851 1.000 28.39109 149 PHE D C 1
ATOM 10478 O O . PHE D 1 150 ? 23.40682 -6.45045 57.40790 1.000 28.48879 149 PHE D O 1
ATOM 10486 N N . LEU D 1 151 ? 23.54388 -8.66614 57.71829 1.000 31.06743 150 LEU D N 1
ATOM 10487 C CA . LEU D 1 151 ? 22.48762 -8.94602 56.75497 1.000 26.79836 150 LEU D CA 1
ATOM 10488 C C . LEU D 1 151 ? 21.16218 -8.36637 57.23523 1.000 30.90347 150 LEU D C 1
ATOM 10489 O O . LEU D 1 151 ? 20.81698 -8.45591 58.41635 1.000 28.62872 150 LEU D O 1
ATOM 10494 N N . LEU D 1 152 ? 20.41971 -7.76385 56.31015 1.000 31.90610 151 LEU D N 1
ATOM 10495 C CA . LEU D 1 152 ? 19.12509 -7.16719 56.61596 1.000 32.99789 151 LEU D CA 1
ATOM 10496 C C . LEU D 1 152 ? 18.02891 -8.21003 56.43326 1.000 36.21472 151 LEU D C 1
ATOM 10497 O O . LEU D 1 152 ? 17.87864 -8.77662 55.34532 1.000 36.79432 151 LEU D O 1
ATOM 10502 N N . VAL D 1 153 ? 17.26659 -8.45891 57.49339 1.000 31.36167 152 VAL D N 1
ATOM 10503 C CA . VAL D 1 153 ? 16.19825 -9.45613 57.46319 1.000 31.41008 152 VAL D CA 1
ATOM 10504 C C . VAL D 1 153 ? 14.91921 -8.80953 57.97751 1.000 30.33946 152 VAL D C 1
ATOM 10505 O O . VAL D 1 153 ? 14.96002 -7.78826 58.68213 1.000 31.07753 152 VAL D O 1
ATOM 10509 N N . PRO D 1 154 ? 13.76228 -9.36715 57.62589 1.000 33.07293 153 PRO D N 1
ATOM 10510 C CA . PRO D 1 154 ? 12.50430 -8.86220 58.18538 1.000 28.85301 153 PRO D CA 1
ATOM 10511 C C . PRO D 1 154 ? 12.34417 -9.25673 59.64649 1.000 27.89383 153 PRO D C 1
ATOM 10512 O O . PRO D 1 154 ? 12.97880 -10.18772 60.14633 1.000 26.25218 153 PRO D O 1
ATOM 10516 N N . ALA D 1 155 ? 11.46864 -8.52057 60.33757 1.000 29.32668 154 ALA D N 1
ATOM 10517 C CA . ALA D 1 155 ? 11.18344 -8.72838 61.75649 1.000 25.16812 154 ALA D CA 1
ATOM 10518 C C . ALA D 1 155 ? 9.68513 -8.95751 61.92352 1.000 32.83869 154 ALA D C 1
ATOM 10519 O O . ALA D 1 155 ? 8.94408 -8.03644 62.30045 1.000 29.98140 154 ALA D O 1
ATOM 10521 N N . PRO D 1 156 ? 9.20389 -10.17648 61.65721 1.000 30.28982 155 PRO D N 1
ATOM 10522 C CA . PRO D 1 156 ? 7.75159 -10.41907 61.73094 1.000 28.34772 155 PRO D CA 1
ATOM 10523 C C . PRO D 1 156 ? 7.16093 -10.20411 63.11374 1.000 32.21873 155 PRO D C 1
ATOM 10524 O O . PRO D 1 156 ? 6.04146 -9.68942 63.22541 1.000 33.78072 155 PRO D O 1
ATOM 10528 N N . LYS D 1 157 ? 7.87674 -10.58645 64.17517 1.000 35.74952 156 LYS D N 1
ATOM 10529 C CA . LYS D 1 157 ? 7.35020 -10.39925 65.52321 1.000 35.56458 156 LYS D CA 1
ATOM 10530 C C . LYS D 1 157 ? 7.15805 -8.92938 65.86861 1.000 31.86229 156 LYS D C 1
ATOM 10531 O O . LYS D 1 157 ? 6.37006 -8.61235 66.76656 1.000 36.98512 156 LYS D O 1
ATOM 10537 N N . VAL D 1 158 ? 7.85115 -8.02926 65.17922 1.000 34.78631 157 VAL D N 1
ATOM 10538 C CA . VAL D 1 158 ? 7.70572 -6.59960 65.42854 1.000 39.32327 157 VAL D CA 1
ATOM 10539 C C . VAL D 1 158 ? 6.67092 -5.97743 64.50046 1.000 40.78171 157 VAL D C 1
ATOM 10540 O O . VAL D 1 158 ? 5.77196 -5.26073 64.94784 1.000 37.98621 157 VAL D O 1
ATOM 10544 N N . PHE D 1 159 ? 6.76734 -6.25065 63.20112 1.000 37.71211 158 PHE D N 1
ATOM 10545 C CA . PHE D 1 159 ? 5.94876 -5.57795 62.19883 1.000 39.56988 158 PHE D CA 1
ATOM 10546 C C . PHE D 1 159 ? 4.95293 -6.48919 61.49820 1.000 44.84381 158 PHE D C 1
ATOM 10547 O O . PHE D 1 159 ? 3.84901 -6.04662 61.17330 1.000 48.86711 158 PHE D O 1
ATOM 10555 N N . GLY D 1 160 ? 5.30718 -7.74590 61.24846 1.000 42.99029 159 GLY D N 1
ATOM 10556 C CA . GLY D 1 160 ? 4.39213 -8.67613 60.60985 1.000 31.94528 159 GLY D CA 1
ATOM 10557 C C . GLY D 1 160 ? 4.86305 -9.19463 59.26526 1.000 38.99278 159 GLY D C 1
ATOM 10558 O O . GLY D 1 160 ? 4.06872 -9.70670 58.47475 1.000 44.34900 159 GLY D O 1
ATOM 10559 N N . HIS D 1 169 ? 7.73382 -4.31753 55.27372 1.000 42.95268 168 HIS D N 1
ATOM 10560 C CA . HIS D 1 169 ? 8.81446 -3.62750 54.57102 1.000 49.38018 168 HIS D CA 1
ATOM 10561 C C . HIS D 1 169 ? 10.10625 -3.42661 55.38729 1.000 45.25484 168 HIS D C 1
ATOM 10562 O O . HIS D 1 169 ? 11.18523 -3.73568 54.88236 1.000 44.19013 168 HIS D O 1
ATOM 10569 N N . PRO D 1 170 ? 10.02073 -2.91312 56.61992 1.000 40.82281 169 PRO D N 1
ATOM 10570 C CA . PRO D 1 170 ? 11.25537 -2.58254 57.34934 1.000 39.28916 169 PRO D CA 1
ATOM 10571 C C . PRO D 1 170 ? 12.11619 -3.80996 57.61906 1.000 37.70271 169 PRO D C 1
ATOM 10572 O O . PRO D 1 170 ? 11.62525 -4.85647 58.04833 1.000 35.29823 169 PRO D O 1
ATOM 10576 N N . LEU D 1 171 ? 13.41426 -3.66645 57.36084 1.000 33.60685 170 LEU D N 1
ATOM 10577 C CA . LEU D 1 171 ? 14.40353 -4.70396 57.60525 1.000 34.42164 170 LEU D CA 1
ATOM 10578 C C . LEU D 1 171 ? 15.32299 -4.28320 58.74513 1.000 35.78837 170 LEU D C 1
ATOM 10579 O O . LEU D 1 171 ? 15.58133 -3.09360 58.94673 1.000 32.12483 170 LEU D O 1
ATOM 10584 N N . VAL D 1 172 ? 15.82041 -5.27190 59.49049 1.000 31.56189 171 VAL D N 1
ATOM 10585 C CA . VAL D 1 172 ? 16.64617 -5.02993 60.66558 1.000 25.11336 171 VAL D CA 1
ATOM 10586 C C . VAL D 1 172 ? 17.87017 -5.93863 60.62404 1.000 27.53932 171 VAL D C 1
ATOM 10587 O O . VAL D 1 172 ? 17.97944 -6.84384 59.79608 1.000 28.03392 171 VAL D O 1
ATOM 10591 N N . HIS D 1 173 ? 18.79188 -5.68046 61.55049 1.000 26.97785 172 HIS D N 1
ATOM 10592 C CA . HIS D 1 173 ? 20.04565 -6.42069 61.62513 1.000 26.05243 172 HIS D CA 1
ATOM 10593 C C . HIS D 1 173 ? 19.78629 -7.87049 62.02032 1.000 25.15830 172 HIS D C 1
ATOM 10594 O O . HIS D 1 173 ? 19.10865 -8.14168 63.01617 1.000 21.21521 172 HIS D O 1
ATOM 10601 N N . HIS D 1 174 ? 20.33305 -8.80346 61.23460 1.000 28.06871 173 HIS D N 1
ATOM 10602 C CA . HIS D 1 174 ? 20.06807 -10.22178 61.46305 1.000 26.74575 173 HIS D CA 1
ATOM 10603 C C . HIS D 1 174 ? 20.57951 -10.67227 62.82549 1.000 26.54192 173 HIS D C 1
ATOM 10604 O O . HIS D 1 174 ? 19.89756 -11.42068 63.53623 1.000 32.76957 173 HIS D O 1
ATOM 10611 N N . GLY D 1 175 ? 21.77587 -10.22338 63.20849 1.000 26.51557 174 GLY D N 1
ATOM 10612 C CA . GLY D 1 175 ? 22.32593 -10.62098 64.49457 1.000 24.49710 174 GLY D CA 1
ATOM 10613 C C . GLY D 1 175 ? 21.51145 -10.10267 65.66423 1.000 26.88768 174 GLY D C 1
ATOM 10614 O O . GLY D 1 175 ? 21.19259 -10.84920 66.59379 1.000 24.81026 174 GLY D O 1
ATOM 10615 N N . PHE D 1 176 ? 21.16128 -8.81317 65.63402 1.000 23.83849 175 PHE D N 1
ATOM 10616 C CA . PHE D 1 176 ? 20.38355 -8.23878 66.72893 1.000 22.91173 175 PHE D CA 1
ATOM 10617 C C . PHE D 1 176 ? 19.00034 -8.87206 66.79813 1.000 23.78987 175 PHE D C 1
ATOM 10618 O O . PHE D 1 176 ? 18.46703 -9.10855 67.88864 1.000 31.59212 175 PHE D O 1
ATOM 10626 N N . HIS D 1 177 ? 18.40267 -9.14847 65.63687 1.000 25.27018 176 HIS D N 1
ATOM 10627 C CA . HIS D 1 177 ? 17.06243 -9.72237 65.60131 1.000 27.76338 176 HIS D CA 1
ATOM 10628 C C . HIS D 1 177 ? 17.06030 -11.15944 66.10617 1.000 25.82306 176 HIS D C 1
ATOM 10629 O O . HIS D 1 177 ? 16.09700 -11.59498 66.74947 1.000 29.26594 176 HIS D O 1
ATOM 10636 N N . ASN D 1 178 ? 18.12720 -11.91102 65.82615 1.000 24.72292 177 ASN D N 1
ATOM 10637 C CA . ASN D 1 178 ? 18.18599 -13.29675 66.27982 1.000 27.44738 177 ASN D CA 1
ATOM 10638 C C . ASN D 1 178 ? 18.26919 -13.37537 67.79863 1.000 33.36017 177 ASN D C 1
ATOM 10639 O O . ASN D 1 178 ? 17.59720 -14.20613 68.41945 1.000 37.14335 177 ASN D O 1
ATOM 10644 N N . ILE D 1 179 ? 19.08791 -12.51917 68.41448 1.000 27.77860 178 ILE D N 1
ATOM 10645 C CA . ILE D 1 179 ? 19.10796 -12.42991 69.87111 1.000 28.38647 178 ILE D CA 1
ATOM 10646 C C . ILE D 1 179 ? 17.74615 -11.99624 70.39414 1.000 23.49093 178 ILE D C 1
ATOM 10647 O O . ILE D 1 179 ? 17.31273 -12.43022 71.46865 1.000 23.52706 178 ILE D O 1
ATOM 10652 N N . TYR D 1 180 ? 17.03561 -11.16696 69.62946 1.000 23.09230 179 TYR D N 1
ATOM 10653 C CA . TYR D 1 180 ? 15.79535 -10.56727 70.10436 1.000 28.15398 179 TYR D CA 1
ATOM 10654 C C . TYR D 1 180 ? 14.62916 -11.54997 70.10899 1.000 22.08897 179 TYR D C 1
ATOM 10655 O O . TYR D 1 180 ? 13.77340 -11.47601 70.99710 1.000 20.61172 179 TYR D O 1
ATOM 10664 N N . THR D 1 181 ? 14.57460 -12.47571 69.14822 1.000 27.67154 180 THR D N 1
ATOM 10665 C CA . THR D 1 181 ? 13.37639 -13.27662 68.93281 1.000 28.07455 180 THR D CA 1
ATOM 10666 C C . THR D 1 181 ? 13.59157 -14.78478 68.98872 1.000 27.18269 180 THR D C 1
ATOM 10667 O O . THR D 1 181 ? 12.63476 -15.53129 68.74910 1.000 25.20148 180 THR D O 1
ATOM 10671 N N . THR D 1 182 ? 14.79515 -15.26321 69.29940 1.000 25.30990 181 THR D N 1
ATOM 10672 C CA . THR D 1 182 ? 15.04009 -16.70068 69.27894 1.000 30.67284 181 THR D CA 1
ATOM 10673 C C . THR D 1 182 ? 14.32671 -17.39007 70.43261 1.000 34.50246 181 THR D C 1
ATOM 10674 O O . THR D 1 182 ? 14.42201 -16.96255 71.58805 1.000 28.28719 181 THR D O 1
ATOM 10678 N N . GLU D 1 183 ? 13.60485 -18.46011 70.11208 1.000 34.83800 182 GLU D N 1
ATOM 10679 C CA . GLU D 1 183 ? 12.94292 -19.31022 71.09247 1.000 32.04127 182 GLU D CA 1
ATOM 10680 C C . GLU D 1 183 ? 13.68557 -20.63259 71.21599 1.000 37.14569 182 GLU D C 1
ATOM 10681 O O . GLU D 1 183 ? 14.45090 -21.03422 70.33563 1.000 40.62004 182 GLU D O 1
ATOM 10687 N N . ASN D 1 184 ? 13.44122 -21.31514 72.33051 1.000 39.43901 183 ASN D N 1
ATOM 10688 C CA . ASN D 1 184 ? 14.00097 -22.63660 72.56450 1.000 34.22777 183 ASN D CA 1
ATOM 10689 C C . ASN D 1 184 ? 13.11554 -23.38606 73.55228 1.000 33.69699 183 ASN D C 1
ATOM 10690 O O . ASN D 1 184 ? 13.20649 -23.15980 74.76716 1.000 37.94739 183 ASN D O 1
ATOM 10695 N N . PRO D 1 185 ? 12.23859 -24.27525 73.07493 1.000 32.41984 184 PRO D N 1
ATOM 10696 C CA . PRO D 1 185 ? 11.37798 -25.02662 74.00298 1.000 30.08925 184 PRO D CA 1
ATOM 10697 C C . PRO D 1 185 ? 12.14682 -26.00947 74.86309 1.000 30.71963 184 PRO D C 1
ATOM 10698 O O . PRO D 1 185 ? 11.66082 -26.38111 75.93925 1.000 27.20545 184 PRO D O 1
ATOM 10702 N N . ARG D 1 186 ? 13.32664 -26.44147 74.42153 1.000 32.37850 185 ARG D N 1
ATOM 10703 C CA . ARG D 1 186 ? 14.18218 -27.32079 75.20420 1.000 34.91338 185 ARG D CA 1
ATOM 10704 C C . ARG D 1 186 ? 14.97985 -26.57774 76.26653 1.000 30.29156 185 ARG D C 1
ATOM 10705 O O . ARG D 1 186 ? 15.62053 -27.22607 77.10136 1.000 42.59021 185 ARG D O 1
ATOM 10713 N N . SER D 1 187 ? 14.95418 -25.24801 76.26221 1.000 32.57866 186 SER D N 1
ATOM 10714 C CA . SER D 1 187 ? 15.74189 -24.45459 77.19252 1.000 32.10154 186 SER D CA 1
ATOM 10715 C C . SER D 1 187 ? 14.97258 -24.20859 78.48544 1.000 36.21195 186 SER D C 1
ATOM 10716 O O . SER D 1 187 ? 13.75564 -24.39081 78.56457 1.000 33.88958 186 SER D O 1
ATOM 10719 N N . GLN D 1 188 ? 15.70923 -23.77158 79.50743 1.000 36.44577 187 GLN D N 1
ATOM 10720 C CA . GLN D 1 188 ? 15.13807 -23.54246 80.82721 1.000 28.83961 187 GLN D CA 1
ATOM 10721 C C . GLN D 1 188 ? 14.62091 -22.12213 81.01422 1.000 32.29835 187 GLN D C 1
ATOM 10722 O O . GLN D 1 188 ? 13.66044 -21.91709 81.76612 1.000 32.15778 187 GLN D O 1
ATOM 10728 N N . PHE D 1 189 ? 15.22252 -21.13559 80.34611 1.000 28.65316 188 PHE D N 1
ATOM 10729 C CA . PHE D 1 189 ? 14.84480 -19.74468 80.54571 1.000 30.47967 188 PHE D CA 1
ATOM 10730 C C . PHE D 1 189 ? 14.47373 -19.00965 79.26550 1.000 25.29273 188 PHE D C 1
ATOM 10731 O O . PHE D 1 189 ? 14.17254 -17.81286 79.32927 1.000 24.68428 188 PHE D O 1
ATOM 10739 N N . ASN D 1 190 ? 14.48156 -19.67579 78.11499 1.000 31.29612 189 ASN D N 1
ATOM 10740 C CA . ASN D 1 190 ? 14.10726 -19.04369 76.85612 1.000 31.30083 189 ASN D CA 1
ATOM 10741 C C . ASN D 1 190 ? 13.10330 -19.89451 76.09473 1.000 32.40183 189 ASN D C 1
ATOM 10742 O O . ASN D 1 190 ? 13.18534 -20.03957 74.87156 1.000 28.29654 189 ASN D O 1
ATOM 10747 N N . LYS D 1 191 ? 12.14018 -20.48215 76.80962 1.000 28.84663 190 LYS D N 1
ATOM 10748 C CA . LYS D 1 191 ? 10.97475 -21.03512 76.12942 1.000 33.93808 190 LYS D CA 1
ATOM 10749 C C . LYS D 1 191 ? 10.20977 -19.93631 75.40768 1.000 34.78286 190 LYS D C 1
ATOM 10750 O O . LYS D 1 191 ? 9.58949 -20.18355 74.36699 1.000 38.50336 190 LYS D O 1
ATOM 10756 N N . THR D 1 192 ? 10.24687 -18.72296 75.94935 1.000 31.57459 191 THR D N 1
ATOM 10757 C CA . THR D 1 192 ? 9.81763 -17.51420 75.26615 1.000 31.40698 191 THR D CA 1
ATOM 10758 C C . THR D 1 192 ? 11.04203 -16.64958 75.00011 1.000 31.81769 191 THR D C 1
ATOM 10759 O O . THR D 1 192 ? 11.96121 -16.59430 75.82363 1.000 29.09057 191 THR D O 1
ATOM 10763 N N . CYS D 1 193 ? 11.05915 -15.98384 73.84886 1.000 30.02664 192 CYS D N 1
ATOM 10764 C CA . CYS D 1 193 ? 12.19829 -15.14979 73.50209 1.000 23.58804 192 CYS D CA 1
ATOM 10765 C C . CYS D 1 193 ? 12.31535 -13.97203 74.46707 1.000 27.26456 192 CYS D C 1
ATOM 10766 O O . CYS D 1 193 ? 11.37929 -13.63348 75.19761 1.000 21.95758 192 CYS D O 1
ATOM 10769 N N . VAL D 1 194 ? 13.49734 -13.34776 74.46549 1.000 24.83502 193 VAL D N 1
ATOM 10770 C CA . VAL D 1 194 ? 13.75160 -12.22746 75.36755 1.000 28.25935 193 VAL D CA 1
ATOM 10771 C C . VAL D 1 194 ? 12.77151 -11.09277 75.10977 1.000 23.60049 193 VAL D C 1
ATOM 10772 O O . VAL D 1 194 ? 12.41989 -10.34272 76.02908 1.000 24.15309 193 VAL D O 1
ATOM 10776 N N . ARG D 1 195 ? 12.29435 -10.96327 73.87065 1.000 24.05923 194 ARG D N 1
ATOM 10777 C CA . ARG D 1 195 ? 11.38674 -9.87322 73.53103 1.000 30.70308 194 ARG D CA 1
ATOM 10778 C C . ARG D 1 195 ? 10.07632 -9.98120 74.29919 1.000 27.95720 194 ARG D C 1
ATOM 10779 O O . ARG D 1 195 ? 9.61659 -9.00594 74.90531 1.000 28.55202 194 ARG D O 1
ATOM 10787 N N . ASP D 1 196 ? 9.45245 -11.15989 74.27758 1.000 25.37800 195 ASP D N 1
ATOM 10788 C CA . ASP D 1 196 ? 8.16179 -11.32046 74.93504 1.000 34.74662 195 ASP D CA 1
ATOM 10789 C C . ASP D 1 196 ? 8.28072 -11.43467 76.44583 1.000 35.26212 195 ASP D C 1
ATOM 10790 O O . ASP D 1 196 ? 7.29190 -11.19556 77.14921 1.000 29.21055 195 ASP D O 1
ATOM 10795 N N . GLN D 1 197 ? 9.45808 -11.79449 76.96581 1.000 31.37522 196 GLN D N 1
ATOM 10796 C CA . GLN D 1 197 ? 9.69092 -11.66033 78.40044 1.000 28.37972 196 GLN D CA 1
ATOM 10797 C C . GLN D 1 197 ? 9.59111 -10.20158 78.82584 1.000 25.66095 196 GLN D C 1
ATOM 10798 O O . GLN D 1 197 ? 9.11060 -9.89457 79.92330 1.000 25.14473 196 GLN D O 1
ATOM 10804 N N . VAL D 1 198 ? 10.03358 -9.28791 77.96235 1.000 25.31293 197 VAL D N 1
ATOM 10805 C CA . VAL D 1 198 ? 9.95346 -7.86501 78.26756 1.000 30.54474 197 VAL D CA 1
ATOM 10806 C C . VAL D 1 198 ? 8.53447 -7.34854 78.06888 1.000 28.96797 197 VAL D C 1
ATOM 10807 O O . VAL D 1 198 ? 8.01095 -6.60928 78.90929 1.000 24.80764 197 VAL D O 1
ATOM 10811 N N . MET D 1 199 ? 7.88816 -7.73223 76.96383 1.000 27.85739 198 MET D N 1
ATOM 10812 C CA . MET D 1 199 ? 6.54783 -7.22747 76.67893 1.000 29.14812 198 MET D CA 1
ATOM 10813 C C . MET D 1 199 ? 5.54060 -7.69441 77.72210 1.000 29.58305 198 MET D C 1
ATOM 10814 O O . MET D 1 199 ? 4.68883 -6.91332 78.15931 1.000 30.92057 198 MET D O 1
ATOM 10819 N N . GLU D 1 200 ? 5.61908 -8.96345 78.13313 1.000 31.03037 199 GLU D N 1
ATOM 10820 C CA . GLU D 1 200 ? 4.69450 -9.46759 79.14424 1.000 32.51800 199 GLU D CA 1
ATOM 10821 C C . GLU D 1 200 ? 4.82790 -8.70773 80.45712 1.000 29.99138 199 GLU D C 1
ATOM 10822 O O . GLU D 1 200 ? 3.84165 -8.55119 81.18629 1.000 32.94392 199 GLU D O 1
ATOM 10828 N N . GLU D 1 201 ? 6.03111 -8.22586 80.77480 1.000 34.79790 200 GLU D N 1
ATOM 10829 C CA . GLU D 1 201 ? 6.22868 -7.47154 82.00796 1.000 40.97554 200 GLU D CA 1
ATOM 10830 C C . GLU D 1 201 ? 5.80474 -6.01587 81.84671 1.000 35.71112 200 GLU D C 1
ATOM 10831 O O . GLU D 1 201 ? 5.28306 -5.41125 82.79045 1.000 36.66017 200 GLU D O 1
ATOM 10837 N N . VAL D 1 202 ? 6.02268 -5.43752 80.66352 1.000 29.22210 201 VAL D N 1
ATOM 10838 C CA . VAL D 1 202 ? 5.55398 -4.07939 80.40423 1.000 26.74696 201 VAL D CA 1
ATOM 10839 C C . VAL D 1 202 ? 4.03233 -4.02914 80.43735 1.000 35.71576 201 VAL D C 1
ATOM 10840 O O . VAL D 1 202 ? 3.43773 -3.08113 80.96634 1.000 34.43757 201 VAL D O 1
ATOM 10844 N N . LYS D 1 203 ? 3.37917 -5.05410 79.88377 1.000 35.17633 202 LYS D N 1
ATOM 10845 C CA . LYS D 1 203 ? 1.92026 -5.09314 79.87750 1.000 33.85235 202 LYS D CA 1
ATOM 10846 C C . LYS D 1 203 ? 1.36287 -5.12775 81.29567 1.000 36.23534 202 LYS D C 1
ATOM 10847 O O . LYS D 1 203 ? 0.48416 -4.33188 81.64753 1.000 42.04449 202 LYS D O 1
ATOM 10853 N N . ARG D 1 204 ? 1.86483 -6.04378 82.13028 1.000 33.52998 203 ARG D N 1
ATOM 10854 C CA . ARG D 1 204 ? 1.35774 -6.13293 83.49625 1.000 30.17064 203 ARG D CA 1
ATOM 10855 C C . ARG D 1 204 ? 1.69195 -4.88552 84.30348 1.000 40.65568 203 ARG D C 1
ATOM 10856 O O . ARG D 1 204 ? 0.95384 -4.53683 85.23159 1.000 47.17439 203 ARG D O 1
ATOM 10864 N N . LEU D 1 205 ? 2.78543 -4.19750 83.96825 1.000 35.70810 204 LEU D N 1
ATOM 10865 C CA . LEU D 1 205 ? 3.10538 -2.95318 84.65904 1.000 39.17748 204 LEU D CA 1
ATOM 10866 C C . LEU D 1 205 ? 2.23025 -1.80424 84.17344 1.000 38.30787 204 LEU D C 1
ATOM 10867 O O . LEU D 1 205 ? 1.82878 -0.94837 84.97024 1.000 38.27142 204 LEU D O 1
ATOM 10872 N N . VAL D 1 206 ? 1.92543 -1.76796 82.87488 1.000 36.57156 205 VAL D N 1
ATOM 10873 C CA . VAL D 1 206 ? 1.01135 -0.75208 82.35299 1.000 42.42233 205 VAL D CA 1
ATOM 10874 C C . VAL D 1 206 ? -0.38188 -0.94579 82.93505 1.000 42.29969 205 VAL D C 1
ATOM 10875 O O . VAL D 1 206 ? -1.02616 0.01031 83.38049 1.000 51.15788 205 VAL D O 1
ATOM 10879 N N . GLU D 1 207 ? -0.86100 -2.19460 82.94861 1.000 38.35637 206 GLU D N 1
ATOM 10880 C CA . GLU D 1 207 ? -2.19288 -2.47995 83.47303 1.000 42.41012 206 GLU D CA 1
ATOM 10881 C C . GLU D 1 207 ? -2.26097 -2.23671 84.97284 1.000 37.78601 206 GLU D C 1
ATOM 10882 O O . GLU D 1 207 ? -3.32118 -1.86920 85.49687 1.000 43.96915 206 GLU D O 1
ATOM 10888 N N . GLU D 1 208 ? -1.14721 -2.41905 85.69173 1.000 40.22265 207 GLU D N 1
ATOM 10889 C CA . GLU D 1 208 ? -1.15594 -2.21771 87.13828 1.000 42.69143 207 GLU D CA 1
ATOM 10890 C C . GLU D 1 208 ? -1.28381 -0.74165 87.49360 1.000 42.10533 207 GLU D C 1
ATOM 10891 O O . GLU D 1 208 ? -1.95487 -0.39212 88.47245 1.000 47.19165 207 GLU D O 1
ATOM 10897 N N . TYR D 1 209 ? -0.65296 0.14062 86.71959 1.000 43.44627 208 TYR D N 1
ATOM 10898 C CA . TYR D 1 209 ? -0.65216 1.57199 87.00165 1.000 43.45849 208 TYR D CA 1
ATOM 10899 C C . TYR D 1 209 ? -1.43254 2.36641 85.95750 1.000 47.07870 208 TYR D C 1
ATOM 10900 O O . TYR D 1 209 ? -1.12632 3.53266 85.70268 1.000 44.59973 208 TYR D O 1
ATOM 10909 N N . LYS D 1 210 ? -2.45618 1.75017 85.35752 1.000 47.60777 209 LYS D N 1
ATOM 10910 C CA . LYS D 1 210 ? -3.18597 2.40464 84.27512 1.000 41.87909 209 LYS D CA 1
ATOM 10911 C C . LYS D 1 210 ? -3.89675 3.66295 84.76236 1.000 46.40268 209 LYS D C 1
ATOM 10912 O O . LYS D 1 210 ? -4.00658 4.64807 84.02063 1.000 53.29908 209 LYS D O 1
ATOM 10918 N N . ASN D 1 211 ? -4.37589 3.65626 86.00420 1.000 42.76259 210 ASN D N 1
ATOM 10919 C CA . ASN D 1 211 ? -5.04854 4.81201 86.58101 1.000 46.66427 210 ASN D CA 1
ATOM 10920 C C . ASN D 1 211 ? -4.07945 5.90947 87.01254 1.000 50.60554 210 ASN D C 1
ATOM 10921 O O . ASN D 1 211 ? -4.43711 6.73180 87.86384 1.000 44.48113 210 ASN D O 1
ATOM 10926 N N . GLU D 1 212 ? -2.87159 5.94259 86.44942 1.000 47.23264 211 GLU D N 1
ATOM 10927 C CA . GLU D 1 212 ? -1.85121 6.90714 86.83546 1.000 42.25897 211 GLU D CA 1
ATOM 10928 C C . GLU D 1 212 ? -1.13861 7.42141 85.59216 1.000 41.49721 211 GLU D C 1
ATOM 10929 O O . GLU D 1 212 ? -1.21400 6.82670 84.51383 1.000 46.25361 211 GLU D O 1
ATOM 10935 N N . GLU D 1 213 ? -0.43933 8.54220 85.76054 1.000 36.81539 212 GLU D N 1
ATOM 10936 C CA . GLU D 1 213 ? 0.44396 9.06148 84.72066 1.000 42.72721 212 GLU D CA 1
ATOM 10937 C C . GLU D 1 213 ? 1.68043 8.17534 84.63847 1.000 44.32400 212 GLU D C 1
ATOM 10938 O O . GLU D 1 213 ? 2.47845 8.12068 85.57974 1.000 45.82902 212 GLU D O 1
ATOM 10944 N N . VAL D 1 214 ? 1.84016 7.47549 83.51835 1.000 43.14045 213 VAL D N 1
ATOM 10945 C CA . VAL D 1 214 ? 2.86219 6.44750 83.36875 1.000 44.26635 213 VAL D CA 1
ATOM 10946 C C . VAL D 1 214 ? 3.65832 6.70813 82.09916 1.000 41.34271 213 VAL D C 1
ATOM 10947 O O . VAL D 1 214 ? 3.09195 7.05744 81.05759 1.000 40.94795 213 VAL D O 1
ATOM 10951 N N . SER D 1 215 ? 4.97493 6.54340 82.19096 1.000 42.50563 214 SER D N 1
ATOM 10952 C CA . SER D 1 215 ? 5.85771 6.59721 81.03915 1.000 37.29476 214 SER D CA 1
ATOM 10953 C C . SER D 1 215 ? 6.66536 5.30916 80.95527 1.000 34.97522 214 SER D C 1
ATOM 10954 O O . SER D 1 215 ? 6.83369 4.58708 81.94152 1.000 38.15765 214 SER D O 1
ATOM 10957 N N . ILE D 1 216 ? 7.15740 5.02620 79.75330 1.000 31.70068 215 ILE D N 1
ATOM 10958 C CA . ILE D 1 216 ? 8.02071 3.88145 79.49237 1.000 32.29209 215 ILE D CA 1
ATOM 10959 C C . ILE D 1 216 ? 9.30902 4.41446 78.88738 1.000 32.33382 215 ILE D C 1
ATOM 10960 O O . ILE D 1 216 ? 9.27864 5.09780 77.85712 1.000 41.51371 215 ILE D O 1
ATOM 10965 N N . THR D 1 217 ? 10.43612 4.11622 79.52457 1.000 32.93444 216 THR D N 1
ATOM 10966 C CA . THR D 1 217 ? 11.72793 4.58064 79.04106 1.000 32.18264 216 THR D CA 1
ATOM 10967 C C . THR D 1 217 ? 12.69589 3.40928 78.97148 1.000 30.87934 216 THR D C 1
ATOM 10968 O O . THR D 1 217 ? 12.80756 2.62993 79.92306 1.000 30.10948 216 THR D O 1
ATOM 10972 N N . VAL D 1 218 ? 13.38223 3.28569 77.83815 1.000 29.60346 217 VAL D N 1
ATOM 10973 C CA . VAL D 1 218 ? 14.26521 2.16196 77.55082 1.000 31.65510 217 VAL D CA 1
ATOM 10974 C C . VAL D 1 218 ? 15.69133 2.68493 77.45454 1.000 34.65239 217 VAL D C 1
ATOM 10975 O O . VAL D 1 218 ? 15.95648 3.64859 76.72795 1.000 33.93133 217 VAL D O 1
ATOM 10979 N N . THR D 1 219 ? 16.60777 2.05624 78.18464 1.000 30.39076 218 THR D N 1
ATOM 10980 C CA . THR D 1 219 ? 18.00960 2.44039 78.15319 1.000 29.21469 218 THR D CA 1
ATOM 10981 C C . THR D 1 219 ? 18.84438 1.31361 77.56206 1.000 25.04453 218 THR D C 1
ATOM 10982 O O . THR D 1 219 ? 18.44981 0.14412 77.56998 1.000 23.86598 218 THR D O 1
ATOM 10986 N N . GLY D 1 220 ? 20.01300 1.68441 77.04795 1.000 26.99018 219 GLY D N 1
ATOM 10987 C CA . GLY D 1 220 ? 20.91233 0.72079 76.45143 1.000 19.77096 219 GLY D CA 1
ATOM 10988 C C . GLY D 1 220 ? 22.21471 1.33488 75.98967 1.000 23.71181 219 GLY D C 1
ATOM 10989 O O . GLY D 1 220 ? 22.27137 2.52133 75.65023 1.000 27.40097 219 GLY D O 1
ATOM 10990 N N . HIS D 1 221 ? 23.27291 0.53018 75.97266 1.000 21.41055 220 HIS D N 1
ATOM 10991 C CA . HIS D 1 221 ? 24.58809 0.97195 75.54268 1.000 19.49937 220 HIS D CA 1
ATOM 10992 C C . HIS D 1 221 ? 25.18970 -0.08594 74.63488 1.000 20.64721 220 HIS D C 1
ATOM 10993 O O . HIS D 1 221 ? 25.01845 -1.28459 74.87269 1.000 26.14836 220 HIS D O 1
ATOM 11000 N N . SER D 1 222 ? 25.87995 0.36615 73.58886 1.000 19.65806 221 SER D N 1
ATOM 11001 C CA . SER D 1 222 ? 26.60867 -0.51216 72.66251 1.000 23.87868 221 SER D CA 1
ATOM 11002 C C . SER D 1 222 ? 25.59966 -1.46714 72.02832 1.000 24.64977 221 SER D C 1
ATOM 11003 O O . SER D 1 222 ? 24.59684 -1.00182 71.46180 1.000 25.79592 221 SER D O 1
ATOM 11006 N N . LEU D 1 223 ? 25.81478 -2.78284 72.08994 1.000 30.39051 222 LEU D N 1
ATOM 11007 C CA . LEU D 1 223 ? 24.85107 -3.72222 71.52984 1.000 26.59792 222 LEU D CA 1
ATOM 11008 C C . LEU D 1 223 ? 23.50634 -3.63495 72.23512 1.000 27.32721 222 LEU D C 1
ATOM 11009 O O . LEU D 1 223 ? 22.45977 -3.82403 71.60311 1.000 31.80012 222 LEU D O 1
ATOM 11014 N N . GLY D 1 224 ? 23.50970 -3.34926 73.53774 1.000 24.90502 223 GLY D N 1
ATOM 11015 C CA . GLY D 1 224 ? 22.26404 -3.11551 74.24169 1.000 22.46296 223 GLY D CA 1
ATOM 11016 C C . GLY D 1 224 ? 21.52705 -1.88272 73.76549 1.000 27.43207 223 GLY D C 1
ATOM 11017 O O . GLY D 1 224 ? 20.30790 -1.79306 73.94140 1.000 27.40679 223 GLY D O 1
ATOM 11018 N N . ALA D 1 225 ? 22.23917 -0.92835 73.16303 1.000 23.74765 224 ALA D N 1
ATOM 11019 C CA . ALA D 1 225 ? 21.57737 0.25743 72.63127 1.000 25.66836 224 ALA D CA 1
ATOM 11020 C C . ALA D 1 225 ? 20.75144 -0.08017 71.39581 1.000 24.13409 224 ALA D C 1
ATOM 11021 O O . ALA D 1 225 ? 19.65918 0.46729 71.20459 1.000 25.51232 224 ALA D O 1
ATOM 11023 N N . SER D 1 226 ? 21.25476 -0.97876 70.54608 1.000 21.18752 225 SER D N 1
ATOM 11024 C CA . SER D 1 226 ? 20.47256 -1.43044 69.40004 1.000 22.44355 225 SER D CA 1
ATOM 11025 C C . SER D 1 226 ? 19.23963 -2.19967 69.85349 1.000 33.88219 225 SER D C 1
ATOM 11026 O O . SER D 1 226 ? 18.13156 -1.97641 69.35017 1.000 28.63987 225 SER D O 1
ATOM 11029 N N . LEU D 1 227 ? 19.41623 -3.11752 70.80641 1.000 28.44000 226 LEU D N 1
ATOM 11030 C CA . LEU D 1 227 ? 18.27545 -3.84901 71.34137 1.000 22.57354 226 LEU D CA 1
ATOM 11031 C C . LEU D 1 227 ? 17.30961 -2.92189 72.06669 1.000 32.90492 226 LEU D C 1
ATOM 11032 O O . LEU D 1 227 ? 16.09536 -3.14610 72.02940 1.000 26.85560 226 LEU D O 1
ATOM 11037 N N . ALA D 1 228 ? 17.82344 -1.87388 72.71859 1.000 27.40055 227 ALA D N 1
ATOM 11038 C CA . ALA D 1 228 ? 16.94677 -0.90364 73.36694 1.000 24.04639 227 ALA D CA 1
ATOM 11039 C C . ALA D 1 228 ? 16.15079 -0.10650 72.34172 1.000 28.64094 227 ALA D C 1
ATOM 11040 O O . ALA D 1 228 ? 14.98429 0.22983 72.57782 1.000 29.57176 227 ALA D O 1
ATOM 11042 N N . THR D 1 229 ? 16.76574 0.20987 71.20071 1.000 26.42828 228 THR D N 1
ATOM 11043 C CA . THR D 1 229 ? 16.06619 0.95858 70.16189 1.000 31.07770 228 THR D CA 1
ATOM 11044 C C . THR D 1 229 ? 15.01066 0.09558 69.48207 1.000 29.72008 228 THR D C 1
ATOM 11045 O O . THR D 1 229 ? 13.85720 0.51407 69.32584 1.000 32.76742 228 THR D O 1
ATOM 11049 N N . LEU D 1 230 ? 15.39180 -1.11490 69.06674 1.000 30.36902 229 LEU D N 1
ATOM 11050 C CA . LEU D 1 230 ? 14.42950 -2.03244 68.46622 1.000 25.31087 229 LEU D CA 1
ATOM 11051 C C . LEU D 1 230 ? 13.28789 -2.33704 69.42763 1.000 30.31747 229 LEU D C 1
ATOM 11052 O O . LEU D 1 230 ? 12.13096 -2.46435 69.01012 1.000 32.09352 229 LEU D O 1
ATOM 11057 N N . ASN D 1 231 ? 13.59378 -2.44389 70.72289 1.000 23.14278 230 ASN D N 1
ATOM 11058 C CA . ASN D 1 231 ? 12.55742 -2.71652 71.71236 1.000 26.55849 230 ASN D CA 1
ATOM 11059 C C . ASN D 1 231 ? 11.59060 -1.54522 71.84034 1.000 31.94602 230 ASN D C 1
ATOM 11060 O O . ASN D 1 231 ? 10.37357 -1.74672 71.92636 1.000 33.94074 230 ASN D O 1
ATOM 11065 N N . ALA D 1 232 ? 12.11031 -0.31491 71.84493 1.000 29.40905 231 ALA D N 1
ATOM 11066 C CA . ALA D 1 232 ? 11.24740 0.85406 71.99508 1.000 27.25747 231 ALA D CA 1
ATOM 11067 C C . ALA D 1 232 ? 10.29014 0.99538 70.81812 1.000 35.20219 231 ALA D C 1
ATOM 11068 O O . ALA D 1 232 ? 9.09811 1.25929 71.01100 1.000 32.35072 231 ALA D O 1
ATOM 11070 N N . VAL D 1 233 ? 10.79450 0.83037 69.59223 1.000 35.91797 232 VAL D N 1
ATOM 11071 C CA . VAL D 1 233 ? 9.92603 0.84361 68.41683 1.000 28.94155 232 VAL D CA 1
ATOM 11072 C C . VAL D 1 233 ? 8.90067 -0.27868 68.51081 1.000 39.53528 232 VAL D C 1
ATOM 11073 O O . VAL D 1 233 ? 7.70883 -0.08284 68.24458 1.000 36.50847 232 VAL D O 1
ATOM 11077 N N . ASP D 1 234 ? 9.35709 -1.47238 68.90001 1.000 41.16602 233 ASP D N 1
ATOM 11078 C CA . ASP D 1 234 ? 8.46683 -2.61932 69.04248 1.000 33.80018 233 ASP D CA 1
ATOM 11079 C C . ASP D 1 234 ? 7.32967 -2.32158 70.01357 1.000 33.27018 233 ASP D C 1
ATOM 11080 O O . ASP D 1 234 ? 6.18459 -2.72941 69.78564 1.000 39.33758 233 ASP D O 1
ATOM 11085 N N . ILE D 1 235 ? 7.62557 -1.60311 71.09771 1.000 31.78065 234 ILE D N 1
ATOM 11086 C CA . ILE D 1 235 ? 6.60710 -1.30056 72.09893 1.000 37.23128 234 ILE D CA 1
ATOM 11087 C C . ILE D 1 235 ? 5.55889 -0.35249 71.52723 1.000 33.66412 234 ILE D C 1
ATOM 11088 O O . ILE D 1 235 ? 4.35156 -0.57732 71.66750 1.000 38.34519 234 ILE D O 1
ATOM 11093 N N . ALA D 1 236 ? 6.00346 0.71773 70.86644 1.000 39.15350 235 ALA D N 1
ATOM 11094 C CA . ALA D 1 236 ? 5.06676 1.71783 70.36661 1.000 40.30234 235 ALA D CA 1
ATOM 11095 C C . ALA D 1 236 ? 4.31582 1.23007 69.13390 1.000 34.36846 235 ALA D C 1
ATOM 11096 O O . ALA D 1 236 ? 3.14576 1.58072 68.94574 1.000 29.17882 235 ALA D O 1
ATOM 11098 N N . PHE D 1 237 ? 4.96576 0.42657 68.28761 1.000 35.12826 236 PHE D N 1
ATOM 11099 C CA . PHE D 1 237 ? 4.33077 -0.01602 67.05021 1.000 29.17659 236 PHE D CA 1
ATOM 11100 C C . PHE D 1 237 ? 3.20457 -1.00752 67.31227 1.000 35.31224 236 PHE D C 1
ATOM 11101 O O . PHE D 1 237 ? 2.22801 -1.04578 66.55552 1.000 36.34939 236 PHE D O 1
ATOM 11109 N N . ASN D 1 238 ? 3.31557 -1.81054 68.36817 1.000 38.52273 237 ASN D N 1
ATOM 11110 C CA . ASN D 1 238 ? 2.32052 -2.82666 68.67879 1.000 37.33941 237 ASN D CA 1
ATOM 11111 C C . ASN D 1 238 ? 1.37264 -2.40567 69.79526 1.000 37.30199 237 ASN D C 1
ATOM 11112 O O . ASN D 1 238 ? 0.55888 -3.22018 70.24233 1.000 38.47470 237 ASN D O 1
ATOM 11117 N N . GLY D 1 239 ? 1.45601 -1.15818 70.25271 1.000 36.06603 238 GLY D N 1
ATOM 11118 C CA . GLY D 1 239 ? 0.52676 -0.66722 71.25080 1.000 37.85337 238 GLY D CA 1
ATOM 11119 C C . GLY D 1 239 ? 0.70579 -1.24042 72.63641 1.000 36.27571 238 GLY D C 1
ATOM 11120 O O . GLY D 1 239 ? -0.22046 -1.17253 73.44755 1.000 30.89874 238 GLY D O 1
ATOM 11121 N N . ILE D 1 240 ? 1.87997 -1.80083 72.93712 1.000 39.89575 239 ILE D N 1
ATOM 11122 C CA . ILE D 1 240 ? 2.13629 -2.35556 74.26109 1.000 41.44991 239 ILE D CA 1
ATOM 11123 C C . ILE D 1 240 ? 2.12729 -1.26429 75.32592 1.000 35.29616 239 ILE D C 1
ATOM 11124 O O . ILE D 1 240 ? 2.00008 -1.55985 76.52075 1.000 42.21991 239 ILE D O 1
ATOM 11129 N N . ASN D 1 241 ? 2.22117 -0.00129 74.92037 1.000 38.98222 240 ASN D N 1
ATOM 11130 C CA . ASN D 1 241 ? 2.07866 1.12350 75.83383 1.000 39.00369 240 ASN D CA 1
ATOM 11131 C C . ASN D 1 241 ? 0.63581 1.59706 75.97249 1.000 46.66660 240 ASN D C 1
ATOM 11132 O O . ASN D 1 241 ? 0.38330 2.55551 76.71007 1.000 47.38219 240 ASN D O 1
ATOM 11137 N N . LYS D 1 242 ? -0.30978 0.95989 75.28377 1.000 46.86706 241 LYS D N 1
ATOM 11138 C CA . LYS D 1 242 ? -1.72478 1.27576 75.43294 1.000 39.93622 241 LYS D CA 1
ATOM 11139 C C . LYS D 1 242 ? -2.31502 0.45379 76.57045 1.000 44.36734 241 LYS D C 1
ATOM 11140 O O . LYS D 1 242 ? -2.21124 -0.77716 76.57355 1.000 45.98207 241 LYS D O 1
ATOM 11146 N N . SER D 1 243 ? -2.93282 1.13408 77.53100 1.000 45.16494 242 SER D N 1
ATOM 11147 C CA . SER D 1 243 ? -3.59191 0.44008 78.62369 1.000 46.58331 242 SER D CA 1
ATOM 11148 C C . SER D 1 243 ? -4.97947 -0.02980 78.19158 1.000 52.92737 242 SER D C 1
ATOM 11149 O O . SER D 1 243 ? -5.49966 0.35456 77.14014 1.000 55.01547 242 SER D O 1
ATOM 11152 N N . SER D 1 244 ? -5.58247 -0.88000 79.02659 1.000 59.27212 243 SER D N 1
ATOM 11153 C CA . SER D 1 244 ? -6.89542 -1.42853 78.70278 1.000 53.77716 243 SER D CA 1
ATOM 11154 C C . SER D 1 244 ? -7.96391 -0.34420 78.64931 1.000 55.61072 243 SER D C 1
ATOM 11155 O O . SER D 1 244 ? -8.92962 -0.46418 77.88630 1.000 62.41835 243 SER D O 1
ATOM 11158 N N . ASN D 1 245 ? -7.81235 0.71854 79.44064 1.000 52.08161 244 ASN D N 1
ATOM 11159 C CA . ASN D 1 245 ? -8.77602 1.80945 79.46476 1.000 46.41243 244 ASN D CA 1
ATOM 11160 C C . ASN D 1 245 ? -8.48997 2.87764 78.41093 1.000 41.78947 244 ASN D C 1
ATOM 11161 O O . ASN D 1 245 ? -9.01092 3.99375 78.51644 1.000 44.03144 244 ASN D O 1
ATOM 11166 N N . GLY D 1 246 ? -7.67150 2.56428 77.40699 1.000 41.28031 245 GLY D N 1
ATOM 11167 C CA . GLY D 1 246 ? -7.53434 3.40342 76.23484 1.000 42.87588 245 GLY D CA 1
ATOM 11168 C C . GLY D 1 246 ? -6.43604 4.44434 76.27378 1.000 48.39423 245 GLY D C 1
ATOM 11169 O O . GLY D 1 246 ? -6.24344 5.14824 75.27403 1.000 42.89527 245 GLY D O 1
ATOM 11170 N N . LYS D 1 247 ? -5.71010 4.57033 77.38032 1.000 55.10408 246 LYS D N 1
ATOM 11171 C CA . LYS D 1 247 ? -4.66244 5.57654 77.47976 1.000 49.29451 246 LYS D CA 1
ATOM 11172 C C . LYS D 1 247 ? -3.42670 5.14504 76.69993 1.000 50.58901 246 LYS D C 1
ATOM 11173 O O . LYS D 1 247 ? -3.04358 3.97186 76.71203 1.000 48.84692 246 LYS D O 1
ATOM 11179 N N . GLU D 1 248 ? -2.81056 6.10197 76.01029 1.000 50.72457 247 GLU D N 1
ATOM 11180 C CA . GLU D 1 248 ? -1.55078 5.88345 75.31064 1.000 46.81953 247 GLU D CA 1
ATOM 11181 C C . GLU D 1 248 ? -0.41861 6.46572 76.14692 1.000 49.05473 247 GLU D C 1
ATOM 11182 O O . GLU D 1 248 ? -0.43636 7.65598 76.47994 1.000 48.00159 247 GLU D O 1
ATOM 11188 N N . PHE D 1 249 ? 0.55824 5.63109 76.48124 1.000 45.50030 248 PHE D N 1
ATOM 11189 C CA . PHE D 1 249 ? 1.63330 6.12919 77.32684 1.000 43.21952 248 PHE D CA 1
ATOM 11190 C C . PHE D 1 249 ? 2.89102 6.39089 76.50683 1.000 38.63069 248 PHE D C 1
ATOM 11191 O O . PHE D 1 249 ? 3.18690 5.64580 75.56605 1.000 39.28480 248 PHE D O 1
ATOM 11199 N N . PRO D 1 250 ? 3.64178 7.43928 76.84163 1.000 29.49199 249 PRO D N 1
ATOM 11200 C CA . PRO D 1 250 ? 4.80989 7.80049 76.02980 1.000 30.45866 249 PRO D CA 1
ATOM 11201 C C . PRO D 1 250 ? 5.96821 6.83949 76.24009 1.000 36.20898 249 PRO D C 1
ATOM 11202 O O . PRO D 1 250 ? 6.24746 6.40026 77.35894 1.000 31.14587 249 PRO D O 1
ATOM 11206 N N . VAL D 1 251 ? 6.64813 6.51819 75.14342 1.000 31.78438 250 VAL D N 1
ATOM 11207 C CA . VAL D 1 251 ? 7.83294 5.67098 75.16763 1.000 36.40518 250 VAL D CA 1
ATOM 11208 C C . VAL D 1 251 ? 9.03742 6.51611 74.76944 1.000 37.76842 250 VAL D C 1
ATOM 11209 O O . VAL D 1 251 ? 9.02820 7.17861 73.72488 1.000 36.63159 250 VAL D O 1
ATOM 11213 N N . THR D 1 252 ? 10.05692 6.51907 75.62434 1.000 32.39885 251 THR D N 1
ATOM 11214 C CA . THR D 1 252 ? 11.28621 7.26798 75.41717 1.000 33.37508 251 THR D CA 1
ATOM 11215 C C . THR D 1 252 ? 12.46124 6.30367 75.51376 1.000 36.36085 251 THR D C 1
ATOM 11216 O O . THR D 1 252 ? 12.38718 5.28973 76.20855 1.000 38.38876 251 THR D O 1
ATOM 11220 N N . ALA D 1 253 ? 13.53999 6.59379 74.78918 1.000 33.71028 252 ALA D N 1
ATOM 11221 C CA . ALA D 1 253 ? 14.72580 5.74767 74.84894 1.000 30.69024 252 ALA D CA 1
ATOM 11222 C C . ALA D 1 253 ? 15.97706 6.60932 74.84990 1.000 33.23633 252 ALA D C 1
ATOM 11223 O O . ALA D 1 253 ? 16.20103 7.38708 73.91724 1.000 35.62405 252 ALA D O 1
ATOM 11225 N N . PHE D 1 254 ? 16.78705 6.46361 75.89658 1.000 28.05883 253 PHE D N 1
ATOM 11226 C CA . PHE D 1 254 ? 18.10925 7.07367 75.97445 1.000 27.31096 253 PHE D CA 1
ATOM 11227 C C . PHE D 1 254 ? 19.14098 5.98689 75.69510 1.000 22.74776 253 PHE D C 1
ATOM 11228 O O . PHE D 1 254 ? 19.36674 5.10710 76.53272 1.000 32.03823 253 PHE D O 1
ATOM 11236 N N . VAL D 1 255 ? 19.76200 6.04340 74.52028 1.000 21.54666 254 VAL D N 1
ATOM 11237 C CA . VAL D 1 255 ? 20.72759 5.03524 74.10375 1.000 20.21034 254 VAL D CA 1
ATOM 11238 C C . VAL D 1 255 ? 22.09706 5.68529 73.96065 1.000 22.34546 254 VAL D C 1
ATOM 11239 O O . VAL D 1 255 ? 22.21610 6.87717 73.65760 1.000 22.06932 254 VAL D O 1
ATOM 11243 N N . PHE D 1 256 ? 23.13817 4.88495 74.18548 1.000 23.59202 255 PHE D N 1
ATOM 11244 C CA . PHE D 1 256 ? 24.51365 5.36389 74.23409 1.000 22.04625 255 PHE D CA 1
ATOM 11245 C C . PHE D 1 256 ? 25.38285 4.50332 73.33051 1.000 19.74095 255 PHE D C 1
ATOM 11246 O O . PHE D 1 256 ? 25.30410 3.27149 73.38452 1.000 21.54503 255 PHE D O 1
ATOM 11254 N N . ALA D 1 257 ? 26.21508 5.15371 72.51433 1.000 21.81504 256 ALA D N 1
ATOM 11255 C CA . ALA D 1 257 ? 27.16271 4.47121 71.62947 1.000 21.11752 256 ALA D CA 1
ATOM 11256 C C . ALA D 1 257 ? 26.45736 3.41676 70.77985 1.000 25.38402 256 ALA D C 1
ATOM 11257 O O . ALA D 1 257 ? 26.90236 2.27192 70.66062 1.000 26.77854 256 ALA D O 1
ATOM 11259 N N . SER D 1 258 ? 25.34849 3.81991 70.18037 1.000 18.45948 257 SER D N 1
ATOM 11260 C CA . SER D 1 258 ? 24.45762 2.87970 69.51391 1.000 20.65501 257 SER D CA 1
ATOM 11261 C C . SER D 1 258 ? 24.93448 2.59554 68.09536 1.000 21.75019 257 SER D C 1
ATOM 11262 O O . SER D 1 258 ? 25.16031 3.53393 67.32475 1.000 25.51458 257 SER D O 1
ATOM 11265 N N . PRO D 1 259 ? 25.10866 1.33211 67.71959 1.000 23.53351 258 PRO D N 1
ATOM 11266 C CA . PRO D 1 259 ? 25.15126 0.99340 66.29542 1.000 25.07428 258 PRO D CA 1
ATOM 11267 C C . PRO D 1 259 ? 23.75418 1.05917 65.69669 1.000 26.99176 258 PRO D C 1
ATOM 11268 O O . PRO D 1 259 ? 22.74333 1.07404 66.40314 1.000 22.09236 258 PRO D O 1
ATOM 11272 N N . LYS D 1 260 ? 23.70846 1.11137 64.36973 1.000 26.10625 259 LYS D N 1
ATOM 11273 C CA . LYS D 1 260 ? 22.44068 1.24151 63.66641 1.000 32.17379 259 LYS D CA 1
ATOM 11274 C C . LYS D 1 260 ? 21.68894 -0.08700 63.65633 1.000 31.51687 259 LYS D C 1
ATOM 11275 O O . LYS D 1 260 ? 22.28595 -1.16493 63.72840 1.000 27.71800 259 LYS D O 1
ATOM 11281 N N . VAL D 1 261 ? 20.36251 0.00129 63.56803 1.000 31.69013 260 VAL D N 1
ATOM 11282 C CA . VAL D 1 261 ? 19.47431 -1.13637 63.77953 1.000 24.48534 260 VAL D CA 1
ATOM 11283 C C . VAL D 1 261 ? 18.85532 -1.62320 62.47143 1.000 37.38589 260 VAL D C 1
ATOM 11284 O O . VAL D 1 261 ? 18.90895 -2.81305 62.15699 1.000 33.32703 260 VAL D O 1
ATOM 11288 N N . GLY D 1 262 ? 18.24941 -0.71964 61.70311 1.000 39.70803 261 GLY D N 1
ATOM 11289 C CA . GLY D 1 262 ? 17.54693 -1.12595 60.49968 1.000 29.81698 261 GLY D CA 1
ATOM 11290 C C . GLY D 1 262 ? 17.86471 -0.30261 59.26819 1.000 34.80103 261 GLY D C 1
ATOM 11291 O O . GLY D 1 262 ? 18.79953 0.50389 59.27767 1.000 32.37264 261 GLY D O 1
ATOM 11292 N N . ASP D 1 263 ? 17.09092 -0.49696 58.19787 1.000 35.31885 262 ASP D N 1
ATOM 11293 C CA . ASP D 1 263 ? 17.31369 0.22995 56.95296 1.000 30.98564 262 ASP D CA 1
ATOM 11294 C C . ASP D 1 263 ? 16.38475 1.43412 56.84033 1.000 28.75666 262 ASP D C 1
ATOM 11295 O O . ASP D 1 263 ? 15.91635 1.96168 57.85499 1.000 29.95927 262 ASP D O 1
ATOM 11300 N N . LEU D 1 264 ? 16.10725 1.86542 55.60655 1.000 27.37545 263 LEU D N 1
ATOM 11301 C CA . LEU D 1 264 ? 15.30060 3.06437 55.39266 1.000 33.61110 263 LEU D CA 1
ATOM 11302 C C . LEU D 1 264 ? 13.87310 2.86584 55.88898 1.000 37.91908 263 LEU D C 1
ATOM 11303 O O . LEU D 1 264 ? 13.32236 3.72717 56.58473 1.000 33.91578 263 LEU D O 1
ATOM 11308 N N . ASN D 1 265 ? 13.25141 1.73963 55.53329 1.000 35.73398 264 ASN D N 1
ATOM 11309 C CA . ASN D 1 265 ? 11.87946 1.49571 55.96100 1.000 39.00719 264 ASN D CA 1
ATOM 11310 C C . ASN D 1 265 ? 11.76797 1.31427 57.46834 1.000 40.95691 264 ASN D C 1
ATOM 11311 O O . ASN D 1 265 ? 10.69609 1.56285 58.03097 1.000 39.55517 264 ASN D O 1
ATOM 11316 N N . PHE D 1 266 ? 12.84511 0.89369 58.13520 1.000 37.48978 265 PHE D N 1
ATOM 11317 C CA . PHE D 1 266 ? 12.84781 0.91024 59.59377 1.000 33.76027 265 PHE D CA 1
ATOM 11318 C C . PHE D 1 266 ? 12.82060 2.33929 60.11999 1.000 33.91747 265 PHE D C 1
ATOM 11319 O O . PHE D 1 266 ? 12.15710 2.62493 61.12380 1.000 39.99476 265 PHE D O 1
ATOM 11327 N N . HIS D 1 267 ? 13.53571 3.25078 59.45426 1.000 28.32740 266 HIS D N 1
ATOM 11328 C CA . HIS D 1 267 ? 13.49972 4.65546 59.84935 1.000 33.68235 266 HIS D CA 1
ATOM 11329 C C . HIS D 1 267 ? 12.10317 5.23562 59.66723 1.000 33.11383 266 HIS D C 1
ATOM 11330 O O . HIS D 1 267 ? 11.59029 5.93911 60.54545 1.000 31.72012 266 HIS D O 1
ATOM 11337 N N . LYS D 1 268 ? 11.47006 4.94739 58.52805 1.000 34.16615 267 LYS D N 1
ATOM 11338 C CA . LYS D 1 268 ? 10.14290 5.49334 58.26729 1.000 35.92803 267 LYS D CA 1
ATOM 11339 C C . LYS D 1 268 ? 9.10392 4.89458 59.20586 1.000 40.59710 267 LYS D C 1
ATOM 11340 O O . LYS D 1 268 ? 8.18948 5.59633 59.65414 1.000 41.49045 267 LYS D O 1
ATOM 11346 N N . ALA D 1 269 ? 9.22610 3.60105 59.51602 1.000 42.23658 268 ALA D N 1
ATOM 11347 C CA . ALA D 1 269 ? 8.36340 3.00753 60.53265 1.000 35.60512 268 ALA D CA 1
ATOM 11348 C C . ALA D 1 269 ? 8.52537 3.72472 61.86537 1.000 33.46593 268 ALA D C 1
ATOM 11349 O O . ALA D 1 269 ? 7.54663 3.93715 62.59018 1.000 36.29947 268 ALA D O 1
ATOM 11351 N N . PHE D 1 270 ? 9.75681 4.11874 62.19753 1.000 35.35358 269 PHE D N 1
ATOM 11352 C CA . PHE D 1 270 ? 9.99137 4.87335 63.42350 1.000 28.41104 269 PHE D CA 1
ATOM 11353 C C . PHE D 1 270 ? 9.40718 6.27784 63.33309 1.000 36.60926 269 PHE D C 1
ATOM 11354 O O . PHE D 1 270 ? 8.92243 6.81965 64.33429 1.000 35.07194 269 PHE D O 1
ATOM 11362 N N . SER D 1 271 ? 9.44330 6.88221 62.14278 1.000 42.60808 270 SER D N 1
ATOM 11363 C CA . SER D 1 271 ? 8.99171 8.26378 61.99705 1.000 39.49048 270 SER D CA 1
ATOM 11364 C C . SER D 1 271 ? 7.50063 8.39795 62.28075 1.000 38.01587 270 SER D C 1
ATOM 11365 O O . SER D 1 271 ? 7.06768 9.35864 62.92778 1.000 41.80464 270 SER D O 1
ATOM 11368 N N . LYS D 1 272 ? 6.69942 7.44230 61.81003 1.000 41.33977 271 LYS D N 1
ATOM 11369 C CA . LYS D 1 272 ? 5.24948 7.54298 61.92932 1.000 46.65708 271 LYS D CA 1
ATOM 11370 C C . LYS D 1 272 ? 4.74243 7.27105 63.33710 1.000 48.44240 271 LYS D C 1
ATOM 11371 O O . LYS D 1 272 ? 3.53840 7.41540 63.57822 1.000 57.74805 271 LYS D O 1
ATOM 11377 N N . LEU D 1 273 ? 5.61426 6.88167 64.26295 1.000 48.60371 272 LEU D N 1
ATOM 11378 C CA . LEU D 1 273 ? 5.22022 6.58811 65.63619 1.000 45.44227 272 LEU D CA 1
ATOM 11379 C C . LEU D 1 273 ? 5.23561 7.88614 66.43583 1.000 43.36868 272 LEU D C 1
ATOM 11380 O O . LEU D 1 273 ? 6.30390 8.42487 66.74093 1.000 51.21622 272 LEU D O 1
ATOM 11385 N N . LYS D 1 274 ? 4.04598 8.38443 66.78229 1.000 48.76989 273 LYS D N 1
ATOM 11386 C CA . LYS D 1 274 ? 3.94434 9.69906 67.40791 1.000 49.58291 273 LYS D CA 1
ATOM 11387 C C . LYS D 1 274 ? 4.37551 9.68164 68.86886 1.000 52.35428 273 LYS D C 1
ATOM 11388 O O . LYS D 1 274 ? 4.89460 10.68594 69.36845 1.000 54.37995 273 LYS D O 1
ATOM 11394 N N . HIS D 1 275 ? 4.16912 8.57087 69.57061 1.000 47.65241 274 HIS D N 1
ATOM 11395 C CA . HIS D 1 275 ? 4.43088 8.51363 71.00212 1.000 56.30461 274 HIS D CA 1
ATOM 11396 C C . HIS D 1 275 ? 5.83002 8.00812 71.34184 1.000 45.57752 274 HIS D C 1
ATOM 11397 O O . HIS D 1 275 ? 6.10496 7.74133 72.51599 1.000 42.77049 274 HIS D O 1
ATOM 11404 N N . LEU D 1 276 ? 6.72038 7.88911 70.35810 1.000 39.71800 275 LEU D N 1
ATOM 11405 C CA . LEU D 1 276 ? 8.06728 7.37670 70.57592 1.000 43.84795 275 LEU D CA 1
ATOM 11406 C C . LEU D 1 276 ? 9.10469 8.45048 70.27820 1.000 37.61944 275 LEU D C 1
ATOM 11407 O O . LEU D 1 276 ? 9.00357 9.16596 69.27699 1.000 35.77938 275 LEU D O 1
ATOM 11412 N N . HIS D 1 277 ? 10.10673 8.55063 71.15193 1.000 39.42136 276 HIS D N 1
ATOM 11413 C CA . HIS D 1 277 ? 11.22627 9.46353 70.96226 1.000 34.38400 276 HIS D CA 1
ATOM 11414 C C . HIS D 1 277 ? 12.50642 8.79154 71.43536 1.000 37.28022 276 HIS D C 1
ATOM 11415 O O . HIS D 1 277 ? 12.55730 8.26908 72.55274 1.000 38.58045 276 HIS D O 1
ATOM 11422 N N . ILE D 1 278 ? 13.53416 8.80902 70.58845 1.000 35.00777 277 ILE D N 1
ATOM 11423 C CA . ILE D 1 278 ? 14.83752 8.23736 70.90459 1.000 31.78110 277 ILE D CA 1
ATOM 11424 C C . ILE D 1 278 ? 15.86099 9.36162 70.96538 1.000 31.35195 277 ILE D C 1
ATOM 11425 O O . ILE D 1 278 ? 15.82304 10.29409 70.15474 1.000 25.93140 277 ILE D O 1
ATOM 11430 N N . LEU D 1 279 ? 16.78440 9.26543 71.91995 1.000 30.97896 278 LEU D N 1
ATOM 11431 C CA . LEU D 1 279 ? 17.90538 10.19284 72.02558 1.000 29.79510 278 LEU D CA 1
ATOM 11432 C C . LEU D 1 279 ? 19.19258 9.38148 72.05428 1.000 26.93586 278 LEU D C 1
ATOM 11433 O O . LEU D 1 279 ? 19.46133 8.67206 73.02957 1.000 27.43203 278 LEU D O 1
ATOM 11438 N N . ARG D 1 280 ? 19.97974 9.47839 70.98757 1.000 23.67466 279 ARG D N 1
ATOM 11439 C CA . ARG D 1 280 ? 21.26942 8.80959 70.91844 1.000 23.03887 279 ARG D CA 1
ATOM 11440 C C . ARG D 1 280 ? 22.37175 9.76816 71.34534 1.000 23.60223 279 ARG D C 1
ATOM 11441 O O . ARG D 1 280 ? 22.35248 10.95093 70.99304 1.000 27.38300 279 ARG D O 1
ATOM 11449 N N . ILE D 1 281 ? 23.33197 9.25361 72.10604 1.000 20.57907 280 ILE D N 1
ATOM 11450 C CA . ILE D 1 281 ? 24.52389 10.00215 72.48249 1.000 26.80296 280 ILE D CA 1
ATOM 11451 C C . ILE D 1 281 ? 25.72224 9.35609 71.81139 1.000 20.10960 280 ILE D C 1
ATOM 11452 O O . ILE D 1 281 ? 25.89661 8.13289 71.87115 1.000 29.14123 280 ILE D O 1
ATOM 11457 N N . HIS D 1 282 ? 26.54786 10.18450 71.18213 1.000 20.16233 281 HIS D N 1
ATOM 11458 C CA . HIS D 1 282 ? 27.54951 9.73969 70.22577 1.000 22.19363 281 HIS D CA 1
ATOM 11459 C C . HIS D 1 282 ? 28.88043 10.38085 70.58554 1.000 23.77878 281 HIS D C 1
ATOM 11460 O O . HIS D 1 282 ? 29.01132 11.60872 70.54005 1.000 28.29631 281 HIS D O 1
ATOM 11467 N N . ASN D 1 283 ? 29.85551 9.55664 70.96038 1.000 21.97926 282 ASN D N 1
ATOM 11468 C CA . ASN D 1 283 ? 31.20450 10.04592 71.20459 1.000 24.33434 282 ASN D CA 1
ATOM 11469 C C . ASN D 1 283 ? 31.93695 10.18908 69.87807 1.000 24.31511 282 ASN D C 1
ATOM 11470 O O . ASN D 1 283 ? 31.87504 9.30275 69.02128 1.000 26.45994 282 ASN D O 1
ATOM 11475 N N . LEU D 1 284 ? 32.63594 11.31541 69.71874 1.000 24.53211 283 LEU D N 1
ATOM 11476 C CA . LEU D 1 284 ? 33.17976 11.69125 68.41527 1.000 20.49968 283 LEU D CA 1
ATOM 11477 C C . LEU D 1 284 ? 34.10551 10.61562 67.85739 1.000 25.72842 283 LEU D C 1
ATOM 11478 O O . LEU D 1 284 ? 34.01194 10.25037 66.67957 1.000 25.85901 283 LEU D O 1
ATOM 11483 N N . LEU D 1 285 ? 35.00222 10.09225 68.68907 1.000 22.01414 284 LEU D N 1
ATOM 11484 C CA . LEU D 1 285 ? 36.00620 9.13548 68.24224 1.000 20.70928 284 LEU D CA 1
ATOM 11485 C C . LEU D 1 285 ? 35.55798 7.68474 68.36967 1.000 21.37901 284 LEU D C 1
ATOM 11486 O O . LEU D 1 285 ? 36.33461 6.78357 68.03731 1.000 25.00883 284 LEU D O 1
ATOM 11491 N N . ASP D 1 286 ? 34.33845 7.43308 68.83880 1.000 24.72845 285 ASP D N 1
ATOM 11492 C CA . ASP D 1 286 ? 33.84634 6.06519 68.94978 1.000 23.26288 285 ASP D CA 1
ATOM 11493 C C . ASP D 1 286 ? 33.52519 5.52393 67.56139 1.000 20.05055 285 ASP D C 1
ATOM 11494 O O . ASP D 1 286 ? 32.73872 6.12281 66.82072 1.000 29.75067 285 ASP D O 1
ATOM 11499 N N . ILE D 1 287 ? 34.13248 4.38674 67.20861 1.000 19.03090 286 ILE D N 1
ATOM 11500 C CA . ILE D 1 287 ? 33.90759 3.78463 65.89615 1.000 22.92679 286 ILE D CA 1
ATOM 11501 C C . ILE D 1 287 ? 32.67150 2.89852 65.85155 1.000 23.06573 286 ILE D C 1
ATOM 11502 O O . ILE D 1 287 ? 32.28045 2.45569 64.76050 1.000 25.36200 286 ILE D O 1
ATOM 11507 N N . VAL D 1 288 ? 32.04548 2.62316 66.99111 1.000 18.20845 287 VAL D N 1
ATOM 11508 C CA . VAL D 1 288 ? 30.90053 1.71578 67.04767 1.000 23.81104 287 VAL D CA 1
ATOM 11509 C C . VAL D 1 288 ? 29.67801 2.31189 66.35018 1.000 25.85318 287 VAL D C 1
ATOM 11510 O O . VAL D 1 288 ? 29.01631 1.59345 65.58656 1.000 24.73602 287 VAL D O 1
ATOM 11514 N N . PRO D 1 289 ? 29.32397 3.58863 66.55604 1.000 33.73896 288 PRO D N 1
ATOM 11515 C CA . PRO D 1 289 ? 28.17348 4.14522 65.82043 1.000 26.24586 288 PRO D CA 1
ATOM 11516 C C . PRO D 1 289 ? 28.36335 4.19373 64.30917 1.000 27.19157 288 PRO D C 1
ATOM 11517 O O . PRO D 1 289 ? 27.38060 4.42922 63.59398 1.000 29.01979 288 PRO D O 1
ATOM 11521 N N . LYS D 1 290 ? 29.58337 3.99193 63.80110 1.000 22.60658 289 LYS D N 1
ATOM 11522 C CA . LYS D 1 290 ? 29.77711 3.83372 62.36346 1.000 21.20578 289 LYS D CA 1
ATOM 11523 C C . LYS D 1 290 ? 29.17734 2.53506 61.84327 1.000 28.66833 289 LYS D C 1
ATOM 11524 O O . LYS D 1 290 ? 28.88211 2.43582 60.64762 1.000 29.93301 289 LYS D O 1
ATOM 11530 N N . TYR D 1 291 ? 28.99887 1.54342 62.71003 1.000 29.45961 290 TYR D N 1
ATOM 11531 C CA . TYR D 1 291 ? 28.52834 0.22361 62.30882 1.000 25.54716 290 TYR D CA 1
ATOM 11532 C C . TYR D 1 291 ? 27.00265 0.15352 62.29458 1.000 28.27676 290 TYR D C 1
ATOM 11533 O O . TYR D 1 291 ? 26.34796 0.67541 63.19698 1.000 28.67854 290 TYR D O 1
ATOM 11542 N N . PRO D 1 292 ? 26.42701 -0.50200 61.27195 1.000 26.75010 291 PRO D N 1
ATOM 11543 C CA . PRO D 1 292 ? 27.09975 -1.10348 60.11291 1.000 25.55081 291 PRO D CA 1
ATOM 11544 C C . PRO D 1 292 ? 27.51021 -0.06197 59.07181 1.000 24.63894 291 PRO D C 1
ATOM 11545 O O . PRO D 1 292 ? 26.93666 1.02626 59.04630 1.000 28.64202 291 PRO D O 1
ATOM 11549 N N . PRO D 1 293 ? 28.48731 -0.39432 58.22199 1.000 32.24636 292 PRO D N 1
ATOM 11550 C CA . PRO D 1 293 ? 29.04893 0.62592 57.32182 1.000 27.41687 292 PRO D CA 1
ATOM 11551 C C . PRO D 1 293 ? 28.12561 1.05159 56.19015 1.000 31.84063 292 PRO D C 1
ATOM 11552 O O . PRO D 1 293 ? 28.32364 2.14519 55.64676 1.000 36.17771 292 PRO D O 1
ATOM 11556 N N . VAL D 1 294 ? 27.13505 0.24818 55.80985 1.000 31.44168 293 VAL D N 1
ATOM 11557 C CA . VAL D 1 294 ? 26.32150 0.56766 54.63937 1.000 33.83942 293 VAL D CA 1
ATOM 11558 C C . VAL D 1 294 ? 24.95684 -0.09503 54.77716 1.000 37.80783 293 VAL D C 1
ATOM 11559 O O . VAL D 1 294 ? 24.83589 -1.19977 55.31492 1.000 35.92166 293 VAL D O 1
ATOM 11563 N N . GLY D 1 295 ? 23.92387 0.59860 54.29221 1.000 32.83370 294 GLY D N 1
ATOM 11564 C CA . GLY D 1 295 ? 22.57911 0.06883 54.24293 1.000 26.58731 294 GLY D CA 1
ATOM 11565 C C . GLY D 1 295 ? 21.71934 0.36958 55.44968 1.000 34.95221 294 GLY D C 1
ATOM 11566 O O . GLY D 1 295 ? 20.51508 0.08264 55.41805 1.000 36.97707 294 GLY D O 1
ATOM 11567 N N . TYR D 1 296 ? 22.28741 0.94288 56.50506 1.000 30.92499 295 TYR D N 1
ATOM 11568 C CA . TYR D 1 296 ? 21.57700 1.16980 57.75198 1.000 28.22563 295 TYR D CA 1
ATOM 11569 C C . TYR D 1 296 ? 21.41877 2.66139 58.01720 1.000 29.27564 295 TYR D C 1
ATOM 11570 O O . TYR D 1 296 ? 22.25223 3.47630 57.61174 1.000 31.02427 295 TYR D O 1
ATOM 11579 N N . PHE D 1 297 ? 20.33280 3.00719 58.70565 1.000 26.11723 296 PHE D N 1
ATOM 11580 C CA . PHE D 1 297 ? 19.95821 4.39036 58.95705 1.000 32.28819 296 PHE D CA 1
ATOM 11581 C C . PHE D 1 297 ? 19.74229 4.59698 60.44832 1.000 29.68286 296 PHE D C 1
ATOM 11582 O O . PHE D 1 297 ? 19.24788 3.70329 61.14219 1.000 32.33109 296 PHE D O 1
ATOM 11590 N N . ASP D 1 298 ? 20.11155 5.77741 60.93518 1.000 26.67521 297 ASP D N 1
ATOM 11591 C CA . ASP D 1 298 ? 19.91761 6.10596 62.33712 1.000 30.00257 297 ASP D CA 1
ATOM 11592 C C . ASP D 1 298 ? 18.48039 6.54954 62.59361 1.000 33.43742 297 ASP D C 1
ATOM 11593 O O . ASP D 1 298 ? 17.75204 6.95585 61.68449 1.000 36.36695 297 ASP D O 1
ATOM 11598 N N . VAL D 1 299 ? 18.07618 6.46146 63.85857 1.000 22.71683 298 VAL D N 1
ATOM 11599 C CA . VAL D 1 299 ? 16.75812 6.89742 64.29423 1.000 29.50956 298 VAL D CA 1
ATOM 11600 C C . VAL D 1 299 ? 16.91964 7.80389 65.50574 1.000 34.57011 298 VAL D C 1
ATOM 11601 O O . VAL D 1 299 ? 17.86590 7.66766 66.28758 1.000 32.26463 298 VAL D O 1
ATOM 11605 N N . GLY D 1 300 ? 15.99156 8.74735 65.64852 1.000 38.14608 299 GLY D N 1
ATOM 11606 C CA . GLY D 1 300 ? 15.95149 9.60078 66.81714 1.000 35.00170 299 GLY D CA 1
ATOM 11607 C C . GLY D 1 300 ? 16.91926 10.76882 66.75783 1.000 28.84389 299 GLY D C 1
ATOM 11608 O O . GLY D 1 300 ? 17.67471 10.96566 65.80399 1.000 26.54878 299 GLY D O 1
ATOM 11609 N N . GLN D 1 301 ? 16.87909 11.56318 67.82413 1.000 25.00074 300 GLN D N 1
ATOM 11610 C CA . GLN D 1 301 ? 17.74648 12.72150 67.97226 1.000 28.59824 300 GLN D CA 1
ATOM 11611 C C . GLN D 1 301 ? 19.13031 12.28921 68.44921 1.000 33.28878 300 GLN D C 1
ATOM 11612 O O . GLN D 1 301 ? 19.28957 11.25064 69.09724 1.000 28.48266 300 GLN D O 1
ATOM 11618 N N . GLU D 1 302 ? 20.13938 13.09615 68.11866 1.000 29.92141 301 GLU D N 1
ATOM 11619 C CA . GLU D 1 302 ? 21.52339 12.78296 68.44699 1.000 25.76078 301 GLU D CA 1
ATOM 11620 C C . GLU D 1 302 ? 22.16990 13.93678 69.19988 1.000 26.82609 301 GLU D C 1
ATOM 11621 O O . GLU D 1 302 ? 21.94426 15.10738 68.87838 1.000 32.71631 301 GLU D O 1
ATOM 11627 N N . LEU D 1 303 ? 22.97461 13.59419 70.20407 1.000 32.17948 302 LEU D N 1
ATOM 11628 C CA . LEU D 1 303 ? 23.83488 14.54117 70.90406 1.000 24.72211 302 LEU D CA 1
ATOM 11629 C C . LEU D 1 303 ? 25.27613 14.07972 70.74709 1.000 23.97400 302 LEU D C 1
ATOM 11630 O O . LEU D 1 303 ? 25.60985 12.94629 71.10951 1.000 26.79697 302 LEU D O 1
ATOM 11635 N N . MET D 1 304 ? 26.12273 14.95146 70.20762 1.000 23.13640 303 MET D N 1
ATOM 11636 C CA . MET D 1 304 ? 27.53023 14.63812 70.01555 1.000 18.19108 303 MET D CA 1
ATOM 11637 C C . MET D 1 304 ? 28.34827 15.09878 71.21518 1.000 26.97015 303 MET D C 1
ATOM 11638 O O . MET D 1 304 ? 28.16136 16.21106 71.71965 1.000 26.18306 303 MET D O 1
ATOM 11643 N N . ILE D 1 305 ? 29.24900 14.23027 71.67422 1.000 22.06525 304 ILE D N 1
ATOM 11644 C CA . ILE D 1 305 ? 30.20496 14.56097 72.72010 1.000 20.59727 304 ILE D CA 1
ATOM 11645 C C . ILE D 1 305 ? 31.58700 14.11903 72.26012 1.000 21.28655 304 ILE D C 1
ATOM 11646 O O . ILE D 1 305 ? 31.73614 13.35109 71.30775 1.000 22.83501 304 ILE D O 1
ATOM 11651 N N . ASP D 1 306 ? 32.60736 14.61900 72.95539 1.000 20.16364 305 ASP D N 1
ATOM 11652 C CA . ASP D 1 306 ? 33.99790 14.26591 72.66735 1.000 22.83929 305 ASP D CA 1
ATOM 11653 C C . ASP D 1 306 ? 34.70898 14.08911 74.00519 1.000 24.88492 305 ASP D C 1
ATOM 11654 O O . ASP D 1 306 ? 35.13231 15.07082 74.62368 1.000 20.58592 305 ASP D O 1
ATOM 11659 N N . THR D 1 307 ? 34.84096 12.83437 74.44468 1.000 22.75581 306 THR D N 1
ATOM 11660 C CA . THR D 1 307 ? 35.44643 12.56297 75.74357 1.000 20.85646 306 THR D CA 1
ATOM 11661 C C . THR D 1 307 ? 36.91928 12.94487 75.78941 1.000 21.16379 306 THR D C 1
ATOM 11662 O O . THR D 1 307 ? 37.44049 13.21880 76.87610 1.000 29.36435 306 THR D O 1
ATOM 11666 N N . THR D 1 308 ? 37.59996 12.98081 74.64143 1.000 21.11008 307 THR D N 1
ATOM 11667 C CA . THR D 1 308 ? 39.02489 13.29361 74.62098 1.000 18.31039 307 THR D CA 1
ATOM 11668 C C . THR D 1 308 ? 39.32387 14.73150 75.02446 1.000 25.86803 307 THR D C 1
ATOM 11669 O O . THR D 1 308 ? 40.49577 15.06376 75.23420 1.000 25.61538 307 THR D O 1
ATOM 11673 N N . LYS D 1 309 ? 38.30693 15.58774 75.13075 1.000 24.49186 308 LYS D N 1
ATOM 11674 C CA . LYS D 1 309 ? 38.49492 16.94614 75.62215 1.000 19.82381 308 LYS D CA 1
ATOM 11675 C C . LYS D 1 309 ? 38.59570 17.01557 77.13816 1.000 23.36892 308 LYS D C 1
ATOM 11676 O O . LYS D 1 309 ? 38.96893 18.06614 77.67183 1.000 22.11062 308 LYS D O 1
ATOM 11682 N N . SER D 1 310 ? 38.26952 15.93664 77.83470 1.000 23.78154 309 SER D N 1
ATOM 11683 C CA . SER D 1 310 ? 38.38736 15.91522 79.28414 1.000 18.50870 309 SER D CA 1
ATOM 11684 C C . SER D 1 310 ? 39.85833 15.92610 79.68466 1.000 20.41423 309 SER D C 1
ATOM 11685 O O . SER D 1 310 ? 40.65341 15.16171 79.12551 1.000 19.82751 309 SER D O 1
ATOM 11688 N N . PRO D 1 311 ? 40.26212 16.76805 80.63849 1.000 17.33300 310 PRO D N 1
ATOM 11689 C CA . PRO D 1 311 ? 41.64165 16.72099 81.13115 1.000 27.79520 310 PRO D CA 1
ATOM 11690 C C . PRO D 1 311 ? 41.88933 15.60798 82.13254 1.000 22.10332 310 PRO D C 1
ATOM 11691 O O . PRO D 1 311 ? 43.02874 15.44643 82.58667 1.000 25.54767 310 PRO D O 1
ATOM 11695 N N . TYR D 1 312 ? 40.85854 14.83434 82.47371 1.000 23.76657 311 TYR D N 1
ATOM 11696 C CA . TYR D 1 312 ? 40.99989 13.76903 83.45593 1.000 24.27896 311 TYR D CA 1
ATOM 11697 C C . TYR D 1 312 ? 41.48281 12.47179 82.81840 1.000 26.87950 311 TYR D C 1
ATOM 11698 O O . TYR D 1 312 ? 42.32009 11.76828 83.39574 1.000 27.00542 311 TYR D O 1
ATOM 11707 N N . VAL D 1 313 ? 40.96557 12.13722 81.63497 1.000 24.08840 312 VAL D N 1
ATOM 11708 C CA . VAL D 1 313 ? 41.32004 10.87737 80.99535 1.000 22.46736 312 VAL D CA 1
ATOM 11709 C C . VAL D 1 313 ? 42.76470 10.93083 80.51248 1.000 32.37801 312 VAL D C 1
ATOM 11710 O O . VAL D 1 313 ? 43.29781 11.99802 80.17927 1.000 38.50447 312 VAL D O 1
ATOM 11714 N N . LYS D 1 314 ? 43.41670 9.76489 80.48243 1.000 28.11133 313 LYS D N 1
ATOM 11715 C CA . LYS D 1 314 ? 44.80629 9.83153 80.04358 1.000 31.13248 313 LYS D CA 1
ATOM 11716 C C . LYS D 1 314 ? 44.87344 9.70701 78.52472 1.000 31.37054 313 LYS D C 1
ATOM 11717 O O . LYS D 1 314 ? 44.23461 8.81582 77.94988 1.000 30.38133 313 LYS D O 1
ATOM 11723 N N . PRO D 1 315 ? 45.58093 10.61588 77.84084 1.000 27.30741 314 PRO D N 1
ATOM 11724 C CA . PRO D 1 315 ? 45.64905 10.64307 76.37670 1.000 27.46868 314 PRO D CA 1
ATOM 11725 C C . PRO D 1 315 ? 46.55892 9.55883 75.80336 1.000 34.10546 314 PRO D C 1
ATOM 11726 O O . PRO D 1 315 ? 47.46879 9.10131 76.49526 1.000 36.82504 314 PRO D O 1
ATOM 11730 N N . PRO D 1 316 ? 46.32111 9.15603 74.54417 1.000 30.74563 315 PRO D N 1
ATOM 11731 C CA . PRO D 1 316 ? 45.24682 9.65752 73.68168 1.000 34.97206 315 PRO D CA 1
ATOM 11732 C C . PRO D 1 316 ? 44.01476 8.75456 73.63819 1.000 34.44521 315 PRO D C 1
ATOM 11733 O O . PRO D 1 316 ? 43.04799 9.08126 72.94987 1.000 28.75849 315 PRO D O 1
ATOM 11737 N N . GLY D 1 317 ? 44.05376 7.63370 74.35474 1.000 36.53102 316 GLY D N 1
ATOM 11738 C CA . GLY D 1 317 ? 42.92542 6.72640 74.39841 1.000 34.62188 316 GLY D CA 1
ATOM 11739 C C . GLY D 1 317 ? 42.98310 5.64284 73.33827 1.000 30.89238 316 GLY D C 1
ATOM 11740 O O . GLY D 1 317 ? 43.94879 5.49516 72.58347 1.000 27.24551 316 GLY D O 1
ATOM 11741 N N . GLU D 1 318 ? 41.90262 4.86624 73.29009 1.000 26.21115 317 GLU D N 1
ATOM 11742 C CA . GLU D 1 318 ? 41.77801 3.73962 72.37680 1.000 23.21275 317 GLU D CA 1
ATOM 11743 C C . GLU D 1 318 ? 40.29954 3.53017 72.07223 1.000 22.28926 317 GLU D C 1
ATOM 11744 O O . GLU D 1 318 ? 39.42872 4.18798 72.64896 1.000 25.79969 317 GLU D O 1
ATOM 11750 N N . VAL D 1 319 ? 40.01674 2.57513 71.18198 1.000 20.74786 318 VAL D N 1
ATOM 11751 C CA . VAL D 1 319 ? 38.64878 2.38972 70.70788 1.000 21.63889 318 VAL D CA 1
ATOM 11752 C C . VAL D 1 319 ? 37.72867 1.96441 71.84656 1.000 26.58083 318 VAL D C 1
ATOM 11753 O O . VAL D 1 319 ? 36.55830 2.36417 71.89576 1.000 28.61587 318 VAL D O 1
ATOM 11757 N N . VAL D 1 320 ? 38.23315 1.16197 72.78302 1.000 19.20480 319 VAL D N 1
ATOM 11758 C CA . VAL D 1 320 ? 37.37714 0.74073 73.88632 1.000 25.52484 319 VAL D CA 1
ATOM 11759 C C . VAL D 1 320 ? 37.21763 1.86024 74.91355 1.000 22.18639 319 VAL D C 1
ATOM 11760 O O . VAL D 1 320 ? 36.13872 2.01853 75.49771 1.000 28.39531 319 VAL D O 1
ATOM 11764 N N . SER D 1 321 ? 38.26215 2.66462 75.13500 1.000 25.38932 320 SER D N 1
ATOM 11765 C CA . SER D 1 321 ? 38.13794 3.81038 76.03443 1.000 23.27859 320 SER D CA 1
ATOM 11766 C C . SER D 1 321 ? 37.11719 4.81352 75.51290 1.000 25.82627 320 SER D C 1
ATOM 11767 O O . SER D 1 321 ? 36.36036 5.40433 76.29179 1.000 23.71809 320 SER D O 1
ATOM 11770 N N . TRP D 1 322 ? 37.08382 5.02137 74.19794 1.000 22.85551 321 TRP D N 1
ATOM 11771 C CA . TRP D 1 322 ? 36.13980 5.94426 73.58181 1.000 21.72897 321 TRP D CA 1
ATOM 11772 C C . TRP D 1 322 ? 34.72328 5.38845 73.52130 1.000 21.79072 321 TRP D C 1
ATOM 11773 O O . TRP D 1 322 ? 33.81242 6.10517 73.09103 1.000 23.72930 321 TRP D O 1
ATOM 11784 N N . HIS D 1 323 ? 34.51163 4.14336 73.95178 1.000 25.43044 322 HIS D N 1
ATOM 11785 C CA . HIS D 1 323 ? 33.24348 3.45726 73.76102 1.000 23.62883 322 HIS D CA 1
ATOM 11786 C C . HIS D 1 323 ? 32.52585 3.08120 75.05109 1.000 24.94477 322 HIS D C 1
ATOM 11787 O O . HIS D 1 323 ? 31.30035 2.92046 75.02292 1.000 17.98355 322 HIS D O 1
ATOM 11794 N N . LEU D 1 324 ? 33.23393 2.94813 76.17085 1.000 21.55228 323 LEU D N 1
ATOM 11795 C CA . LEU D 1 324 ? 32.60665 2.47779 77.39825 1.000 19.35913 323 LEU D CA 1
ATOM 11796 C C . LEU D 1 324 ? 31.62044 3.50492 77.94661 1.000 19.13581 323 LEU D C 1
ATOM 11797 O O . LEU D 1 324 ? 31.71975 4.70578 77.68255 1.000 17.47544 323 LEU D O 1
ATOM 11802 N N . LEU D 1 325 ? 30.66674 3.01145 78.74209 1.000 18.02033 324 LEU D N 1
ATOM 11803 C CA . LEU D 1 325 ? 29.51823 3.82271 79.12750 1.000 13.72136 324 LEU D CA 1
ATOM 11804 C C . LEU D 1 325 ? 29.88863 4.86703 80.17532 1.000 19.46622 324 LEU D C 1
ATOM 11805 O O . LEU D 1 325 ? 29.46876 6.02658 80.07962 1.000 19.02370 324 LEU D O 1
ATOM 11810 N N . GLU D 1 326 ? 30.64593 4.47546 81.19802 1.000 14.22660 325 GLU D N 1
ATOM 11811 C CA . GLU D 1 326 ? 31.03142 5.44538 82.21946 1.000 15.05115 325 GLU D CA 1
ATOM 11812 C C . GLU D 1 326 ? 31.87025 6.59302 81.66353 1.000 17.14380 325 GLU D C 1
ATOM 11813 O O . GLU D 1 326 ? 31.70588 7.72618 82.14882 1.000 16.69495 325 GLU D O 1
ATOM 11819 N N . PRO D 1 327 ? 32.76902 6.39407 80.69008 1.000 17.65122 326 PRO D N 1
ATOM 11820 C CA . PRO D 1 327 ? 33.36529 7.56506 80.02315 1.000 19.57206 326 PRO D CA 1
ATOM 11821 C C . PRO D 1 327 ? 32.34708 8.41377 79.28261 1.000 18.75792 326 PRO D C 1
ATOM 11822 O O . PRO D 1 327 ? 32.49044 9.64178 79.23697 1.000 19.77924 326 PRO D O 1
ATOM 11826 N N . TYR D 1 328 ? 31.32642 7.79112 78.68531 1.000 18.88258 327 TYR D N 1
ATOM 11827 C CA . TYR D 1 328 ? 30.24532 8.55963 78.07596 1.000 17.90968 327 TYR D CA 1
ATOM 11828 C C . TYR D 1 328 ? 29.57120 9.45666 79.10636 1.000 18.74945 327 TYR D C 1
ATOM 11829 O O . TYR D 1 328 ? 29.37392 10.65428 78.87191 1.000 19.59106 327 TYR D O 1
ATOM 11838 N N . LEU D 1 329 ? 29.22131 8.89192 80.26503 1.000 17.45747 328 LEU D N 1
ATOM 11839 C CA . LEU D 1 329 ? 28.53897 9.67021 81.29259 1.000 17.17154 328 LEU D CA 1
ATOM 11840 C C . LEU D 1 329 ? 29.45356 10.72862 81.89784 1.000 21.78257 328 LEU D C 1
ATOM 11841 O O . LEU D 1 329 ? 28.97302 11.77441 82.34997 1.000 20.07858 328 LEU D O 1
ATOM 11846 N N . HIS D 1 330 ? 30.76572 10.47821 81.91896 1.000 17.01036 329 HIS D N 1
ATOM 11847 C CA . HIS D 1 330 ? 31.70973 11.51690 82.31774 1.000 17.27855 329 HIS D CA 1
ATOM 11848 C C . HIS D 1 330 ? 31.84740 12.58250 81.23935 1.000 22.61637 329 HIS D C 1
ATOM 11849 O O . HIS D 1 330 ? 32.04040 13.76266 81.55477 1.000 22.54573 329 HIS D O 1
ATOM 11856 N N . GLY D 1 331 ? 31.75525 12.18855 79.96810 1.000 17.97101 330 GLY D N 1
ATOM 11857 C CA . GLY D 1 331 ? 31.73965 13.17480 78.90244 1.000 23.09980 330 GLY D CA 1
ATOM 11858 C C . GLY D 1 331 ? 30.49142 14.03523 78.93621 1.000 25.99881 330 GLY D C 1
ATOM 11859 O O . GLY D 1 331 ? 30.56172 15.25257 78.75028 1.000 21.50661 330 GLY D O 1
ATOM 11860 N N . ILE D 1 332 ? 29.33378 13.41587 79.18270 1.000 20.57047 331 ILE D N 1
ATOM 11861 C CA . ILE D 1 332 ? 28.08538 14.16631 79.29589 1.000 24.29947 331 ILE D CA 1
ATOM 11862 C C . ILE D 1 332 ? 28.14802 15.12905 80.47383 1.000 25.89180 331 ILE D C 1
ATOM 11863 O O . ILE D 1 332 ? 27.63261 16.25188 80.40798 1.000 25.00424 331 ILE D O 1
ATOM 11868 N N . ALA D 1 333 ? 28.78687 14.70841 81.56751 1.000 25.12929 332 ALA D N 1
ATOM 11869 C CA . ALA D 1 333 ? 28.87253 15.54574 82.75670 1.000 25.95602 332 ALA D CA 1
ATOM 11870 C C . ALA D 1 333 ? 29.67530 16.81760 82.52296 1.000 22.61245 332 ALA D C 1
ATOM 11871 O O . ALA D 1 333 ? 29.48236 17.79699 83.25081 1.000 22.89760 332 ALA D O 1
ATOM 11873 N N . GLY D 1 334 ? 30.56033 16.83314 81.52959 1.000 23.46903 333 GLY D N 1
ATOM 11874 C CA . GLY D 1 334 ? 31.42399 17.98015 81.33767 1.000 23.93654 333 GLY D CA 1
ATOM 11875 C C . GLY D 1 334 ? 31.52131 18.49662 79.91717 1.000 24.73335 333 GLY D C 1
ATOM 11876 O O . GLY D 1 334 ? 32.37312 19.34202 79.62650 1.000 26.51758 333 GLY D O 1
ATOM 11877 N N . THR D 1 335 ? 30.66163 18.01239 79.02437 1.000 21.40498 334 THR D N 1
ATOM 11878 C CA . THR D 1 335 ? 30.73197 18.43898 77.63397 1.000 17.45887 334 THR D CA 1
ATOM 11879 C C . THR D 1 335 ? 30.34572 19.90821 77.50063 1.000 20.94685 334 THR D C 1
ATOM 11880 O O . THR D 1 335 ? 29.44865 20.40299 78.19014 1.000 18.22098 334 THR D O 1
ATOM 11884 N N . GLN D 1 336 ? 31.05788 20.61246 76.62292 1.000 26.02044 335 GLN D N 1
ATOM 11885 C CA . GLN D 1 336 ? 30.77500 22.00275 76.29133 1.000 25.52527 335 GLN D CA 1
ATOM 11886 C C . GLN D 1 336 ? 30.60158 22.15763 74.78667 1.000 27.46896 335 GLN D C 1
ATOM 11887 O O . GLN D 1 336 ? 30.87922 23.21969 74.22522 1.000 24.70519 335 GLN D O 1
ATOM 11893 N N . GLY D 1 337 ? 30.13949 21.09967 74.12610 1.000 25.20540 336 GLY D N 1
ATOM 11894 C CA . GLY D 1 337 ? 30.17084 21.01732 72.68353 1.000 20.37806 336 GLY D CA 1
ATOM 11895 C C . GLY D 1 337 ? 31.40999 20.29012 72.19230 1.000 28.56654 336 GLY D C 1
ATOM 11896 O O . GLY D 1 337 ? 32.32408 19.95603 72.94993 1.000 22.39034 336 GLY D O 1
ATOM 11897 N N . ILE D 1 338 ? 31.43678 20.03803 70.88459 1.000 24.05096 337 ILE D N 1
ATOM 11898 C CA . ILE D 1 338 ? 32.54988 19.33730 70.25491 1.000 27.35059 337 ILE D CA 1
ATOM 11899 C C . ILE D 1 338 ? 33.41481 20.25678 69.41244 1.000 25.74967 337 ILE D C 1
ATOM 11900 O O . ILE D 1 338 ? 34.36375 19.77876 68.77281 1.000 24.50404 337 ILE D O 1
ATOM 11905 N N . GLY D 1 339 ? 33.12565 21.55728 69.39004 1.000 25.46725 338 GLY D N 1
ATOM 11906 C CA . GLY D 1 339 ? 33.91426 22.47652 68.59266 1.000 26.48274 338 GLY D CA 1
ATOM 11907 C C . GLY D 1 339 ? 35.36606 22.52227 69.02830 1.000 27.09964 338 GLY D C 1
ATOM 11908 O O . GLY D 1 339 ? 35.73635 22.08045 70.11645 1.000 31.21730 338 GLY D O 1
ATOM 11909 N N . MET D 1 340 ? 36.20229 23.08137 68.15003 1.000 17.85175 339 MET D N 1
ATOM 11910 C CA . MET D 1 340 ? 37.64336 23.06286 68.38661 1.000 30.41341 339 MET D CA 1
ATOM 11911 C C . MET D 1 340 ? 38.01783 23.84207 69.64179 1.000 38.57803 339 MET D C 1
ATOM 11912 O O . MET D 1 340 ? 38.87503 23.40400 70.41852 1.000 31.46766 339 MET D O 1
ATOM 11917 N N . THR D 1 341 ? 37.39399 24.99847 69.85787 1.000 29.09889 340 THR D N 1
ATOM 11918 C CA . THR D 1 341 ? 37.68340 25.82006 71.02516 1.000 32.87527 340 THR D CA 1
ATOM 11919 C C . THR D 1 341 ? 36.73648 25.55577 72.18732 1.000 34.81807 340 THR D C 1
ATOM 11920 O O . THR D 1 341 ? 36.89273 26.17223 73.24587 1.000 40.16645 340 THR D O 1
ATOM 11924 N N . ALA D 1 342 ? 35.75876 24.67038 72.01780 1.000 27.89315 341 ALA D N 1
ATOM 11925 C CA . ALA D 1 342 ? 34.95897 24.23247 73.15111 1.000 26.82490 341 ALA D CA 1
ATOM 11926 C C . ALA D 1 342 ? 35.83896 23.46246 74.12632 1.000 25.76309 341 ALA D C 1
ATOM 11927 O O . ALA D 1 342 ? 36.67129 22.64435 73.72423 1.000 33.39114 341 ALA D O 1
ATOM 11929 N N . GLY D 1 343 ? 35.66581 23.73794 75.40914 1.000 20.27202 342 GLY D N 1
ATOM 11930 C CA . GLY D 1 343 ? 36.48566 23.15485 76.44673 1.000 27.25190 342 GLY D CA 1
ATOM 11931 C C . GLY D 1 343 ? 35.84970 21.93642 77.07834 1.000 25.15558 342 GLY D C 1
ATOM 11932 O O . GLY D 1 343 ? 35.14951 21.15657 76.42133 1.000 25.27402 342 GLY D O 1
ATOM 11933 N N . PHE D 1 344 ? 36.10501 21.76508 78.37291 1.000 26.06779 343 PHE D N 1
ATOM 11934 C CA . PHE D 1 344 ? 35.50595 20.68430 79.14347 1.000 27.34247 343 PHE D CA 1
ATOM 11935 C C . PHE D 1 344 ? 35.54088 21.07974 80.61006 1.000 24.66836 343 PHE D C 1
ATOM 11936 O O . PHE D 1 344 ? 36.59755 21.45965 81.12332 1.000 27.92436 343 PHE D O 1
ATOM 11944 N N . LYS D 1 345 ? 34.39038 20.99888 81.27466 1.000 23.85052 344 LYS D N 1
ATOM 11945 C CA . LYS D 1 345 ? 34.31369 21.31069 82.69584 1.000 27.27827 344 LYS D CA 1
ATOM 11946 C C . LYS D 1 345 ? 33.06978 20.65433 83.27046 1.000 27.78631 344 LYS D C 1
ATOM 11947 O O . LYS D 1 345 ? 31.98044 20.78971 82.70554 1.000 25.17971 344 LYS D O 1
ATOM 11953 N N . LEU D 1 346 ? 33.23583 19.95553 84.39057 1.000 26.32173 345 LEU D N 1
ATOM 11954 C CA . LEU D 1 346 ? 32.12374 19.25308 85.01669 1.000 28.71096 345 LEU D CA 1
ATOM 11955 C C . LEU D 1 346 ? 31.05438 20.23792 85.47064 1.000 24.16315 345 LEU D C 1
ATOM 11956 O O . LEU D 1 346 ? 31.30736 21.09631 86.32143 1.000 20.91496 345 LEU D O 1
ATOM 11961 N N . GLU D 1 347 ? 29.85950 20.11602 84.89407 1.000 30.03309 346 GLU D N 1
ATOM 11962 C CA . GLU D 1 347 ? 28.71040 20.90399 85.31808 1.000 25.34716 346 GLU D CA 1
ATOM 11963 C C . GLU D 1 347 ? 27.89830 20.21571 86.40516 1.000 26.75191 346 GLU D C 1
ATOM 11964 O O . GLU D 1 347 ? 27.01578 20.84830 86.99563 1.000 31.40134 346 GLU D O 1
ATOM 11970 N N . VAL D 1 348 ? 28.16725 18.93955 86.66869 1.000 30.62683 347 VAL D N 1
ATOM 11971 C CA . VAL D 1 348 ? 27.56395 18.19904 87.76708 1.000 30.86254 347 VAL D CA 1
ATOM 11972 C C . VAL D 1 348 ? 28.68297 17.49871 88.52362 1.000 30.30668 347 VAL D C 1
ATOM 11973 O O . VAL D 1 348 ? 29.71270 17.13468 87.94704 1.000 22.18748 347 VAL D O 1
ATOM 11977 N N . ASN D 1 349 ? 28.48469 17.32021 89.83024 1.000 26.33934 348 ASN D N 1
ATOM 11978 C CA . ASN D 1 349 ? 29.51827 16.73908 90.68795 1.000 31.93131 348 ASN D CA 1
ATOM 11979 C C . ASN D 1 349 ? 29.46703 15.21350 90.58454 1.000 29.97499 348 ASN D C 1
ATOM 11980 O O . ASN D 1 349 ? 29.07995 14.49751 91.51043 1.000 36.75369 348 ASN D O 1
ATOM 11985 N N . ARG D 1 350 ? 29.87648 14.71731 89.41954 1.000 21.77911 349 ARG D N 1
ATOM 11986 C CA . ARG D 1 350 ? 29.89679 13.28816 89.14131 1.000 22.70864 349 ARG D CA 1
ATOM 11987 C C . ARG D 1 350 ? 31.29905 12.74650 89.39126 1.000 23.89173 349 ARG D C 1
ATOM 11988 O O . ARG D 1 350 ? 32.27418 13.24461 88.81772 1.000 17.56646 349 ARG D O 1
ATOM 11996 N N . ASP D 1 351 ? 31.38797 11.72040 90.23760 1.000 20.53876 350 ASP D N 1
ATOM 11997 C CA . ASP D 1 351 ? 32.66999 11.15553 90.64391 1.000 17.77861 350 ASP D CA 1
ATOM 11998 C C . ASP D 1 351 ? 33.44675 10.65053 89.43418 1.000 19.98654 350 ASP D C 1
ATOM 11999 O O . ASP D 1 351 ? 32.97977 9.76787 88.70752 1.000 20.93021 350 ASP D O 1
ATOM 12004 N N . ILE D 1 352 ? 34.64484 11.20485 89.22996 1.000 16.82176 351 ILE D N 1
ATOM 12005 C CA . ILE D 1 352 ? 35.48252 10.78230 88.11425 1.000 23.73478 351 ILE D CA 1
ATOM 12006 C C . ILE D 1 352 ? 35.96523 9.34687 88.27594 1.000 23.73148 351 ILE D C 1
ATOM 12007 O O . ILE D 1 352 ? 36.37936 8.72465 87.29036 1.000 19.22952 351 ILE D O 1
ATOM 12012 N N . SER D 1 353 ? 35.91697 8.79662 89.49370 1.000 19.89739 352 SER D N 1
ATOM 12013 C CA . SER D 1 353 ? 36.44283 7.45371 89.72088 1.000 21.63603 352 SER D CA 1
ATOM 12014 C C . SER D 1 353 ? 35.62527 6.39051 88.99793 1.000 20.17458 352 SER D C 1
ATOM 12015 O O . SER D 1 353 ? 36.16017 5.32658 88.66433 1.000 21.30013 352 SER D O 1
ATOM 12018 N N . LEU D 1 354 ? 34.33847 6.65546 88.74528 1.000 21.63864 353 LEU D N 1
ATOM 12019 C CA . LEU D 1 354 ? 33.49155 5.69419 88.04332 1.000 19.36704 353 LEU D CA 1
ATOM 12020 C C . LEU D 1 354 ? 34.04509 5.32739 86.67262 1.000 19.70333 353 LEU D C 1
ATOM 12021 O O . LEU D 1 354 ? 33.69005 4.27449 86.13135 1.000 23.93309 353 LEU D O 1
ATOM 12026 N N . VAL D 1 355 ? 34.91108 6.17005 86.10836 1.000 18.11375 354 VAL D N 1
ATOM 12027 C CA . VAL D 1 355 ? 35.46109 5.92997 84.77979 1.000 17.96513 354 VAL D CA 1
ATOM 12028 C C . VAL D 1 355 ? 36.36900 4.70154 84.76613 1.000 21.40648 354 VAL D C 1
ATOM 12029 O O . VAL D 1 355 ? 36.46930 4.00636 83.74621 1.000 19.77586 354 VAL D O 1
ATOM 12033 N N . ASN D 1 356 ? 37.01882 4.39030 85.88860 1.000 21.71604 355 ASN D N 1
ATOM 12034 C CA . ASN D 1 356 ? 37.95434 3.27511 85.96400 1.000 22.02488 355 ASN D CA 1
ATOM 12035 C C . ASN D 1 356 ? 37.30594 1.97364 86.42922 1.000 21.31287 355 ASN D C 1
ATOM 12036 O O . ASN D 1 356 ? 38.02024 1.05595 86.84885 1.000 18.70375 355 ASN D O 1
ATOM 12041 N N . LYS D 1 357 ? 35.97775 1.86649 86.35556 1.000 19.20478 356 LYS D N 1
ATOM 12042 C CA . LYS D 1 357 ? 35.30990 0.66991 86.86022 1.000 21.56026 356 LYS D CA 1
ATOM 12043 C C . LYS D 1 357 ? 35.62434 -0.55389 86.00805 1.000 25.25846 356 LYS D C 1
ATOM 12044 O O . LYS D 1 357 ? 35.80357 -1.65605 86.54025 1.000 20.60682 356 LYS D O 1
ATOM 12050 N N . GLN D 1 358 ? 35.70120 -0.38433 84.68753 1.000 21.20252 357 GLN D N 1
ATOM 12051 C CA . GLN D 1 358 ? 35.88331 -1.50636 83.77454 1.000 19.65426 357 GLN D CA 1
ATOM 12052 C C . GLN D 1 358 ? 37.12445 -1.37029 82.90207 1.000 23.95503 357 GLN D C 1
ATOM 12053 O O . GLN D 1 358 ? 37.33882 -2.21029 82.01903 1.000 21.46063 357 GLN D O 1
ATOM 12059 N N . TRP D 1 359 ? 37.94613 -0.34760 83.11965 1.000 17.93149 358 TRP D N 1
ATOM 12060 C CA . TRP D 1 359 ? 39.07286 -0.07322 82.23642 1.000 17.63925 358 TRP D CA 1
ATOM 12061 C C . TRP D 1 359 ? 39.99991 0.91260 82.93512 1.000 21.52525 358 TRP D C 1
ATOM 12062 O O . TRP D 1 359 ? 39.66045 1.48211 83.97454 1.000 24.11988 358 TRP D O 1
ATOM 12073 N N . MET D 1 360 ? 41.18413 1.09855 82.35397 1.000 25.19435 359 MET D N 1
ATOM 12074 C CA . MET D 1 360 ? 42.14469 2.09796 82.81190 1.000 25.08523 359 MET D CA 1
ATOM 12075 C C . MET D 1 360 ? 42.04632 3.30207 81.88325 1.000 22.37414 359 MET D C 1
ATOM 12076 O O . MET D 1 360 ? 42.38619 3.20831 80.69960 1.000 23.77752 359 MET D O 1
ATOM 12081 N N . ILE D 1 361 ? 41.57909 4.43114 82.41394 1.000 20.53672 360 ILE D N 1
ATOM 12082 C CA . ILE D 1 361 ? 41.31818 5.59991 81.57991 1.000 26.39298 360 ILE D CA 1
ATOM 12083 C C . ILE D 1 361 ? 41.80947 6.87242 82.26056 1.000 25.42979 360 ILE D C 1
ATOM 12084 O O . ILE D 1 361 ? 42.38952 7.74882 81.61006 1.000 27.18223 360 ILE D O 1
ATOM 12089 N N . LEU D 1 362 ? 41.58490 6.98686 83.56745 1.000 23.42737 361 LEU D N 1
ATOM 12090 C CA . LEU D 1 362 ? 42.01684 8.17450 84.29190 1.000 23.60558 361 LEU D CA 1
ATOM 12091 C C . LEU D 1 362 ? 43.53728 8.28757 84.29580 1.000 21.22435 361 LEU D C 1
ATOM 12092 O O . LEU D 1 362 ? 44.25883 7.28673 84.29224 1.000 23.50801 361 LEU D O 1
ATOM 12097 N N . LYS D 1 363 ? 44.02085 9.52863 84.29615 1.000 28.40789 362 LYS D N 1
ATOM 12098 C CA . LYS D 1 363 ? 45.44697 9.77406 84.44297 1.000 28.36511 362 LYS D CA 1
ATOM 12099 C C . LYS D 1 363 ? 45.93378 9.25177 85.79221 1.000 27.62594 362 LYS D C 1
ATOM 12100 O O . LYS D 1 363 ? 45.17201 9.13795 86.75656 1.000 30.41347 362 LYS D O 1
ATOM 12106 N N . ASP D 1 364 ? 47.22990 8.93238 85.84983 1.000 23.74947 363 ASP D N 1
ATOM 12107 C CA . ASP D 1 364 ? 47.79984 8.34998 87.06235 1.000 26.29568 363 ASP D CA 1
ATOM 12108 C C . ASP D 1 364 ? 47.62879 9.27207 88.26270 1.000 23.54837 363 ASP D C 1
ATOM 12109 O O . ASP D 1 364 ? 47.38406 8.80546 89.38184 1.000 26.58576 363 ASP D O 1
ATOM 12114 N N . GLU D 1 365 ? 47.74117 10.58532 88.04637 1.000 20.97182 364 GLU D N 1
ATOM 12115 C CA . GLU D 1 365 ? 47.73868 11.54005 89.14987 1.000 20.31726 364 GLU D CA 1
ATOM 12116 C C . GLU D 1 365 ? 46.47184 11.46961 89.99443 1.000 24.93130 364 GLU D C 1
ATOM 12117 O O . GLU D 1 365 ? 46.49965 11.87181 91.16274 1.000 27.42643 364 GLU D O 1
ATOM 12123 N N . TYR D 1 366 ? 45.36831 10.96352 89.44347 1.000 19.30413 365 TYR D N 1
ATOM 12124 C CA . TYR D 1 366 ? 44.11172 10.93161 90.18054 1.000 19.06540 365 TYR D CA 1
ATOM 12125 C C . TYR D 1 366 ? 43.99450 9.73607 91.11678 1.000 20.98230 365 TYR D C 1
ATOM 12126 O O . TYR D 1 366 ? 43.03553 9.67755 91.89483 1.000 21.98982 365 TYR D O 1
ATOM 12135 N N . CYS D 1 367 ? 44.93536 8.79229 91.05621 1.000 19.28387 366 CYS D N 1
ATOM 12136 C CA . CYS D 1 367 ? 45.07441 7.72439 92.04752 1.000 18.50956 366 CYS D CA 1
ATOM 12137 C C . CYS D 1 367 ? 43.78640 6.91062 92.18921 1.000 17.32281 366 CYS D C 1
ATOM 12138 O O . CYS D 1 367 ? 43.22867 6.75304 93.27758 1.000 21.21395 366 CYS D O 1
ATOM 12141 N N . ILE D 1 368 ? 43.32522 6.38541 91.05969 1.000 18.26234 367 ILE D N 1
ATOM 12142 C CA . ILE D 1 368 ? 42.15610 5.51892 91.00056 1.000 20.93839 367 ILE D CA 1
ATOM 12143 C C . ILE D 1 368 ? 42.59419 4.19899 90.38308 1.000 24.28080 367 ILE D C 1
ATOM 12144 O O . ILE D 1 368 ? 43.17421 4.20040 89.29531 1.000 17.04769 367 ILE D O 1
ATOM 12149 N N . PRO D 1 369 ? 42.35495 3.06023 91.03770 1.000 20.91946 368 PRO D N 1
ATOM 12150 C CA . PRO D 1 369 ? 42.81126 1.79093 90.47856 1.000 20.64652 368 PRO D CA 1
ATOM 12151 C C . PRO D 1 369 ? 42.07382 1.47510 89.19013 1.000 15.89026 368 PRO D C 1
ATOM 12152 O O . PRO D 1 369 ? 40.91175 1.87785 89.00731 1.000 17.72204 368 PRO D O 1
ATOM 12156 N N . PRO D 1 370 ? 42.71158 0.76816 88.26326 1.000 22.41292 369 PRO D N 1
ATOM 12157 C CA . PRO D 1 370 ? 42.03186 0.39317 87.02134 1.000 20.62542 369 PRO D CA 1
ATOM 12158 C C . PRO D 1 370 ? 41.19278 -0.86213 87.18914 1.000 23.57874 369 PRO D C 1
ATOM 12159 O O . PRO D 1 370 ? 41.53899 -1.77689 87.94175 1.000 24.46597 369 PRO D O 1
ATOM 12163 N N . LEU D 1 371 ? 40.07696 -0.88993 86.46008 1.000 20.06722 370 LEU D N 1
ATOM 12164 C CA . LEU D 1 371 ? 39.13654 -2.01299 86.47463 1.000 18.48819 370 LEU D CA 1
ATOM 12165 C C . LEU D 1 371 ? 38.75818 -2.39197 87.90372 1.000 24.76875 370 LEU D C 1
ATOM 12166 O O . LEU D 1 371 ? 38.76230 -3.56432 88.28501 1.000 20.24990 370 LEU D O 1
ATOM 12171 N N . TRP D 1 372 ? 38.42913 -1.38076 88.70826 1.000 22.18748 371 TRP D N 1
ATOM 12172 C CA . TRP D 1 372 ? 38.25461 -1.63829 90.13041 1.000 19.11157 371 TRP D CA 1
ATOM 12173 C C . TRP D 1 372 ? 36.89755 -2.22827 90.48236 1.000 19.22753 371 TRP D C 1
ATOM 12174 O O . TRP D 1 372 ? 36.72884 -2.68639 91.61348 1.000 19.97754 371 TRP D O 1
ATOM 12185 N N . TRP D 1 373 ? 35.93514 -2.25695 89.56700 1.000 17.90509 372 TRP D N 1
ATOM 12186 C CA . TRP D 1 373 ? 34.65695 -2.88531 89.89399 1.000 16.28256 372 TRP D CA 1
ATOM 12187 C C . TRP D 1 373 ? 34.84670 -4.39603 89.91319 1.000 18.45733 372 TRP D C 1
ATOM 12188 O O . TRP D 1 373 ? 34.83333 -5.05204 88.87001 1.000 21.93307 372 TRP D O 1
ATOM 12199 N N . SER D 1 374 ? 35.02727 -4.95349 91.10851 1.000 25.83574 373 SER D N 1
ATOM 12200 C CA . SER D 1 374 ? 35.23940 -6.38463 91.26491 1.000 26.25111 373 SER D CA 1
ATOM 12201 C C . SER D 1 374 ? 34.87064 -6.78650 92.68455 1.000 26.66540 373 SER D C 1
ATOM 12202 O O . SER D 1 374 ? 35.05390 -6.01519 93.63013 1.000 19.48450 373 SER D O 1
ATOM 12205 N N . GLU D 1 375 ? 34.35537 -8.00482 92.81974 1.000 24.90986 374 GLU D N 1
ATOM 12206 C CA . GLU D 1 375 ? 34.00562 -8.53126 94.12823 1.000 25.09005 374 GLU D CA 1
ATOM 12207 C C . GLU D 1 375 ? 35.26049 -8.87966 94.92379 1.000 25.15198 374 GLU D C 1
ATOM 12208 O O . GLU D 1 375 ? 36.35980 -9.01799 94.37839 1.000 26.20244 374 GLU D O 1
ATOM 12214 N N . LYS D 1 376 ? 35.07934 -9.01695 96.23627 1.000 22.31136 375 LYS D N 1
ATOM 12215 C CA . LYS D 1 376 ? 36.17364 -9.40630 97.11628 1.000 25.67758 375 LYS D CA 1
ATOM 12216 C C . LYS D 1 376 ? 36.73416 -10.75531 96.69104 1.000 24.34199 375 LYS D C 1
ATOM 12217 O O . LYS D 1 376 ? 35.99637 -11.74224 96.59506 1.000 16.34680 375 LYS D O 1
ATOM 12223 N N . HIS D 1 377 ? 38.04060 -10.78723 96.42464 1.000 21.29551 376 HIS D N 1
ATOM 12224 C CA . HIS D 1 377 ? 38.73628 -11.99521 95.98276 1.000 19.99701 376 HIS D CA 1
ATOM 12225 C C . HIS D 1 377 ? 38.10706 -12.59609 94.72619 1.000 20.74141 376 HIS D C 1
ATOM 12226 O O . HIS D 1 377 ? 38.22295 -13.79901 94.47964 1.000 18.57395 376 HIS D O 1
ATOM 12233 N N . LYS D 1 378 ? 37.44320 -11.75577 93.92678 1.000 18.92877 377 LYS D N 1
ATOM 12234 C CA . LYS D 1 378 ? 36.80215 -12.17137 92.67546 1.000 19.53196 377 LYS D CA 1
ATOM 12235 C C . LYS D 1 378 ? 35.79786 -13.30035 92.89675 1.000 20.77997 377 LYS D C 1
ATOM 12236 O O . LYS D 1 378 ? 35.65059 -14.19691 92.06351 1.000 21.26961 377 LYS D O 1
ATOM 12242 N N . GLY D 1 379 ? 35.09128 -13.25267 94.02473 1.000 14.58495 378 GLY D N 1
ATOM 12243 C CA . GLY D 1 379 ? 34.08847 -14.24552 94.34082 1.000 12.48890 378 GLY D CA 1
ATOM 12244 C C . GLY D 1 379 ? 34.58844 -15.44171 95.11877 1.000 16.98522 378 GLY D C 1
ATOM 12245 O O . GLY D 1 379 ? 33.77057 -16.27063 95.54025 1.000 18.36673 378 GLY D O 1
ATOM 12246 N N . MET D 1 380 ? 35.89810 -15.56868 95.31590 1.000 20.62106 379 MET D N 1
ATOM 12247 C CA . MET D 1 380 ? 36.42960 -16.64625 96.13753 1.000 18.38762 379 MET D CA 1
ATOM 12248 C C . MET D 1 380 ? 36.19585 -16.33785 97.61119 1.000 17.74065 379 MET D C 1
ATOM 12249 O O . MET D 1 380 ? 36.43725 -15.21609 98.06720 1.000 20.98476 379 MET D O 1
ATOM 12254 N N . VAL D 1 381 ? 35.71943 -17.33207 98.35402 1.000 18.14964 380 VAL D N 1
ATOM 12255 C CA . VAL D 1 381 ? 35.52236 -17.21926 99.79337 1.000 22.62945 380 VAL D CA 1
ATOM 12256 C C . VAL D 1 381 ? 36.11806 -18.45592 100.45080 1.000 22.21772 380 VAL D C 1
ATOM 12257 O O . VAL D 1 381 ? 35.94373 -19.57715 99.95985 1.000 22.67685 380 VAL D O 1
ATOM 12261 N N . GLN D 1 382 ? 36.84532 -18.24831 101.54601 1.000 28.08718 381 GLN D N 1
ATOM 12262 C CA . GLN D 1 382 ? 37.51527 -19.34862 102.22202 1.000 27.77106 381 GLN D CA 1
ATOM 12263 C C . GLN D 1 382 ? 36.51416 -20.16664 103.02525 1.000 23.88412 381 GLN D C 1
ATOM 12264 O O . GLN D 1 382 ? 35.57247 -19.62534 103.61237 1.000 29.41526 381 GLN D O 1
ATOM 12270 N N . GLN D 1 383 ? 36.72604 -21.47735 103.04891 1.000 28.67607 382 GLN D N 1
ATOM 12271 C CA . GLN D 1 383 ? 35.80404 -22.40767 103.67453 1.000 27.62183 382 GLN D CA 1
ATOM 12272 C C . GLN D 1 383 ? 36.26159 -22.74317 105.09154 1.000 27.83888 382 GLN D C 1
ATOM 12273 O O . GLN D 1 383 ? 37.31898 -22.31086 105.55706 1.000 29.84070 382 GLN D O 1
ATOM 12279 N N . GLN D 1 384 ? 35.43159 -23.52910 105.78258 1.000 37.68805 383 GLN D N 1
ATOM 12280 C CA . GLN D 1 384 ? 35.74504 -23.96886 107.13836 1.000 36.74202 383 GLN D CA 1
ATOM 12281 C C . GLN D 1 384 ? 37.11533 -24.63066 107.20906 1.000 33.77834 383 GLN D C 1
ATOM 12282 O O . GLN D 1 384 ? 37.89379 -24.37242 108.13414 1.000 36.52638 383 GLN D O 1
ATOM 12288 N N . ASP D 1 385 ? 37.43217 -25.47686 106.22920 1.000 32.48086 384 ASP D N 1
ATOM 12289 C CA . ASP D 1 385 ? 38.64405 -26.28376 106.23624 1.000 36.29637 384 ASP D CA 1
ATOM 12290 C C . ASP D 1 385 ? 39.83568 -25.58113 105.59350 1.000 38.15153 384 ASP D C 1
ATOM 12291 O O . ASP D 1 385 ? 40.82857 -26.24192 105.26728 1.000 38.62646 384 ASP D O 1
ATOM 12296 N N . GLY D 1 386 ? 39.76303 -24.26497 105.39958 1.000 31.44105 385 GLY D N 1
ATOM 12297 C CA . GLY D 1 386 ? 40.87116 -23.51708 104.84851 1.000 29.48843 385 GLY D CA 1
ATOM 12298 C C . GLY D 1 386 ? 40.95118 -23.47864 103.33769 1.000 32.88154 385 GLY D C 1
ATOM 12299 O O . GLY D 1 386 ? 41.77761 -22.73111 102.80008 1.000 27.50713 385 GLY D O 1
ATOM 12300 N N . SER D 1 387 ? 40.13417 -24.25665 102.63255 1.000 32.44346 386 SER D N 1
ATOM 12301 C CA . SER D 1 387 ? 40.12218 -24.19285 101.18027 1.000 30.78085 386 SER D CA 1
ATOM 12302 C C . SER D 1 387 ? 39.24514 -23.03289 100.71176 1.000 26.69985 386 SER D C 1
ATOM 12303 O O . SER D 1 387 ? 38.56695 -22.37032 101.50145 1.000 27.03420 386 SER D O 1
ATOM 12306 N N . TRP D 1 388 ? 39.26490 -22.78718 99.40477 1.000 28.25810 387 TRP D N 1
ATOM 12307 C CA . TRP D 1 388 ? 38.54261 -21.67459 98.80501 1.000 24.98448 387 TRP D CA 1
ATOM 12308 C C . TRP D 1 388 ? 37.61066 -22.18227 97.71358 1.000 21.76102 387 TRP D C 1
ATOM 12309 O O . TRP D 1 388 ? 37.95037 -23.11038 96.97338 1.000 21.75466 387 TRP D O 1
ATOM 12320 N N . LEU D 1 389 ? 36.43296 -21.56686 97.62202 1.000 25.59822 388 LEU D N 1
ATOM 12321 C CA . LEU D 1 389 ? 35.44950 -21.88555 96.59878 1.000 21.91748 388 LEU D CA 1
ATOM 12322 C C . LEU D 1 389 ? 34.96391 -20.60025 95.94526 1.000 24.01164 388 LEU D C 1
ATOM 12323 O O . LEU D 1 389 ? 34.91342 -19.54299 96.57961 1.000 20.63607 388 LEU D O 1
ATOM 12328 N N . LEU D 1 390 ? 34.60545 -20.70086 94.66732 1.000 22.31908 389 LEU D N 1
ATOM 12329 C CA . LEU D 1 390 ? 34.03122 -19.57336 93.94238 1.000 20.79745 389 LEU D CA 1
ATOM 12330 C C . LEU D 1 390 ? 32.54462 -19.49567 94.26724 1.000 18.91837 389 LEU D C 1
ATOM 12331 O O . LEU D 1 390 ? 31.76486 -20.36179 93.85883 1.000 25.70913 389 LEU D O 1
ATOM 12336 N N . GLN D 1 391 ? 32.15360 -18.46840 95.02018 1.000 19.40190 390 GLN D N 1
ATOM 12337 C CA . GLN D 1 391 ? 30.76516 -18.24804 95.42948 1.000 26.15819 390 GLN D CA 1
ATOM 12338 C C . GLN D 1 391 ? 30.47357 -16.77126 95.17777 1.000 25.72446 390 GLN D C 1
ATOM 12339 O O . GLN D 1 391 ? 30.59412 -15.93902 96.08115 1.000 26.22406 390 GLN D O 1
ATOM 12345 N N . ASP D 1 392 ? 30.08258 -16.45201 93.94299 1.000 24.03511 391 ASP D N 1
ATOM 12346 C CA . ASP D 1 392 ? 30.08096 -15.07787 93.45565 1.000 21.83069 391 ASP D CA 1
ATOM 12347 C C . ASP D 1 392 ? 28.69304 -14.54907 93.11222 1.000 25.56637 391 ASP D C 1
ATOM 12348 O O . ASP D 1 392 ? 28.58477 -13.44797 92.55931 1.000 31.81244 391 ASP D O 1
ATOM 12353 N N . ARG D 1 393 ? 27.63255 -15.28719 93.42437 1.000 27.12859 392 ARG D N 1
ATOM 12354 C CA . ARG D 1 393 ? 26.27901 -14.88098 93.07653 1.000 23.40885 392 ARG D CA 1
ATOM 12355 C C . ARG D 1 393 ? 25.39320 -14.91763 94.31324 1.000 23.13507 392 ARG D C 1
ATOM 12356 O O . ARG D 1 393 ? 25.52486 -15.81194 95.15399 1.000 26.72867 392 ARG D O 1
ATOM 12364 N N . ASP D 1 394 ? 24.50242 -13.93285 94.42701 1.000 24.55733 393 ASP D N 1
ATOM 12365 C CA . ASP D 1 394 ? 23.47084 -13.97884 95.45359 1.000 24.76104 393 ASP D CA 1
ATOM 12366 C C . ASP D 1 394 ? 22.54462 -15.16493 95.21222 1.000 29.67282 393 ASP D C 1
ATOM 12367 O O . ASP D 1 394 ? 22.31099 -15.57927 94.07440 1.000 32.72917 393 ASP D O 1
ATOM 12372 N N . ASP D 1 395 ? 22.01034 -15.71346 96.29844 1.000 32.16864 394 ASP D N 1
ATOM 12373 C CA . ASP D 1 395 ? 21.04431 -16.80763 96.22257 1.000 38.26061 394 ASP D CA 1
ATOM 12374 C C . ASP D 1 395 ? 19.66884 -16.18597 96.01014 1.000 34.50587 394 ASP D C 1
ATOM 12375 O O . ASP D 1 395 ? 19.06447 -15.66248 96.94932 1.000 41.40187 394 ASP D O 1
ATOM 12380 N N . TYR D 1 396 ? 19.15843 -16.23067 94.77122 1.000 29.09198 395 TYR D N 1
ATOM 12381 C CA . TYR D 1 396 ? 17.95727 -15.45953 94.47350 1.000 36.15701 395 TYR D CA 1
ATOM 12382 C C . TYR D 1 396 ? 16.92236 -16.12313 93.57315 1.000 41.21636 395 TYR D C 1
ATOM 12383 O O . TYR D 1 396 ? 15.86851 -15.51562 93.35810 1.000 50.88386 395 TYR D O 1
ATOM 12392 N N . GLU D 1 397 ? 17.17768 -17.32123 93.03685 1.000 26.92943 396 GLU D N 1
ATOM 12393 C CA . GLU D 1 397 ? 16.23785 -18.01817 92.15592 1.000 41.68248 396 GLU D CA 1
ATOM 12394 C C . GLU D 1 397 ? 16.04423 -17.28409 90.83123 1.000 40.06467 396 GLU D C 1
ATOM 12395 O O . GLU D 1 397 ? 15.70414 -16.09690 90.80630 1.000 40.21803 396 GLU D O 1
ATOM 12401 N N . PHE D 1 398 ? 16.24716 -17.98748 89.72269 1.000 39.52128 397 PHE D N 1
ATOM 12402 C CA . PHE D 1 398 ? 16.22602 -17.36079 88.40466 1.000 44.85021 397 PHE D CA 1
ATOM 12403 C C . PHE D 1 398 ? 14.81161 -17.17759 87.86243 1.000 40.89389 397 PHE D C 1
ATOM 12404 O O . PHE D 1 398 ? 14.57017 -16.31030 87.02078 1.000 38.86955 397 PHE D O 1
#

Secondary structure (DSSP, 8-state):
--TTHHHHTTTTTTTTSBTTBPHHHHHHHHHHHHHHHHHHHHB---TTSTTTTSBSS-STTHHHHTTS-TTTEEEEEEEEE---S---TTSS-----TT-S-SS-EEEEEEEEE-HHHHHHHSSEEEEEEE---S-STTTTTT----EEE-HHHH---EEEHHHHHHHH---TT-SS-SS-HHHHHHHHHHHHHHHTTTS-EEEEEEEETHHHHHHHHHHHHHHHTTTTB-TTS-B--EEEEEESPPP-B-HHHHHHHHH-TTEEEEEEEETT-SGGG-S-SS-B--SEEEEE-GGG-SSB-SS--TTTTT-HHHHHHHHHHB--SSTT--B--SS---GGGGGSSS--B-GGG---TT----GGGGEEE-TTS-EEE--S-S---/--TTHHHHTTTTTTTTSBTTBPHHHHHHHHHHHHHHHHHHHTB---TTSTTTTSBSS-SSSHHHHTTS-TTTEEEEEEEEE--SS----S-----TT-S-SS-EEEEEEEEE-HHHHHHHSSEEEEEEE---S--TTTTTT----EEE-HHHH---EEEHHHHHHHH---BTBSS-SS-HHHHHHHHHHHHHHHTTTS-EEEEEEEETHHHHHHHHHHHHHHHTTTTB-TTS-B--EEEEEESPPP-B-HHHHHHHHT-TTEEEEEEEETT-SGGG-SSSS-B--SEEEEE-GGG-TTB-SS--TTTTT-HHHHHHHHHHB--SSTT--B--SS---GGGGGSSS--B-GGG---TT----GGGGEEE-TTS-EEE--S-----/--TTHHHHTTTTTTTTSBTTBPHHHHHHHHHHHHHHHHHHHHB---TTSTTTTSBSS-TTTHHHHTTS-TTTEEEEEEEEE-------S----STT-S-SS-EEEEEEEEE-HHHHHHHSSEEEEEEE---S--HHHHTT----EEE-HHHH---EEEHHHHHHHH---TTSSS-SS-HHHHHHHHHHHHHHHTTTS-EEEEEEEETHHHHHHHHHHHHHHHTTTTB-TTS-B--EEEEEESPPP-B-HHHHHHHHT-TTEEEEEEEETT-SGGG-SSSS-B--SEEEEE-GGG-SSB-SS--TTTTT-HHHHHHHHHHB--SSTT--B--SS---GGGGGSSS--B-GGG---TT----GGGG--B-TTS-B----S-----/--TTHHHHTTTTTTTTSBTTBPHHHHHHHHHHHHHHHHHHHTB---TTSTTTTSBSS-SSSHHHHTTS-TTTEEEEEEEEE---S----S-----TT-S-SS-EEEEEEEEE-HHHHHHHSSEEEEEEE---S-STTTTTT----EEE-TTTT---EEEHHHHHHHH---TTSSS-SS-HHHHHHHHHHHHHHHTTTS-EEEEEEEETHHHHHHHHHHHHHHHTTTTB-TTSPBPPEEEEEESPPP-B-HHHHHHHHT-TTEEEEEEEETT-SGGG-SSSS-B--SEEEEE-GGG-SSBPSS--TTTTT-HHHHHHHHHHB--SSSS--B--SS---GGGGGSSS--B-GGG---TT----GGGGEEE-TTS-EEE--S-----

B-factor: mean 26.58, std 8.98, range [4.82, 76.25]

Organism: Capsicum annuum (NCBI:txid4072)

Foldseek 3Di:
DLVCLCVLLCLPLCPPCFVVHPPVNLVVLLVLLLQQVLVVLQAAQPLQDLAHQEGQEDQQCRQVLSVHDCQFKGWDDWFKWFFDDDAQCFFGRHHPDPSRPFGTIGGFWTKIWTDPVNCVVNNWTEIETHTHDGLDDVRHLVPPDFDWDDQCLQQCPWTWGPRLSRRQADADCPTDRGNGHRLVVVLVVLLVVCQVQVVIQYAYEYEYAQSGLLNSVSSQLSCQNVVSCAHPVGDRHAYGYEYELYAFIIADVVQVSLVPRSRYAYEYEEEDPACSNCPPVDRTDHHHHYHYFHLCLDPFWDPPDDNSLSGDSLSSSVRSQWGQDDDPPRHTDGPDPDDPLSSQCCAHTGDVVVPRDHVNSADVVNQWDADPVRDTDRHRHDDDDD/DLVCLCCLQQLPLCVPQFVQHPPVNLVVLLVLLLQQVLLVLQAAQPQQDLAHQEGQEDQQCRQVSSVHDPQFKGWDDFFKWFFDDDFLFGRHHPDPNRPWRTIHGFWTKIWTHPVNCVVNNWTEIETHGHAHLDDVVHLPPGDFDWDDQCLQQVPWTWGPRLSRRQADADDVTPRRVDHRLVVVLVVLLVVCAVQVPIQYAYEYEYAQSRLLNSVSSQLSCQNVQSCAYPVGDRHAYGYEYELYAFITAVVVQVSLVPRSSYAYEYEAEDPQCRNCPPVDRTDDHHHYHYFHLCLDPFWDPDDDNSLSGDSLSSSQRSQWGQDPDPPRHTDGPDPDDNLVSQCCAHIGDVVVPRDHNPSADVVNQWDADPVGDTDRHRHDDDDD/DLVCLCVLLQLPLCPPQFVVHPPVNLVVLLVLLLQLVLLVLQAAQPQQDLAHQEGQEDQQCRQVSSVHDPQFKRWDDWFKWFFDDDSFGRHHPDPSRPFRTIGGFWTKIWTDPVNCVVNNWTEIETHTHGDLDDVVDQVPPDFDWDDQCLQQVLKTWGPRLSRRQADADCVTDRRVDHRLVVVLVVLQVVCAVQVVIQYAYEYEYAQSRLLNSVSSLLSCQRVVSQAHPVGDRHAYGYEYELYAFIIAVVVQVSLVVRSRYAYEYEEADPACRNCPPVDGGDDHHHYHYFHLCLDPFWDPPDDNSLSGDSLSSSVRSQWGQDDDPPRHTDGPDPDDPLSSQCCARIGDCVVPHDHNPSADVVNQFPADPVGHTHRDRHDDHPD/DQPCLVCLLQLPLCPPCFVVHPPVNLVVLLVLLLLQVLLVLQAAQPLQDLAHQEGQEFQPCRQVVSVHDPQWKHWDDWFKWFFDDDASFGRHHPDPNRPFGTIGGFWTKIWTDPVNCVVRNWTEIETHTHGDLDDVVHLVPPDFDWDDQCLQPVPWTWGPVLSRRQAPADCPTDRRVPHRLVVVLVVLLVVCQVQVVIQYAYEYEYAQSGLLVSVSSQLSCQRVQSQAYPVGDHHAYGYEYELYAFIIADVVQVSLVPRSRYAYEYEEAPPACRNCPPVDRGDDHHHYHYFHLCLDPFWDPDDDNSLSGDSLSSSQRSQWGRDDDPPGHTDGPDPDDPLSSQCCARTTDVVVPHDHVPSADDVNQWDADPVGHIDRHRHDDHPD

Sequence (1537 aa):
MAEKWEELSGKNNWEGLLNPLDLDLRKYIIQYGELAQATYDTFISERASKYAGASRYSMENFFTKVGLDPSKYHVTKFFYGTSSIPLPDAFMTRSLSREAWSKESNFMGWIAVATDEGKVALGRRDIVINWRGTLQVLEWVNDLQFLLVPAPKVFGHPLVHHGFHNIYTTENPRSQFNKTCVRDQVMEEVKRLVEEYKNEEVSITVTGHSLGASLATLNAVDIAFNGINKSSNGKEFPVTAFVFASPKVGDLNFHKAFSKLKHLHILRIHNLLDIVPKYPPVGYFDVGQELMIDTTKSPYVKPPGEVVSWHLLEPYLHGIAGTQGIGMTAGFKLEVNRDISLVNKQWMILKDEYCIPPLWWSEKHKGMVQQQDGSWLLQDRDDYEFMAEKWEELSGKNNWEGLLNPLDLDLRKYIIQYGELAQATYDTFISERASKYAGASRYSMENFFTKVGLDPSKYHVTKFFYGTSSIPLAFMTRSLSREAWSKESNFMGWIAVATDEGKVALGRRDIVINWRGTLQVLEWVNDLQFLLVPAPKVFGHPLVHHGFHNIYTTENPRSQFNKTCVRDQVMEEVKRLVEEYKNEEVSITVTGHSLGASLATLNAVDIAFNGINKSSNGKEFPVTAFVFASPKVGDLNFHKAFSKLKHLHILRIHNLLDIVPKYPPVGYFDVGQELMIDTTKSPYVKPPGEVVSWHLLEPYLHGIAGTQGIGMTAGFKLEVNRDISLVNKQWMILKDEYCIPPLWWSEKHKGMVQQQDGSWLLQDRDDYEFMAEKWEELSGKNNWEGLLNPLDLDLRKYIIQYGELAQATYDTFISERASKYAGASRYSMENFFTKVGLDPSKYHVTKFFYGTSSIPAFMTRSLSREAWSKESNFMGWIAVATDEGKVALGRRDIVINWRGTLQVLEWVNDLQFLLVPAPKVFGHPLVHHGFHNIYTTENPRSQFNKTCVRDQVMEEVKRLVEEYKNEEVSITVTGHSLGASLATLNAVDIAFNGINKSSNGKEFPVTAFVFASPKVGDLNFHKAFSKLKHLHILRIHNLLDIVPKYPPVGYFDVGQELMIDTTKSPYVKPPGEVVSWHLLEPYLHGIAGTQGIGMTAGFKLEVNRDISLVNKQWMILKDEYCIPPLWWSEKHKGMVQQQDGSWLLQDRDDYEFMAEKWEELSGKNNWEGLLNPLDLDLRKYIIQYGELAQATYDTFISERASKYAGASRYSMENFFTKVGLDPSKYHVTKFFYGTSSIPLAFMTRSLSREAWSKESNFMGWIAVATDEGKVALGRRDIVINWRGTLQVLEWVNDLQFLLVPAPKVFGHPLVHHGFHNIYTTENPRSQFNKTCVRDQVMEEVKRLVEEYKNEEVSITVTGHSLGASLATLNAVDIAFNGINKSSNGKEFPVTAFVFASPKVGDLNFHKAFSKLKHLHILRIHNLLDIVPKYPPVGYFDVGQELMIDTTKSPYVKPPGEVVSWHLLEPYLHGIAGTQGIGMTAGFKLEVNRDISLVNKQWMILKDEYCIPPLWWSEKHKGMVQQQDGSWLLQDRDDYEF

Radius of gyration: 39.97 Å; Cα contacts (8 Å, |Δi|>4): 3356; chains: 4; bounding box: 106×84×131 Å

Solvent-accessible surface area: 62725 Å² total; per-residue (Å²): 71,26,168,81,14,72,62,2,5,0,127,83,49,1,133,74,24,27,137,117,23,51,87,34,0,12,86,3,0,13,34,0,0,49,11,1,5,0,0,18,2,0,21,2,62,61,113,6,0,52,39,0,0,0,0,40,5,3,68,138,73,0,10,86,54,4,15,43,80,65,54,47,8,108,18,43,58,16,0,12,0,3,34,82,48,135,30,24,150,17,7,28,20,66,21,60,20,242,119,22,19,8,153,80,1,0,0,7,0,0,0,0,8,1,20,104,133,2,58,121,64,7,30,0,16,0,0,0,0,0,1,8,1,13,66,72,0,99,86,0,11,101,112,14,136,65,107,60,29,79,3,86,78,2,29,96,188,14,57,0,0,54,3,0,24,16,8,0,12,15,97,16,102,197,4,130,40,0,122,70,2,0,26,46,17,0,4,95,8,0,100,114,3,3,76,97,37,52,122,45,104,0,2,0,0,0,0,0,1,0,10,0,0,0,3,0,2,0,0,0,0,0,0,15,85,67,16,17,2,110,12,92,72,67,81,77,8,46,0,3,0,0,0,0,0,8,1,31,4,0,17,104,48,0,67,130,15,22,72,164,29,165,57,5,41,0,0,20,1,39,1,83,71,4,52,0,12,155,12,0,94,106,36,16,84,51,5,29,46,55,13,56,0,14,6,70,52,6,69,52,18,66,99,119,31,65,30,15,11,46,0,9,3,7,3,0,0,5,1,0,0,0,8,73,28,68,42,194,135,31,38,28,147,45,81,24,158,25,34,34,1,22,3,2,10,31,83,94,8,5,64,76,121,62,22,32,1,29,84,0,25,17,35,97,11,64,5,5,58,62,26,74,100,34,26,20,95,36,82,17,39,43,111,28,123,80,69,30,173,82,18,78,62,0,6,0,132,77,46,1,127,77,22,27,143,118,22,46,80,30,0,10,81,4,0,10,60,4,0,47,11,1,5,1,0,14,2,0,23,2,72,64,117,6,0,85,45,1,0,0,0,41,8,9,63,154,49,0,11,90,80,4,16,41,74,75,40,42,9,107,6,38,56,13,0,11,0,2,32,84,47,132,61,82,13,29,21,57,5,63,11,230,118,21,19,9,127,52,0,0,0,5,0,0,0,0,11,1,33,80,96,1,57,116,61,8,24,0,15,0,0,0,0,0,1,12,7,18,62,67,0,94,105,5,11,105,115,20,138,68,102,60,26,83,3,86,80,1,36,93,183,11,58,0,0,55,3,2,24,17,9,0,15,16,91,22,107,189,4,130,40,0,128,69,0,0,25,45,16,0,2,96,10,0,96,113,1,3,78,99,36,55,120,37,101,3,3,0,0,0,0,0,1,0,15,0,0,0,4,0,3,0,0,0,0,0,0,12,85,70,11,12,0,116,12,86,69,70,78,72,12,48,0,4,0,0,0,0,0,9,2,27,5,0,16,104,44,0,64,132,15,24,67,165,29,178,78,4,36,1,0,23,1,38,0,89,68,2,47,0,12,148,11,2,98,108,35,15,81,55,6,28,52,58,13,52,0,16,6,52,50,7,70,52,19,100,88,106,27,74,28,14,9,40,0,5,3,6,2,0,0,3,0,0,0,0,10,75,32,73,41,190,134,35,36,30,145,45,77,25,138,25,30,31,1,22,3,3,11,31,81,116,7,6,52,76,121,62,22,28,0,27,79,0,26,18,51,80,10,64,2,5,66,65,52,194,115,36,32,20,92,36,97,15,44,28,148,32,164,67,118,28,145,77,12,78,62,1,6,0,112,79,46,0,122,76,25,26,142,116,23,51,83,36,0,12,99,8,0,12,46,0,0,47,10,0,6,1,0,15,2,0,19,2,72,101,117,54,0,66,46,0,0,0,0,39,9,9,80,166,59,0,10,91,84,6,62,47,80,80,58,58,12,108,7,35,58,14,0,12,0,2,39,82,60,175,110,48,32,23,65,18,120,31,236,120,13,21,8,141,83,0,0,0,9,0,0,0,0,5,1,28,95,110,2,55,118,66,7,25,0,18,0,0,0,0,0,1,16,5,21,70,76,0,65,71,11,10,25,81,44,135,67,107,59,26,81,3,79,81,2,36,92,171,16,60,0,0,59,10,3,24,15,18,0,13,16,97,17,103,203,5,138,40,0,122,68,2,0,27,50,17,0,6,98,9,0,101,115,1,4,73,96,34,58,86,46,108,2,3,0,0,0,0,0,1,0,15,0,0,0,5,0,2,0,0,0,0,0,0,5,78,69,15,14,2,77,11,90,49,53,40,58,10,46,0,4,0,0,0,0,0,6,1,24,4,0,18,63,51,0,64,83,13,22,54,118,13,154,85,5,36,0,0,20,1,21,0,13,19,0,6,0,11,33,10,0,62,100,31,14,61,55,5,28,48,34,14,37,0,17,5,55,53,6,70,51,21,75,97,73,19,61,18,10,12,9,0,8,3,7,3,0,0,2,1,0,0,0,10,74,33,35,15,96,133,33,37,27,145,41,84,25,157,26,86,32,15,40,3,3,10,29,89,94,7,4,58,101,130,67,105,53,84,61,91,86,58,68,71,167,108,161,3,65,63,97,55,187,121,36,52,108,97,56,97,19,47,26,136,45,154,76,107,26,128,69,15,74,61,0,7,0,129,78,56,2,128,74,24,28,136,118,22,39,86,29,0,13,97,8,0,12,50,0,0,48,11,0,6,1,0,17,2,0,21,2,70,95,110,58,0,67,41,0,0,0,0,39,11,11,63,172,47,0,10,85,87,5,61,41,87,75,64,44,12,113,7,34,57,14,0,9,0,3,32,86,44,132,65,75,10,30,20,62,19,119,34,244,127,24,20,11,161,78,1,0,0,6,0,0,0,0,5,1,34,97,105,2,48,119,64,8,30,1,18,0,0,0,0,0,1,8,1,20,71,69,3,78,74,8,9,23,84,22,124,66,108,59,32,83,4,82,75,1,41,92,188,18,56,0,0,55,2,1,24,16,8,0,17,16,97,14,103,204,7,129,35,0,118,72,0,0,22,40,18,0,4,102,9,0,98,116,2,3,79,99,36,54,123,49,114,0,4,0,1,0,0,0,2,0,9,0,0,0,3,0,1,0,0,0,0,0,0,16,89,69,15,13,0,116,9,85,74,60,79,71,7,40,0,5,0,0,0,0,0,8,1,30,5,0,17,54,45,0,54,84,14,23,62,160,28,175,70,5,39,1,0,22,2,21,0,13,18,0,6,0,14,31,12,0,60,102,35,17,44,55,7,28,60,31,14,34,0,13,5,53,53,6,70,53,18,73,97,69,16,75,18,20,8,11,0,7,3,8,2,0,0,4,1,0,0,0,8,77,32,35,13,89,136,24,40,27,125,38,68,26,162,21,86,35,18,43,2,2,9,29,84,97,8,4,63,112,126,62,108,48,83,59,97,82,56,75,72,162,104,159,6,74,57,97,49,197,118,37,51,112,91,54,101,19,42,30,145,35,156,70